Protein 2MAL (pdb70)

Nearest PDB structures (foldseek):
  2mal-assembly1_A  TM=1.007E+00  e=1.283E-16  Lens culinaris
  1uvc-assembly1_A  TM=9.231E-01  e=4.031E-10  Oryza sativa
  2alg-assembly2_B  TM=9.012E-01  e=3.353E-10  Prunus persica
  3gsh-assembly2_B  TM=9.047E-01  e=1.867E-09  Hordeum vulgare
  1mid-assembly1_A  TM=9.153E-01  e=2.386E-09  Hordeum vulgare

Sequence (93 aa):
AISCGAVTSDLSPCLTYLTGGPGPSPQCCGGVKKLLAAANTTPDRQAACNCLKSAAGSITKLNTNNAAALPGKCGVNIPYKISTTTNCNTVKFAISCGAVTSDLSPCLTYLTGGPGPSPQCCGGVKKLLAAANTTPDRQAACNCLKSAAGSITKLNTNNAAALPGKCGVNIPYKISTTTNCNTVKFAISCGAVTSDLSPCLTYLTGGPGPSPQCCGGVKKLLAAANTTPDRQAACNCLKSAAGSITKLNTNNAAALPGKCGVNIPYKISTTTNCNTVKFAISCGAVTSDLSPCLTYLTGGPGPSPQCCGGVKKLLAAANTTPDRQAACNCLKSAAGSITKLNTNNAAALPGKCGVNIPYKISTTTNCNTVKFAISCGAVTSDLSPCLTYLTGGPGPSPQCCGGVKKLLAAANTTPDRQAACNCLKSAAGSITKLNTNNAAALPGKCGVNIPYKISTTTNCNTVKFAISCGAVTSDLSPCLTYLTGGPGPSPQCCGGVKKLLAAANTTPDRQAACNCLKSAAGSITKLNTNNAAALPGKCGVNIPYKISTTTNCNTVKFAISCGAVTSDLSPCLTYLTGGPGPSPQCCGGVKKLLAAANTTPDRQAACNCLKSAAGSITKLNTNNAAALPGKCGVNIPYKISTTTNCNTVKFAISCGAVTSDLSPCLTYLTGGPGPSPQCCGGVKKLLAAANTTPDRQAACNCLKSAAGSITKLNTNNAAALPGKCGVNIPYKISTTTNCNTVKFAISCGAVTSDLSPCLTYLTGGPGPSPQCCGGVKKLLAAANTTPDRQAACNCLKSAAGSITKLNTNNAAALPGKCGVNIPYKISTTTNCNTVKFAISCGAVTSDLSPCLTYLTGGPGPSPQCCGGVKKLLAAANTTPDRQAACNCLKSAAGSITKLNTNNAAALPGKCGVNIPYKISTTTNCNTVKFAISCGAVTSDLSPCLTYLTGGPGPSPQCCGGVKKLLAAANTTPDRQAACNCLKSAAGSITKLNTNNAAALPGKCGVNIPYKISTTTNCNTVKFAISCGAVTSDLSPCLTYLTGGPGPSPQCCGGVKKLLAAANTTPDRQAACNCLKSAAGSITKLNTNNAAALPGKCGVNIPYKISTTTNCNTVKFAISCGAVTSDLSPCLTYLTGGPGPSPQCCGGVKKLLAAANTTPDRQAACNCLKSAAGSITKLNTNNAAALPGKCGVNIPYKISTTTNCNTVKFAISCGAVTSDLSPCLTYLTGGPGPSPQCCGGVKKLLAAANTTPDRQAACNCLKSAAGSITKLNTNNAAALPGKCGVNIPYKISTTTNCNTVKFAISCGAVTSDLSPCLTYLTGGPGPSPQCCGGVKKLLAAANTTPDRQAACNCLKSAAGSITKLNTNNAAALPGKCGVNIPYKISTTTNCNTVKFAISCGAVTSDLSPCLTYLTGGPGPSPQCCGGVKKLLAAANTTPDRQAACNCLKSAAGSITKLNTNNAAALPGKCGVNIPYKISTTTNCNTVKFAISCGAVTSDLSPCLTYLTGGPGPSPQCCGGVKKLLAAANTTPDRQAACNCLKSAAGSITKLNTNNAAALPGKCGVNIPYKISTTTNCNTVKFAISCGAVTSDLSPCLTYLTGGPGPSPQCCGGVKKLLAAANTTPDRQAACNCLKSAAGSITKLNTNNAAALPGKCGVNIPYKISTTTNCNTVKFAISCGAVTSDLSPCLTYLTGGPGPSPQCCGGVKKLLAAANTTPDRQAACNCLKSAAGSITKLNTNNAAALPGKCGVNIPYKISTTTNCNTVKFAISCGAVTSDLSPCLTYLTGGPGPSPQCCGGVKKLLAAANTTPDRQAACNCLKSAAGSITKLNTNNAAALPGKCGVNIPYKISTTTNCNTVKF

InterPro domains:
  IPR000528 Plant non-specific lipid-transfer protein/Par allergen [PR00382] (28-44)
  IPR000528 Plant non-specific lipid-transfer protein/Par allergen [PR00382] (48-62)
  IPR000528 Plant non-specific lipid-transfer protein/Par allergen [PR00382] (69-84)
  IPR000528 Plant non-specific lipid-transfer protein/Par allergen [PR00382] (86-103)
  IPR000528 Plant non-specific lipid-transfer protein/Par allergen [PR00382] (104-115)
  IPR000528 Plant non-specific lipid-transfer protein/Par allergen [PS00597] (95-116)
  IPR000528 Plant non-specific lipid-transfer protein/Par allergen [PTHR33076] (7-114)
  IPR016140 Bifunctional inhibitor/plant lipid transfer protein/seed storage helical domain [PF00234] (29-113)
  IPR016140 Bifunctional inhibitor/plant lipid transfer protein/seed storage helical domain [SM00499] (29-113)
  IPR036312 Bifunctional inhibitor/plant lipid transfer protein/seed storage helical domain superfamily [G3DSA:1.10.110.10] (26-118)
  IPR036312 Bifunctional inhibitor/plant lipid transfer protein/seed storage helical domain superfamily [SSF47699] (27-116)

Secondary structure (DSSP, 8-state):
---SHHHHHHHHHHHHHHTTSS---HHHHHHHHHHHHS--SHHHHHHHHHHHHHHHTTSTT--HHHHHHHHHHTT---SS--STT--GGG---

Organism: Lens culinaris (NCBI:txid3864)

Solvent-accessible surface area: 5513 Å² total; per-residue (Å²): 134,18,88,53,57,72,1,81,71,22,14,72,33,3,75,74,26,13,77,53,30,113,43,30,28,111,141,0,26,44,8,19,100,147,15,34,68,56,1,116,78,66,95,34,63,53,32,0,4,86,22,40,26,84,30,5,45,104,16,110,197,46,66,76,112,44,2,58,21,17,2,44,143,13,62,20,120,24,105,31,144,36,10,84,126,23,81,11,95,98,33,189,220

CATH classification: 1.10.110.10

Radius of gyration: 11.94 Å; Cα contacts (8 Å, |Δi|>4): 110; chains: 1; bounding box: 28×31×23 Å

Foldseek 3Di:
DDAQPLLVQLLVLCLCQQQPHDDPDPSNLVSVVVQVVVDPDLVSVQNSLVNQQVSSAPHDVGDQVSQQCRQVVSVHDDPWGRYNPTHSPPDDD

Structure (mmCIF, N/CA/C/O backbone):
data_2MAL
#
_entry.id   2MAL
#
_cell.length_a   1.000
_cell.length_b   1.000
_cell.length_c   1.000
_cell.angle_alpha   90.00
_cell.angle_beta   90.00
_cell.angle_gamma   90.00
#
_symmetry.space_group_name_H-M   'P 1'
#
loop_
_atom_site.group_PDB
_atom_site.id
_atom_site.type_symbol
_atom_site.label_atom_id
_atom_site.label_alt_id
_atom_site.label_comp_id
_atom_site.label_asym_id
_atom_site.label_entity_id
_atom_site.label_seq_id
_atom_site.pdbx_PDB_ins_code
_atom_site.Cartn_x
_atom_site.Cartn_y
_atom_site.Cartn_z
_atom_site.occupancy
_atom_site.B_iso_or_equiv
_atom_site.auth_seq_id
_atom_site.auth_comp_id
_atom_site.auth_asym_id
_atom_site.auth_atom_id
_atom_site.pdbx_PDB_model_num
ATOM 1 N N . ALA A 1 1 ? 1.329 0.000 0.000 1.00 0.00 1 ALA A N 1
ATOM 2 C CA . ALA A 1 1 ? 2.093 -0.001 -1.241 1.00 0.00 1 ALA A CA 1
ATOM 3 C C . ALA A 1 1 ? 2.823 1.323 -1.438 1.00 0.00 1 ALA A C 1
ATOM 4 O O . ALA A 1 1 ? 2.196 2.370 -1.599 1.00 0.00 1 ALA A O 1
ATOM 11 N N . ILE A 1 2 ? 4.151 1.269 -1.422 1.00 0.00 2 ILE A N 1
ATOM 12 C CA . ILE A 1 2 ? 4.965 2.465 -1.599 1.00 0.00 2 ILE A CA 1
ATOM 13 C C . ILE A 1 2 ? 4.974 2.914 -3.056 1.00 0.00 2 ILE A C 1
ATOM 14 O O . ILE A 1 2 ? 5.410 2.177 -3.940 1.00 0.00 2 ILE A O 1
ATOM 30 N N . SER A 1 3 ? 4.491 4.128 -3.299 1.00 0.00 3 SER A N 1
ATOM 31 C CA . SER A 1 3 ? 4.441 4.675 -4.649 1.00 0.00 3 SER A CA 1
ATOM 32 C C . SER A 1 3 ? 5.664 5.543 -4.930 1.00 0.00 3 SER A C 1
ATOM 33 O O . SER A 1 3 ? 6.579 5.134 -5.645 1.00 0.00 3 SER A O 1
ATOM 41 N N . CYS A 1 4 ? 5.672 6.744 -4.361 1.00 0.00 4 CYS A N 1
ATOM 42 C CA . CYS A 1 4 ? 6.781 7.671 -4.548 1.00 0.00 4 CYS A CA 1
ATOM 43 C C . CYS A 1 4 ? 6.586 8.930 -3.708 1.00 0.00 4 CYS A C 1
ATOM 44 O O . CYS A 1 4 ? 7.530 9.444 -3.112 1.00 0.00 4 CYS A O 1
ATOM 51 N N . GLY A 1 5 ? 5.351 9.421 -3.667 1.00 0.00 5 GLY A N 1
ATOM 52 C CA . GLY A 1 5 ? 5.053 10.615 -2.898 1.00 0.00 5 GLY A CA 1
ATOM 53 C C . GLY A 1 5 ? 5.466 10.488 -1.446 1.00 0.00 5 GLY A C 1
ATOM 54 O O . GLY A 1 5 ? 5.945 11.448 -0.843 1.00 0.00 5 GLY A O 1
ATOM 58 N N . ALA A 1 6 ? 5.279 9.299 -0.881 1.00 0.00 6 ALA A N 1
ATOM 59 C CA . ALA A 1 6 ? 5.637 9.049 0.510 1.00 0.00 6 ALA A CA 1
ATOM 60 C C . ALA A 1 6 ? 7.150 9.008 0.689 1.00 0.00 6 ALA A C 1
ATOM 61 O O . ALA A 1 6 ? 7.669 9.333 1.757 1.00 0.00 6 ALA A O 1
ATOM 68 N N . VAL A 1 7 ? 7.855 8.604 -0.364 1.00 0.00 7 VAL A N 1
ATOM 69 C CA . VAL A 1 7 ? 9.310 8.521 -0.323 1.00 0.00 7 VAL A CA 1
ATOM 70 C C . VAL A 1 7 ? 9.943 9.906 -0.392 1.00 0.00 7 VAL A C 1
ATOM 71 O O . VAL A 1 7 ? 10.909 10.196 0.314 1.00 0.00 7 VAL A O 1
ATOM 84 N N . THR A 1 8 ? 9.390 10.761 -1.248 1.00 0.00 8 THR A N 1
ATOM 85 C CA . THR A 1 8 ? 9.900 12.116 -1.411 1.00 0.00 8 THR A CA 1
ATOM 86 C C . THR A 1 8 ? 9.652 12.951 -0.159 1.00 0.00 8 THR A C 1
ATOM 87 O O . THR A 1 8 ? 10.313 13.965 0.063 1.00 0.00 8 THR A O 1
ATOM 98 N N . SER A 1 9 ? 8.695 12.517 0.655 1.00 0.00 9 SER A N 1
ATOM 99 C CA . SER A 1 9 ? 8.357 13.227 1.883 1.00 0.00 9 SER A CA 1
ATOM 100 C C . SER A 1 9 ? 9.532 13.218 2.857 1.00 0.00 9 SER A C 1
ATOM 101 O O . SER A 1 9 ? 9.952 14.265 3.350 1.00 0.00 9 SER A O 1
ATOM 109 N N . ASP A 1 10 ? 10.058 12.029 3.129 1.00 0.00 10 ASP A N 1
ATOM 110 C CA . ASP A 1 10 ? 11.185 11.881 4.042 1.00 0.00 10 ASP A CA 1
ATOM 111 C C . ASP A 1 10 ? 12.483 12.332 3.380 1.00 0.00 10 ASP A C 1
ATOM 112 O O . ASP A 1 10 ? 13.461 12.648 4.059 1.00 0.00 10 ASP A O 1
ATOM 121 N N . LEU A 1 11 ? 12.486 12.359 2.052 1.00 0.00 11 LEU A N 1
ATOM 122 C CA . LEU A 1 11 ? 13.665 12.770 1.297 1.00 0.00 11 LEU A CA 1
ATOM 123 C C . LEU A 1 11 ? 13.918 14.265 1.455 1.00 0.00 11 LEU A C 1
ATOM 124 O O . LEU A 1 11 ? 15.065 14.710 1.493 1.00 0.00 11 LEU A O 1
ATOM 140 N N . SER A 1 12 ? 12.839 15.036 1.549 1.00 0.00 12 SER A N 1
ATOM 141 C CA . SER A 1 12 ? 12.944 16.483 1.701 1.00 0.00 12 SER A CA 1
ATOM 142 C C . SER A 1 12 ? 13.832 16.841 2.889 1.00 0.00 12 SER A C 1
ATOM 143 O O . SER A 1 12 ? 14.839 17.537 2.757 1.00 0.00 12 SER A O 1
ATOM 151 N N . PRO A 1 13 ? 13.451 16.354 4.080 1.00 0.00 13 PRO A N 1
ATOM 152 C CA . PRO A 1 13 ? 14.197 16.609 5.315 1.00 0.00 13 PRO A CA 1
ATOM 153 C C . PRO A 1 13 ? 15.540 15.887 5.340 1.00 0.00 13 PRO A C 1
ATOM 154 O O . PRO A 1 13 ? 16.464 16.297 6.043 1.00 0.00 13 PRO A O 1
ATOM 165 N N . CYS A 1 14 ? 15.642 14.810 4.568 1.00 0.00 14 CYS A N 1
ATOM 166 C CA . CYS A 1 14 ? 16.872 14.030 4.501 1.00 0.00 14 CYS A CA 1
ATOM 167 C C . CYS A 1 14 ? 17.854 14.648 3.510 1.00 0.00 14 CYS A C 1
ATOM 168 O O . CYS A 1 14 ? 19.041 14.318 3.508 1.00 0.00 14 CYS A O 1
ATOM 175 N N . LEU A 1 15 ? 17.352 15.544 2.668 1.00 0.00 15 LEU A N 1
ATOM 176 C CA . LEU A 1 15 ? 18.184 16.209 1.671 1.00 0.00 15 LEU A CA 1
ATOM 177 C C . LEU A 1 15 ? 19.233 17.092 2.339 1.00 0.00 15 LEU A C 1
ATOM 178 O O . LEU A 1 15 ? 20.414 17.041 1.996 1.00 0.00 15 LEU A O 1
ATOM 194 N N . THR A 1 16 ? 18.793 17.903 3.297 1.00 0.00 16 THR A N 1
ATOM 195 C CA . THR A 1 16 ? 19.693 18.797 4.014 1.00 0.00 16 THR A CA 1
ATOM 196 C C . THR A 1 16 ? 20.914 18.047 4.535 1.00 0.00 16 THR A C 1
ATOM 197 O O . THR A 1 16 ? 22.027 18.572 4.528 1.00 0.00 16 THR A O 1
ATOM 208 N N . TYR A 1 17 ? 20.698 16.816 4.986 1.00 0.00 17 TYR A N 1
ATOM 209 C CA . TYR A 1 17 ? 21.781 15.994 5.512 1.00 0.00 17 TYR A CA 1
ATOM 210 C C . TYR A 1 17 ? 22.502 15.257 4.387 1.00 0.00 17 TYR A C 1
ATOM 211 O O . TYR A 1 17 ? 23.725 15.112 4.406 1.00 0.00 17 TYR A O 1
ATOM 229 N N . LEU A 1 18 ? 21.735 14.793 3.406 1.00 0.00 18 LEU A N 1
ATOM 230 C CA . LEU A 1 18 ? 22.298 14.071 2.270 1.00 0.00 18 LEU A CA 1
ATOM 231 C C . LEU A 1 18 ? 23.145 14.997 1.402 1.00 0.00 18 LEU A C 1
ATOM 232 O O . LEU A 1 18 ? 23.885 14.543 0.529 1.00 0.00 18 LEU A O 1
ATOM 248 N N . THR A 1 19 ? 23.033 16.298 1.650 1.00 0.00 19 THR A N 1
ATOM 249 C CA . THR A 1 19 ? 23.789 17.288 0.893 1.00 0.00 19 THR A CA 1
ATOM 250 C C . THR A 1 19 ? 25.088 17.651 1.605 1.00 0.00 19 THR A C 1
ATOM 251 O O . THR A 1 19 ? 25.965 18.293 1.028 1.00 0.00 19 THR A O 1
ATOM 262 N N . GLY A 1 20 ? 25.205 17.234 2.862 1.00 0.00 20 GLY A N 1
ATOM 263 C CA . GLY A 1 20 ? 26.400 17.524 3.631 1.00 0.00 20 GLY A CA 1
ATOM 264 C C . GLY A 1 20 ? 26.129 18.454 4.797 1.00 0.00 20 GLY A C 1
ATOM 265 O O . GLY A 1 20 ? 27.033 18.781 5.564 1.00 0.00 20 GLY A O 1
ATOM 269 N N . GLY A 1 21 ? 24.877 18.883 4.931 1.00 0.00 21 GLY A N 1
ATOM 270 C CA . GLY A 1 21 ? 24.512 19.779 6.013 1.00 0.00 21 GLY A CA 1
ATOM 271 C C . GLY A 1 21 ? 24.423 19.068 7.348 1.00 0.00 21 GLY A C 1
ATOM 272 O O . GLY A 1 21 ? 24.843 17.920 7.494 1.00 0.00 21 GLY A O 1
ATOM 276 N N . PRO A 1 22 ? 23.865 19.758 8.354 1.00 0.00 22 PRO A N 1
ATOM 277 C CA . PRO A 1 22 ? 23.711 19.205 9.703 1.00 0.00 22 PRO A CA 1
ATOM 278 C C . PRO A 1 22 ? 22.669 18.093 9.758 1.00 0.00 22 PRO A C 1
ATOM 279 O O . PRO A 1 22 ? 21.612 18.188 9.136 1.00 0.00 22 PRO A O 1
ATOM 290 N N . GLY A 1 23 ? 22.974 17.039 10.509 1.00 0.00 23 GLY A N 1
ATOM 291 C CA . GLY A 1 23 ? 22.053 15.924 10.631 1.00 0.00 23 GLY A CA 1
ATOM 292 C C . GLY A 1 23 ? 22.726 14.671 11.156 1.00 0.00 23 GLY A C 1
ATOM 293 O O . GLY A 1 23 ? 23.847 14.709 11.663 1.00 0.00 23 GLY A O 1
ATOM 297 N N . PRO A 1 24 ? 22.032 13.529 11.039 1.00 0.00 24 PRO A N 1
ATOM 298 C CA . PRO A 1 24 ? 20.697 13.472 10.438 1.00 0.00 24 PRO A CA 1
ATOM 299 C C . PRO A 1 24 ? 19.639 14.139 11.311 1.00 0.00 24 PRO A C 1
ATOM 300 O O . PRO A 1 24 ? 19.598 13.928 12.523 1.00 0.00 24 PRO A O 1
ATOM 311 N N . SER A 1 25 ? 18.785 14.944 10.687 1.00 0.00 25 SER A N 1
ATOM 312 C CA . SER A 1 25 ? 17.729 15.645 11.408 1.00 0.00 25 SER A CA 1
ATOM 313 C C . SER A 1 25 ? 16.742 14.656 12.021 1.00 0.00 25 SER A C 1
ATOM 314 O O . SER A 1 25 ? 16.705 13.477 11.669 1.00 0.00 25 SER A O 1
ATOM 322 N N . PRO A 1 26 ? 15.923 15.146 12.963 1.00 0.00 26 PRO A N 1
ATOM 323 C CA . PRO A 1 26 ? 14.920 14.324 13.646 1.00 0.00 26 PRO A CA 1
ATOM 324 C C . PRO A 1 26 ? 13.776 13.919 12.723 1.00 0.00 26 PRO A C 1
ATOM 325 O O . PRO A 1 26 ? 13.328 12.772 12.742 1.00 0.00 26 PRO A O 1
ATOM 336 N N . GLN A 1 27 ? 13.308 14.866 11.917 1.00 0.00 27 GLN A N 1
ATOM 337 C CA . GLN A 1 27 ? 12.216 14.606 10.987 1.00 0.00 27 GLN A CA 1
ATOM 338 C C . GLN A 1 27 ? 12.638 13.602 9.919 1.00 0.00 27 GLN A C 1
ATOM 339 O O . GLN A 1 27 ? 11.836 12.781 9.472 1.00 0.00 27 GLN A O 1
ATOM 353 N N . CYS A 1 28 ? 13.901 13.674 9.513 1.00 0.00 28 CYS A N 1
ATOM 354 C CA . CYS A 1 28 ? 14.430 12.772 8.496 1.00 0.00 28 CYS A CA 1
ATOM 355 C C . CYS A 1 28 ? 14.433 11.331 8.996 1.00 0.00 28 CYS A C 1
ATOM 356 O O . CYS A 1 28 ? 13.938 10.427 8.323 1.00 0.00 28 CYS A O 1
ATOM 363 N N . CYS A 1 29 ? 14.996 11.123 10.182 1.00 0.00 29 CYS A N 1
ATOM 364 C CA . CYS A 1 29 ? 15.065 9.793 10.774 1.00 0.00 29 CYS A CA 1
ATOM 365 C C . CYS A 1 29 ? 13.686 9.140 10.809 1.00 0.00 29 CYS A C 1
ATOM 366 O O . CYS A 1 29 ? 13.513 8.004 10.369 1.00 0.00 29 CYS A O 1
ATOM 373 N N . GLY A 1 30 ? 12.705 9.869 11.334 1.00 0.00 30 GLY A N 1
ATOM 374 C CA . GLY A 1 30 ? 11.354 9.345 11.417 1.00 0.00 30 GLY A CA 1
ATOM 375 C C . GLY A 1 30 ? 10.840 8.856 10.078 1.00 0.00 30 GLY A C 1
ATOM 376 O O . GLY A 1 30 ? 10.272 7.768 9.983 1.00 0.00 30 GLY A O 1
ATOM 380 N N . GLY A 1 31 ? 11.037 9.662 9.039 1.00 0.00 31 GLY A N 1
ATOM 381 C CA . GLY A 1 31 ? 10.581 9.288 7.713 1.00 0.00 31 GLY A CA 1
ATOM 382 C C . GLY A 1 31 ? 11.342 8.104 7.150 1.00 0.00 31 GLY A C 1
ATOM 383 O O . GLY A 1 31 ? 10.757 7.225 6.518 1.00 0.00 31 GLY A O 1
ATOM 387 N N . VAL A 1 32 ? 12.651 8.080 7.380 1.00 0.00 32 VAL A N 1
ATOM 388 C CA . VAL A 1 32 ? 13.493 6.995 6.891 1.00 0.00 32 VAL A CA 1
ATOM 389 C C . VAL A 1 32 ? 12.981 5.643 7.373 1.00 0.00 32 VAL A C 1
ATOM 390 O O . VAL A 1 32 ? 12.680 4.759 6.571 1.00 0.00 32 VAL A O 1
ATOM 403 N N . LYS A 1 33 ? 12.885 5.487 8.689 1.00 0.00 33 LYS A N 1
ATOM 404 C CA . LYS A 1 33 ? 12.408 4.243 9.280 1.00 0.00 33 LYS A CA 1
ATOM 405 C C . LYS A 1 33 ? 11.012 3.899 8.771 1.00 0.00 33 LYS A C 1
ATOM 406 O O . LYS A 1 33 ? 10.603 2.737 8.785 1.00 0.00 33 LYS A O 1
ATOM 425 N N . LYS A 1 34 ? 10.284 4.915 8.320 1.00 0.00 34 LYS A N 1
ATOM 426 C CA . LYS A 1 34 ? 8.935 4.721 7.803 1.00 0.00 34 LYS A CA 1
ATOM 427 C C . LYS A 1 34 ? 8.968 4.055 6.431 1.00 0.00 34 LYS A C 1
ATOM 428 O O . LYS A 1 34 ? 8.160 3.173 6.138 1.00 0.00 34 LYS A O 1
ATOM 447 N N . LEU A 1 35 ? 9.908 4.481 5.594 1.00 0.00 35 LEU A N 1
ATOM 448 C CA . LEU A 1 35 ? 10.048 3.925 4.253 1.00 0.00 35 LEU A CA 1
ATOM 449 C C . LEU A 1 35 ? 10.456 2.456 4.312 1.00 0.00 35 LEU A C 1
ATOM 450 O O . LEU A 1 35 ? 9.997 1.640 3.511 1.00 0.00 35 LEU A O 1
ATOM 466 N N . LEU A 1 36 ? 11.318 2.125 5.267 1.00 0.00 36 LEU A N 1
ATOM 467 C CA . LEU A 1 36 ? 11.786 0.754 5.434 1.00 0.00 36 LEU A CA 1
ATOM 468 C C . LEU A 1 36 ? 10.746 -0.093 6.161 1.00 0.00 36 LEU A C 1
ATOM 469 O O . LEU A 1 36 ? 10.597 -1.283 5.885 1.00 0.00 36 LEU A O 1
ATOM 485 N N . ALA A 1 37 ? 10.028 0.530 7.089 1.00 0.00 37 ALA A N 1
ATOM 486 C CA . ALA A 1 37 ? 8.999 -0.164 7.853 1.00 0.00 37 ALA A CA 1
ATOM 487 C C . ALA A 1 37 ? 7.752 -0.399 7.007 1.00 0.00 37 ALA A C 1
ATOM 488 O O . ALA A 1 37 ? 7.033 -1.378 7.203 1.00 0.00 37 ALA A O 1
ATOM 495 N N . ALA A 1 38 ? 7.502 0.505 6.065 1.00 0.00 38 ALA A N 1
ATOM 496 C CA . ALA A 1 38 ? 6.343 0.395 5.189 1.00 0.00 38 ALA A CA 1
ATOM 497 C C . ALA A 1 38 ? 6.580 -0.638 4.093 1.00 0.00 38 ALA A C 1
ATOM 498 O O . ALA A 1 38 ? 5.660 -1.003 3.361 1.00 0.00 38 ALA A O 1
ATOM 505 N N . ALA A 1 39 ? 7.819 -1.106 3.984 1.00 0.00 39 ALA A N 1
ATOM 506 C CA . ALA A 1 39 ? 8.176 -2.098 2.978 1.00 0.00 39 ALA A CA 1
ATOM 507 C C . ALA A 1 39 ? 8.815 -3.325 3.620 1.00 0.00 39 ALA A C 1
ATOM 508 O O . ALA A 1 39 ? 10.038 -3.452 3.656 1.00 0.00 39 ALA A O 1
ATOM 515 N N . ASN A 1 40 ? 7.979 -4.226 4.126 1.00 0.00 40 ASN A N 1
ATOM 516 C CA . ASN A 1 40 ? 8.464 -5.443 4.767 1.00 0.00 40 ASN A CA 1
ATOM 517 C C . ASN A 1 40 ? 8.837 -6.495 3.727 1.00 0.00 40 ASN A C 1
ATOM 518 O O . ASN A 1 40 ? 9.821 -7.218 3.885 1.00 0.00 40 ASN A O 1
ATOM 529 N N . THR A 1 41 ? 8.045 -6.574 2.662 1.00 0.00 41 THR A N 1
ATOM 530 C CA . THR A 1 41 ? 8.291 -7.536 1.597 1.00 0.00 41 THR A CA 1
ATOM 531 C C . THR A 1 41 ? 9.292 -6.991 0.584 1.00 0.00 41 THR A C 1
ATOM 532 O O . THR A 1 41 ? 9.871 -5.923 0.780 1.00 0.00 41 THR A O 1
ATOM 543 N N . THR A 1 42 ? 9.490 -7.732 -0.503 1.00 0.00 42 THR A N 1
ATOM 544 C CA . THR A 1 42 ? 10.421 -7.323 -1.547 1.00 0.00 42 THR A CA 1
ATOM 545 C C . THR A 1 42 ? 9.776 -6.321 -2.497 1.00 0.00 42 THR A C 1
ATOM 546 O O . THR A 1 42 ? 10.332 -5.264 -2.795 1.00 0.00 42 THR A O 1
ATOM 557 N N . PRO A 1 43 ? 8.573 -6.658 -2.986 1.00 0.00 43 PRO A N 1
ATOM 558 C CA . PRO A 1 43 ? 7.825 -5.800 -3.909 1.00 0.00 43 PRO A CA 1
ATOM 559 C C . PRO A 1 43 ? 7.764 -4.352 -3.434 1.00 0.00 43 PRO A C 1
ATOM 560 O O . PRO A 1 43 ? 8.042 -3.426 -4.197 1.00 0.00 43 PRO A O 1
ATOM 571 N N . ASP A 1 44 ? 7.399 -4.164 -2.171 1.00 0.00 44 ASP A N 1
ATOM 572 C CA . ASP A 1 44 ? 7.303 -2.828 -1.594 1.00 0.00 44 ASP A CA 1
ATOM 573 C C . ASP A 1 44 ? 8.672 -2.157 -1.546 1.00 0.00 44 ASP A C 1
ATOM 574 O O . ASP A 1 44 ? 8.815 -0.989 -1.911 1.00 0.00 44 ASP A O 1
ATOM 583 N N . ARG A 1 45 ? 9.675 -2.902 -1.094 1.00 0.00 45 ARG A N 1
ATOM 584 C CA . ARG A 1 45 ? 11.032 -2.378 -0.996 1.00 0.00 45 ARG A CA 1
ATOM 585 C C . ARG A 1 45 ? 11.576 -2.016 -2.375 1.00 0.00 45 ARG A C 1
ATOM 586 O O . ARG A 1 45 ? 12.438 -1.148 -2.504 1.00 0.00 45 ARG A O 1
ATOM 607 N N . GLN A 1 46 ? 11.065 -2.689 -3.402 1.00 0.00 46 GLN A N 1
ATOM 608 C CA . GLN A 1 46 ? 11.501 -2.439 -4.771 1.00 0.00 46 GLN A CA 1
ATOM 609 C C . GLN A 1 46 ? 11.031 -1.069 -5.250 1.00 0.00 46 GLN A C 1
ATOM 610 O O . GLN A 1 46 ? 11.820 -0.276 -5.763 1.00 0.00 46 GLN A O 1
ATOM 624 N N . ALA A 1 47 ? 9.741 -0.798 -5.080 1.00 0.00 47 ALA A N 1
ATOM 625 C CA . ALA A 1 47 ? 9.167 0.476 -5.493 1.00 0.00 47 ALA A CA 1
ATOM 626 C C . ALA A 1 47 ? 9.899 1.645 -4.843 1.00 0.00 47 ALA A C 1
ATOM 627 O O . ALA A 1 47 ? 10.370 2.553 -5.528 1.00 0.00 47 ALA A O 1
ATOM 634 N N . ALA A 1 48 ? 9.992 1.616 -3.518 1.00 0.00 48 ALA A N 1
ATOM 635 C CA . ALA A 1 48 ? 10.668 2.673 -2.776 1.00 0.00 48 ALA A CA 1
ATOM 636 C C . ALA A 1 48 ? 12.114 2.827 -3.235 1.00 0.00 48 ALA A C 1
ATOM 637 O O . ALA A 1 48 ? 12.546 3.919 -3.604 1.00 0.00 48 ALA A O 1
ATOM 644 N N . CYS A 1 49 ? 12.858 1.726 -3.209 1.00 0.00 49 CYS A N 1
ATOM 645 C CA . CYS A 1 49 ? 14.257 1.738 -3.621 1.00 0.00 49 CYS A CA 1
ATOM 646 C C . CYS A 1 49 ? 14.424 2.458 -4.956 1.00 0.00 49 CYS A C 1
ATOM 647 O O . CYS A 1 49 ? 15.395 3.185 -5.163 1.00 0.00 49 CYS A O 1
ATOM 654 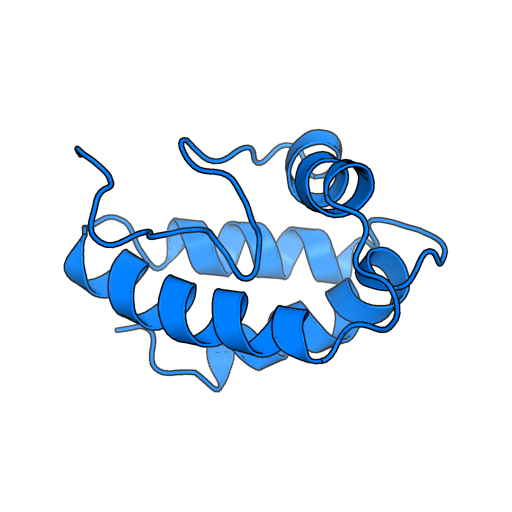N N . ASN A 1 50 ? 13.471 2.250 -5.858 1.00 0.00 50 ASN A N 1
ATOM 655 C CA . ASN A 1 50 ? 13.512 2.879 -7.173 1.00 0.00 50 ASN A CA 1
ATOM 656 C C . ASN A 1 50 ? 13.378 4.394 -7.056 1.00 0.00 50 ASN A C 1
ATOM 657 O O . ASN A 1 50 ? 14.081 5.145 -7.733 1.00 0.00 50 ASN A O 1
ATOM 668 N N . CYS A 1 51 ? 12.471 4.837 -6.192 1.00 0.00 51 CYS A N 1
ATOM 669 C CA . CYS A 1 51 ? 12.244 6.262 -5.985 1.00 0.00 51 CYS A CA 1
ATOM 670 C C . CYS A 1 51 ? 13.408 6.895 -5.228 1.00 0.00 51 CYS A C 1
ATOM 671 O O . CYS A 1 51 ? 13.746 8.059 -5.447 1.00 0.00 51 CYS A O 1
ATOM 678 N N . LEU A 1 52 ? 14.017 6.120 -4.338 1.00 0.00 52 LEU A N 1
ATOM 679 C CA . LEU A 1 52 ? 15.145 6.603 -3.547 1.00 0.00 52 LEU A CA 1
ATOM 680 C C . LEU A 1 52 ? 16.409 6.687 -4.397 1.00 0.00 52 LEU A C 1
ATOM 681 O O . LEU A 1 52 ? 17.047 7.736 -4.478 1.00 0.00 52 LEU A O 1
ATOM 697 N N . LYS A 1 53 ? 16.765 5.574 -5.029 1.00 0.00 53 LYS A N 1
ATOM 698 C CA . LYS A 1 53 ? 17.951 5.520 -5.876 1.00 0.00 53 LYS A CA 1
ATOM 699 C C . LYS A 1 53 ? 17.955 6.669 -6.880 1.00 0.00 53 LYS A C 1
ATOM 700 O O . LYS A 1 53 ? 18.987 7.297 -7.115 1.00 0.00 53 LYS A O 1
ATOM 719 N N . SER A 1 54 ? 16.794 6.939 -7.468 1.00 0.00 54 SER A N 1
ATOM 720 C CA . SER A 1 54 ? 16.665 8.011 -8.448 1.00 0.00 54 SER A CA 1
ATOM 721 C C . SER A 1 54 ? 16.667 9.375 -7.764 1.00 0.00 54 SER A C 1
ATOM 722 O O . SER A 1 54 ? 17.079 10.375 -8.352 1.00 0.00 54 SER A O 1
ATOM 730 N N . ALA A 1 55 ? 16.205 9.407 -6.519 1.00 0.00 55 ALA A N 1
ATOM 731 C CA . ALA A 1 55 ? 16.156 10.647 -5.754 1.00 0.00 55 ALA A CA 1
ATOM 732 C C . ALA A 1 55 ? 17.559 11.167 -5.460 1.00 0.00 55 ALA A C 1
ATOM 733 O O . ALA A 1 55 ? 17.861 12.335 -5.703 1.00 0.00 55 ALA A O 1
ATOM 740 N N . ALA A 1 56 ? 18.411 10.293 -4.935 1.00 0.00 56 ALA A N 1
ATOM 741 C CA . ALA A 1 56 ? 19.782 10.664 -4.609 1.00 0.00 56 ALA A CA 1
ATOM 742 C C . ALA A 1 56 ? 20.569 11.016 -5.867 1.00 0.00 56 ALA A C 1
ATOM 743 O O . ALA A 1 56 ? 21.585 11.707 -5.803 1.00 0.00 56 ALA A O 1
ATOM 750 N N . GLY A 1 57 ? 20.094 10.534 -7.012 1.00 0.00 57 GLY A N 1
ATOM 751 C CA . GLY A 1 57 ? 20.766 10.808 -8.268 1.00 0.00 57 GLY A CA 1
ATOM 752 C C . GLY A 1 57 ? 20.887 12.292 -8.549 1.00 0.00 57 GLY A C 1
ATOM 753 O O . GLY A 1 57 ? 21.727 12.713 -9.345 1.00 0.00 57 GLY A O 1
ATOM 757 N N . SER A 1 58 ? 20.046 13.087 -7.896 1.00 0.00 58 SER A N 1
ATOM 758 C CA . SER A 1 58 ? 20.059 14.533 -8.085 1.00 0.00 58 SER A CA 1
ATOM 759 C C . SER A 1 58 ? 20.845 15.219 -6.972 1.00 0.00 58 SER A C 1
ATOM 760 O O . SER A 1 58 ? 20.659 16.407 -6.707 1.00 0.00 58 SER A O 1
ATOM 768 N N . ILE A 1 59 ? 21.725 14.462 -6.324 1.00 0.00 59 ILE A N 1
ATOM 769 C CA . ILE A 1 59 ? 22.541 14.996 -5.241 1.00 0.00 59 ILE A CA 1
ATOM 770 C C . ILE A 1 59 ? 23.926 15.393 -5.741 1.00 0.00 59 ILE A C 1
ATOM 771 O O . ILE A 1 59 ? 24.705 14.548 -6.184 1.00 0.00 59 ILE A O 1
ATOM 787 N N . THR A 1 60 ? 24.228 16.686 -5.665 1.00 0.00 60 THR A N 1
ATOM 788 C CA . THR A 1 60 ? 25.519 17.196 -6.108 1.00 0.00 60 THR A CA 1
ATOM 789 C C . THR A 1 60 ? 26.661 16.555 -5.327 1.00 0.00 60 THR A C 1
ATOM 790 O O . THR A 1 60 ? 26.830 16.808 -4.134 1.00 0.00 60 THR A O 1
ATOM 801 N N . LYS A 1 61 ? 27.444 15.725 -6.008 1.00 0.00 61 LYS A N 1
ATOM 802 C CA . LYS A 1 61 ? 28.572 15.048 -5.379 1.00 0.00 61 LYS A CA 1
ATOM 803 C C . LYS A 1 61 ? 28.108 14.195 -4.202 1.00 0.00 61 LYS A C 1
ATOM 804 O O . LYS A 1 61 ? 28.561 14.381 -3.071 1.00 0.00 61 LYS A O 1
ATOM 823 N N . LEU A 1 62 ? 27.205 13.260 -4.475 1.00 0.00 62 LEU A N 1
ATOM 824 C CA . LEU A 1 62 ? 26.681 12.377 -3.439 1.00 0.00 62 LEU A CA 1
ATOM 825 C C . LEU A 1 62 ? 27.815 11.727 -2.653 1.00 0.00 62 LEU A C 1
ATOM 826 O O . LEU A 1 62 ? 28.827 11.323 -3.224 1.00 0.00 62 LEU A O 1
ATOM 842 N N . ASN A 1 63 ? 27.637 11.627 -1.339 1.00 0.00 63 ASN A N 1
ATOM 843 C CA . ASN A 1 63 ? 28.645 11.024 -0.475 1.00 0.00 63 ASN A CA 1
ATOM 844 C C . ASN A 1 63 ? 28.174 9.670 0.047 1.00 0.00 63 ASN A C 1
ATOM 845 O O . ASN A 1 63 ? 27.338 9.596 0.949 1.00 0.00 63 ASN A O 1
ATOM 856 N N . THR A 1 64 ? 28.716 8.599 -0.525 1.00 0.00 64 THR A N 1
ATOM 857 C CA . THR A 1 64 ? 28.351 7.248 -0.119 1.00 0.00 64 THR A CA 1
ATOM 858 C C . THR A 1 64 ? 28.515 7.063 1.385 1.00 0.00 64 THR A C 1
ATOM 859 O O . THR A 1 64 ? 27.735 6.356 2.022 1.00 0.00 64 THR A O 1
ATOM 870 N N . ASN A 1 65 ? 29.533 7.705 1.948 1.00 0.00 65 ASN A N 1
ATOM 871 C CA . ASN A 1 65 ? 29.799 7.611 3.379 1.00 0.00 65 ASN A CA 1
ATOM 872 C C . ASN A 1 65 ? 28.680 8.266 4.184 1.00 0.00 65 ASN A C 1
ATOM 873 O O . ASN A 1 65 ? 28.227 7.723 5.191 1.00 0.00 65 ASN A O 1
ATOM 884 N N . ASN A 1 66 ? 28.240 9.435 3.732 1.00 0.00 66 ASN A N 1
ATOM 885 C CA . ASN A 1 66 ? 27.174 10.164 4.410 1.00 0.00 66 ASN A CA 1
ATOM 886 C C . ASN A 1 66 ? 25.844 9.427 4.282 1.00 0.00 66 ASN A C 1
ATOM 887 O O . ASN A 1 66 ? 25.067 9.357 5.234 1.00 0.00 66 ASN A O 1
ATOM 898 N N . ALA A 1 67 ? 25.589 8.879 3.098 1.00 0.00 67 ALA A N 1
ATOM 899 C CA . ALA A 1 67 ? 24.355 8.145 2.846 1.00 0.00 67 ALA A CA 1
ATOM 900 C C . ALA A 1 67 ? 24.202 6.979 3.816 1.00 0.00 67 ALA A C 1
ATOM 901 O O . ALA A 1 67 ? 23.105 6.700 4.299 1.00 0.00 67 ALA A O 1
ATOM 908 N N . ALA A 1 68 ? 25.310 6.299 4.096 1.00 0.00 68 ALA A N 1
ATOM 909 C CA . ALA A 1 68 ? 25.298 5.163 5.010 1.00 0.00 68 ALA A CA 1
ATOM 910 C C . ALA A 1 68 ? 25.212 5.626 6.460 1.00 0.00 68 ALA A C 1
ATOM 911 O O . ALA A 1 68 ? 24.707 4.906 7.322 1.00 0.00 68 ALA A O 1
ATOM 918 N N . ALA A 1 69 ? 25.708 6.830 6.723 1.00 0.00 69 ALA A N 1
ATOM 919 C CA . ALA A 1 69 ? 25.685 7.389 8.069 1.00 0.00 69 ALA A CA 1
ATOM 920 C C . ALA A 1 69 ? 24.275 7.815 8.463 1.00 0.00 69 ALA A C 1
ATOM 921 O O . ALA A 1 69 ? 23.918 7.801 9.642 1.00 0.00 69 ALA A O 1
ATOM 928 N N . LEU A 1 70 ? 23.478 8.194 7.470 1.00 0.00 70 LEU A N 1
ATOM 929 C CA . LEU A 1 70 ? 22.106 8.625 7.713 1.00 0.00 70 LEU A CA 1
ATOM 930 C C . LEU A 1 70 ? 21.337 7.573 8.506 1.00 0.00 70 LEU A C 1
ATOM 931 O O . LEU A 1 70 ? 20.817 7.835 9.591 1.00 0.00 70 LEU A O 1
ATOM 947 N N . PRO A 1 71 ? 21.263 6.353 7.955 1.00 0.00 71 PRO A N 1
ATOM 948 C CA . PRO A 1 71 ? 20.562 5.236 8.595 1.00 0.00 71 PRO A CA 1
ATOM 949 C C . PRO A 1 71 ? 21.284 4.736 9.841 1.00 0.00 71 PRO A C 1
ATOM 950 O O . PRO A 1 71 ? 20.652 4.365 10.830 1.00 0.00 71 PRO A O 1
ATOM 961 N N . GLY A 1 72 ? 22.613 4.730 9.787 1.00 0.00 72 GLY A N 1
ATOM 962 C CA . GLY A 1 72 ? 23.399 4.274 10.919 1.00 0.00 72 GLY A CA 1
ATOM 963 C C . GLY A 1 72 ? 23.203 5.139 12.147 1.00 0.00 72 GLY A C 1
ATOM 964 O O . GLY A 1 72 ? 22.996 4.630 13.249 1.00 0.00 72 GLY A O 1
ATOM 968 N N . LYS A 1 73 ? 23.270 6.453 11.960 1.00 0.00 73 LYS A N 1
ATOM 969 C CA . LYS A 1 73 ? 23.099 7.393 13.062 1.00 0.00 73 LYS A CA 1
ATOM 970 C C . LYS A 1 73 ? 21.630 7.506 13.458 1.00 0.00 73 LYS A C 1
ATOM 971 O O . LYS A 1 73 ? 21.307 7.897 14.580 1.00 0.00 73 LYS A O 1
ATOM 990 N N . CYS A 1 74 ? 20.743 7.160 12.530 1.00 0.00 74 CYS A N 1
ATOM 991 C CA . CYS A 1 74 ? 19.309 7.222 12.782 1.00 0.00 74 CYS A CA 1
ATOM 992 C C . CYS A 1 74 ? 18.828 5.962 13.496 1.00 0.00 74 CYS A C 1
ATOM 993 O O . CYS A 1 74 ? 17.637 5.802 13.762 1.00 0.00 74 CYS A O 1
ATOM 1000 N N . GLY A 1 75 ? 19.763 5.068 13.803 1.00 0.00 75 GLY A N 1
ATOM 1001 C CA . GLY A 1 75 ? 19.416 3.834 14.483 1.00 0.00 75 GLY A CA 1
ATOM 1002 C C . GLY A 1 75 ? 18.582 2.910 13.618 1.00 0.00 75 GLY A C 1
ATOM 1003 O O . GLY A 1 75 ? 17.795 2.112 14.128 1.00 0.00 75 GLY A O 1
ATOM 1007 N N . VAL A 1 76 ? 18.751 3.019 12.304 1.00 0.00 76 VAL A N 1
ATOM 1008 C CA . VAL A 1 76 ? 18.008 2.187 11.366 1.00 0.00 76 VAL A CA 1
ATOM 1009 C C . VAL A 1 76 ? 18.858 1.834 10.151 1.00 0.00 76 VAL A C 1
ATOM 1010 O O . VAL A 1 76 ? 18.797 2.505 9.122 1.00 0.00 76 VAL A O 1
ATOM 1023 N N . ASN A 1 77 ? 19.651 0.775 10.278 1.00 0.00 77 ASN A N 1
ATOM 1024 C CA . ASN A 1 77 ? 20.515 0.332 9.190 1.00 0.00 77 ASN A CA 1
ATOM 1025 C C . ASN A 1 77 ? 19.789 -0.666 8.291 1.00 0.00 77 ASN A C 1
ATOM 1026 O O . ASN A 1 77 ? 18.935 -1.423 8.751 1.00 0.00 77 ASN A O 1
ATOM 1037 N N . ILE A 1 78 ? 20.137 -0.660 7.009 1.00 0.00 78 ILE A N 1
ATOM 1038 C CA . ILE A 1 78 ? 19.521 -1.565 6.046 1.00 0.00 78 ILE A CA 1
ATOM 1039 C C . ILE A 1 78 ? 20.522 -2.600 5.546 1.00 0.00 78 ILE A C 1
ATOM 1040 O O . ILE A 1 78 ? 21.736 -2.394 5.580 1.00 0.00 78 ILE A O 1
ATOM 1056 N N . PRO A 1 79 ? 20.004 -3.741 5.067 1.00 0.00 79 PRO A N 1
ATOM 1057 C CA . PRO A 1 79 ? 20.836 -4.831 4.548 1.00 0.00 79 PRO A CA 1
ATOM 1058 C C . PRO A 1 79 ? 21.509 -4.468 3.228 1.00 0.00 79 PRO A C 1
ATOM 1059 O O . PRO A 1 79 ? 22.371 -5.198 2.739 1.00 0.00 79 PRO A O 1
ATOM 1070 N N . TYR A 1 80 ? 21.110 -3.337 2.658 1.00 0.00 80 TYR A N 1
ATOM 1071 C CA . TYR A 1 80 ? 21.673 -2.879 1.393 1.00 0.00 80 TYR A CA 1
ATOM 1072 C C . TYR A 1 80 ? 22.230 -1.465 1.526 1.00 0.00 80 TYR A C 1
ATOM 1073 O O . TYR A 1 80 ? 21.972 -0.772 2.510 1.00 0.00 80 TYR A O 1
ATOM 1091 N N . LYS A 1 81 ? 22.996 -1.042 0.526 1.00 0.00 81 LYS A N 1
ATOM 1092 C CA . LYS A 1 81 ? 23.589 0.290 0.527 1.00 0.00 81 LYS A CA 1
ATOM 1093 C C . LYS A 1 81 ? 22.776 1.248 -0.338 1.00 0.00 81 LYS A C 1
ATOM 1094 O O . LYS A 1 81 ? 21.809 0.846 -0.986 1.00 0.00 81 LYS A O 1
ATOM 1113 N N . ILE A 1 82 ? 23.175 2.516 -0.343 1.00 0.00 82 ILE A N 1
ATOM 1114 C CA . ILE A 1 82 ? 22.484 3.530 -1.130 1.00 0.00 82 ILE A CA 1
ATOM 1115 C C . ILE A 1 82 ? 23.431 4.196 -2.121 1.00 0.00 82 ILE A C 1
ATOM 1116 O O . ILE A 1 82 ? 24.476 4.724 -1.739 1.00 0.00 82 ILE A O 1
ATOM 1132 N N . SER A 1 83 ? 23.059 4.170 -3.397 1.00 0.00 83 SER A N 1
ATOM 1133 C CA . SER A 1 83 ? 23.876 4.769 -4.445 1.00 0.00 83 SER A CA 1
ATOM 1134 C C . SER A 1 83 ? 23.212 4.611 -5.809 1.00 0.00 83 SER A C 1
ATOM 1135 O O . SER A 1 83 ? 22.351 3.751 -5.999 1.00 0.00 83 SER A O 1
ATOM 1143 N N . THR A 1 84 ? 23.618 5.448 -6.759 1.00 0.00 84 THR A N 1
ATOM 1144 C CA . THR A 1 84 ? 23.063 5.403 -8.106 1.00 0.00 84 THR A CA 1
ATOM 1145 C C . THR A 1 84 ? 23.483 4.130 -8.831 1.00 0.00 84 THR A C 1
ATOM 1146 O O . THR A 1 84 ? 22.946 3.800 -9.889 1.00 0.00 84 THR A O 1
ATOM 1157 N N . THR A 1 85 ? 24.446 3.416 -8.256 1.00 0.00 85 THR A N 1
ATOM 1158 C CA . THR A 1 85 ? 24.937 2.179 -8.848 1.00 0.00 85 THR A CA 1
ATOM 1159 C C . THR A 1 85 ? 24.529 0.970 -8.014 1.00 0.00 85 THR A C 1
ATOM 1160 O O . THR A 1 85 ? 25.156 -0.088 -8.085 1.00 0.00 85 THR A O 1
ATOM 1171 N N . THR A 1 86 ? 23.473 1.132 -7.222 1.00 0.00 86 THR A N 1
ATOM 1172 C CA . THR A 1 86 ? 22.982 0.054 -6.374 1.00 0.00 86 THR A CA 1
ATOM 1173 C C . THR A 1 86 ? 21.707 -0.557 -6.944 1.00 0.00 86 THR A C 1
ATOM 1174 O O . THR A 1 86 ? 20.862 0.147 -7.495 1.00 0.00 86 THR A O 1
ATOM 1185 N N . ASN A 1 87 ? 21.575 -1.873 -6.808 1.00 0.00 87 ASN A N 1
ATOM 1186 C CA . ASN A 1 87 ? 20.402 -2.579 -7.311 1.00 0.00 87 ASN A CA 1
ATOM 1187 C C . ASN A 1 87 ? 19.674 -3.299 -6.179 1.00 0.00 87 ASN A C 1
ATOM 1188 O O . ASN A 1 87 ? 20.147 -4.317 -5.671 1.00 0.00 87 ASN A O 1
ATOM 1199 N N . CYS A 1 88 ? 18.522 -2.765 -5.790 1.00 0.00 88 CYS A N 1
ATOM 1200 C CA . CYS A 1 88 ? 17.728 -3.356 -4.719 1.00 0.00 88 CYS A CA 1
ATOM 1201 C C . CYS A 1 88 ? 17.046 -4.636 -5.191 1.00 0.00 88 CYS A C 1
ATOM 1202 O O . CYS A 1 88 ? 16.680 -5.490 -4.384 1.00 0.00 88 CYS A O 1
ATOM 1209 N N . ASN A 1 89 ? 16.879 -4.762 -6.503 1.00 0.00 89 ASN A N 1
ATOM 1210 C CA . ASN A 1 89 ? 16.240 -5.938 -7.083 1.00 0.00 89 ASN A CA 1
ATOM 1211 C C . ASN A 1 89 ? 17.098 -7.182 -6.874 1.00 0.00 89 ASN A C 1
ATOM 1212 O O . ASN A 1 89 ? 16.602 -8.308 -6.919 1.00 0.00 89 ASN A O 1
ATOM 1223 N N . THR A 1 90 ? 18.391 -6.971 -6.643 1.00 0.00 90 THR A N 1
ATOM 1224 C CA . THR A 1 90 ? 19.319 -8.074 -6.426 1.00 0.00 90 THR A CA 1
ATOM 1225 C C . THR A 1 90 ? 19.500 -8.356 -4.940 1.00 0.00 90 THR A C 1
ATOM 1226 O O . THR A 1 90 ? 20.470 -8.995 -4.532 1.00 0.00 90 THR A O 1
ATOM 1237 N N . VAL A 1 91 ? 18.559 -7.877 -4.132 1.00 0.00 91 VAL A N 1
ATOM 1238 C CA . VAL A 1 91 ? 18.614 -8.080 -2.689 1.00 0.00 91 VAL A CA 1
ATOM 1239 C C . VAL A 1 91 ? 17.919 -9.376 -2.289 1.00 0.00 91 VAL A C 1
ATOM 1240 O O . VAL A 1 91 ? 16.726 -9.555 -2.536 1.00 0.00 91 VAL A O 1
ATOM 1253 N N . LYS A 1 92 ? 18.671 -10.278 -1.669 1.00 0.00 92 LYS A N 1
ATOM 1254 C CA . LYS A 1 92 ? 18.128 -11.559 -1.233 1.00 0.00 92 LYS A CA 1
ATOM 1255 C C . LYS A 1 92 ? 17.471 -11.432 0.138 1.00 0.00 92 LYS A C 1
ATOM 1256 O O . LYS A 1 92 ? 18.139 -11.156 1.135 1.00 0.00 92 LYS A O 1
ATOM 1275 N N . PHE A 1 93 ? 16.158 -11.636 0.181 1.00 0.00 93 PHE A N 1
ATOM 1276 C CA . PHE A 1 93 ? 15.411 -11.544 1.429 1.00 0.00 93 PHE A CA 1
ATOM 1277 C C . PHE A 1 93 ? 15.673 -10.211 2.124 1.00 0.00 93 PHE A C 1
ATOM 1278 O O . PHE A 1 93 ? 16.559 -10.106 2.971 1.00 0.00 93 PHE A O 1
ATOM 1295 N N . ALA A 1 1 ? 1.255 -0.342 0.068 1.00 0.00 1 ALA A N 2
ATOM 1296 C CA . ALA A 1 1 ? 2.287 -0.363 -0.961 1.00 0.00 1 ALA A CA 2
ATOM 1297 C C . ALA A 1 1 ? 2.913 1.016 -1.138 1.00 0.00 1 ALA A C 2
ATOM 1298 O O . ALA A 1 1 ? 2.207 2.015 -1.277 1.00 0.00 1 ALA A O 2
ATOM 1305 N N . ILE A 1 2 ? 4.241 1.063 -1.132 1.00 0.00 2 ILE A N 2
ATOM 1306 C CA . ILE A 1 2 ? 4.961 2.320 -1.293 1.00 0.00 2 ILE A CA 2
ATOM 1307 C C . ILE A 1 2 ? 4.926 2.792 -2.742 1.00 0.00 2 ILE A C 2
ATOM 1308 O O . ILE A 1 2 ? 5.309 2.060 -3.654 1.00 0.00 2 ILE A O 2
ATOM 1324 N N . SER A 1 3 ? 4.465 4.022 -2.947 1.00 0.00 3 SER A N 2
ATOM 1325 C CA . SER A 1 3 ? 4.378 4.592 -4.286 1.00 0.00 3 SER A CA 2
ATOM 1326 C C . SER A 1 3 ? 5.614 5.429 -4.602 1.00 0.00 3 SER A C 2
ATOM 1327 O O . SER A 1 3 ? 6.484 5.009 -5.365 1.00 0.00 3 SER A O 2
ATOM 1335 N N . CYS A 1 4 ? 5.684 6.617 -4.010 1.00 0.00 4 CYS A N 2
ATOM 1336 C CA . CYS A 1 4 ? 6.812 7.514 -4.227 1.00 0.00 4 CYS A CA 2
ATOM 1337 C C . CYS A 1 4 ? 6.693 8.758 -3.350 1.00 0.00 4 CYS A C 2
ATOM 1338 O O . CYS A 1 4 ? 7.688 9.261 -2.831 1.00 0.00 4 CYS A O 2
ATOM 1345 N N . GLY A 1 5 ? 5.468 9.248 -3.190 1.00 0.00 5 GLY A N 2
ATOM 1346 C CA . GLY A 1 5 ? 5.241 10.428 -2.376 1.00 0.00 5 GLY A CA 2
ATOM 1347 C C . GLY A 1 5 ? 5.738 10.256 -0.954 1.00 0.00 5 GLY A C 2
ATOM 1348 O O . GLY A 1 5 ? 6.211 11.209 -0.335 1.00 0.00 5 GLY A O 2
ATOM 1352 N N . ALA A 1 6 ? 5.630 9.037 -0.435 1.00 0.00 6 ALA A N 2
ATOM 1353 C CA . ALA A 1 6 ? 6.073 8.743 0.922 1.00 0.00 6 ALA A CA 2
ATOM 1354 C C . ALA A 1 6 ? 7.594 8.776 1.023 1.00 0.00 6 ALA A C 2
ATOM 1355 O O . ALA A 1 6 ? 8.150 9.187 2.041 1.00 0.00 6 ALA A O 2
ATOM 1362 N N . VAL A 1 7 ? 8.262 8.338 -0.040 1.00 0.00 7 VAL A N 2
ATOM 1363 C CA . VAL A 1 7 ? 9.720 8.317 -0.071 1.00 0.00 7 VAL A CA 2
ATOM 1364 C C . VAL A 1 7 ? 10.285 9.720 -0.260 1.00 0.00 7 VAL A C 2
ATOM 1365 O O . VAL A 1 7 ? 11.257 10.104 0.393 1.00 0.00 7 VAL A O 2
ATOM 1378 N N . THR A 1 8 ? 9.670 10.485 -1.157 1.00 0.00 8 THR A N 2
ATOM 1379 C CA . THR A 1 8 ? 10.113 11.846 -1.433 1.00 0.00 8 THR A CA 2
ATOM 1380 C C . THR A 1 8 ? 9.855 12.760 -0.241 1.00 0.00 8 THR A C 2
ATOM 1381 O O . THR A 1 8 ? 10.514 13.787 -0.080 1.00 0.00 8 THR A O 2
ATOM 1392 N N . SER A 1 9 ? 8.892 12.380 0.593 1.00 0.00 9 SER A N 2
ATOM 1393 C CA . SER A 1 9 ? 8.545 13.168 1.770 1.00 0.00 9 SER A CA 2
ATOM 1394 C C . SER A 1 9 ? 9.711 13.221 2.752 1.00 0.00 9 SER A C 2
ATOM 1395 O O . SER A 1 9 ? 10.128 14.297 3.181 1.00 0.00 9 SER A O 2
ATOM 1403 N N . ASP A 1 10 ? 10.234 12.051 3.103 1.00 0.00 10 ASP A N 2
ATOM 1404 C CA . ASP A 1 10 ? 11.353 11.963 4.033 1.00 0.00 10 ASP A CA 2
ATOM 1405 C C . ASP A 1 10 ? 12.657 12.372 3.356 1.00 0.00 10 ASP A C 2
ATOM 1406 O O . ASP A 1 10 ? 13.633 12.719 4.022 1.00 0.00 10 ASP A O 2
ATOM 1415 N N . LEU A 1 11 ? 12.667 12.328 2.028 1.00 0.00 11 LEU A N 2
ATOM 1416 C CA . LEU A 1 11 ? 13.851 12.694 1.259 1.00 0.00 11 LEU A CA 2
ATOM 1417 C C . LEU A 1 11 ? 14.111 14.195 1.339 1.00 0.00 11 LEU A C 2
ATOM 1418 O O . LEU A 1 11 ? 15.259 14.636 1.369 1.00 0.00 11 LEU A O 2
ATOM 1434 N N . SER A 1 12 ? 13.035 14.975 1.374 1.00 0.00 12 SER A N 2
ATOM 1435 C CA . SER A 1 12 ? 13.146 16.427 1.449 1.00 0.00 12 SER A CA 2
ATOM 1436 C C . SER A 1 12 ? 14.017 16.845 2.629 1.00 0.00 12 SER A C 2
ATOM 1437 O O . SER A 1 12 ? 15.029 17.530 2.475 1.00 0.00 12 SER A O 2
ATOM 1445 N N . PRO A 1 13 ? 13.616 16.424 3.838 1.00 0.00 13 PRO A N 2
ATOM 1446 C CA . PRO A 1 13 ? 14.346 16.742 5.069 1.00 0.00 13 PRO A CA 2
ATOM 1447 C C . PRO A 1 13 ? 15.686 16.018 5.152 1.00 0.00 13 PRO A C 2
ATOM 1448 O O . PRO A 1 13 ? 16.599 16.459 5.851 1.00 0.00 13 PRO A O 2
ATOM 1459 N N . CYS A 1 14 ? 15.796 14.904 4.436 1.00 0.00 14 CYS A N 2
ATOM 1460 C CA . CYS A 1 14 ? 17.024 14.118 4.429 1.00 0.00 14 CYS A CA 2
ATOM 1461 C C . CYS A 1 14 ? 18.028 14.687 3.429 1.00 0.00 14 CYS A C 2
ATOM 1462 O O . CYS A 1 14 ? 19.217 14.368 3.477 1.00 0.00 14 CYS A O 2
ATOM 1469 N N . LEU A 1 15 ? 17.541 15.530 2.525 1.00 0.00 15 LEU A N 2
ATOM 1470 C CA . LEU A 1 15 ? 18.395 16.143 1.514 1.00 0.00 15 LEU A CA 2
ATOM 1471 C C . LEU A 1 15 ? 19.435 17.053 2.159 1.00 0.00 15 LEU A C 2
ATOM 1472 O O . LEU A 1 15 ? 20.619 16.999 1.822 1.00 0.00 15 LEU A O 2
ATOM 1488 N N . THR A 1 16 ? 18.987 17.889 3.091 1.00 0.00 16 THR A N 2
ATOM 1489 C CA . THR A 1 16 ? 19.879 18.809 3.785 1.00 0.00 16 THR A CA 2
ATOM 1490 C C . THR A 1 16 ? 21.095 18.080 4.346 1.00 0.00 16 THR A C 2
ATOM 1491 O O . THR A 1 16 ? 22.214 18.590 4.297 1.00 0.00 16 THR A O 2
ATOM 1502 N N . TYR A 1 17 ? 20.868 16.884 4.877 1.00 0.00 17 TYR A N 2
ATOM 1503 C CA . TYR A 1 17 ? 21.945 16.085 5.449 1.00 0.00 17 TYR A CA 2
ATOM 1504 C C . TYR A 1 17 ? 22.665 15.287 4.366 1.00 0.00 17 TYR A C 2
ATOM 1505 O O . TYR A 1 17 ? 23.875 15.068 4.440 1.00 0.00 17 TYR A O 2
ATOM 1523 N N . LEU A 1 18 ? 21.912 14.854 3.361 1.00 0.00 18 LEU A N 2
ATOM 1524 C CA . LEU A 1 18 ? 22.477 14.080 2.260 1.00 0.00 18 LEU A CA 2
ATOM 1525 C C . LEU A 1 18 ? 23.310 14.968 1.341 1.00 0.00 18 LEU A C 2
ATOM 1526 O O . LEU A 1 18 ? 23.994 14.480 0.441 1.00 0.00 18 LEU A O 2
ATOM 1542 N N . THR A 1 19 ? 23.249 16.276 1.575 1.00 0.00 19 THR A N 2
ATOM 1543 C CA . THR A 1 19 ? 23.998 17.232 0.770 1.00 0.00 19 THR A CA 2
ATOM 1544 C C . THR A 1 19 ? 25.330 17.579 1.425 1.00 0.00 19 THR A C 2
ATOM 1545 O O . THR A 1 19 ? 26.215 18.149 0.790 1.00 0.00 19 THR A O 2
ATOM 1556 N N . GLY A 1 20 ? 25.465 17.230 2.701 1.00 0.00 20 GLY A N 2
ATOM 1557 C CA . GLY A 1 20 ? 26.693 17.512 3.421 1.00 0.00 20 GLY A CA 2
ATOM 1558 C C . GLY A 1 20 ? 26.496 18.528 4.528 1.00 0.00 20 GLY A C 2
ATOM 1559 O O . GLY A 1 20 ? 27.457 18.964 5.159 1.00 0.00 20 GLY A O 2
ATOM 1563 N N . GLY A 1 21 ? 25.243 18.909 4.764 1.00 0.00 21 GLY A N 2
ATOM 1564 C CA . GLY A 1 21 ? 24.946 19.879 5.801 1.00 0.00 21 GLY A CA 2
ATOM 1565 C C . GLY A 1 21 ? 24.804 19.240 7.169 1.00 0.00 21 GLY A C 2
ATOM 1566 O O . GLY A 1 21 ? 25.186 18.090 7.383 1.00 0.00 21 GLY A O 2
ATOM 1570 N N . PRO A 1 22 ? 24.243 19.997 8.124 1.00 0.00 22 PRO A N 2
ATOM 1571 C CA . PRO A 1 22 ? 24.040 19.519 9.495 1.00 0.00 22 PRO A CA 2
ATOM 1572 C C . PRO A 1 22 ? 22.964 18.442 9.580 1.00 0.00 22 PRO A C 2
ATOM 1573 O O . PRO A 1 22 ? 21.927 18.533 8.924 1.00 0.00 22 PRO A O 2
ATOM 1584 N N . GLY A 1 23 ? 23.217 17.421 10.393 1.00 0.00 23 GLY A N 2
ATOM 1585 C CA . GLY A 1 23 ? 22.260 16.341 10.549 1.00 0.00 23 GLY A CA 2
ATOM 1586 C C . GLY A 1 23 ? 22.879 15.103 11.166 1.00 0.00 23 GLY A C 2
ATOM 1587 O O . GLY A 1 23 ? 23.981 15.140 11.714 1.00 0.00 23 GLY A O 2
ATOM 1591 N N . PRO A 1 24 ? 22.159 13.973 11.084 1.00 0.00 24 PRO A N 2
ATOM 1592 C CA . PRO A 1 24 ? 20.846 13.917 10.435 1.00 0.00 24 PRO A CA 2
ATOM 1593 C C . PRO A 1 24 ? 19.775 14.657 11.230 1.00 0.00 24 PRO A C 2
ATOM 1594 O O . PRO A 1 24 ? 19.705 14.541 12.453 1.00 0.00 24 PRO A O 2
ATOM 1605 N N . SER A 1 25 ? 18.942 15.417 10.526 1.00 0.00 25 SER A N 2
ATOM 1606 C CA . SER A 1 25 ? 17.876 16.179 11.166 1.00 0.00 25 SER A CA 2
ATOM 1607 C C . SER A 1 25 ? 16.870 15.248 11.836 1.00 0.00 25 SER A C 2
ATOM 1608 O O . SER A 1 25 ? 16.814 14.050 11.558 1.00 0.00 25 SER A O 2
ATOM 1616 N N . PRO A 1 26 ? 16.054 15.811 12.739 1.00 0.00 26 PRO A N 2
ATOM 1617 C CA . PRO A 1 26 ? 15.034 15.051 13.467 1.00 0.00 26 PRO A CA 2
ATOM 1618 C C . PRO A 1 26 ? 13.888 14.607 12.565 1.00 0.00 26 PRO A C 2
ATOM 1619 O O . PRO A 1 26 ? 13.408 13.478 12.667 1.00 0.00 26 PRO A O 2
ATOM 1630 N N . GLN A 1 27 ? 13.456 15.501 11.682 1.00 0.00 27 GLN A N 2
ATOM 1631 C CA . GLN A 1 27 ? 12.365 15.200 10.762 1.00 0.00 27 GLN A CA 2
ATOM 1632 C C . GLN A 1 27 ? 12.771 14.111 9.774 1.00 0.00 27 GLN A C 2
ATOM 1633 O O . GLN A 1 27 ? 11.954 13.276 9.384 1.00 0.00 27 GLN A O 2
ATOM 1647 N N . CYS A 1 28 ? 14.038 14.125 9.374 1.00 0.00 28 CYS A N 2
ATOM 1648 C CA . CYS A 1 28 ? 14.553 13.140 8.431 1.00 0.00 28 CYS A CA 2
ATOM 1649 C C . CYS A 1 28 ? 14.532 11.741 9.040 1.00 0.00 28 CYS A C 2
ATOM 1650 O O . CYS A 1 28 ? 14.011 10.799 8.442 1.00 0.00 28 CYS A O 2
ATOM 1657 N N . CYS A 1 29 ? 15.102 11.613 10.234 1.00 0.00 29 CYS A N 2
ATOM 1658 C CA . CYS A 1 29 ? 15.149 10.330 10.925 1.00 0.00 29 CYS A CA 2
ATOM 1659 C C . CYS A 1 29 ? 13.760 9.704 11.005 1.00 0.00 29 CYS A C 2
ATOM 1660 O O . CYS A 1 29 ? 13.577 8.531 10.681 1.00 0.00 29 CYS A O 2
ATOM 1667 N N . GLY A 1 30 ? 12.784 10.495 11.440 1.00 0.00 30 GLY A N 2
ATOM 1668 C CA . GLY A 1 30 ? 11.425 10.001 11.555 1.00 0.00 30 GLY A CA 2
ATOM 1669 C C . GLY A 1 30 ? 10.903 9.429 10.252 1.00 0.00 30 GLY A C 2
ATOM 1670 O O . GLY A 1 30 ? 10.299 8.358 10.233 1.00 0.00 30 GLY A O 2
ATOM 1674 N N . GLY A 1 31 ? 11.136 10.147 9.157 1.00 0.00 31 GLY A N 2
ATOM 1675 C CA . GLY A 1 31 ? 10.677 9.690 7.859 1.00 0.00 31 GLY A CA 2
ATOM 1676 C C . GLY A 1 31 ? 11.418 8.456 7.384 1.00 0.00 31 GLY A C 2
ATOM 1677 O O . GLY A 1 31 ? 10.821 7.550 6.801 1.00 0.00 31 GLY A O 2
ATOM 1681 N N . VAL A 1 32 ? 12.723 8.419 7.631 1.00 0.00 32 VAL A N 2
ATOM 1682 C CA . VAL A 1 32 ? 13.547 7.287 7.224 1.00 0.00 32 VAL A CA 2
ATOM 1683 C C . VAL A 1 32 ? 13.003 5.980 7.790 1.00 0.00 32 VAL A C 2
ATOM 1684 O O . VAL A 1 32 ? 12.709 5.043 7.047 1.00 0.00 32 VAL A O 2
ATOM 1697 N N . LYS A 1 33 ? 12.870 5.923 9.111 1.00 0.00 33 LYS A N 2
ATOM 1698 C CA . LYS A 1 33 ? 12.359 4.732 9.779 1.00 0.00 33 LYS A CA 2
ATOM 1699 C C . LYS A 1 33 ? 10.971 4.371 9.260 1.00 0.00 33 LYS A C 2
ATOM 1700 O O . LYS A 1 33 ? 10.550 3.216 9.336 1.00 0.00 33 LYS A O 2
ATOM 1719 N N . LYS A 1 34 ? 10.264 5.365 8.733 1.00 0.00 34 LYS A N 2
ATOM 1720 C CA . LYS A 1 34 ? 8.924 5.152 8.199 1.00 0.00 34 LYS A CA 2
ATOM 1721 C C . LYS A 1 34 ? 8.980 4.396 6.875 1.00 0.00 34 LYS A C 2
ATOM 1722 O O . LYS A 1 34 ? 8.162 3.511 6.619 1.00 0.00 34 LYS A O 2
ATOM 1741 N N . LEU A 1 35 ? 9.949 4.748 6.038 1.00 0.00 35 LEU A N 2
ATOM 1742 C CA . LEU A 1 35 ? 10.112 4.101 4.741 1.00 0.00 35 LEU A CA 2
ATOM 1743 C C . LEU A 1 35 ? 10.487 2.632 4.908 1.00 0.00 35 LEU A C 2
ATOM 1744 O O . LEU A 1 35 ? 10.028 1.773 4.154 1.00 0.00 35 LEU A O 2
ATOM 1760 N N . LEU A 1 36 ? 11.322 2.349 5.902 1.00 0.00 36 LEU A N 2
ATOM 1761 C CA . LEU A 1 36 ? 11.757 0.983 6.171 1.00 0.00 36 LEU A CA 2
ATOM 1762 C C . LEU A 1 36 ? 10.633 0.168 6.803 1.00 0.00 36 LEU A C 2
ATOM 1763 O O . LEU A 1 36 ? 10.444 -1.004 6.478 1.00 0.00 36 LEU A O 2
ATOM 1779 N N . ALA A 1 37 ? 9.888 0.798 7.706 1.00 0.00 37 ALA A N 2
ATOM 1780 C CA . ALA A 1 37 ? 8.780 0.133 8.380 1.00 0.00 37 ALA A CA 2
ATOM 1781 C C . ALA A 1 37 ? 7.581 -0.017 7.450 1.00 0.00 37 ALA A C 2
ATOM 1782 O O . ALA A 1 37 ? 6.738 -0.891 7.644 1.00 0.00 37 ALA A O 2
ATOM 1789 N N . ALA A 1 38 ? 7.512 0.843 6.439 1.00 0.00 38 ALA A N 2
ATOM 1790 C CA . ALA A 1 38 ? 6.417 0.806 5.478 1.00 0.00 38 ALA A CA 2
ATOM 1791 C C . ALA A 1 38 ? 6.620 -0.308 4.456 1.00 0.00 38 ALA A C 2
ATOM 1792 O O . ALA A 1 38 ? 5.686 -0.702 3.759 1.00 0.00 38 ALA A O 2
ATOM 1799 N N . ALA A 1 39 ? 7.848 -0.811 4.373 1.00 0.00 39 ALA A N 2
ATOM 1800 C CA . ALA A 1 39 ? 8.173 -1.880 3.437 1.00 0.00 39 ALA A CA 2
ATOM 1801 C C . ALA A 1 39 ? 8.794 -3.071 4.159 1.00 0.00 39 ALA A C 2
ATOM 1802 O O . ALA A 1 39 ? 9.904 -2.983 4.682 1.00 0.00 39 ALA A O 2
ATOM 1809 N N . ASN A 1 40 ? 8.069 -4.185 4.186 1.00 0.00 40 ASN A N 2
ATOM 1810 C CA . ASN A 1 40 ? 8.548 -5.394 4.846 1.00 0.00 40 ASN A CA 2
ATOM 1811 C C . ASN A 1 40 ? 8.882 -6.476 3.823 1.00 0.00 40 ASN A C 2
ATOM 1812 O O . ASN A 1 40 ? 9.868 -7.199 3.967 1.00 0.00 40 ASN A O 2
ATOM 1823 N N . THR A 1 41 ? 8.054 -6.580 2.788 1.00 0.00 41 THR A N 2
ATOM 1824 C CA . THR A 1 41 ? 8.260 -7.573 1.742 1.00 0.00 41 THR A CA 2
ATOM 1825 C C . THR A 1 41 ? 9.229 -7.062 0.682 1.00 0.00 41 THR A C 2
ATOM 1826 O O . THR A 1 41 ? 9.832 -6.000 0.837 1.00 0.00 41 THR A O 2
ATOM 1837 N N . THR A 1 42 ? 9.374 -7.825 -0.398 1.00 0.00 42 THR A N 2
ATOM 1838 C CA . THR A 1 42 ? 10.271 -7.449 -1.484 1.00 0.00 42 THR A CA 2
ATOM 1839 C C . THR A 1 42 ? 9.630 -6.403 -2.389 1.00 0.00 42 THR A C 2
ATOM 1840 O O . THR A 1 42 ? 10.222 -5.370 -2.700 1.00 0.00 42 THR A O 2
ATOM 1851 N N . PRO A 1 43 ? 8.389 -6.675 -2.822 1.00 0.00 43 PRO A N 2
ATOM 1852 C CA . PRO A 1 43 ? 7.640 -5.768 -3.697 1.00 0.00 43 PRO A CA 2
ATOM 1853 C C . PRO A 1 43 ? 7.673 -4.326 -3.202 1.00 0.00 43 PRO A C 2
ATOM 1854 O O . PRO A 1 43 ? 7.978 -3.406 -3.961 1.00 0.00 43 PRO A O 2
ATOM 1865 N N . ASP A 1 44 ? 7.356 -4.137 -1.926 1.00 0.00 44 ASP A N 2
ATOM 1866 C CA . ASP A 1 44 ? 7.351 -2.806 -1.329 1.00 0.00 44 ASP A CA 2
ATOM 1867 C C . ASP A 1 44 ? 8.756 -2.212 -1.313 1.00 0.00 44 ASP A C 2
ATOM 1868 O O . ASP A 1 44 ? 8.947 -1.036 -1.626 1.00 0.00 44 ASP A O 2
ATOM 1877 N N . ARG A 1 45 ? 9.735 -3.031 -0.945 1.00 0.00 45 ARG A N 2
ATOM 1878 C CA . ARG A 1 45 ? 11.122 -2.586 -0.886 1.00 0.00 45 ARG A CA 2
ATOM 1879 C C . ARG A 1 45 ? 11.632 -2.208 -2.274 1.00 0.00 45 ARG A C 2
ATOM 1880 O O . ARG A 1 45 ? 12.535 -1.384 -2.410 1.00 0.00 45 ARG A O 2
ATOM 1901 N N . GLN A 1 46 ? 11.045 -2.817 -3.300 1.00 0.00 46 GLN A N 2
ATOM 1902 C CA . GLN A 1 46 ? 11.441 -2.545 -4.676 1.00 0.00 46 GLN A CA 2
ATOM 1903 C C . GLN A 1 46 ? 11.018 -1.141 -5.098 1.00 0.00 46 GLN A C 2
ATOM 1904 O O . GLN A 1 46 ? 11.829 -0.360 -5.594 1.00 0.00 46 GLN A O 2
ATOM 1918 N N . ALA A 1 47 ? 9.742 -0.829 -4.896 1.00 0.00 47 ALA A N 2
ATOM 1919 C CA . ALA A 1 47 ? 9.211 0.481 -5.254 1.00 0.00 47 ALA A CA 2
ATOM 1920 C C . ALA A 1 47 ? 10.010 1.597 -4.590 1.00 0.00 47 ALA A C 2
ATOM 1921 O O . ALA A 1 47 ? 10.546 2.476 -5.265 1.00 0.00 47 ALA A O 2
ATOM 1928 N N . ALA A 1 48 ? 10.086 1.557 -3.264 1.00 0.00 48 ALA A N 2
ATOM 1929 C CA . ALA A 1 48 ? 10.821 2.564 -2.510 1.00 0.00 48 ALA A CA 2
ATOM 1930 C C . ALA A 1 48 ? 12.238 2.729 -3.049 1.00 0.00 48 ALA A C 2
ATOM 1931 O O . ALA A 1 48 ? 12.654 3.832 -3.403 1.00 0.00 48 ALA A O 2
ATOM 1938 N N . CYS A 1 49 ? 12.975 1.625 -3.109 1.00 0.00 49 CYS A N 2
ATOM 1939 C CA . CYS A 1 49 ? 14.346 1.646 -3.604 1.00 0.00 49 CYS A CA 2
ATOM 1940 C C . CYS A 1 49 ? 14.437 2.414 -4.920 1.00 0.00 49 CYS A C 2
ATOM 1941 O O . CYS A 1 49 ? 15.290 3.285 -5.083 1.00 0.00 49 CYS A O 2
ATOM 1948 N N . ASN A 1 50 ? 13.552 2.083 -5.854 1.00 0.00 50 ASN A N 2
ATOM 1949 C CA . ASN A 1 50 ? 13.532 2.742 -7.156 1.00 0.00 50 ASN A CA 2
ATOM 1950 C C . ASN A 1 50 ? 13.366 4.250 -7.000 1.00 0.00 50 ASN A C 2
ATOM 1951 O O . ASN A 1 50 ? 14.098 5.033 -7.606 1.00 0.00 50 ASN A O 2
ATOM 1962 N N . CYS A 1 51 ? 12.397 4.652 -6.183 1.00 0.00 51 CYS A N 2
ATOM 1963 C CA . CYS A 1 51 ? 12.133 6.066 -5.947 1.00 0.00 51 CYS A CA 2
ATOM 1964 C C . CYS A 1 51 ? 13.315 6.730 -5.248 1.00 0.00 51 CYS A C 2
ATOM 1965 O O . CYS A 1 51 ? 13.568 7.922 -5.428 1.00 0.00 51 CYS A O 2
ATOM 1972 N N . LEU A 1 52 ? 14.038 5.952 -4.450 1.00 0.00 52 LEU A N 2
ATOM 1973 C CA . LEU A 1 52 ? 15.194 6.464 -3.723 1.00 0.00 52 LEU A CA 2
ATOM 1974 C C . LEU A 1 52 ? 16.377 6.677 -4.663 1.00 0.00 52 LEU A C 2
ATOM 1975 O O . LEU A 1 52 ? 16.912 7.781 -4.764 1.00 0.00 52 LEU A O 2
ATOM 1991 N N . LYS A 1 53 ? 16.779 5.614 -5.351 1.00 0.00 53 LYS A N 2
ATOM 1992 C CA . LYS A 1 53 ? 17.895 5.684 -6.285 1.00 0.00 53 LYS A CA 2
ATOM 1993 C C . LYS A 1 53 ? 17.720 6.846 -7.257 1.00 0.00 53 LYS A C 2
ATOM 1994 O O . LYS A 1 53 ? 18.673 7.564 -7.561 1.00 0.00 53 LYS A O 2
ATOM 2013 N N . SER A 1 54 ? 16.495 7.028 -7.740 1.00 0.00 54 SER A N 2
ATOM 2014 C CA . SER A 1 54 ? 16.195 8.102 -8.679 1.00 0.00 54 SER A CA 2
ATOM 2015 C C . SER A 1 54 ? 16.143 9.449 -7.965 1.00 0.00 54 SER A C 2
ATOM 2016 O O . SER A 1 54 ? 16.397 10.493 -8.565 1.00 0.00 54 SER A O 2
ATOM 2024 N N . ALA A 1 55 ? 15.812 9.417 -6.678 1.00 0.00 55 ALA A N 2
ATOM 2025 C CA . ALA A 1 55 ? 15.728 10.634 -5.880 1.00 0.00 55 ALA A CA 2
ATOM 2026 C C . ALA A 1 55 ? 17.116 11.189 -5.577 1.00 0.00 55 ALA A C 2
ATOM 2027 O O . ALA A 1 55 ? 17.387 12.367 -5.804 1.00 0.00 55 ALA A O 2
ATOM 2034 N N . ALA A 1 56 ? 17.992 10.331 -5.064 1.00 0.00 56 ALA A N 2
ATOM 2035 C CA . ALA A 1 56 ? 19.352 10.735 -4.731 1.00 0.00 56 ALA A CA 2
ATOM 2036 C C . ALA A 1 56 ? 20.132 11.120 -5.984 1.00 0.00 56 ALA A C 2
ATOM 2037 O O . ALA A 1 56 ? 21.195 11.734 -5.901 1.00 0.00 56 ALA A O 2
ATOM 2044 N N . GLY A 1 57 ? 19.597 10.754 -7.145 1.00 0.00 57 GLY A N 2
ATOM 2045 C CA . GLY A 1 57 ? 20.257 11.070 -8.398 1.00 0.00 57 GLY A CA 2
ATOM 2046 C C . GLY A 1 57 ? 20.440 12.561 -8.598 1.00 0.00 57 GLY A C 2
ATOM 2047 O O . GLY A 1 57 ? 21.246 12.989 -9.424 1.00 0.00 57 GLY A O 2
ATOM 2051 N N . SER A 1 58 ? 19.688 13.354 -7.842 1.00 0.00 58 SER A N 2
ATOM 2052 C CA . SER A 1 58 ? 19.766 14.807 -7.944 1.00 0.00 58 SER A CA 2
ATOM 2053 C C . SER A 1 58 ? 20.777 15.368 -6.947 1.00 0.00 58 SER A C 2
ATOM 2054 O O . SER A 1 58 ? 20.965 16.581 -6.855 1.00 0.00 58 SER A O 2
ATOM 2062 N N . ILE A 1 59 ? 21.423 14.476 -6.204 1.00 0.00 59 ILE A N 2
ATOM 2063 C CA . ILE A 1 59 ? 22.414 14.881 -5.215 1.00 0.00 59 ILE A CA 2
ATOM 2064 C C . ILE A 1 59 ? 23.780 15.091 -5.861 1.00 0.00 59 ILE A C 2
ATOM 2065 O O . ILE A 1 59 ? 24.390 14.151 -6.371 1.00 0.00 59 ILE A O 2
ATOM 2081 N N . THR A 1 60 ? 24.256 16.332 -5.833 1.00 0.00 60 THR A N 2
ATOM 2082 C CA . THR A 1 60 ? 25.550 16.667 -6.414 1.00 0.00 60 THR A CA 2
ATOM 2083 C C . THR A 1 60 ? 26.692 16.186 -5.527 1.00 0.00 60 THR A C 2
ATOM 2084 O O . THR A 1 60 ? 26.785 16.560 -4.358 1.00 0.00 60 THR A O 2
ATOM 2095 N N . LYS A 1 61 ? 27.562 15.353 -6.090 1.00 0.00 61 LYS A N 2
ATOM 2096 C CA . LYS A 1 61 ? 28.700 14.821 -5.351 1.00 0.00 61 LYS A CA 2
ATOM 2097 C C . LYS A 1 61 ? 28.238 14.057 -4.114 1.00 0.00 61 LYS A C 2
ATOM 2098 O O . LYS A 1 61 ? 28.693 14.324 -3.001 1.00 0.00 61 LYS A O 2
ATOM 2117 N N . LEU A 1 62 ? 27.332 13.106 -4.316 1.00 0.00 62 LEU A N 2
ATOM 2118 C CA . LEU A 1 62 ? 26.809 12.303 -3.217 1.00 0.00 62 LEU A CA 2
ATOM 2119 C C . LEU A 1 62 ? 27.944 11.712 -2.386 1.00 0.00 62 LEU A C 2
ATOM 2120 O O . LEU A 1 62 ? 28.955 11.266 -2.926 1.00 0.00 62 LEU A O 2
ATOM 2136 N N . ASN A 1 63 ? 27.767 11.711 -1.068 1.00 0.00 63 ASN A N 2
ATOM 2137 C CA . ASN A 1 63 ? 28.776 11.173 -0.163 1.00 0.00 63 ASN A CA 2
ATOM 2138 C C . ASN A 1 63 ? 28.338 9.824 0.400 1.00 0.00 63 ASN A C 2
ATOM 2139 O O . ASN A 1 63 ? 27.496 9.756 1.296 1.00 0.00 63 ASN A O 2
ATOM 2150 N N . THR A 1 64 ? 28.916 8.752 -0.131 1.00 0.00 64 THR A N 2
ATOM 2151 C CA . THR A 1 64 ? 28.587 7.405 0.317 1.00 0.00 64 THR A CA 2
ATOM 2152 C C . THR A 1 64 ? 28.741 7.274 1.827 1.00 0.00 64 THR A C 2
ATOM 2153 O O . THR A 1 64 ? 27.961 6.585 2.483 1.00 0.00 64 THR A O 2
ATOM 2164 N N . ASN A 1 65 ? 29.752 7.942 2.374 1.00 0.00 65 ASN A N 2
ATOM 2165 C CA . ASN A 1 65 ? 30.009 7.900 3.809 1.00 0.00 65 ASN A CA 2
ATOM 2166 C C . ASN A 1 65 ? 28.868 8.552 4.585 1.00 0.00 65 ASN A C 2
ATOM 2167 O O . ASN A 1 65 ? 28.390 8.008 5.579 1.00 0.00 65 ASN A O 2
ATOM 2178 N N . ASN A 1 66 ? 28.437 9.721 4.121 1.00 0.00 66 ASN A N 2
ATOM 2179 C CA . ASN A 1 66 ? 27.352 10.447 4.771 1.00 0.00 66 ASN A CA 2
ATOM 2180 C C . ASN A 1 66 ? 26.034 9.690 4.638 1.00 0.00 66 ASN A C 2
ATOM 2181 O O . ASN A 1 66 ? 25.233 9.650 5.571 1.00 0.00 66 ASN A O 2
ATOM 2192 N N . ALA A 1 67 ? 25.817 9.091 3.472 1.00 0.00 67 ALA A N 2
ATOM 2193 C CA . ALA A 1 67 ? 24.598 8.333 3.217 1.00 0.00 67 ALA A CA 2
ATOM 2194 C C . ALA A 1 67 ? 24.440 7.195 4.220 1.00 0.00 67 ALA A C 2
ATOM 2195 O O . ALA A 1 67 ? 23.334 6.908 4.678 1.00 0.00 67 ALA A O 2
ATOM 2202 N N . ALA A 1 68 ? 25.552 6.550 4.556 1.00 0.00 68 ALA A N 2
ATOM 2203 C CA . ALA A 1 68 ? 25.536 5.444 5.506 1.00 0.00 68 ALA A CA 2
ATOM 2204 C C . ALA A 1 68 ? 25.403 5.952 6.938 1.00 0.00 68 ALA A C 2
ATOM 2205 O O . ALA A 1 68 ? 24.886 5.253 7.808 1.00 0.00 68 ALA A O 2
ATOM 2212 N N . ALA A 1 69 ? 25.874 7.172 7.174 1.00 0.00 69 ALA A N 2
ATOM 2213 C CA . ALA A 1 69 ? 25.806 7.773 8.500 1.00 0.00 69 ALA A CA 2
ATOM 2214 C C . ALA A 1 69 ? 24.382 8.201 8.837 1.00 0.00 69 ALA A C 2
ATOM 2215 O O . ALA A 1 69 ? 24.011 8.296 10.007 1.00 0.00 69 ALA A O 2
ATOM 2222 N N . LEU A 1 70 ? 23.588 8.460 7.804 1.00 0.00 70 LEU A N 2
ATOM 2223 C CA . LEU A 1 70 ? 22.203 8.879 7.990 1.00 0.00 70 LEU A CA 2
ATOM 2224 C C . LEU A 1 70 ? 21.421 7.838 8.784 1.00 0.00 70 LEU A C 2
ATOM 2225 O O . LEU A 1 70 ? 20.849 8.124 9.836 1.00 0.00 70 LEU A O 2
ATOM 2241 N N . PRO A 1 71 ? 21.395 6.599 8.271 1.00 0.00 71 PRO A N 2
ATOM 2242 C CA . PRO A 1 71 ? 20.689 5.489 8.918 1.00 0.00 71 PRO A CA 2
ATOM 2243 C C . PRO A 1 71 ? 21.366 5.045 10.210 1.00 0.00 71 PRO A C 2
ATOM 2244 O O . PRO A 1 71 ? 20.699 4.720 11.192 1.00 0.00 71 PRO A O 2
ATOM 2255 N N . GLY A 1 72 ? 22.695 5.035 10.203 1.00 0.00 72 GLY A N 2
ATOM 2256 C CA . GLY A 1 72 ? 23.440 4.631 11.381 1.00 0.00 72 GLY A CA 2
ATOM 2257 C C . GLY A 1 72 ? 23.273 5.600 12.534 1.00 0.00 72 GLY A C 2
ATOM 2258 O O . GLY A 1 72 ? 23.215 5.193 13.695 1.00 0.00 72 GLY A O 2
ATOM 2262 N N . LYS A 1 73 ? 23.198 6.888 12.216 1.00 0.00 73 LYS A N 2
ATOM 2263 C CA . LYS A 1 73 ? 23.038 7.920 13.234 1.00 0.00 73 LYS A CA 2
ATOM 2264 C C . LYS A 1 73 ? 21.598 7.970 13.735 1.00 0.00 73 LYS A C 2
ATOM 2265 O O . LYS A 1 73 ? 21.342 8.345 14.880 1.00 0.00 73 LYS A O 2
ATOM 2284 N N . CYS A 1 74 ? 20.662 7.589 12.873 1.00 0.00 74 CYS A N 2
ATOM 2285 C CA . CYS A 1 74 ? 19.248 7.590 13.228 1.00 0.00 74 CYS A CA 2
ATOM 2286 C C . CYS A 1 74 ? 18.874 6.311 13.971 1.00 0.00 74 CYS A C 2
ATOM 2287 O O . CYS A 1 74 ? 17.714 6.103 14.325 1.00 0.00 74 CYS A O 2
ATOM 2294 N N . GLY A 1 75 ? 19.865 5.456 14.203 1.00 0.00 75 GLY A N 2
ATOM 2295 C CA . GLY A 1 75 ? 19.620 4.208 14.902 1.00 0.00 75 GLY A CA 2
ATOM 2296 C C . GLY A 1 75 ? 18.777 3.244 14.090 1.00 0.00 75 GLY A C 2
ATOM 2297 O O . GLY A 1 75 ? 18.208 2.297 14.633 1.00 0.00 75 GLY A O 2
ATOM 2301 N N . VAL A 1 76 ? 18.695 3.486 12.786 1.00 0.00 76 VAL A N 2
ATOM 2302 C CA . VAL A 1 76 ? 17.915 2.633 11.897 1.00 0.00 76 VAL A CA 2
ATOM 2303 C C . VAL A 1 76 ? 18.746 2.177 10.704 1.00 0.00 76 VAL A C 2
ATOM 2304 O O . VAL A 1 76 ? 19.234 2.995 9.925 1.00 0.00 76 VAL A O 2
ATOM 2317 N N . ASN A 1 77 ? 18.904 0.864 10.566 1.00 0.00 77 ASN A N 2
ATOM 2318 C CA . ASN A 1 77 ? 19.677 0.298 9.467 1.00 0.00 77 ASN A CA 2
ATOM 2319 C C . ASN A 1 77 ? 18.762 -0.137 8.326 1.00 0.00 77 ASN A C 2
ATOM 2320 O O . ASN A 1 77 ? 17.591 -0.452 8.542 1.00 0.00 77 ASN A O 2
ATOM 2331 N N . ILE A 1 78 ? 19.304 -0.152 7.113 1.00 0.00 78 ILE A N 2
ATOM 2332 C CA . ILE A 1 78 ? 18.537 -0.551 5.939 1.00 0.00 78 ILE A CA 2
ATOM 2333 C C . ILE A 1 78 ? 19.041 -1.876 5.377 1.00 0.00 78 ILE A C 2
ATOM 2334 O O . ILE A 1 78 ? 20.205 -2.244 5.537 1.00 0.00 78 ILE A O 2
ATOM 2350 N N . PRO A 1 79 ? 18.146 -2.610 4.700 1.00 0.00 79 PRO A N 2
ATOM 2351 C CA . PRO A 1 79 ? 18.477 -3.904 4.098 1.00 0.00 79 PRO A CA 2
ATOM 2352 C C . PRO A 1 79 ? 19.413 -3.765 2.902 1.00 0.00 79 PRO A C 2
ATOM 2353 O O . PRO A 1 79 ? 20.159 -4.688 2.575 1.00 0.00 79 PRO A O 2
ATOM 2364 N N . TYR A 1 80 ? 19.367 -2.607 2.253 1.00 0.00 80 TYR A N 2
ATOM 2365 C CA . TYR A 1 80 ? 20.210 -2.347 1.092 1.00 0.00 80 TYR A CA 2
ATOM 2366 C C . TYR A 1 80 ? 21.037 -1.081 1.291 1.00 0.00 80 TYR A C 2
ATOM 2367 O O . TYR A 1 80 ? 21.082 -0.519 2.385 1.00 0.00 80 TYR A O 2
ATOM 2385 N N . LYS A 1 81 ? 21.691 -0.635 0.223 1.00 0.00 81 LYS A N 2
ATOM 2386 C CA . LYS A 1 81 ? 22.515 0.566 0.276 1.00 0.00 81 LYS A CA 2
ATOM 2387 C C . LYS A 1 81 ? 21.803 1.744 -0.380 1.00 0.00 81 LYS A C 2
ATOM 2388 O O . LYS A 1 81 ? 20.715 1.592 -0.937 1.00 0.00 81 LYS A O 2
ATOM 2407 N N . ILE A 1 82 ? 22.424 2.917 -0.313 1.00 0.00 82 ILE A N 2
ATOM 2408 C CA . ILE A 1 82 ? 21.850 4.120 -0.903 1.00 0.00 82 ILE A CA 2
ATOM 2409 C C . ILE A 1 82 ? 22.863 4.832 -1.793 1.00 0.00 82 ILE A C 2
ATOM 2410 O O . ILE A 1 82 ? 23.672 5.628 -1.316 1.00 0.00 82 ILE A O 2
ATOM 2426 N N . SER A 1 83 ? 22.811 4.542 -3.089 1.00 0.00 83 SER A N 2
ATOM 2427 C CA . SER A 1 83 ? 23.726 5.153 -4.047 1.00 0.00 83 SER A CA 2
ATOM 2428 C C . SER A 1 83 ? 23.245 4.928 -5.477 1.00 0.00 83 SER A C 2
ATOM 2429 O O . SER A 1 83 ? 22.179 4.354 -5.704 1.00 0.00 83 SER A O 2
ATOM 2437 N N . THR A 1 84 ? 24.040 5.384 -6.440 1.00 0.00 84 THR A N 2
ATOM 2438 C CA . THR A 1 84 ? 23.697 5.234 -7.849 1.00 0.00 84 THR A CA 2
ATOM 2439 C C . THR A 1 84 ? 24.041 3.837 -8.353 1.00 0.00 84 THR A C 2
ATOM 2440 O O . THR A 1 84 ? 23.829 3.518 -9.523 1.00 0.00 84 THR A O 2
ATOM 2451 N N . THR A 1 85 ? 24.573 3.006 -7.462 1.00 0.00 85 THR A N 2
ATOM 2452 C CA . THR A 1 85 ? 24.947 1.643 -7.817 1.00 0.00 85 THR A CA 2
ATOM 2453 C C . THR A 1 85 ? 24.290 0.632 -6.884 1.00 0.00 85 THR A C 2
ATOM 2454 O O . THR A 1 85 ? 24.957 -0.244 -6.332 1.00 0.00 85 THR A O 2
ATOM 2465 N N . THR A 1 86 ? 22.978 0.758 -6.711 1.00 0.00 86 THR A N 2
ATOM 2466 C CA . THR A 1 86 ? 22.231 -0.144 -5.843 1.00 0.00 86 THR A CA 2
ATOM 2467 C C . THR A 1 86 ? 21.132 -0.864 -6.616 1.00 0.00 86 THR A C 2
ATOM 2468 O O . THR A 1 86 ? 20.420 -0.255 -7.413 1.00 0.00 86 THR A O 2
ATOM 2479 N N . ASN A 1 87 ? 20.999 -2.164 -6.373 1.00 0.00 87 ASN A N 2
ATOM 2480 C CA . ASN A 1 87 ? 19.984 -2.967 -7.046 1.00 0.00 87 ASN A CA 2
ATOM 2481 C C . ASN A 1 87 ? 19.225 -3.834 -6.046 1.00 0.00 87 ASN A C 2
ATOM 2482 O O . ASN A 1 87 ? 19.663 -4.932 -5.702 1.00 0.00 87 ASN A O 2
ATOM 2493 N N . CYS A 1 88 ? 18.084 -3.334 -5.584 1.00 0.00 88 CYS A N 2
ATOM 2494 C CA . CYS A 1 88 ? 17.263 -4.062 -4.624 1.00 0.00 88 CYS A CA 2
ATOM 2495 C C . CYS A 1 88 ? 16.422 -5.125 -5.325 1.00 0.00 88 CYS A C 2
ATOM 2496 O O . CYS A 1 88 ? 15.833 -5.990 -4.678 1.00 0.00 88 CYS A O 2
ATOM 2503 N N . ASN A 1 89 ? 16.371 -5.053 -6.651 1.00 0.00 89 ASN A N 2
ATOM 2504 C CA . ASN A 1 89 ? 15.602 -6.009 -7.439 1.00 0.00 89 ASN A CA 2
ATOM 2505 C C . ASN A 1 89 ? 16.374 -7.314 -7.617 1.00 0.00 89 ASN A C 2
ATOM 2506 O O . ASN A 1 89 ? 15.788 -8.397 -7.636 1.00 0.00 89 ASN A O 2
ATOM 2517 N N . THR A 1 90 ? 17.692 -7.202 -7.745 1.00 0.00 90 THR A N 2
ATOM 2518 C CA . THR A 1 90 ? 18.544 -8.371 -7.921 1.00 0.00 90 THR A CA 2
ATOM 2519 C C . THR A 1 90 ? 19.109 -8.846 -6.587 1.00 0.00 90 THR A C 2
ATOM 2520 O O . THR A 1 90 ? 20.292 -9.168 -6.482 1.00 0.00 90 THR A O 2
ATOM 2531 N N . VAL A 1 91 ? 18.254 -8.889 -5.570 1.00 0.00 91 VAL A N 2
ATOM 2532 C CA . VAL A 1 91 ? 18.667 -9.328 -4.242 1.00 0.00 91 VAL A CA 2
ATOM 2533 C C . VAL A 1 91 ? 18.373 -10.809 -4.036 1.00 0.00 91 VAL A C 2
ATOM 2534 O O . VAL A 1 91 ? 17.228 -11.248 -4.146 1.00 0.00 91 VAL A O 2
ATOM 2547 N N . LYS A 1 92 ? 19.415 -11.577 -3.736 1.00 0.00 92 LYS A N 2
ATOM 2548 C CA . LYS A 1 92 ? 19.270 -13.011 -3.512 1.00 0.00 92 LYS A CA 2
ATOM 2549 C C . LYS A 1 92 ? 19.245 -13.328 -2.020 1.00 0.00 92 LYS A C 2
ATOM 2550 O O . LYS A 1 92 ? 20.234 -13.124 -1.315 1.00 0.00 92 LYS A O 2
ATOM 2569 N N . PHE A 1 93 ? 18.110 -13.830 -1.546 1.00 0.00 93 PHE A N 2
ATOM 2570 C CA . PHE A 1 93 ? 17.957 -14.177 -0.137 1.00 0.00 93 PHE A CA 2
ATOM 2571 C C . PHE A 1 93 ? 18.340 -13.001 0.757 1.00 0.00 93 PHE A C 2
ATOM 2572 O O . PHE A 1 93 ? 19.488 -12.881 1.182 1.00 0.00 93 PHE A O 2
ATOM 2589 N N . ALA A 1 1 ? 1.095 -0.317 -0.785 1.00 0.00 1 ALA A N 3
ATOM 2590 C CA . ALA A 1 1 ? 2.524 -0.454 -1.035 1.00 0.00 1 ALA A CA 3
ATOM 2591 C C . ALA A 1 1 ? 3.182 0.909 -1.223 1.00 0.00 1 ALA A C 3
ATOM 2592 O O . ALA A 1 1 ? 2.500 1.929 -1.324 1.00 0.00 1 ALA A O 3
ATOM 2599 N N . ILE A 1 2 ? 4.510 0.918 -1.269 1.00 0.00 2 ILE A N 3
ATOM 2600 C CA . ILE A 1 2 ? 5.259 2.156 -1.445 1.00 0.00 2 ILE A CA 3
ATOM 2601 C C . ILE A 1 2 ? 5.201 2.632 -2.892 1.00 0.00 2 ILE A C 3
ATOM 2602 O O . ILE A 1 2 ? 5.642 1.933 -3.804 1.00 0.00 2 ILE A O 3
ATOM 2618 N N . SER A 1 3 ? 4.657 3.828 -3.095 1.00 0.00 3 SER A N 3
ATOM 2619 C CA . SER A 1 3 ? 4.540 4.397 -4.432 1.00 0.00 3 SER A CA 3
ATOM 2620 C C . SER A 1 3 ? 5.713 5.326 -4.732 1.00 0.00 3 SER A C 3
ATOM 2621 O O . SER A 1 3 ? 6.618 4.977 -5.490 1.00 0.00 3 SER A O 3
ATOM 2629 N N . CYS A 1 4 ? 5.689 6.511 -4.131 1.00 0.00 4 CYS A N 3
ATOM 2630 C CA . CYS A 1 4 ? 6.749 7.492 -4.332 1.00 0.00 4 CYS A CA 3
ATOM 2631 C C . CYS A 1 4 ? 6.534 8.714 -3.444 1.00 0.00 4 CYS A C 3
ATOM 2632 O O . CYS A 1 4 ? 7.487 9.294 -2.926 1.00 0.00 4 CYS A O 3
ATOM 2639 N N . GLY A 1 5 ? 5.273 9.101 -3.274 1.00 0.00 5 GLY A N 3
ATOM 2640 C CA . GLY A 1 5 ? 4.955 10.252 -2.448 1.00 0.00 5 GLY A CA 3
ATOM 2641 C C . GLY A 1 5 ? 5.462 10.104 -1.027 1.00 0.00 5 GLY A C 3
ATOM 2642 O O . GLY A 1 5 ? 5.874 11.082 -0.403 1.00 0.00 5 GLY A O 3
ATOM 2646 N N . ALA A 1 6 ? 5.432 8.878 -0.514 1.00 0.00 6 ALA A N 3
ATOM 2647 C CA . ALA A 1 6 ? 5.893 8.606 0.842 1.00 0.00 6 ALA A CA 3
ATOM 2648 C C . ALA A 1 6 ? 7.414 8.670 0.928 1.00 0.00 6 ALA A C 3
ATOM 2649 O O . ALA A 1 6 ? 7.972 9.031 1.964 1.00 0.00 6 ALA A O 3
ATOM 2656 N N . VAL A 1 7 ? 8.079 8.317 -0.167 1.00 0.00 7 VAL A N 3
ATOM 2657 C CA . VAL A 1 7 ? 9.537 8.335 -0.215 1.00 0.00 7 VAL A CA 3
ATOM 2658 C C . VAL A 1 7 ? 10.066 9.761 -0.320 1.00 0.00 7 VAL A C 3
ATOM 2659 O O . VAL A 1 7 ? 11.069 10.110 0.303 1.00 0.00 7 VAL A O 3
ATOM 2672 N N . THR A 1 8 ? 9.383 10.583 -1.111 1.00 0.00 8 THR A N 3
ATOM 2673 C CA . THR A 1 8 ? 9.784 11.971 -1.297 1.00 0.00 8 THR A CA 3
ATOM 2674 C C . THR A 1 8 ? 9.554 12.786 -0.029 1.00 0.00 8 THR A C 3
ATOM 2675 O O . THR A 1 8 ? 10.199 13.811 0.187 1.00 0.00 8 THR A O 3
ATOM 2686 N N . SER A 1 9 ? 8.632 12.321 0.807 1.00 0.00 9 SER A N 3
ATOM 2687 C CA . SER A 1 9 ? 8.315 13.009 2.054 1.00 0.00 9 SER A CA 3
ATOM 2688 C C . SER A 1 9 ? 9.514 13.005 2.996 1.00 0.00 9 SER A C 3
ATOM 2689 O O . SER A 1 9 ? 9.927 14.052 3.497 1.00 0.00 9 SER A O 3
ATOM 2697 N N . ASP A 1 10 ? 10.068 11.822 3.234 1.00 0.00 10 ASP A N 3
ATOM 2698 C CA . ASP A 1 10 ? 11.222 11.680 4.115 1.00 0.00 10 ASP A CA 3
ATOM 2699 C C . ASP A 1 10 ? 12.493 12.168 3.429 1.00 0.00 10 ASP A C 3
ATOM 2700 O O . ASP A 1 10 ? 13.481 12.496 4.088 1.00 0.00 10 ASP A O 3
ATOM 2709 N N . LEU A 1 11 ? 12.463 12.213 2.102 1.00 0.00 11 LEU A N 3
ATOM 2710 C CA . LEU A 1 11 ? 13.614 12.660 1.325 1.00 0.00 11 LEU A CA 3
ATOM 2711 C C . LEU A 1 11 ? 13.841 14.158 1.500 1.00 0.00 11 LEU A C 3
ATOM 2712 O O . LEU A 1 11 ? 14.979 14.627 1.509 1.00 0.00 11 LEU A O 3
ATOM 2728 N N . SER A 1 12 ? 12.749 14.904 1.640 1.00 0.00 12 SER A N 3
ATOM 2729 C CA . SER A 1 12 ? 12.829 16.350 1.814 1.00 0.00 12 SER A CA 3
ATOM 2730 C C . SER A 1 12 ? 13.741 16.707 2.984 1.00 0.00 12 SER A C 3
ATOM 2731 O O . SER A 1 12 ? 14.730 17.426 2.836 1.00 0.00 12 SER A O 3
ATOM 2739 N N . PRO A 1 13 ? 13.401 16.194 4.176 1.00 0.00 13 PRO A N 3
ATOM 2740 C CA . PRO A 1 13 ? 14.175 16.445 5.395 1.00 0.00 13 PRO A CA 3
ATOM 2741 C C . PRO A 1 13 ? 15.532 15.750 5.373 1.00 0.00 13 PRO A C 3
ATOM 2742 O O . PRO A 1 13 ? 16.466 16.165 6.060 1.00 0.00 13 PRO A O 3
ATOM 2753 N N . CYS A 1 14 ? 15.636 14.690 4.578 1.00 0.00 14 CYS A N 3
ATOM 2754 C CA . CYS A 1 14 ? 16.879 13.936 4.466 1.00 0.00 14 CYS A CA 3
ATOM 2755 C C . CYS A 1 14 ? 17.827 14.596 3.467 1.00 0.00 14 CYS A C 3
ATOM 2756 O O . CYS A 1 14 ? 19.026 14.314 3.453 1.00 0.00 14 CYS A O 3
ATOM 2763 N N . LEU A 1 15 ? 17.281 15.475 2.635 1.00 0.00 15 LEU A N 3
ATOM 2764 C CA . LEU A 1 15 ? 18.077 16.176 1.633 1.00 0.00 15 LEU A CA 3
ATOM 2765 C C . LEU A 1 15 ? 19.137 17.051 2.294 1.00 0.00 15 LEU A C 3
ATOM 2766 O O . LEU A 1 15 ? 20.315 16.993 1.941 1.00 0.00 15 LEU A O 3
ATOM 2782 N N . THR A 1 16 ? 18.711 17.862 3.258 1.00 0.00 16 THR A N 3
ATOM 2783 C CA . THR A 1 16 ? 19.623 18.748 3.970 1.00 0.00 16 THR A CA 3
ATOM 2784 C C . THR A 1 16 ? 20.841 17.988 4.481 1.00 0.00 16 THR A C 3
ATOM 2785 O O . THR A 1 16 ? 21.949 18.524 4.517 1.00 0.00 16 THR A O 3
ATOM 2796 N N . TYR A 1 17 ? 20.629 16.738 4.876 1.00 0.00 17 TYR A N 3
ATOM 2797 C CA . TYR A 1 17 ? 21.711 15.904 5.387 1.00 0.00 17 TYR A CA 3
ATOM 2798 C C . TYR A 1 17 ? 22.458 15.220 4.247 1.00 0.00 17 TYR A C 3
ATOM 2799 O O . TYR A 1 17 ? 23.678 15.062 4.294 1.00 0.00 17 TYR A O 3
ATOM 2817 N N . LEU A 1 18 ? 21.716 14.816 3.221 1.00 0.00 18 LEU A N 3
ATOM 2818 C CA . LEU A 1 18 ? 22.306 14.149 2.066 1.00 0.00 18 LEU A CA 3
ATOM 2819 C C . LEU A 1 18 ? 23.074 15.140 1.198 1.00 0.00 18 LEU A C 3
ATOM 2820 O O . LEU A 1 18 ? 23.755 14.753 0.248 1.00 0.00 18 LEU A O 3
ATOM 2836 N N . THR A 1 19 ? 22.962 16.422 1.532 1.00 0.00 19 THR A N 3
ATOM 2837 C CA . THR A 1 19 ? 23.646 17.469 0.785 1.00 0.00 19 THR A CA 3
ATOM 2838 C C . THR A 1 19 ? 24.984 17.819 1.427 1.00 0.00 19 THR A C 3
ATOM 2839 O O . THR A 1 19 ? 25.829 18.466 0.811 1.00 0.00 19 THR A O 3
ATOM 2850 N N . GLY A 1 20 ? 25.170 17.386 2.670 1.00 0.00 20 GLY A N 3
ATOM 2851 C CA . GLY A 1 20 ? 26.408 17.662 3.375 1.00 0.00 20 GLY A CA 3
ATOM 2852 C C . GLY A 1 20 ? 26.219 18.646 4.513 1.00 0.00 20 GLY A C 3
ATOM 2853 O O . GLY A 1 20 ? 27.191 19.153 5.072 1.00 0.00 20 GLY A O 3
ATOM 2857 N N . GLY A 1 21 ? 24.964 18.918 4.857 1.00 0.00 21 GLY A N 3
ATOM 2858 C CA . GLY A 1 21 ? 24.674 19.848 5.933 1.00 0.00 21 GLY A CA 3
ATOM 2859 C C . GLY A 1 21 ? 24.569 19.161 7.280 1.00 0.00 21 GLY A C 3
ATOM 2860 O O . GLY A 1 21 ? 24.998 18.020 7.455 1.00 0.00 21 GLY A O 3
ATOM 2864 N N . PRO A 1 22 ? 23.988 19.864 8.264 1.00 0.00 22 PRO A N 3
ATOM 2865 C CA . PRO A 1 22 ? 23.816 19.335 9.620 1.00 0.00 22 PRO A CA 3
ATOM 2866 C C . PRO A 1 22 ? 22.783 18.215 9.678 1.00 0.00 22 PRO A C 3
ATOM 2867 O O . PRO A 1 22 ? 21.737 18.287 9.034 1.00 0.00 22 PRO A O 3
ATOM 2878 N N . GLY A 1 23 ? 23.084 17.179 10.455 1.00 0.00 23 GLY A N 3
ATOM 2879 C CA . GLY A 1 23 ? 22.171 16.058 10.583 1.00 0.00 23 GLY A CA 3
ATOM 2880 C C . GLY A 1 23 ? 22.856 14.809 11.103 1.00 0.00 23 GLY A C 3
ATOM 2881 O O . GLY A 1 23 ? 23.968 14.858 11.628 1.00 0.00 23 GLY A O 3
ATOM 2885 N N . PRO A 1 24 ? 22.183 13.658 10.959 1.00 0.00 24 PRO A N 3
ATOM 2886 C CA . PRO A 1 24 ? 20.858 13.587 10.336 1.00 0.00 24 PRO A CA 3
ATOM 2887 C C . PRO A 1 24 ? 19.776 14.225 11.201 1.00 0.00 24 PRO A C 3
ATOM 2888 O O . PRO A 1 24 ? 19.746 14.033 12.416 1.00 0.00 24 PRO A O 3
ATOM 2899 N N . SER A 1 25 ? 18.889 14.985 10.566 1.00 0.00 25 SER A N 3
ATOM 2900 C CA . SER A 1 25 ? 17.807 15.654 11.278 1.00 0.00 25 SER A CA 3
ATOM 2901 C C . SER A 1 25 ? 16.861 14.637 11.909 1.00 0.00 25 SER A C 3
ATOM 2902 O O . SER A 1 25 ? 16.849 13.458 11.554 1.00 0.00 25 SER A O 3
ATOM 2910 N N . PRO A 1 26 ? 16.048 15.102 12.869 1.00 0.00 26 PRO A N 3
ATOM 2911 C CA . PRO A 1 26 ? 15.083 14.250 13.571 1.00 0.00 26 PRO A CA 3
ATOM 2912 C C . PRO A 1 26 ? 13.932 13.815 12.670 1.00 0.00 26 PRO A C 3
ATOM 2913 O O . PRO A 1 26 ? 13.505 12.662 12.708 1.00 0.00 26 PRO A O 3
ATOM 2924 N N . GLN A 1 27 ? 13.435 14.746 11.862 1.00 0.00 27 GLN A N 3
ATOM 2925 C CA . GLN A 1 27 ? 12.333 14.457 10.952 1.00 0.00 27 GLN A CA 3
ATOM 2926 C C . GLN A 1 27 ? 12.752 13.442 9.893 1.00 0.00 27 GLN A C 3
ATOM 2927 O O . GLN A 1 27 ? 11.948 12.620 9.454 1.00 0.00 27 GLN A O 3
ATOM 2941 N N . CYS A 1 28 ? 14.016 13.505 9.488 1.00 0.00 28 CYS A N 3
ATOM 2942 C CA . CYS A 1 28 ? 14.543 12.593 8.481 1.00 0.00 28 CYS A CA 3
ATOM 2943 C C . CYS A 1 28 ? 14.596 11.164 9.015 1.00 0.00 28 CYS A C 3
ATOM 2944 O O . CYS A 1 28 ? 14.119 10.230 8.370 1.00 0.00 28 CYS A O 3
ATOM 2951 N N . CYS A 1 29 ? 15.178 11.003 10.198 1.00 0.00 29 CYS A N 3
ATOM 2952 C CA . CYS A 1 29 ? 15.294 9.689 10.821 1.00 0.00 29 CYS A CA 3
ATOM 2953 C C . CYS A 1 29 ? 13.937 8.995 10.882 1.00 0.00 29 CYS A C 3
ATOM 2954 O O . CYS A 1 29 ? 13.804 7.834 10.498 1.00 0.00 29 CYS A O 3
ATOM 2961 N N . GLY A 1 30 ? 12.931 9.715 11.369 1.00 0.00 30 GLY A N 3
ATOM 2962 C CA . GLY A 1 30 ? 11.597 9.152 11.471 1.00 0.00 30 GLY A CA 3
ATOM 2963 C C . GLY A 1 30 ? 11.070 8.662 10.137 1.00 0.00 30 GLY A C 3
ATOM 2964 O O . GLY A 1 30 ? 10.518 7.566 10.045 1.00 0.00 30 GLY A O 3
ATOM 2968 N N . GLY A 1 31 ? 11.240 9.476 9.100 1.00 0.00 31 GLY A N 3
ATOM 2969 C CA . GLY A 1 31 ? 10.770 9.102 7.779 1.00 0.00 31 GLY A CA 3
ATOM 2970 C C . GLY A 1 31 ? 11.534 7.926 7.203 1.00 0.00 31 GLY A C 3
ATOM 2971 O O . GLY A 1 31 ? 10.947 7.037 6.585 1.00 0.00 31 GLY A O 3
ATOM 2975 N N . VAL A 1 32 ? 12.848 7.920 7.405 1.00 0.00 32 VAL A N 3
ATOM 2976 C CA . VAL A 1 32 ? 13.694 6.844 6.901 1.00 0.00 32 VAL A CA 3
ATOM 2977 C C . VAL A 1 32 ? 13.205 5.486 7.391 1.00 0.00 32 VAL A C 3
ATOM 2978 O O . VAL A 1 32 ? 12.892 4.601 6.594 1.00 0.00 32 VAL A O 3
ATOM 2991 N N . LYS A 1 33 ? 13.143 5.325 8.709 1.00 0.00 33 LYS A N 3
ATOM 2992 C CA . LYS A 1 33 ? 12.690 4.075 9.307 1.00 0.00 33 LYS A CA 3
ATOM 2993 C C . LYS A 1 33 ? 11.288 3.718 8.826 1.00 0.00 33 LYS A C 3
ATOM 2994 O O . LYS A 1 33 ? 10.892 2.552 8.843 1.00 0.00 33 LYS A O 3
ATOM 3013 N N . LYS A 1 34 ? 10.540 4.728 8.395 1.00 0.00 34 LYS A N 3
ATOM 3014 C CA . LYS A 1 34 ? 9.182 4.520 7.906 1.00 0.00 34 LYS A CA 3
ATOM 3015 C C . LYS A 1 34 ? 9.193 3.865 6.529 1.00 0.00 34 LYS A C 3
ATOM 3016 O O . LYS A 1 34 ? 8.391 2.974 6.247 1.00 0.00 34 LYS A O 3
ATOM 3035 N N . LEU A 1 35 ? 10.108 4.310 5.675 1.00 0.00 35 LEU A N 3
ATOM 3036 C CA . LEU A 1 35 ? 10.226 3.765 4.327 1.00 0.00 35 LEU A CA 3
ATOM 3037 C C . LEU A 1 35 ? 10.648 2.300 4.366 1.00 0.00 35 LEU A C 3
ATOM 3038 O O . LEU A 1 35 ? 10.188 1.488 3.563 1.00 0.00 35 LEU A O 3
ATOM 3054 N N . LEU A 1 36 ? 11.525 1.969 5.307 1.00 0.00 36 LEU A N 3
ATOM 3055 C CA . LEU A 1 36 ? 12.009 0.600 5.454 1.00 0.00 36 LEU A CA 3
ATOM 3056 C C . LEU A 1 36 ? 10.997 -0.258 6.206 1.00 0.00 36 LEU A C 3
ATOM 3057 O O . LEU A 1 36 ? 10.872 -1.455 5.952 1.00 0.00 36 LEU A O 3
ATOM 3073 N N . ALA A 1 37 ? 10.274 0.364 7.132 1.00 0.00 37 ALA A N 3
ATOM 3074 C CA . ALA A 1 37 ? 9.269 -0.341 7.918 1.00 0.00 37 ALA A CA 3
ATOM 3075 C C . ALA A 1 37 ? 8.019 -0.618 7.090 1.00 0.00 37 ALA A C 3
ATOM 3076 O O . ALA A 1 37 ? 7.290 -1.574 7.351 1.00 0.00 37 ALA A O 3
ATOM 3083 N N . ALA A 1 38 ? 7.778 0.225 6.091 1.00 0.00 38 ALA A N 3
ATOM 3084 C CA . ALA A 1 38 ? 6.617 0.069 5.224 1.00 0.00 38 ALA A CA 3
ATOM 3085 C C . ALA A 1 38 ? 6.902 -0.917 4.096 1.00 0.00 38 ALA A C 3
ATOM 3086 O O . ALA A 1 38 ? 6.024 -1.222 3.289 1.00 0.00 38 ALA A O 3
ATOM 3093 N N . ALA A 1 39 ? 8.134 -1.411 4.046 1.00 0.00 39 ALA A N 3
ATOM 3094 C CA . ALA A 1 39 ? 8.534 -2.363 3.018 1.00 0.00 39 ALA A CA 3
ATOM 3095 C C . ALA A 1 39 ? 9.106 -3.633 3.638 1.00 0.00 39 ALA A C 3
ATOM 3096 O O . ALA A 1 39 ? 10.315 -3.750 3.834 1.00 0.00 39 ALA A O 3
ATOM 3103 N N . ASN A 1 40 ? 8.229 -4.583 3.946 1.00 0.00 40 ASN A N 3
ATOM 3104 C CA . ASN A 1 40 ? 8.647 -5.845 4.546 1.00 0.00 40 ASN A CA 3
ATOM 3105 C C . ASN A 1 40 ? 9.033 -6.857 3.471 1.00 0.00 40 ASN A C 3
ATOM 3106 O O . ASN A 1 40 ? 9.999 -7.605 3.625 1.00 0.00 40 ASN A O 3
ATOM 3117 N N . THR A 1 41 ? 8.273 -6.873 2.380 1.00 0.00 41 THR A N 3
ATOM 3118 C CA . THR A 1 41 ? 8.535 -7.792 1.280 1.00 0.00 41 THR A CA 3
ATOM 3119 C C . THR A 1 41 ? 9.547 -7.205 0.302 1.00 0.00 41 THR A C 3
ATOM 3120 O O . THR A 1 41 ? 10.130 -6.150 0.554 1.00 0.00 41 THR A O 3
ATOM 3131 N N . THR A 1 42 ? 9.751 -7.895 -0.816 1.00 0.00 42 THR A N 3
ATOM 3132 C CA . THR A 1 42 ? 10.694 -7.442 -1.831 1.00 0.00 42 THR A CA 3
ATOM 3133 C C . THR A 1 42 ? 10.062 -6.392 -2.738 1.00 0.00 42 THR A C 3
ATOM 3134 O O . THR A 1 42 ? 10.627 -5.325 -2.980 1.00 0.00 42 THR A O 3
ATOM 3145 N N . PRO A 1 43 ? 8.861 -6.697 -3.251 1.00 0.00 43 PRO A N 3
ATOM 3146 C CA . PRO A 1 43 ? 8.126 -5.791 -4.139 1.00 0.00 43 PRO A CA 3
ATOM 3147 C C . PRO A 1 43 ? 8.070 -4.367 -3.595 1.00 0.00 43 PRO A C 3
ATOM 3148 O O . PRO A 1 43 ? 8.268 -3.402 -4.334 1.00 0.00 43 PRO A O 3
ATOM 3159 N N . ASP A 1 44 ? 7.799 -4.243 -2.301 1.00 0.00 44 ASP A N 3
ATOM 3160 C CA . ASP A 1 44 ? 7.718 -2.937 -1.658 1.00 0.00 44 ASP A CA 3
ATOM 3161 C C . ASP A 1 44 ? 9.072 -2.235 -1.682 1.00 0.00 44 ASP A C 3
ATOM 3162 O O . ASP A 1 44 ? 9.157 -1.036 -1.951 1.00 0.00 44 ASP A O 3
ATOM 3171 N N . ARG A 1 45 ? 10.129 -2.989 -1.397 1.00 0.00 45 ARG A N 3
ATOM 3172 C CA . ARG A 1 45 ? 11.479 -2.438 -1.383 1.00 0.00 45 ARG A CA 3
ATOM 3173 C C . ARG A 1 45 ? 11.890 -1.970 -2.776 1.00 0.00 45 ARG A C 3
ATOM 3174 O O . ARG A 1 45 ? 12.542 -0.937 -2.926 1.00 0.00 45 ARG A O 3
ATOM 3195 N N . GLN A 1 46 ? 11.503 -2.737 -3.790 1.00 0.00 46 GLN A N 3
ATOM 3196 C CA . GLN A 1 46 ? 11.832 -2.400 -5.170 1.00 0.00 46 GLN A CA 3
ATOM 3197 C C . GLN A 1 46 ? 11.299 -1.019 -5.536 1.00 0.00 46 GLN A C 3
ATOM 3198 O O . GLN A 1 46 ? 12.038 -0.167 -6.027 1.00 0.00 46 GLN A O 3
ATOM 3212 N N . ALA A 1 47 ? 10.010 -0.805 -5.294 1.00 0.00 47 ALA A N 3
ATOM 3213 C CA . ALA A 1 47 ? 9.377 0.473 -5.596 1.00 0.00 47 ALA A CA 3
ATOM 3214 C C . ALA A 1 47 ? 10.117 1.624 -4.924 1.00 0.00 47 ALA A C 3
ATOM 3215 O O . ALA A 1 47 ? 10.639 2.514 -5.595 1.00 0.00 47 ALA A O 3
ATOM 3222 N N . ALA A 1 48 ? 10.158 1.600 -3.596 1.00 0.00 48 ALA A N 3
ATOM 3223 C CA . ALA A 1 48 ? 10.836 2.642 -2.834 1.00 0.00 48 ALA A CA 3
ATOM 3224 C C . ALA A 1 48 ? 12.258 2.855 -3.340 1.00 0.00 48 ALA A C 3
ATOM 3225 O O . ALA A 1 48 ? 12.650 3.975 -3.669 1.00 0.00 48 ALA A O 3
ATOM 3232 N N . CYS A 1 49 ? 13.028 1.774 -3.399 1.00 0.00 49 CYS A N 3
ATOM 3233 C CA . CYS A 1 49 ? 14.409 1.842 -3.863 1.00 0.00 49 CYS A CA 3
ATOM 3234 C C . CYS A 1 49 ? 14.506 2.633 -5.164 1.00 0.00 49 CYS A C 3
ATOM 3235 O O . CYS A 1 49 ? 15.411 3.448 -5.340 1.00 0.00 49 CYS A O 3
ATOM 3242 N N . ASN A 1 50 ? 13.568 2.387 -6.072 1.00 0.00 50 ASN A N 3
ATOM 3243 C CA . ASN A 1 50 ? 13.548 3.077 -7.357 1.00 0.00 50 ASN A CA 3
ATOM 3244 C C . ASN A 1 50 ? 13.382 4.581 -7.165 1.00 0.00 50 ASN A C 3
ATOM 3245 O O . ASN A 1 50 ? 14.084 5.379 -7.787 1.00 0.00 50 ASN A O 3
ATOM 3256 N N . CYS A 1 51 ? 12.450 4.962 -6.298 1.00 0.00 51 CYS A N 3
ATOM 3257 C CA . CYS A 1 51 ? 12.191 6.370 -6.023 1.00 0.00 51 CYS A CA 3
ATOM 3258 C C . CYS A 1 51 ? 13.365 7.004 -5.281 1.00 0.00 51 CYS A C 3
ATOM 3259 O O . CYS A 1 51 ? 13.651 8.190 -5.448 1.00 0.00 51 CYS A O 3
ATOM 3266 N N . LEU A 1 52 ? 14.041 6.206 -4.462 1.00 0.00 52 LEU A N 3
ATOM 3267 C CA . LEU A 1 52 ? 15.184 6.687 -3.695 1.00 0.00 52 LEU A CA 3
ATOM 3268 C C . LEU A 1 52 ? 16.390 6.916 -4.601 1.00 0.00 52 LEU A C 3
ATOM 3269 O O . LEU A 1 52 ? 16.960 8.007 -4.630 1.00 0.00 52 LEU A O 3
ATOM 3285 N N . LYS A 1 53 ? 16.773 5.881 -5.340 1.00 0.00 53 LYS A N 3
ATOM 3286 C CA . LYS A 1 53 ? 17.909 5.969 -6.251 1.00 0.00 53 LYS A CA 3
ATOM 3287 C C . LYS A 1 53 ? 17.787 7.190 -7.156 1.00 0.00 53 LYS A C 3
ATOM 3288 O O . LYS A 1 53 ? 18.770 7.887 -7.410 1.00 0.00 53 LYS A O 3
ATOM 3307 N N . SER A 1 54 ? 16.575 7.445 -7.639 1.00 0.00 54 SER A N 3
ATOM 3308 C CA . SER A 1 54 ? 16.326 8.582 -8.518 1.00 0.00 54 SER A CA 3
ATOM 3309 C C . SER A 1 54 ? 16.352 9.890 -7.735 1.00 0.00 54 SER A C 3
ATOM 3310 O O . SER A 1 54 ? 16.692 10.943 -8.274 1.00 0.00 54 SER A O 3
ATOM 3318 N N . ALA A 1 55 ? 15.991 9.816 -6.458 1.00 0.00 55 ALA A N 3
ATOM 3319 C CA . ALA A 1 55 ? 15.974 10.993 -5.598 1.00 0.00 55 ALA A CA 3
ATOM 3320 C C . ALA A 1 55 ? 17.388 11.499 -5.333 1.00 0.00 55 ALA A C 3
ATOM 3321 O O . ALA A 1 55 ? 17.697 12.664 -5.580 1.00 0.00 55 ALA A O 3
ATOM 3328 N N . ALA A 1 56 ? 18.243 10.615 -4.829 1.00 0.00 56 ALA A N 3
ATOM 3329 C CA . ALA A 1 56 ? 19.625 10.973 -4.531 1.00 0.00 56 ALA A CA 3
ATOM 3330 C C . ALA A 1 56 ? 20.389 11.317 -5.805 1.00 0.00 56 ALA A C 3
ATOM 3331 O O . ALA A 1 56 ? 21.424 11.980 -5.760 1.00 0.00 56 ALA A O 3
ATOM 3338 N N . GLY A 1 57 ? 19.872 10.861 -6.942 1.00 0.00 57 GLY A N 3
ATOM 3339 C CA . GLY A 1 57 ? 20.519 11.130 -8.213 1.00 0.00 57 GLY A CA 3
ATOM 3340 C C . GLY A 1 57 ? 20.640 12.613 -8.499 1.00 0.00 57 GLY A C 3
ATOM 3341 O O . GLY A 1 57 ? 21.437 13.027 -9.340 1.00 0.00 57 GLY A O 3
ATOM 3345 N N . SER A 1 58 ? 19.845 13.416 -7.799 1.00 0.00 58 SER A N 3
ATOM 3346 C CA . SER A 1 58 ? 19.862 14.862 -7.986 1.00 0.00 58 SER A CA 3
ATOM 3347 C C . SER A 1 58 ? 20.676 15.542 -6.890 1.00 0.00 58 SER A C 3
ATOM 3348 O O . SER A 1 58 ? 20.500 16.730 -6.617 1.00 0.00 58 SER A O 3
ATOM 3356 N N . ILE A 1 59 ? 21.567 14.781 -6.265 1.00 0.00 59 ILE A N 3
ATOM 3357 C CA . ILE A 1 59 ? 22.409 15.309 -5.199 1.00 0.00 59 ILE A CA 3
ATOM 3358 C C . ILE A 1 59 ? 23.778 15.720 -5.732 1.00 0.00 59 ILE A C 3
ATOM 3359 O O . ILE A 1 59 ? 24.529 14.892 -6.250 1.00 0.00 59 ILE A O 3
ATOM 3375 N N . THR A 1 60 ? 24.098 17.003 -5.600 1.00 0.00 60 THR A N 3
ATOM 3376 C CA . THR A 1 60 ? 25.376 17.524 -6.067 1.00 0.00 60 THR A CA 3
ATOM 3377 C C . THR A 1 60 ? 26.538 16.893 -5.308 1.00 0.00 60 THR A C 3
ATOM 3378 O O . THR A 1 60 ? 26.721 17.140 -4.116 1.00 0.00 60 THR A O 3
ATOM 3389 N N . LYS A 1 61 ? 27.321 16.078 -6.006 1.00 0.00 61 LYS A N 3
ATOM 3390 C CA . LYS A 1 61 ? 28.467 15.412 -5.399 1.00 0.00 61 LYS A CA 3
ATOM 3391 C C . LYS A 1 61 ? 28.032 14.544 -4.223 1.00 0.00 61 LYS A C 3
ATOM 3392 O O . LYS A 1 61 ? 28.495 14.729 -3.097 1.00 0.00 61 LYS A O 3
ATOM 3411 N N . LEU A 1 62 ? 27.141 13.596 -4.491 1.00 0.00 62 LEU A N 3
ATOM 3412 C CA . LEU A 1 62 ? 26.645 12.697 -3.454 1.00 0.00 62 LEU A CA 3
ATOM 3413 C C . LEU A 1 62 ? 27.799 12.062 -2.686 1.00 0.00 62 LEU A C 3
ATOM 3414 O O . LEU A 1 62 ? 28.811 11.678 -3.272 1.00 0.00 62 LEU A O 3
ATOM 3430 N N . ASN A 1 63 ? 27.639 11.952 -1.371 1.00 0.00 63 ASN A N 3
ATOM 3431 C CA . ASN A 1 63 ? 28.667 11.361 -0.523 1.00 0.00 63 ASN A CA 3
ATOM 3432 C C . ASN A 1 63 ? 28.235 9.987 -0.020 1.00 0.00 63 ASN A C 3
ATOM 3433 O O . ASN A 1 63 ? 27.411 9.876 0.889 1.00 0.00 63 ASN A O 3
ATOM 3444 N N . THR A 1 64 ? 28.796 8.940 -0.618 1.00 0.00 64 THR A N 3
ATOM 3445 C CA . THR A 1 64 ? 28.469 7.573 -0.233 1.00 0.00 64 THR A CA 3
ATOM 3446 C C . THR A 1 64 ? 28.655 7.365 1.266 1.00 0.00 64 THR A C 3
ATOM 3447 O O . THR A 1 64 ? 27.901 6.627 1.898 1.00 0.00 64 THR A O 3
ATOM 3458 N N . ASN A 1 65 ? 29.663 8.022 1.829 1.00 0.00 65 ASN A N 3
ATOM 3459 C CA . ASN A 1 65 ? 29.948 7.909 3.255 1.00 0.00 65 ASN A CA 3
ATOM 3460 C C . ASN A 1 65 ? 28.822 8.518 4.085 1.00 0.00 65 ASN A C 3
ATOM 3461 O O . ASN A 1 65 ? 28.398 7.947 5.089 1.00 0.00 65 ASN A O 3
ATOM 3472 N N . ASN A 1 66 ? 28.341 9.681 3.657 1.00 0.00 66 ASN A N 3
ATOM 3473 C CA . ASN A 1 66 ? 27.263 10.368 4.360 1.00 0.00 66 ASN A CA 3
ATOM 3474 C C . ASN A 1 66 ? 25.953 9.598 4.231 1.00 0.00 66 ASN A C 3
ATOM 3475 O O . ASN A 1 66 ? 25.188 9.489 5.190 1.00 0.00 66 ASN A O 3
ATOM 3486 N N . ALA A 1 67 ? 25.700 9.065 3.040 1.00 0.00 67 ALA A N 3
ATOM 3487 C CA . ALA A 1 67 ? 24.483 8.303 2.787 1.00 0.00 67 ALA A CA 3
ATOM 3488 C C . ALA A 1 67 ? 24.373 7.114 3.735 1.00 0.00 67 ALA A C 3
ATOM 3489 O O . ALA A 1 67 ? 23.288 6.792 4.219 1.00 0.00 67 ALA A O 3
ATOM 3496 N N . ALA A 1 68 ? 25.502 6.464 3.995 1.00 0.00 68 ALA A N 3
ATOM 3497 C CA . ALA A 1 68 ? 25.532 5.311 4.886 1.00 0.00 68 ALA A CA 3
ATOM 3498 C C . ALA A 1 68 ? 25.440 5.742 6.346 1.00 0.00 68 ALA A C 3
ATOM 3499 O O . ALA A 1 68 ? 24.949 4.997 7.194 1.00 0.00 68 ALA A O 3
ATOM 3506 N N . ALA A 1 69 ? 25.914 6.950 6.632 1.00 0.00 69 ALA A N 3
ATOM 3507 C CA . ALA A 1 69 ? 25.884 7.481 7.990 1.00 0.00 69 ALA A CA 3
ATOM 3508 C C . ALA A 1 69 ? 24.468 7.880 8.391 1.00 0.00 69 ALA A C 3
ATOM 3509 O O . ALA A 1 69 ? 24.133 7.911 9.576 1.00 0.00 69 ALA A O 3
ATOM 3516 N N . LEU A 1 70 ? 23.640 8.184 7.398 1.00 0.00 70 LEU A N 3
ATOM 3517 C CA . LEU A 1 70 ? 22.258 8.582 7.648 1.00 0.00 70 LEU A CA 3
ATOM 3518 C C . LEU A 1 70 ? 21.513 7.501 8.424 1.00 0.00 70 LEU A C 3
ATOM 3519 O O . LEU A 1 70 ? 20.982 7.736 9.510 1.00 0.00 70 LEU A O 3
ATOM 3535 N N . PRO A 1 71 ? 21.472 6.286 7.857 1.00 0.00 71 PRO A N 3
ATOM 3536 C CA . PRO A 1 71 ? 20.796 5.144 8.479 1.00 0.00 71 PRO A CA 3
ATOM 3537 C C . PRO A 1 71 ? 21.525 4.646 9.722 1.00 0.00 71 PRO A C 3
ATOM 3538 O O . PRO A 1 71 ? 20.900 4.282 10.717 1.00 0.00 71 PRO A O 3
ATOM 3549 N N . GLY A 1 72 ? 22.854 4.634 9.659 1.00 0.00 72 GLY A N 3
ATOM 3550 C CA . GLY A 1 72 ? 23.646 4.180 10.786 1.00 0.00 72 GLY A CA 3
ATOM 3551 C C . GLY A 1 72 ? 23.515 5.090 11.992 1.00 0.00 72 GLY A C 3
ATOM 3552 O O . GLY A 1 72 ? 23.511 4.626 13.132 1.00 0.00 72 GLY A O 3
ATOM 3556 N N . LYS A 1 73 ? 23.409 6.390 11.741 1.00 0.00 73 LYS A N 3
ATOM 3557 C CA . LYS A 1 73 ? 23.277 7.369 12.813 1.00 0.00 73 LYS A CA 3
ATOM 3558 C C . LYS A 1 73 ? 21.860 7.371 13.377 1.00 0.00 73 LYS A C 3
ATOM 3559 O O . LYS A 1 73 ? 21.649 7.674 14.552 1.00 0.00 73 LYS A O 3
ATOM 3578 N N . CYS A 1 74 ? 20.892 7.031 12.533 1.00 0.00 74 CYS A N 3
ATOM 3579 C CA . CYS A 1 74 ? 19.494 6.992 12.946 1.00 0.00 74 CYS A CA 3
ATOM 3580 C C . CYS A 1 74 ? 19.164 5.665 13.623 1.00 0.00 74 CYS A C 3
ATOM 3581 O O . CYS A 1 74 ? 18.022 5.421 14.010 1.00 0.00 74 CYS A O 3
ATOM 3588 N N . GLY A 1 75 ? 20.173 4.811 13.763 1.00 0.00 75 GLY A N 3
ATOM 3589 C CA . GLY A 1 75 ? 19.969 3.519 14.393 1.00 0.00 75 GLY A CA 3
ATOM 3590 C C . GLY A 1 75 ? 19.166 2.571 13.526 1.00 0.00 75 GLY A C 3
ATOM 3591 O O . GLY A 1 75 ? 18.612 1.587 14.017 1.00 0.00 75 GLY A O 3
ATOM 3595 N N . VAL A 1 76 ? 19.100 2.867 12.232 1.00 0.00 76 VAL A N 3
ATOM 3596 C CA . VAL A 1 76 ? 18.358 2.034 11.293 1.00 0.00 76 VAL A CA 3
ATOM 3597 C C . VAL A 1 76 ? 19.211 1.678 10.081 1.00 0.00 76 VAL A C 3
ATOM 3598 O O . VAL A 1 76 ? 19.160 2.354 9.054 1.00 0.00 76 VAL A O 3
ATOM 3611 N N . ASN A 1 77 ? 19.994 0.612 10.207 1.00 0.00 77 ASN A N 3
ATOM 3612 C CA . ASN A 1 77 ? 20.859 0.166 9.120 1.00 0.00 77 ASN A CA 3
ATOM 3613 C C . ASN A 1 77 ? 20.129 -0.821 8.215 1.00 0.00 77 ASN A C 3
ATOM 3614 O O . ASN A 1 77 ? 19.326 -1.630 8.681 1.00 0.00 77 ASN A O 3
ATOM 3625 N N . ILE A 1 78 ? 20.414 -0.749 6.919 1.00 0.00 78 ILE A N 3
ATOM 3626 C CA . ILE A 1 78 ? 19.786 -1.637 5.948 1.00 0.00 78 ILE A CA 3
ATOM 3627 C C . ILE A 1 78 ? 20.800 -2.612 5.360 1.00 0.00 78 ILE A C 3
ATOM 3628 O O . ILE A 1 78 ? 22.005 -2.361 5.346 1.00 0.00 78 ILE A O 3
ATOM 3644 N N . PRO A 1 79 ? 20.302 -3.753 4.859 1.00 0.00 79 PRO A N 3
ATOM 3645 C CA . PRO A 1 79 ? 21.147 -4.788 4.257 1.00 0.00 79 PRO A CA 3
ATOM 3646 C C . PRO A 1 79 ? 21.743 -4.348 2.924 1.00 0.00 79 PRO A C 3
ATOM 3647 O O . PRO A 1 79 ? 22.606 -5.025 2.365 1.00 0.00 79 PRO A O 3
ATOM 3658 N N . TYR A 1 80 ? 21.277 -3.211 2.420 1.00 0.00 80 TYR A N 3
ATOM 3659 C CA . TYR A 1 80 ? 21.763 -2.681 1.151 1.00 0.00 80 TYR A CA 3
ATOM 3660 C C . TYR A 1 80 ? 22.274 -1.253 1.317 1.00 0.00 80 TYR A C 3
ATOM 3661 O O . TYR A 1 80 ? 22.077 -0.627 2.358 1.00 0.00 80 TYR A O 3
ATOM 3679 N N . LYS A 1 81 ? 22.931 -0.744 0.281 1.00 0.00 81 LYS A N 3
ATOM 3680 C CA . LYS A 1 81 ? 23.470 0.611 0.307 1.00 0.00 81 LYS A CA 3
ATOM 3681 C C . LYS A 1 81 ? 22.585 1.564 -0.491 1.00 0.00 81 LYS A C 3
ATOM 3682 O O . LYS A 1 81 ? 21.589 1.150 -1.085 1.00 0.00 81 LYS A O 3
ATOM 3701 N N . ILE A 1 82 ? 22.957 2.840 -0.502 1.00 0.00 82 ILE A N 3
ATOM 3702 C CA . ILE A 1 82 ? 22.198 3.849 -1.230 1.00 0.00 82 ILE A CA 3
ATOM 3703 C C . ILE A 1 82 ? 23.105 4.662 -2.147 1.00 0.00 82 ILE A C 3
ATOM 3704 O O . ILE A 1 82 ? 23.961 5.416 -1.683 1.00 0.00 82 ILE A O 3
ATOM 3720 N N . SER A 1 83 ? 22.910 4.506 -3.453 1.00 0.00 83 SER A N 3
ATOM 3721 C CA . SER A 1 83 ? 23.711 5.224 -4.437 1.00 0.00 83 SER A CA 3
ATOM 3722 C C . SER A 1 83 ? 23.204 4.956 -5.851 1.00 0.00 83 SER A C 3
ATOM 3723 O O . SER A 1 83 ? 22.149 4.350 -6.041 1.00 0.00 83 SER A O 3
ATOM 3731 N N . THR A 1 84 ? 23.964 5.412 -6.842 1.00 0.00 84 THR A N 3
ATOM 3732 C CA . THR A 1 84 ? 23.593 5.223 -8.238 1.00 0.00 84 THR A CA 3
ATOM 3733 C C . THR A 1 84 ? 23.964 3.826 -8.722 1.00 0.00 84 THR A C 3
ATOM 3734 O O . THR A 1 84 ? 23.732 3.475 -9.879 1.00 0.00 84 THR A O 3
ATOM 3745 N N . THR A 1 85 ? 24.543 3.029 -7.828 1.00 0.00 85 THR A N 3
ATOM 3746 C CA . THR A 1 85 ? 24.947 1.670 -8.164 1.00 0.00 85 THR A CA 3
ATOM 3747 C C . THR A 1 85 ? 24.316 0.659 -7.213 1.00 0.00 85 THR A C 3
ATOM 3748 O O . THR A 1 85 ? 24.892 -0.395 -6.939 1.00 0.00 85 THR A O 3
ATOM 3759 N N . THR A 1 86 ? 23.128 0.984 -6.714 1.00 0.00 86 THR A N 3
ATOM 3760 C CA . THR A 1 86 ? 22.418 0.104 -5.793 1.00 0.00 86 THR A CA 3
ATOM 3761 C C . THR A 1 86 ? 21.449 -0.806 -6.540 1.00 0.00 86 THR A C 3
ATOM 3762 O O . THR A 1 86 ? 20.808 -0.388 -7.503 1.00 0.00 86 THR A O 3
ATOM 3773 N N . ASN A 1 87 ? 21.348 -2.052 -6.088 1.00 0.00 87 ASN A N 3
ATOM 3774 C CA . ASN A 1 87 ? 20.456 -3.021 -6.714 1.00 0.00 87 ASN A CA 3
ATOM 3775 C C . ASN A 1 87 ? 19.657 -3.784 -5.662 1.00 0.00 87 ASN A C 3
ATOM 3776 O O . ASN A 1 87 ? 20.126 -4.783 -5.114 1.00 0.00 87 ASN A O 3
ATOM 3787 N N . CYS A 1 88 ? 18.448 -3.308 -5.384 1.00 0.00 88 CYS A N 3
ATOM 3788 C CA . CYS A 1 88 ? 17.583 -3.944 -4.398 1.00 0.00 88 CYS A CA 3
ATOM 3789 C C . CYS A 1 88 ? 16.949 -5.210 -4.966 1.00 0.00 88 CYS A C 3
ATOM 3790 O O . CYS A 1 88 ? 16.555 -6.107 -4.222 1.00 0.00 88 CYS A O 3
ATOM 3797 N N . ASN A 1 89 ? 16.856 -5.275 -6.290 1.00 0.00 89 ASN A N 3
ATOM 3798 C CA . ASN A 1 89 ? 16.271 -6.431 -6.959 1.00 0.00 89 ASN A CA 3
ATOM 3799 C C . ASN A 1 89 ? 17.064 -7.698 -6.652 1.00 0.00 89 ASN A C 3
ATOM 3800 O O . ASN A 1 89 ? 16.549 -8.810 -6.767 1.00 0.00 89 ASN A O 3
ATOM 3811 N N . THR A 1 90 ? 18.322 -7.520 -6.260 1.00 0.00 90 THR A N 3
ATOM 3812 C CA . THR A 1 90 ? 19.188 -8.647 -5.937 1.00 0.00 90 THR A CA 3
ATOM 3813 C C . THR A 1 90 ? 19.174 -8.940 -4.441 1.00 0.00 90 THR A C 3
ATOM 3814 O O . THR A 1 90 ? 20.064 -9.613 -3.921 1.00 0.00 90 THR A O 3
ATOM 3825 N N . VAL A 1 91 ? 18.158 -8.430 -3.752 1.00 0.00 91 VAL A N 3
ATOM 3826 C CA . VAL A 1 91 ? 18.027 -8.639 -2.315 1.00 0.00 91 VAL A CA 3
ATOM 3827 C C . VAL A 1 91 ? 17.120 -9.826 -2.012 1.00 0.00 91 VAL A C 3
ATOM 3828 O O . VAL A 1 91 ? 16.017 -9.932 -2.548 1.00 0.00 91 VAL A O 3
ATOM 3841 N N . LYS A 1 92 ? 17.592 -10.718 -1.148 1.00 0.00 92 LYS A N 3
ATOM 3842 C CA . LYS A 1 92 ? 16.823 -11.899 -0.770 1.00 0.00 92 LYS A CA 3
ATOM 3843 C C . LYS A 1 92 ? 16.093 -11.673 0.549 1.00 0.00 92 LYS A C 3
ATOM 3844 O O . LYS A 1 92 ? 16.692 -11.745 1.622 1.00 0.00 92 LYS A O 3
ATOM 3863 N N . PHE A 1 93 ? 14.795 -11.401 0.463 1.00 0.00 93 PHE A N 3
ATOM 3864 C CA . PHE A 1 93 ? 13.982 -11.166 1.651 1.00 0.00 93 PHE A CA 3
ATOM 3865 C C . PHE A 1 93 ? 14.603 -10.084 2.529 1.00 0.00 93 PHE A C 3
ATOM 3866 O O . PHE A 1 93 ? 15.087 -10.363 3.625 1.00 0.00 93 PHE A O 3
ATOM 3883 N N . ALA A 1 1 ? 1.499 0.745 1.300 1.00 0.00 1 ALA A N 4
ATOM 3884 C CA . ALA A 1 1 ? 2.071 0.549 -0.027 1.00 0.00 1 ALA A CA 4
ATOM 3885 C C . ALA A 1 1 ? 2.925 1.743 -0.438 1.00 0.00 1 ALA A C 4
ATOM 3886 O O . ALA A 1 1 ? 2.450 2.878 -0.465 1.00 0.00 1 ALA A O 4
ATOM 3893 N N . ILE A 1 2 ? 4.188 1.479 -0.757 1.00 0.00 2 ILE A N 4
ATOM 3894 C CA . ILE A 1 2 ? 5.108 2.533 -1.167 1.00 0.00 2 ILE A CA 4
ATOM 3895 C C . ILE A 1 2 ? 4.934 2.870 -2.644 1.00 0.00 2 ILE A C 4
ATOM 3896 O O . ILE A 1 2 ? 4.613 2.002 -3.456 1.00 0.00 2 ILE A O 4
ATOM 3912 N N . SER A 1 3 ? 5.149 4.137 -2.986 1.00 0.00 3 SER A N 4
ATOM 3913 C CA . SER A 1 3 ? 5.014 4.590 -4.365 1.00 0.00 3 SER A CA 4
ATOM 3914 C C . SER A 1 3 ? 6.071 5.638 -4.698 1.00 0.00 3 SER A C 4
ATOM 3915 O O . SER A 1 3 ? 7.011 5.372 -5.447 1.00 0.00 3 SER A O 4
ATOM 3923 N N . CYS A 1 4 ? 5.910 6.831 -4.136 1.00 0.00 4 CYS A N 4
ATOM 3924 C CA . CYS A 1 4 ? 6.848 7.922 -4.372 1.00 0.00 4 CYS A CA 4
ATOM 3925 C C . CYS A 1 4 ? 6.490 9.140 -3.526 1.00 0.00 4 CYS A C 4
ATOM 3926 O O . CYS A 1 4 ? 7.368 9.821 -2.998 1.00 0.00 4 CYS A O 4
ATOM 3933 N N . GLY A 1 5 ? 5.194 9.408 -3.402 1.00 0.00 5 GLY A N 4
ATOM 3934 C CA . GLY A 1 5 ? 4.743 10.543 -2.618 1.00 0.00 5 GLY A CA 4
ATOM 3935 C C . GLY A 1 5 ? 5.229 10.488 -1.184 1.00 0.00 5 GLY A C 4
ATOM 3936 O O . GLY A 1 5 ? 5.499 11.522 -0.573 1.00 0.00 5 GLY A O 4
ATOM 3940 N N . ALA A 1 6 ? 5.340 9.279 -0.644 1.00 0.00 6 ALA A N 4
ATOM 3941 C CA . ALA A 1 6 ? 5.798 9.093 0.727 1.00 0.00 6 ALA A CA 4
ATOM 3942 C C . ALA A 1 6 ? 7.321 9.063 0.798 1.00 0.00 6 ALA A C 4
ATOM 3943 O O . ALA A 1 6 ? 7.910 9.373 1.834 1.00 0.00 6 ALA A O 4
ATOM 3950 N N . VAL A 1 7 ? 7.953 8.687 -0.309 1.00 0.00 7 VAL A N 4
ATOM 3951 C CA . VAL A 1 7 ? 9.408 8.617 -0.371 1.00 0.00 7 VAL A CA 4
ATOM 3952 C C . VAL A 1 7 ? 10.022 10.009 -0.463 1.00 0.00 7 VAL A C 4
ATOM 3953 O O . VAL A 1 7 ? 11.024 10.303 0.191 1.00 0.00 7 VAL A O 4
ATOM 3966 N N . THR A 1 8 ? 9.415 10.865 -1.279 1.00 0.00 8 THR A N 4
ATOM 3967 C CA . THR A 1 8 ? 9.902 12.227 -1.457 1.00 0.00 8 THR A CA 4
ATOM 3968 C C . THR A 1 8 ? 9.686 13.058 -0.198 1.00 0.00 8 THR A C 4
ATOM 3969 O O . THR A 1 8 ? 10.373 14.054 0.026 1.00 0.00 8 THR A O 4
ATOM 3980 N N . SER A 1 9 ? 8.726 12.641 0.623 1.00 0.00 9 SER A N 4
ATOM 3981 C CA . SER A 1 9 ? 8.418 13.349 1.860 1.00 0.00 9 SER A CA 4
ATOM 3982 C C . SER A 1 9 ? 9.600 13.301 2.823 1.00 0.00 9 SER A C 4
ATOM 3983 O O . SER A 1 9 ? 10.041 14.331 3.333 1.00 0.00 9 SER A O 4
ATOM 3991 N N . ASP A 1 10 ? 10.108 12.098 3.067 1.00 0.00 10 ASP A N 4
ATOM 3992 C CA . ASP A 1 10 ? 11.240 11.914 3.967 1.00 0.00 10 ASP A CA 4
ATOM 3993 C C . ASP A 1 10 ? 12.541 12.352 3.302 1.00 0.00 10 ASP A C 4
ATOM 3994 O O . ASP A 1 10 ? 13.534 12.628 3.976 1.00 0.00 10 ASP A O 4
ATOM 4003 N N . LEU A 1 11 ? 12.529 12.412 1.975 1.00 0.00 11 LEU A N 4
ATOM 4004 C CA . LEU A 1 11 ? 13.708 12.815 1.216 1.00 0.00 11 LEU A CA 4
ATOM 4005 C C . LEU A 1 11 ? 13.994 14.301 1.404 1.00 0.00 11 LEU A C 4
ATOM 4006 O O . LEU A 1 11 ? 15.151 14.721 1.444 1.00 0.00 11 LEU A O 4
ATOM 4022 N N . SER A 1 12 ? 12.933 15.093 1.520 1.00 0.00 12 SER A N 4
ATOM 4023 C CA . SER A 1 12 ? 13.070 16.533 1.701 1.00 0.00 12 SER A CA 4
ATOM 4024 C C . SER A 1 12 ? 13.967 16.847 2.895 1.00 0.00 12 SER A C 4
ATOM 4025 O O . SER A 1 12 ? 14.986 17.528 2.776 1.00 0.00 12 SER A O 4
ATOM 4033 N N . PRO A 1 13 ? 13.580 16.340 4.075 1.00 0.00 13 PRO A N 4
ATOM 4034 C CA . PRO A 1 13 ? 14.334 16.552 5.313 1.00 0.00 13 PRO A CA 4
ATOM 4035 C C . PRO A 1 13 ? 15.664 15.806 5.318 1.00 0.00 13 PRO A C 4
ATOM 4036 O O . PRO A 1 13 ? 16.597 16.184 6.026 1.00 0.00 13 PRO A O 4
ATOM 4047 N N . CYS A 1 14 ? 15.743 14.744 4.523 1.00 0.00 14 CYS A N 4
ATOM 4048 C CA . CYS A 1 14 ? 16.959 13.944 4.434 1.00 0.00 14 CYS A CA 4
ATOM 4049 C C . CYS A 1 14 ? 17.951 14.567 3.456 1.00 0.00 14 CYS A C 4
ATOM 4050 O O . CYS A 1 14 ? 19.134 14.226 3.453 1.00 0.00 14 CYS A O 4
ATOM 4057 N N . LEU A 1 15 ? 17.460 15.483 2.629 1.00 0.00 15 LEU A N 4
ATOM 4058 C CA . LEU A 1 15 ? 18.302 16.156 1.646 1.00 0.00 15 LEU A CA 4
ATOM 4059 C C . LEU A 1 15 ? 19.360 17.015 2.331 1.00 0.00 15 LEU A C 4
ATOM 4060 O O . LEU A 1 15 ? 20.541 16.959 1.987 1.00 0.00 15 LEU A O 4
ATOM 4076 N N . THR A 1 16 ? 18.928 17.810 3.306 1.00 0.00 16 THR A N 4
ATOM 4077 C CA . THR A 1 16 ? 19.837 18.680 4.041 1.00 0.00 16 THR A CA 4
ATOM 4078 C C . THR A 1 16 ? 21.045 17.905 4.555 1.00 0.00 16 THR A C 4
ATOM 4079 O O . THR A 1 16 ? 22.167 18.412 4.551 1.00 0.00 16 THR A O 4
ATOM 4090 N N . TYR A 1 17 ? 20.809 16.675 4.997 1.00 0.00 17 TYR A N 4
ATOM 4091 C CA . TYR A 1 17 ? 21.878 15.831 5.515 1.00 0.00 17 TYR A CA 4
ATOM 4092 C C . TYR A 1 17 ? 22.588 15.093 4.384 1.00 0.00 17 TYR A C 4
ATOM 4093 O O . TYR A 1 17 ? 23.796 14.861 4.440 1.00 0.00 17 TYR A O 4
ATOM 4111 N N . LEU A 1 18 ? 21.828 14.728 3.357 1.00 0.00 18 LEU A N 4
ATOM 4112 C CA . LEU A 1 18 ? 22.382 14.017 2.210 1.00 0.00 18 LEU A CA 4
ATOM 4113 C C . LEU A 1 18 ? 23.218 14.952 1.342 1.00 0.00 18 LEU A C 4
ATOM 4114 O O . LEU A 1 18 ? 23.895 14.514 0.411 1.00 0.00 18 LEU A O 4
ATOM 4130 N N . THR A 1 19 ? 23.167 16.244 1.653 1.00 0.00 19 THR A N 4
ATOM 4131 C CA . THR A 1 19 ? 23.920 17.241 0.903 1.00 0.00 19 THR A CA 4
ATOM 4132 C C . THR A 1 19 ? 25.257 17.538 1.571 1.00 0.00 19 THR A C 4
ATOM 4133 O O . THR A 1 19 ? 26.143 18.142 0.968 1.00 0.00 19 THR A O 4
ATOM 4144 N N . GLY A 1 20 ? 25.397 17.109 2.822 1.00 0.00 20 GLY A N 4
ATOM 4145 C CA . GLY A 1 20 ? 26.630 17.339 3.552 1.00 0.00 20 GLY A CA 4
ATOM 4146 C C . GLY A 1 20 ? 26.450 18.305 4.706 1.00 0.00 20 GLY A C 4
ATOM 4147 O O . GLY A 1 20 ? 27.425 18.759 5.302 1.00 0.00 20 GLY A O 4
ATOM 4151 N N . GLY A 1 21 ? 25.198 18.622 5.020 1.00 0.00 21 GLY A N 4
ATOM 4152 C CA . GLY A 1 21 ? 24.916 19.541 6.108 1.00 0.00 21 GLY A CA 4
ATOM 4153 C C . GLY A 1 21 ? 24.753 18.832 7.438 1.00 0.00 21 GLY A C 4
ATOM 4154 O O . GLY A 1 21 ? 25.139 17.673 7.599 1.00 0.00 21 GLY A O 4
ATOM 4158 N N . PRO A 1 22 ? 24.172 19.535 8.421 1.00 0.00 22 PRO A N 4
ATOM 4159 C CA . PRO A 1 22 ? 23.947 18.986 9.761 1.00 0.00 22 PRO A CA 4
ATOM 4160 C C . PRO A 1 22 ? 22.876 17.901 9.771 1.00 0.00 22 PRO A C 4
ATOM 4161 O O . PRO A 1 22 ? 21.853 18.019 9.100 1.00 0.00 22 PRO A O 4
ATOM 4172 N N . GLY A 1 23 ? 23.120 16.842 10.539 1.00 0.00 23 GLY A N 4
ATOM 4173 C CA . GLY A 1 23 ? 22.167 15.751 10.622 1.00 0.00 23 GLY A CA 4
ATOM 4174 C C . GLY A 1 23 ? 22.791 14.475 11.149 1.00 0.00 23 GLY A C 4
ATOM 4175 O O . GLY A 1 23 ? 23.899 14.476 11.687 1.00 0.00 23 GLY A O 4
ATOM 4179 N N . PRO A 1 24 ? 22.071 13.353 10.999 1.00 0.00 24 PRO A N 4
ATOM 4180 C CA . PRO A 1 24 ? 20.751 13.339 10.362 1.00 0.00 24 PRO A CA 4
ATOM 4181 C C . PRO A 1 24 ? 19.688 14.024 11.215 1.00 0.00 24 PRO A C 4
ATOM 4182 O O . PRO A 1 24 ? 19.640 13.839 12.431 1.00 0.00 24 PRO A O 4
ATOM 4193 N N . SER A 1 25 ? 18.838 14.816 10.569 1.00 0.00 25 SER A N 4
ATOM 4194 C CA . SER A 1 25 ? 17.778 15.532 11.270 1.00 0.00 25 SER A CA 4
ATOM 4195 C C . SER A 1 25 ? 16.783 14.556 11.891 1.00 0.00 25 SER A C 4
ATOM 4196 O O . SER A 1 25 ? 16.740 13.373 11.553 1.00 0.00 25 SER A O 4
ATOM 4204 N N . PRO A 1 26 ? 15.962 15.063 12.823 1.00 0.00 26 PRO A N 4
ATOM 4205 C CA . PRO A 1 26 ? 14.951 14.255 13.512 1.00 0.00 26 PRO A CA 4
ATOM 4206 C C . PRO A 1 26 ? 13.809 13.844 12.588 1.00 0.00 26 PRO A C 4
ATOM 4207 O O . PRO A 1 26 ? 13.361 12.699 12.613 1.00 0.00 26 PRO A O 4
ATOM 4218 N N . GLN A 1 27 ? 13.344 14.787 11.775 1.00 0.00 27 GLN A N 4
ATOM 4219 C CA . GLN A 1 27 ? 12.254 14.522 10.844 1.00 0.00 27 GLN A CA 4
ATOM 4220 C C . GLN A 1 27 ? 12.677 13.511 9.783 1.00 0.00 27 GLN A C 4
ATOM 4221 O O . GLN A 1 27 ? 11.871 12.702 9.324 1.00 0.00 27 GLN A O 4
ATOM 4235 N N . CYS A 1 28 ? 13.948 13.563 9.397 1.00 0.00 28 CYS A N 4
ATOM 4236 C CA . CYS A 1 28 ? 14.479 12.654 8.390 1.00 0.00 28 CYS A CA 4
ATOM 4237 C C . CYS A 1 28 ? 14.473 11.215 8.898 1.00 0.00 28 CYS A C 4
ATOM 4238 O O . CYS A 1 28 ? 13.977 10.310 8.227 1.00 0.00 28 CYS A O 4
ATOM 4245 N N . CYS A 1 29 ? 15.027 11.012 10.089 1.00 0.00 29 CYS A N 4
ATOM 4246 C CA . CYS A 1 29 ? 15.086 9.684 10.689 1.00 0.00 29 CYS A CA 4
ATOM 4247 C C . CYS A 1 29 ? 13.703 9.041 10.724 1.00 0.00 29 CYS A C 4
ATOM 4248 O O . CYS A 1 29 ? 13.525 7.902 10.295 1.00 0.00 29 CYS A O 4
ATOM 4255 N N . GLY A 1 30 ? 12.725 9.781 11.239 1.00 0.00 30 GLY A N 4
ATOM 4256 C CA . GLY A 1 30 ? 11.370 9.267 11.320 1.00 0.00 30 GLY A CA 4
ATOM 4257 C C . GLY A 1 30 ? 10.848 8.792 9.979 1.00 0.00 30 GLY A C 4
ATOM 4258 O O . GLY A 1 30 ? 10.246 7.724 9.882 1.00 0.00 30 GLY A O 4
ATOM 4262 N N . GLY A 1 31 ? 11.078 9.590 8.940 1.00 0.00 31 GLY A N 4
ATOM 4263 C CA . GLY A 1 31 ? 10.619 9.229 7.612 1.00 0.00 31 GLY A CA 4
ATOM 4264 C C . GLY A 1 31 ? 11.364 8.037 7.044 1.00 0.00 31 GLY A C 4
ATOM 4265 O O . GLY A 1 31 ? 10.765 7.158 6.424 1.00 0.00 31 GLY A O 4
ATOM 4269 N N . VAL A 1 32 ? 12.676 8.007 7.255 1.00 0.00 32 VAL A N 4
ATOM 4270 C CA . VAL A 1 32 ? 13.505 6.914 6.760 1.00 0.00 32 VAL A CA 4
ATOM 4271 C C . VAL A 1 32 ? 12.981 5.565 7.240 1.00 0.00 32 VAL A C 4
ATOM 4272 O O . VAL A 1 32 ? 12.653 4.692 6.437 1.00 0.00 32 VAL A O 4
ATOM 4285 N N . LYS A 1 33 ? 12.905 5.401 8.557 1.00 0.00 33 LYS A N 4
ATOM 4286 C CA . LYS A 1 33 ? 12.420 4.160 9.147 1.00 0.00 33 LYS A CA 4
ATOM 4287 C C . LYS A 1 33 ? 11.024 3.822 8.631 1.00 0.00 33 LYS A C 4
ATOM 4288 O O . LYS A 1 33 ? 10.621 2.659 8.618 1.00 0.00 33 LYS A O 4
ATOM 4307 N N . LYS A 1 34 ? 10.292 4.845 8.206 1.00 0.00 34 LYS A N 4
ATOM 4308 C CA . LYS A 1 34 ? 8.942 4.658 7.687 1.00 0.00 34 LYS A CA 4
ATOM 4309 C C . LYS A 1 34 ? 8.974 3.976 6.323 1.00 0.00 34 LYS A C 4
ATOM 4310 O O . LYS A 1 34 ? 8.181 3.074 6.049 1.00 0.00 34 LYS A O 4
ATOM 4329 N N . LEU A 1 35 ? 9.896 4.410 5.471 1.00 0.00 35 LEU A N 4
ATOM 4330 C CA . LEU A 1 35 ? 10.033 3.840 4.135 1.00 0.00 35 LEU A CA 4
ATOM 4331 C C . LEU A 1 35 ? 10.468 2.380 4.208 1.00 0.00 35 LEU A C 4
ATOM 4332 O O . LEU A 1 35 ? 10.075 1.561 3.375 1.00 0.00 35 LEU A O 4
ATOM 4348 N N . LEU A 1 36 ? 11.280 2.059 5.209 1.00 0.00 36 LEU A N 4
ATOM 4349 C CA . LEU A 1 36 ? 11.767 0.697 5.393 1.00 0.00 36 LEU A CA 4
ATOM 4350 C C . LEU A 1 36 ? 10.749 -0.148 6.153 1.00 0.00 36 LEU A C 4
ATOM 4351 O O . LEU A 1 36 ? 10.647 -1.356 5.939 1.00 0.00 36 LEU A O 4
ATOM 4367 N N . ALA A 1 37 ? 9.997 0.496 7.039 1.00 0.00 37 ALA A N 4
ATOM 4368 C CA . ALA A 1 37 ? 8.984 -0.195 7.827 1.00 0.00 37 ALA A CA 4
ATOM 4369 C C . ALA A 1 37 ? 7.758 -0.521 6.980 1.00 0.00 37 ALA A C 4
ATOM 4370 O O . ALA A 1 37 ? 7.138 -1.571 7.147 1.00 0.00 37 ALA A O 4
ATOM 4377 N N . ALA A 1 38 ? 7.413 0.386 6.072 1.00 0.00 38 ALA A N 4
ATOM 4378 C CA . ALA A 1 38 ? 6.262 0.194 5.199 1.00 0.00 38 ALA A CA 4
ATOM 4379 C C . ALA A 1 38 ? 6.567 -0.823 4.104 1.00 0.00 38 ALA A C 4
ATOM 4380 O O . ALA A 1 38 ? 5.681 -1.222 3.350 1.00 0.00 38 ALA A O 4
ATOM 4387 N N . ALA A 1 39 ? 7.827 -1.237 4.022 1.00 0.00 39 ALA A N 4
ATOM 4388 C CA . ALA A 1 39 ? 8.249 -2.208 3.020 1.00 0.00 39 ALA A CA 4
ATOM 4389 C C . ALA A 1 39 ? 8.925 -3.410 3.671 1.00 0.00 39 ALA A C 4
ATOM 4390 O O . ALA A 1 39 ? 10.145 -3.436 3.831 1.00 0.00 39 ALA A O 4
ATOM 4397 N N . ASN A 1 40 ? 8.125 -4.403 4.044 1.00 0.00 40 ASN A N 4
ATOM 4398 C CA . ASN A 1 40 ? 8.647 -5.608 4.679 1.00 0.00 40 ASN A CA 4
ATOM 4399 C C . ASN A 1 40 ? 9.060 -6.639 3.633 1.00 0.00 40 ASN A C 4
ATOM 4400 O O . ASN A 1 40 ? 10.057 -7.342 3.796 1.00 0.00 40 ASN A O 4
ATOM 4411 N N . THR A 1 41 ? 8.285 -6.724 2.555 1.00 0.00 41 THR A N 4
ATOM 4412 C CA . THR A 1 41 ? 8.569 -7.668 1.482 1.00 0.00 41 THR A CA 4
ATOM 4413 C C . THR A 1 41 ? 9.540 -7.073 0.469 1.00 0.00 41 THR A C 4
ATOM 4414 O O . THR A 1 41 ? 10.086 -5.989 0.678 1.00 0.00 41 THR A O 4
ATOM 4425 N N . THR A 1 42 ? 9.752 -7.788 -0.632 1.00 0.00 42 THR A N 4
ATOM 4426 C CA . THR A 1 42 ? 10.657 -7.331 -1.678 1.00 0.00 42 THR A CA 4
ATOM 4427 C C . THR A 1 42 ? 9.970 -6.333 -2.603 1.00 0.00 42 THR A C 4
ATOM 4428 O O . THR A 1 42 ? 10.490 -5.254 -2.887 1.00 0.00 42 THR A O 4
ATOM 4439 N N . PRO A 1 43 ? 8.773 -6.699 -3.084 1.00 0.00 43 PRO A N 4
ATOM 4440 C CA . PRO A 1 43 ? 7.988 -5.848 -3.984 1.00 0.00 43 PRO A CA 4
ATOM 4441 C C . PRO A 1 43 ? 7.887 -4.412 -3.482 1.00 0.00 43 PRO A C 4
ATOM 4442 O O . PRO A 1 43 ? 8.106 -3.464 -4.236 1.00 0.00 43 PRO A O 4
ATOM 4453 N N . ASP A 1 44 ? 7.554 -4.258 -2.205 1.00 0.00 44 ASP A N 4
ATOM 4454 C CA . ASP A 1 44 ? 7.426 -2.936 -1.602 1.00 0.00 44 ASP A CA 4
ATOM 4455 C C . ASP A 1 44 ? 8.770 -2.216 -1.581 1.00 0.00 44 ASP A C 4
ATOM 4456 O O . ASP A 1 44 ? 8.866 -1.049 -1.962 1.00 0.00 44 ASP A O 4
ATOM 4465 N N . ARG A 1 45 ? 9.806 -2.918 -1.133 1.00 0.00 45 ARG A N 4
ATOM 4466 C CA . ARG A 1 45 ? 11.144 -2.344 -1.061 1.00 0.00 45 ARG A CA 4
ATOM 4467 C C . ARG A 1 45 ? 11.648 -1.963 -2.450 1.00 0.00 45 ARG A C 4
ATOM 4468 O O . ARG A 1 45 ? 12.483 -1.070 -2.593 1.00 0.00 45 ARG A O 4
ATOM 4489 N N . GLN A 1 46 ? 11.135 -2.646 -3.468 1.00 0.00 46 GLN A N 4
ATOM 4490 C CA . GLN A 1 46 ? 11.535 -2.379 -4.845 1.00 0.00 46 GLN A CA 4
ATOM 4491 C C . GLN A 1 46 ? 11.003 -1.029 -5.314 1.00 0.00 46 GLN A C 4
ATOM 4492 O O . GLN A 1 46 ? 11.753 -0.201 -5.830 1.00 0.00 46 GLN A O 4
ATOM 4506 N N . ALA A 1 47 ? 9.705 -0.814 -5.131 1.00 0.00 47 ALA A N 4
ATOM 4507 C CA . ALA A 1 47 ? 9.073 0.437 -5.534 1.00 0.00 47 ALA A CA 4
ATOM 4508 C C . ALA A 1 47 ? 9.777 1.635 -4.905 1.00 0.00 47 ALA A C 4
ATOM 4509 O O . ALA A 1 47 ? 10.141 2.586 -5.595 1.00 0.00 47 ALA A O 4
ATOM 4516 N N . ALA A 1 48 ? 9.963 1.581 -3.590 1.00 0.00 48 ALA A N 4
ATOM 4517 C CA . ALA A 1 48 ? 10.624 2.661 -2.868 1.00 0.00 48 ALA A CA 4
ATOM 4518 C C . ALA A 1 48 ? 12.050 2.865 -3.369 1.00 0.00 48 ALA A C 4
ATOM 4519 O O . ALA A 1 48 ? 12.421 3.962 -3.786 1.00 0.00 48 ALA A O 4
ATOM 4526 N N . CYS A 1 49 ? 12.845 1.802 -3.323 1.00 0.00 49 CYS A N 4
ATOM 4527 C CA . CYS A 1 49 ? 14.231 1.864 -3.771 1.00 0.00 49 CYS A CA 4
ATOM 4528 C C . CYS A 1 49 ? 14.332 2.537 -5.137 1.00 0.00 49 CYS A C 4
ATOM 4529 O O . CYS A 1 49 ? 15.263 3.298 -5.398 1.00 0.00 49 CYS A O 4
ATOM 4536 N N . ASN A 1 50 ? 13.366 2.251 -6.004 1.00 0.00 50 ASN A N 4
ATOM 4537 C CA . ASN A 1 50 ? 13.346 2.829 -7.343 1.00 0.00 50 ASN A CA 4
ATOM 4538 C C . ASN A 1 50 ? 13.257 4.351 -7.278 1.00 0.00 50 ASN A C 4
ATOM 4539 O O . ASN A 1 50 ? 14.054 5.057 -7.896 1.00 0.00 50 ASN A O 4
ATOM 4550 N N . CYS A 1 51 ? 12.283 4.849 -6.525 1.00 0.00 51 CYS A N 4
ATOM 4551 C CA . CYS A 1 51 ? 12.088 6.287 -6.377 1.00 0.00 51 CYS A CA 4
ATOM 4552 C C . CYS A 1 51 ? 13.224 6.909 -5.571 1.00 0.00 51 CYS A C 4
ATOM 4553 O O . CYS A 1 51 ? 13.513 8.099 -5.701 1.00 0.00 51 CYS A O 4
ATOM 4560 N N . LEU A 1 52 ? 13.865 6.097 -4.737 1.00 0.00 52 LEU A N 4
ATOM 4561 C CA . LEU A 1 52 ? 14.970 6.567 -3.909 1.00 0.00 52 LEU A CA 4
ATOM 4562 C C . LEU A 1 52 ? 16.234 6.752 -4.742 1.00 0.00 52 LEU A C 4
ATOM 4563 O O . LEU A 1 52 ? 16.783 7.851 -4.821 1.00 0.00 52 LEU A O 4
ATOM 4579 N N . LYS A 1 53 ? 16.691 5.670 -5.363 1.00 0.00 53 LYS A N 4
ATOM 4580 C CA . LYS A 1 53 ? 17.888 5.712 -6.194 1.00 0.00 53 LYS A CA 4
ATOM 4581 C C . LYS A 1 53 ? 17.809 6.851 -7.205 1.00 0.00 53 LYS A C 4
ATOM 4582 O O . LYS A 1 53 ? 18.795 7.547 -7.449 1.00 0.00 53 LYS A O 4
ATOM 4601 N N . SER A 1 54 ? 16.630 7.036 -7.790 1.00 0.00 54 SER A N 4
ATOM 4602 C CA . SER A 1 54 ? 16.423 8.090 -8.777 1.00 0.00 54 SER A CA 4
ATOM 4603 C C . SER A 1 54 ? 16.333 9.456 -8.103 1.00 0.00 54 SER A C 4
ATOM 4604 O O . SER A 1 54 ? 16.665 10.478 -8.702 1.00 0.00 54 SER A O 4
ATOM 4612 N N . ALA A 1 55 ? 15.882 9.463 -6.853 1.00 0.00 55 ALA A N 4
ATOM 4613 C CA . ALA A 1 55 ? 15.750 10.701 -6.096 1.00 0.00 55 ALA A CA 4
ATOM 4614 C C . ALA A 1 55 ? 17.116 11.288 -5.759 1.00 0.00 55 ALA A C 4
ATOM 4615 O O . ALA A 1 55 ? 17.369 12.469 -5.989 1.00 0.00 55 ALA A O 4
ATOM 4622 N N . ALA A 1 56 ? 17.994 10.453 -5.211 1.00 0.00 56 ALA A N 4
ATOM 4623 C CA . ALA A 1 56 ? 19.336 10.889 -4.843 1.00 0.00 56 ALA A CA 4
ATOM 4624 C C . ALA A 1 56 ? 20.144 11.276 -6.076 1.00 0.00 56 ALA A C 4
ATOM 4625 O O . ALA A 1 56 ? 21.192 11.913 -5.969 1.00 0.00 56 ALA A O 4
ATOM 4632 N N . GLY A 1 57 ? 19.651 10.888 -7.248 1.00 0.00 57 GLY A N 4
ATOM 4633 C CA . GLY A 1 57 ? 20.341 11.203 -8.485 1.00 0.00 57 GLY A CA 4
ATOM 4634 C C . GLY A 1 57 ? 20.489 12.696 -8.702 1.00 0.00 57 GLY A C 4
ATOM 4635 O O . GLY A 1 57 ? 21.303 13.134 -9.516 1.00 0.00 57 GLY A O 4
ATOM 4639 N N . SER A 1 58 ? 19.700 13.479 -7.974 1.00 0.00 58 SER A N 4
ATOM 4640 C CA . SER A 1 58 ? 19.744 14.932 -8.095 1.00 0.00 58 SER A CA 4
ATOM 4641 C C . SER A 1 58 ? 20.702 15.534 -7.072 1.00 0.00 58 SER A C 4
ATOM 4642 O O . SER A 1 58 ? 20.843 16.754 -6.981 1.00 0.00 58 SER A O 4
ATOM 4650 N N . ILE A 1 59 ? 21.357 14.669 -6.304 1.00 0.00 59 ILE A N 4
ATOM 4651 C CA . ILE A 1 59 ? 22.302 15.115 -5.288 1.00 0.00 59 ILE A CA 4
ATOM 4652 C C . ILE A 1 59 ? 23.678 15.373 -5.893 1.00 0.00 59 ILE A C 4
ATOM 4653 O O . ILE A 1 59 ? 24.341 14.453 -6.374 1.00 0.00 59 ILE A O 4
ATOM 4669 N N . THR A 1 60 ? 24.104 16.632 -5.864 1.00 0.00 60 THR A N 4
ATOM 4670 C CA . THR A 1 60 ? 25.402 17.013 -6.408 1.00 0.00 60 THR A CA 4
ATOM 4671 C C . THR A 1 60 ? 26.535 16.568 -5.491 1.00 0.00 60 THR A C 4
ATOM 4672 O O . THR A 1 60 ? 26.549 16.891 -4.303 1.00 0.00 60 THR A O 4
ATOM 4683 N N . LYS A 1 61 ? 27.485 15.825 -6.049 1.00 0.00 61 LYS A N 4
ATOM 4684 C CA . LYS A 1 61 ? 28.624 15.336 -5.281 1.00 0.00 61 LYS A CA 4
ATOM 4685 C C . LYS A 1 61 ? 28.162 14.485 -4.103 1.00 0.00 61 LYS A C 4
ATOM 4686 O O . LYS A 1 61 ? 28.616 14.672 -2.973 1.00 0.00 61 LYS A O 4
ATOM 4705 N N . LEU A 1 62 ? 27.258 13.550 -4.372 1.00 0.00 62 LEU A N 4
ATOM 4706 C CA . LEU A 1 62 ? 26.736 12.669 -3.334 1.00 0.00 62 LEU A CA 4
ATOM 4707 C C . LEU A 1 62 ? 27.871 12.026 -2.543 1.00 0.00 62 LEU A C 4
ATOM 4708 O O . LEU A 1 62 ? 28.885 11.623 -3.111 1.00 0.00 62 LEU A O 4
ATOM 4724 N N . ASN A 1 63 ? 27.691 11.933 -1.230 1.00 0.00 63 ASN A N 4
ATOM 4725 C CA . ASN A 1 63 ? 28.700 11.337 -0.361 1.00 0.00 63 ASN A CA 4
ATOM 4726 C C . ASN A 1 63 ? 28.260 9.957 0.117 1.00 0.00 63 ASN A C 4
ATOM 4727 O O . ASN A 1 63 ? 27.416 9.834 1.006 1.00 0.00 63 ASN A O 4
ATOM 4738 N N . THR A 1 64 ? 28.837 8.918 -0.479 1.00 0.00 64 THR A N 4
ATOM 4739 C CA . THR A 1 64 ? 28.506 7.546 -0.116 1.00 0.00 64 THR A CA 4
ATOM 4740 C C . THR A 1 64 ? 28.657 7.323 1.384 1.00 0.00 64 THR A C 4
ATOM 4741 O O . THR A 1 64 ? 27.883 6.586 1.993 1.00 0.00 64 THR A O 4
ATOM 4752 N N . ASN A 1 65 ? 29.660 7.964 1.975 1.00 0.00 65 ASN A N 4
ATOM 4753 C CA . ASN A 1 65 ? 29.913 7.835 3.405 1.00 0.00 65 ASN A CA 4
ATOM 4754 C C . ASN A 1 65 ? 28.770 8.437 4.217 1.00 0.00 65 ASN A C 4
ATOM 4755 O O . ASN A 1 65 ? 28.301 7.840 5.184 1.00 0.00 65 ASN A O 4
ATOM 4766 N N . ASN A 1 66 ? 28.327 9.623 3.814 1.00 0.00 66 ASN A N 4
ATOM 4767 C CA . ASN A 1 66 ? 27.238 10.307 4.503 1.00 0.00 66 ASN A CA 4
ATOM 4768 C C . ASN A 1 66 ? 25.924 9.551 4.328 1.00 0.00 66 ASN A C 4
ATOM 4769 O O . ASN A 1 66 ? 25.127 9.448 5.260 1.00 0.00 66 ASN A O 4
ATOM 4780 N N . ALA A 1 67 ? 25.706 9.025 3.128 1.00 0.00 67 ALA A N 4
ATOM 4781 C CA . ALA A 1 67 ? 24.491 8.277 2.831 1.00 0.00 67 ALA A CA 4
ATOM 4782 C C . ALA A 1 67 ? 24.341 7.080 3.763 1.00 0.00 67 ALA A C 4
ATOM 4783 O O . ALA A 1 67 ? 23.240 6.765 4.213 1.00 0.00 67 ALA A O 4
ATOM 4790 N N . ALA A 1 68 ? 25.456 6.415 4.050 1.00 0.00 68 ALA A N 4
ATOM 4791 C CA . ALA A 1 68 ? 25.449 5.254 4.930 1.00 0.00 68 ALA A CA 4
ATOM 4792 C C . ALA A 1 68 ? 25.323 5.673 6.391 1.00 0.00 68 ALA A C 4
ATOM 4793 O O . ALA A 1 68 ? 24.817 4.919 7.222 1.00 0.00 68 ALA A O 4
ATOM 4800 N N . ALA A 1 69 ? 25.787 6.880 6.697 1.00 0.00 69 ALA A N 4
ATOM 4801 C CA . ALA A 1 69 ? 25.725 7.399 8.058 1.00 0.00 69 ALA A CA 4
ATOM 4802 C C . ALA A 1 69 ? 24.300 7.793 8.431 1.00 0.00 69 ALA A C 4
ATOM 4803 O O . ALA A 1 69 ? 23.939 7.816 9.609 1.00 0.00 69 ALA A O 4
ATOM 4810 N N . LEU A 1 70 ? 23.493 8.102 7.422 1.00 0.00 70 LEU A N 4
ATOM 4811 C CA . LEU A 1 70 ? 22.106 8.495 7.644 1.00 0.00 70 LEU A CA 4
ATOM 4812 C C . LEU A 1 70 ? 21.340 7.398 8.377 1.00 0.00 70 LEU A C 4
ATOM 4813 O O . LEU A 1 70 ? 20.777 7.611 9.451 1.00 0.00 70 LEU A O 4
ATOM 4829 N N . PRO A 1 71 ? 21.318 6.195 7.784 1.00 0.00 71 PRO A N 4
ATOM 4830 C CA . PRO A 1 71 ? 20.626 5.040 8.364 1.00 0.00 71 PRO A CA 4
ATOM 4831 C C . PRO A 1 71 ? 21.319 4.519 9.618 1.00 0.00 71 PRO A C 4
ATOM 4832 O O . PRO A 1 71 ? 20.665 4.105 10.575 1.00 0.00 71 PRO A O 4
ATOM 4843 N N . GLY A 1 72 ? 22.649 4.542 9.607 1.00 0.00 72 GLY A N 4
ATOM 4844 C CA . GLY A 1 72 ? 23.409 4.069 10.750 1.00 0.00 72 GLY A CA 4
ATOM 4845 C C . GLY A 1 72 ? 23.246 4.962 11.964 1.00 0.00 72 GLY A C 4
ATOM 4846 O O . GLY A 1 72 ? 23.207 4.482 13.097 1.00 0.00 72 GLY A O 4
ATOM 4850 N N . LYS A 1 73 ? 23.154 6.267 11.728 1.00 0.00 73 LYS A N 4
ATOM 4851 C CA . LYS A 1 73 ? 22.995 7.230 12.811 1.00 0.00 73 LYS A CA 4
ATOM 4852 C C . LYS A 1 73 ? 21.563 7.228 13.336 1.00 0.00 73 LYS A C 4
ATOM 4853 O O . LYS A 1 73 ? 21.319 7.528 14.505 1.00 0.00 73 LYS A O 4
ATOM 4872 N N . CYS A 1 74 ? 20.619 6.887 12.465 1.00 0.00 74 CYS A N 4
ATOM 4873 C CA . CYS A 1 74 ? 19.211 6.845 12.840 1.00 0.00 74 CYS A CA 4
ATOM 4874 C C . CYS A 1 74 ? 18.867 5.519 13.513 1.00 0.00 74 CYS A C 4
ATOM 4875 O O . CYS A 1 74 ? 17.751 5.325 13.992 1.00 0.00 74 CYS A O 4
ATOM 4882 N N . GLY A 1 75 ? 19.836 4.609 13.545 1.00 0.00 75 GLY A N 4
ATOM 4883 C CA . GLY A 1 75 ? 19.617 3.313 14.161 1.00 0.00 75 GLY A CA 4
ATOM 4884 C C . GLY A 1 75 ? 18.978 2.320 13.210 1.00 0.00 75 GLY A C 4
ATOM 4885 O O . GLY A 1 75 ? 18.819 1.146 13.543 1.00 0.00 75 GLY A O 4
ATOM 4889 N N . VAL A 1 76 ? 18.610 2.792 12.023 1.00 0.00 76 VAL A N 4
ATOM 4890 C CA . VAL A 1 76 ? 17.985 1.937 11.021 1.00 0.00 76 VAL A CA 4
ATOM 4891 C C . VAL A 1 76 ? 18.953 1.623 9.885 1.00 0.00 76 VAL A C 4
ATOM 4892 O O . VAL A 1 76 ? 18.979 2.317 8.870 1.00 0.00 76 VAL A O 4
ATOM 4905 N N . ASN A 1 77 ? 19.746 0.572 10.064 1.00 0.00 77 ASN A N 4
ATOM 4906 C CA . ASN A 1 77 ? 20.717 0.166 9.054 1.00 0.00 77 ASN A CA 4
ATOM 4907 C C . ASN A 1 77 ? 20.091 -0.808 8.060 1.00 0.00 77 ASN A C 4
ATOM 4908 O O . ASN A 1 77 ? 19.264 -1.642 8.429 1.00 0.00 77 ASN A O 4
ATOM 4919 N N . ILE A 1 78 ? 20.493 -0.696 6.798 1.00 0.00 78 ILE A N 4
ATOM 4920 C CA . ILE A 1 78 ? 19.974 -1.568 5.752 1.00 0.00 78 ILE A CA 4
ATOM 4921 C C . ILE A 1 78 ? 21.082 -2.424 5.149 1.00 0.00 78 ILE A C 4
ATOM 4922 O O . ILE A 1 78 ? 22.266 -2.097 5.229 1.00 0.00 78 ILE A O 4
ATOM 4938 N N . PRO A 1 79 ? 20.691 -3.548 4.530 1.00 0.00 79 PRO A N 4
ATOM 4939 C CA . PRO A 1 79 ? 21.636 -4.474 3.899 1.00 0.00 79 PRO A CA 4
ATOM 4940 C C . PRO A 1 79 ? 22.273 -3.887 2.644 1.00 0.00 79 PRO A C 4
ATOM 4941 O O . PRO A 1 79 ? 23.282 -4.394 2.153 1.00 0.00 79 PRO A O 4
ATOM 4952 N N . TYR A 1 80 ? 21.678 -2.817 2.130 1.00 0.00 80 TYR A N 4
ATOM 4953 C CA . TYR A 1 80 ? 22.186 -2.162 0.930 1.00 0.00 80 TYR A CA 4
ATOM 4954 C C . TYR A 1 80 ? 22.444 -0.680 1.186 1.00 0.00 80 TYR A C 4
ATOM 4955 O O . TYR A 1 80 ? 21.791 -0.060 2.025 1.00 0.00 80 TYR A O 4
ATOM 4973 N N . LYS A 1 81 ? 23.401 -0.118 0.456 1.00 0.00 81 LYS A N 4
ATOM 4974 C CA . LYS A 1 81 ? 23.746 1.291 0.599 1.00 0.00 81 LYS A CA 4
ATOM 4975 C C . LYS A 1 81 ? 22.829 2.165 -0.250 1.00 0.00 81 LYS A C 4
ATOM 4976 O O . LYS A 1 81 ? 22.055 1.661 -1.064 1.00 0.00 81 LYS A O 4
ATOM 4995 N N . ILE A 1 82 ? 22.922 3.476 -0.055 1.00 0.00 82 ILE A N 4
ATOM 4996 C CA . ILE A 1 82 ? 22.103 4.420 -0.805 1.00 0.00 82 ILE A CA 4
ATOM 4997 C C . ILE A 1 82 ? 22.950 5.229 -1.781 1.00 0.00 82 ILE A C 4
ATOM 4998 O O . ILE A 1 82 ? 23.649 6.162 -1.387 1.00 0.00 82 ILE A O 4
ATOM 5014 N N . SER A 1 83 ? 22.881 4.866 -3.058 1.00 0.00 83 SER A N 4
ATOM 5015 C CA . SER A 1 83 ? 23.643 5.557 -4.091 1.00 0.00 83 SER A CA 4
ATOM 5016 C C . SER A 1 83 ? 23.227 5.084 -5.481 1.00 0.00 83 SER A C 4
ATOM 5017 O O . SER A 1 83 ? 22.269 4.325 -5.631 1.00 0.00 83 SER A O 4
ATOM 5025 N N . THR A 1 84 ? 23.955 5.538 -6.497 1.00 0.00 84 THR A N 4
ATOM 5026 C CA . THR A 1 84 ? 23.662 5.164 -7.874 1.00 0.00 84 THR A CA 4
ATOM 5027 C C . THR A 1 84 ? 24.227 3.787 -8.202 1.00 0.00 84 THR A C 4
ATOM 5028 O O . THR A 1 84 ? 24.076 3.291 -9.319 1.00 0.00 84 THR A O 4
ATOM 5039 N N . THR A 1 85 ? 24.879 3.171 -7.221 1.00 0.00 85 THR A N 4
ATOM 5040 C CA . THR A 1 85 ? 25.468 1.851 -7.405 1.00 0.00 85 THR A CA 4
ATOM 5041 C C . THR A 1 85 ? 24.835 0.831 -6.465 1.00 0.00 85 THR A C 4
ATOM 5042 O O . THR A 1 85 ? 25.526 -0.008 -5.886 1.00 0.00 85 THR A O 4
ATOM 5053 N N . THR A 1 86 ? 23.516 0.907 -6.316 1.00 0.00 86 THR A N 4
ATOM 5054 C CA . THR A 1 86 ? 22.791 -0.009 -5.446 1.00 0.00 86 THR A CA 4
ATOM 5055 C C . THR A 1 86 ? 21.721 -0.772 -6.219 1.00 0.00 86 THR A C 4
ATOM 5056 O O . THR A 1 86 ? 20.933 -0.180 -6.954 1.00 0.00 86 THR A O 4
ATOM 5067 N N . ASN A 1 87 ? 21.701 -2.090 -6.048 1.00 0.00 87 ASN A N 4
ATOM 5068 C CA . ASN A 1 87 ? 20.727 -2.934 -6.731 1.00 0.00 87 ASN A CA 4
ATOM 5069 C C . ASN A 1 87 ? 19.732 -3.529 -5.738 1.00 0.00 87 ASN A C 4
ATOM 5070 O O . ASN A 1 87 ? 19.992 -4.567 -5.129 1.00 0.00 87 ASN A O 4
ATOM 5081 N N . CYS A 1 88 ? 18.592 -2.864 -5.582 1.00 0.00 88 CYS A N 4
ATOM 5082 C CA . CYS A 1 88 ? 17.558 -3.325 -4.664 1.00 0.00 88 CYS A CA 4
ATOM 5083 C C . CYS A 1 88 ? 16.769 -4.482 -5.271 1.00 0.00 88 CYS A C 4
ATOM 5084 O O . CYS A 1 88 ? 15.909 -5.071 -4.618 1.00 0.00 88 CYS A O 4
ATOM 5091 N N . ASN A 1 89 ? 17.068 -4.801 -6.526 1.00 0.00 89 ASN A N 4
ATOM 5092 C CA . ASN A 1 89 ? 16.387 -5.886 -7.222 1.00 0.00 89 ASN A CA 4
ATOM 5093 C C . ASN A 1 89 ? 16.920 -7.242 -6.769 1.00 0.00 89 ASN A C 4
ATOM 5094 O O . ASN A 1 89 ? 16.246 -8.264 -6.902 1.00 0.00 89 ASN A O 4
ATOM 5105 N N . THR A 1 90 ? 18.136 -7.244 -6.230 1.00 0.00 90 THR A N 4
ATOM 5106 C CA . THR A 1 90 ? 18.760 -8.473 -5.757 1.00 0.00 90 THR A CA 4
ATOM 5107 C C . THR A 1 90 ? 18.569 -8.644 -4.255 1.00 0.00 90 THR A C 4
ATOM 5108 O O . THR A 1 90 ? 19.283 -9.413 -3.611 1.00 0.00 90 THR A O 4
ATOM 5119 N N . VAL A 1 91 ? 17.599 -7.923 -3.701 1.00 0.00 91 VAL A N 4
ATOM 5120 C CA . VAL A 1 91 ? 17.312 -7.996 -2.273 1.00 0.00 91 VAL A CA 4
ATOM 5121 C C . VAL A 1 91 ? 16.544 -9.268 -1.932 1.00 0.00 91 VAL A C 4
ATOM 5122 O O . VAL A 1 91 ? 15.521 -9.573 -2.546 1.00 0.00 91 VAL A O 4
ATOM 5135 N N . LYS A 1 92 ? 17.042 -10.008 -0.947 1.00 0.00 92 LYS A N 4
ATOM 5136 C CA . LYS A 1 92 ? 16.402 -11.247 -0.521 1.00 0.00 92 LYS A CA 4
ATOM 5137 C C . LYS A 1 92 ? 15.443 -10.993 0.637 1.00 0.00 92 LYS A C 4
ATOM 5138 O O . LYS A 1 92 ? 15.868 -10.739 1.765 1.00 0.00 92 LYS A O 4
ATOM 5157 N N . PHE A 1 93 ? 14.147 -11.065 0.352 1.00 0.00 93 PHE A N 4
ATOM 5158 C CA . PHE A 1 93 ? 13.127 -10.843 1.371 1.00 0.00 93 PHE A CA 4
ATOM 5159 C C . PHE A 1 93 ? 13.358 -9.519 2.093 1.00 0.00 93 PHE A C 4
ATOM 5160 O O . PHE A 1 93 ? 12.506 -9.058 2.852 1.00 0.00 93 PHE A O 4
ATOM 5177 N N . ALA A 1 1 ? 0.946 0.565 0.044 1.00 0.00 1 ALA A N 5
ATOM 5178 C CA . ALA A 1 1 ? 2.108 0.268 -0.785 1.00 0.00 1 ALA A CA 5
ATOM 5179 C C . ALA A 1 1 ? 2.916 1.529 -1.069 1.00 0.00 1 ALA A C 5
ATOM 5180 O O . ALA A 1 1 ? 2.357 2.616 -1.215 1.00 0.00 1 ALA A O 5
ATOM 5187 N N . ILE A 1 2 ? 4.234 1.377 -1.147 1.00 0.00 2 ILE A N 5
ATOM 5188 C CA . ILE A 1 2 ? 5.118 2.504 -1.414 1.00 0.00 2 ILE A CA 5
ATOM 5189 C C . ILE A 1 2 ? 5.054 2.917 -2.880 1.00 0.00 2 ILE A C 5
ATOM 5190 O O . ILE A 1 2 ? 5.446 2.159 -3.767 1.00 0.00 2 ILE A O 5
ATOM 5206 N N . SER A 1 3 ? 4.559 4.126 -3.127 1.00 0.00 3 SER A N 5
ATOM 5207 C CA . SER A 1 3 ? 4.442 4.641 -4.487 1.00 0.00 3 SER A CA 5
ATOM 5208 C C . SER A 1 3 ? 5.652 5.495 -4.850 1.00 0.00 3 SER A C 5
ATOM 5209 O O . SER A 1 3 ? 6.528 5.065 -5.601 1.00 0.00 3 SER A O 5
ATOM 5217 N N . CYS A 1 4 ? 5.694 6.710 -4.313 1.00 0.00 4 CYS A N 5
ATOM 5218 C CA . CYS A 1 4 ? 6.795 7.627 -4.580 1.00 0.00 4 CYS A CA 5
ATOM 5219 C C . CYS A 1 4 ? 6.646 8.907 -3.762 1.00 0.00 4 CYS A C 5
ATOM 5220 O O . CYS A 1 4 ? 7.611 9.397 -3.176 1.00 0.00 4 CYS A O 5
ATOM 5227 N N . GLY A 1 5 ? 5.430 9.443 -3.728 1.00 0.00 5 GLY A N 5
ATOM 5228 C CA . GLY A 1 5 ? 5.177 10.661 -2.980 1.00 0.00 5 GLY A CA 5
ATOM 5229 C C . GLY A 1 5 ? 5.600 10.548 -1.529 1.00 0.00 5 GLY A C 5
ATOM 5230 O O . GLY A 1 5 ? 6.228 11.457 -0.986 1.00 0.00 5 GLY A O 5
ATOM 5234 N N . ALA A 1 6 ? 5.254 9.431 -0.898 1.00 0.00 6 ALA A N 5
ATOM 5235 C CA . ALA A 1 6 ? 5.602 9.203 0.499 1.00 0.00 6 ALA A CA 5
ATOM 5236 C C . ALA A 1 6 ? 7.113 9.105 0.679 1.00 0.00 6 ALA A C 5
ATOM 5237 O O . ALA A 1 6 ? 7.642 9.410 1.748 1.00 0.00 6 ALA A O 5
ATOM 5244 N N . VAL A 1 7 ? 7.804 8.677 -0.373 1.00 0.00 7 VAL A N 5
ATOM 5245 C CA . VAL A 1 7 ? 9.254 8.539 -0.330 1.00 0.00 7 VAL A CA 5
ATOM 5246 C C . VAL A 1 7 ? 9.938 9.900 -0.400 1.00 0.00 7 VAL A C 5
ATOM 5247 O O . VAL A 1 7 ? 10.893 10.167 0.330 1.00 0.00 7 VAL A O 5
ATOM 5260 N N . THR A 1 8 ? 9.442 10.761 -1.284 1.00 0.00 8 THR A N 5
ATOM 5261 C CA . THR A 1 8 ? 10.005 12.095 -1.450 1.00 0.00 8 THR A CA 5
ATOM 5262 C C . THR A 1 8 ? 9.776 12.947 -0.207 1.00 0.00 8 THR A C 5
ATOM 5263 O O . THR A 1 8 ? 10.486 13.926 0.026 1.00 0.00 8 THR A O 5
ATOM 5274 N N . SER A 1 9 ? 8.781 12.569 0.589 1.00 0.00 9 SER A N 5
ATOM 5275 C CA . SER A 1 9 ? 8.457 13.301 1.808 1.00 0.00 9 SER A CA 5
ATOM 5276 C C . SER A 1 9 ? 9.628 13.273 2.786 1.00 0.00 9 SER A C 5
ATOM 5277 O O . SER A 1 9 ? 10.065 14.314 3.278 1.00 0.00 9 SER A O 5
ATOM 5285 N N . ASP A 1 10 ? 10.131 12.075 3.063 1.00 0.00 10 ASP A N 5
ATOM 5286 C CA . ASP A 1 10 ? 11.252 11.910 3.981 1.00 0.00 10 ASP A CA 5
ATOM 5287 C C . ASP A 1 10 ? 12.561 12.336 3.323 1.00 0.00 10 ASP A C 5
ATOM 5288 O O . ASP A 1 10 ? 13.546 12.625 4.004 1.00 0.00 10 ASP A O 5
ATOM 5297 N N . LEU A 1 11 ? 12.565 12.373 1.995 1.00 0.00 11 LEU A N 5
ATOM 5298 C CA . LEU A 1 11 ? 13.753 12.764 1.244 1.00 0.00 11 LEU A CA 5
ATOM 5299 C C . LEU A 1 11 ? 14.037 14.253 1.410 1.00 0.00 11 LEU A C 5
ATOM 5300 O O . LEU A 1 11 ? 15.193 14.674 1.455 1.00 0.00 11 LEU A O 5
ATOM 5316 N N . SER A 1 12 ? 12.974 15.046 1.502 1.00 0.00 12 SER A N 5
ATOM 5317 C CA . SER A 1 12 ? 13.109 16.490 1.661 1.00 0.00 12 SER A CA 5
ATOM 5318 C C . SER A 1 12 ? 13.993 16.824 2.859 1.00 0.00 12 SER A C 5
ATOM 5319 O O . SER A 1 12 ? 15.014 17.502 2.739 1.00 0.00 12 SER A O 5
ATOM 5327 N N . PRO A 1 13 ? 13.593 16.336 4.042 1.00 0.00 13 PRO A N 5
ATOM 5328 C CA . PRO A 1 13 ? 14.334 16.569 5.286 1.00 0.00 13 PRO A CA 5
ATOM 5329 C C . PRO A 1 13 ? 15.664 15.823 5.317 1.00 0.00 13 PRO A C 5
ATOM 5330 O O . PRO A 1 13 ? 16.590 16.212 6.029 1.00 0.00 13 PRO A O 5
ATOM 5341 N N . CYS A 1 14 ? 15.752 14.748 4.540 1.00 0.00 14 CYS A N 5
ATOM 5342 C CA . CYS A 1 14 ? 16.968 13.946 4.478 1.00 0.00 14 CYS A CA 5
ATOM 5343 C C . CYS A 1 14 ? 17.969 14.551 3.499 1.00 0.00 14 CYS A C 5
ATOM 5344 O O . CYS A 1 14 ? 19.151 14.206 3.509 1.00 0.00 14 CYS A O 5
ATOM 5351 N N . LEU A 1 15 ? 17.489 15.457 2.654 1.00 0.00 15 LEU A N 5
ATOM 5352 C CA . LEU A 1 15 ? 18.341 16.111 1.667 1.00 0.00 15 LEU A CA 5
ATOM 5353 C C . LEU A 1 15 ? 19.395 16.978 2.349 1.00 0.00 15 LEU A C 5
ATOM 5354 O O . LEU A 1 15 ? 20.578 16.917 2.011 1.00 0.00 15 LEU A O 5
ATOM 5370 N N . THR A 1 16 ? 18.959 17.785 3.311 1.00 0.00 16 THR A N 5
ATOM 5371 C CA . THR A 1 16 ? 19.864 18.663 4.041 1.00 0.00 16 THR A CA 5
ATOM 5372 C C . THR A 1 16 ? 21.071 17.895 4.567 1.00 0.00 16 THR A C 5
ATOM 5373 O O . THR A 1 16 ? 22.194 18.401 4.558 1.00 0.00 16 THR A O 5
ATOM 5384 N N . TYR A 1 17 ? 20.834 16.670 5.023 1.00 0.00 17 TYR A N 5
ATOM 5385 C CA . TYR A 1 17 ? 21.903 15.832 5.554 1.00 0.00 17 TYR A CA 5
ATOM 5386 C C . TYR A 1 17 ? 22.612 15.079 4.433 1.00 0.00 17 TYR A C 5
ATOM 5387 O O . TYR A 1 17 ? 23.826 14.871 4.480 1.00 0.00 17 TYR A O 5
ATOM 5405 N N . LEU A 1 18 ? 21.848 14.672 3.426 1.00 0.00 18 LEU A N 5
ATOM 5406 C CA . LEU A 1 18 ? 22.402 13.942 2.291 1.00 0.00 18 LEU A CA 5
ATOM 5407 C C . LEU A 1 18 ? 23.290 14.847 1.443 1.00 0.00 18 LEU A C 5
ATOM 5408 O O . LEU A 1 18 ? 24.016 14.377 0.566 1.00 0.00 18 LEU A O 5
ATOM 5424 N N . THR A 1 19 ? 23.228 16.147 1.710 1.00 0.00 19 THR A N 5
ATOM 5425 C CA . THR A 1 19 ? 24.027 17.118 0.973 1.00 0.00 19 THR A CA 5
ATOM 5426 C C . THR A 1 19 ? 25.330 17.425 1.701 1.00 0.00 19 THR A C 5
ATOM 5427 O O . THR A 1 19 ? 26.238 18.035 1.139 1.00 0.00 19 THR A O 5
ATOM 5438 N N . GLY A 1 20 ? 25.415 16.998 2.958 1.00 0.00 20 GLY A N 5
ATOM 5439 C CA . GLY A 1 20 ? 26.612 17.236 3.743 1.00 0.00 20 GLY A CA 5
ATOM 5440 C C . GLY A 1 20 ? 26.362 18.168 4.912 1.00 0.00 20 GLY A C 5
ATOM 5441 O O . GLY A 1 20 ? 27.271 18.459 5.688 1.00 0.00 20 GLY A O 5
ATOM 5445 N N . GLY A 1 21 ? 25.126 18.641 5.037 1.00 0.00 21 GLY A N 5
ATOM 5446 C CA . GLY A 1 21 ? 24.782 19.542 6.121 1.00 0.00 21 GLY A CA 5
ATOM 5447 C C . GLY A 1 21 ? 24.650 18.826 7.450 1.00 0.00 21 GLY A C 5
ATOM 5448 O O . GLY A 1 21 ? 25.043 17.669 7.598 1.00 0.00 21 GLY A O 5
ATOM 5452 N N . PRO A 1 22 ? 24.087 19.523 8.449 1.00 0.00 22 P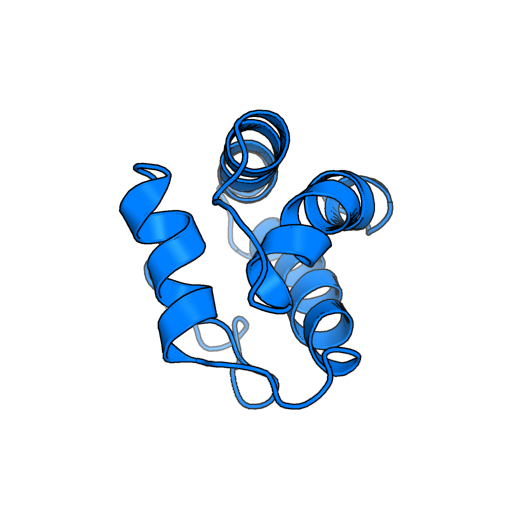RO A N 5
ATOM 5453 C CA . PRO A 1 22 ? 23.892 18.967 9.791 1.00 0.00 22 PRO A CA 5
ATOM 5454 C C . PRO A 1 22 ? 22.826 17.877 9.818 1.00 0.00 22 PRO A C 5
ATOM 5455 O O . PRO A 1 22 ? 21.787 17.995 9.169 1.00 0.00 22 PRO A O 5
ATOM 5466 N N . GLY A 1 23 ? 23.089 16.816 10.574 1.00 0.00 23 GLY A N 5
ATOM 5467 C CA . GLY A 1 23 ? 22.142 15.721 10.672 1.00 0.00 23 GLY A CA 5
ATOM 5468 C C . GLY A 1 23 ? 22.776 14.452 11.206 1.00 0.00 23 GLY A C 5
ATOM 5469 O O . GLY A 1 23 ? 23.888 14.462 11.734 1.00 0.00 23 GLY A O 5
ATOM 5473 N N . PRO A 1 24 ? 22.059 13.326 11.073 1.00 0.00 24 PRO A N 5
ATOM 5474 C CA . PRO A 1 24 ? 20.733 13.301 10.447 1.00 0.00 24 PRO A CA 5
ATOM 5475 C C . PRO A 1 24 ? 19.675 13.990 11.303 1.00 0.00 24 PRO A C 5
ATOM 5476 O O . PRO A 1 24 ? 19.622 13.795 12.517 1.00 0.00 24 PRO A O 5
ATOM 5487 N N . SER A 1 25 ? 18.835 14.796 10.662 1.00 0.00 25 SER A N 5
ATOM 5488 C CA . SER A 1 25 ? 17.780 15.517 11.365 1.00 0.00 25 SER A CA 5
ATOM 5489 C C . SER A 1 25 ? 16.778 14.546 11.981 1.00 0.00 25 SER A C 5
ATOM 5490 O O . SER A 1 25 ? 16.728 13.364 11.640 1.00 0.00 25 SER A O 5
ATOM 5498 N N . PRO A 1 26 ? 15.958 15.056 12.912 1.00 0.00 26 PRO A N 5
ATOM 5499 C CA . PRO A 1 26 ? 14.940 14.253 13.597 1.00 0.00 26 PRO A CA 5
ATOM 5500 C C . PRO A 1 26 ? 13.798 13.852 12.670 1.00 0.00 26 PRO A C 5
ATOM 5501 O O . PRO A 1 26 ? 13.347 12.707 12.686 1.00 0.00 26 PRO A O 5
ATOM 5512 N N . GLN A 1 27 ? 13.335 14.802 11.863 1.00 0.00 27 GLN A N 5
ATOM 5513 C CA . GLN A 1 27 ? 12.245 14.546 10.929 1.00 0.00 27 GLN A CA 5
ATOM 5514 C C . GLN A 1 27 ? 12.666 13.541 9.863 1.00 0.00 27 GLN A C 5
ATOM 5515 O O . GLN A 1 27 ? 11.862 12.725 9.411 1.00 0.00 27 GLN A O 5
ATOM 5529 N N . CYS A 1 28 ? 13.932 13.605 9.463 1.00 0.00 28 CYS A N 5
ATOM 5530 C CA . CYS A 1 28 ? 14.461 12.701 8.449 1.00 0.00 28 CYS A CA 5
ATOM 5531 C C . CYS A 1 28 ? 14.449 11.259 8.946 1.00 0.00 28 CYS A C 5
ATOM 5532 O O . CYS A 1 28 ? 13.941 10.362 8.272 1.00 0.00 28 CYS A O 5
ATOM 5539 N N . CYS A 1 29 ? 15.012 11.042 10.130 1.00 0.00 29 CYS A N 5
ATOM 5540 C CA . CYS A 1 29 ? 15.066 9.709 10.719 1.00 0.00 29 CYS A CA 5
ATOM 5541 C C . CYS A 1 29 ? 13.681 9.071 10.749 1.00 0.00 29 CYS A C 5
ATOM 5542 O O . CYS A 1 29 ? 13.498 7.938 10.306 1.00 0.00 29 CYS A O 5
ATOM 5549 N N . GLY A 1 30 ? 12.707 9.807 11.276 1.00 0.00 30 GLY A N 5
ATOM 5550 C CA . GLY A 1 30 ? 11.351 9.297 11.355 1.00 0.00 30 GLY A CA 5
ATOM 5551 C C . GLY A 1 30 ? 10.838 8.805 10.016 1.00 0.00 30 GLY A C 5
ATOM 5552 O O . GLY A 1 30 ? 10.271 7.717 9.922 1.00 0.00 30 GLY A O 5
ATOM 5556 N N . GLY A 1 31 ? 11.036 9.609 8.976 1.00 0.00 31 GLY A N 5
ATOM 5557 C CA . GLY A 1 31 ? 10.581 9.233 7.650 1.00 0.00 31 GLY A CA 5
ATOM 5558 C C . GLY A 1 31 ? 11.337 8.042 7.095 1.00 0.00 31 GLY A C 5
ATOM 5559 O O . GLY A 1 31 ? 10.747 7.158 6.474 1.00 0.00 31 GLY A O 5
ATOM 5563 N N . VAL A 1 32 ? 12.647 8.019 7.316 1.00 0.00 32 VAL A N 5
ATOM 5564 C CA . VAL A 1 32 ? 13.485 6.928 6.832 1.00 0.00 32 VAL A CA 5
ATOM 5565 C C . VAL A 1 32 ? 12.966 5.579 7.319 1.00 0.00 32 VAL A C 5
ATOM 5566 O O . VAL A 1 32 ? 12.649 4.698 6.520 1.00 0.00 32 VAL A O 5
ATOM 5579 N N . LYS A 1 33 ? 12.881 5.425 8.636 1.00 0.00 33 LYS A N 5
ATOM 5580 C CA . LYS A 1 33 ? 12.399 4.185 9.232 1.00 0.00 33 LYS A CA 5
ATOM 5581 C C . LYS A 1 33 ? 10.995 3.853 8.737 1.00 0.00 33 LYS A C 5
ATOM 5582 O O . LYS A 1 33 ? 10.578 2.695 8.750 1.00 0.00 33 LYS A O 5
ATOM 5601 N N . LYS A 1 34 ? 10.270 4.877 8.298 1.00 0.00 34 LYS A N 5
ATOM 5602 C CA . LYS A 1 34 ? 8.914 4.694 7.796 1.00 0.00 34 LYS A CA 5
ATOM 5603 C C . LYS A 1 34 ? 8.927 4.033 6.421 1.00 0.00 34 LYS A C 5
ATOM 5604 O O . LYS A 1 34 ? 8.107 3.160 6.133 1.00 0.00 34 LYS A O 5
ATOM 5623 N N . LEU A 1 35 ? 9.863 4.452 5.577 1.00 0.00 35 LEU A N 5
ATOM 5624 C CA . LEU A 1 35 ? 9.985 3.898 4.233 1.00 0.00 35 LEU A CA 5
ATOM 5625 C C . LEU A 1 35 ? 10.375 2.424 4.284 1.00 0.00 35 LEU A C 5
ATOM 5626 O O . LEU A 1 35 ? 9.896 1.616 3.487 1.00 0.00 35 LEU A O 5
ATOM 5642 N N . LEU A 1 36 ? 11.245 2.081 5.227 1.00 0.00 36 LEU A N 5
ATOM 5643 C CA . LEU A 1 36 ? 11.698 0.703 5.385 1.00 0.00 36 LEU A CA 5
ATOM 5644 C C . LEU A 1 36 ? 10.669 -0.125 6.148 1.00 0.00 36 LEU A C 5
ATOM 5645 O O . LEU A 1 36 ? 10.587 -1.341 5.978 1.00 0.00 36 LEU A O 5
ATOM 5661 N N . ALA A 1 37 ? 9.886 0.543 6.988 1.00 0.00 37 ALA A N 5
ATOM 5662 C CA . ALA A 1 37 ? 8.859 -0.130 7.774 1.00 0.00 37 ALA A CA 5
ATOM 5663 C C . ALA A 1 37 ? 7.625 -0.425 6.928 1.00 0.00 37 ALA A C 5
ATOM 5664 O O . ALA A 1 37 ? 6.967 -1.449 7.109 1.00 0.00 37 ALA A O 5
ATOM 5671 N N . ALA A 1 38 ? 7.317 0.479 6.004 1.00 0.00 38 ALA A N 5
ATOM 5672 C CA . ALA A 1 38 ? 6.163 0.315 5.129 1.00 0.00 38 ALA A CA 5
ATOM 5673 C C . ALA A 1 38 ? 6.435 -0.729 4.051 1.00 0.00 38 ALA A C 5
ATOM 5674 O O . ALA A 1 38 ? 5.528 -1.136 3.325 1.00 0.00 38 ALA A O 5
ATOM 5681 N N . ALA A 1 39 ? 7.689 -1.157 3.952 1.00 0.00 39 ALA A N 5
ATOM 5682 C CA . ALA A 1 39 ? 8.079 -2.155 2.963 1.00 0.00 39 ALA A CA 5
ATOM 5683 C C . ALA A 1 39 ? 8.759 -3.348 3.626 1.00 0.00 39 ALA A C 5
ATOM 5684 O O . ALA A 1 39 ? 9.985 -3.443 3.646 1.00 0.00 39 ALA A O 5
ATOM 5691 N N . ASN A 1 40 ? 7.954 -4.255 4.169 1.00 0.00 40 ASN A N 5
ATOM 5692 C CA . ASN A 1 40 ? 8.479 -5.442 4.835 1.00 0.00 40 ASN A CA 5
ATOM 5693 C C . ASN A 1 40 ? 8.865 -6.511 3.817 1.00 0.00 40 ASN A C 5
ATOM 5694 O O . ASN A 1 40 ? 9.843 -7.236 4.001 1.00 0.00 40 ASN A O 5
ATOM 5705 N N . THR A 1 41 ? 8.091 -6.602 2.740 1.00 0.00 41 THR A N 5
ATOM 5706 C CA . THR A 1 41 ? 8.350 -7.581 1.692 1.00 0.00 41 THR A CA 5
ATOM 5707 C C . THR A 1 41 ? 9.368 -7.054 0.687 1.00 0.00 41 THR A C 5
ATOM 5708 O O . THR A 1 41 ? 9.927 -5.970 0.862 1.00 0.00 41 THR A O 5
ATOM 5719 N N . THR A 1 42 ? 9.606 -7.827 -0.368 1.00 0.00 42 THR A N 5
ATOM 5720 C CA . THR A 1 42 ? 10.557 -7.438 -1.401 1.00 0.00 42 THR A CA 5
ATOM 5721 C C . THR A 1 42 ? 9.922 -6.478 -2.400 1.00 0.00 42 THR A C 5
ATOM 5722 O O . THR A 1 42 ? 10.471 -5.423 -2.718 1.00 0.00 42 THR A O 5
ATOM 5733 N N . PRO A 1 43 ? 8.737 -6.848 -2.907 1.00 0.00 43 PRO A N 5
ATOM 5734 C CA . PRO A 1 43 ? 8.001 -6.031 -3.876 1.00 0.00 43 PRO A CA 5
ATOM 5735 C C . PRO A 1 43 ? 7.907 -4.570 -3.451 1.00 0.00 43 PRO A C 5
ATOM 5736 O O . PRO A 1 43 ? 8.203 -3.666 -4.232 1.00 0.00 43 PRO A O 5
ATOM 5747 N N . ASP A 1 44 ? 7.494 -4.346 -2.208 1.00 0.00 44 ASP A N 5
ATOM 5748 C CA . ASP A 1 44 ? 7.363 -2.993 -1.678 1.00 0.00 44 ASP A CA 5
ATOM 5749 C C . ASP A 1 44 ? 8.723 -2.306 -1.602 1.00 0.00 44 ASP A C 5
ATOM 5750 O O . ASP A 1 44 ? 8.858 -1.135 -1.958 1.00 0.00 44 ASP A O 5
ATOM 5759 N N . ARG A 1 45 ? 9.727 -3.041 -1.135 1.00 0.00 45 ARG A N 5
ATOM 5760 C CA . ARG A 1 45 ? 11.075 -2.501 -1.010 1.00 0.00 45 ARG A CA 5
ATOM 5761 C C . ARG A 1 45 ? 11.642 -2.132 -2.378 1.00 0.00 45 ARG A C 5
ATOM 5762 O O . ARG A 1 45 ? 12.434 -1.197 -2.500 1.00 0.00 45 ARG A O 5
ATOM 5783 N N . GLN A 1 46 ? 11.231 -2.872 -3.402 1.00 0.00 46 GLN A N 5
ATOM 5784 C CA . GLN A 1 46 ? 11.700 -2.623 -4.760 1.00 0.00 46 GLN A CA 5
ATOM 5785 C C . GLN A 1 46 ? 11.169 -1.292 -5.284 1.00 0.00 46 GLN A C 5
ATOM 5786 O O . GLN A 1 46 ? 11.905 -0.514 -5.889 1.00 0.00 46 GLN A O 5
ATOM 5800 N N . ALA A 1 47 ? 9.886 -1.038 -5.047 1.00 0.00 47 ALA A N 5
ATOM 5801 C CA . ALA A 1 47 ? 9.257 0.199 -5.493 1.00 0.00 47 ALA A CA 5
ATOM 5802 C C . ALA A 1 47 ? 9.943 1.415 -4.881 1.00 0.00 47 ALA A C 5
ATOM 5803 O O . ALA A 1 47 ? 10.362 2.327 -5.594 1.00 0.00 47 ALA A O 5
ATOM 5810 N N . ALA A 1 48 ? 10.054 1.423 -3.557 1.00 0.00 48 ALA A N 5
ATOM 5811 C CA . ALA A 1 48 ? 10.691 2.527 -2.850 1.00 0.00 48 ALA A CA 5
ATOM 5812 C C . ALA A 1 48 ? 12.122 2.735 -3.333 1.00 0.00 48 ALA A C 5
ATOM 5813 O O . ALA A 1 48 ? 12.500 3.839 -3.728 1.00 0.00 48 ALA A O 5
ATOM 5820 N N . CYS A 1 49 ? 12.915 1.670 -3.297 1.00 0.00 49 CYS A N 5
ATOM 5821 C CA . CYS A 1 49 ? 14.305 1.736 -3.730 1.00 0.00 49 CYS A CA 5
ATOM 5822 C C . CYS A 1 49 ? 14.422 2.439 -5.080 1.00 0.00 49 CYS A C 5
ATOM 5823 O O . CYS A 1 49 ? 15.364 3.193 -5.318 1.00 0.00 49 CYS A O 5
ATOM 5830 N N . ASN A 1 50 ? 13.458 2.185 -5.958 1.00 0.00 50 ASN A N 5
ATOM 5831 C CA . ASN A 1 50 ? 13.452 2.793 -7.284 1.00 0.00 50 ASN A CA 5
ATOM 5832 C C . ASN A 1 50 ? 13.278 4.305 -7.188 1.00 0.00 50 ASN A C 5
ATOM 5833 O O . ASN A 1 50 ? 13.967 5.065 -7.870 1.00 0.00 50 ASN A O 5
ATOM 5844 N N . CYS A 1 51 ? 12.353 4.736 -6.337 1.00 0.00 51 CYS A N 5
ATOM 5845 C CA . CYS A 1 51 ? 12.088 6.158 -6.150 1.00 0.00 51 CYS A CA 5
ATOM 5846 C C . CYS A 1 51 ? 13.233 6.831 -5.399 1.00 0.00 51 CYS A C 5
ATOM 5847 O O . CYS A 1 51 ? 13.524 8.008 -5.614 1.00 0.00 51 CYS A O 5
ATOM 5854 N N . LEU A 1 52 ? 13.879 6.076 -4.517 1.00 0.00 52 LEU A N 5
ATOM 5855 C CA . LEU A 1 52 ? 14.992 6.598 -3.733 1.00 0.00 52 LEU A CA 5
ATOM 5856 C C . LEU A 1 52 ? 16.249 6.722 -4.588 1.00 0.00 52 LEU A C 5
ATOM 5857 O O . LEU A 1 52 ? 16.822 7.804 -4.717 1.00 0.00 52 LEU A O 5
ATOM 5873 N N . LYS A 1 53 ? 16.673 5.607 -5.172 1.00 0.00 53 LYS A N 5
ATOM 5874 C CA . LYS A 1 53 ? 17.861 5.589 -6.018 1.00 0.00 53 LYS A CA 5
ATOM 5875 C C . LYS A 1 53 ? 17.797 6.693 -7.068 1.00 0.00 53 LYS A C 5
ATOM 5876 O O . LYS A 1 53 ? 18.790 7.370 -7.332 1.00 0.00 53 LYS A O 5
ATOM 5895 N N . SER A 1 54 ? 16.621 6.870 -7.663 1.00 0.00 54 SER A N 5
ATOM 5896 C CA . SER A 1 54 ? 16.429 7.891 -8.687 1.00 0.00 54 SER A CA 5
ATOM 5897 C C . SER A 1 54 ? 16.343 9.279 -8.060 1.00 0.00 54 SER A C 5
ATOM 5898 O O . SER A 1 54 ? 16.675 10.280 -8.694 1.00 0.00 54 SER A O 5
ATOM 5906 N N . ALA A 1 55 ? 15.894 9.330 -6.810 1.00 0.00 55 ALA A N 5
ATOM 5907 C CA . ALA A 1 55 ? 15.766 10.594 -6.095 1.00 0.00 55 ALA A CA 5
ATOM 5908 C C . ALA A 1 55 ? 17.134 11.181 -5.768 1.00 0.00 55 ALA A C 5
ATOM 5909 O O . ALA A 1 55 ? 17.376 12.370 -5.976 1.00 0.00 55 ALA A O 5
ATOM 5916 N N . ALA A 1 56 ? 18.027 10.341 -5.255 1.00 0.00 56 ALA A N 5
ATOM 5917 C CA . ALA A 1 56 ? 19.371 10.777 -4.900 1.00 0.00 56 ALA A CA 5
ATOM 5918 C C . ALA A 1 56 ? 20.156 11.199 -6.138 1.00 0.00 56 ALA A C 5
ATOM 5919 O O . ALA A 1 56 ? 21.201 11.840 -6.034 1.00 0.00 56 ALA A O 5
ATOM 5926 N N . GLY A 1 57 ? 19.644 10.835 -7.310 1.00 0.00 57 GLY A N 5
ATOM 5927 C CA . GLY A 1 57 ? 20.311 11.185 -8.551 1.00 0.00 57 GLY A CA 5
ATOM 5928 C C . GLY A 1 57 ? 20.470 12.683 -8.721 1.00 0.00 57 GLY A C 5
ATOM 5929 O O . GLY A 1 57 ? 21.285 13.140 -9.523 1.00 0.00 57 GLY A O 5
ATOM 5933 N N . SER A 1 58 ? 19.689 13.449 -7.967 1.00 0.00 58 SER A N 5
ATOM 5934 C CA . SER A 1 58 ? 19.744 14.904 -8.042 1.00 0.00 58 SER A CA 5
ATOM 5935 C C . SER A 1 58 ? 20.736 15.464 -7.028 1.00 0.00 58 SER A C 5
ATOM 5936 O O . SER A 1 58 ? 20.908 16.678 -6.916 1.00 0.00 58 SER A O 5
ATOM 5944 N N . ILE A 1 59 ? 21.387 14.570 -6.291 1.00 0.00 59 ILE A N 5
ATOM 5945 C CA . ILE A 1 59 ? 22.363 14.974 -5.286 1.00 0.00 59 ILE A CA 5
ATOM 5946 C C . ILE A 1 59 ? 23.732 15.209 -5.914 1.00 0.00 59 ILE A C 5
ATOM 5947 O O . ILE A 1 59 ? 24.353 14.286 -6.443 1.00 0.00 59 ILE A O 5
ATOM 5963 N N . THR A 1 60 ? 24.200 16.452 -5.851 1.00 0.00 60 THR A N 5
ATOM 5964 C CA . THR A 1 60 ? 25.497 16.810 -6.413 1.00 0.00 60 THR A CA 5
ATOM 5965 C C . THR A 1 60 ? 26.635 16.291 -5.542 1.00 0.00 60 THR A C 5
ATOM 5966 O O . THR A 1 60 ? 26.711 16.598 -4.352 1.00 0.00 60 THR A O 5
ATOM 5977 N N . LYS A 1 61 ? 27.521 15.502 -6.142 1.00 0.00 61 LYS A N 5
ATOM 5978 C CA . LYS A 1 61 ? 28.658 14.941 -5.422 1.00 0.00 61 LYS A CA 5
ATOM 5979 C C . LYS A 1 61 ? 28.191 14.103 -4.236 1.00 0.00 61 LYS A C 5
ATOM 5980 O O . LYS A 1 61 ? 28.672 14.273 -3.115 1.00 0.00 61 LYS A O 5
ATOM 5999 N N . LEU A 1 62 ? 27.253 13.197 -4.491 1.00 0.00 62 LEU A N 5
ATOM 6000 C CA . LEU A 1 62 ? 26.722 12.331 -3.444 1.00 0.00 62 LEU A CA 5
ATOM 6001 C C . LEU A 1 62 ? 27.851 11.657 -2.671 1.00 0.00 62 LEU A C 5
ATOM 6002 O O . LEU A 1 62 ? 28.845 11.225 -3.254 1.00 0.00 62 LEU A O 5
ATOM 6018 N N . ASN A 1 63 ? 27.689 11.568 -1.354 1.00 0.00 63 ASN A N 5
ATOM 6019 C CA . ASN A 1 63 ? 28.695 10.945 -0.501 1.00 0.00 63 ASN A CA 5
ATOM 6020 C C . ASN A 1 63 ? 28.210 9.592 0.011 1.00 0.00 63 ASN A C 5
ATOM 6021 O O . ASN A 1 63 ? 27.380 9.519 0.919 1.00 0.00 63 ASN A O 5
ATOM 6032 N N . THR A 1 64 ? 28.734 8.520 -0.576 1.00 0.00 64 THR A N 5
ATOM 6033 C CA . THR A 1 64 ? 28.355 7.170 -0.180 1.00 0.00 64 THR A CA 5
ATOM 6034 C C . THR A 1 64 ? 28.522 6.970 1.322 1.00 0.00 64 THR A C 5
ATOM 6035 O O . THR A 1 64 ? 27.738 6.265 1.954 1.00 0.00 64 THR A O 5
ATOM 6046 N N . ASN A 1 65 ? 29.550 7.596 1.887 1.00 0.00 65 ASN A N 5
ATOM 6047 C CA . ASN A 1 65 ? 29.819 7.486 3.316 1.00 0.00 65 ASN A CA 5
ATOM 6048 C C . ASN A 1 65 ? 28.707 8.139 4.131 1.00 0.00 65 ASN A C 5
ATOM 6049 O O . ASN A 1 65 ? 28.241 7.580 5.123 1.00 0.00 65 ASN A O 5
ATOM 6060 N N . ASN A 1 66 ? 28.286 9.325 3.704 1.00 0.00 66 ASN A N 5
ATOM 6061 C CA . ASN A 1 66 ? 27.229 10.055 4.394 1.00 0.00 66 ASN A CA 5
ATOM 6062 C C . ASN A 1 66 ? 25.892 9.333 4.257 1.00 0.00 66 ASN A C 5
ATOM 6063 O O . ASN A 1 66 ? 25.108 9.272 5.204 1.00 0.00 66 ASN A O 5
ATOM 6074 N N . ALA A 1 67 ? 25.639 8.787 3.072 1.00 0.00 67 ALA A N 5
ATOM 6075 C CA . ALA A 1 67 ? 24.398 8.068 2.812 1.00 0.00 67 ALA A CA 5
ATOM 6076 C C . ALA A 1 67 ? 24.234 6.893 3.770 1.00 0.00 67 ALA A C 5
ATOM 6077 O O . ALA A 1 67 ? 23.133 6.616 4.245 1.00 0.00 67 ALA A O 5
ATOM 6084 N N . ALA A 1 68 ? 25.336 6.204 4.048 1.00 0.00 68 ALA A N 5
ATOM 6085 C CA . ALA A 1 68 ? 25.313 5.059 4.951 1.00 0.00 68 ALA A CA 5
ATOM 6086 C C . ALA A 1 68 ? 25.222 5.508 6.405 1.00 0.00 68 ALA A C 5
ATOM 6087 O O . ALA A 1 68 ? 24.710 4.784 7.257 1.00 0.00 68 ALA A O 5
ATOM 6094 N N . ALA A 1 69 ? 25.723 6.708 6.682 1.00 0.00 69 ALA A N 5
ATOM 6095 C CA . ALA A 1 69 ? 25.697 7.254 8.033 1.00 0.00 69 ALA A CA 5
ATOM 6096 C C . ALA A 1 69 ? 24.287 7.684 8.424 1.00 0.00 69 ALA A C 5
ATOM 6097 O O . ALA A 1 69 ? 23.924 7.660 9.601 1.00 0.00 69 ALA A O 5
ATOM 6104 N N . LEU A 1 70 ? 23.497 8.076 7.431 1.00 0.00 70 LEU A N 5
ATOM 6105 C CA . LEU A 1 70 ? 22.126 8.513 7.671 1.00 0.00 70 LEU A CA 5
ATOM 6106 C C . LEU A 1 70 ? 21.347 7.457 8.450 1.00 0.00 70 LEU A C 5
ATOM 6107 O O . LEU A 1 70 ? 20.823 7.712 9.535 1.00 0.00 70 LEU A O 5
ATOM 6123 N N . PRO A 1 71 ? 21.270 6.242 7.887 1.00 0.00 71 PRO A N 5
ATOM 6124 C CA . PRO A 1 71 ? 20.560 5.123 8.513 1.00 0.00 71 PRO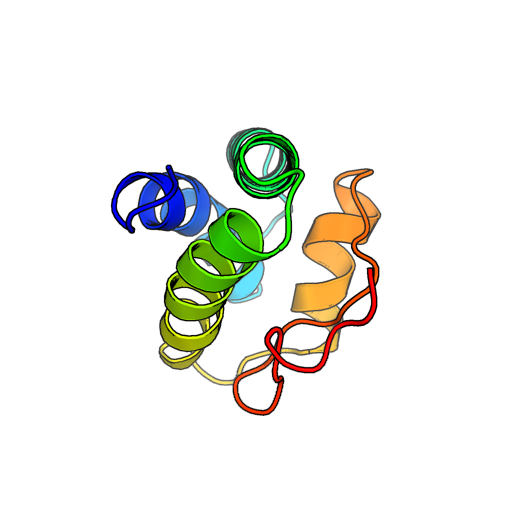 A CA 5
ATOM 6125 C C . PRO A 1 71 ? 21.273 4.608 9.758 1.00 0.00 71 PRO A C 5
ATOM 6126 O O . PRO A 1 71 ? 20.635 4.233 10.741 1.00 0.00 71 PRO A O 5
ATOM 6137 N N . GLY A 1 72 ? 22.602 4.594 9.711 1.00 0.00 72 GLY A N 5
ATOM 6138 C CA . GLY A 1 72 ? 23.380 4.123 10.842 1.00 0.00 72 GLY A CA 5
ATOM 6139 C C . GLY A 1 72 ? 23.181 4.978 12.078 1.00 0.00 72 GLY A C 5
ATOM 6140 O O . GLY A 1 72 ? 22.964 4.459 13.173 1.00 0.00 72 GLY A O 5
ATOM 6144 N N . LYS A 1 73 ? 23.256 6.293 11.905 1.00 0.00 73 LYS A N 5
ATOM 6145 C CA . LYS A 1 73 ? 23.083 7.223 13.014 1.00 0.00 73 LYS A CA 5
ATOM 6146 C C . LYS A 1 73 ? 21.612 7.339 13.403 1.00 0.00 73 LYS A C 5
ATOM 6147 O O . LYS A 1 73 ? 21.285 7.724 14.526 1.00 0.00 73 LYS A O 5
ATOM 6166 N N . CYS A 1 74 ? 20.730 7.003 12.468 1.00 0.00 74 CYS A N 5
ATOM 6167 C CA . CYS A 1 74 ? 19.294 7.069 12.712 1.00 0.00 74 CYS A CA 5
ATOM 6168 C C . CYS A 1 74 ? 18.804 5.807 13.416 1.00 0.00 74 CYS A C 5
ATOM 6169 O O . CYS A 1 74 ? 17.612 5.653 13.680 1.00 0.00 74 CYS A O 5
ATOM 6176 N N . GLY A 1 75 ? 19.734 4.905 13.717 1.00 0.00 75 GLY A N 5
ATOM 6177 C CA . GLY A 1 75 ? 19.377 3.668 14.388 1.00 0.00 75 GLY A CA 5
ATOM 6178 C C . GLY A 1 75 ? 18.556 2.747 13.508 1.00 0.00 75 GLY A C 5
ATOM 6179 O O . GLY A 1 75 ? 17.777 1.934 14.005 1.00 0.00 75 GLY A O 5
ATOM 6183 N N . VAL A 1 76 ? 18.729 2.875 12.196 1.00 0.00 76 VAL A N 5
ATOM 6184 C CA . VAL A 1 76 ? 17.998 2.047 11.245 1.00 0.00 76 VAL A CA 5
ATOM 6185 C C . VAL A 1 76 ? 18.855 1.722 10.026 1.00 0.00 76 VAL A C 5
ATOM 6186 O O . VAL A 1 76 ? 18.779 2.400 9.003 1.00 0.00 76 VAL A O 5
ATOM 6199 N N . ASN A 1 77 ? 19.671 0.680 10.145 1.00 0.00 77 ASN A N 5
ATOM 6200 C CA . ASN A 1 77 ? 20.544 0.264 9.053 1.00 0.00 77 ASN A CA 5
ATOM 6201 C C . ASN A 1 77 ? 19.839 -0.741 8.146 1.00 0.00 77 ASN A C 5
ATOM 6202 O O . ASN A 1 77 ? 19.048 -1.562 8.610 1.00 0.00 77 ASN A O 5
ATOM 6213 N N . ILE A 1 78 ? 20.133 -0.670 6.853 1.00 0.00 78 ILE A N 5
ATOM 6214 C CA . ILE A 1 78 ? 19.530 -1.574 5.882 1.00 0.00 78 ILE A CA 5
ATOM 6215 C C . ILE A 1 78 ? 20.567 -2.531 5.303 1.00 0.00 78 ILE A C 5
ATOM 6216 O O . ILE A 1 78 ? 21.767 -2.256 5.297 1.00 0.00 78 ILE A O 5
ATOM 6232 N N . PRO A 1 79 ? 20.095 -3.683 4.804 1.00 0.00 79 PRO A N 5
ATOM 6233 C CA . PRO A 1 79 ? 20.964 -4.704 4.211 1.00 0.00 79 PRO A CA 5
ATOM 6234 C C . PRO A 1 79 ? 21.560 -4.257 2.881 1.00 0.00 79 PRO A C 5
ATOM 6235 O O . PRO A 1 79 ? 22.522 -4.848 2.390 1.00 0.00 79 PRO A O 5
ATOM 6246 N N . TYR A 1 80 ? 20.982 -3.210 2.301 1.00 0.00 80 TYR A N 5
ATOM 6247 C CA . TYR A 1 80 ? 21.455 -2.685 1.026 1.00 0.00 80 TYR A CA 5
ATOM 6248 C C . TYR A 1 80 ? 22.015 -1.275 1.191 1.00 0.00 80 TYR A C 5
ATOM 6249 O O . TYR A 1 80 ? 21.813 -0.631 2.220 1.00 0.00 80 TYR A O 5
ATOM 6267 N N . LYS A 1 81 ? 22.718 -0.802 0.168 1.00 0.00 81 LYS A N 5
ATOM 6268 C CA . LYS A 1 81 ? 23.306 0.532 0.196 1.00 0.00 81 LYS A CA 5
ATOM 6269 C C . LYS A 1 81 ? 22.474 1.511 -0.627 1.00 0.00 81 LYS A C 5
ATOM 6270 O O . LYS A 1 81 ? 21.525 1.116 -1.305 1.00 0.00 81 LYS A O 5
ATOM 6289 N N . ILE A 1 82 ? 22.837 2.788 -0.564 1.00 0.00 82 ILE A N 5
ATOM 6290 C CA . ILE A 1 82 ? 22.125 3.821 -1.305 1.00 0.00 82 ILE A CA 5
ATOM 6291 C C . ILE A 1 82 ? 23.059 4.555 -2.261 1.00 0.00 82 ILE A C 5
ATOM 6292 O O . ILE A 1 82 ? 23.776 5.472 -1.862 1.00 0.00 82 ILE A O 5
ATOM 6308 N N . SER A 1 83 ? 23.044 4.145 -3.525 1.00 0.00 83 SER A N 5
ATOM 6309 C CA . SER A 1 83 ? 23.892 4.762 -4.539 1.00 0.00 83 SER A CA 5
ATOM 6310 C C . SER A 1 83 ? 23.232 4.695 -5.913 1.00 0.00 83 SER A C 5
ATOM 6311 O O . SER A 1 83 ? 22.353 3.867 -6.154 1.00 0.00 83 SER A O 5
ATOM 6319 N N . THR A 1 84 ? 23.663 5.574 -6.812 1.00 0.00 84 THR A N 5
ATOM 6320 C CA . THR A 1 84 ? 23.115 5.618 -8.162 1.00 0.00 84 THR A CA 5
ATOM 6321 C C . THR A 1 84 ? 23.493 4.368 -8.949 1.00 0.00 84 THR A C 5
ATOM 6322 O O . THR A 1 84 ? 22.940 4.103 -10.018 1.00 0.00 84 THR A O 5
ATOM 6333 N N . THR A 1 85 ? 24.439 3.601 -8.416 1.00 0.00 85 THR A N 5
ATOM 6334 C CA . THR A 1 85 ? 24.891 2.380 -9.069 1.00 0.00 85 THR A CA 5
ATOM 6335 C C . THR A 1 85 ? 24.519 1.149 -8.251 1.00 0.00 85 THR A C 5
ATOM 6336 O O . THR A 1 85 ? 25.155 0.100 -8.362 1.00 0.00 85 THR A O 5
ATOM 6347 N N . THR A 1 86 ? 23.482 1.281 -7.429 1.00 0.00 86 THR A N 5
ATOM 6348 C CA . THR A 1 86 ? 23.025 0.179 -6.591 1.00 0.00 86 THR A CA 5
ATOM 6349 C C . THR A 1 86 ? 21.755 -0.448 -7.153 1.00 0.00 86 THR A C 5
ATOM 6350 O O . THR A 1 86 ? 20.889 0.248 -7.681 1.00 0.00 86 THR A O 5
ATOM 6361 N N . ASN A 1 87 ? 21.650 -1.768 -7.036 1.00 0.00 87 ASN A N 5
ATOM 6362 C CA . ASN A 1 87 ? 20.484 -2.489 -7.533 1.00 0.00 87 ASN A CA 5
ATOM 6363 C C . ASN A 1 87 ? 19.763 -3.208 -6.396 1.00 0.00 87 ASN A C 5
ATOM 6364 O O . ASN A 1 87 ? 20.226 -4.238 -5.905 1.00 0.00 87 ASN A O 5
ATOM 6375 N N . CYS A 1 88 ? 18.627 -2.657 -5.982 1.00 0.00 88 CYS A N 5
ATOM 6376 C CA . CYS A 1 88 ? 17.841 -3.244 -4.904 1.00 0.00 88 CYS A CA 5
ATOM 6377 C C . CYS A 1 88 ? 17.135 -4.513 -5.373 1.00 0.00 88 CYS A C 5
ATOM 6378 O O . CYS A 1 88 ? 16.804 -5.384 -4.570 1.00 0.00 88 CYS A O 5
ATOM 6385 N N . ASN A 1 89 ? 16.908 -4.608 -6.679 1.00 0.00 89 ASN A N 5
ATOM 6386 C CA . ASN A 1 89 ? 16.242 -5.770 -7.256 1.00 0.00 89 ASN A CA 5
ATOM 6387 C C . ASN A 1 89 ? 17.082 -7.030 -7.066 1.00 0.00 89 ASN A C 5
ATOM 6388 O O . ASN A 1 89 ? 16.564 -8.146 -7.100 1.00 0.00 89 ASN A O 5
ATOM 6399 N N . THR A 1 90 ? 18.382 -6.842 -6.864 1.00 0.00 90 THR A N 5
ATOM 6400 C CA . THR A 1 90 ? 19.295 -7.962 -6.668 1.00 0.00 90 THR A CA 5
ATOM 6401 C C . THR A 1 90 ? 19.505 -8.247 -5.186 1.00 0.00 90 THR A C 5
ATOM 6402 O O . THR A 1 90 ? 20.468 -8.912 -4.802 1.00 0.00 90 THR A O 5
ATOM 6413 N N . VAL A 1 91 ? 18.599 -7.740 -4.356 1.00 0.00 91 VAL A N 5
ATOM 6414 C CA . VAL A 1 91 ? 18.685 -7.942 -2.914 1.00 0.00 91 VAL A CA 5
ATOM 6415 C C . VAL A 1 91 ? 17.841 -9.133 -2.475 1.00 0.00 91 VAL A C 5
ATOM 6416 O O . VAL A 1 91 ? 16.694 -9.284 -2.895 1.00 0.00 91 VAL A O 5
ATOM 6429 N N . LYS A 1 92 ? 18.417 -9.977 -1.625 1.00 0.00 92 LYS A N 5
ATOM 6430 C CA . LYS A 1 92 ? 17.718 -11.155 -1.126 1.00 0.00 92 LYS A CA 5
ATOM 6431 C C . LYS A 1 92 ? 16.994 -10.845 0.180 1.00 0.00 92 LYS A C 5
ATOM 6432 O O . LYS A 1 92 ? 17.625 -10.582 1.204 1.00 0.00 92 LYS A O 5
ATOM 6451 N N . PHE A 1 93 ? 15.666 -10.880 0.138 1.00 0.00 93 PHE A N 5
ATOM 6452 C CA . PHE A 1 93 ? 14.856 -10.604 1.318 1.00 0.00 93 PHE A CA 5
ATOM 6453 C C . PHE A 1 93 ? 15.261 -9.279 1.958 1.00 0.00 93 PHE A C 5
ATOM 6454 O O . PHE A 1 93 ? 14.714 -8.227 1.628 1.00 0.00 93 PHE A O 5
ATOM 6471 N N . ALA A 1 1 ? 0.788 0.225 -0.218 1.00 0.00 1 ALA A N 6
ATOM 6472 C CA . ALA A 1 1 ? 2.170 0.035 -0.643 1.00 0.00 1 ALA A CA 6
ATOM 6473 C C . ALA A 1 1 ? 2.867 1.374 -0.858 1.00 0.00 1 ALA A C 6
ATOM 6474 O O . ALA A 1 1 ? 2.215 2.411 -0.981 1.00 0.00 1 ALA A O 6
ATOM 6481 N N . ILE A 1 2 ? 4.195 1.344 -0.903 1.00 0.00 2 ILE A N 6
ATOM 6482 C CA . ILE A 1 2 ? 4.980 2.556 -1.104 1.00 0.00 2 ILE A CA 6
ATOM 6483 C C . ILE A 1 2 ? 4.915 3.018 -2.556 1.00 0.00 2 ILE A C 6
ATOM 6484 O O . ILE A 1 2 ? 5.319 2.295 -3.466 1.00 0.00 2 ILE A O 6
ATOM 6500 N N . SER A 1 3 ? 4.405 4.227 -2.764 1.00 0.00 3 SER A N 6
ATOM 6501 C CA . SER A 1 3 ? 4.285 4.786 -4.105 1.00 0.00 3 SER A CA 6
ATOM 6502 C C . SER A 1 3 ? 5.485 5.669 -4.435 1.00 0.00 3 SER A C 6
ATOM 6503 O O . SER A 1 3 ? 6.372 5.274 -5.193 1.00 0.00 3 SER A O 6
ATOM 6511 N N . CYS A 1 4 ? 5.506 6.867 -3.860 1.00 0.00 4 CYS A N 6
ATOM 6512 C CA . CYS A 1 4 ? 6.595 7.807 -4.092 1.00 0.00 4 CYS A CA 6
ATOM 6513 C C . CYS A 1 4 ? 6.420 9.062 -3.241 1.00 0.00 4 CYS A C 6
ATOM 6514 O O . CYS A 1 4 ? 7.383 9.584 -2.681 1.00 0.00 4 CYS A O 6
ATOM 6521 N N . GLY A 1 5 ? 5.183 9.541 -3.151 1.00 0.00 5 GLY A N 6
ATOM 6522 C CA . GLY A 1 5 ? 4.903 10.730 -2.367 1.00 0.00 5 GLY A CA 6
ATOM 6523 C C . GLY A 1 5 ? 5.386 10.608 -0.936 1.00 0.00 5 GLY A C 6
ATOM 6524 O O . GLY A 1 5 ? 5.704 11.609 -0.293 1.00 0.00 5 GLY A O 6
ATOM 6528 N N . ALA A 1 6 ? 5.439 9.379 -0.433 1.00 0.00 6 ALA A N 6
ATOM 6529 C CA . ALA A 1 6 ? 5.886 9.130 0.931 1.00 0.00 6 ALA A CA 6
ATOM 6530 C C . ALA A 1 6 ? 7.408 9.119 1.017 1.00 0.00 6 ALA A C 6
ATOM 6531 O O . ALA A 1 6 ? 7.985 9.489 2.039 1.00 0.00 6 ALA A O 6
ATOM 6538 N N . VAL A 1 7 ? 8.054 8.692 -0.064 1.00 0.00 7 VAL A N 6
ATOM 6539 C CA . VAL A 1 7 ? 9.510 8.633 -0.111 1.00 0.00 7 VAL A CA 6
ATOM 6540 C C . VAL A 1 7 ? 10.112 10.025 -0.265 1.00 0.00 7 VAL A C 6
ATOM 6541 O O . VAL A 1 7 ? 11.086 10.371 0.404 1.00 0.00 7 VAL A O 6
ATOM 6554 N N . THR A 1 8 ? 9.524 10.823 -1.151 1.00 0.00 8 THR A N 6
ATOM 6555 C CA . THR A 1 8 ? 10.001 12.178 -1.395 1.00 0.00 8 THR A CA 6
ATOM 6556 C C . THR A 1 8 ? 9.766 13.071 -0.182 1.00 0.00 8 THR A C 6
ATOM 6557 O O . THR A 1 8 ? 10.430 14.093 -0.013 1.00 0.00 8 THR A O 6
ATOM 6568 N N . SER A 1 9 ? 8.817 12.677 0.662 1.00 0.00 9 SER A N 6
ATOM 6569 C CA . SER A 1 9 ? 8.491 13.443 1.859 1.00 0.00 9 SER A CA 6
ATOM 6570 C C . SER A 1 9 ? 9.662 13.444 2.838 1.00 0.00 9 SER A C 6
ATOM 6571 O O . SER A 1 9 ? 10.116 14.500 3.278 1.00 0.00 9 SER A O 6
ATOM 6579 N N . ASP A 1 10 ? 10.145 12.253 3.173 1.00 0.00 10 ASP A N 6
ATOM 6580 C CA . ASP A 1 10 ? 11.263 12.115 4.099 1.00 0.00 10 ASP A CA 6
ATOM 6581 C C . ASP A 1 10 ? 12.578 12.487 3.423 1.00 0.00 10 ASP A C 6
ATOM 6582 O O . ASP A 1 10 ? 13.558 12.824 4.089 1.00 0.00 10 ASP A O 6
ATOM 6591 N N . LEU A 1 11 ? 12.594 12.424 2.096 1.00 0.00 11 LEU A N 6
ATOM 6592 C CA . LEU A 1 11 ? 13.789 12.754 1.328 1.00 0.00 11 LEU A CA 6
ATOM 6593 C C . LEU A 1 11 ? 14.083 14.249 1.393 1.00 0.00 11 LEU A C 6
ATOM 6594 O O . LEU A 1 11 ? 15.242 14.664 1.400 1.00 0.00 11 LEU A O 6
ATOM 6610 N N . SER A 1 12 ? 13.026 15.053 1.443 1.00 0.00 12 SER A N 6
ATOM 6611 C CA . SER A 1 12 ? 13.171 16.503 1.507 1.00 0.00 12 SER A CA 6
ATOM 6612 C C . SER A 1 12 ? 14.069 16.908 2.671 1.00 0.00 12 SER A C 6
ATOM 6613 O O . SER A 1 12 ? 15.097 17.563 2.497 1.00 0.00 12 SER A O 6
ATOM 6621 N N . PRO A 1 13 ? 13.672 16.511 3.890 1.00 0.00 13 PRO A N 6
ATOM 6622 C CA . PRO A 1 13 ? 14.427 16.821 5.108 1.00 0.00 13 PRO A CA 6
ATOM 6623 C C . PRO A 1 13 ? 15.746 16.060 5.182 1.00 0.00 13 PRO A C 6
ATOM 6624 O O . PRO A 1 13 ? 16.681 16.483 5.863 1.00 0.00 13 PRO A O 6
ATOM 6635 N N . CYS A 1 14 ? 15.817 14.936 4.477 1.00 0.00 14 CYS A N 6
ATOM 6636 C CA . CYS A 1 14 ? 17.022 14.116 4.462 1.00 0.00 14 CYS A CA 6
ATOM 6637 C C . CYS A 1 14 ? 18.030 14.649 3.447 1.00 0.00 14 CYS A C 6
ATOM 6638 O O . CYS A 1 14 ? 19.212 14.308 3.492 1.00 0.00 14 CYS A O 6
ATOM 6645 N N . LEU A 1 15 ? 17.553 15.487 2.533 1.00 0.00 15 LEU A N 6
ATOM 6646 C CA . LEU A 1 15 ? 18.412 16.068 1.506 1.00 0.00 15 LEU A CA 6
ATOM 6647 C C . LEU A 1 15 ? 19.496 16.940 2.132 1.00 0.00 15 LEU A C 6
ATOM 6648 O O . LEU A 1 15 ? 20.672 16.833 1.785 1.00 0.00 15 LEU A O 6
ATOM 6664 N N . THR A 1 16 ? 19.091 17.803 3.059 1.00 0.00 16 THR A N 6
ATOM 6665 C CA . THR A 1 16 ? 20.027 18.693 3.735 1.00 0.00 16 THR A CA 6
ATOM 6666 C C . THR A 1 16 ? 21.221 17.921 4.284 1.00 0.00 16 THR A C 6
ATOM 6667 O O . THR A 1 16 ? 22.355 18.399 4.241 1.00 0.00 16 THR A O 6
ATOM 6678 N N . TYR A 1 17 ? 20.960 16.725 4.799 1.00 0.00 17 TYR A N 6
ATOM 6679 C CA . TYR A 1 17 ? 22.014 15.887 5.358 1.00 0.00 17 TYR A CA 6
ATOM 6680 C C . TYR A 1 17 ? 22.695 15.067 4.267 1.00 0.00 17 TYR A C 6
ATOM 6681 O O . TYR A 1 17 ? 23.897 14.806 4.329 1.00 0.00 17 TYR A O 6
ATOM 6699 N N . LEU A 1 18 ? 21.918 14.663 3.268 1.00 0.00 18 LEU A N 6
ATOM 6700 C CA . LEU A 1 18 ? 22.444 13.873 2.161 1.00 0.00 18 LEU A CA 6
ATOM 6701 C C . LEU A 1 18 ? 23.312 14.729 1.244 1.00 0.00 18 LEU A C 6
ATOM 6702 O O . LEU A 1 18 ? 23.982 14.217 0.347 1.00 0.00 18 LEU A O 6
ATOM 6718 N N . THR A 1 19 ? 23.297 16.038 1.477 1.00 0.00 19 THR A N 6
ATOM 6719 C CA . THR A 1 19 ? 24.083 16.966 0.674 1.00 0.00 19 THR A CA 6
ATOM 6720 C C . THR A 1 19 ? 25.426 17.262 1.332 1.00 0.00 19 THR A C 6
ATOM 6721 O O . THR A 1 19 ? 26.330 17.807 0.701 1.00 0.00 19 THR A O 6
ATOM 6732 N N . GLY A 1 20 ? 25.549 16.897 2.604 1.00 0.00 20 GLY A N 6
ATOM 6733 C CA . GLY A 1 20 ? 26.786 17.131 3.326 1.00 0.00 20 GLY A CA 6
ATOM 6734 C C . GLY A 1 20 ? 26.628 18.156 4.431 1.00 0.00 20 GLY A C 6
ATOM 6735 O O . GLY A 1 20 ? 27.607 18.567 5.052 1.00 0.00 20 GLY A O 6
ATOM 6739 N N . GLY A 1 21 ? 25.389 18.572 4.678 1.00 0.00 21 GLY A N 6
ATOM 6740 C CA . GLY A 1 21 ? 25.128 19.553 5.714 1.00 0.00 21 GLY A CA 6
ATOM 6741 C C . GLY A 1 21 ? 24.969 18.922 7.083 1.00 0.00 21 GLY A C 6
ATOM 6742 O O . GLY A 1 21 ? 25.326 17.764 7.302 1.00 0.00 21 GLY A O 6
ATOM 6746 N N . PRO A 1 22 ? 24.422 19.693 8.035 1.00 0.00 22 PRO A N 6
ATOM 6747 C CA . PRO A 1 22 ? 24.204 19.224 9.406 1.00 0.00 22 PRO A CA 6
ATOM 6748 C C . PRO A 1 22 ? 23.105 18.170 9.491 1.00 0.00 22 PRO A C 6
ATOM 6749 O O . PRO A 1 22 ? 22.074 18.280 8.829 1.00 0.00 22 PRO A O 6
ATOM 6760 N N . GLY A 1 23 ? 23.333 17.149 10.311 1.00 0.00 23 GLY A N 6
ATOM 6761 C CA . GLY A 1 23 ? 22.352 16.090 10.468 1.00 0.00 23 GLY A CA 6
ATOM 6762 C C . GLY A 1 23 ? 22.949 14.830 11.062 1.00 0.00 23 GLY A C 6
ATOM 6763 O O . GLY A 1 23 ? 24.064 14.833 11.585 1.00 0.00 23 GLY A O 6
ATOM 6767 N N . PRO A 1 24 ? 22.198 13.722 10.987 1.00 0.00 24 PRO A N 6
ATOM 6768 C CA . PRO A 1 24 ? 20.869 13.707 10.367 1.00 0.00 24 PRO A CA 6
ATOM 6769 C C . PRO A 1 24 ? 19.837 14.470 11.190 1.00 0.00 24 PRO A C 6
ATOM 6770 O O . PRO A 1 24 ? 19.795 14.351 12.414 1.00 0.00 24 PRO A O 6
ATOM 6781 N N . SER A 1 25 ? 19.005 15.252 10.510 1.00 0.00 25 SER A N 6
ATOM 6782 C CA . SER A 1 25 ? 17.974 16.037 11.179 1.00 0.00 25 SER A CA 6
ATOM 6783 C C . SER A 1 25 ? 16.958 15.128 11.863 1.00 0.00 25 SER A C 6
ATOM 6784 O O . SER A 1 25 ? 16.878 13.929 11.593 1.00 0.00 25 SER A O 6
ATOM 6792 N N . PRO A 1 26 ? 16.161 15.710 12.771 1.00 0.00 26 PRO A N 6
ATOM 6793 C CA . PRO A 1 26 ? 15.135 14.973 13.513 1.00 0.00 26 PRO A CA 6
ATOM 6794 C C . PRO A 1 26 ? 13.972 14.544 12.624 1.00 0.00 26 PRO A C 6
ATOM 6795 O O . PRO A 1 26 ? 13.524 13.400 12.683 1.00 0.00 26 PRO A O 6
ATOM 6806 N N . GLN A 1 27 ? 13.490 15.470 11.801 1.00 0.00 27 GLN A N 6
ATOM 6807 C CA . GLN A 1 27 ? 12.379 15.186 10.900 1.00 0.00 27 GLN A CA 6
ATOM 6808 C C . GLN A 1 27 ? 12.765 14.120 9.880 1.00 0.00 27 GLN A C 6
ATOM 6809 O O . GLN A 1 27 ? 11.931 13.315 9.463 1.00 0.00 27 GLN A O 6
ATOM 6823 N N . CYS A 1 28 ? 14.032 14.120 9.481 1.00 0.00 28 CYS A N 6
ATOM 6824 C CA . CYS A 1 28 ? 14.528 13.154 8.508 1.00 0.00 28 CYS A CA 6
ATOM 6825 C C . CYS A 1 28 ? 14.484 11.739 9.077 1.00 0.00 28 CYS A C 6
ATOM 6826 O O . CYS A 1 28 ? 13.941 10.825 8.456 1.00 0.00 28 CYS A O 6
ATOM 6833 N N . CYS A 1 29 ? 15.060 11.565 10.262 1.00 0.00 29 CYS A N 6
ATOM 6834 C CA . CYS A 1 29 ? 15.087 10.262 10.916 1.00 0.00 29 CYS A CA 6
ATOM 6835 C C . CYS A 1 29 ? 13.687 9.659 10.985 1.00 0.00 29 CYS A C 6
ATOM 6836 O O . CYS A 1 29 ? 13.476 8.508 10.605 1.00 0.00 29 CYS A O 6
ATOM 6843 N N . GLY A 1 30 ? 12.733 10.446 11.474 1.00 0.00 30 GLY A N 6
ATOM 6844 C CA . GLY A 1 30 ? 11.366 9.973 11.584 1.00 0.00 30 GLY A CA 6
ATOM 6845 C C . GLY A 1 30 ? 10.825 9.448 10.269 1.00 0.00 30 GLY A C 6
ATOM 6846 O O . GLY A 1 30 ? 10.221 8.377 10.221 1.00 0.00 30 GLY A O 6
ATOM 6850 N N . GLY A 1 31 ? 11.042 10.205 9.198 1.00 0.00 31 GLY A N 6
ATOM 6851 C CA . GLY A 1 31 ? 10.564 9.794 7.890 1.00 0.00 31 GLY A CA 6
ATOM 6852 C C . GLY A 1 31 ? 11.274 8.557 7.376 1.00 0.00 31 GLY A C 6
ATOM 6853 O O . GLY A 1 31 ? 10.652 7.680 6.776 1.00 0.00 31 GLY A O 6
ATOM 6857 N N . VAL A 1 32 ? 12.581 8.487 7.609 1.00 0.00 32 VAL A N 6
ATOM 6858 C CA . VAL A 1 32 ? 13.376 7.348 7.165 1.00 0.00 32 VAL A CA 6
ATOM 6859 C C . VAL A 1 32 ? 12.805 6.038 7.695 1.00 0.00 32 VAL A C 6
ATOM 6860 O O . VAL A 1 32 ? 12.463 5.140 6.925 1.00 0.00 32 VAL A O 6
ATOM 6873 N N . LYS A 1 33 ? 12.703 5.935 9.015 1.00 0.00 33 LYS A N 6
ATOM 6874 C CA . LYS A 1 33 ? 12.171 4.735 9.651 1.00 0.00 33 LYS A CA 6
ATOM 6875 C C . LYS A 1 33 ? 10.763 4.432 9.148 1.00 0.00 33 LYS A C 6
ATOM 6876 O O . LYS A 1 33 ? 10.306 3.290 9.202 1.00 0.00 33 LYS A O 6
ATOM 6895 N N . LYS A 1 34 ? 10.080 5.461 8.658 1.00 0.00 34 LYS A N 6
ATOM 6896 C CA . LYS A 1 34 ? 8.725 5.305 8.142 1.00 0.00 34 LYS A CA 6
ATOM 6897 C C . LYS A 1 34 ? 8.735 4.587 6.796 1.00 0.00 34 LYS A C 6
ATOM 6898 O O . LYS A 1 34 ? 7.894 3.726 6.535 1.00 0.00 34 LYS A O 6
ATOM 6917 N N . LEU A 1 35 ? 9.691 4.945 5.946 1.00 0.00 35 LEU A N 6
ATOM 6918 C CA . LEU A 1 35 ? 9.811 4.334 4.627 1.00 0.00 35 LEU A CA 6
ATOM 6919 C C . LEU A 1 35 ? 10.147 2.850 4.743 1.00 0.00 35 LEU A C 6
ATOM 6920 O O . LEU A 1 35 ? 9.641 2.026 3.980 1.00 0.00 35 LEU A O 6
ATOM 6936 N N . LEU A 1 36 ? 11.002 2.516 5.704 1.00 0.00 36 LEU A N 6
ATOM 6937 C CA . LEU A 1 36 ? 11.404 1.131 5.922 1.00 0.00 36 LEU A CA 6
ATOM 6938 C C . LEU A 1 36 ? 10.338 0.371 6.705 1.00 0.00 36 LEU A C 6
ATOM 6939 O O . LEU A 1 36 ? 10.233 -0.851 6.604 1.00 0.00 36 LEU A O 6
ATOM 6955 N N . ALA A 1 37 ? 9.549 1.104 7.484 1.00 0.00 37 ALA A N 6
ATOM 6956 C CA . ALA A 1 37 ? 8.489 0.500 8.281 1.00 0.00 37 ALA A CA 6
ATOM 6957 C C . ALA A 1 37 ? 7.266 0.191 7.424 1.00 0.00 37 ALA A C 6
ATOM 6958 O O . ALA A 1 37 ? 6.509 -0.734 7.716 1.00 0.00 37 ALA A O 6
ATOM 6965 N N . ALA A 1 38 ? 7.078 0.973 6.366 1.00 0.00 38 ALA A N 6
ATOM 6966 C CA . ALA A 1 38 ? 5.948 0.782 5.466 1.00 0.00 38 ALA A CA 6
ATOM 6967 C C . ALA A 1 38 ? 6.250 -0.290 4.425 1.00 0.00 38 ALA A C 6
ATOM 6968 O O . ALA A 1 38 ? 5.391 -0.645 3.618 1.00 0.00 38 ALA A O 6
ATOM 6975 N N . ALA A 1 39 ? 7.476 -0.803 4.449 1.00 0.00 39 ALA A N 6
ATOM 6976 C CA . ALA A 1 39 ? 7.890 -1.836 3.508 1.00 0.00 39 ALA A CA 6
ATOM 6977 C C . ALA A 1 39 ? 8.427 -3.062 4.239 1.00 0.00 39 ALA A C 6
ATOM 6978 O O . ALA A 1 39 ? 9.449 -2.991 4.921 1.00 0.00 39 ALA A O 6
ATOM 6985 N N . ASN A 1 40 ? 7.731 -4.185 4.093 1.00 0.00 40 ASN A N 6
ATOM 6986 C CA . ASN A 1 40 ? 8.138 -5.426 4.742 1.00 0.00 40 ASN A CA 6
ATOM 6987 C C . ASN A 1 40 ? 8.483 -6.492 3.707 1.00 0.00 40 ASN A C 6
ATOM 6988 O O . ASN A 1 40 ? 9.432 -7.258 3.880 1.00 0.00 40 ASN A O 6
ATOM 6999 N N . THR A 1 41 ? 7.706 -6.537 2.630 1.00 0.00 41 THR A N 6
ATOM 7000 C CA . THR A 1 41 ? 7.928 -7.510 1.567 1.00 0.00 41 THR A CA 6
ATOM 7001 C C . THR A 1 41 ? 8.932 -6.989 0.546 1.00 0.00 41 THR A C 6
ATOM 7002 O O . THR A 1 41 ? 9.555 -5.945 0.748 1.00 0.00 41 THR A O 6
ATOM 7013 N N . THR A 1 42 ? 9.086 -7.721 -0.553 1.00 0.00 42 THR A N 6
ATOM 7014 C CA . THR A 1 42 ? 10.016 -7.332 -1.606 1.00 0.00 42 THR A CA 6
ATOM 7015 C C . THR A 1 42 ? 9.410 -6.263 -2.508 1.00 0.00 42 THR A C 6
ATOM 7016 O O . THR A 1 42 ? 10.020 -5.230 -2.784 1.00 0.00 42 THR A O 6
ATOM 7027 N N . PRO A 1 43 ? 8.179 -6.514 -2.979 1.00 0.00 43 PRO A N 6
ATOM 7028 C CA . PRO A 1 43 ? 7.463 -5.583 -3.856 1.00 0.00 43 PRO A CA 6
ATOM 7029 C C . PRO A 1 43 ? 7.496 -4.151 -3.333 1.00 0.00 43 PRO A C 6
ATOM 7030 O O . PRO A 1 43 ? 7.737 -3.209 -4.088 1.00 0.00 43 PRO A O 6
ATOM 7041 N N . ASP A 1 44 ? 7.252 -3.994 -2.036 1.00 0.00 44 ASP A N 6
ATOM 7042 C CA . ASP A 1 44 ? 7.256 -2.677 -1.411 1.00 0.00 44 ASP A CA 6
ATOM 7043 C C . ASP A 1 44 ? 8.648 -2.055 -1.461 1.00 0.00 44 ASP A C 6
ATOM 7044 O O . ASP A 1 44 ? 8.806 -0.890 -1.825 1.00 0.00 44 ASP A O 6
ATOM 7053 N N . ARG A 1 45 ? 9.655 -2.841 -1.092 1.00 0.00 45 ARG A N 6
ATOM 7054 C CA . ARG A 1 45 ? 11.033 -2.367 -1.092 1.00 0.00 45 ARG A CA 6
ATOM 7055 C C . ARG A 1 45 ? 11.472 -1.971 -2.499 1.00 0.00 45 ARG A C 6
ATOM 7056 O O . ARG A 1 45 ? 12.329 -1.105 -2.670 1.00 0.00 45 ARG A O 6
ATOM 7077 N N . GLN A 1 46 ? 10.878 -2.611 -3.500 1.00 0.00 46 GLN A N 6
ATOM 7078 C CA . GLN A 1 46 ? 11.208 -2.326 -4.892 1.00 0.00 46 GLN A CA 6
ATOM 7079 C C . GLN A 1 46 ? 10.755 -0.923 -5.282 1.00 0.00 46 GLN A C 6
ATOM 7080 O O . GLN A 1 46 ? 11.539 -0.130 -5.803 1.00 0.00 46 GLN A O 6
ATOM 7094 N N . ALA A 1 47 ? 9.486 -0.624 -5.027 1.00 0.00 47 ALA A N 6
ATOM 7095 C CA . ALA A 1 47 ? 8.929 0.684 -5.351 1.00 0.00 47 ALA A CA 6
ATOM 7096 C C . ALA A 1 47 ? 9.747 1.802 -4.714 1.00 0.00 47 ALA A C 6
ATOM 7097 O O . ALA A 1 47 ? 10.262 2.679 -5.407 1.00 0.00 47 ALA A O 6
ATOM 7104 N N . ALA A 1 48 ? 9.864 1.764 -3.390 1.00 0.00 48 ALA A N 6
ATOM 7105 C CA . ALA A 1 48 ? 10.621 2.773 -2.661 1.00 0.00 48 ALA A CA 6
ATOM 7106 C C . ALA A 1 48 ? 12.037 2.901 -3.211 1.00 0.00 48 ALA A C 6
ATOM 7107 O O . ALA A 1 48 ? 12.488 3.998 -3.543 1.00 0.00 48 ALA A O 6
ATOM 7114 N N . CYS A 1 49 ? 12.734 1.774 -3.306 1.00 0.00 49 CYS A N 6
ATOM 7115 C CA . CYS A 1 49 ? 14.100 1.760 -3.816 1.00 0.00 49 CYS A CA 6
ATOM 7116 C C . CYS A 1 49 ? 14.205 2.556 -5.114 1.00 0.00 49 CYS A C 6
ATOM 7117 O O . CYS A 1 49 ? 15.172 3.284 -5.331 1.00 0.00 49 CYS A O 6
ATOM 7124 N N . ASN A 1 50 ? 13.202 2.410 -5.973 1.00 0.00 50 ASN A N 6
ATOM 7125 C CA . ASN A 1 50 ? 13.180 3.114 -7.250 1.00 0.00 50 ASN A CA 6
ATOM 7126 C C . ASN A 1 50 ? 13.103 4.623 -7.038 1.00 0.00 50 ASN A C 6
ATOM 7127 O O . ASN A 1 50 ? 13.863 5.385 -7.635 1.00 0.00 50 ASN A O 6
ATOM 7138 N N . CYS A 1 51 ? 12.179 5.048 -6.182 1.00 0.00 51 CYS A N 6
ATOM 7139 C CA . CYS A 1 51 ? 12.000 6.465 -5.890 1.00 0.00 51 CYS A CA 6
ATOM 7140 C C . CYS A 1 51 ? 13.236 7.038 -5.203 1.00 0.00 51 CYS A C 6
ATOM 7141 O O . CYS A 1 51 ? 13.622 8.182 -5.448 1.00 0.00 51 CYS A O 6
ATOM 7148 N N . LEU A 1 52 ? 13.853 6.236 -4.342 1.00 0.00 52 LEU A N 6
ATOM 7149 C CA . LEU A 1 52 ? 15.046 6.663 -3.619 1.00 0.00 52 LEU A CA 6
ATOM 7150 C C . LEU A 1 52 ? 16.241 6.778 -4.560 1.00 0.00 52 LEU A C 6
ATOM 7151 O O . LEU A 1 52 ? 16.904 7.814 -4.615 1.00 0.00 52 LEU A O 6
ATOM 7167 N N . LYS A 1 53 ? 16.510 5.708 -5.300 1.00 0.00 53 LYS A N 6
ATOM 7168 C CA . LYS A 1 53 ? 17.622 5.689 -6.242 1.00 0.00 53 LYS A CA 6
ATOM 7169 C C . LYS A 1 53 ? 17.581 6.908 -7.158 1.00 0.00 53 LYS A C 6
ATOM 7170 O O . LYS A 1 53 ? 18.609 7.529 -7.428 1.00 0.00 53 LYS A O 6
ATOM 7189 N N . SER A 1 54 ? 16.386 7.245 -7.633 1.00 0.00 54 SER A N 6
ATOM 7190 C CA . SER A 1 54 ? 16.211 8.389 -8.521 1.00 0.00 54 SER A CA 6
ATOM 7191 C C . SER A 1 54 ? 16.383 9.699 -7.759 1.00 0.00 54 SER A C 6
ATOM 7192 O O . SER A 1 54 ? 16.797 10.710 -8.326 1.00 0.00 54 SER A O 6
ATOM 7200 N N . ALA A 1 55 ? 16.063 9.673 -6.469 1.00 0.00 55 ALA A N 6
ATOM 7201 C CA . ALA A 1 55 ? 16.184 10.858 -5.628 1.00 0.00 55 ALA A CA 6
ATOM 7202 C C . ALA A 1 55 ? 17.645 11.162 -5.316 1.00 0.00 55 ALA A C 6
ATOM 7203 O O . ALA A 1 55 ? 18.135 12.256 -5.597 1.00 0.00 55 ALA A O 6
ATOM 7210 N N . ALA A 1 56 ? 18.336 10.189 -4.733 1.00 0.00 56 ALA A N 6
ATOM 7211 C CA . ALA A 1 56 ? 19.742 10.353 -4.383 1.00 0.00 56 ALA A CA 6
ATOM 7212 C C . ALA A 1 56 ? 20.602 10.514 -5.632 1.00 0.00 56 ALA A C 6
ATOM 7213 O O . ALA A 1 56 ? 21.679 11.108 -5.583 1.00 0.00 56 ALA A O 6
ATOM 7220 N N . GLY A 1 57 ? 20.120 9.981 -6.751 1.00 0.00 57 GLY A N 6
ATOM 7221 C CA . GLY A 1 57 ? 20.859 10.075 -7.996 1.00 0.00 57 GLY A CA 6
ATOM 7222 C C . GLY A 1 57 ? 21.086 11.511 -8.427 1.00 0.00 57 GLY A C 6
ATOM 7223 O O . GLY A 1 57 ? 21.954 11.787 -9.255 1.00 0.00 57 GLY A O 6
ATOM 7227 N N . SER A 1 58 ? 20.303 12.427 -7.867 1.00 0.00 58 SER A N 6
ATOM 7228 C CA . SER A 1 58 ? 20.419 13.841 -8.202 1.00 0.00 58 SER A CA 6
ATOM 7229 C C . SER A 1 58 ? 21.203 14.591 -7.130 1.00 0.00 58 SER A C 6
ATOM 7230 O O . SER A 1 58 ? 21.085 15.810 -6.998 1.00 0.00 58 SER A O 6
ATOM 7238 N N . ILE A 1 59 ? 22.003 13.854 -6.367 1.00 0.00 59 ILE A N 6
ATOM 7239 C CA . ILE A 1 59 ? 22.808 14.449 -5.307 1.00 0.00 59 ILE A CA 6
ATOM 7240 C C . ILE A 1 59 ? 24.213 14.776 -5.801 1.00 0.00 59 ILE A C 6
ATOM 7241 O O . ILE A 1 59 ? 24.992 13.881 -6.131 1.00 0.00 59 ILE A O 6
ATOM 7257 N N . THR A 1 60 ? 24.533 16.065 -5.848 1.00 0.00 60 THR A N 6
ATOM 7258 C CA . THR A 1 60 ? 25.845 16.512 -6.301 1.00 0.00 60 THR A CA 6
ATOM 7259 C C . THR A 1 60 ? 26.957 15.880 -5.471 1.00 0.00 60 THR A C 6
ATOM 7260 O O . THR A 1 60 ? 27.107 16.177 -4.286 1.00 0.00 60 THR A O 6
ATOM 7271 N N . LYS A 1 61 ? 27.735 15.007 -6.101 1.00 0.00 61 LYS A N 6
ATOM 7272 C CA . LYS A 1 61 ? 28.836 14.334 -5.422 1.00 0.00 61 LYS A CA 6
ATOM 7273 C C . LYS A 1 61 ? 28.332 13.541 -4.221 1.00 0.00 61 LYS A C 6
ATOM 7274 O O . LYS A 1 61 ? 28.797 13.734 -3.097 1.00 0.00 61 LYS A O 6
ATOM 7293 N N . LEU A 1 62 ? 27.378 12.649 -4.465 1.00 0.00 62 LEU A N 6
ATOM 7294 C CA . LEU A 1 62 ? 26.811 11.825 -3.403 1.00 0.00 62 LEU A CA 6
ATOM 7295 C C . LEU A 1 62 ? 27.912 11.140 -2.599 1.00 0.00 62 LEU A C 6
ATOM 7296 O O . LEU A 1 62 ? 28.899 10.665 -3.159 1.00 0.00 62 LEU A O 6
ATOM 7312 N N . ASN A 1 63 ? 27.733 11.090 -1.283 1.00 0.00 63 ASN A N 6
ATOM 7313 C CA . ASN A 1 63 ? 28.710 10.461 -0.402 1.00 0.00 63 ASN A CA 6
ATOM 7314 C C . ASN A 1 63 ? 28.167 9.154 0.167 1.00 0.00 63 ASN A C 6
ATOM 7315 O O . ASN A 1 63 ? 27.330 9.157 1.071 1.00 0.00 63 ASN A O 6
ATOM 7326 N N . THR A 1 64 ? 28.649 8.036 -0.367 1.00 0.00 64 THR A N 6
ATOM 7327 C CA . THR A 1 64 ? 28.212 6.722 0.086 1.00 0.00 64 THR A CA 6
ATOM 7328 C C . THR A 1 64 ? 28.365 6.583 1.597 1.00 0.00 64 THR A C 6
ATOM 7329 O O . THR A 1 64 ? 27.550 5.938 2.255 1.00 0.00 64 THR A O 6
ATOM 7340 N N . ASN A 1 65 ? 29.414 7.192 2.140 1.00 0.00 65 ASN A N 6
ATOM 7341 C CA . ASN A 1 65 ? 29.673 7.135 3.574 1.00 0.00 65 ASN A CA 6
ATOM 7342 C C . ASN A 1 65 ? 28.589 7.876 4.352 1.00 0.00 65 ASN A C 6
ATOM 7343 O O . ASN A 1 65 ? 28.124 7.405 5.389 1.00 0.00 65 ASN A O 6
ATOM 7354 N N . ASN A 1 66 ? 28.191 9.037 3.842 1.00 0.00 66 ASN A N 6
ATOM 7355 C CA . ASN A 1 66 ? 27.161 9.842 4.488 1.00 0.00 66 ASN A CA 6
ATOM 7356 C C . ASN A 1 66 ? 25.799 9.163 4.394 1.00 0.00 66 ASN A C 6
ATOM 7357 O O . ASN A 1 66 ? 25.025 9.164 5.351 1.00 0.00 66 ASN A O 6
ATOM 7368 N N . ALA A 1 67 ? 25.513 8.582 3.233 1.00 0.00 67 ALA A N 6
ATOM 7369 C CA . ALA A 1 67 ? 24.246 7.896 3.014 1.00 0.00 67 ALA A CA 6
ATOM 7370 C C . ALA A 1 67 ? 24.042 6.779 4.032 1.00 0.00 67 ALA A C 6
ATOM 7371 O O . ALA A 1 67 ? 22.938 6.579 4.535 1.00 0.00 67 ALA A O 6
ATOM 7378 N N . ALA A 1 68 ? 25.116 6.054 4.330 1.00 0.00 68 ALA A N 6
ATOM 7379 C CA . ALA A 1 68 ? 25.055 4.958 5.290 1.00 0.00 68 ALA A CA 6
ATOM 7380 C C . ALA A 1 68 ? 25.000 5.484 6.720 1.00 0.00 68 ALA A C 6
ATOM 7381 O O . ALA A 1 68 ? 24.462 4.828 7.612 1.00 0.00 68 ALA A O 6
ATOM 7388 N N . ALA A 1 69 ? 25.562 6.669 6.932 1.00 0.00 69 ALA A N 6
ATOM 7389 C CA . ALA A 1 69 ? 25.576 7.282 8.255 1.00 0.00 69 ALA A CA 6
ATOM 7390 C C . ALA A 1 69 ? 24.192 7.796 8.636 1.00 0.00 69 ALA A C 6
ATOM 7391 O O . ALA A 1 69 ? 23.848 7.866 9.817 1.00 0.00 69 ALA A O 6
ATOM 7398 N N . LEU A 1 70 ? 23.401 8.155 7.630 1.00 0.00 70 LEU A N 6
ATOM 7399 C CA . LEU A 1 70 ? 22.053 8.664 7.861 1.00 0.00 70 LEU A CA 6
ATOM 7400 C C . LEU A 1 70 ? 21.240 7.688 8.704 1.00 0.00 70 LEU A C 6
ATOM 7401 O O . LEU A 1 70 ? 20.743 8.023 9.780 1.00 0.00 70 LEU A O 6
ATOM 7417 N N . PRO A 1 71 ? 21.101 6.449 8.209 1.00 0.00 71 PRO A N 6
ATOM 7418 C CA . PRO A 1 71 ? 20.351 5.398 8.902 1.00 0.00 71 PRO A CA 6
ATOM 7419 C C . PRO A 1 71 ? 21.058 4.919 10.165 1.00 0.00 71 PRO A C 6
ATOM 7420 O O . PRO A 1 71 ? 20.417 4.622 11.173 1.00 0.00 71 PRO A O 6
ATOM 7431 N N . GLY A 1 72 ? 22.384 4.846 10.105 1.00 0.00 72 GLY A N 6
ATOM 7432 C CA . GLY A 1 72 ? 23.156 4.402 11.251 1.00 0.00 72 GLY A CA 6
ATOM 7433 C C . GLY A 1 72 ? 23.023 5.338 12.436 1.00 0.00 72 GLY A C 6
ATOM 7434 O O . GLY A 1 72 ? 22.814 4.895 13.566 1.00 0.00 72 GLY A O 6
ATOM 7438 N N . LYS A 1 73 ? 23.146 6.636 12.180 1.00 0.00 73 LYS A N 6
ATOM 7439 C CA . LYS A 1 73 ? 23.040 7.637 13.235 1.00 0.00 73 LYS A CA 6
ATOM 7440 C C . LYS A 1 73 ? 21.586 7.834 13.654 1.00 0.00 73 LYS A C 6
ATOM 7441 O O . LYS A 1 73 ? 21.305 8.287 14.764 1.00 0.00 73 LYS A O 6
ATOM 7460 N N . CYS A 1 74 ? 20.666 7.488 12.760 1.00 0.00 74 CYS A N 6
ATOM 7461 C CA . CYS A 1 74 ? 19.241 7.625 13.036 1.00 0.00 74 CYS A CA 6
ATOM 7462 C C . CYS A 1 74 ? 18.720 6.420 13.814 1.00 0.00 74 CYS A C 6
ATOM 7463 O O . CYS A 1 74 ? 17.529 6.325 14.108 1.00 0.00 74 CYS A O 6
ATOM 7470 N N . GLY A 1 75 ? 19.621 5.499 14.143 1.00 0.00 75 GLY A N 6
ATOM 7471 C CA . GLY A 1 75 ? 19.234 4.313 14.882 1.00 0.00 75 GLY A CA 6
ATOM 7472 C C . GLY A 1 75 ? 18.353 3.384 14.070 1.00 0.00 75 GLY A C 6
ATOM 7473 O O . GLY A 1 75 ? 17.384 2.827 14.585 1.00 0.00 75 GLY A O 6
ATOM 7477 N N . VAL A 1 76 ? 18.689 3.218 12.794 1.00 0.00 76 VAL A N 6
ATOM 7478 C CA . VAL A 1 76 ? 17.922 2.352 11.908 1.00 0.00 76 VAL A CA 6
ATOM 7479 C C . VAL A 1 76 ? 18.828 1.654 10.901 1.00 0.00 76 VAL A C 6
ATOM 7480 O O . VAL A 1 76 ? 19.718 2.272 10.318 1.00 0.00 76 VAL A O 6
ATOM 7493 N N . ASN A 1 77 ? 18.596 0.360 10.700 1.00 0.00 77 ASN A N 6
ATOM 7494 C CA . ASN A 1 77 ? 19.392 -0.423 9.763 1.00 0.00 77 ASN A CA 6
ATOM 7495 C C . ASN A 1 77 ? 18.552 -0.859 8.567 1.00 0.00 77 ASN A C 6
ATOM 7496 O O . ASN A 1 77 ? 17.402 -1.272 8.721 1.00 0.00 77 ASN A O 6
ATOM 7507 N N . ILE A 1 78 ? 19.134 -0.764 7.376 1.00 0.00 78 ILE A N 6
ATOM 7508 C CA . ILE A 1 78 ? 18.439 -1.150 6.154 1.00 0.00 78 ILE A CA 6
ATOM 7509 C C . ILE A 1 78 ? 19.057 -2.402 5.542 1.00 0.00 78 ILE A C 6
ATOM 7510 O O . ILE A 1 78 ? 20.254 -2.661 5.672 1.00 0.00 78 ILE A O 6
ATOM 7526 N N . PRO A 1 79 ? 18.224 -3.199 4.857 1.00 0.00 79 PRO A N 6
ATOM 7527 C CA . PRO A 1 79 ? 18.667 -4.437 4.209 1.00 0.00 79 PRO A CA 6
ATOM 7528 C C . PRO A 1 79 ? 19.562 -4.172 3.003 1.00 0.00 79 PRO A C 6
ATOM 7529 O O . PRO A 1 79 ? 20.355 -5.027 2.606 1.00 0.00 79 PRO A O 6
ATOM 7540 N N . TYR A 1 80 ? 19.430 -2.984 2.424 1.00 0.00 80 TYR A N 6
ATOM 7541 C CA . TYR A 1 80 ? 20.226 -2.607 1.262 1.00 0.00 80 TYR A CA 6
ATOM 7542 C C . TYR A 1 80 ? 20.983 -1.307 1.518 1.00 0.00 80 TYR A C 6
ATOM 7543 O O . TYR A 1 80 ? 21.030 -0.814 2.645 1.00 0.00 80 TYR A O 6
ATOM 7561 N N . LYS A 1 81 ? 21.574 -0.757 0.463 1.00 0.00 81 LYS A N 6
ATOM 7562 C CA . LYS A 1 81 ? 22.327 0.486 0.570 1.00 0.00 81 LYS A CA 6
ATOM 7563 C C . LYS A 1 81 ? 21.518 1.661 0.031 1.00 0.00 81 LYS A C 6
ATOM 7564 O O . LYS A 1 81 ? 20.408 1.484 -0.471 1.00 0.00 81 LYS A O 6
ATOM 7583 N N . ILE A 1 82 ? 22.081 2.860 0.137 1.00 0.00 82 ILE A N 6
ATOM 7584 C CA . ILE A 1 82 ? 21.412 4.063 -0.343 1.00 0.00 82 ILE A CA 6
ATOM 7585 C C . ILE A 1 82 ? 22.301 4.839 -1.308 1.00 0.00 82 ILE A C 6
ATOM 7586 O O . ILE A 1 82 ? 23.220 5.545 -0.891 1.00 0.00 82 ILE A O 6
ATOM 7602 N N . SER A 1 83 ? 22.021 4.705 -2.600 1.00 0.00 83 SER A N 6
ATOM 7603 C CA . SER A 1 83 ? 22.797 5.393 -3.626 1.00 0.00 83 SER A CA 6
ATOM 7604 C C . SER A 1 83 ? 22.211 5.140 -5.011 1.00 0.00 83 SER A C 6
ATOM 7605 O O . SER A 1 83 ? 21.231 4.409 -5.160 1.00 0.00 83 SER A O 6
ATOM 7613 N N . THR A 1 84 ? 22.818 5.750 -6.024 1.00 0.00 84 THR A N 6
ATOM 7614 C CA . THR A 1 84 ? 22.357 5.594 -7.398 1.00 0.00 84 THR A CA 6
ATOM 7615 C C . THR A 1 84 ? 22.859 4.286 -8.001 1.00 0.00 84 THR A C 6
ATOM 7616 O O . THR A 1 84 ? 22.573 3.973 -9.157 1.00 0.00 84 THR A O 6
ATOM 7627 N N . THR A 1 85 ? 23.608 3.525 -7.210 1.00 0.00 85 THR A N 6
ATOM 7628 C CA . THR A 1 85 ? 24.150 2.251 -7.666 1.00 0.00 85 THR A CA 6
ATOM 7629 C C . THR A 1 85 ? 23.676 1.103 -6.781 1.00 0.00 85 THR A C 6
ATOM 7630 O O . THR A 1 85 ? 24.473 0.279 -6.334 1.00 0.00 85 THR A O 6
ATOM 7641 N N . THR A 1 86 ? 22.370 1.055 -6.532 1.00 0.00 86 THR A N 6
ATOM 7642 C CA . THR A 1 86 ? 21.790 0.008 -5.701 1.00 0.00 86 THR A CA 6
ATOM 7643 C C . THR A 1 86 ? 20.788 -0.828 -6.489 1.00 0.00 86 THR A C 6
ATOM 7644 O O . THR A 1 86 ? 20.028 -0.301 -7.301 1.00 0.00 86 THR A O 6
ATOM 7655 N N . ASN A 1 87 ? 20.792 -2.134 -6.244 1.00 0.00 87 ASN A N 6
ATOM 7656 C CA . ASN A 1 87 ? 19.883 -3.044 -6.932 1.00 0.00 87 ASN A CA 6
ATOM 7657 C C . ASN A 1 87 ? 19.085 -3.875 -5.932 1.00 0.00 87 ASN A C 6
ATOM 7658 O O . ASN A 1 87 ? 19.540 -4.926 -5.478 1.00 0.00 87 ASN A O 6
ATOM 7669 N N . CYS A 1 88 ? 17.892 -3.398 -5.592 1.00 0.00 88 CYS A N 6
ATOM 7670 C CA . CYS A 1 88 ? 17.030 -4.096 -4.646 1.00 0.00 88 CYS A CA 6
ATOM 7671 C C . CYS A 1 88 ? 16.280 -5.234 -5.332 1.00 0.00 88 CYS A C 6
ATOM 7672 O O . CYS A 1 88 ? 15.669 -6.074 -4.672 1.00 0.00 88 CYS A O 6
ATOM 7679 N N . ASN A 1 89 ? 16.331 -5.254 -6.660 1.00 0.00 89 ASN A N 6
ATOM 7680 C CA . ASN A 1 89 ? 15.657 -6.289 -7.435 1.00 0.00 89 ASN A CA 6
ATOM 7681 C C . ASN A 1 89 ? 16.480 -7.573 -7.462 1.00 0.00 89 ASN A C 6
ATOM 7682 O O . ASN A 1 89 ? 15.934 -8.676 -7.423 1.00 0.00 89 ASN A O 6
ATOM 7693 N N . THR A 1 90 ? 17.800 -7.421 -7.528 1.00 0.00 90 THR A N 6
ATOM 7694 C CA . THR A 1 90 ? 18.699 -8.567 -7.561 1.00 0.00 90 THR A CA 6
ATOM 7695 C C . THR A 1 90 ? 19.553 -8.633 -6.299 1.00 0.00 90 THR A C 6
ATOM 7696 O O . THR A 1 90 ? 20.781 -8.678 -6.370 1.00 0.00 90 THR A O 6
ATOM 7707 N N . VAL A 1 91 ? 18.894 -8.637 -5.145 1.00 0.00 91 VAL A N 6
ATOM 7708 C CA . VAL A 1 91 ? 19.593 -8.699 -3.866 1.00 0.00 91 VAL A CA 6
ATOM 7709 C C . VAL A 1 91 ? 20.130 -10.101 -3.600 1.00 0.00 91 VAL A C 6
ATOM 7710 O O . VAL A 1 91 ? 19.404 -11.088 -3.716 1.00 0.00 91 VAL A O 6
ATOM 7723 N N . LYS A 1 92 ? 21.407 -10.181 -3.242 1.00 0.00 92 LYS A N 6
ATOM 7724 C CA . LYS A 1 92 ? 22.043 -11.462 -2.958 1.00 0.00 92 LYS A CA 6
ATOM 7725 C C . LYS A 1 92 ? 21.987 -11.778 -1.466 1.00 0.00 92 LYS A C 6
ATOM 7726 O O . LYS A 1 92 ? 22.823 -11.313 -0.691 1.00 0.00 92 LYS A O 6
ATOM 7745 N N . PHE A 1 93 ? 20.997 -12.571 -1.071 1.00 0.00 93 PHE A N 6
ATOM 7746 C CA . PHE A 1 93 ? 20.832 -12.949 0.328 1.00 0.00 93 PHE A CA 6
ATOM 7747 C C . PHE A 1 93 ? 20.787 -11.715 1.223 1.00 0.00 93 PHE A C 6
ATOM 7748 O O . PHE A 1 93 ? 20.184 -11.736 2.296 1.00 0.00 93 PHE A O 6
ATOM 7765 N N . ALA A 1 1 ? 0.811 0.080 -0.236 1.00 0.00 1 ALA A N 7
ATOM 7766 C CA . ALA A 1 1 ? 2.166 -0.105 -0.741 1.00 0.00 1 ALA A CA 7
ATOM 7767 C C . ALA A 1 1 ? 2.864 1.236 -0.942 1.00 0.00 1 ALA A C 7
ATOM 7768 O O . ALA A 1 1 ? 2.214 2.277 -1.039 1.00 0.00 1 ALA A O 7
ATOM 7775 N N . ILE A 1 2 ? 4.191 1.203 -1.003 1.00 0.00 2 ILE A N 7
ATOM 7776 C CA . ILE A 1 2 ? 4.977 2.416 -1.193 1.00 0.00 2 ILE A CA 7
ATOM 7777 C C . ILE A 1 2 ? 4.930 2.880 -2.645 1.00 0.00 2 ILE A C 7
ATOM 7778 O O . ILE A 1 2 ? 5.315 2.145 -3.554 1.00 0.00 2 ILE A O 7
ATOM 7794 N N . SER A 1 3 ? 4.458 4.104 -2.854 1.00 0.00 3 SER A N 7
ATOM 7795 C CA . SER A 1 3 ? 4.359 4.666 -4.196 1.00 0.00 3 SER A CA 7
ATOM 7796 C C . SER A 1 3 ? 5.586 5.511 -4.524 1.00 0.00 3 SER A C 7
ATOM 7797 O O . SER A 1 3 ? 6.459 5.090 -5.284 1.00 0.00 3 SER A O 7
ATOM 7805 N N . CYS A 1 4 ? 5.647 6.705 -3.944 1.00 0.00 4 CYS A N 7
ATOM 7806 C CA . CYS A 1 4 ? 6.766 7.611 -4.172 1.00 0.00 4 CYS A CA 7
ATOM 7807 C C . CYS A 1 4 ? 6.638 8.862 -3.308 1.00 0.00 4 CYS A C 7
ATOM 7808 O O . CYS A 1 4 ? 7.622 9.350 -2.755 1.00 0.00 4 CYS A O 7
ATOM 7815 N N . GLY A 1 5 ? 5.417 9.376 -3.197 1.00 0.00 5 GLY A N 7
ATOM 7816 C CA . GLY A 1 5 ? 5.182 10.565 -2.399 1.00 0.00 5 GLY A CA 7
ATOM 7817 C C . GLY A 1 5 ? 5.675 10.414 -0.974 1.00 0.00 5 GLY A C 7
ATOM 7818 O O . GLY A 1 5 ? 6.103 11.386 -0.352 1.00 0.00 5 GLY A O 7
ATOM 7822 N N . ALA A 1 6 ? 5.615 9.192 -0.455 1.00 0.00 6 ALA A N 7
ATOM 7823 C CA . ALA A 1 6 ? 6.060 8.917 0.905 1.00 0.00 6 ALA A CA 7
ATOM 7824 C C . ALA A 1 6 ? 7.582 8.936 1.000 1.00 0.00 6 ALA A C 7
ATOM 7825 O O . ALA A 1 6 ? 8.146 9.341 2.016 1.00 0.00 6 ALA A O 7
ATOM 7832 N N . VAL A 1 7 ? 8.242 8.494 -0.066 1.00 0.00 7 VAL A N 7
ATOM 7833 C CA . VAL A 1 7 ? 9.699 8.461 -0.103 1.00 0.00 7 VAL A CA 7
ATOM 7834 C C . VAL A 1 7 ? 10.276 9.857 -0.306 1.00 0.00 7 VAL A C 7
ATOM 7835 O O . VAL A 1 7 ? 11.207 10.264 0.390 1.00 0.00 7 VAL A O 7
ATOM 7848 N N . THR A 1 8 ? 9.716 10.590 -1.263 1.00 0.00 8 THR A N 7
ATOM 7849 C CA . THR A 1 8 ? 10.174 11.942 -1.559 1.00 0.00 8 THR A CA 7
ATOM 7850 C C . THR A 1 8 ? 9.918 12.878 -0.383 1.00 0.00 8 THR A C 7
ATOM 7851 O O . THR A 1 8 ? 10.593 13.896 -0.230 1.00 0.00 8 THR A O 7
ATOM 7862 N N . SER A 1 9 ? 8.939 12.527 0.444 1.00 0.00 9 SER A N 7
ATOM 7863 C CA . SER A 1 9 ? 8.591 13.339 1.605 1.00 0.00 9 SER A CA 7
ATOM 7864 C C . SER A 1 9 ? 9.742 13.378 2.605 1.00 0.00 9 SER A C 7
ATOM 7865 O O . SER A 1 9 ? 10.182 14.450 3.021 1.00 0.00 9 SER A O 7
ATOM 7873 N N . ASP A 1 10 ? 10.226 12.201 2.986 1.00 0.00 10 ASP A N 7
ATOM 7874 C CA . ASP A 1 10 ? 11.327 12.099 3.937 1.00 0.00 10 ASP A CA 7
ATOM 7875 C C . ASP A 1 10 ? 12.653 12.458 3.273 1.00 0.00 10 ASP A C 7
ATOM 7876 O O . ASP A 1 10 ? 13.628 12.791 3.949 1.00 0.00 10 ASP A O 7
ATOM 7885 N N . LEU A 1 11 ? 12.683 12.388 1.947 1.00 0.00 11 LEU A N 7
ATOM 7886 C CA . LEU A 1 11 ? 13.890 12.705 1.191 1.00 0.00 11 LEU A CA 7
ATOM 7887 C C . LEU A 1 11 ? 14.189 14.199 1.245 1.00 0.00 11 LEU A C 7
ATOM 7888 O O . LEU A 1 11 ? 15.349 14.609 1.287 1.00 0.00 11 LEU A O 7
ATOM 7904 N N . SER A 1 12 ? 13.135 15.009 1.245 1.00 0.00 12 SER A N 7
ATOM 7905 C CA . SER A 1 12 ? 13.285 16.459 1.292 1.00 0.00 12 SER A CA 7
ATOM 7906 C C . SER A 1 12 ? 14.149 16.878 2.477 1.00 0.00 12 SER A C 7
ATOM 7907 O O . SER A 1 12 ? 15.181 17.531 2.326 1.00 0.00 12 SER A O 7
ATOM 7915 N N . PRO A 1 13 ? 13.718 16.493 3.688 1.00 0.00 13 PRO A N 7
ATOM 7916 C CA . PRO A 1 13 ? 14.437 16.816 4.924 1.00 0.00 13 PRO A CA 7
ATOM 7917 C C . PRO A 1 13 ? 15.754 16.058 5.044 1.00 0.00 13 PRO A C 7
ATOM 7918 O O . PRO A 1 13 ? 16.669 16.490 5.746 1.00 0.00 13 PRO A O 7
ATOM 7929 N N . CYS A 1 14 ? 15.845 14.926 4.354 1.00 0.00 14 CYS A N 7
ATOM 7930 C CA . CYS A 1 14 ? 17.051 14.107 4.383 1.00 0.00 14 CYS A CA 7
ATOM 7931 C C . CYS A 1 14 ? 18.083 14.624 3.385 1.00 0.00 14 CYS A C 7
ATOM 7932 O O . CYS A 1 14 ? 19.260 14.267 3.452 1.00 0.00 14 CYS A O 7
ATOM 7939 N N . LEU A 1 15 ? 17.635 15.467 2.462 1.00 0.00 15 LEU A N 7
ATOM 7940 C CA . LEU A 1 15 ? 18.519 16.035 1.450 1.00 0.00 15 LEU A CA 7
ATOM 7941 C C . LEU A 1 15 ? 19.570 16.937 2.089 1.00 0.00 15 LEU A C 7
ATOM 7942 O O . LEU A 1 15 ? 20.758 16.841 1.780 1.00 0.00 15 LEU A O 7
ATOM 7958 N N . THR A 1 16 ? 19.125 17.812 2.985 1.00 0.00 16 THR A N 7
ATOM 7959 C CA . THR A 1 16 ? 20.026 18.731 3.669 1.00 0.00 16 THR A CA 7
ATOM 7960 C C . THR A 1 16 ? 21.215 17.990 4.270 1.00 0.00 16 THR A C 7
ATOM 7961 O O . THR A 1 16 ? 22.350 18.464 4.210 1.00 0.00 16 THR A O 7
ATOM 7972 N N . TYR A 1 17 ? 20.948 16.824 4.848 1.00 0.00 17 TYR A N 7
ATOM 7973 C CA . TYR A 1 17 ? 21.997 16.017 5.461 1.00 0.00 17 TYR A CA 7
ATOM 7974 C C . TYR A 1 17 ? 22.715 15.170 4.415 1.00 0.00 17 TYR A C 7
ATOM 7975 O O . TYR A 1 17 ? 23.920 14.936 4.509 1.00 0.00 17 TYR A 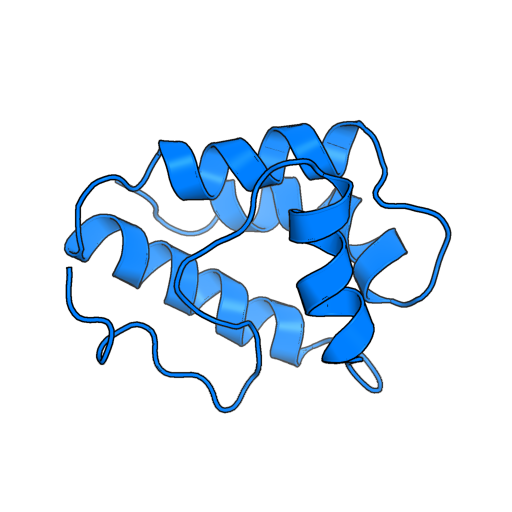O 7
ATOM 7993 N N . LEU A 1 18 ? 21.965 14.713 3.418 1.00 0.00 18 LEU A N 7
ATOM 7994 C CA . LEU A 1 18 ? 22.528 13.892 2.351 1.00 0.00 18 LEU A CA 7
ATOM 7995 C C . LEU A 1 18 ? 23.442 14.719 1.452 1.00 0.00 18 LEU A C 7
ATOM 7996 O O . LEU A 1 18 ? 24.165 14.177 0.616 1.00 0.00 18 LEU A O 7
ATOM 8012 N N . THR A 1 19 ? 23.407 16.036 1.632 1.00 0.00 19 THR A N 7
ATOM 8013 C CA . THR A 1 19 ? 24.231 16.938 0.838 1.00 0.00 19 THR A CA 7
ATOM 8014 C C . THR A 1 19 ? 25.537 17.263 1.555 1.00 0.00 19 THR A C 7
ATOM 8015 O O . THR A 1 19 ? 26.468 17.800 0.956 1.00 0.00 19 THR A O 7
ATOM 8026 N N . GLY A 1 20 ? 25.599 16.933 2.841 1.00 0.00 20 GLY A N 7
ATOM 8027 C CA . GLY A 1 20 ? 26.796 17.197 3.618 1.00 0.00 20 GLY A CA 7
ATOM 8028 C C . GLY A 1 20 ? 26.563 18.220 4.712 1.00 0.00 20 GLY A C 7
ATOM 8029 O O . GLY A 1 20 ? 27.475 18.547 5.470 1.00 0.00 20 GLY A O 7
ATOM 8033 N N . GLY A 1 21 ? 25.337 18.729 4.793 1.00 0.00 21 GLY A N 7
ATOM 8034 C CA . GLY A 1 21 ? 25.009 19.717 5.804 1.00 0.00 21 GLY A CA 7
ATOM 8035 C C . GLY A 1 21 ? 24.847 19.106 7.182 1.00 0.00 21 GLY A C 7
ATOM 8036 O O . GLY A 1 21 ? 25.197 17.949 7.416 1.00 0.00 21 GLY A O 7
ATOM 8040 N N . PRO A 1 22 ? 24.307 19.894 8.123 1.00 0.00 22 PRO A N 7
ATOM 8041 C CA . PRO A 1 22 ? 24.088 19.445 9.501 1.00 0.00 22 PRO A CA 7
ATOM 8042 C C . PRO A 1 22 ? 22.982 18.399 9.602 1.00 0.00 22 PRO A C 7
ATOM 8043 O O . PRO A 1 22 ? 21.947 18.511 8.946 1.00 0.00 22 PRO A O 7
ATOM 8054 N N . GLY A 1 23 ? 23.209 17.382 10.428 1.00 0.00 23 GLY A N 7
ATOM 8055 C CA . GLY A 1 23 ? 22.222 16.332 10.599 1.00 0.00 23 GLY A CA 7
ATOM 8056 C C . GLY A 1 23 ? 22.806 15.086 11.236 1.00 0.00 23 GLY A C 7
ATOM 8057 O O . GLY A 1 23 ? 23.901 15.106 11.799 1.00 0.00 23 GLY A O 7
ATOM 8061 N N . PRO A 1 24 ? 22.065 13.971 11.153 1.00 0.00 24 PRO A N 7
ATOM 8062 C CA . PRO A 1 24 ? 20.761 13.936 10.486 1.00 0.00 24 PRO A CA 7
ATOM 8063 C C . PRO A 1 24 ? 19.694 14.705 11.258 1.00 0.00 24 PRO A C 7
ATOM 8064 O O . PRO A 1 24 ? 19.605 14.603 12.481 1.00 0.00 24 PRO A O 7
ATOM 8075 N N . SER A 1 25 ? 18.885 15.473 10.535 1.00 0.00 25 SER A N 7
ATOM 8076 C CA . SER A 1 25 ? 17.826 16.262 11.153 1.00 0.00 25 SER A CA 7
ATOM 8077 C C . SER A 1 25 ? 16.791 15.357 11.815 1.00 0.00 25 SER A C 7
ATOM 8078 O O . SER A 1 25 ? 16.715 14.158 11.547 1.00 0.00 25 SER A O 7
ATOM 8086 N N . PRO A 1 26 ? 15.974 15.945 12.702 1.00 0.00 26 PRO A N 7
ATOM 8087 C CA . PRO A 1 26 ? 14.928 15.211 13.421 1.00 0.00 26 PRO A CA 7
ATOM 8088 C C . PRO A 1 26 ? 13.786 14.783 12.506 1.00 0.00 26 PRO A C 7
ATOM 8089 O O . PRO A 1 26 ? 13.276 13.669 12.617 1.00 0.00 26 PRO A O 7
ATOM 8100 N N . GLN A 1 27 ? 13.392 15.674 11.602 1.00 0.00 27 GLN A N 7
ATOM 8101 C CA . GLN A 1 27 ? 12.310 15.386 10.668 1.00 0.00 27 GLN A CA 7
ATOM 8102 C C . GLN A 1 27 ? 12.708 14.277 9.700 1.00 0.00 27 GLN A C 7
ATOM 8103 O O . GLN A 1 27 ? 11.882 13.447 9.318 1.00 0.00 27 GLN A O 7
ATOM 8117 N N . CYS A 1 28 ? 13.977 14.268 9.306 1.00 0.00 28 CYS A N 7
ATOM 8118 C CA . CYS A 1 28 ? 14.485 13.262 8.382 1.00 0.00 28 CYS A CA 7
ATOM 8119 C C . CYS A 1 28 ? 14.430 11.871 9.008 1.00 0.00 28 CYS A C 7
ATOM 8120 O O . CYS A 1 28 ? 13.899 10.931 8.415 1.00 0.00 28 CYS A O 7
ATOM 8127 N N . CYS A 1 29 ? 14.982 11.748 10.210 1.00 0.00 29 CYS A N 7
ATOM 8128 C CA . CYS A 1 29 ? 14.997 10.474 10.919 1.00 0.00 29 CYS A CA 7
ATOM 8129 C C . CYS A 1 29 ? 13.596 9.873 10.988 1.00 0.00 29 CYS A C 7
ATOM 8130 O O . CYS A 1 29 ? 13.395 8.701 10.672 1.00 0.00 29 CYS A O 7
ATOM 8137 N N . GLY A 1 30 ? 12.629 10.686 11.403 1.00 0.00 30 GLY A N 7
ATOM 8138 C CA . GLY A 1 30 ? 11.259 10.218 11.506 1.00 0.00 30 GLY A CA 7
ATOM 8139 C C . GLY A 1 30 ? 10.746 9.636 10.204 1.00 0.00 30 GLY A C 7
ATOM 8140 O O . GLY A 1 30 ? 10.120 8.577 10.193 1.00 0.00 30 GLY A O 7
ATOM 8144 N N . GLY A 1 31 ? 11.010 10.331 9.102 1.00 0.00 31 GLY A N 7
ATOM 8145 C CA . GLY A 1 31 ? 10.562 9.862 7.804 1.00 0.00 31 GLY A CA 7
ATOM 8146 C C . GLY A 1 31 ? 11.287 8.608 7.358 1.00 0.00 31 GLY A C 7
ATOM 8147 O O . GLY A 1 31 ? 10.682 7.704 6.781 1.00 0.00 31 GLY A O 7
ATOM 8151 N N . VAL A 1 32 ? 12.588 8.552 7.625 1.00 0.00 32 VAL A N 7
ATOM 8152 C CA . VAL A 1 32 ? 13.397 7.399 7.247 1.00 0.00 32 VAL A CA 7
ATOM 8153 C C . VAL A 1 32 ? 12.820 6.111 7.823 1.00 0.00 32 VAL A C 7
ATOM 8154 O O . VAL A 1 32 ? 12.524 5.167 7.089 1.00 0.00 32 VAL A O 7
ATOM 8167 N N . LYS A 1 33 ? 12.663 6.077 9.142 1.00 0.00 33 LYS A N 7
ATOM 8168 C CA . LYS A 1 33 ? 12.120 4.905 9.819 1.00 0.00 33 LYS A CA 7
ATOM 8169 C C . LYS A 1 33 ? 10.738 4.556 9.277 1.00 0.00 33 LYS A C 7
ATOM 8170 O O . LYS A 1 33 ? 10.301 3.408 9.354 1.00 0.00 33 LYS A O 7
ATOM 8189 N N . LYS A 1 34 ? 10.054 5.554 8.727 1.00 0.00 34 LYS A N 7
ATOM 8190 C CA . LYS A 1 34 ? 8.722 5.352 8.169 1.00 0.00 34 LYS A CA 7
ATOM 8191 C C . LYS A 1 34 ? 8.792 4.576 6.858 1.00 0.00 34 LYS A C 7
ATOM 8192 O O . LYS A 1 34 ? 7.968 3.698 6.599 1.00 0.00 34 LYS A O 7
ATOM 8211 N N . LEU A 1 35 ? 9.782 4.903 6.035 1.00 0.00 35 LEU A N 7
ATOM 8212 C CA . LEU A 1 35 ? 9.962 4.235 4.751 1.00 0.00 35 LEU A CA 7
ATOM 8213 C C . LEU A 1 35 ? 10.311 2.763 4.946 1.00 0.00 35 LEU A C 7
ATOM 8214 O O . LEU A 1 35 ? 9.865 1.902 4.187 1.00 0.00 35 LEU A O 7
ATOM 8230 N N . LEU A 1 36 ? 11.110 2.482 5.969 1.00 0.00 36 LEU A N 7
ATOM 8231 C CA . LEU A 1 36 ? 11.519 1.113 6.267 1.00 0.00 36 LEU A CA 7
ATOM 8232 C C . LEU A 1 36 ? 10.405 0.356 6.983 1.00 0.00 36 LEU A C 7
ATOM 8233 O O . LEU A 1 36 ? 10.204 -0.836 6.754 1.00 0.00 36 LEU A O 7
ATOM 8249 N N . ALA A 1 37 ? 9.681 1.058 7.850 1.00 0.00 37 ALA A N 7
ATOM 8250 C CA . ALA A 1 37 ? 8.585 0.454 8.596 1.00 0.00 37 ALA A CA 7
ATOM 8251 C C . ALA A 1 37 ? 7.366 0.241 7.704 1.00 0.00 37 ALA A C 7
ATOM 8252 O O . ALA A 1 37 ? 6.517 -0.603 7.989 1.00 0.00 37 ALA A O 7
ATOM 8259 N N . ALA A 1 38 ? 7.286 1.012 6.625 1.00 0.00 38 ALA A N 7
ATOM 8260 C CA . ALA A 1 38 ? 6.172 0.906 5.691 1.00 0.00 38 ALA A CA 7
ATOM 8261 C C . ALA A 1 38 ? 6.419 -0.192 4.663 1.00 0.00 38 ALA A C 7
ATOM 8262 O O . ALA A 1 38 ? 5.550 -0.501 3.849 1.00 0.00 38 ALA A O 7
ATOM 8269 N N . ALA A 1 39 ? 7.611 -0.779 4.706 1.00 0.00 39 ALA A N 7
ATOM 8270 C CA . ALA A 1 39 ? 7.972 -1.844 3.778 1.00 0.00 39 ALA A CA 7
ATOM 8271 C C . ALA A 1 39 ? 8.418 -3.096 4.527 1.00 0.00 39 ALA A C 7
ATOM 8272 O O . ALA A 1 39 ? 9.517 -3.142 5.078 1.00 0.00 39 ALA A O 7
ATOM 8279 N N . ASN A 1 40 ? 7.557 -4.108 4.542 1.00 0.00 40 ASN A N 7
ATOM 8280 C CA . ASN A 1 40 ? 7.863 -5.361 5.224 1.00 0.00 40 ASN A CA 7
ATOM 8281 C C . ASN A 1 40 ? 8.198 -6.459 4.220 1.00 0.00 40 ASN A C 7
ATOM 8282 O O . ASN A 1 40 ? 9.105 -7.262 4.441 1.00 0.00 40 ASN A O 7
ATOM 8293 N N . THR A 1 41 ? 7.460 -6.489 3.115 1.00 0.00 41 THR A N 7
ATOM 8294 C CA . THR A 1 41 ? 7.677 -7.488 2.077 1.00 0.00 41 THR A CA 7
ATOM 8295 C C . THR A 1 41 ? 8.751 -7.035 1.094 1.00 0.00 41 THR A C 7
ATOM 8296 O O . THR A 1 41 ? 9.399 -6.008 1.295 1.00 0.00 41 THR A O 7
ATOM 8307 N N . THR A 1 42 ? 8.934 -7.808 0.027 1.00 0.00 42 THR A N 7
ATOM 8308 C CA . THR A 1 42 ? 9.929 -7.486 -0.988 1.00 0.00 42 THR A CA 7
ATOM 8309 C C . THR A 1 42 ? 9.402 -6.439 -1.962 1.00 0.00 42 THR A C 7
ATOM 8310 O O . THR A 1 42 ? 10.056 -5.434 -2.246 1.00 0.00 42 THR A O 7
ATOM 8321 N N . PRO A 1 43 ? 8.191 -6.675 -2.488 1.00 0.00 43 PRO A N 7
ATOM 8322 C CA . PRO A 1 43 ? 7.549 -5.762 -3.439 1.00 0.00 43 PRO A CA 7
ATOM 8323 C C . PRO A 1 43 ? 7.596 -4.311 -2.971 1.00 0.00 43 PRO A C 7
ATOM 8324 O O . PRO A 1 43 ? 7.821 -3.400 -3.767 1.00 0.00 43 PRO A O 7
ATOM 8335 N N . ASP A 1 44 ? 7.382 -4.105 -1.676 1.00 0.00 44 ASP A N 7
ATOM 8336 C CA . ASP A 1 44 ? 7.402 -2.764 -1.103 1.00 0.00 44 ASP A CA 7
ATOM 8337 C C . ASP A 1 44 ? 8.794 -2.149 -1.207 1.00 0.00 44 ASP A C 7
ATOM 8338 O O . ASP A 1 44 ? 8.956 -1.036 -1.707 1.00 0.00 44 ASP A O 7
ATOM 8347 N N . ARG A 1 45 ? 9.796 -2.881 -0.730 1.00 0.00 45 ARG A N 7
ATOM 8348 C CA . ARG A 1 45 ? 11.174 -2.406 -0.767 1.00 0.00 45 ARG A CA 7
ATOM 8349 C C . ARG A 1 45 ? 11.606 -2.103 -2.199 1.00 0.00 45 ARG A C 7
ATOM 8350 O O . ARG A 1 45 ? 12.498 -1.287 -2.428 1.00 0.00 45 ARG A O 7
ATOM 8371 N N . GLN A 1 46 ? 10.967 -2.766 -3.157 1.00 0.00 46 GLN A N 7
ATOM 8372 C CA . GLN A 1 46 ? 11.286 -2.568 -4.566 1.00 0.00 46 GLN A CA 7
ATOM 8373 C C . GLN A 1 46 ? 10.829 -1.192 -5.040 1.00 0.00 46 GLN A C 7
ATOM 8374 O O . GLN A 1 46 ? 11.600 -0.444 -5.640 1.00 0.00 46 GLN A O 7
ATOM 8388 N N . ALA A 1 47 ? 9.570 -0.865 -4.765 1.00 0.00 47 ALA A N 7
ATOM 8389 C CA . ALA A 1 47 ? 9.011 0.421 -5.162 1.00 0.00 47 ALA A CA 7
ATOM 8390 C C . ALA A 1 47 ? 9.802 1.575 -4.554 1.00 0.00 47 ALA A C 7
ATOM 8391 O O . ALA A 1 47 ? 10.318 2.432 -5.271 1.00 0.00 47 ALA A O 7
ATOM 8398 N N . ALA A 1 48 ? 9.893 1.590 -3.228 1.00 0.00 48 ALA A N 7
ATOM 8399 C CA . ALA A 1 48 ? 10.622 2.637 -2.525 1.00 0.00 48 ALA A CA 7
ATOM 8400 C C . ALA A 1 48 ? 12.030 2.799 -3.087 1.00 0.00 48 ALA A C 7
ATOM 8401 O O . ALA A 1 48 ? 12.433 3.896 -3.475 1.00 0.00 48 ALA A O 7
ATOM 8408 N N . CYS A 1 49 ? 12.776 1.699 -3.127 1.00 0.00 49 CYS A N 7
ATOM 8409 C CA . CYS A 1 49 ? 14.140 1.719 -3.641 1.00 0.00 49 CYS A CA 7
ATOM 8410 C C . CYS A 1 49 ? 14.209 2.456 -4.975 1.00 0.00 49 CYS A C 7
ATOM 8411 O O . CYS A 1 49 ? 15.068 3.312 -5.179 1.00 0.00 49 CYS A O 7
ATOM 8418 N N . ASN A 1 50 ? 13.296 2.117 -5.880 1.00 0.00 50 ASN A N 7
ATOM 8419 C CA . ASN A 1 50 ? 13.253 2.746 -7.195 1.00 0.00 50 ASN A CA 7
ATOM 8420 C C . ASN A 1 50 ? 13.122 4.261 -7.069 1.00 0.00 50 ASN A C 7
ATOM 8421 O O . ASN A 1 50 ? 13.744 5.014 -7.819 1.00 0.00 50 ASN A O 7
ATOM 8432 N N . CYS A 1 51 ? 12.308 4.701 -6.115 1.00 0.00 51 CYS A N 7
ATOM 8433 C CA . CYS A 1 51 ? 12.094 6.126 -5.889 1.00 0.00 51 CYS A CA 7
ATOM 8434 C C . CYS A 1 51 ? 13.298 6.752 -5.190 1.00 0.00 51 CYS A C 7
ATOM 8435 O O . CYS A 1 51 ? 13.588 7.936 -5.372 1.00 0.00 51 CYS A O 7
ATOM 8442 N N . LEU A 1 52 ? 13.994 5.952 -4.392 1.00 0.00 52 LEU A N 7
ATOM 8443 C CA . LEU A 1 52 ? 15.166 6.427 -3.665 1.00 0.00 52 LEU A CA 7
ATOM 8444 C C . LEU A 1 52 ? 16.356 6.598 -4.604 1.00 0.00 52 LEU A C 7
ATOM 8445 O O . LEU A 1 52 ? 16.924 7.685 -4.713 1.00 0.00 52 LEU A O 7
ATOM 8461 N N . LYS A 1 53 ? 16.728 5.518 -5.283 1.00 0.00 53 LYS A N 7
ATOM 8462 C CA . LYS A 1 53 ? 17.847 5.548 -6.217 1.00 0.00 53 LYS A CA 7
ATOM 8463 C C . LYS A 1 53 ? 17.708 6.708 -7.197 1.00 0.00 53 LYS A C 7
ATOM 8464 O O . LYS A 1 53 ? 18.685 7.388 -7.512 1.00 0.00 53 LYS A O 7
ATOM 8483 N N . SER A 1 54 ? 16.487 6.931 -7.674 1.00 0.00 54 SER A N 7
ATOM 8484 C CA . SER A 1 54 ? 16.221 8.008 -8.620 1.00 0.00 54 SER A CA 7
ATOM 8485 C C . SER A 1 54 ? 16.225 9.362 -7.916 1.00 0.00 54 SER A C 7
ATOM 8486 O O . SER A 1 54 ? 16.526 10.389 -8.524 1.00 0.00 54 SER A O 7
ATOM 8494 N N . ALA A 1 55 ? 15.887 9.355 -6.631 1.00 0.00 55 ALA A N 7
ATOM 8495 C CA . ALA A 1 55 ? 15.854 10.581 -5.843 1.00 0.00 55 ALA A CA 7
ATOM 8496 C C . ALA A 1 55 ? 17.263 11.072 -5.532 1.00 0.00 55 ALA A C 7
ATOM 8497 O O . ALA A 1 55 ? 17.598 12.228 -5.789 1.00 0.00 55 ALA A O 7
ATOM 8504 N N . ALA A 1 56 ? 18.084 10.187 -4.976 1.00 0.00 56 ALA A N 7
ATOM 8505 C CA . ALA A 1 56 ? 19.458 10.531 -4.630 1.00 0.00 56 ALA A CA 7
ATOM 8506 C C . ALA A 1 56 ? 20.277 10.838 -5.879 1.00 0.00 56 ALA A C 7
ATOM 8507 O O . ALA A 1 56 ? 21.368 11.400 -5.795 1.00 0.00 56 ALA A O 7
ATOM 8514 N N . GLY A 1 57 ? 19.744 10.463 -7.038 1.00 0.00 57 GLY A N 7
ATOM 8515 C CA . GLY A 1 57 ? 20.441 10.705 -8.288 1.00 0.00 57 GLY A CA 7
ATOM 8516 C C . GLY A 1 57 ? 20.706 12.178 -8.528 1.00 0.00 57 GLY A C 7
ATOM 8517 O O . GLY A 1 57 ? 21.551 12.538 -9.347 1.00 0.00 57 GLY A O 7
ATOM 8521 N N . SER A 1 58 ? 19.981 13.032 -7.812 1.00 0.00 58 SER A N 7
ATOM 8522 C CA . SER A 1 58 ? 20.139 14.475 -7.955 1.00 0.00 58 SER A CA 7
ATOM 8523 C C . SER A 1 58 ? 21.162 15.011 -6.959 1.00 0.00 58 SER A C 7
ATOM 8524 O O . SER A 1 58 ? 21.413 16.215 -6.898 1.00 0.00 58 SER A O 7
ATOM 8532 N N . ILE A 1 59 ? 21.749 14.109 -6.180 1.00 0.00 59 ILE A N 7
ATOM 8533 C CA . ILE A 1 59 ? 22.745 14.491 -5.187 1.00 0.00 59 ILE A CA 7
ATOM 8534 C C . ILE A 1 59 ? 24.130 14.608 -5.815 1.00 0.00 59 ILE A C 7
ATOM 8535 O O . ILE A 1 59 ? 24.741 13.607 -6.190 1.00 0.00 59 ILE A O 7
ATOM 8551 N N . THR A 1 60 ? 24.622 15.838 -5.925 1.00 0.00 60 THR A N 7
ATOM 8552 C CA . THR A 1 60 ? 25.935 16.087 -6.506 1.00 0.00 60 THR A CA 7
ATOM 8553 C C . THR A 1 60 ? 27.047 15.630 -5.569 1.00 0.00 60 THR A C 7
ATOM 8554 O O . THR A 1 60 ? 27.118 16.059 -4.417 1.00 0.00 60 THR A O 7
ATOM 8565 N N . LYS A 1 61 ? 27.914 14.757 -6.070 1.00 0.00 61 LYS A N 7
ATOM 8566 C CA . LYS A 1 61 ? 29.025 14.242 -5.278 1.00 0.00 61 LYS A CA 7
ATOM 8567 C C . LYS A 1 61 ? 28.520 13.547 -4.018 1.00 0.00 61 LYS A C 7
ATOM 8568 O O . LYS A 1 61 ? 28.967 13.846 -2.910 1.00 0.00 61 LYS A O 7
ATOM 8587 N N . LEU A 1 62 ? 27.587 12.618 -4.195 1.00 0.00 62 LEU A N 7
ATOM 8588 C CA . LEU A 1 62 ? 27.021 11.879 -3.072 1.00 0.00 62 LEU A CA 7
ATOM 8589 C C . LEU A 1 62 ? 28.124 11.290 -2.197 1.00 0.00 62 LEU A C 7
ATOM 8590 O O . LEU A 1 62 ? 29.129 10.790 -2.701 1.00 0.00 62 LEU A O 7
ATOM 8606 N N . ASN A 1 63 ? 27.926 11.351 -0.884 1.00 0.00 63 ASN A N 7
ATOM 8607 C CA . ASN A 1 63 ? 28.903 10.823 0.061 1.00 0.00 63 ASN A CA 7
ATOM 8608 C C . ASN A 1 63 ? 28.424 9.503 0.657 1.00 0.00 63 ASN A C 7
ATOM 8609 O O . ASN A 1 63 ? 27.567 9.482 1.541 1.00 0.00 63 ASN A O 7
ATOM 8620 N N . THR A 1 64 ? 28.985 8.401 0.168 1.00 0.00 64 THR A N 7
ATOM 8621 C CA . THR A 1 64 ? 28.615 7.076 0.651 1.00 0.00 64 THR A CA 7
ATOM 8622 C C . THR A 1 64 ? 28.737 6.990 2.168 1.00 0.00 64 THR A C 7
ATOM 8623 O O . THR A 1 64 ? 27.960 6.298 2.824 1.00 0.00 64 THR A O 7
ATOM 8634 N N . ASN A 1 65 ? 29.716 7.700 2.719 1.00 0.00 65 ASN A N 7
ATOM 8635 C CA . ASN A 1 65 ? 29.939 7.704 4.161 1.00 0.00 65 ASN A CA 7
ATOM 8636 C C . ASN A 1 65 ? 28.793 8.402 4.886 1.00 0.00 65 ASN A C 7
ATOM 8637 O O . ASN A 1 65 ? 28.305 7.919 5.908 1.00 0.00 65 ASN A O 7
ATOM 8648 N N . ASN A 1 66 ? 28.367 9.541 4.350 1.00 0.00 66 ASN A N 7
ATOM 8649 C CA . ASN A 1 66 ? 27.278 10.307 4.947 1.00 0.00 66 ASN A CA 7
ATOM 8650 C C . ASN A 1 66 ? 25.950 9.571 4.796 1.00 0.00 66 ASN A C 7
ATOM 8651 O O . ASN A 1 66 ? 25.127 9.562 5.710 1.00 0.00 66 ASN A O 7
ATOM 8662 N N . ALA A 1 67 ? 25.750 8.955 3.635 1.00 0.00 67 ALA A N 7
ATOM 8663 C CA . ALA A 1 67 ? 24.523 8.215 3.366 1.00 0.00 67 ALA A CA 7
ATOM 8664 C C . ALA A 1 67 ? 24.327 7.091 4.377 1.00 0.00 67 ALA A C 7
ATOM 8665 O O . ALA A 1 67 ? 23.209 6.831 4.821 1.00 0.00 67 ALA A O 7
ATOM 8672 N N . ALA A 1 68 ? 25.420 6.427 4.737 1.00 0.00 68 ALA A N 7
ATOM 8673 C CA . ALA A 1 68 ? 25.368 5.331 5.697 1.00 0.00 68 ALA A CA 7
ATOM 8674 C C . ALA A 1 68 ? 25.223 5.857 7.121 1.00 0.00 68 ALA A C 7
ATOM 8675 O O . ALA A 1 68 ? 24.676 5.178 7.990 1.00 0.00 68 ALA A O 7
ATOM 8682 N N . ALA A 1 69 ? 25.717 7.068 7.354 1.00 0.00 69 ALA A N 7
ATOM 8683 C CA . ALA A 1 69 ? 25.641 7.684 8.672 1.00 0.00 69 ALA A CA 7
ATOM 8684 C C . ALA A 1 69 ? 24.222 8.148 8.981 1.00 0.00 69 ALA A C 7
ATOM 8685 O O . ALA A 1 69 ? 23.833 8.258 10.145 1.00 0.00 69 ALA A O 7
ATOM 8692 N N . LEU A 1 70 ? 23.452 8.420 7.933 1.00 0.00 70 LEU A N 7
ATOM 8693 C CA . LEU A 1 70 ? 22.075 8.873 8.092 1.00 0.00 70 LEU A CA 7
ATOM 8694 C C . LEU A 1 70 ? 21.257 7.861 8.888 1.00 0.00 70 LEU A C 7
ATOM 8695 O O . LEU A 1 70 ? 20.678 8.174 9.928 1.00 0.00 70 LEU A O 7
ATOM 8711 N N . PRO A 1 71 ? 21.210 6.616 8.391 1.00 0.00 71 PRO A N 7
ATOM 8712 C CA . PRO A 1 71 ? 20.469 5.531 9.042 1.00 0.00 71 PRO A CA 7
ATOM 8713 C C . PRO A 1 71 ? 21.116 5.089 10.349 1.00 0.00 71 PRO A C 7
ATOM 8714 O O . PRO A 1 71 ? 20.429 4.808 11.330 1.00 0.00 71 PRO A O 7
ATOM 8725 N N . GLY A 1 72 ? 22.445 5.031 10.356 1.00 0.00 72 GLY A N 7
ATOM 8726 C CA . GLY A 1 72 ? 23.163 4.623 11.550 1.00 0.00 72 GLY A CA 7
ATOM 8727 C C . GLY A 1 72 ? 23.001 5.609 12.689 1.00 0.00 72 GLY A C 7
ATOM 8728 O O . GLY A 1 72 ? 22.923 5.217 13.854 1.00 0.00 72 GLY A O 7
ATOM 8732 N N . LYS A 1 73 ? 22.953 6.894 12.356 1.00 0.00 73 LYS A N 7
ATOM 8733 C CA . LYS A 1 73 ? 22.801 7.941 13.359 1.00 0.00 73 LYS A CA 7
ATOM 8734 C C . LYS A 1 73 ? 21.356 8.024 13.843 1.00 0.00 73 LYS A C 7
ATOM 8735 O O . LYS A 1 73 ? 21.094 8.414 14.981 1.00 0.00 73 LYS A O 7
ATOM 8754 N N . CYS A 1 74 ? 20.423 7.655 12.972 1.00 0.00 74 CYS A N 7
ATOM 8755 C CA . CYS A 1 74 ? 19.005 7.687 13.310 1.00 0.00 74 CYS A CA 7
ATOM 8756 C C . CYS A 1 74 ? 18.596 6.423 14.059 1.00 0.00 74 CYS A C 7
ATOM 8757 O O . CYS A 1 74 ? 17.429 6.242 14.403 1.00 0.00 74 CYS A O 7
ATOM 8764 N N . GLY A 1 75 ? 19.567 5.549 14.309 1.00 0.00 75 GLY A N 7
ATOM 8765 C CA . GLY A 1 75 ? 19.288 4.313 15.016 1.00 0.00 75 GLY A CA 7
ATOM 8766 C C . GLY A 1 75 ? 18.471 3.342 14.187 1.00 0.00 75 GLY A C 7
ATOM 8767 O O . GLY A 1 75 ? 17.986 2.332 14.698 1.00 0.00 75 GLY A O 7
ATOM 8771 N N . VAL A 1 76 ? 18.316 3.648 12.903 1.00 0.00 76 VAL A N 7
ATOM 8772 C CA . VAL A 1 76 ? 17.551 2.796 12.000 1.00 0.00 76 VAL A CA 7
ATOM 8773 C C . VAL A 1 76 ? 18.412 2.311 10.839 1.00 0.00 76 VAL A C 7
ATOM 8774 O O . VAL A 1 76 ? 18.932 3.112 10.063 1.00 0.00 76 VAL A O 7
ATOM 8787 N N . ASN A 1 77 ? 18.558 0.995 10.727 1.00 0.00 77 ASN A N 7
ATOM 8788 C CA . ASN A 1 77 ? 19.357 0.403 9.660 1.00 0.00 77 ASN A CA 7
ATOM 8789 C C . ASN A 1 77 ? 18.471 -0.042 8.500 1.00 0.00 77 ASN A C 7
ATOM 8790 O O . ASN A 1 77 ? 17.281 -0.300 8.679 1.00 0.00 77 ASN A O 7
ATOM 8801 N N . ILE A 1 78 ? 19.060 -0.129 7.313 1.00 0.00 78 ILE A N 7
ATOM 8802 C CA . ILE A 1 78 ? 18.325 -0.544 6.124 1.00 0.00 78 ILE A CA 7
ATOM 8803 C C . ILE A 1 78 ? 18.797 -1.909 5.635 1.00 0.00 78 ILE A C 7
ATOM 8804 O O . ILE A 1 78 ? 19.936 -2.319 5.864 1.00 0.00 78 ILE A O 7
ATOM 8820 N N . PRO A 1 79 ? 17.904 -2.630 4.942 1.00 0.00 79 PRO A N 7
ATOM 8821 C CA . PRO A 1 79 ? 18.207 -3.959 4.403 1.00 0.00 79 PRO A CA 7
ATOM 8822 C C . PRO A 1 79 ? 19.203 -3.904 3.250 1.00 0.00 79 PRO A C 7
ATOM 8823 O O . PRO A 1 79 ? 19.975 -4.840 3.038 1.00 0.00 79 PRO A O 7
ATOM 8834 N N . TYR A 1 80 ? 19.182 -2.802 2.508 1.00 0.00 80 TYR A N 7
ATOM 8835 C CA . TYR A 1 80 ? 20.082 -2.626 1.375 1.00 0.00 80 TYR A CA 7
ATOM 8836 C C . TYR A 1 80 ? 20.884 -1.335 1.511 1.00 0.00 80 TYR A C 7
ATOM 8837 O O . TYR A 1 80 ? 20.805 -0.646 2.529 1.00 0.00 80 TYR A O 7
ATOM 8855 N N . LYS A 1 81 ? 21.656 -1.014 0.479 1.00 0.00 81 LYS A N 7
ATOM 8856 C CA . LYS A 1 81 ? 22.472 0.194 0.480 1.00 0.00 81 LYS A CA 7
ATOM 8857 C C . LYS A 1 81 ? 21.750 1.339 -0.222 1.00 0.00 81 LYS A C 7
ATOM 8858 O O . LYS A 1 81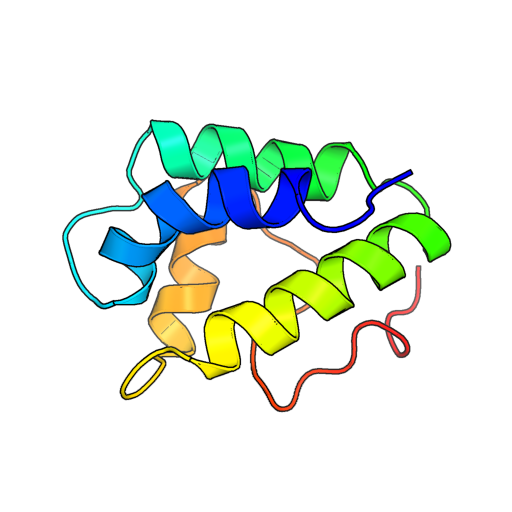 ? 20.650 1.162 -0.748 1.00 0.00 81 LYS A O 7
ATOM 8877 N N . ILE A 1 82 ? 22.375 2.512 -0.228 1.00 0.00 82 ILE A N 7
ATOM 8878 C CA . ILE A 1 82 ? 21.792 3.684 -0.869 1.00 0.00 82 ILE A CA 7
ATOM 8879 C C . ILE A 1 82 ? 22.809 4.385 -1.763 1.00 0.00 82 ILE A C 7
ATOM 8880 O O . ILE A 1 82 ? 23.597 5.208 -1.298 1.00 0.00 82 ILE A O 7
ATOM 8896 N N . SER A 1 83 ? 22.785 4.053 -3.050 1.00 0.00 83 SER A N 7
ATOM 8897 C CA . SER A 1 83 ? 23.706 4.649 -4.011 1.00 0.00 83 SER A CA 7
ATOM 8898 C C . SER A 1 83 ? 23.196 4.469 -5.437 1.00 0.00 83 SER A C 7
ATOM 8899 O O . SER A 1 83 ? 22.090 3.972 -5.656 1.00 0.00 83 SER A O 7
ATOM 8907 N N . THR A 1 84 ? 24.009 4.877 -6.406 1.00 0.00 84 THR A N 7
ATOM 8908 C CA . THR A 1 84 ? 23.641 4.763 -7.812 1.00 0.00 84 THR A CA 7
ATOM 8909 C C . THR A 1 84 ? 23.877 3.349 -8.329 1.00 0.00 84 THR A C 7
ATOM 8910 O O . THR A 1 84 ? 23.622 3.052 -9.497 1.00 0.00 84 THR A O 7
ATOM 8921 N N . THR A 1 85 ? 24.367 2.477 -7.452 1.00 0.00 85 THR A N 7
ATOM 8922 C CA . THR A 1 85 ? 24.638 1.093 -7.821 1.00 0.00 85 THR A CA 7
ATOM 8923 C C . THR A 1 85 ? 23.945 0.125 -6.869 1.00 0.00 85 THR A C 7
ATOM 8924 O O . THR A 1 85 ? 24.526 -0.878 -6.454 1.00 0.00 85 THR A O 7
ATOM 8935 N N . THR A 1 86 ? 22.697 0.430 -6.526 1.00 0.00 86 THR A N 7
ATOM 8936 C CA . THR A 1 86 ? 21.924 -0.413 -5.623 1.00 0.00 86 THR A CA 7
ATOM 8937 C C . THR A 1 86 ? 20.800 -1.127 -6.364 1.00 0.00 86 THR A C 7
ATOM 8938 O O . THR A 1 86 ? 19.923 -0.488 -6.945 1.00 0.00 86 THR A O 7
ATOM 8949 N N . ASN A 1 87 ? 20.831 -2.455 -6.340 1.00 0.00 87 ASN A N 7
ATOM 8950 C CA . ASN A 1 87 ? 19.814 -3.257 -7.010 1.00 0.00 87 ASN A CA 7
ATOM 8951 C C . ASN A 1 87 ? 18.944 -3.992 -5.995 1.00 0.00 87 ASN A C 7
ATOM 8952 O O . ASN A 1 87 ? 19.289 -5.082 -5.539 1.00 0.00 87 ASN A O 7
ATOM 8963 N N . CYS A 1 88 ? 17.813 -3.387 -5.645 1.00 0.00 88 CYS A N 7
ATOM 8964 C CA . CYS A 1 88 ? 16.893 -3.983 -4.684 1.00 0.00 88 CYS A CA 7
ATOM 8965 C C . CYS A 1 88 ? 16.014 -5.035 -5.353 1.00 0.00 88 CYS A C 7
ATOM 8966 O O . CYS A 1 88 ? 15.788 -6.112 -4.801 1.00 0.00 88 CYS A O 7
ATOM 8973 N N . ASN A 1 89 ? 15.522 -4.716 -6.545 1.00 0.00 89 ASN A N 7
ATOM 8974 C CA . ASN A 1 89 ? 14.667 -5.634 -7.290 1.00 0.00 89 ASN A CA 7
ATOM 8975 C C . ASN A 1 89 ? 15.340 -6.994 -7.451 1.00 0.00 89 ASN A C 7
ATOM 8976 O O . ASN A 1 89 ? 14.674 -8.029 -7.480 1.00 0.00 89 ASN A O 7
ATOM 8987 N N . THR A 1 90 ? 16.665 -6.984 -7.556 1.00 0.00 90 THR A N 7
ATOM 8988 C CA . THR A 1 90 ? 17.428 -8.215 -7.714 1.00 0.00 90 THR A CA 7
ATOM 8989 C C . THR A 1 90 ? 18.561 -8.295 -6.697 1.00 0.00 90 THR A C 7
ATOM 8990 O O . THR A 1 90 ? 19.737 -8.266 -7.059 1.00 0.00 90 THR A O 7
ATOM 9001 N N . VAL A 1 91 ? 18.199 -8.396 -5.422 1.00 0.00 91 VAL A N 7
ATOM 9002 C CA . VAL A 1 91 ? 19.185 -8.482 -4.352 1.00 0.00 91 VAL A CA 7
ATOM 9003 C C . VAL A 1 91 ? 19.847 -9.855 -4.323 1.00 0.00 91 VAL A C 7
ATOM 9004 O O . VAL A 1 91 ? 19.179 -10.875 -4.153 1.00 0.00 91 VAL A O 7
ATOM 9017 N N . LYS A 1 92 ? 21.165 -9.874 -4.490 1.00 0.00 92 LYS A N 7
ATOM 9018 C CA . LYS A 1 92 ? 21.920 -11.121 -4.482 1.00 0.00 92 LYS A CA 7
ATOM 9019 C C . LYS A 1 92 ? 22.318 -11.507 -3.061 1.00 0.00 92 LYS A C 7
ATOM 9020 O O . LYS A 1 92 ? 23.144 -10.842 -2.435 1.00 0.00 92 LYS A O 7
ATOM 9039 N N . PHE A 1 93 ? 21.727 -12.586 -2.558 1.00 0.00 93 PHE A N 7
ATOM 9040 C CA . PHE A 1 93 ? 22.021 -13.060 -1.211 1.00 0.00 93 PHE A CA 7
ATOM 9041 C C . PHE A 1 93 ? 21.870 -11.934 -0.192 1.00 0.00 93 PHE A C 7
ATOM 9042 O O . PHE A 1 93 ? 20.786 -11.377 -0.025 1.00 0.00 93 PHE A O 7
ATOM 9059 N N . ALA A 1 1 ? 0.483 0.756 -0.131 1.00 0.00 1 ALA A N 8
ATOM 9060 C CA . ALA A 1 1 ? 1.851 0.483 -0.552 1.00 0.00 1 ALA A CA 8
ATOM 9061 C C . ALA A 1 1 ? 2.612 1.777 -0.821 1.00 0.00 1 ALA A C 8
ATOM 9062 O O . ALA A 1 1 ? 2.010 2.840 -0.977 1.00 0.00 1 ALA A O 8
ATOM 9069 N N . ILE A 1 2 ? 3.936 1.680 -0.874 1.00 0.00 2 ILE A N 8
ATOM 9070 C CA . ILE A 1 2 ? 4.777 2.843 -1.124 1.00 0.00 2 ILE A CA 8
ATOM 9071 C C . ILE A 1 2 ? 4.732 3.248 -2.594 1.00 0.00 2 ILE A C 8
ATOM 9072 O O . ILE A 1 2 ? 5.107 2.473 -3.474 1.00 0.00 2 ILE A O 8
ATOM 9088 N N . SER A 1 3 ? 4.272 4.468 -2.852 1.00 0.00 3 SER A N 8
ATOM 9089 C CA . SER A 1 3 ? 4.176 4.976 -4.216 1.00 0.00 3 SER A CA 8
ATOM 9090 C C . SER A 1 3 ? 5.411 5.794 -4.579 1.00 0.00 3 SER A C 8
ATOM 9091 O O . SER A 1 3 ? 6.277 5.337 -5.326 1.00 0.00 3 SER A O 8
ATOM 9099 N N . CYS A 1 4 ? 5.486 7.009 -4.045 1.00 0.00 4 CYS A N 8
ATOM 9100 C CA . CYS A 1 4 ? 6.614 7.894 -4.312 1.00 0.00 4 CYS A CA 8
ATOM 9101 C C . CYS A 1 4 ? 6.503 9.177 -3.494 1.00 0.00 4 CYS A C 8
ATOM 9102 O O . CYS A 1 4 ? 7.497 9.683 -2.975 1.00 0.00 4 CYS A O 8
ATOM 9109 N N . GLY A 1 5 ? 5.285 9.700 -3.384 1.00 0.00 5 GLY A N 8
ATOM 9110 C CA . GLY A 1 5 ? 5.066 10.919 -2.629 1.00 0.00 5 GLY A CA 8
ATOM 9111 C C . GLY A 1 5 ? 5.552 10.810 -1.197 1.00 0.00 5 GLY A C 8
ATOM 9112 O O . GLY A 1 5 ? 6.035 11.785 -0.622 1.00 0.00 5 GLY A O 8
ATOM 9116 N N . ALA A 1 6 ? 5.424 9.620 -0.620 1.00 0.00 6 ALA A N 8
ATOM 9117 C CA . ALA A 1 6 ? 5.855 9.386 0.753 1.00 0.00 6 ALA A CA 8
ATOM 9118 C C . ALA A 1 6 ? 7.376 9.316 0.847 1.00 0.00 6 ALA A C 8
ATOM 9119 O O . ALA A 1 6 ? 7.963 9.685 1.864 1.00 0.00 6 ALA A O 8
ATOM 9126 N N . VAL A 1 7 ? 8.008 8.839 -0.220 1.00 0.00 7 VAL A N 8
ATOM 9127 C CA . VAL A 1 7 ? 9.461 8.720 -0.258 1.00 0.00 7 VAL A CA 8
ATOM 9128 C C . VAL A 1 7 ? 10.119 10.083 -0.440 1.00 0.00 7 VAL A C 8
ATOM 9129 O O . VAL A 1 7 ? 11.086 10.415 0.246 1.00 0.00 7 VAL A O 8
ATOM 9142 N N . THR A 1 8 ? 9.588 10.871 -1.370 1.00 0.00 8 THR A N 8
ATOM 9143 C CA . THR A 1 8 ? 10.123 12.199 -1.643 1.00 0.00 8 THR A CA 8
ATOM 9144 C C . THR A 1 8 ? 9.905 13.135 -0.460 1.00 0.00 8 THR A C 8
ATOM 9145 O O . THR A 1 8 ? 10.624 14.120 -0.294 1.00 0.00 8 THR A O 8
ATOM 9156 N N . SER A 1 9 ? 8.907 12.820 0.360 1.00 0.00 9 SER A N 8
ATOM 9157 C CA . SER A 1 9 ? 8.592 13.636 1.528 1.00 0.00 9 SER A CA 8
ATOM 9158 C C . SER A 1 9 ? 9.743 13.619 2.529 1.00 0.00 9 SER A C 8
ATOM 9159 O O . SER A 1 9 ? 10.210 14.668 2.973 1.00 0.00 9 SER A O 8
ATOM 9167 N N . ASP A 1 10 ? 10.195 12.420 2.881 1.00 0.00 10 ASP A N 8
ATOM 9168 C CA . ASP A 1 10 ? 11.291 12.265 3.829 1.00 0.00 10 ASP A CA 8
ATOM 9169 C C . ASP A 1 10 ? 12.628 12.600 3.174 1.00 0.00 10 ASP A C 8
ATOM 9170 O O . ASP A 1 10 ? 13.608 12.900 3.857 1.00 0.00 10 ASP A O 8
ATOM 9179 N N . LEU A 1 11 ? 12.660 12.546 1.847 1.00 0.00 11 LEU A N 8
ATOM 9180 C CA . LEU A 1 11 ? 13.877 12.843 1.099 1.00 0.00 11 LEU A CA 8
ATOM 9181 C C . LEU A 1 11 ? 14.214 14.329 1.174 1.00 0.00 11 LEU A C 8
ATOM 9182 O O . LEU A 1 11 ? 15.384 14.709 1.214 1.00 0.00 11 LEU A O 8
ATOM 9198 N N . SER A 1 12 ? 13.180 15.164 1.196 1.00 0.00 12 SER A N 8
ATOM 9199 C CA . SER A 1 12 ? 13.366 16.609 1.265 1.00 0.00 12 SER A CA 8
ATOM 9200 C C . SER A 1 12 ? 14.244 16.987 2.454 1.00 0.00 12 SER A C 8
ATOM 9201 O O . SER A 1 12 ? 15.292 17.616 2.309 1.00 0.00 12 SER A O 8
ATOM 9209 N N . PRO A 1 13 ? 13.807 16.595 3.659 1.00 0.00 13 PRO A N 8
ATOM 9210 C CA . PRO A 1 13 ? 14.537 16.881 4.898 1.00 0.00 13 PRO A CA 8
ATOM 9211 C C . PRO A 1 13 ? 15.835 16.087 5.002 1.00 0.00 13 PRO A C 8
ATOM 9212 O O . PRO A 1 13 ? 16.763 16.486 5.706 1.00 0.00 13 PRO A O 8
ATOM 9223 N N . CYS A 1 14 ? 15.894 14.963 4.296 1.00 0.00 14 CYS A N 8
ATOM 9224 C CA . CYS A 1 14 ? 17.079 14.113 4.308 1.00 0.00 14 CYS A CA 8
ATOM 9225 C C . CYS A 1 14 ? 18.121 14.618 3.315 1.00 0.00 14 CYS A C 8
ATOM 9226 O O . CYS A 1 14 ? 19.289 14.231 3.372 1.00 0.00 14 CYS A O 8
ATOM 9233 N N . LEU A 1 15 ? 17.691 15.485 2.404 1.00 0.00 15 LEU A N 8
ATOM 9234 C CA . LEU A 1 15 ? 18.587 16.044 1.398 1.00 0.00 15 LEU A CA 8
ATOM 9235 C C . LEU A 1 15 ? 19.660 16.913 2.046 1.00 0.00 15 LEU A C 8
ATOM 9236 O O . LEU A 1 15 ? 20.843 16.802 1.724 1.00 0.00 15 LEU A O 8
ATOM 9252 N N . THR A 1 16 ? 19.239 17.779 2.963 1.00 0.00 16 THR A N 8
ATOM 9253 C CA . THR A 1 16 ? 20.163 18.666 3.658 1.00 0.00 16 THR A CA 8
ATOM 9254 C C . THR A 1 16 ? 21.340 17.889 4.238 1.00 0.00 16 THR A C 8
ATOM 9255 O O . THR A 1 16 ? 22.487 18.328 4.155 1.00 0.00 16 THR A O 8
ATOM 9266 N N . TYR A 1 17 ? 21.048 16.734 4.825 1.00 0.00 17 TYR A N 8
ATOM 9267 C CA . TYR A 1 17 ? 22.082 15.896 5.421 1.00 0.00 17 TYR A CA 8
ATOM 9268 C C . TYR A 1 17 ? 22.779 15.052 4.358 1.00 0.00 17 TYR A C 8
ATOM 9269 O O . TYR A 1 17 ? 23.992 14.846 4.409 1.00 0.00 17 TYR A O 8
ATOM 9287 N N . LEU A 1 18 ? 22.003 14.567 3.395 1.00 0.00 18 LEU A N 8
ATOM 9288 C CA . LEU A 1 18 ? 22.544 13.745 2.318 1.00 0.00 18 LEU A CA 8
ATOM 9289 C C . LEU A 1 18 ? 23.468 14.562 1.421 1.00 0.00 18 LEU A C 8
ATOM 9290 O O . LEU A 1 18 ? 24.208 14.010 0.606 1.00 0.00 18 LEU A O 8
ATOM 9306 N N . THR A 1 19 ? 23.423 15.882 1.578 1.00 0.00 19 THR A N 8
ATOM 9307 C CA . THR A 1 19 ? 24.256 16.775 0.784 1.00 0.00 19 THR A CA 8
ATOM 9308 C C . THR A 1 19 ? 25.549 17.116 1.516 1.00 0.00 19 THR A C 8
ATOM 9309 O O . THR A 1 19 ? 26.476 17.675 0.931 1.00 0.00 19 THR A O 8
ATOM 9320 N N . GLY A 1 20 ? 25.605 16.774 2.800 1.00 0.00 20 GLY A N 8
ATOM 9321 C CA . GLY A 1 20 ? 26.791 17.051 3.590 1.00 0.00 20 GLY A CA 8
ATOM 9322 C C . GLY A 1 20 ? 26.538 18.081 4.673 1.00 0.00 20 GLY A C 8
ATOM 9323 O O . GLY A 1 20 ? 27.432 18.405 5.453 1.00 0.00 20 GLY A O 8
ATOM 9327 N N . GLY A 1 21 ? 25.314 18.599 4.721 1.00 0.00 21 GLY A N 8
ATOM 9328 C CA . GLY A 1 21 ? 24.968 19.594 5.719 1.00 0.00 21 GLY A CA 8
ATOM 9329 C C . GLY A 1 21 ? 24.778 18.992 7.097 1.00 0.00 21 GLY A C 8
ATOM 9330 O O . GLY A 1 21 ? 25.147 17.846 7.353 1.00 0.00 21 GLY A O 8
ATOM 9334 N N . PRO A 1 22 ? 24.190 19.776 8.013 1.00 0.00 22 PRO A N 8
ATOM 9335 C CA . PRO A 1 22 ? 23.939 19.334 9.388 1.00 0.00 22 PRO A CA 8
ATOM 9336 C C . PRO A 1 22 ? 22.856 18.264 9.465 1.00 0.00 22 PRO A C 8
ATOM 9337 O O . PRO A 1 22 ? 21.841 18.344 8.775 1.00 0.00 22 PRO A O 8
ATOM 9348 N N . GLY A 1 23 ? 23.078 17.262 10.311 1.00 0.00 23 GLY A N 8
ATOM 9349 C CA . GLY A 1 23 ? 22.111 16.191 10.462 1.00 0.00 23 GLY A CA 8
ATOM 9350 C C . GLY A 1 23 ? 22.713 14.953 11.099 1.00 0.00 23 GLY A C 8
ATOM 9351 O O . GLY A 1 23 ? 23.814 14.985 11.649 1.00 0.00 23 GLY A O 8
ATOM 9355 N N . PRO A 1 24 ? 21.979 13.832 11.030 1.00 0.00 24 PRO A N 8
ATOM 9356 C CA . PRO A 1 24 ? 20.667 13.783 10.379 1.00 0.00 24 PRO A CA 8
ATOM 9357 C C . PRO A 1 24 ? 19.604 14.548 11.160 1.00 0.00 24 PRO A C 8
ATOM 9358 O O . PRO A 1 24 ? 19.523 14.443 12.383 1.00 0.00 24 PRO A O 8
ATOM 9369 N N . SER A 1 25 ? 18.789 15.316 10.444 1.00 0.00 25 SER A N 8
ATOM 9370 C CA . SER A 1 25 ? 17.732 16.101 11.071 1.00 0.00 25 SER A CA 8
ATOM 9371 C C . SER A 1 25 ? 16.701 15.192 11.734 1.00 0.00 25 SER A C 8
ATOM 9372 O O . SER A 1 25 ? 16.640 13.990 11.478 1.00 0.00 25 SER A O 8
ATOM 9380 N N . PRO A 1 26 ? 15.870 15.780 12.608 1.00 0.00 26 PRO A N 8
ATOM 9381 C CA . PRO A 1 26 ? 14.826 15.044 13.326 1.00 0.00 26 PRO A CA 8
ATOM 9382 C C . PRO A 1 26 ? 13.697 14.593 12.406 1.00 0.00 26 PRO A C 8
ATOM 9383 O O . PRO A 1 26 ? 13.251 13.448 12.471 1.00 0.00 26 PRO A O 8
ATOM 9394 N N . GLN A 1 27 ? 13.240 15.501 11.549 1.00 0.00 27 GLN A N 8
ATOM 9395 C CA . GLN A 1 27 ? 12.163 15.196 10.615 1.00 0.00 27 GLN A CA 8
ATOM 9396 C C . GLN A 1 27 ? 12.590 14.119 9.624 1.00 0.00 27 GLN A C 8
ATOM 9397 O O . GLN A 1 27 ? 11.784 13.283 9.212 1.00 0.00 27 GLN A O 8
ATOM 9411 N N . CYS A 1 28 ? 13.863 14.144 9.243 1.00 0.00 28 CYS A N 8
ATOM 9412 C CA . CYS A 1 28 ? 14.398 13.171 8.298 1.00 0.00 28 CYS A CA 8
ATOM 9413 C C . CYS A 1 28 ? 14.359 11.763 8.887 1.00 0.00 28 CYS A C 8
ATOM 9414 O O . CYS A 1 28 ? 13.870 10.827 8.253 1.00 0.00 28 CYS A O 8
ATOM 9421 N N . CYS A 1 29 ? 14.876 11.621 10.102 1.00 0.00 29 CYS A N 8
ATOM 9422 C CA . CYS A 1 29 ? 14.901 10.329 10.777 1.00 0.00 29 CYS A CA 8
ATOM 9423 C C . CYS A 1 29 ? 13.510 9.702 10.803 1.00 0.00 29 CYS A C 8
ATOM 9424 O O . CYS A 1 29 ? 13.327 8.555 10.398 1.00 0.00 29 CYS A O 8
ATOM 9431 N N . GLY A 1 30 ? 12.532 10.465 11.282 1.00 0.00 30 GLY A N 8
ATOM 9432 C CA . GLY A 1 30 ? 11.170 9.968 11.352 1.00 0.00 30 GLY A CA 8
ATOM 9433 C C . GLY A 1 30 ? 10.685 9.416 10.025 1.00 0.00 30 GLY A C 8
ATOM 9434 O O . GLY A 1 30 ? 10.095 8.338 9.972 1.00 0.00 30 GLY A O 8
ATOM 9438 N N . GLY A 1 31 ? 10.933 10.159 8.951 1.00 0.00 31 GLY A N 8
ATOM 9439 C CA . GLY A 1 31 ? 10.510 9.723 7.633 1.00 0.00 31 GLY A CA 8
ATOM 9440 C C . GLY A 1 31 ? 11.259 8.493 7.161 1.00 0.00 31 GLY A C 8
ATOM 9441 O O . GLY A 1 31 ? 10.669 7.583 6.578 1.00 0.00 31 GLY A O 8
ATOM 9445 N N . VAL A 1 32 ? 12.564 8.464 7.412 1.00 0.00 32 VAL A N 8
ATOM 9446 C CA . VAL A 1 32 ? 13.395 7.337 7.008 1.00 0.00 32 VAL A CA 8
ATOM 9447 C C . VAL A 1 32 ? 12.846 6.025 7.556 1.00 0.00 32 VAL A C 8
ATOM 9448 O O . VAL A 1 32 ? 12.518 5.111 6.799 1.00 0.00 32 VAL A O 8
ATOM 9461 N N . LYS A 1 33 ? 12.749 5.937 8.879 1.00 0.00 33 LYS A N 8
ATOM 9462 C CA . LYS A 1 33 ? 12.237 4.738 9.531 1.00 0.00 33 LYS A CA 8
ATOM 9463 C C . LYS A 1 33 ? 10.825 4.419 9.053 1.00 0.00 33 LYS A C 8
ATOM 9464 O O . LYS A 1 33 ? 10.370 3.278 9.143 1.00 0.00 33 LYS A O 8
ATOM 9483 N N . LYS A 1 34 ? 10.134 5.433 8.543 1.00 0.00 34 LYS A N 8
ATOM 9484 C CA . LYS A 1 34 ? 8.774 5.260 8.047 1.00 0.00 34 LYS A CA 8
ATOM 9485 C C . LYS A 1 34 ? 8.772 4.547 6.699 1.00 0.00 34 LYS A C 8
ATOM 9486 O O . LYS A 1 34 ? 7.925 3.692 6.438 1.00 0.00 34 LYS A O 8
ATOM 9505 N N . LEU A 1 35 ? 9.726 4.902 5.846 1.00 0.00 35 LEU A N 8
ATOM 9506 C CA . LEU A 1 35 ? 9.836 4.294 4.524 1.00 0.00 35 LEU A CA 8
ATOM 9507 C C . LEU A 1 35 ? 10.186 2.814 4.633 1.00 0.00 35 LEU A C 8
ATOM 9508 O O . LEU A 1 35 ? 9.677 1.987 3.875 1.00 0.00 35 LEU A O 8
ATOM 9524 N N . LEU A 1 36 ? 11.056 2.485 5.581 1.00 0.00 36 LEU A N 8
ATOM 9525 C CA . LEU A 1 36 ? 11.473 1.103 5.792 1.00 0.00 36 LEU A CA 8
ATOM 9526 C C . LEU A 1 36 ? 10.390 0.313 6.520 1.00 0.00 36 LEU A C 8
ATOM 9527 O O . LEU A 1 36 ? 10.159 -0.859 6.225 1.00 0.00 36 LEU A O 8
ATOM 9543 N N . ALA A 1 37 ? 9.728 0.964 7.471 1.00 0.00 37 ALA A N 8
ATOM 9544 C CA . ALA A 1 37 ? 8.668 0.323 8.238 1.00 0.00 37 ALA A CA 8
ATOM 9545 C C . ALA A 1 37 ? 7.395 0.187 7.409 1.00 0.00 37 ALA A C 8
ATOM 9546 O O . ALA A 1 37 ? 6.551 -0.664 7.686 1.00 0.00 37 ALA A O 8
ATOM 9553 N N . ALA A 1 38 ? 7.266 1.031 6.390 1.00 0.00 38 ALA A N 8
ATOM 9554 C CA . ALA A 1 38 ? 6.097 1.003 5.519 1.00 0.00 38 ALA A CA 8
ATOM 9555 C C . ALA A 1 38 ? 6.213 -0.108 4.480 1.00 0.00 38 ALA A C 8
ATOM 9556 O O . ALA A 1 38 ? 5.233 -0.462 3.826 1.00 0.00 38 ALA A O 8
ATOM 9563 N N . ALA A 1 39 ? 7.416 -0.652 4.335 1.00 0.00 39 ALA A N 8
ATOM 9564 C CA . ALA A 1 39 ? 7.659 -1.723 3.376 1.00 0.00 39 ALA A CA 8
ATOM 9565 C C . ALA A 1 39 ? 8.270 -2.942 4.058 1.00 0.00 39 ALA A C 8
ATOM 9566 O O . ALA A 1 39 ? 9.488 -3.041 4.200 1.00 0.00 39 ALA A O 8
ATOM 9573 N N . ASN A 1 40 ? 7.415 -3.869 4.479 1.00 0.00 40 ASN A N 8
ATOM 9574 C CA . ASN A 1 40 ? 7.871 -5.082 5.148 1.00 0.00 40 ASN A CA 8
ATOM 9575 C C . ASN A 1 40 ? 8.170 -6.182 4.135 1.00 0.00 40 ASN A C 8
ATOM 9576 O O . ASN A 1 40 ? 9.104 -6.966 4.309 1.00 0.00 40 ASN A O 8
ATOM 9587 N N . THR A 1 41 ? 7.371 -6.235 3.074 1.00 0.00 41 THR A N 8
ATOM 9588 C CA . THR A 1 41 ? 7.549 -7.239 2.032 1.00 0.00 41 THR A CA 8
ATOM 9589 C C . THR A 1 41 ? 8.554 -6.773 0.985 1.00 0.00 41 THR A C 8
ATOM 9590 O O . THR A 1 41 ? 9.187 -5.728 1.138 1.00 0.00 41 THR A O 8
ATOM 9601 N N . THR A 1 42 ? 8.695 -7.553 -0.082 1.00 0.00 42 THR A N 8
ATOM 9602 C CA . THR A 1 42 ? 9.623 -7.220 -1.155 1.00 0.00 42 THR A CA 8
ATOM 9603 C C . THR A 1 42 ? 9.008 -6.214 -2.121 1.00 0.00 42 THR A C 8
ATOM 9604 O O . THR A 1 42 ? 9.610 -5.195 -2.460 1.00 0.00 42 THR A O 8
ATOM 9615 N N . PRO A 1 43 ? 7.780 -6.503 -2.576 1.00 0.00 43 PRO A N 8
ATOM 9616 C CA . PRO A 1 43 ? 7.057 -5.635 -3.509 1.00 0.00 43 PRO A CA 8
ATOM 9617 C C . PRO A 1 43 ? 7.077 -4.173 -3.075 1.00 0.00 43 PRO A C 8
ATOM 9618 O O . PRO A 1 43 ? 7.409 -3.286 -3.862 1.00 0.00 43 PRO A O 8
ATOM 9629 N N . ASP A 1 44 ? 6.721 -3.929 -1.819 1.00 0.00 44 ASP A N 8
ATOM 9630 C CA . ASP A 1 44 ? 6.700 -2.574 -1.279 1.00 0.00 44 ASP A CA 8
ATOM 9631 C C . ASP A 1 44 ? 8.105 -1.982 -1.245 1.00 0.00 44 ASP A C 8
ATOM 9632 O O . ASP A 1 44 ? 8.310 -0.823 -1.607 1.00 0.00 44 ASP A O 8
ATOM 9641 N N . ARG A 1 45 ? 9.070 -2.784 -0.806 1.00 0.00 45 ARG A N 8
ATOM 9642 C CA . ARG A 1 45 ? 10.455 -2.338 -0.722 1.00 0.00 45 ARG A CA 8
ATOM 9643 C C . ARG A 1 45 ? 11.007 -2.013 -2.107 1.00 0.00 45 ARG A C 8
ATOM 9644 O O . ARG A 1 45 ? 11.909 -1.188 -2.247 1.00 0.00 45 ARG A O 8
ATOM 9665 N N . GLN A 1 46 ? 10.459 -2.668 -3.125 1.00 0.00 46 GLN A N 8
ATOM 9666 C CA . GLN A 1 46 ? 10.898 -2.450 -4.498 1.00 0.00 46 GLN A CA 8
ATOM 9667 C C . GLN A 1 46 ? 10.442 -1.085 -5.005 1.00 0.00 46 GLN A C 8
ATOM 9668 O O . GLN A 1 46 ? 11.209 -0.359 -5.636 1.00 0.00 46 GLN A O 8
ATOM 9682 N N . ALA A 1 47 ? 9.189 -0.744 -4.724 1.00 0.00 47 ALA A N 8
ATOM 9683 C CA . ALA A 1 47 ? 8.631 0.534 -5.150 1.00 0.00 47 ALA A CA 8
ATOM 9684 C C . ALA A 1 47 ? 9.428 1.700 -4.574 1.00 0.00 47 ALA A C 8
ATOM 9685 O O . ALA A 1 47 ? 9.867 2.586 -5.306 1.00 0.00 47 ALA A O 8
ATOM 9692 N N . ALA A 1 48 ? 9.610 1.693 -3.257 1.00 0.00 48 ALA A N 8
ATOM 9693 C CA . ALA A 1 48 ? 10.355 2.749 -2.584 1.00 0.00 48 ALA A CA 8
ATOM 9694 C C . ALA A 1 48 ? 11.771 2.861 -3.138 1.00 0.00 48 ALA A C 8
ATOM 9695 O O . ALA A 1 48 ? 12.202 3.936 -3.558 1.00 0.00 48 ALA A O 8
ATOM 9702 N N . CYS A 1 49 ? 12.493 1.745 -3.136 1.00 0.00 49 CYS A N 8
ATOM 9703 C CA . CYS A 1 49 ? 13.861 1.717 -3.637 1.00 0.00 49 CYS A CA 8
ATOM 9704 C C . CYS A 1 49 ? 13.957 2.408 -4.995 1.00 0.00 49 CYS A C 8
ATOM 9705 O O . CYS A 1 49 ? 14.911 3.135 -5.266 1.00 0.00 49 CYS A O 8
ATOM 9712 N N . ASN A 1 50 ? 12.962 2.173 -5.843 1.00 0.00 50 ASN A N 8
ATOM 9713 C CA . ASN A 1 50 ? 12.934 2.771 -7.173 1.00 0.00 50 ASN A CA 8
ATOM 9714 C C . ASN A 1 50 ? 12.873 4.293 -7.083 1.00 0.00 50 ASN A C 8
ATOM 9715 O O . ASN A 1 50 ? 13.578 4.997 -7.807 1.00 0.00 50 ASN A O 8
ATOM 9726 N N . CYS A 1 51 ? 12.026 4.794 -6.190 1.00 0.00 51 CYS A N 8
ATOM 9727 C CA . CYS A 1 51 ? 11.872 6.232 -6.005 1.00 0.00 51 CYS A CA 8
ATOM 9728 C C . CYS A 1 51 ? 13.093 6.824 -5.306 1.00 0.00 51 CYS A C 8
ATOM 9729 O O . CYS A 1 51 ? 13.450 7.982 -5.529 1.00 0.00 51 CYS A O 8
ATOM 9736 N N . LEU A 1 52 ? 13.730 6.022 -4.459 1.00 0.00 52 LEU A N 8
ATOM 9737 C CA . LEU A 1 52 ? 14.911 6.466 -3.727 1.00 0.00 52 LEU A CA 8
ATOM 9738 C C . LEU A 1 52 ? 16.121 6.560 -4.651 1.00 0.00 52 LEU A C 8
ATOM 9739 O O . LEU A 1 52 ? 16.765 7.605 -4.744 1.00 0.00 52 LEU A O 8
ATOM 9755 N N . LYS A 1 53 ? 16.423 5.462 -5.336 1.00 0.00 53 LYS A N 8
ATOM 9756 C CA . LYS A 1 53 ? 17.553 5.421 -6.256 1.00 0.00 53 LYS A CA 8
ATOM 9757 C C . LYS A 1 53 ? 17.506 6.595 -7.229 1.00 0.00 53 LYS A C 8
ATOM 9758 O O . LYS A 1 53 ? 18.526 7.228 -7.502 1.00 0.00 53 LYS A O 8
ATOM 9777 N N . SER A 1 54 ? 16.316 6.882 -7.746 1.00 0.00 54 SER A N 8
ATOM 9778 C CA . SER A 1 54 ? 16.138 7.980 -8.690 1.00 0.00 54 SER A CA 8
ATOM 9779 C C . SER A 1 54 ? 16.181 9.325 -7.972 1.00 0.00 54 SER A C 8
ATOM 9780 O O . SER A 1 54 ? 16.521 10.348 -8.567 1.00 0.00 54 SER A O 8
ATOM 9788 N N . ALA A 1 55 ? 15.835 9.316 -6.689 1.00 0.00 55 ALA A N 8
ATOM 9789 C CA . ALA A 1 55 ? 15.836 10.535 -5.889 1.00 0.00 55 ALA A CA 8
ATOM 9790 C C . ALA A 1 55 ? 17.259 10.970 -5.554 1.00 0.00 55 ALA A C 8
ATOM 9791 O O . ALA A 1 55 ? 17.637 12.118 -5.783 1.00 0.00 55 ALA A O 8
ATOM 9798 N N . ALA A 1 56 ? 18.042 10.045 -5.009 1.00 0.00 56 ALA A N 8
ATOM 9799 C CA . ALA A 1 56 ? 19.424 10.333 -4.643 1.00 0.00 56 ALA A CA 8
ATOM 9800 C C . ALA A 1 56 ? 20.266 10.636 -5.878 1.00 0.00 56 ALA A C 8
ATOM 9801 O O . ALA A 1 56 ? 21.376 11.157 -5.771 1.00 0.00 56 ALA A O 8
ATOM 9808 N N . GLY A 1 57 ? 19.732 10.306 -7.050 1.00 0.00 57 GLY A N 8
ATOM 9809 C CA . GLY A 1 57 ? 20.449 10.549 -8.287 1.00 0.00 57 GLY A CA 8
ATOM 9810 C C . GLY A 1 57 ? 20.752 12.019 -8.503 1.00 0.00 57 GLY A C 8
ATOM 9811 O O . GLY A 1 57 ? 21.604 12.371 -9.318 1.00 0.00 57 GLY A O 8
ATOM 9815 N N . SER A 1 58 ? 20.050 12.879 -7.771 1.00 0.00 58 SER A N 8
ATOM 9816 C CA . SER A 1 58 ? 20.244 14.319 -7.890 1.00 0.00 58 SER A CA 8
ATOM 9817 C C . SER A 1 58 ? 21.269 14.815 -6.874 1.00 0.00 58 SER A C 8
ATOM 9818 O O . SER A 1 58 ? 21.554 16.011 -6.797 1.00 0.00 58 SER A O 8
ATOM 9826 N N . ILE A 1 59 ? 21.819 13.888 -6.098 1.00 0.00 59 ILE A N 8
ATOM 9827 C CA . ILE A 1 59 ? 22.813 14.230 -5.088 1.00 0.00 59 ILE A CA 8
ATOM 9828 C C . ILE A 1 59 ? 24.209 14.312 -5.695 1.00 0.00 59 ILE A C 8
ATOM 9829 O O . ILE A 1 59 ? 24.854 13.291 -5.937 1.00 0.00 59 ILE A O 8
ATOM 9845 N N . THR A 1 60 ? 24.672 15.534 -5.939 1.00 0.00 60 THR A N 8
ATOM 9846 C CA . THR A 1 60 ? 25.993 15.749 -6.517 1.00 0.00 60 THR A CA 8
ATOM 9847 C C . THR A 1 60 ? 27.091 15.283 -5.569 1.00 0.00 60 THR A C 8
ATOM 9848 O O . THR A 1 60 ? 27.111 15.653 -4.395 1.00 0.00 60 THR A O 8
ATOM 9859 N N . LYS A 1 61 ? 28.006 14.469 -6.085 1.00 0.00 61 LYS A N 8
ATOM 9860 C CA . LYS A 1 61 ? 29.110 13.953 -5.286 1.00 0.00 61 LYS A CA 8
ATOM 9861 C C . LYS A 1 61 ? 28.594 13.247 -4.036 1.00 0.00 61 LYS A C 8
ATOM 9862 O O . LYS A 1 61 ? 29.099 13.465 -2.934 1.00 0.00 61 LYS A O 8
ATOM 9881 N N . LEU A 1 62 ? 27.585 12.401 -4.213 1.00 0.00 62 LEU A N 8
ATOM 9882 C CA . LEU A 1 62 ? 27.001 11.662 -3.100 1.00 0.00 62 LEU A CA 8
ATOM 9883 C C . LEU A 1 62 ? 28.082 10.949 -2.293 1.00 0.00 62 LEU A C 8
ATOM 9884 O O . LEU A 1 62 ? 29.023 10.391 -2.855 1.00 0.00 62 LEU A O 8
ATOM 9900 N N . ASN A 1 63 ? 27.938 10.971 -0.972 1.00 0.00 63 ASN A N 8
ATOM 9901 C CA . ASN A 1 63 ? 28.901 10.325 -0.087 1.00 0.00 63 ASN A CA 8
ATOM 9902 C C . ASN A 1 63 ? 28.312 9.058 0.525 1.00 0.00 63 ASN A C 8
ATOM 9903 O O . ASN A 1 63 ? 27.497 9.120 1.446 1.00 0.00 63 ASN A O 8
ATOM 9914 N N . THR A 1 64 ? 28.732 7.907 0.008 1.00 0.00 64 THR A N 8
ATOM 9915 C CA . THR A 1 64 ? 28.247 6.625 0.502 1.00 0.00 64 THR A CA 8
ATOM 9916 C C . THR A 1 64 ? 28.427 6.514 2.012 1.00 0.00 64 THR A C 8
ATOM 9917 O O . THR A 1 64 ? 27.653 5.841 2.691 1.00 0.00 64 THR A O 8
ATOM 9928 N N . ASN A 1 65 ? 29.454 7.178 2.531 1.00 0.00 65 ASN A N 8
ATOM 9929 C CA . ASN A 1 65 ? 29.736 7.154 3.961 1.00 0.00 65 ASN A CA 8
ATOM 9930 C C . ASN A 1 65 ? 28.647 7.883 4.743 1.00 0.00 65 ASN A C 8
ATOM 9931 O O . ASN A 1 65 ? 28.132 7.369 5.735 1.00 0.00 65 ASN A O 8
ATOM 9942 N N . ASN A 1 66 ? 28.302 9.083 4.288 1.00 0.00 66 ASN A N 8
ATOM 9943 C CA . ASN A 1 66 ? 27.274 9.882 4.944 1.00 0.00 66 ASN A CA 8
ATOM 9944 C C . ASN A 1 66 ? 25.897 9.247 4.770 1.00 0.00 66 ASN A C 8
ATOM 9945 O O . ASN A 1 66 ? 25.081 9.250 5.690 1.00 0.00 66 ASN A O 8
ATOM 9956 N N . ALA A 1 67 ? 25.648 8.703 3.583 1.00 0.00 67 ALA A N 8
ATOM 9957 C CA . ALA A 1 67 ? 24.373 8.062 3.289 1.00 0.00 67 ALA A CA 8
ATOM 9958 C C . ALA A 1 67 ? 24.109 6.901 4.242 1.00 0.00 67 ALA A C 8
ATOM 9959 O O . ALA A 1 67 ? 22.974 6.672 4.658 1.00 0.00 67 ALA A O 8
ATOM 9966 N N . ALA A 1 68 ? 25.166 6.171 4.584 1.00 0.00 68 ALA A N 8
ATOM 9967 C CA . ALA A 1 68 ? 25.048 5.034 5.488 1.00 0.00 68 ALA A CA 8
ATOM 9968 C C . ALA A 1 68 ? 24.911 5.496 6.935 1.00 0.00 68 ALA A C 8
ATOM 9969 O O . ALA A 1 68 ? 24.285 4.824 7.754 1.00 0.00 68 ALA A O 8
ATOM 9976 N N . ALA A 1 69 ? 25.501 6.646 7.243 1.00 0.00 69 ALA A N 8
ATOM 9977 C CA . ALA A 1 69 ? 25.444 7.198 8.591 1.00 0.00 69 ALA A CA 8
ATOM 9978 C C . ALA A 1 69 ? 24.058 7.758 8.896 1.00 0.00 69 ALA A C 8
ATOM 9979 O O . ALA A 1 69 ? 23.650 7.834 10.055 1.00 0.00 69 ALA A O 8
ATOM 9986 N N . LEU A 1 70 ? 23.340 8.149 7.849 1.00 0.00 70 LEU A N 8
ATOM 9987 C CA . LEU A 1 70 ? 21.999 8.703 8.006 1.00 0.00 70 LEU A CA 8
ATOM 9988 C C . LEU A 1 70 ? 21.094 7.735 8.761 1.00 0.00 70 LEU A C 8
ATOM 9989 O O . LEU A 1 70 ? 20.537 8.057 9.810 1.00 0.00 70 LEU A O 8
ATOM 10005 N N . PRO A 1 71 ? 20.945 6.517 8.217 1.00 0.00 71 PRO A N 8
ATOM 10006 C CA . PRO A 1 71 ? 20.111 5.476 8.824 1.00 0.00 71 PRO A CA 8
ATOM 10007 C C . PRO A 1 71 ? 20.712 4.933 10.117 1.00 0.00 71 PRO A C 8
ATOM 10008 O O . PR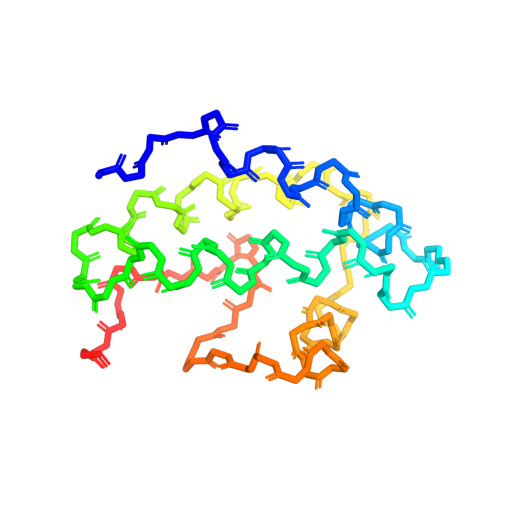O A 1 71 ? 20.005 4.729 11.103 1.00 0.00 71 PRO A O 8
ATOM 10019 N N . GLY A 1 72 ? 22.021 4.701 10.105 1.00 0.00 72 GLY A N 8
ATOM 10020 C CA . GLY A 1 72 ? 22.694 4.184 11.282 1.00 0.00 72 GLY A CA 8
ATOM 10021 C C . GLY A 1 72 ? 22.592 5.124 12.467 1.00 0.00 72 GLY A C 8
ATOM 10022 O O . GLY A 1 72 ? 22.447 4.683 13.608 1.00 0.00 72 GLY A O 8
ATOM 10026 N N . LYS A 1 73 ? 22.669 6.423 12.199 1.00 0.00 73 LYS A N 8
ATOM 10027 C CA . LYS A 1 73 ? 22.585 7.428 13.252 1.00 0.00 73 LYS A CA 8
ATOM 10028 C C . LYS A 1 73 ? 21.141 7.626 13.701 1.00 0.00 73 LYS A C 8
ATOM 10029 O O . LYS A 1 73 ? 20.882 7.999 14.846 1.00 0.00 73 LYS A O 8
ATOM 10048 N N . CYS A 1 74 ? 20.203 7.371 12.795 1.00 0.00 74 CYS A N 8
ATOM 10049 C CA . CYS A 1 74 ? 18.785 7.520 13.098 1.00 0.00 74 CYS A CA 8
ATOM 10050 C C . CYS A 1 74 ? 18.243 6.273 13.791 1.00 0.00 74 CYS A C 8
ATOM 10051 O O . CYS A 1 74 ? 17.051 6.179 14.081 1.00 0.00 74 CYS A O 8
ATOM 10058 N N . GLY A 1 75 ? 19.129 5.316 14.053 1.00 0.00 75 GLY A N 8
ATOM 10059 C CA . GLY A 1 75 ? 18.721 4.087 14.709 1.00 0.00 75 GLY A CA 8
ATOM 10060 C C . GLY A 1 75 ? 17.945 3.168 13.787 1.00 0.00 75 GLY A C 8
ATOM 10061 O O . GLY A 1 75 ? 16.961 2.552 14.198 1.00 0.00 75 GLY A O 8
ATOM 10065 N N . VAL A 1 76 ? 18.386 3.075 12.537 1.00 0.00 76 VAL A N 8
ATOM 10066 C CA . VAL A 1 76 ? 17.725 2.224 11.554 1.00 0.00 76 VAL A CA 8
ATOM 10067 C C . VAL A 1 76 ? 18.736 1.608 10.593 1.00 0.00 76 VAL A C 8
ATOM 10068 O O . VAL A 1 76 ? 19.689 2.263 10.174 1.00 0.00 76 VAL A O 8
ATOM 10081 N N . ASN A 1 77 ? 18.519 0.343 10.247 1.00 0.00 77 ASN A N 8
ATOM 10082 C CA . ASN A 1 77 ? 19.412 -0.363 9.335 1.00 0.00 77 ASN A CA 8
ATOM 10083 C C . ASN A 1 77 ? 18.673 -0.781 8.067 1.00 0.00 77 ASN A C 8
ATOM 10084 O O . ASN A 1 77 ? 17.479 -1.077 8.101 1.00 0.00 77 ASN A O 8
ATOM 10095 N N . ILE A 1 78 ? 19.393 -0.804 6.950 1.00 0.00 78 ILE A N 8
ATOM 10096 C CA . ILE A 1 78 ? 18.807 -1.187 5.672 1.00 0.00 78 ILE A CA 8
ATOM 10097 C C . ILE A 1 78 ? 19.477 -2.438 5.113 1.00 0.00 78 ILE A C 8
ATOM 10098 O O . ILE A 1 78 ? 20.601 -2.785 5.476 1.00 0.00 78 ILE A O 8
ATOM 10114 N N . PRO A 1 79 ? 18.774 -3.131 4.205 1.00 0.00 79 PRO A N 8
ATOM 10115 C CA . PRO A 1 79 ? 19.282 -4.352 3.574 1.00 0.00 79 PRO A CA 8
ATOM 10116 C C . PRO A 1 79 ? 20.432 -4.072 2.613 1.00 0.00 79 PRO A C 8
ATOM 10117 O O . PRO A 1 79 ? 21.299 -4.922 2.402 1.00 0.00 79 PRO A O 8
ATOM 10128 N N . TYR A 1 80 ? 20.435 -2.877 2.033 1.00 0.00 80 TYR A N 8
ATOM 10129 C CA . TYR A 1 80 ? 21.479 -2.487 1.092 1.00 0.00 80 TYR A CA 8
ATOM 10130 C C . TYR A 1 80 ? 21.947 -1.060 1.360 1.00 0.00 80 TYR A C 8
ATOM 10131 O O . TYR A 1 80 ? 21.407 -0.368 2.223 1.00 0.00 80 TYR A O 8
ATOM 10149 N N . LYS A 1 81 ? 22.957 -0.626 0.613 1.00 0.00 81 LYS A N 8
ATOM 10150 C CA . LYS A 1 81 ? 23.500 0.719 0.766 1.00 0.00 81 LYS A CA 8
ATOM 10151 C C . LYS A 1 81 ? 22.668 1.733 -0.013 1.00 0.00 81 LYS A C 8
ATOM 10152 O O . LYS A 1 81 ? 21.926 1.370 -0.926 1.00 0.00 81 LYS A O 8
ATOM 10171 N N . ILE A 1 82 ? 22.799 3.004 0.353 1.00 0.00 82 ILE A N 8
ATOM 10172 C CA . ILE A 1 82 ? 22.061 4.070 -0.314 1.00 0.00 82 ILE A CA 8
ATOM 10173 C C . ILE A 1 82 ? 22.922 4.759 -1.366 1.00 0.00 82 ILE A C 8
ATOM 10174 O O . ILE A 1 82 ? 23.774 5.587 -1.041 1.00 0.00 82 ILE A O 8
ATOM 10190 N N . SER A 1 83 ? 22.694 4.413 -2.629 1.00 0.00 83 SER A N 8
ATOM 10191 C CA . SER A 1 83 ? 23.450 4.998 -3.730 1.00 0.00 83 SER A CA 8
ATOM 10192 C C . SER A 1 83 ? 22.782 4.698 -5.068 1.00 0.00 83 SER A C 8
ATOM 10193 O O . SER A 1 83 ? 21.704 4.104 -5.119 1.00 0.00 83 SER A O 8
ATOM 10201 N N . THR A 1 84 ? 23.429 5.113 -6.153 1.00 0.00 84 THR A N 8
ATOM 10202 C CA . THR A 1 84 ? 22.898 4.891 -7.492 1.00 0.00 84 THR A CA 8
ATOM 10203 C C . THR A 1 84 ? 23.240 3.493 -7.994 1.00 0.00 84 THR A C 8
ATOM 10204 O O . THR A 1 84 ? 22.964 3.149 -9.144 1.00 0.00 84 THR A O 8
ATOM 10215 N N . THR A 1 85 ? 23.843 2.688 -7.125 1.00 0.00 85 THR A N 8
ATOM 10216 C CA . THR A 1 85 ? 24.224 1.327 -7.480 1.00 0.00 85 THR A CA 8
ATOM 10217 C C . THR A 1 85 ? 23.565 0.312 -6.553 1.00 0.00 85 THR A C 8
ATOM 10218 O O . THR A 1 85 ? 24.225 -0.586 -6.028 1.00 0.00 85 THR A O 8
ATOM 10229 N N . THR A 1 86 ? 22.259 0.459 -6.354 1.00 0.00 86 THR A N 8
ATOM 10230 C CA . THR A 1 86 ? 21.511 -0.445 -5.490 1.00 0.00 86 THR A CA 8
ATOM 10231 C C . THR A 1 86 ? 20.463 -1.220 -6.280 1.00 0.00 86 THR A C 8
ATOM 10232 O O . THR A 1 86 ? 19.829 -0.680 -7.185 1.00 0.00 86 THR A O 8
ATOM 10243 N N . ASN A 1 87 ? 20.285 -2.490 -5.931 1.00 0.00 87 ASN A N 8
ATOM 10244 C CA . ASN A 1 87 ? 19.313 -3.340 -6.609 1.00 0.00 87 ASN A CA 8
ATOM 10245 C C . ASN A 1 87 ? 18.441 -4.081 -5.599 1.00 0.00 87 ASN A C 8
ATOM 10246 O O . ASN A 1 87 ? 18.813 -5.146 -5.105 1.00 0.00 87 ASN A O 8
ATOM 10257 N N . CYS A 1 88 ? 17.280 -3.511 -5.297 1.00 0.00 88 CYS A N 8
ATOM 10258 C CA . CYS A 1 88 ? 16.354 -4.116 -4.348 1.00 0.00 88 CYS A CA 8
ATOM 10259 C C . CYS A 1 88 ? 15.541 -5.225 -5.011 1.00 0.00 88 CYS A C 8
ATOM 10260 O O . CYS A 1 88 ? 15.365 -6.302 -4.445 1.00 0.00 88 CYS A O 8
ATOM 10267 N N . ASN A 1 89 ? 15.049 -4.951 -6.215 1.00 0.00 89 ASN A N 8
ATOM 10268 C CA . ASN A 1 89 ? 14.255 -5.924 -6.956 1.00 0.00 89 ASN A CA 8
ATOM 10269 C C . ASN A 1 89 ? 14.993 -7.255 -7.069 1.00 0.00 89 ASN A C 8
ATOM 10270 O O . ASN A 1 89 ? 14.376 -8.320 -7.102 1.00 0.00 89 ASN A O 8
ATOM 10281 N N . THR A 1 90 ? 16.320 -7.187 -7.128 1.00 0.00 90 THR A N 8
ATOM 10282 C CA . THR A 1 90 ? 17.142 -8.385 -7.238 1.00 0.00 90 THR A CA 8
ATOM 10283 C C . THR A 1 90 ? 18.262 -8.380 -6.203 1.00 0.00 90 THR A C 8
ATOM 10284 O O . THR A 1 90 ? 19.441 -8.299 -6.550 1.00 0.00 90 THR A O 8
ATOM 10295 N N . VAL A 1 91 ? 17.887 -8.466 -4.931 1.00 0.00 91 VAL A N 8
ATOM 10296 C CA . VAL A 1 91 ? 18.860 -8.473 -3.845 1.00 0.00 91 VAL A CA 8
ATOM 10297 C C . VAL A 1 91 ? 19.593 -9.808 -3.773 1.00 0.00 91 VAL A C 8
ATOM 10298 O O . VAL A 1 91 ? 18.973 -10.872 -3.803 1.00 0.00 91 VAL A O 8
ATOM 10311 N N . LYS A 1 92 ? 20.916 -9.746 -3.676 1.00 0.00 92 LYS A N 8
ATOM 10312 C CA . LYS A 1 92 ? 21.735 -10.950 -3.597 1.00 0.00 92 LYS A CA 8
ATOM 10313 C C . LYS A 1 92 ? 22.108 -11.261 -2.151 1.00 0.00 92 LYS A C 8
ATOM 10314 O O . LYS A 1 92 ? 22.900 -10.546 -1.536 1.00 0.00 92 LYS A O 8
ATOM 10333 N N . PHE A 1 93 ? 21.533 -12.332 -1.614 1.00 0.00 93 PHE A N 8
ATOM 10334 C CA . PHE A 1 93 ? 21.805 -12.737 -0.239 1.00 0.00 93 PHE A CA 8
ATOM 10335 C C . PHE A 1 93 ? 21.585 -11.575 0.724 1.00 0.00 93 PHE A C 8
ATOM 10336 O O . PHE A 1 93 ? 21.641 -11.746 1.941 1.00 0.00 93 PHE A O 8
ATOM 10353 N N . ALA A 1 1 ? 1.961 0.194 1.615 1.00 0.00 1 ALA A N 9
ATOM 10354 C CA . ALA A 1 1 ? 2.661 -0.080 0.366 1.00 0.00 1 ALA A CA 9
ATOM 10355 C C . ALA A 1 1 ? 3.477 1.127 -0.082 1.00 0.00 1 ALA A C 9
ATOM 10356 O O . ALA A 1 1 ? 2.967 2.246 -0.141 1.00 0.00 1 ALA A O 9
ATOM 10363 N N . ILE A 1 2 ? 4.747 0.893 -0.396 1.00 0.00 2 ILE A N 9
ATOM 10364 C CA . ILE A 1 2 ? 5.633 1.962 -0.839 1.00 0.00 2 ILE A CA 9
ATOM 10365 C C . ILE A 1 2 ? 5.414 2.282 -2.314 1.00 0.00 2 ILE A C 9
ATOM 10366 O O . ILE A 1 2 ? 5.096 1.400 -3.111 1.00 0.00 2 ILE A O 9
ATOM 10382 N N . SER A 1 3 ? 5.589 3.551 -2.670 1.00 0.00 3 SER A N 9
ATOM 10383 C CA . SER A 1 3 ? 5.408 3.989 -4.049 1.00 0.00 3 SER A CA 9
ATOM 10384 C C . SER A 1 3 ? 6.428 5.062 -4.416 1.00 0.00 3 SER A C 9
ATOM 10385 O O . SER A 1 3 ? 7.345 4.821 -5.202 1.00 0.00 3 SER A O 9
ATOM 10393 N N . CYS A 1 4 ? 6.263 6.249 -3.842 1.00 0.00 4 CYS A N 9
ATOM 10394 C CA . CYS A 1 4 ? 7.168 7.361 -4.107 1.00 0.00 4 CYS A CA 9
ATOM 10395 C C . CYS A 1 4 ? 6.816 8.567 -3.241 1.00 0.00 4 CYS A C 9
ATOM 10396 O O . CYS A 1 4 ? 7.697 9.281 -2.765 1.00 0.00 4 CYS A O 9
ATOM 10403 N N . GLY A 1 5 ? 5.520 8.788 -3.042 1.00 0.00 5 GLY A N 9
ATOM 10404 C CA . GLY A 1 5 ? 5.074 9.907 -2.234 1.00 0.00 5 GLY A CA 9
ATOM 10405 C C . GLY A 1 5 ? 5.631 9.864 -0.825 1.00 0.00 5 GLY A C 9
ATOM 10406 O O . GLY A 1 5 ? 5.930 10.903 -0.236 1.00 0.00 5 GLY A O 9
ATOM 10410 N N . ALA A 1 6 ? 5.770 8.659 -0.282 1.00 0.00 6 ALA A N 9
ATOM 10411 C CA . ALA A 1 6 ? 6.296 8.485 1.067 1.00 0.00 6 ALA A CA 9
ATOM 10412 C C . ALA A 1 6 ? 7.820 8.522 1.071 1.00 0.00 6 ALA A C 9
ATOM 10413 O O . ALA A 1 6 ? 8.440 8.868 2.076 1.00 0.00 6 ALA A O 9
ATOM 10420 N N . VAL A 1 7 ? 8.420 8.163 -0.060 1.00 0.00 7 VAL A N 9
ATOM 10421 C CA . VAL A 1 7 ? 9.872 8.156 -0.187 1.00 0.00 7 VAL A CA 9
ATOM 10422 C C . VAL A 1 7 ? 10.415 9.569 -0.370 1.00 0.00 7 VAL A C 9
ATOM 10423 O O . VAL A 1 7 ? 11.379 9.966 0.285 1.00 0.00 7 VAL A O 9
ATOM 10436 N N . THR A 1 8 ? 9.789 10.326 -1.266 1.00 0.00 8 THR A N 9
ATOM 10437 C CA . THR A 1 8 ? 10.209 11.695 -1.537 1.00 0.00 8 THR A CA 9
ATOM 10438 C C . THR A 1 8 ? 9.925 12.603 -0.346 1.00 0.00 8 THR A C 9
ATOM 10439 O O . THR A 1 8 ? 10.589 13.622 -0.158 1.00 0.00 8 THR A O 9
ATOM 10450 N N . SER A 1 9 ? 8.935 12.226 0.457 1.00 0.00 9 SER A N 9
ATOM 10451 C CA . SER A 1 9 ? 8.562 13.008 1.630 1.00 0.00 9 SER A CA 9
ATOM 10452 C C . SER A 1 9 ? 9.709 13.066 2.633 1.00 0.00 9 SER A C 9
ATOM 10453 O O . SER A 1 9 ? 10.097 14.141 3.089 1.00 0.00 9 SER A O 9
ATOM 10461 N N . ASP A 1 10 ? 10.248 11.900 2.972 1.00 0.00 10 ASP A N 9
ATOM 10462 C CA . ASP A 1 10 ? 11.353 11.815 3.921 1.00 0.00 10 ASP A CA 9
ATOM 10463 C C . ASP A 1 10 ? 12.661 12.254 3.272 1.00 0.00 10 ASP A C 9
ATOM 10464 O O . ASP A 1 10 ? 13.617 12.617 3.959 1.00 0.00 10 ASP A O 9
ATOM 10473 N N . LEU A 1 11 ? 12.699 12.218 1.944 1.00 0.00 11 LEU A N 9
ATOM 10474 C CA . LEU A 1 11 ? 13.891 12.611 1.201 1.00 0.00 11 LEU A CA 9
ATOM 10475 C C . LEU A 1 11 ? 14.118 14.117 1.293 1.00 0.00 11 LEU A C 9
ATOM 10476 O O . LEU A 1 11 ? 15.257 14.581 1.345 1.00 0.00 11 LEU A O 9
ATOM 10492 N N . SER A 1 12 ? 13.026 14.874 1.316 1.00 0.00 12 SER A N 9
ATOM 10493 C CA . SER A 1 12 ? 13.106 16.328 1.400 1.00 0.00 12 SER A CA 9
ATOM 10494 C C . SER A 1 12 ? 13.951 16.757 2.596 1.00 0.00 12 SER A C 9
ATOM 10495 O O . SER A 1 12 ? 14.952 17.462 2.461 1.00 0.00 12 SER A O 9
ATOM 10503 N N . PRO A 1 13 ? 13.540 16.323 3.796 1.00 0.00 13 PRO A N 9
ATOM 10504 C CA . PRO A 1 13 ? 14.244 16.648 5.040 1.00 0.00 13 PRO A CA 9
ATOM 10505 C C . PRO A 1 13 ? 15.596 15.949 5.141 1.00 0.00 13 PRO A C 9
ATOM 10506 O O . PRO A 1 13 ? 16.491 16.406 5.852 1.00 0.00 13 PRO A O 9
ATOM 10517 N N . CYS A 1 14 ? 15.737 14.839 4.425 1.00 0.00 14 CYS A N 9
ATOM 10518 C CA . CYS A 1 14 ? 16.980 14.077 4.433 1.00 0.00 14 CYS A CA 9
ATOM 10519 C C . CYS A 1 14 ? 17.984 14.662 3.445 1.00 0.00 14 CYS A C 9
ATOM 10520 O O . CYS A 1 14 ? 19.176 14.354 3.497 1.00 0.00 14 CYS A O 9
ATOM 10527 N N . LEU A 1 15 ? 17.496 15.509 2.545 1.00 0.00 15 LEU A N 9
ATOM 10528 C CA . LEU A 1 15 ? 18.350 16.139 1.545 1.00 0.00 15 LEU A CA 9
ATOM 10529 C C . LEU A 1 15 ? 19.366 17.068 2.203 1.00 0.00 15 LEU A C 9
ATOM 10530 O O . LEU A 1 15 ? 20.557 17.023 1.894 1.00 0.00 15 LEU A O 9
ATOM 10546 N N . THR A 1 16 ? 18.887 17.910 3.114 1.00 0.00 16 THR A N 9
ATOM 10547 C CA . THR A 1 16 ? 19.752 18.848 3.817 1.00 0.00 16 THR A CA 9
ATOM 10548 C C . THR A 1 16 ? 20.969 18.141 4.404 1.00 0.00 16 THR A C 9
ATOM 10549 O O . THR A 1 16 ? 22.078 18.676 4.386 1.00 0.00 16 THR A O 9
ATOM 10560 N N . TYR A 1 17 ? 20.755 16.937 4.922 1.00 0.00 17 TYR A N 9
ATOM 10561 C CA . TYR A 1 17 ? 21.834 16.158 5.516 1.00 0.00 17 TYR A CA 9
ATOM 10562 C C . TYR A 1 17 ? 22.585 15.366 4.449 1.00 0.00 17 TYR A C 9
ATOM 10563 O O . TYR A 1 17 ? 23.796 15.166 4.545 1.00 0.00 17 TYR A O 9
ATOM 10581 N N . LEU A 1 18 ? 21.857 14.919 3.432 1.00 0.00 18 LEU A N 9
ATOM 10582 C CA . LEU A 1 18 ? 22.452 14.150 2.345 1.00 0.00 18 LEU A CA 9
ATOM 10583 C C . LEU A 1 18 ? 23.311 15.041 1.454 1.00 0.00 18 LEU A C 9
ATOM 10584 O O . LEU A 1 18 ? 24.036 14.555 0.585 1.00 0.00 18 LEU A O 9
ATOM 10600 N N . THR A 1 19 ? 23.226 16.349 1.676 1.00 0.00 19 THR A N 9
ATOM 10601 C CA . THR A 1 19 ? 23.996 17.308 0.894 1.00 0.00 19 THR A CA 9
ATOM 10602 C C . THR A 1 19 ? 25.300 17.669 1.596 1.00 0.00 19 THR A C 9
ATOM 10603 O O . THR A 1 19 ? 26.198 18.256 0.994 1.00 0.00 19 THR A O 9
ATOM 10614 N N . GLY A 1 20 ? 25.397 17.315 2.873 1.00 0.00 20 GLY A N 9
ATOM 10615 C CA . GLY A 1 20 ? 26.596 17.609 3.636 1.00 0.00 20 GLY A CA 9
ATOM 10616 C C . GLY A 1 20 ? 26.349 18.622 4.736 1.00 0.00 20 GLY A C 9
ATOM 10617 O O . GLY A 1 20 ? 27.286 19.085 5.385 1.00 0.00 20 GLY A O 9
ATOM 10621 N N . GLY A 1 21 ? 25.082 18.968 4.947 1.00 0.00 21 GLY A N 9
ATOM 10622 C CA . GLY A 1 21 ? 24.738 19.932 5.976 1.00 0.00 21 GLY A CA 9
ATOM 10623 C C . GLY A 1 21 ? 24.569 19.290 7.338 1.00 0.00 21 GLY A C 9
ATOM 10624 O O . GLY A 1 21 ? 24.972 18.149 7.565 1.00 0.00 21 GLY A O 9
ATOM 10628 N N . PRO A 1 22 ? 23.961 20.032 8.275 1.00 0.00 22 PRO A N 9
ATOM 10629 C CA . PRO A 1 22 ? 23.727 19.549 9.639 1.00 0.00 22 PRO A CA 9
ATOM 10630 C C . PRO A 1 22 ? 22.675 18.447 9.691 1.00 0.00 22 PRO A C 9
ATOM 10631 O O . PRO A 1 22 ? 21.659 18.512 9.001 1.00 0.00 22 PRO A O 9
ATOM 10642 N N . GLY A 1 23 ? 22.926 17.433 10.515 1.00 0.00 23 GLY A N 9
ATOM 10643 C CA . GLY A 1 23 ? 21.991 16.331 10.642 1.00 0.00 23 GLY A CA 9
ATOM 10644 C C . GLY A 1 23 ? 22.628 15.097 11.249 1.00 0.00 23 GLY A C 9
ATOM 10645 O O . GLY A 1 23 ? 23.723 15.150 11.810 1.00 0.00 23 GLY A O 9
ATOM 10649 N N . PRO A 1 24 ? 21.934 13.954 11.142 1.00 0.00 24 PRO A N 9
ATOM 10650 C CA . PRO A 1 24 ? 20.629 13.880 10.478 1.00 0.00 24 PRO A CA 9
ATOM 10651 C C . PRO A 1 24 ? 19.534 14.586 11.270 1.00 0.00 24 PRO A C 9
ATOM 10652 O O . PRO A 1 24 ? 19.461 14.462 12.493 1.00 0.00 24 PRO A O 9
ATOM 10663 N N . SER A 1 25 ? 18.684 15.326 10.566 1.00 0.00 25 SER A N 9
ATOM 10664 C CA . SER A 1 25 ? 17.594 16.055 11.204 1.00 0.00 25 SER A CA 9
ATOM 10665 C C . SER A 1 25 ? 16.607 15.093 11.858 1.00 0.00 25 SER A C 9
ATOM 10666 O O . SER A 1 25 ? 16.600 13.892 11.588 1.00 0.00 25 SER A O 9
ATOM 10674 N N . PRO A 1 26 ? 15.753 15.632 12.740 1.00 0.00 26 PRO A N 9
ATOM 10675 C CA . PRO A 1 26 ? 14.745 14.841 13.452 1.00 0.00 26 PRO A CA 9
ATOM 10676 C C . PRO A 1 26 ? 13.635 14.351 12.528 1.00 0.00 26 PRO A C 9
ATOM 10677 O O . PRO A 1 26 ? 13.218 13.195 12.604 1.00 0.00 26 PRO A O 9
ATOM 10688 N N . GLN A 1 27 ? 13.161 15.236 11.658 1.00 0.00 27 GLN A N 9
ATOM 10689 C CA . GLN A 1 27 ? 12.099 14.892 10.720 1.00 0.00 27 GLN A CA 9
ATOM 10690 C C . GLN A 1 27 ? 12.574 13.843 9.720 1.00 0.00 27 GLN A C 9
ATOM 10691 O O . GLN A 1 27 ? 11.804 12.982 9.294 1.00 0.00 27 GLN A O 9
ATOM 10705 N N . CYS A 1 28 ? 13.848 13.922 9.348 1.00 0.00 28 CYS A N 9
ATOM 10706 C CA . CYS A 1 28 ? 14.427 12.980 8.397 1.00 0.00 28 CYS A CA 9
ATOM 10707 C C . CYS A 1 28 ? 14.440 11.567 8.971 1.00 0.00 28 CYS A C 9
ATOM 10708 O O . CYS A 1 28 ? 13.949 10.626 8.347 1.00 0.00 28 CYS A O 9
ATOM 10715 N N . CYS A 1 29 ? 15.006 11.424 10.165 1.00 0.00 29 CYS A N 9
ATOM 10716 C CA . CYS A 1 29 ? 15.085 10.126 10.825 1.00 0.00 29 CYS A CA 9
ATOM 10717 C C . CYS A 1 29 ? 13.713 9.459 10.878 1.00 0.00 29 CYS A C 9
ATOM 10718 O O . CYS A 1 29 ? 13.564 8.294 10.513 1.00 0.00 29 CYS A O 9
ATOM 10725 N N . GLY A 1 30 ? 12.714 10.208 11.335 1.00 0.00 30 GLY A N 9
ATOM 10726 C CA . GLY A 1 30 ? 11.368 9.673 11.427 1.00 0.00 30 GLY A CA 9
ATOM 10727 C C . GLY A 1 30 ? 10.878 9.107 10.109 1.00 0.00 30 GLY A C 9
ATOM 10728 O O . GLY A 1 30 ? 10.284 8.031 10.071 1.00 0.00 30 GLY A O 9
ATOM 10732 N N . GLY A 1 31 ? 11.125 9.837 9.025 1.00 0.00 31 GLY A N 9
ATOM 10733 C CA . GLY A 1 31 ? 10.696 9.386 7.714 1.00 0.00 31 GLY A CA 9
ATOM 10734 C C . GLY A 1 31 ? 11.470 8.174 7.236 1.00 0.00 31 GLY A C 9
ATOM 10735 O O . GLY A 1 31 ? 10.897 7.251 6.656 1.00 0.00 31 GLY A O 9
ATOM 10739 N N . VAL A 1 32 ? 12.777 8.176 7.476 1.00 0.00 32 VAL A N 9
ATOM 10740 C CA . VAL A 1 32 ? 13.632 7.069 7.065 1.00 0.00 32 VAL A CA 9
ATOM 10741 C C . VAL A 1 32 ? 13.118 5.743 7.616 1.00 0.00 32 VAL A C 9
ATOM 10742 O O . VAL A 1 32 ? 12.846 4.808 6.863 1.00 0.00 32 VAL A O 9
ATOM 10755 N N . LYS A 1 33 ? 12.985 5.669 8.936 1.00 0.00 33 LYS A N 9
ATOM 10756 C CA . LYS A 1 33 ? 12.502 4.459 9.590 1.00 0.00 33 LYS A CA 9
ATOM 10757 C C . LYS A 1 33 ? 11.124 4.070 9.064 1.00 0.00 33 LYS A C 9
ATOM 10758 O O . LYS A 1 33 ? 10.739 2.902 9.107 1.00 0.00 33 LYS A O 9
ATOM 10777 N N . LYS A 1 34 ? 10.385 5.057 8.567 1.00 0.00 34 LYS A N 9
ATOM 10778 C CA . LYS A 1 34 ? 9.051 4.818 8.030 1.00 0.00 34 LYS A CA 9
ATOM 10779 C C . LYS A 1 34 ? 9.123 4.047 6.716 1.00 0.00 34 LYS A C 9
ATOM 10780 O O . LYS A 1 34 ? 8.327 3.140 6.471 1.00 0.00 34 LYS A O 9
ATOM 10799 N N . LEU A 1 35 ? 10.084 4.412 5.873 1.00 0.00 35 LEU A N 9
ATOM 10800 C CA . LEU A 1 35 ? 10.261 3.753 4.584 1.00 0.00 35 LEU A CA 9
ATOM 10801 C C . LEU A 1 35 ? 10.671 2.295 4.769 1.00 0.00 35 LEU A C 9
ATOM 10802 O O . LEU A 1 35 ? 10.206 1.412 4.047 1.00 0.00 35 LEU A O 9
ATOM 10818 N N . LEU A 1 36 ? 11.542 2.050 5.741 1.00 0.00 36 LEU A N 9
ATOM 10819 C CA . LEU A 1 36 ? 12.014 0.699 6.023 1.00 0.00 36 LEU A CA 9
ATOM 10820 C C . LEU A 1 36 ? 10.952 -0.103 6.769 1.00 0.00 36 LEU A C 9
ATOM 10821 O O . LEU A 1 36 ? 10.818 -1.310 6.570 1.00 0.00 36 LEU A O 9
ATOM 10837 N N . ALA A 1 37 ? 10.199 0.576 7.627 1.00 0.00 37 ALA A N 9
ATOM 10838 C CA . ALA A 1 37 ? 9.146 -0.072 8.400 1.00 0.00 37 ALA A CA 9
ATOM 10839 C C . ALA A 1 37 ? 7.933 -0.375 7.528 1.00 0.00 37 ALA A C 9
ATOM 10840 O O . ALA A 1 37 ? 7.139 -1.262 7.839 1.00 0.00 37 ALA A O 9
ATOM 10847 N N . ALA A 1 38 ? 7.795 0.367 6.434 1.00 0.00 38 ALA A N 9
ATOM 10848 C CA . ALA A 1 38 ? 6.679 0.176 5.516 1.00 0.00 38 ALA A CA 9
ATOM 10849 C C . ALA A 1 38 ? 6.981 -0.926 4.507 1.00 0.00 38 ALA A C 9
ATOM 10850 O O . ALA A 1 38 ? 6.125 -1.297 3.704 1.00 0.00 38 ALA A O 9
ATOM 10857 N N . ALA A 1 39 ? 8.203 -1.445 4.552 1.00 0.00 39 ALA A N 9
ATOM 10858 C CA . ALA A 1 39 ? 8.617 -2.506 3.642 1.00 0.00 39 ALA A CA 9
ATOM 10859 C C . ALA A 1 39 ? 9.138 -3.716 4.410 1.00 0.00 39 ALA A C 9
ATOM 10860 O O . ALA A 1 39 ? 10.011 -3.590 5.268 1.00 0.00 39 ALA A O 9
ATOM 10867 N N . ASN A 1 40 ? 8.595 -4.888 4.097 1.00 0.00 40 ASN A N 9
ATOM 10868 C CA . ASN A 1 40 ? 9.004 -6.122 4.760 1.00 0.00 40 ASN A CA 9
ATOM 10869 C C . ASN A 1 40 ? 9.425 -7.174 3.738 1.00 0.00 40 ASN A C 9
ATOM 10870 O O . ASN A 1 40 ? 10.384 -7.915 3.953 1.00 0.00 40 ASN A O 9
ATOM 10881 N N . THR A 1 41 ? 8.701 -7.233 2.625 1.00 0.00 41 THR A N 9
ATOM 10882 C CA . THR A 1 41 ? 8.998 -8.194 1.570 1.00 0.00 41 THR A CA 9
ATOM 10883 C C . THR A 1 41 ? 9.951 -7.601 0.539 1.00 0.00 41 THR A C 9
ATOM 10884 O O . THR A 1 41 ? 10.484 -6.507 0.727 1.00 0.00 41 THR A O 9
ATOM 10895 N N . THR A 1 42 ? 10.163 -8.330 -0.553 1.00 0.00 42 THR A N 9
ATOM 10896 C CA . THR A 1 42 ? 11.053 -7.876 -1.614 1.00 0.00 42 THR A CA 9
ATOM 10897 C C . THR A 1 42 ? 10.355 -6.872 -2.524 1.00 0.00 42 THR A C 9
ATOM 10898 O O . THR A 1 42 ? 10.876 -5.794 -2.813 1.00 0.00 42 THR A O 9
ATOM 10909 N N . PRO A 1 43 ? 9.149 -7.230 -2.988 1.00 0.00 43 PRO A N 9
ATOM 10910 C CA . PRO A 1 43 ? 8.353 -6.372 -3.871 1.00 0.00 43 PRO A CA 9
ATOM 10911 C C . PRO A 1 43 ? 8.268 -4.937 -3.363 1.00 0.00 43 PRO A C 9
ATOM 10912 O O . PRO A 1 43 ? 8.461 -3.987 -4.121 1.00 0.00 43 PRO A O 9
ATOM 10923 N N . ASP A 1 44 ? 7.977 -4.787 -2.075 1.00 0.00 44 ASP A N 9
ATOM 10924 C CA . ASP A 1 44 ? 7.867 -3.467 -1.465 1.00 0.00 44 ASP A CA 9
ATOM 10925 C C . ASP A 1 44 ? 9.211 -2.746 -1.484 1.00 0.00 44 ASP A C 9
ATOM 10926 O O . ASP A 1 44 ? 9.293 -1.575 -1.856 1.00 0.00 44 ASP A O 9
ATOM 10935 N N . ARG A 1 45 ? 10.262 -3.452 -1.080 1.00 0.00 45 ARG A N 9
ATOM 10936 C CA . ARG A 1 45 ? 11.602 -2.879 -1.049 1.00 0.00 45 ARG A CA 9
ATOM 10937 C C . ARG A 1 45 ? 12.067 -2.507 -2.454 1.00 0.00 45 ARG A C 9
ATOM 10938 O O . ARG A 1 45 ? 12.895 -1.613 -2.627 1.00 0.00 45 ARG A O 9
ATOM 10959 N N . GLN A 1 46 ? 11.528 -3.198 -3.453 1.00 0.00 46 GLN A N 9
ATOM 10960 C CA . GLN A 1 46 ? 11.889 -2.941 -4.842 1.00 0.00 46 GLN A CA 9
ATOM 10961 C C . GLN A 1 46 ? 11.345 -1.593 -5.305 1.00 0.00 46 GLN A C 9
ATOM 10962 O O . GLN A 1 46 ? 12.056 -0.807 -5.929 1.00 0.00 46 GLN A O 9
ATOM 10976 N N . ALA A 1 47 ? 10.078 -1.335 -4.996 1.00 0.00 47 ALA A N 9
ATOM 10977 C CA . ALA A 1 47 ? 9.439 -0.082 -5.379 1.00 0.00 47 ALA A CA 9
ATOM 10978 C C . ALA A 1 47 ? 10.167 1.114 -4.774 1.00 0.00 47 ALA A C 9
ATOM 10979 O O . ALA A 1 47 ? 10.519 2.060 -5.478 1.00 0.00 47 ALA A O 9
ATOM 10986 N N . ALA A 1 48 ? 10.390 1.064 -3.464 1.00 0.00 48 ALA A N 9
ATOM 10987 C CA . ALA A 1 48 ? 11.077 2.142 -2.765 1.00 0.00 48 ALA A CA 9
ATOM 10988 C C . ALA A 1 48 ? 12.479 2.354 -3.325 1.00 0.00 48 ALA A C 9
ATOM 10989 O O . ALA A 1 48 ? 12.846 3.466 -3.706 1.00 0.00 48 ALA A O 9
ATOM 10996 N N . CYS A 1 49 ? 13.261 1.280 -3.372 1.00 0.00 49 CYS A N 9
ATOM 10997 C CA . CYS A 1 49 ? 14.624 1.348 -3.884 1.00 0.00 49 CYS A CA 9
ATOM 10998 C C . CYS A 1 49 ? 14.668 2.088 -5.217 1.00 0.00 49 CYS A C 9
ATOM 10999 O O . CYS A 1 49 ? 15.583 2.869 -5.475 1.00 0.00 49 CYS A O 9
ATOM 11006 N N . ASN A 1 50 ? 13.672 1.836 -6.061 1.00 0.00 50 ASN A N 9
ATOM 11007 C CA . ASN A 1 50 ? 13.597 2.478 -7.368 1.00 0.00 50 ASN A CA 9
ATOM 11008 C C . ASN A 1 50 ? 13.510 3.994 -7.225 1.00 0.00 50 ASN A C 9
ATOM 11009 O O . ASN A 1 50 ? 14.345 4.728 -7.756 1.00 0.00 50 ASN A O 9
ATOM 11020 N N . CYS A 1 51 ? 12.495 4.458 -6.505 1.00 0.00 51 CYS A N 9
ATOM 11021 C CA . CYS A 1 51 ? 12.297 5.887 -6.291 1.00 0.00 51 CYS A CA 9
ATOM 11022 C C . CYS A 1 51 ? 13.450 6.481 -5.487 1.00 0.00 51 CYS A C 9
ATOM 11023 O O . CYS A 1 51 ? 13.717 7.681 -5.556 1.00 0.00 51 CYS A O 9
ATOM 11030 N N . LEU A 1 52 ? 14.131 5.632 -4.725 1.00 0.00 52 LEU A N 9
ATOM 11031 C CA . LEU A 1 52 ? 15.257 6.072 -3.907 1.00 0.00 52 LEU A CA 9
ATOM 11032 C C . LEU A 1 52 ? 16.489 6.327 -4.769 1.00 0.00 52 LEU A C 9
ATOM 11033 O O . LEU A 1 52 ? 17.017 7.438 -4.804 1.00 0.00 52 LEU A O 9
ATOM 11049 N N . LYS A 1 53 ? 16.943 5.289 -5.465 1.00 0.00 53 LYS A N 9
ATOM 11050 C CA . LYS A 1 53 ? 18.111 5.400 -6.330 1.00 0.00 53 LYS A CA 9
ATOM 11051 C C . LYS A 1 53 ? 17.980 6.592 -7.273 1.00 0.00 53 LYS A C 9
ATOM 11052 O O . LYS A 1 53 ? 18.946 7.316 -7.512 1.00 0.00 53 LYS A O 9
ATOM 11071 N N . SER A 1 54 ? 16.777 6.791 -7.803 1.00 0.00 54 SER A N 9
ATOM 11072 C CA . SER A 1 54 ? 16.520 7.895 -8.721 1.00 0.00 54 SER A CA 9
ATOM 11073 C C . SER A 1 54 ? 16.453 9.221 -7.971 1.00 0.00 54 SER A C 9
ATOM 11074 O O . SER A 1 54 ? 16.769 10.275 -8.522 1.00 0.00 54 SER A O 9
ATOM 11082 N N . ALA A 1 55 ? 16.038 9.160 -6.710 1.00 0.00 55 ALA A N 9
ATOM 11083 C CA . ALA A 1 55 ? 15.930 10.355 -5.882 1.00 0.00 55 ALA A CA 9
ATOM 11084 C C . ALA A 1 55 ? 17.309 10.900 -5.523 1.00 0.00 55 ALA A C 9
ATOM 11085 O O . ALA A 1 55 ? 17.598 12.076 -5.741 1.00 0.00 55 ALA A O 9
ATOM 11092 N N . ALA A 1 56 ? 18.155 10.037 -4.970 1.00 0.00 56 ALA A N 9
ATOM 11093 C CA . ALA A 1 56 ? 19.503 10.432 -4.582 1.00 0.00 56 ALA A CA 9
ATOM 11094 C C . ALA A 1 56 ? 20.340 10.803 -5.801 1.00 0.00 56 ALA A C 9
ATOM 11095 O O . ALA A 1 56 ? 21.404 11.406 -5.676 1.00 0.00 56 ALA A O 9
ATOM 11102 N N . GLY A 1 57 ? 19.850 10.437 -6.983 1.00 0.00 57 GLY A N 9
ATOM 11103 C CA . GLY A 1 57 ? 20.566 10.740 -8.208 1.00 0.00 57 GLY A CA 9
ATOM 11104 C C . GLY A 1 57 ? 20.700 12.230 -8.448 1.00 0.00 57 GLY A C 9
ATOM 11105 O O . GLY A 1 57 ? 21.497 12.663 -9.281 1.00 0.00 57 GLY A O 9
ATOM 11109 N N . SER A 1 58 ? 19.917 13.019 -7.719 1.00 0.00 58 SER A N 9
ATOM 11110 C CA . SER A 1 58 ? 19.948 14.470 -7.861 1.00 0.00 58 SER A CA 9
ATOM 11111 C C . SER A 1 58 ? 20.859 15.099 -6.811 1.00 0.00 58 SER A C 9
ATOM 11112 O O . SER A 1 58 ? 20.949 16.323 -6.705 1.00 0.00 58 SER A O 9
ATOM 11120 N N . ILE A 1 59 ? 21.531 14.254 -6.037 1.00 0.00 59 ILE A N 9
ATOM 11121 C CA . ILE A 1 59 ? 22.435 14.726 -4.996 1.00 0.00 59 ILE A CA 9
ATOM 11122 C C . ILE A 1 59 ? 23.813 15.044 -5.567 1.00 0.00 59 ILE A C 9
ATOM 11123 O O . ILE A 1 59 ? 24.635 14.149 -5.770 1.00 0.00 59 ILE A O 9
ATOM 11139 N N . THR A 1 60 ? 24.061 16.325 -5.823 1.00 0.00 60 THR A N 9
ATOM 11140 C CA . THR A 1 60 ? 25.339 16.761 -6.370 1.00 0.00 60 THR A CA 9
ATOM 11141 C C . THR A 1 60 ? 26.485 16.434 -5.419 1.00 0.00 60 THR A C 9
ATOM 11142 O O . THR A 1 60 ? 26.469 16.827 -4.253 1.00 0.00 60 THR A O 9
ATOM 11153 N N . LYS A 1 61 ? 27.479 15.711 -5.925 1.00 0.00 61 LYS A N 9
ATOM 11154 C CA . LYS A 1 61 ? 28.635 15.332 -5.121 1.00 0.00 61 LYS A CA 9
ATOM 11155 C C . LYS A 1 61 ? 28.206 14.530 -3.897 1.00 0.00 61 LYS A C 9
ATOM 11156 O O . LYS A 1 61 ? 28.627 14.818 -2.775 1.00 0.00 61 LYS A O 9
ATOM 11175 N N . LEU A 1 62 ? 27.369 13.522 -4.118 1.00 0.00 62 LEU A N 9
ATOM 11176 C CA . LEU A 1 62 ? 26.885 12.677 -3.032 1.00 0.00 62 LEU A CA 9
ATOM 11177 C C . LEU A 1 62 ? 28.044 12.160 -2.186 1.00 0.00 62 LEU A C 9
ATOM 11178 O O . LEU A 1 62 ? 29.091 11.786 -2.713 1.00 0.00 62 LEU A O 9
ATOM 11194 N N . ASN A 1 63 ? 27.848 12.139 -0.872 1.00 0.00 63 ASN A N 9
ATOM 11195 C CA . ASN A 1 63 ? 28.877 11.665 0.047 1.00 0.00 63 ASN A CA 9
ATOM 11196 C C . ASN A 1 63 ? 28.513 10.295 0.612 1.00 0.00 63 ASN A C 9
ATOM 11197 O O . ASN A 1 63 ? 27.663 10.181 1.495 1.00 0.00 63 ASN A O 9
ATOM 11208 N N . THR A 1 64 ? 29.164 9.257 0.096 1.00 0.00 64 THR A N 9
ATOM 11209 C CA . THR A 1 64 ? 28.909 7.895 0.548 1.00 0.00 64 THR A CA 9
ATOM 11210 C C . THR A 1 64 ? 29.040 7.784 2.062 1.00 0.00 64 THR A C 9
ATOM 11211 O O . THR A 1 64 ? 28.324 7.015 2.702 1.00 0.00 64 THR A O 9
ATOM 11222 N N . ASN A 1 65 ? 29.958 8.559 2.631 1.00 0.00 65 ASN A N 9
ATOM 11223 C CA . ASN A 1 65 ? 30.182 8.548 4.072 1.00 0.00 65 ASN A CA 9
ATOM 11224 C C . ASN A 1 65 ? 28.990 9.146 4.812 1.00 0.00 65 ASN A C 9
ATOM 11225 O O . ASN A 1 65 ? 28.528 8.597 5.812 1.00 0.00 65 ASN A O 9
ATOM 11236 N N . ASN A 1 66 ? 28.496 10.274 4.313 1.00 0.00 66 ASN A N 9
ATOM 11237 C CA . ASN A 1 66 ? 27.357 10.947 4.927 1.00 0.00 66 ASN A CA 9
ATOM 11238 C C . ASN A 1 66 ? 26.076 10.143 4.725 1.00 0.00 66 ASN A C 9
ATOM 11239 O O . ASN A 1 66 ? 25.230 10.070 5.615 1.00 0.00 66 ASN A O 9
ATOM 11250 N N . ALA A 1 67 ? 25.942 9.540 3.548 1.00 0.00 67 ALA A N 9
ATOM 11251 C CA . ALA A 1 67 ? 24.766 8.739 3.230 1.00 0.00 67 ALA A CA 9
ATOM 11252 C C . ALA A 1 67 ? 24.632 7.557 4.184 1.00 0.00 67 ALA A C 9
ATOM 11253 O O . ALA A 1 67 ? 23.529 7.205 4.599 1.00 0.00 67 ALA A O 9
ATOM 11260 N N . ALA A 1 68 ? 25.763 6.949 4.528 1.00 0.00 68 ALA A N 9
ATOM 11261 C CA . ALA A 1 68 ? 25.771 5.808 5.435 1.00 0.00 68 ALA A CA 9
ATOM 11262 C C . ALA A 1 68 ? 25.578 6.254 6.881 1.00 0.00 68 ALA A C 9
ATOM 11263 O O . ALA A 1 68 ? 25.068 5.501 7.709 1.00 0.00 68 ALA A O 9
ATOM 11270 N N . ALA A 1 69 ? 25.991 7.482 7.176 1.00 0.00 69 ALA A N 9
ATOM 11271 C CA . ALA A 1 69 ? 25.863 8.028 8.521 1.00 0.00 69 ALA A CA 9
ATOM 11272 C C . ALA A 1 69 ? 24.413 8.385 8.833 1.00 0.00 69 ALA A C 9
ATOM 11273 O O . ALA A 1 69 ? 24.006 8.410 9.995 1.00 0.00 69 ALA A O 9
ATOM 11280 N N . LEU A 1 70 ? 23.639 8.660 7.790 1.00 0.00 70 LEU A N 9
ATOM 11281 C CA . LEU A 1 70 ? 22.234 9.016 7.952 1.00 0.00 70 LEU A CA 9
ATOM 11282 C C . LEU A 1 70 ? 21.475 7.917 8.688 1.00 0.00 70 LEU A C 9
ATOM 11283 O O . LEU A 1 70 ? 20.867 8.141 9.735 1.00 0.00 70 LEU A O 9
ATOM 11299 N N . PRO A 1 71 ? 21.512 6.697 8.131 1.00 0.00 71 PRO A N 9
ATOM 11300 C CA . PRO A 1 71 ? 20.836 5.537 8.719 1.00 0.00 71 PRO A CA 9
ATOM 11301 C C . PRO A 1 71 ? 21.498 5.074 10.011 1.00 0.00 71 PRO A C 9
ATOM 11302 O O . PRO A 1 71 ? 20.821 4.696 10.967 1.00 0.00 71 PRO A O 9
ATOM 11313 N N . GLY A 1 72 ? 22.827 5.105 10.034 1.00 0.00 72 GLY A N 9
ATOM 11314 C CA . GLY A 1 72 ? 23.559 4.686 11.215 1.00 0.00 72 GLY A CA 9
ATOM 11315 C C . GLY A 1 72 ? 23.327 5.605 12.398 1.00 0.00 72 GLY A C 9
ATOM 11316 O O . GLY A 1 72 ? 23.280 5.156 13.544 1.00 0.00 72 GLY A O 9
ATOM 11320 N N . LYS A 1 73 ? 23.182 6.897 12.122 1.00 0.00 73 LYS A N 9
ATOM 11321 C CA . LYS A 1 73 ? 22.954 7.883 13.172 1.00 0.00 73 LYS A CA 9
ATOM 11322 C C . LYS A 1 73 ? 21.509 7.836 13.658 1.00 0.00 73 LYS A C 9
ATOM 11323 O O . LYS A 1 73 ? 21.224 8.132 14.819 1.00 0.00 73 LYS A O 9
ATOM 11342 N N . CYS A 1 74 ? 20.601 7.459 12.764 1.00 0.00 74 CYS A N 9
ATOM 11343 C CA . CYS A 1 74 ? 19.185 7.372 13.102 1.00 0.00 74 CYS A CA 9
ATOM 11344 C C . CYS A 1 74 ? 18.867 6.038 13.771 1.00 0.00 74 CYS A C 9
ATOM 11345 O O . CYS A 1 74 ? 17.717 5.757 14.104 1.00 0.00 74 CYS A O 9
ATOM 11352 N N . GLY A 1 75 ? 19.897 5.219 13.966 1.00 0.00 75 GLY A N 9
ATOM 11353 C CA . GLY A 1 75 ? 19.707 3.925 14.595 1.00 0.00 75 GLY A CA 9
ATOM 11354 C C . GLY A 1 75 ? 18.961 2.952 13.704 1.00 0.00 75 GLY A C 9
ATOM 11355 O O . GLY A 1 75 ? 18.563 1.874 14.146 1.00 0.00 75 GLY A O 9
ATOM 11359 N N . VAL A 1 76 ? 18.768 3.333 12.445 1.00 0.00 76 VAL A N 9
ATOM 11360 C CA . VAL A 1 76 ? 18.064 2.486 11.490 1.00 0.00 76 VAL A CA 9
ATOM 11361 C C . VAL A 1 76 ? 18.953 2.143 10.300 1.00 0.00 76 VAL A C 9
ATOM 11362 O O . VAL A 1 76 ? 19.409 3.028 9.577 1.00 0.00 76 VAL A O 9
ATOM 11375 N N . ASN A 1 77 ? 19.194 0.851 10.102 1.00 0.00 77 ASN A N 9
ATOM 11376 C CA . ASN A 1 77 ? 20.030 0.390 8.998 1.00 0.00 77 ASN A CA 9
ATOM 11377 C C . ASN A 1 77 ? 19.174 -0.170 7.866 1.00 0.00 77 ASN A C 9
ATOM 11378 O O . ASN A 1 77 ? 18.048 -0.615 8.087 1.00 0.00 77 ASN A O 9
ATOM 11389 N N . ILE A 1 78 ? 19.718 -0.144 6.653 1.00 0.00 78 ILE A N 9
ATOM 11390 C CA . ILE A 1 78 ? 19.006 -0.651 5.487 1.00 0.00 78 ILE A CA 9
ATOM 11391 C C . ILE A 1 78 ? 19.660 -1.920 4.952 1.00 0.00 78 ILE A C 9
ATOM 11392 O O . ILE A 1 78 ? 20.869 -2.120 5.065 1.00 0.00 78 ILE A O 9
ATOM 11408 N N . PRO A 1 79 ? 18.843 -2.799 4.352 1.00 0.00 79 PRO A N 9
ATOM 11409 C CA . PRO A 1 79 ? 19.321 -4.063 3.784 1.00 0.00 79 PRO A CA 9
ATOM 11410 C C . PRO A 1 79 ? 20.172 -3.854 2.536 1.00 0.00 79 PRO A C 9
ATOM 11411 O O . PRO A 1 79 ? 20.927 -4.739 2.132 1.00 0.00 79 PRO A O 9
ATOM 11422 N N . TYR A 1 80 ? 20.046 -2.678 1.931 1.00 0.00 80 TYR A N 9
ATOM 11423 C CA . TYR A 1 80 ? 20.803 -2.354 0.727 1.00 0.00 80 TYR A CA 9
ATOM 11424 C C . TYR A 1 80 ? 21.600 -1.066 0.916 1.00 0.00 80 TYR A C 9
ATOM 11425 O O . TYR A 1 80 ? 21.402 -0.335 1.887 1.00 0.00 80 TYR A O 9
ATOM 11443 N N . LYS A 1 81 ? 22.501 -0.793 -0.022 1.00 0.00 81 LYS A N 9
ATOM 11444 C CA . LYS A 1 81 ? 23.327 0.407 0.037 1.00 0.00 81 LYS A CA 9
ATOM 11445 C C . LYS A 1 81 ? 22.597 1.600 -0.570 1.00 0.00 81 LYS A C 9
ATOM 11446 O O . LYS A 1 81 ? 21.587 1.439 -1.256 1.00 0.00 81 LYS A O 9
ATOM 11465 N N . ILE A 1 82 ? 23.115 2.797 -0.315 1.00 0.00 82 ILE A N 9
ATOM 11466 C CA . ILE A 1 82 ? 22.514 4.017 -0.840 1.00 0.00 82 ILE A CA 9
ATOM 11467 C C . ILE A 1 82 ? 23.451 4.715 -1.819 1.00 0.00 82 ILE A C 9
ATOM 11468 O O . ILE A 1 82 ? 24.316 5.494 -1.419 1.00 0.00 82 ILE A O 9
ATOM 11484 N N . SER A 1 83 ? 23.272 4.431 -3.105 1.00 0.00 83 SER A N 9
ATOM 11485 C CA . SER A 1 83 ? 24.103 5.031 -4.143 1.00 0.00 83 SER A CA 9
ATOM 11486 C C . SER A 1 83 ? 23.606 4.638 -5.531 1.00 0.00 83 SER A C 9
ATOM 11487 O O . SER A 1 83 ? 22.604 3.936 -5.670 1.00 0.00 83 SER A O 9
ATOM 11495 N N . THR A 1 84 ? 24.314 5.098 -6.558 1.00 0.00 84 THR A N 9
ATOM 11496 C CA . THR A 1 84 ? 23.945 4.797 -7.936 1.00 0.00 84 THR A CA 9
ATOM 11497 C C . THR A 1 84 ? 24.437 3.414 -8.347 1.00 0.00 84 THR A C 9
ATOM 11498 O O . THR A 1 84 ? 24.231 2.982 -9.481 1.00 0.00 84 THR A O 9
ATOM 11509 N N . THR A 1 85 ? 25.088 2.722 -7.417 1.00 0.00 85 THR A N 9
ATOM 11510 C CA . THR A 1 85 ? 25.610 1.387 -7.683 1.00 0.00 85 THR A CA 9
ATOM 11511 C C . THR A 1 85 ? 24.889 0.338 -6.844 1.00 0.00 85 THR A C 9
ATOM 11512 O O . THR A 1 85 ? 25.517 -0.557 -6.277 1.00 0.00 85 THR A O 9
ATOM 11523 N N . THR A 1 86 ? 23.567 0.453 -6.769 1.00 0.00 86 THR A N 9
ATOM 11524 C CA . THR A 1 86 ? 22.761 -0.485 -5.999 1.00 0.00 86 THR A CA 9
ATOM 11525 C C . THR A 1 86 ? 21.641 -1.075 -6.848 1.00 0.00 86 THR A C 9
ATOM 11526 O O . THR A 1 86 ? 21.051 -0.385 -7.679 1.00 0.00 86 THR A O 9
ATOM 11537 N N . ASN A 1 87 ? 21.352 -2.354 -6.634 1.00 0.00 87 ASN A N 9
ATOM 11538 C CA . ASN A 1 87 ? 20.302 -3.036 -7.381 1.00 0.00 87 ASN A CA 9
ATOM 11539 C C . ASN A 1 87 ? 19.485 -3.944 -6.465 1.00 0.00 87 ASN A C 9
ATOM 11540 O O . ASN A 1 87 ? 19.858 -5.090 -6.216 1.00 0.00 87 ASN A O 9
ATOM 11551 N N . CYS A 1 88 ? 18.368 -3.423 -5.968 1.00 0.00 88 CYS A N 9
ATOM 11552 C CA . CYS A 1 88 ? 17.498 -4.184 -5.081 1.00 0.00 88 CYS A CA 9
ATOM 11553 C C . CYS A 1 88 ? 16.610 -5.137 -5.876 1.00 0.00 88 CYS A C 9
ATOM 11554 O O . CYS A 1 88 ? 16.092 -6.114 -5.337 1.00 0.00 88 CYS A O 9
ATOM 11561 N N . ASN A 1 89 ? 16.439 -4.844 -7.161 1.00 0.00 89 ASN A N 9
ATOM 11562 C CA . ASN A 1 89 ? 15.613 -5.674 -8.031 1.00 0.00 89 ASN A CA 9
ATOM 11563 C C . ASN A 1 89 ? 16.284 -7.018 -8.296 1.00 0.00 89 ASN A C 9
ATOM 11564 O O . ASN A 1 89 ? 15.631 -7.981 -8.700 1.00 0.00 89 ASN A O 9
ATOM 11575 N N . THR A 1 90 ? 17.592 -7.077 -8.066 1.00 0.00 90 THR A N 9
ATOM 11576 C CA . THR A 1 90 ? 18.351 -8.302 -8.280 1.00 0.00 90 THR A CA 9
ATOM 11577 C C . THR A 1 90 ? 18.482 -9.101 -6.989 1.00 0.00 90 THR A C 9
ATOM 11578 O O . THR A 1 90 ? 18.742 -10.304 -7.015 1.00 0.00 90 THR A O 9
ATOM 11589 N N . VAL A 1 91 ? 18.299 -8.425 -5.859 1.00 0.00 91 VAL A N 9
ATOM 11590 C CA . VAL A 1 91 ? 18.395 -9.073 -4.556 1.00 0.00 91 VAL A CA 9
ATOM 11591 C C . VAL A 1 91 ? 17.024 -9.520 -4.063 1.00 0.00 91 VAL A C 9
ATOM 11592 O O . VAL A 1 91 ? 16.076 -8.735 -4.031 1.00 0.00 91 VAL A O 9
ATOM 11605 N N . LYS A 1 92 ? 16.924 -10.788 -3.677 1.00 0.00 92 LYS A N 9
ATOM 11606 C CA . LYS A 1 92 ? 15.669 -11.342 -3.183 1.00 0.00 92 LYS A CA 9
ATOM 11607 C C . LYS A 1 92 ? 15.772 -11.683 -1.700 1.00 0.00 92 LYS A C 9
ATOM 11608 O O . LYS A 1 92 ? 16.500 -12.598 -1.312 1.00 0.00 92 LYS A O 9
ATOM 11627 N N . PHE A 1 93 ? 15.039 -10.944 -0.874 1.00 0.00 93 PHE A N 9
ATOM 11628 C CA . PHE A 1 93 ? 15.047 -11.170 0.566 1.00 0.00 93 PHE A CA 9
ATOM 11629 C C . PHE A 1 93 ? 16.474 -11.172 1.108 1.00 0.00 93 PHE A C 9
ATOM 11630 O O . PHE A 1 93 ? 17.002 -10.130 1.495 1.00 0.00 93 PHE A O 9
ATOM 11647 N N . ALA A 1 1 ? 0.632 0.669 -0.048 1.00 0.00 1 ALA A N 10
ATOM 11648 C CA . ALA A 1 1 ? 1.842 0.392 -0.813 1.00 0.00 1 ALA A CA 10
ATOM 11649 C C . ALA A 1 1 ? 2.646 1.666 -1.051 1.00 0.00 1 ALA A C 10
ATOM 11650 O O . ALA A 1 1 ? 2.082 2.757 -1.147 1.00 0.00 1 ALA A O 10
ATOM 11657 N N . ILE A 1 2 ? 3.963 1.520 -1.144 1.00 0.00 2 ILE A N 10
ATOM 11658 C CA . ILE A 1 2 ? 4.843 2.660 -1.371 1.00 0.00 2 ILE A CA 10
ATOM 11659 C C . ILE A 1 2 ? 4.779 3.124 -2.822 1.00 0.00 2 ILE A C 10
ATOM 11660 O O . ILE A 1 2 ? 5.159 2.392 -3.735 1.00 0.00 2 ILE A O 10
ATOM 11676 N N . SER A 1 3 ? 4.296 4.345 -3.026 1.00 0.00 3 SER A N 10
ATOM 11677 C CA . SER A 1 3 ? 4.180 4.907 -4.367 1.00 0.00 3 SER A CA 10
ATOM 11678 C C . SER A 1 3 ? 5.399 5.759 -4.706 1.00 0.00 3 SER A C 10
ATOM 11679 O O . SER A 1 3 ? 6.270 5.342 -5.470 1.00 0.00 3 SER A O 10
ATOM 11687 N N . CYS A 1 4 ? 5.453 6.957 -4.133 1.00 0.00 4 CYS A N 10
ATOM 11688 C CA . CYS A 1 4 ? 6.563 7.871 -4.374 1.00 0.00 4 CYS A CA 10
ATOM 11689 C C . CYS A 1 4 ? 6.425 9.130 -3.523 1.00 0.00 4 CYS A C 10
ATOM 11690 O O . CYS A 1 4 ? 7.401 9.616 -2.952 1.00 0.00 4 CYS A O 10
ATOM 11697 N N . GLY A 1 5 ? 5.206 9.653 -3.443 1.00 0.00 5 GLY A N 10
ATOM 11698 C CA . GLY A 1 5 ? 4.962 10.851 -2.661 1.00 0.00 5 GLY A CA 10
ATOM 11699 C C . GLY A 1 5 ? 5.426 10.710 -1.225 1.00 0.00 5 GLY A C 10
ATOM 11700 O O . GLY A 1 5 ? 5.963 11.653 -0.644 1.00 0.00 5 GLY A O 10
ATOM 11704 N N . ALA A 1 6 ? 5.219 9.529 -0.651 1.00 0.00 6 ALA A N 10
ATOM 11705 C CA . ALA A 1 6 ? 5.621 9.268 0.726 1.00 0.00 6 ALA A CA 10
ATOM 11706 C C . ALA A 1 6 ? 7.137 9.163 0.845 1.00 0.00 6 ALA A C 10
ATOM 11707 O O . ALA A 1 6 ? 7.705 9.409 1.909 1.00 0.00 6 ALA A O 10
ATOM 11714 N N . VAL A 1 7 ? 7.788 8.795 -0.255 1.00 0.00 7 VAL A N 10
ATOM 11715 C CA . VAL A 1 7 ? 9.240 8.658 -0.274 1.00 0.00 7 VAL A CA 10
ATOM 11716 C C . VAL A 1 7 ? 9.919 10.019 -0.369 1.00 0.00 7 VAL A C 10
ATOM 11717 O O . VAL A 1 7 ? 10.865 10.307 0.366 1.00 0.00 7 VAL A O 10
ATOM 11730 N N . THR A 1 8 ? 9.431 10.856 -1.280 1.00 0.00 8 THR A N 10
ATOM 11731 C CA . THR A 1 8 ? 9.991 12.187 -1.472 1.00 0.00 8 THR A CA 10
ATOM 11732 C C . THR A 1 8 ? 9.782 13.056 -0.237 1.00 0.00 8 THR A C 10
ATOM 11733 O O . THR A 1 8 ? 10.511 14.023 -0.016 1.00 0.00 8 THR A O 10
ATOM 11744 N N . SER A 1 9 ? 8.782 12.705 0.565 1.00 0.00 9 SER A N 10
ATOM 11745 C CA . SER A 1 9 ? 8.474 13.455 1.777 1.00 0.00 9 SER A CA 10
ATOM 11746 C C . SER A 1 9 ? 9.642 13.406 2.757 1.00 0.00 9 SER A C 10
ATOM 11747 O O . SER A 1 9 ? 10.101 14.438 3.245 1.00 0.00 9 SER A O 10
ATOM 11755 N N . ASP A 1 10 ? 10.117 12.198 3.041 1.00 0.00 10 ASP A N 10
ATOM 11756 C CA . ASP A 1 10 ? 11.232 12.012 3.962 1.00 0.00 10 ASP A CA 10
ATOM 11757 C C . ASP A 1 10 ? 12.552 12.400 3.303 1.00 0.00 10 ASP A C 10
ATOM 11758 O O . ASP A 1 10 ? 13.540 12.677 3.984 1.00 0.00 10 ASP A O 10
ATOM 11767 N N . LEU A 1 11 ? 12.561 12.419 1.975 1.00 0.00 11 LEU A N 10
ATOM 11768 C CA . LEU A 1 11 ? 13.760 12.773 1.223 1.00 0.00 11 LEU A CA 10
ATOM 11769 C C . LEU A 1 11 ? 14.077 14.258 1.370 1.00 0.00 11 LEU A C 10
ATOM 11770 O O . LEU A 1 11 ? 15.242 14.654 1.407 1.00 0.00 11 LEU A O 10
ATOM 11786 N N . SER A 1 12 ? 13.032 15.074 1.456 1.00 0.00 12 SER A N 10
ATOM 11787 C CA . SER A 1 12 ? 13.198 16.516 1.597 1.00 0.00 12 SER A CA 10
ATOM 11788 C C . SER A 1 12 ? 14.090 16.846 2.790 1.00 0.00 12 SER A C 10
ATOM 11789 O O . SER A 1 12 ? 15.125 17.499 2.662 1.00 0.00 12 SER A O 10
ATOM 11797 N N . PRO A 1 13 ? 13.679 16.383 3.980 1.00 0.00 13 PRO A N 10
ATOM 11798 C CA . PRO A 1 13 ? 14.426 16.615 5.220 1.00 0.00 13 PRO A CA 10
ATOM 11799 C C . PRO A 1 13 ? 15.738 15.839 5.261 1.00 0.00 13 PRO A C 10
ATOM 11800 O O . PRO A 1 13 ? 16.672 16.217 5.968 1.00 0.00 13 PRO A O 10
ATOM 11811 N N . CYS A 1 14 ? 15.801 14.753 4.499 1.00 0.00 14 CYS A N 10
ATOM 11812 C CA . CYS A 1 14 ? 16.998 13.923 4.447 1.00 0.00 14 CYS A CA 10
ATOM 11813 C C . CYS A 1 14 ? 18.014 14.494 3.461 1.00 0.00 14 CYS A C 10
ATOM 11814 O O . CYS A 1 14 ? 19.190 14.128 3.483 1.00 0.00 14 CYS A O 10
ATOM 11821 N N . LEU A 1 15 ? 17.552 15.392 2.598 1.00 0.00 15 LEU A N 10
ATOM 11822 C CA . LEU A 1 15 ? 18.419 16.014 1.604 1.00 0.00 15 LEU A CA 10
ATOM 11823 C C . LEU A 1 15 ? 19.495 16.863 2.275 1.00 0.00 15 LEU A C 10
ATOM 11824 O O . LEU A 1 15 ? 20.677 16.763 1.944 1.00 0.00 15 LEU A O 10
ATOM 11840 N N . THR A 1 16 ? 19.077 17.698 3.222 1.00 0.00 16 THR A N 10
ATOM 11841 C CA . THR A 1 16 ? 20.004 18.563 3.940 1.00 0.00 16 THR A CA 10
ATOM 11842 C C . THR A 1 16 ? 21.189 17.772 4.481 1.00 0.00 16 THR A C 10
ATOM 11843 O O . THR A 1 16 ? 22.324 18.250 4.473 1.00 0.00 16 THR A O 10
ATOM 11854 N N . TYR A 1 17 ? 20.919 16.558 4.949 1.00 0.00 17 TYR A N 10
ATOM 11855 C CA . TYR A 1 17 ? 21.964 15.700 5.496 1.00 0.00 17 TYR A CA 10
ATOM 11856 C C . TYR A 1 17 ? 22.661 14.917 4.387 1.00 0.00 17 TYR A C 10
ATOM 11857 O O . TYR A 1 17 ? 23.862 14.653 4.458 1.00 0.00 17 TYR A O 10
ATOM 11875 N N . LEU A 1 18 ? 21.899 14.549 3.364 1.00 0.00 18 LEU A N 10
ATOM 11876 C CA . LEU A 1 18 ? 22.441 13.796 2.238 1.00 0.00 18 LEU A CA 10
ATOM 11877 C C . LEU A 1 18 ? 23.336 14.678 1.373 1.00 0.00 18 LEU A C 10
ATOM 11878 O O . LEU A 1 18 ? 24.026 14.193 0.477 1.00 0.00 18 LEU A O 10
ATOM 11894 N N . THR A 1 19 ? 23.320 15.979 1.649 1.00 0.00 19 THR A N 10
ATOM 11895 C CA . THR A 1 19 ? 24.129 16.929 0.897 1.00 0.00 19 THR A CA 10
ATOM 11896 C C . THR A 1 19 ? 25.457 17.196 1.598 1.00 0.00 19 THR A C 10
ATOM 11897 O O . THR A 1 19 ? 26.377 17.762 1.010 1.00 0.00 19 THR A O 10
ATOM 11908 N N . GLY A 1 20 ? 25.548 16.783 2.859 1.00 0.00 20 GLY A N 10
ATOM 11909 C CA . GLY A 1 20 ? 26.768 16.986 3.619 1.00 0.00 20 GLY A CA 10
ATOM 11910 C C . GLY A 1 20 ? 26.589 17.983 4.747 1.00 0.00 20 GLY A C 10
ATOM 11911 O O . GLY A 1 20 ? 27.564 18.443 5.338 1.00 0.00 20 GLY A O 10
ATOM 11915 N N . GLY A 1 21 ? 25.337 18.319 5.045 1.00 0.00 21 GLY A N 10
ATOM 11916 C CA . GLY A 1 21 ? 25.057 19.266 6.108 1.00 0.00 21 GLY A CA 10
ATOM 11917 C C . GLY A 1 21 ? 24.866 18.591 7.451 1.00 0.00 21 GLY A C 10
ATOM 11918 O O . GLY A 1 21 ? 25.223 17.429 7.643 1.00 0.00 21 GLY A O 10
ATOM 11922 N N . PRO A 1 22 ? 24.290 19.329 8.412 1.00 0.00 22 PRO A N 10
ATOM 11923 C CA . PRO A 1 22 ? 24.040 18.815 9.762 1.00 0.00 22 PRO A CA 10
ATOM 11924 C C . PRO A 1 22 ? 22.945 17.754 9.785 1.00 0.00 22 PRO A C 10
ATOM 11925 O O . PRO A 1 22 ? 21.931 17.880 9.101 1.00 0.00 22 PRO A O 10
ATOM 11936 N N . GLY A 1 23 ? 23.158 16.708 10.578 1.00 0.00 23 GLY A N 10
ATOM 11937 C CA . GLY A 1 23 ? 22.180 15.640 10.675 1.00 0.00 23 GLY A CA 10
ATOM 11938 C C . GLY A 1 23 ? 22.776 14.356 11.217 1.00 0.00 23 GLY A C 10
ATOM 11939 O O . GLY A 1 23 ? 23.882 14.339 11.758 1.00 0.00 23 GLY A O 10
ATOM 11943 N N . PRO A 1 24 ? 22.033 13.248 11.075 1.00 0.00 24 PRO A N 10
ATOM 11944 C CA . PRO A 1 24 ? 20.715 13.256 10.433 1.00 0.00 24 PRO A CA 10
ATOM 11945 C C . PRO A 1 24 ? 19.664 13.971 11.276 1.00 0.00 24 PRO A C 10
ATOM 11946 O O . PRO A 1 24 ? 19.608 13.798 12.493 1.00 0.00 24 PRO A O 10
ATOM 11957 N N . SER A 1 25 ? 18.833 14.774 10.620 1.00 0.00 25 SER A N 10
ATOM 11958 C CA . SER A 1 25 ? 17.785 15.518 11.309 1.00 0.00 25 SER A CA 10
ATOM 11959 C C . SER A 1 25 ? 16.770 14.569 11.939 1.00 0.00 25 SER A C 10
ATOM 11960 O O . SER A 1 25 ? 16.707 13.382 11.616 1.00 0.00 25 SER A O 10
ATOM 11968 N N . PRO A 1 26 ? 15.955 15.103 12.861 1.00 0.00 26 PRO A N 10
ATOM 11969 C CA . PRO A 1 26 ? 14.927 14.323 13.556 1.00 0.00 26 PRO A CA 10
ATOM 11970 C C . PRO A 1 26 ? 13.781 13.921 12.634 1.00 0.00 26 PRO A C 10
ATOM 11971 O O . PRO A 1 26 ? 13.327 12.778 12.656 1.00 0.00 26 PRO A O 10
ATOM 11982 N N . GLN A 1 27 ? 13.320 14.869 11.825 1.00 0.00 27 GLN A N 10
ATOM 11983 C CA . GLN A 1 27 ? 12.226 14.613 10.895 1.00 0.00 27 GLN A CA 10
ATOM 11984 C C . GLN A 1 27 ? 12.643 13.604 9.829 1.00 0.00 27 GLN A C 10
ATOM 11985 O O . GLN A 1 27 ? 11.831 12.799 9.371 1.00 0.00 27 GLN A O 10
ATOM 11999 N N . CYS A 1 28 ? 13.912 13.653 9.439 1.00 0.00 28 CYS A N 10
ATOM 12000 C CA . CYS A 1 28 ? 14.437 12.745 8.427 1.00 0.00 28 CYS A CA 10
ATOM 12001 C C . CYS A 1 28 ? 14.399 11.301 8.920 1.00 0.00 28 CYS A C 10
ATOM 12002 O O . CYS A 1 28 ? 13.868 10.417 8.247 1.00 0.00 28 CYS A O 10
ATOM 12009 N N . CYS A 1 29 ? 14.965 11.069 10.100 1.00 0.00 29 CYS A N 10
ATOM 12010 C CA . CYS A 1 29 ? 14.997 9.734 10.684 1.00 0.00 29 CYS A CA 10
ATOM 12011 C C . CYS A 1 29 ? 13.598 9.124 10.724 1.00 0.00 29 CYS A C 10
ATOM 12012 O O . CYS A 1 29 ? 13.388 7.999 10.274 1.00 0.00 29 CYS A O 10
ATOM 12019 N N . GLY A 1 30 ? 12.646 9.877 11.266 1.00 0.00 30 GLY A N 10
ATOM 12020 C CA . GLY A 1 30 ? 11.280 9.394 11.354 1.00 0.00 30 GLY A CA 10
ATOM 12021 C C . GLY A 1 30 ? 10.748 8.910 10.020 1.00 0.00 30 GLY A C 10
ATOM 12022 O O . GLY A 1 30 ? 10.137 7.846 9.936 1.00 0.00 30 GLY A O 10
ATOM 12026 N N . GLY A 1 31 ? 10.980 9.696 8.972 1.00 0.00 31 GLY A N 10
ATOM 12027 C CA . GLY A 1 31 ? 10.511 9.325 7.650 1.00 0.00 31 GLY A CA 10
ATOM 12028 C C . GLY A 1 31 ? 11.240 8.118 7.093 1.00 0.00 31 GLY A C 10
ATOM 12029 O O . GLY A 1 31 ? 10.628 7.240 6.486 1.00 0.00 31 GLY A O 10
ATOM 12033 N N . VAL A 1 32 ? 12.553 8.075 7.300 1.00 0.00 32 VAL A N 10
ATOM 12034 C CA . VAL A 1 32 ? 13.367 6.967 6.814 1.00 0.00 32 VAL A CA 10
ATOM 12035 C C . VAL A 1 32 ? 12.829 5.630 7.312 1.00 0.00 32 VAL A C 10
ATOM 12036 O O . VAL A 1 32 ? 12.491 4.749 6.521 1.00 0.00 32 VAL A O 10
ATOM 12049 N N . LYS A 1 33 ? 12.751 5.484 8.631 1.00 0.00 33 LYS A N 10
ATOM 12050 C CA . LYS A 1 33 ? 12.253 4.256 9.237 1.00 0.00 33 LYS A CA 10
ATOM 12051 C C . LYS A 1 33 ? 10.835 3.952 8.765 1.00 0.00 33 LYS A C 10
ATOM 12052 O O . LYS A 1 33 ? 10.394 2.803 8.788 1.00 0.00 33 LYS A O 10
ATOM 12071 N N . LYS A 1 34 ? 10.124 4.990 8.336 1.00 0.00 34 LYS A N 10
ATOM 12072 C CA . LYS A 1 34 ? 8.756 4.835 7.855 1.00 0.00 34 LYS A CA 10
ATOM 12073 C C . LYS A 1 34 ? 8.736 4.193 6.471 1.00 0.00 34 LYS A C 10
ATOM 12074 O O . LYS A 1 34 ? 7.884 3.353 6.178 1.00 0.00 34 LYS A O 10
ATOM 12093 N N . LEU A 1 35 ? 9.678 4.592 5.625 1.00 0.00 35 LEU A N 10
ATOM 12094 C CA . LEU A 1 35 ? 9.769 4.055 4.272 1.00 0.00 35 LEU A CA 10
ATOM 12095 C C . LEU A 1 35 ? 10.107 2.568 4.298 1.00 0.00 35 LEU A C 10
ATOM 12096 O O . LEU A 1 35 ? 9.572 1.784 3.512 1.00 0.00 35 LEU A O 10
ATOM 12112 N N . LEU A 1 36 ? 10.995 2.184 5.208 1.00 0.00 36 LEU A N 10
ATOM 12113 C CA . LEU A 1 36 ? 11.403 0.790 5.339 1.00 0.00 36 LEU A CA 10
ATOM 12114 C C . LEU A 1 36 ? 10.367 -0.009 6.123 1.00 0.00 36 LEU A C 10
ATOM 12115 O O . LEU A 1 36 ? 10.255 -1.224 5.963 1.00 0.00 36 LEU A O 10
ATOM 12131 N N . ALA A 1 37 ? 9.610 0.682 6.969 1.00 0.00 37 ALA A N 10
ATOM 12132 C CA . ALA A 1 37 ? 8.580 0.038 7.774 1.00 0.00 37 ALA A CA 10
ATOM 12133 C C . ALA A 1 37 ? 7.349 -0.285 6.935 1.00 0.00 37 ALA A C 10
ATOM 12134 O O . ALA A 1 37 ? 6.707 -1.317 7.129 1.00 0.00 37 ALA A O 10
ATOM 12141 N N . ALA A 1 38 ? 7.025 0.604 6.002 1.00 0.00 38 ALA A N 10
ATOM 12142 C CA . ALA A 1 38 ? 5.871 0.412 5.132 1.00 0.00 38 ALA A CA 10
ATOM 12143 C C . ALA A 1 38 ? 6.171 -0.609 4.039 1.00 0.00 38 ALA A C 10
ATOM 12144 O O . ALA A 1 38 ? 5.292 -0.973 3.259 1.00 0.00 38 ALA A O 10
ATOM 12151 N N . ALA A 1 39 ? 7.417 -1.067 3.990 1.00 0.00 39 ALA A N 10
ATOM 12152 C CA . ALA A 1 39 ? 7.832 -2.047 2.994 1.00 0.00 39 ALA A CA 10
ATOM 12153 C C . ALA A 1 39 ? 8.450 -3.274 3.655 1.00 0.00 39 ALA A C 10
ATOM 12154 O O . ALA A 1 39 ? 9.667 -3.355 3.819 1.00 0.00 39 ALA A O 10
ATOM 12161 N N . ASN A 1 40 ? 7.604 -4.226 4.034 1.00 0.00 40 ASN A N 10
ATOM 12162 C CA . ASN A 1 40 ? 8.068 -5.449 4.679 1.00 0.00 40 ASN A CA 10
ATOM 12163 C C . ASN A 1 40 ? 8.445 -6.502 3.642 1.00 0.00 40 ASN A C 10
ATOM 12164 O O . ASN A 1 40 ? 9.411 -7.246 3.818 1.00 0.00 40 ASN A O 10
ATOM 12175 N N . THR A 1 41 ? 7.677 -6.559 2.558 1.00 0.00 41 THR A N 10
ATOM 12176 C CA . THR A 1 41 ? 7.929 -7.521 1.492 1.00 0.00 41 THR A CA 10
ATOM 12177 C C . THR A 1 41 ? 8.924 -6.968 0.478 1.00 0.00 41 THR A C 10
ATOM 12178 O O . THR A 1 41 ? 9.512 -5.906 0.683 1.00 0.00 41 THR A O 10
ATOM 12189 N N . THR A 1 42 ? 9.108 -7.695 -0.620 1.00 0.00 42 THR A N 10
ATOM 12190 C CA . THR A 1 42 ? 10.032 -7.278 -1.667 1.00 0.00 42 THR A CA 10
ATOM 12191 C C . THR A 1 42 ? 9.386 -6.255 -2.595 1.00 0.00 42 THR A C 10
ATOM 12192 O O . THR A 1 42 ? 9.950 -5.198 -2.882 1.00 0.00 42 THR A O 10
ATOM 12203 N N . PRO A 1 43 ? 8.175 -6.572 -3.075 1.00 0.00 43 PRO A N 10
ATOM 12204 C CA . PRO A 1 43 ? 7.426 -5.692 -3.977 1.00 0.00 43 PRO A CA 10
ATOM 12205 C C . PRO A 1 43 ? 7.384 -4.251 -3.478 1.00 0.00 43 PRO A C 10
ATOM 12206 O O . PRO A 1 43 ? 7.637 -3.314 -4.236 1.00 0.00 43 PRO A O 10
ATOM 12217 N N . ASP A 1 44 ? 7.064 -4.081 -2.200 1.00 0.00 44 ASP A N 10
ATOM 12218 C CA . ASP A 1 44 ? 6.991 -2.754 -1.600 1.00 0.00 44 ASP A CA 10
ATOM 12219 C C . ASP A 1 44 ? 8.363 -2.088 -1.585 1.00 0.00 44 ASP A C 10
ATOM 12220 O O . ASP A 1 44 ? 8.501 -0.920 -1.949 1.00 0.00 44 ASP A O 10
ATOM 12229 N N . ARG A 1 45 ? 9.375 -2.839 -1.161 1.00 0.00 45 ARG A N 10
ATOM 12230 C CA . ARG A 1 45 ? 10.736 -2.320 -1.097 1.00 0.00 45 ARG A CA 10
ATOM 12231 C C . ARG A 1 45 ? 11.245 -1.954 -2.488 1.00 0.00 45 ARG A C 10
ATOM 12232 O O . ARG A 1 45 ? 12.094 -1.075 -2.636 1.00 0.00 45 ARG A O 10
ATOM 12253 N N . GLN A 1 46 ? 10.720 -2.634 -3.502 1.00 0.00 46 GLN A N 10
ATOM 12254 C CA . GLN A 1 46 ? 11.123 -2.380 -4.881 1.00 0.00 46 GLN A CA 10
ATOM 12255 C C . GLN A 1 46 ? 10.652 -1.004 -5.341 1.00 0.00 46 GLN A C 10
ATOM 12256 O O . GLN A 1 46 ? 11.430 -0.222 -5.886 1.00 0.00 46 GLN A O 10
ATOM 12270 N N . ALA A 1 47 ? 9.374 -0.716 -5.118 1.00 0.00 47 ALA A N 10
ATOM 12271 C CA . ALA A 1 47 ? 8.800 0.566 -5.508 1.00 0.00 47 ALA A CA 10
ATOM 12272 C C . ALA A 1 47 ? 9.561 1.724 -4.872 1.00 0.00 47 ALA A C 10
ATOM 12273 O O . ALA A 1 47 ? 10.005 2.641 -5.562 1.00 0.00 47 ALA A O 10
ATOM 12280 N N . ALA A 1 48 ? 9.706 1.676 -3.551 1.00 0.00 48 ALA A N 10
ATOM 12281 C CA . ALA A 1 48 ? 10.414 2.721 -2.822 1.00 0.00 48 ALA A CA 10
ATOM 12282 C C . ALA A 1 48 ? 11.845 2.871 -3.329 1.00 0.00 48 ALA A C 10
ATOM 12283 O O . ALA A 1 48 ? 12.276 3.968 -3.687 1.00 0.00 48 ALA A O 10
ATOM 12290 N N . CYS A 1 49 ? 12.577 1.763 -3.357 1.00 0.00 49 CYS A N 10
ATOM 12291 C CA . CYS A 1 49 ? 13.960 1.771 -3.819 1.00 0.00 49 CYS A CA 10
ATOM 12292 C C . CYS A 1 49 ? 14.088 2.523 -5.140 1.00 0.00 49 CYS A C 10
ATOM 12293 O O . CYS A 1 49 ? 15.067 3.232 -5.370 1.00 0.00 49 CYS A O 10
ATOM 12300 N N . ASN A 1 50 ? 13.091 2.363 -6.004 1.00 0.00 50 ASN A N 10
ATOM 12301 C CA . ASN A 1 50 ? 13.092 3.027 -7.303 1.00 0.00 50 ASN A CA 10
ATOM 12302 C C . ASN A 1 50 ? 12.994 4.541 -7.140 1.00 0.00 50 ASN A C 10
ATOM 12303 O O . ASN A 1 50 ? 13.713 5.294 -7.797 1.00 0.00 50 ASN A O 10
ATOM 12314 N N . CYS A 1 51 ? 12.101 4.979 -6.260 1.00 0.00 51 CYS A N 10
ATOM 12315 C CA . CYS A 1 51 ? 11.908 6.402 -6.010 1.00 0.00 51 CYS A CA 10
ATOM 12316 C C . CYS A 1 51 ? 13.103 6.990 -5.265 1.00 0.00 51 CYS A C 10
ATOM 12317 O O . CYS A 1 51 ? 13.461 8.153 -5.460 1.00 0.00 51 CYS A O 10
ATOM 12324 N N . LEU A 1 52 ? 13.718 6.179 -4.411 1.00 0.00 52 LEU A N 10
ATOM 12325 C CA . LEU A 1 52 ? 14.874 6.618 -3.636 1.00 0.00 52 LEU A CA 10
ATOM 12326 C C . LEU A 1 52 ? 16.119 6.698 -4.513 1.00 0.00 52 LEU A C 10
ATOM 12327 O O . LEU A 1 52 ? 16.734 7.757 -4.643 1.00 0.00 52 LEU A O 10
ATOM 12343 N N . LYS A 1 53 ? 16.485 5.572 -5.117 1.00 0.00 53 LYS A N 10
ATOM 12344 C CA . LYS A 1 53 ? 17.654 5.514 -5.985 1.00 0.00 53 LYS A CA 10
ATOM 12345 C C . LYS A 1 53 ? 17.611 6.624 -7.030 1.00 0.00 53 LYS A C 10
ATOM 12346 O O . LYS A 1 53 ? 18.629 7.251 -7.326 1.00 0.00 53 LYS A O 10
ATOM 12365 N N . SER A 1 54 ? 16.428 6.863 -7.585 1.00 0.00 54 SER A N 10
ATOM 12366 C CA . SER A 1 54 ? 16.253 7.897 -8.599 1.00 0.00 54 SER A CA 10
ATOM 12367 C C . SER A 1 54 ? 16.265 9.285 -7.967 1.00 0.00 54 SER A C 10
ATOM 12368 O O . SER A 1 54 ? 16.626 10.269 -8.611 1.00 0.00 54 SER A O 10
ATOM 12376 N N . ALA A 1 55 ? 15.867 9.355 -6.701 1.00 0.00 55 ALA A N 10
ATOM 12377 C CA . ALA A 1 55 ? 15.833 10.621 -5.980 1.00 0.00 55 ALA A CA 10
ATOM 12378 C C . ALA A 1 55 ? 17.242 11.102 -5.648 1.00 0.00 55 ALA A C 10
ATOM 12379 O O . ALA A 1 55 ? 17.606 12.240 -5.945 1.00 0.00 55 ALA A O 10
ATOM 12386 N N . ALA A 1 56 ? 18.030 10.228 -5.030 1.00 0.00 56 ALA A N 10
ATOM 12387 C CA . ALA A 1 56 ? 19.400 10.564 -4.660 1.00 0.00 56 ALA A CA 10
ATOM 12388 C C . ALA A 1 56 ? 20.261 10.798 -5.896 1.00 0.00 56 ALA A C 10
ATOM 12389 O O . ALA A 1 56 ? 21.361 11.342 -5.804 1.00 0.00 56 ALA A O 10
ATOM 12396 N N . GLY A 1 57 ? 19.754 10.382 -7.053 1.00 0.00 57 GLY A N 10
ATOM 12397 C CA . GLY A 1 57 ? 20.492 10.555 -8.291 1.00 0.00 57 GLY A CA 10
ATOM 12398 C C . GLY A 1 57 ? 20.713 12.015 -8.635 1.00 0.00 57 GLY A C 10
ATOM 12399 O O . GLY A 1 57 ? 21.534 12.340 -9.492 1.00 0.00 57 GLY A O 10
ATOM 12403 N N . SER A 1 58 ? 19.976 12.897 -7.967 1.00 0.00 58 SER A N 10
ATOM 12404 C CA . SER A 1 58 ? 20.092 14.330 -8.211 1.00 0.00 58 SER A CA 10
ATOM 12405 C C . SER A 1 58 ? 21.028 14.980 -7.197 1.00 0.00 58 SER A C 10
ATOM 12406 O O . SER A 1 58 ? 21.179 16.202 -7.169 1.00 0.00 58 SER A O 10
ATOM 12414 N N . ILE A 1 59 ? 21.655 14.154 -6.366 1.00 0.00 59 ILE A N 10
ATOM 12415 C CA . ILE A 1 59 ? 22.577 14.647 -5.351 1.00 0.00 59 ILE A CA 10
ATOM 12416 C C . ILE A 1 59 ? 23.971 14.862 -5.932 1.00 0.00 59 ILE A C 10
ATOM 12417 O O . ILE A 1 59 ? 24.672 13.905 -6.264 1.00 0.00 59 ILE A O 10
ATOM 12433 N N . THR A 1 60 ? 24.369 16.125 -6.051 1.00 0.00 60 THR A N 10
ATOM 12434 C CA . THR A 1 60 ? 25.678 16.466 -6.591 1.00 0.00 60 THR A CA 10
ATOM 12435 C C . THR A 1 60 ? 26.793 16.029 -5.647 1.00 0.00 60 THR A C 10
ATOM 12436 O O . THR A 1 60 ? 26.785 16.366 -4.463 1.00 0.00 60 THR A O 10
ATOM 12447 N N . LYS A 1 61 ? 27.752 15.279 -6.179 1.00 0.00 61 LYS A N 10
ATOM 12448 C CA . LYS A 1 61 ? 28.876 14.797 -5.384 1.00 0.00 61 LYS A CA 10
ATOM 12449 C C . LYS A 1 61 ? 28.390 13.961 -4.204 1.00 0.00 61 LYS A C 10
ATOM 12450 O O . LYS A 1 61 ? 28.869 14.118 -3.080 1.00 0.00 61 LYS A O 10
ATOM 12469 N N . LEU A 1 62 ? 27.438 13.073 -4.467 1.00 0.00 62 LEU A N 10
ATOM 12470 C CA . LEU A 1 62 ? 26.888 12.211 -3.427 1.00 0.00 62 LEU A CA 10
ATOM 12471 C C . LEU A 1 62 ? 28.002 11.514 -2.651 1.00 0.00 62 LEU A C 10
ATOM 12472 O O . LEU A 1 62 ? 28.991 11.068 -3.232 1.00 0.00 62 LEU A O 10
ATOM 12488 N N . ASN A 1 63 ? 27.834 11.423 -1.336 1.00 0.00 63 ASN A N 10
ATOM 12489 C CA . ASN A 1 63 ? 28.824 10.779 -0.481 1.00 0.00 63 ASN A CA 10
ATOM 12490 C C . ASN A 1 63 ? 28.303 9.446 0.047 1.00 0.00 63 ASN A C 10
ATOM 12491 O O . ASN A 1 63 ? 27.470 9.407 0.953 1.00 0.00 63 ASN A O 10
ATOM 12502 N N . THR A 1 64 ? 28.799 8.354 -0.526 1.00 0.00 64 THR A N 10
ATOM 12503 C CA . THR A 1 64 ? 28.383 7.019 -0.114 1.00 0.00 64 THR A CA 10
ATOM 12504 C C . THR A 1 64 ? 28.546 6.832 1.390 1.00 0.00 64 THR A C 10
ATOM 12505 O O . THR A 1 64 ? 27.788 6.094 2.018 1.00 0.00 64 THR A O 10
ATOM 12516 N N . ASN A 1 65 ? 29.538 7.507 1.962 1.00 0.00 65 ASN A N 10
ATOM 12517 C CA . ASN A 1 65 ? 29.799 7.415 3.394 1.00 0.00 65 ASN A CA 10
ATOM 12518 C C . ASN A 1 65 ? 28.688 8.088 4.194 1.00 0.00 65 ASN A C 10
ATOM 12519 O O . ASN A 1 65 ? 28.200 7.539 5.181 1.00 0.00 65 ASN A O 10
ATOM 12530 N N . ASN A 1 66 ? 28.293 9.280 3.759 1.00 0.00 66 ASN A N 10
ATOM 12531 C CA . ASN A 1 66 ? 27.239 10.028 4.435 1.00 0.00 66 ASN A CA 10
ATOM 12532 C C . ASN A 1 66 ? 25.887 9.342 4.262 1.00 0.00 66 ASN A C 10
ATOM 12533 O O . ASN A 1 66 ? 25.069 9.319 5.181 1.00 0.00 66 ASN A O 10
ATOM 12544 N N . ALA A 1 67 ? 25.661 8.782 3.078 1.00 0.00 67 ALA A N 10
ATOM 12545 C CA . ALA A 1 67 ? 24.411 8.093 2.785 1.00 0.00 67 ALA A CA 10
ATOM 12546 C C . ALA A 1 67 ? 24.209 6.902 3.716 1.00 0.00 67 ALA A C 10
ATOM 12547 O O . ALA A 1 67 ? 23.097 6.642 4.173 1.00 0.00 67 ALA A O 10
ATOM 12554 N N . ALA A 1 68 ? 25.292 6.183 3.992 1.00 0.00 68 ALA A N 10
ATOM 12555 C CA . ALA A 1 68 ? 25.233 5.021 4.870 1.00 0.00 68 ALA A CA 10
ATOM 12556 C C . ALA A 1 68 ? 25.135 5.442 6.332 1.00 0.00 68 ALA A C 10
ATOM 12557 O O . ALA A 1 68 ? 24.609 4.705 7.166 1.00 0.00 68 ALA A O 10
ATOM 12564 N N . ALA A 1 69 ? 25.643 6.631 6.636 1.00 0.00 69 ALA A N 10
ATOM 12565 C CA . ALA A 1 69 ? 25.611 7.151 7.998 1.00 0.00 69 ALA A CA 10
ATOM 12566 C C . ALA A 1 69 ? 24.202 7.586 8.386 1.00 0.00 69 ALA A C 10
ATOM 12567 O O . ALA A 1 69 ? 23.827 7.539 9.558 1.00 0.00 69 ALA A O 10
ATOM 12574 N N . LEU A 1 70 ? 23.425 8.011 7.395 1.00 0.00 70 LEU A N 10
ATOM 12575 C CA . LEU A 1 70 ? 22.056 8.456 7.633 1.00 0.00 70 LEU A CA 10
ATOM 12576 C C . LEU A 1 70 ? 21.258 7.388 8.374 1.00 0.00 70 LEU A C 10
ATOM 12577 O O . LEU A 1 70 ? 20.723 7.619 9.459 1.00 0.00 70 LEU A O 10
ATOM 12593 N N . PRO A 1 71 ? 21.175 6.190 7.778 1.00 0.00 71 PRO A N 10
ATOM 12594 C CA . PRO A 1 71 ? 20.446 5.062 8.365 1.00 0.00 71 PRO A CA 10
ATOM 12595 C C . PRO A 1 71 ? 21.139 4.506 9.605 1.00 0.00 71 PRO A C 10
ATOM 12596 O O . PRO A 1 71 ? 20.484 4.101 10.564 1.00 0.00 71 PRO A O 10
ATOM 12607 N N . GLY A 1 72 ? 22.468 4.491 9.578 1.00 0.00 72 GLY A N 10
ATOM 12608 C CA . GLY A 1 72 ? 23.227 3.984 10.706 1.00 0.00 72 GLY A CA 10
ATOM 12609 C C . GLY A 1 72 ? 23.024 4.810 11.960 1.00 0.00 72 GLY A C 10
ATOM 12610 O O . GLY A 1 72 ? 22.792 4.266 13.040 1.00 0.00 72 GLY A O 10
ATOM 12614 N N . LYS A 1 73 ? 23.113 6.128 11.820 1.00 0.00 73 LYS A N 10
ATOM 12615 C CA . LYS A 1 73 ? 22.938 7.032 12.950 1.00 0.00 73 LYS A CA 10
ATOM 12616 C C . LYS A 1 73 ? 21.464 7.155 13.325 1.00 0.00 73 LYS A C 10
ATOM 12617 O O . LYS A 1 73 ? 21.128 7.515 14.454 1.00 0.00 73 LYS A O 10
ATOM 12636 N N . CYS A 1 74 ? 20.589 6.853 12.373 1.00 0.00 74 CYS A N 10
ATOM 12637 C CA . CYS A 1 74 ? 19.151 6.928 12.603 1.00 0.00 74 CYS A CA 10
ATOM 12638 C C . CYS A 1 74 ? 18.640 5.655 13.270 1.00 0.00 74 CYS A C 10
ATOM 12639 O O . CYS A 1 74 ? 17.444 5.510 13.521 1.00 0.00 74 CYS A O 10
ATOM 12646 N N . GLY A 1 75 ? 19.555 4.734 13.556 1.00 0.00 75 GLY A N 10
ATOM 12647 C CA . GLY A 1 75 ? 19.178 3.485 14.192 1.00 0.00 75 GLY A CA 10
ATOM 12648 C C . GLY A 1 75 ? 18.363 2.592 13.277 1.00 0.00 75 GLY A C 10
ATOM 12649 O O . GLY A 1 75 ? 17.572 1.771 13.742 1.00 0.00 75 GLY A O 10
ATOM 12653 N N . VAL A 1 76 ? 18.555 2.751 11.972 1.00 0.00 76 VAL A N 10
ATOM 12654 C CA . VAL A 1 76 ? 17.831 1.953 10.989 1.00 0.00 76 VAL A CA 10
ATOM 12655 C C . VAL A 1 76 ? 18.702 1.657 9.773 1.00 0.00 76 VAL A C 10
ATOM 12656 O O . VAL A 1 76 ? 18.631 2.355 8.762 1.00 0.00 76 VAL A O 10
ATOM 12669 N N . ASN A 1 77 ? 19.523 0.617 9.878 1.00 0.00 77 ASN A N 10
ATOM 12670 C CA . ASN A 1 77 ? 20.408 0.228 8.786 1.00 0.00 77 ASN A CA 10
ATOM 12671 C C . ASN A 1 77 ? 19.719 -0.764 7.855 1.00 0.00 77 ASN A C 10
ATOM 12672 O O . ASN A 1 77 ? 18.949 -1.616 8.299 1.00 0.00 77 ASN A O 10
ATOM 12683 N N . ILE A 1 78 ? 20.001 -0.647 6.562 1.00 0.00 78 ILE A N 10
ATOM 12684 C CA . ILE A 1 78 ? 19.410 -1.534 5.568 1.00 0.00 78 ILE A CA 10
ATOM 12685 C C . ILE A 1 78 ? 20.463 -2.448 4.951 1.00 0.00 78 ILE A C 10
ATOM 12686 O O . ILE A 1 78 ? 21.656 -2.144 4.943 1.00 0.00 78 ILE A O 10
ATOM 12702 N N . PRO A 1 79 ? 20.014 -3.594 4.419 1.00 0.00 79 PRO A N 10
ATOM 12703 C CA . PRO A 1 79 ? 20.901 -4.575 3.787 1.00 0.00 79 PRO A CA 10
ATOM 12704 C C . PRO A 1 79 ? 21.473 -4.073 2.466 1.00 0.00 79 PRO A C 10
ATOM 12705 O O . PRO A 1 79 ? 22.412 -4.656 1.923 1.00 0.00 79 PRO A O 10
ATOM 12716 N N . TYR A 1 80 ? 20.903 -2.988 1.955 1.00 0.00 80 TYR A N 10
ATOM 12717 C CA . TYR A 1 80 ? 21.356 -2.408 0.696 1.00 0.00 80 TYR A CA 10
ATOM 12718 C C . TYR A 1 80 ? 21.942 -1.017 0.916 1.00 0.00 80 TYR A C 10
ATOM 12719 O O . TYR A 1 80 ? 21.612 -0.337 1.889 1.00 0.00 80 TYR A O 10
ATOM 12737 N N . LYS A 1 81 ? 22.813 -0.598 0.004 1.00 0.00 81 LYS A N 10
ATOM 12738 C CA . LYS A 1 81 ? 23.446 0.713 0.095 1.00 0.00 81 LYS A CA 10
ATOM 12739 C C . LYS A 1 81 ? 22.557 1.790 -0.519 1.00 0.00 81 LYS A C 10
ATOM 12740 O O . LYS A 1 81 ? 21.568 1.485 -1.186 1.00 0.00 81 LYS A O 10
ATOM 12759 N N . ILE A 1 82 ? 22.916 3.048 -0.290 1.00 0.00 82 ILE A N 10
ATOM 12760 C CA . ILE A 1 82 ? 22.152 4.169 -0.823 1.00 0.00 82 ILE A CA 10
ATOM 12761 C C . ILE A 1 82 ? 22.966 4.951 -1.848 1.00 0.00 82 ILE A C 10
ATOM 12762 O O . ILE A 1 82 ? 23.914 5.655 -1.498 1.00 0.00 82 ILE A O 10
ATOM 12778 N N . SER A 1 83 ? 22.589 4.825 -3.116 1.00 0.00 83 SER A N 10
ATOM 12779 C CA . SER A 1 83 ? 23.285 5.518 -4.194 1.00 0.00 83 SER A CA 10
ATOM 12780 C C . SER A 1 83 ? 22.636 5.219 -5.541 1.00 0.00 83 SER A C 10
ATOM 12781 O O . SER A 1 83 ? 21.828 4.297 -5.665 1.00 0.00 83 SER A O 10
ATOM 12789 N N . THR A 1 84 ? 22.994 6.006 -6.552 1.00 0.00 84 THR A N 10
ATOM 12790 C CA . THR A 1 84 ? 22.446 5.827 -7.891 1.00 0.00 84 THR A CA 10
ATOM 12791 C C . THR A 1 84 ? 23.093 4.641 -8.596 1.00 0.00 84 THR A C 10
ATOM 12792 O O . THR A 1 84 ? 22.700 4.273 -9.703 1.00 0.00 84 THR A O 10
ATOM 12803 N N . THR A 1 85 ? 24.088 4.043 -7.947 1.00 0.00 85 THR A N 10
ATOM 12804 C CA . THR A 1 85 ? 24.790 2.898 -8.512 1.00 0.00 85 THR A CA 10
ATOM 12805 C C . THR A 1 85 ? 24.513 1.632 -7.708 1.00 0.00 85 THR A C 10
ATOM 12806 O O . THR A 1 85 ? 25.379 0.767 -7.575 1.00 0.00 85 THR A O 10
ATOM 12817 N N . THR A 1 86 ? 23.300 1.529 -7.175 1.00 0.00 86 THR A N 10
ATOM 12818 C CA . THR A 1 86 ? 22.909 0.368 -6.384 1.00 0.00 86 THR A CA 10
ATOM 12819 C C . THR A 1 86 ? 21.694 -0.325 -6.988 1.00 0.00 86 THR A C 10
ATOM 12820 O O . THR A 1 86 ? 20.795 0.327 -7.518 1.00 0.00 86 THR A O 10
ATOM 12831 N N . ASN A 1 87 ? 21.672 -1.651 -6.904 1.00 0.00 87 ASN A N 10
ATOM 12832 C CA . ASN A 1 87 ? 20.566 -2.433 -7.444 1.00 0.00 87 ASN A CA 10
ATOM 12833 C C . ASN A 1 87 ? 19.797 -3.131 -6.326 1.00 0.00 87 ASN A C 10
ATOM 12834 O O . ASN A 1 87 ? 20.237 -4.152 -5.798 1.00 0.00 87 ASN A O 10
ATOM 12845 N N . CYS A 1 88 ? 18.645 -2.572 -5.970 1.00 0.00 88 CYS A N 10
ATOM 12846 C CA . CYS A 1 88 ? 17.813 -3.139 -4.915 1.00 0.00 88 CYS A CA 10
ATOM 12847 C C . CYS A 1 88 ? 17.225 -4.479 -5.348 1.00 0.00 88 CYS A C 10
ATOM 12848 O O . CYS A 1 88 ? 16.693 -5.228 -4.529 1.00 0.00 88 CYS A O 10
ATOM 12855 N N . ASN A 1 89 ? 17.325 -4.774 -6.640 1.00 0.00 89 ASN A N 10
ATOM 12856 C CA . ASN A 1 89 ? 16.803 -6.023 -7.181 1.00 0.00 89 ASN A CA 10
ATOM 12857 C C . ASN A 1 89 ? 17.709 -7.195 -6.816 1.00 0.00 89 ASN A C 10
ATOM 12858 O O . ASN A 1 89 ? 17.250 -8.329 -6.674 1.00 0.00 89 ASN A O 10
ATOM 12869 N N . THR A 1 90 ? 18.999 -6.914 -6.665 1.00 0.00 90 THR A N 10
ATOM 12870 C CA . THR A 1 90 ? 19.970 -7.944 -6.317 1.00 0.00 90 THR A CA 10
ATOM 12871 C C . THR A 1 90 ? 20.206 -7.990 -4.811 1.00 0.00 90 THR A C 10
ATOM 12872 O O . THR A 1 90 ? 21.326 -8.224 -4.355 1.00 0.00 90 THR A O 10
ATOM 12883 N N . VAL A 1 91 ? 19.145 -7.767 -4.043 1.00 0.00 91 VAL A N 10
ATOM 12884 C CA . VAL A 1 91 ? 19.237 -7.785 -2.588 1.00 0.00 91 VAL A CA 10
ATOM 12885 C C . VAL A 1 91 ? 18.858 -9.153 -2.031 1.00 0.00 91 VAL A C 10
ATOM 12886 O O . VAL A 1 91 ? 17.740 -9.629 -2.230 1.00 0.00 91 VAL A O 10
ATOM 12899 N N . LYS A 1 92 ? 19.796 -9.781 -1.330 1.00 0.00 92 LYS A N 10
ATOM 12900 C CA . LYS A 1 92 ? 19.562 -11.094 -0.741 1.00 0.00 92 LYS A CA 10
ATOM 12901 C C . LYS A 1 92 ? 19.326 -10.981 0.762 1.00 0.00 92 LYS A C 10
ATOM 12902 O O . LYS A 1 92 ? 20.220 -10.591 1.513 1.00 0.00 92 LYS A O 10
ATOM 12921 N N . PHE A 1 93 ? 18.118 -11.327 1.194 1.00 0.00 93 PHE A N 10
ATOM 12922 C CA . PHE A 1 93 ? 17.766 -11.266 2.608 1.00 0.00 93 PHE A CA 10
ATOM 12923 C C . PHE A 1 93 ? 18.057 -9.882 3.181 1.00 0.00 93 PHE A C 10
ATOM 12924 O O . PHE A 1 93 ? 17.166 -9.217 3.708 1.00 0.00 93 PHE A O 10
ATOM 12941 N N . ALA A 1 1 ? 1.091 -0.004 -0.204 1.00 0.00 1 ALA A N 11
ATOM 12942 C CA . ALA A 1 1 ? 2.392 -0.215 -0.824 1.00 0.00 1 ALA A CA 11
ATOM 12943 C C . ALA A 1 1 ? 3.116 1.109 -1.047 1.00 0.00 1 ALA A C 11
ATOM 12944 O O . ALA A 1 1 ? 2.486 2.163 -1.138 1.00 0.00 1 ALA A O 11
ATOM 12951 N N . ILE A 1 2 ? 4.440 1.047 -1.133 1.00 0.00 2 ILE A N 11
ATOM 12952 C CA . ILE A 1 2 ? 5.248 2.241 -1.345 1.00 0.00 2 ILE A CA 11
ATOM 12953 C C . ILE A 1 2 ? 5.186 2.696 -2.799 1.00 0.00 2 ILE A C 11
ATOM 12954 O O . ILE A 1 2 ? 5.583 1.965 -3.706 1.00 0.00 2 ILE A O 11
ATOM 12970 N N . SER A 1 3 ? 4.686 3.909 -3.013 1.00 0.00 3 SER A N 11
ATOM 12971 C CA . SER A 1 3 ? 4.570 4.461 -4.358 1.00 0.00 3 SER A CA 11
ATOM 12972 C C . SER A 1 3 ? 5.777 5.332 -4.694 1.00 0.00 3 SER A C 11
ATOM 12973 O O . SER A 1 3 ? 6.656 4.928 -5.456 1.00 0.00 3 SER A O 11
ATOM 12981 N N . CYS A 1 4 ? 5.814 6.529 -4.119 1.00 0.00 4 CYS A N 11
ATOM 12982 C CA . CYS A 1 4 ? 6.911 7.459 -4.356 1.00 0.00 4 CYS A CA 11
ATOM 12983 C C . CYS A 1 4 ? 6.760 8.710 -3.495 1.00 0.00 4 CYS A C 11
ATOM 12984 O O . CYS A 1 4 ? 7.736 9.218 -2.944 1.00 0.00 4 CYS A O 11
ATOM 12991 N N . GLY A 1 5 ? 5.529 9.200 -3.384 1.00 0.00 5 GLY A N 11
ATOM 12992 C CA . GLY A 1 5 ? 5.273 10.387 -2.589 1.00 0.00 5 GLY A CA 11
ATOM 12993 C C . GLY A 1 5 ? 5.759 10.244 -1.160 1.00 0.00 5 GLY A C 11
ATOM 12994 O O . GLY A 1 5 ? 6.255 11.202 -0.568 1.00 0.00 5 GLY A O 11
ATOM 12998 N N . ALA A 1 6 ? 5.615 9.045 -0.605 1.00 0.00 6 ALA A N 11
ATOM 12999 C CA . ALA A 1 6 ? 6.043 8.780 0.763 1.00 0.00 6 ALA A CA 11
ATOM 13000 C C . ALA A 1 6 ? 7.564 8.771 0.870 1.00 0.00 6 ALA A C 11
ATOM 13001 O O . ALA A 1 6 ? 8.126 9.131 1.904 1.00 0.00 6 ALA A O 11
ATOM 13008 N N . VAL A 1 7 ? 8.226 8.358 -0.206 1.00 0.00 7 VAL A N 11
ATOM 13009 C CA . VAL A 1 7 ? 9.683 8.302 -0.234 1.00 0.00 7 VAL A CA 11
ATOM 13010 C C . VAL A 1 7 ? 10.283 9.697 -0.365 1.00 0.00 7 VAL A C 11
ATOM 13011 O O . VAL A 1 7 ? 11.205 10.061 0.366 1.00 0.00 7 VAL A O 11
ATOM 13024 N N . THR A 1 8 ? 9.755 10.477 -1.304 1.00 0.00 8 THR A N 11
ATOM 13025 C CA . THR A 1 8 ? 10.239 11.833 -1.532 1.00 0.00 8 THR A CA 11
ATOM 13026 C C . THR A 1 8 ? 9.978 12.721 -0.322 1.00 0.00 8 THR A C 11
ATOM 13027 O O . THR A 1 8 ? 10.646 13.737 -0.130 1.00 0.00 8 THR A O 11
ATOM 13038 N N . SER A 1 9 ? 9.001 12.333 0.492 1.00 0.00 9 SER A N 11
ATOM 13039 C CA . SER A 1 9 ? 8.650 13.097 1.683 1.00 0.00 9 SER A CA 11
ATOM 13040 C C . SER A 1 9 ? 9.809 13.121 2.675 1.00 0.00 9 SER A C 11
ATOM 13041 O O . SER A 1 9 ? 10.186 14.178 3.180 1.00 0.00 9 SER A O 11
ATOM 13049 N N . ASP A 1 10 ? 10.369 11.948 2.949 1.00 0.00 10 ASP A N 11
ATOM 13050 C CA . ASP A 1 10 ? 11.486 11.832 3.880 1.00 0.00 10 ASP A CA 11
ATOM 13051 C C . ASP A 1 10 ? 12.783 12.309 3.233 1.00 0.00 10 ASP A C 11
ATOM 13052 O O . ASP A 1 10 ? 13.734 12.677 3.924 1.00 0.00 10 ASP A O 11
ATOM 13061 N N . LEU A 1 11 ? 12.814 12.299 1.905 1.00 0.00 11 LEU A N 11
ATOM 13062 C CA . LEU A 1 11 ? 13.995 12.730 1.165 1.00 0.00 11 LEU A CA 11
ATOM 13063 C C . LEU A 1 11 ? 14.195 14.237 1.288 1.00 0.00 11 LEU A C 11
ATOM 13064 O O . LEU A 1 11 ? 15.326 14.723 1.313 1.00 0.00 11 LEU A O 11
ATOM 13080 N N . SER A 1 12 ? 13.090 14.971 1.366 1.00 0.00 12 SER A N 11
ATOM 13081 C CA . SER A 1 12 ? 13.144 16.424 1.486 1.00 0.00 12 SER A CA 11
ATOM 13082 C C . SER A 1 12 ? 14.001 16.840 2.677 1.00 0.00 12 SER A C 11
ATOM 13083 O O . SER A 1 12 ? 14.988 17.563 2.541 1.00 0.00 12 SER A O 11
ATOM 13091 N N . PRO A 1 13 ? 13.617 16.372 3.874 1.00 0.00 13 PRO A N 11
ATOM 13092 C CA . PRO A 1 13 ? 14.336 16.681 5.113 1.00 0.00 13 PRO A CA 11
ATOM 13093 C C . PRO A 1 13 ? 15.700 16.002 5.176 1.00 0.00 13 PRO A C 11
ATOM 13094 O O . PRO A 1 13 ? 16.598 16.456 5.887 1.00 0.00 13 PRO A O 11
ATOM 13105 N N . CYS A 1 14 ? 15.849 14.913 4.430 1.00 0.00 14 CYS A N 11
ATOM 13106 C CA . CYS A 1 14 ? 17.103 14.171 4.401 1.00 0.00 14 CYS A CA 11
ATOM 13107 C C . CYS A 1 14 ? 18.089 14.807 3.425 1.00 0.00 14 CYS A C 11
ATOM 13108 O O . CYS A 1 14 ? 19.294 14.560 3.493 1.00 0.00 14 CYS A O 11
ATOM 13115 N N . LEU A 1 15 ? 17.570 15.628 2.519 1.00 0.00 15 LEU A N 11
ATOM 13116 C CA . LEU A 1 15 ? 18.404 16.301 1.529 1.00 0.00 15 LEU A CA 11
ATOM 13117 C C . LEU A 1 15 ? 19.440 17.193 2.205 1.00 0.00 15 LEU A C 11
ATOM 13118 O O . LEU A 1 15 ? 20.635 17.098 1.925 1.00 0.00 15 LEU A O 11
ATOM 13134 N N . THR A 1 16 ? 18.973 18.060 3.099 1.00 0.00 16 THR A N 11
ATOM 13135 C CA . THR A 1 16 ? 19.859 18.969 3.816 1.00 0.00 16 THR A CA 11
ATOM 13136 C C . THR A 1 16 ? 21.022 18.215 4.451 1.00 0.00 16 THR A C 11
ATOM 13137 O O . THR A 1 16 ? 22.126 18.747 4.574 1.00 0.00 16 THR A O 11
ATOM 13148 N N . TYR A 1 17 ? 20.769 16.975 4.852 1.00 0.00 17 TYR A N 11
ATOM 13149 C CA . TYR A 1 17 ? 21.795 16.149 5.476 1.00 0.00 17 TYR A CA 11
ATOM 13150 C C . TYR A 1 17 ? 22.639 15.439 4.422 1.00 0.00 17 TYR A C 11
ATOM 13151 O O . TYR A 1 17 ? 23.856 15.314 4.565 1.00 0.00 17 TYR A O 11
ATOM 13169 N N . LEU A 1 18 ? 21.985 14.976 3.363 1.00 0.00 18 LEU A N 11
ATOM 13170 C CA . LEU A 1 18 ? 22.673 14.279 2.282 1.00 0.00 18 LEU A CA 11
ATOM 13171 C C . LEU A 1 18 ? 23.493 15.253 1.442 1.00 0.00 18 LEU A C 11
ATOM 13172 O O . LEU A 1 18 ? 24.274 14.844 0.582 1.00 0.00 18 LEU A O 11
ATOM 13188 N N . THR A 1 19 ? 23.313 16.545 1.697 1.00 0.00 19 THR A N 11
ATOM 13189 C CA . THR A 1 19 ? 24.036 17.577 0.966 1.00 0.00 19 THR A CA 11
ATOM 13190 C C . THR A 1 19 ? 25.293 18.005 1.716 1.00 0.00 19 THR A C 11
ATOM 13191 O O . THR A 1 19 ? 26.165 18.670 1.159 1.00 0.00 19 THR A O 11
ATOM 13202 N N . GLY A 1 20 ? 25.379 17.617 2.985 1.00 0.00 20 GLY A N 11
ATOM 13203 C CA . GLY A 1 20 ? 26.534 17.969 3.791 1.00 0.00 20 GLY A CA 11
ATOM 13204 C C . GLY A 1 20 ? 26.193 18.953 4.893 1.00 0.00 20 GLY A C 11
ATOM 13205 O O . GLY A 1 20 ? 27.075 19.617 5.437 1.00 0.00 20 GLY A O 11
ATOM 13209 N N . GLY A 1 21 ? 24.909 19.048 5.224 1.00 0.00 21 GLY A N 11
ATOM 13210 C CA . GLY A 1 21 ? 24.476 19.961 6.266 1.00 0.00 21 GLY A CA 11
ATOM 13211 C C . GLY A 1 21 ? 24.358 19.285 7.617 1.00 0.00 21 GLY A C 11
ATOM 13212 O O . GLY A 1 21 ? 24.831 18.166 7.819 1.00 0.00 21 GLY A O 11
ATOM 13216 N N . PRO A 1 22 ? 23.715 19.972 8.573 1.00 0.00 22 PRO A N 11
ATOM 13217 C CA . PRO A 1 22 ? 23.522 19.450 9.929 1.00 0.00 22 PRO A CA 11
ATOM 13218 C C . PRO A 1 22 ? 22.539 18.285 9.968 1.00 0.00 22 PRO A C 11
ATOM 13219 O O . PRO A 1 22 ? 21.518 18.298 9.280 1.00 0.00 22 PRO A O 11
ATOM 13230 N N . GLY A 1 23 ? 22.853 17.278 10.777 1.00 0.00 23 GLY A N 11
ATOM 13231 C CA . GLY A 1 23 ? 21.986 16.119 10.890 1.00 0.00 23 GLY A CA 11
ATOM 13232 C C . GLY A 1 23 ? 22.673 14.945 11.560 1.00 0.00 23 GLY A C 11
ATOM 13233 O O . GLY A 1 23 ? 23.763 15.072 12.118 1.00 0.00 23 GLY A O 11
ATOM 13237 N N . PRO A 1 24 ? 22.027 13.771 11.512 1.00 0.00 24 PRO A N 11
ATOM 13238 C CA . PRO A 1 24 ? 20.728 13.608 10.852 1.00 0.00 24 PRO A CA 11
ATOM 13239 C C . PRO A 1 24 ? 19.602 14.308 11.606 1.00 0.00 24 PRO A C 11
ATOM 13240 O O . PRO A 1 24 ? 19.457 14.141 12.817 1.00 0.00 24 PRO A O 11
ATOM 13251 N N . SER A 1 25 ? 18.808 15.091 10.883 1.00 0.00 25 SER A N 11
ATOM 13252 C CA . SER A 1 25 ? 17.697 15.818 11.485 1.00 0.00 25 SER A CA 11
ATOM 13253 C C . SER A 1 25 ? 16.649 14.854 12.032 1.00 0.00 25 SER A C 11
ATOM 13254 O O . SER A 1 25 ? 16.617 13.672 11.689 1.00 0.00 25 SER A O 11
ATOM 13262 N N . PRO A 1 26 ? 15.770 15.369 12.904 1.00 0.00 26 PRO A N 11
ATOM 13263 C CA . PRO A 1 26 ? 14.703 14.572 13.517 1.00 0.00 26 PRO A CA 11
ATOM 13264 C C . PRO A 1 26 ? 13.625 14.176 12.513 1.00 0.00 26 PRO A C 11
ATOM 13265 O O . PRO A 1 26 ? 13.071 13.079 12.585 1.00 0.00 26 PRO A O 11
ATOM 13276 N N . GLN A 1 27 ? 13.334 15.075 11.579 1.00 0.00 27 GLN A N 11
ATOM 13277 C CA . GLN A 1 27 ? 12.322 14.818 10.561 1.00 0.00 27 GLN A CA 11
ATOM 13278 C C . GLN A 1 27 ? 12.818 13.793 9.546 1.00 0.00 27 GLN A C 11
ATOM 13279 O O . GLN A 1 27 ? 12.048 12.968 9.054 1.00 0.00 27 GLN A O 11
ATOM 13293 N N . CYS A 1 28 ? 14.109 13.851 9.237 1.00 0.00 28 CYS A N 11
ATOM 13294 C CA . CYS A 1 28 ? 14.709 12.929 8.280 1.00 0.00 28 CYS A CA 11
ATOM 13295 C C . CYS A 1 28 ? 14.643 11.493 8.794 1.00 0.00 28 CYS A C 11
ATOM 13296 O O . CYS A 1 28 ? 14.121 10.604 8.120 1.00 0.00 28 CYS A O 11
ATOM 13303 N N . CYS A 1 29 ? 15.175 11.274 9.992 1.00 0.00 29 CYS A N 11
ATOM 13304 C CA . CYS A 1 29 ? 15.177 9.948 10.597 1.00 0.00 29 CYS A CA 11
ATOM 13305 C C . CYS A 1 29 ? 13.764 9.378 10.664 1.00 0.00 29 CYS A C 11
ATOM 13306 O O . CYS A 1 29 ? 13.530 8.226 10.301 1.00 0.00 29 CYS A O 11
ATOM 13313 N N . GLY A 1 30 ? 12.823 10.195 11.130 1.00 0.00 30 GLY A N 11
ATOM 13314 C CA . GLY A 1 30 ? 11.444 9.754 11.235 1.00 0.00 30 GLY A CA 11
ATOM 13315 C C . GLY A 1 30 ? 10.930 9.145 9.946 1.00 0.00 30 GLY A C 11
ATOM 13316 O O . GLY A 1 30 ? 10.350 8.060 9.953 1.00 0.00 30 GLY A O 11
ATOM 13320 N N . GLY A 1 31 ? 11.142 9.845 8.836 1.00 0.00 31 GLY A N 11
ATOM 13321 C CA . GLY A 1 31 ? 10.687 9.351 7.549 1.00 0.00 31 GLY A CA 11
ATOM 13322 C C . GLY A 1 31 ? 11.482 8.150 7.076 1.00 0.00 31 GLY A C 11
ATOM 13323 O O . GLY A 1 31 ? 10.927 7.221 6.488 1.00 0.00 31 GLY A O 11
ATOM 13327 N N . VAL A 1 32 ? 12.786 8.167 7.331 1.00 0.00 32 VAL A N 11
ATOM 13328 C CA . VAL A 1 32 ? 13.659 7.072 6.926 1.00 0.00 32 VAL A CA 11
ATOM 13329 C C . VAL A 1 32 ? 13.180 5.745 7.505 1.00 0.00 32 VAL A C 11
ATOM 13330 O O . VAL A 1 32 ? 12.951 4.782 6.774 1.00 0.00 32 VAL A O 11
ATOM 13343 N N . LYS A 1 33 ? 13.031 5.702 8.825 1.00 0.00 33 LYS A N 11
ATOM 13344 C CA . LYS A 1 33 ? 12.578 4.494 9.505 1.00 0.00 33 LYS A CA 11
ATOM 13345 C C . LYS A 1 33 ? 11.197 4.076 9.008 1.00 0.00 33 LYS A C 11
ATOM 13346 O O . LYS A 1 33 ? 10.812 2.912 9.119 1.00 0.00 33 LYS A O 11
ATOM 13365 N N . LYS A 1 34 ? 10.456 5.033 8.459 1.00 0.00 34 LYS A N 11
ATOM 13366 C CA . LYS A 1 34 ? 9.120 4.764 7.943 1.00 0.00 34 LYS A CA 11
ATOM 13367 C C . LYS A 1 34 ? 9.189 4.020 6.613 1.00 0.00 34 LYS A C 11
ATOM 13368 O O . LYS A 1 34 ? 8.377 3.135 6.342 1.00 0.00 34 LYS A O 11
ATOM 13387 N N . LEU A 1 35 ? 10.165 4.383 5.788 1.00 0.00 35 LEU A N 11
ATOM 13388 C CA . LEU A 1 35 ? 10.342 3.748 4.486 1.00 0.00 35 LEU A CA 11
ATOM 13389 C C . LEU A 1 35 ? 10.731 2.282 4.644 1.00 0.00 35 LEU A C 11
ATOM 13390 O O . LEU A 1 35 ? 10.127 1.399 4.032 1.00 0.00 35 LEU A O 11
ATOM 13406 N N . LEU A 1 36 ? 11.740 2.029 5.469 1.00 0.00 36 LEU A N 11
ATOM 13407 C CA . LEU A 1 36 ? 12.209 0.668 5.709 1.00 0.00 36 LEU A CA 11
ATOM 13408 C C . LEU A 1 36 ? 11.154 -0.149 6.448 1.00 0.00 36 LEU A C 11
ATOM 13409 O O . LEU A 1 36 ? 11.035 -1.357 6.245 1.00 0.00 36 LEU A O 11
ATOM 13425 N N . ALA A 1 37 ? 10.388 0.520 7.304 1.00 0.00 37 ALA A N 11
ATOM 13426 C CA . ALA A 1 37 ? 9.339 -0.143 8.070 1.00 0.00 37 ALA A CA 11
ATOM 13427 C C . ALA A 1 37 ? 8.132 -0.455 7.192 1.00 0.00 37 ALA A C 11
ATOM 13428 O O . ALA A 1 37 ? 7.486 -1.490 7.354 1.00 0.00 37 ALA A O 11
ATOM 13435 N N . ALA A 1 38 ? 7.834 0.447 6.262 1.00 0.00 38 ALA A N 11
ATOM 13436 C CA . ALA A 1 38 ? 6.705 0.266 5.358 1.00 0.00 38 ALA A CA 11
ATOM 13437 C C . ALA A 1 38 ? 7.020 -0.772 4.286 1.00 0.00 38 ALA A C 11
ATOM 13438 O O . ALA A 1 38 ? 6.132 -1.215 3.558 1.00 0.00 38 ALA A O 11
ATOM 13445 N N . ALA A 1 39 ? 8.289 -1.155 4.195 1.00 0.00 39 ALA A N 11
ATOM 13446 C CA . ALA A 1 39 ? 8.721 -2.142 3.213 1.00 0.00 39 ALA A CA 11
ATOM 13447 C C . ALA A 1 39 ? 9.440 -3.307 3.885 1.00 0.00 39 ALA A C 11
ATOM 13448 O O . ALA A 1 39 ? 10.668 -3.347 3.931 1.00 0.00 39 ALA A O 11
ATOM 13455 N N . ASN A 1 40 ? 8.665 -4.253 4.406 1.00 0.00 40 ASN A N 11
ATOM 13456 C CA . ASN A 1 40 ? 9.229 -5.418 5.077 1.00 0.00 40 ASN A CA 11
ATOM 13457 C C . ASN A 1 40 ? 9.540 -6.525 4.075 1.00 0.00 40 ASN A C 11
ATOM 13458 O O . ASN A 1 40 ? 10.444 -7.334 4.286 1.00 0.00 40 ASN A O 11
ATOM 13469 N N . THR A 1 41 ? 8.784 -6.556 2.981 1.00 0.00 41 THR A N 11
ATOM 13470 C CA . THR A 1 41 ? 8.978 -7.563 1.946 1.00 0.00 41 THR A CA 11
ATOM 13471 C C . THR A 1 41 ? 9.904 -7.052 0.848 1.00 0.00 41 THR A C 11
ATOM 13472 O O . THR A 1 41 ? 10.493 -5.977 0.968 1.00 0.00 41 THR A O 11
ATOM 13483 N N . THR A 1 42 ? 10.027 -7.828 -0.224 1.00 0.00 42 THR A N 11
ATOM 13484 C CA . THR A 1 42 ? 10.882 -7.454 -1.344 1.00 0.00 42 THR A CA 11
ATOM 13485 C C . THR A 1 42 ? 10.174 -6.473 -2.272 1.00 0.00 42 THR A C 11
ATOM 13486 O O . THR A 1 42 ? 10.700 -5.414 -2.614 1.00 0.00 42 THR A O 11
ATOM 13497 N N . PRO A 1 43 ? 8.951 -6.832 -2.691 1.00 0.00 43 PRO A N 11
ATOM 13498 C CA . PRO A 1 43 ? 8.144 -5.996 -3.585 1.00 0.00 43 PRO A CA 11
ATOM 13499 C C . PRO A 1 43 ? 8.090 -4.542 -3.127 1.00 0.00 43 PRO A C 11
ATOM 13500 O O . PRO A 1 43 ? 8.316 -3.624 -3.916 1.00 0.00 43 PRO A O 11
ATOM 13511 N N . ASP A 1 44 ? 7.790 -4.340 -1.849 1.00 0.00 44 ASP A N 11
ATOM 13512 C CA . ASP A 1 44 ? 7.708 -2.997 -1.287 1.00 0.00 44 ASP A CA 11
ATOM 13513 C C . ASP A 1 44 ? 9.070 -2.311 -1.316 1.00 0.00 44 ASP A C 11
ATOM 13514 O O . ASP A 1 44 ? 9.180 -1.144 -1.692 1.00 0.00 44 ASP A O 11
ATOM 13523 N N . ARG A 1 45 ? 10.104 -3.044 -0.917 1.00 0.00 45 ARG A N 11
ATOM 13524 C CA . ARG A 1 45 ? 11.459 -2.505 -0.896 1.00 0.00 45 ARG A CA 11
ATOM 13525 C C . ARG A 1 45 ? 11.926 -2.152 -2.305 1.00 0.00 45 ARG A C 11
ATOM 13526 O O . ARG A 1 45 ? 12.774 -1.279 -2.487 1.00 0.00 45 ARG A O 11
ATOM 13547 N N . GLN A 1 46 ? 11.365 -2.836 -3.297 1.00 0.00 46 GLN A N 11
ATOM 13548 C CA . GLN A 1 46 ? 11.725 -2.594 -4.690 1.00 0.00 46 GLN A CA 11
ATOM 13549 C C . GLN A 1 46 ? 11.209 -1.238 -5.158 1.00 0.00 46 GLN A C 11
ATOM 13550 O O . GLN A 1 46 ? 11.961 -0.431 -5.704 1.00 0.00 46 GLN A O 11
ATOM 13564 N N . ALA A 1 47 ? 9.921 -0.993 -4.941 1.00 0.00 47 ALA A N 11
ATOM 13565 C CA . ALA A 1 47 ? 9.305 0.266 -5.339 1.00 0.00 47 ALA A CA 11
ATOM 13566 C C . ALA A 1 47 ? 10.035 1.454 -4.722 1.00 0.00 47 ALA A C 11
ATOM 13567 O O . ALA A 1 47 ? 10.540 2.322 -5.434 1.00 0.00 47 ALA A O 11
ATOM 13574 N N . ALA A 1 48 ? 10.088 1.487 -3.395 1.00 0.00 48 ALA A N 11
ATOM 13575 C CA . ALA A 1 48 ? 10.758 2.568 -2.683 1.00 0.00 48 ALA A CA 11
ATOM 13576 C C . ALA A 1 48 ? 12.175 2.774 -3.207 1.00 0.00 48 ALA A C 11
ATOM 13577 O O . ALA A 1 48 ? 12.548 3.880 -3.599 1.00 0.00 48 ALA A O 11
ATOM 13584 N N . CYS A 1 49 ? 12.961 1.703 -3.210 1.00 0.00 49 CYS A N 11
ATOM 13585 C CA . CYS A 1 49 ? 14.339 1.766 -3.685 1.00 0.00 49 CYS A CA 11
ATOM 13586 C C . CYS A 1 49 ? 14.419 2.486 -5.028 1.00 0.00 49 CYS A C 11
ATOM 13587 O O . CYS A 1 49 ? 15.255 3.366 -5.223 1.00 0.00 49 CYS A O 11
ATOM 13594 N N . ASN A 1 50 ? 13.542 2.103 -5.951 1.00 0.00 50 ASN A N 11
ATOM 13595 C CA . ASN A 1 50 ? 13.513 2.711 -7.276 1.00 0.00 50 ASN A CA 11
ATOM 13596 C C . ASN A 1 50 ? 13.335 4.224 -7.177 1.00 0.00 50 ASN A C 11
ATOM 13597 O O . ASN A 1 50 ? 13.950 4.982 -7.927 1.00 0.00 50 ASN A O 11
ATOM 13608 N N . CYS A 1 51 ? 12.491 4.655 -6.246 1.00 0.00 51 CYS A N 11
ATOM 13609 C CA . CYS A 1 51 ? 12.231 6.076 -6.048 1.00 0.00 51 CYS A CA 11
ATOM 13610 C C . CYS A 1 51 ? 13.401 6.748 -5.334 1.00 0.00 51 CYS A C 11
ATOM 13611 O O . CYS A 1 51 ? 13.669 7.933 -5.538 1.00 0.00 51 CYS A O 11
ATOM 13618 N N . LEU A 1 52 ? 14.094 5.983 -4.498 1.00 0.00 52 LEU A N 11
ATOM 13619 C CA . LEU A 1 52 ? 15.236 6.504 -3.754 1.00 0.00 52 LEU A CA 11
ATOM 13620 C C . LEU A 1 52 ? 16.440 6.700 -4.670 1.00 0.00 52 LEU A C 11
ATOM 13621 O O . LEU A 1 52 ? 16.991 7.797 -4.762 1.00 0.00 52 LEU A O 11
ATOM 13637 N N . LYS A 1 53 ? 16.842 5.630 -5.348 1.00 0.00 53 LYS A N 11
ATOM 13638 C CA . LYS A 1 53 ? 17.977 5.685 -6.260 1.00 0.00 53 LYS A CA 11
ATOM 13639 C C . LYS A 1 53 ? 17.835 6.847 -7.238 1.00 0.00 53 LYS A C 11
ATOM 13640 O O . LYS A 1 53 ? 18.798 7.564 -7.509 1.00 0.00 53 LYS A O 11
ATOM 13659 N N . SER A 1 54 ? 16.628 7.028 -7.763 1.00 0.00 54 SER A N 11
ATOM 13660 C CA . SER A 1 54 ? 16.360 8.102 -8.712 1.00 0.00 54 SER A CA 11
ATOM 13661 C C . SER A 1 54 ? 16.284 9.449 -8.001 1.00 0.00 54 SER A C 11
ATOM 13662 O O . SER A 1 54 ? 16.532 10.495 -8.600 1.00 0.00 54 SER A O 11
ATOM 13670 N N . ALA A 1 55 ? 15.937 9.415 -6.718 1.00 0.00 55 ALA A N 11
ATOM 13671 C CA . ALA A 1 55 ? 15.829 10.632 -5.923 1.00 0.00 55 ALA A CA 11
ATOM 13672 C C . ALA A 1 55 ? 17.208 11.186 -5.577 1.00 0.00 55 ALA A C 11
ATOM 13673 O O . ALA A 1 55 ? 17.496 12.357 -5.823 1.00 0.00 55 ALA A O 11
ATOM 13680 N N . ALA A 1 56 ? 18.055 10.336 -5.005 1.00 0.00 56 ALA A N 11
ATOM 13681 C CA . ALA A 1 56 ? 19.403 10.741 -4.627 1.00 0.00 56 ALA A CA 11
ATOM 13682 C C . ALA A 1 56 ? 20.237 11.089 -5.855 1.00 0.00 56 ALA A C 11
ATOM 13683 O O . ALA A 1 56 ? 21.299 11.699 -5.744 1.00 0.00 56 ALA A O 11
ATOM 13690 N N . GLY A 1 57 ? 19.748 10.696 -7.028 1.00 0.00 57 GLY A N 11
ATOM 13691 C CA . GLY A 1 57 ? 20.462 10.975 -8.260 1.00 0.00 57 GLY A CA 11
ATOM 13692 C C . GLY A 1 57 ? 20.642 12.460 -8.502 1.00 0.00 57 GLY A C 11
ATOM 13693 O O . GLY A 1 57 ? 21.470 12.867 -9.317 1.00 0.00 57 GLY A O 11
ATOM 13697 N N . SER A 1 58 ? 19.865 13.272 -7.794 1.00 0.00 58 SER A N 11
ATOM 13698 C CA . SER A 1 58 ? 19.939 14.721 -7.940 1.00 0.00 58 SER A CA 11
ATOM 13699 C C . SER A 1 58 ? 20.903 15.321 -6.921 1.00 0.00 58 SER A C 11
ATOM 13700 O O . SER A 1 58 ? 21.095 16.537 -6.873 1.00 0.00 58 SER A O 11
ATOM 13708 N N . ILE A 1 59 ? 21.506 14.460 -6.108 1.00 0.00 59 ILE A N 11
ATOM 13709 C CA . ILE A 1 59 ? 22.451 14.904 -5.091 1.00 0.00 59 ILE A CA 11
ATOM 13710 C C . ILE A 1 59 ? 23.851 15.066 -5.673 1.00 0.00 59 ILE A C 11
ATOM 13711 O O . ILE A 1 59 ? 24.506 14.085 -6.028 1.00 0.00 59 ILE A O 11
ATOM 13727 N N . THR A 1 60 ? 24.306 16.312 -5.768 1.00 0.00 60 THR A N 11
ATOM 13728 C CA . THR A 1 60 ? 25.628 16.603 -6.307 1.00 0.00 60 THR A CA 11
ATOM 13729 C C . THR A 1 60 ? 26.720 16.256 -5.302 1.00 0.00 60 THR A C 11
ATOM 13730 O O . THR A 1 60 ? 26.683 16.696 -4.153 1.00 0.00 60 THR A O 11
ATOM 13741 N N . LYS A 1 61 ? 27.693 15.465 -5.742 1.00 0.00 61 LYS A N 11
ATOM 13742 C CA . LYS A 1 61 ? 28.798 15.059 -4.881 1.00 0.00 61 LYS A CA 11
ATOM 13743 C C . LYS A 1 61 ? 28.281 14.398 -3.607 1.00 0.00 61 LYS A C 11
ATOM 13744 O O . LYS A 1 61 ? 28.705 14.741 -2.502 1.00 0.00 61 LYS A O 11
ATOM 13763 N N . LEU A 1 62 ? 27.366 13.450 -3.768 1.00 0.00 62 LEU A N 11
ATOM 13764 C CA . LEU A 1 62 ? 26.792 12.739 -2.630 1.00 0.00 62 LEU A CA 11
ATOM 13765 C C . LEU A 1 62 ? 27.889 12.182 -1.727 1.00 0.00 62 LEU A C 11
ATOM 13766 O O . LEU A 1 62 ? 28.903 11.675 -2.206 1.00 0.00 62 LEU A O 11
ATOM 13782 N N . ASN A 1 63 ? 27.676 12.277 -0.419 1.00 0.00 63 ASN A N 11
ATOM 13783 C CA . ASN A 1 63 ? 28.646 11.781 0.551 1.00 0.00 63 ASN A CA 11
ATOM 13784 C C . ASN A 1 63 ? 28.176 10.466 1.166 1.00 0.00 63 ASN A C 11
ATOM 13785 O O . ASN A 1 63 ? 27.322 10.452 2.053 1.00 0.00 63 ASN A O 11
ATOM 13796 N N . THR A 1 64 ? 28.740 9.360 0.688 1.00 0.00 64 THR A N 11
ATOM 13797 C CA . THR A 1 64 ? 28.379 8.040 1.190 1.00 0.00 64 THR A CA 11
ATOM 13798 C C . THR A 1 64 ? 28.529 7.968 2.705 1.00 0.00 64 THR A C 11
ATOM 13799 O O . THR A 1 64 ? 27.776 7.266 3.380 1.00 0.00 64 THR A O 11
ATOM 13810 N N . ASN A 1 65 ? 29.504 8.699 3.234 1.00 0.00 65 ASN A N 11
ATOM 13811 C CA . ASN A 1 65 ? 29.753 8.717 4.671 1.00 0.00 65 ASN A CA 11
ATOM 13812 C C . ASN A 1 65 ? 28.575 9.336 5.419 1.00 0.00 65 ASN A C 11
ATOM 13813 O O . ASN A 1 65 ? 28.100 8.787 6.412 1.00 0.00 65 ASN A O 11
ATOM 13824 N N . ASN A 1 66 ? 28.109 10.482 4.933 1.00 0.00 66 ASN A N 11
ATOM 13825 C CA . ASN A 1 66 ? 26.987 11.176 5.555 1.00 0.00 66 ASN A CA 11
ATOM 13826 C C . ASN A 1 66 ? 25.681 10.426 5.310 1.00 0.00 66 ASN A C 11
ATOM 13827 O O . ASN A 1 66 ? 24.843 10.311 6.204 1.00 0.00 66 ASN A O 11
ATOM 13838 N N . ALA A 1 67 ? 25.516 9.917 4.094 1.00 0.00 67 ALA A N 11
ATOM 13839 C CA . ALA A 1 67 ? 24.314 9.176 3.732 1.00 0.00 67 ALA A CA 11
ATOM 13840 C C . ALA A 1 67 ? 24.206 7.882 4.532 1.00 0.00 67 ALA A C 11
ATOM 13841 O O . ALA A 1 67 ? 23.124 7.512 4.987 1.00 0.00 67 ALA A O 11
ATOM 13848 N N . ALA A 1 68 ? 25.333 7.198 4.698 1.00 0.00 68 ALA A N 11
ATOM 13849 C CA . ALA A 1 68 ? 25.364 5.946 5.444 1.00 0.00 68 ALA A CA 11
ATOM 13850 C C . ALA A 1 68 ? 25.301 6.200 6.946 1.00 0.00 68 ALA A C 11
ATOM 13851 O O . ALA A 1 68 ? 24.946 5.313 7.721 1.00 0.00 68 ALA A O 11
ATOM 13858 N N . ALA A 1 69 ? 25.650 7.417 7.351 1.00 0.00 69 ALA A N 11
ATOM 13859 C CA . ALA A 1 69 ? 25.632 7.788 8.760 1.00 0.00 69 ALA A CA 11
ATOM 13860 C C . ALA A 1 69 ? 24.207 8.029 9.247 1.00 0.00 69 ALA A C 11
ATOM 13861 O O . ALA A 1 69 ? 23.865 7.705 10.385 1.00 0.00 69 ALA A O 11
ATOM 13868 N N . LEU A 1 70 ? 23.379 8.600 8.378 1.00 0.00 70 LEU A N 11
ATOM 13869 C CA . LEU A 1 70 ? 21.990 8.885 8.720 1.00 0.00 70 LEU A CA 11
ATOM 13870 C C . LEU A 1 70 ? 21.317 7.660 9.332 1.00 0.00 70 LEU A C 11
ATOM 13871 O O . LEU A 1 70 ? 20.797 7.700 10.447 1.00 0.00 70 LEU A O 11
ATOM 13887 N N . PRO A 1 71 ? 21.328 6.545 8.587 1.00 0.00 71 PRO A N 11
ATOM 13888 C CA . PRO A 1 71 ? 20.726 5.287 9.037 1.00 0.00 71 PRO A CA 11
ATOM 13889 C C . PRO A 1 71 ? 21.505 4.647 10.182 1.00 0.00 71 PRO A C 11
ATOM 13890 O O . PRO A 1 71 ? 20.929 4.260 11.197 1.00 0.00 71 PRO A O 11
ATOM 13901 N N . GLY A 1 72 ? 22.819 4.540 10.010 1.00 0.00 72 GLY A N 11
ATOM 13902 C CA . GLY A 1 72 ? 23.655 3.948 11.037 1.00 0.00 72 GLY A CA 11
ATOM 13903 C C . GLY A 1 72 ? 23.531 4.661 12.369 1.00 0.00 72 GLY A C 11
ATOM 13904 O O . GLY A 1 72 ? 23.741 4.063 13.424 1.00 0.00 72 GLY A O 11
ATOM 13908 N N . LYS A 1 73 ? 23.190 5.945 12.321 1.00 0.00 73 LYS A N 11
ATOM 13909 C CA . LYS A 1 73 ? 23.039 6.742 13.533 1.00 0.00 73 LYS A CA 11
ATOM 13910 C C . LYS A 1 73 ? 21.714 6.434 14.224 1.00 0.00 73 LYS A C 11
ATOM 13911 O O . LYS A 1 73 ? 21.671 6.210 15.434 1.00 0.00 73 LYS A O 11
ATOM 13930 N N . CYS A 1 74 ? 20.635 6.424 13.448 1.00 0.00 74 CYS A N 11
ATOM 13931 C CA . CYS A 1 74 ? 19.309 6.143 13.986 1.00 0.00 74 CYS A CA 11
ATOM 13932 C C . CYS A 1 74 ? 19.065 4.639 14.072 1.00 0.00 74 CYS A C 11
ATOM 13933 O O . CYS A 1 74 ? 17.980 4.196 14.447 1.00 0.00 74 CYS A O 11
ATOM 13940 N N . GLY A 1 75 ? 20.083 3.859 13.723 1.00 0.00 75 GLY A N 11
ATOM 13941 C CA . GLY A 1 75 ? 19.960 2.414 13.768 1.00 0.00 75 GLY A CA 11
ATOM 13942 C C . GLY A 1 75 ? 18.914 1.891 12.802 1.00 0.00 75 GLY A C 11
ATOM 13943 O O . GLY A 1 75 ? 18.148 0.987 13.135 1.00 0.00 75 GLY A O 11
ATOM 13947 N N . VAL A 1 76 ? 18.881 2.462 11.602 1.00 0.00 76 VAL A N 11
ATOM 13948 C CA . VAL A 1 76 ? 17.922 2.048 10.585 1.00 0.00 76 VAL A CA 11
ATOM 13949 C C . VAL A 1 76 ? 18.526 2.144 9.189 1.00 0.00 76 VAL A C 11
ATOM 13950 O O . VAL A 1 76 ? 18.302 3.117 8.470 1.00 0.00 76 VAL A O 11
ATOM 13963 N N . ASN A 1 77 ? 19.293 1.127 8.811 1.00 0.00 77 ASN A N 11
ATOM 13964 C CA . ASN A 1 77 ? 19.930 1.095 7.499 1.00 0.00 77 ASN A CA 11
ATOM 13965 C C . ASN A 1 77 ? 19.245 0.084 6.585 1.00 0.00 77 ASN A C 11
ATOM 13966 O O . ASN A 1 77 ? 18.283 -0.574 6.982 1.00 0.00 77 ASN A O 11
ATOM 13977 N N . ILE A 1 78 ? 19.747 -0.034 5.361 1.00 0.00 78 ILE A N 11
ATOM 13978 C CA . ILE A 1 78 ? 19.185 -0.966 4.392 1.00 0.00 78 ILE A CA 11
ATOM 13979 C C . ILE A 1 78 ? 20.171 -2.083 4.066 1.00 0.00 78 ILE A C 11
ATOM 13980 O O . ILE A 1 78 ? 21.380 -1.951 4.254 1.00 0.00 78 ILE A O 11
ATOM 13996 N N . PRO A 1 79 ? 19.644 -3.210 3.565 1.00 0.00 79 PRO A N 11
ATOM 13997 C CA . PRO A 1 79 ? 20.461 -4.371 3.200 1.00 0.00 79 PRO A CA 11
ATOM 13998 C C . PRO A 1 79 ? 21.323 -4.110 1.970 1.00 0.00 79 PRO A C 11
ATOM 13999 O O . PRO A 1 79 ? 22.174 -4.925 1.611 1.00 0.00 79 PRO A O 11
ATOM 14010 N N . TYR A 1 80 ? 21.098 -2.970 1.327 1.00 0.00 80 TYR A N 11
ATOM 14011 C CA . TYR A 1 80 ? 21.854 -2.602 0.135 1.00 0.00 80 TYR A CA 11
ATOM 14012 C C . TYR A 1 80 ? 22.508 -1.235 0.305 1.00 0.00 80 TYR A C 11
ATOM 14013 O O . TYR A 1 80 ? 22.199 -0.497 1.240 1.00 0.00 80 TYR A O 11
ATOM 14031 N N . LYS A 1 81 ? 23.415 -0.903 -0.608 1.00 0.00 81 LYS A N 11
ATOM 14032 C CA . LYS A 1 81 ? 24.113 0.376 -0.564 1.00 0.00 81 LYS A CA 11
ATOM 14033 C C . LYS A 1 81 ? 23.292 1.469 -1.241 1.00 0.00 81 LYS A C 11
ATOM 14034 O O . LYS A 1 81 ? 22.359 1.181 -1.992 1.00 0.00 81 LYS A O 11
ATOM 14053 N N . ILE A 1 82 ? 23.646 2.721 -0.973 1.00 0.00 82 ILE A N 11
ATOM 14054 C CA . ILE A 1 82 ? 22.943 3.855 -1.559 1.00 0.00 82 ILE A CA 11
ATOM 14055 C C . ILE A 1 82 ? 23.771 4.506 -2.661 1.00 0.00 82 ILE A C 11
ATOM 14056 O O . ILE A 1 82 ? 24.621 5.356 -2.394 1.00 0.00 82 ILE A O 11
ATOM 14072 N N . SER A 1 83 ? 23.517 4.102 -3.902 1.00 0.00 83 SER A N 11
ATOM 14073 C CA . SER A 1 83 ? 24.241 4.644 -5.045 1.00 0.00 83 SER A CA 11
ATOM 14074 C C . SER A 1 83 ? 23.465 4.414 -6.339 1.00 0.00 83 SER A C 11
ATOM 14075 O O . SER A 1 83 ? 22.396 3.801 -6.335 1.00 0.00 83 SER A O 11
ATOM 14083 N N . THR A 1 84 ? 24.010 4.909 -7.445 1.00 0.00 84 THR A N 11
ATOM 14084 C CA . THR A 1 84 ? 23.370 4.759 -8.746 1.00 0.00 84 THR A CA 11
ATOM 14085 C C . THR A 1 84 ? 23.643 3.381 -9.338 1.00 0.00 84 THR A C 11
ATOM 14086 O O . THR A 1 84 ? 23.185 3.063 -10.435 1.00 0.00 84 THR A O 11
ATOM 14097 N N . THR A 1 85 ? 24.393 2.565 -8.603 1.00 0.00 85 THR A N 11
ATOM 14098 C CA . THR A 1 85 ? 24.727 1.220 -9.055 1.00 0.00 85 THR A CA 11
ATOM 14099 C C . THR A 1 85 ? 24.138 0.165 -8.126 1.00 0.00 85 THR A C 11
ATOM 14100 O O . THR A 1 85 ? 24.634 -0.960 -8.053 1.00 0.00 85 THR A O 11
ATOM 14111 N N . THR A 1 86 ? 23.076 0.534 -7.417 1.00 0.00 86 THR A N 11
ATOM 14112 C CA . THR A 1 86 ? 22.419 -0.381 -6.492 1.00 0.00 86 THR A CA 11
ATOM 14113 C C . THR A 1 86 ? 21.204 -1.037 -7.137 1.00 0.00 86 THR A C 11
ATOM 14114 O O . THR A 1 86 ? 20.383 -0.366 -7.761 1.00 0.00 86 THR A O 11
ATOM 14125 N N . ASN A 1 87 ? 21.095 -2.352 -6.982 1.00 0.00 87 ASN A N 11
ATOM 14126 C CA . ASN A 1 87 ? 19.979 -3.099 -7.551 1.00 0.00 87 ASN A CA 11
ATOM 14127 C C . ASN A 1 87 ? 19.142 -3.746 -6.452 1.00 0.00 87 ASN A C 11
ATOM 14128 O O . ASN A 1 87 ? 19.455 -4.840 -5.979 1.00 0.00 87 ASN A O 11
ATOM 14139 N N . CYS A 1 88 ? 18.075 -3.064 -6.049 1.00 0.00 88 CYS A N 11
ATOM 14140 C CA . CYS A 1 88 ? 17.191 -3.570 -5.006 1.00 0.00 88 CYS A CA 11
ATOM 14141 C C . CYS A 1 88 ? 16.270 -4.657 -5.554 1.00 0.00 88 CYS A C 11
ATOM 14142 O O . CYS A 1 88 ? 15.510 -5.274 -4.809 1.00 0.00 88 CYS A O 11
ATOM 14149 N N . ASN A 1 89 ? 16.345 -4.884 -6.861 1.00 0.00 89 ASN A N 11
ATOM 14150 C CA . ASN A 1 89 ? 15.518 -5.896 -7.509 1.00 0.00 89 ASN A CA 11
ATOM 14151 C C . ASN A 1 89 ? 16.038 -7.298 -7.209 1.00 0.00 89 ASN A C 11
ATOM 14152 O O . ASN A 1 89 ? 15.312 -8.284 -7.339 1.00 0.00 89 ASN A O 11
ATOM 14163 N N . THR A 1 90 ? 17.303 -7.381 -6.806 1.00 0.00 90 THR A N 11
ATOM 14164 C CA . THR A 1 90 ? 17.921 -8.661 -6.487 1.00 0.00 90 THR A CA 11
ATOM 14165 C C . THR A 1 90 ? 17.935 -8.906 -4.983 1.00 0.00 90 THR A C 11
ATOM 14166 O O . THR A 1 90 ? 18.692 -9.740 -4.486 1.00 0.00 90 THR A O 11
ATOM 14177 N N . VAL A 1 91 ? 17.091 -8.175 -4.261 1.00 0.00 91 VAL A N 11
ATOM 14178 C CA . VAL A 1 91 ? 17.005 -8.314 -2.812 1.00 0.00 91 VAL A CA 11
ATOM 14179 C C . VAL A 1 91 ? 16.198 -9.549 -2.426 1.00 0.00 91 VAL A C 11
ATOM 14180 O O . VAL A 1 91 ? 15.034 -9.688 -2.804 1.00 0.00 91 VAL A O 11
ATOM 14193 N N . LYS A 1 92 ? 16.824 -10.445 -1.671 1.00 0.00 92 LYS A N 11
ATOM 14194 C CA . LYS A 1 92 ? 16.165 -11.669 -1.231 1.00 0.00 92 LYS A CA 11
ATOM 14195 C C . LYS A 1 92 ? 15.714 -11.552 0.222 1.00 0.00 92 LYS A C 11
ATOM 14196 O O . LYS A 1 92 ? 16.537 -11.454 1.132 1.00 0.00 92 LYS A O 11
ATOM 14215 N N . PHE A 1 93 ? 14.401 -11.565 0.432 1.00 0.00 93 PHE A N 11
ATOM 14216 C CA . PHE A 1 93 ? 13.841 -11.460 1.774 1.00 0.00 93 PHE A CA 11
ATOM 14217 C C . PHE A 1 93 ? 14.414 -10.253 2.510 1.00 0.00 93 PHE A C 11
ATOM 14218 O O . PHE A 1 93 ? 13.898 -9.142 2.395 1.00 0.00 93 PHE A O 11
ATOM 14235 N N . ALA A 1 1 ? 1.369 0.225 0.763 1.00 0.00 1 ALA A N 12
ATOM 14236 C CA . ALA A 1 1 ? 2.181 0.123 -0.444 1.00 0.00 1 ALA A CA 12
ATOM 14237 C C . ALA A 1 1 ? 2.919 1.428 -0.721 1.00 0.00 1 ALA A C 12
ATOM 14238 O O . ALA A 1 1 ? 2.298 2.475 -0.909 1.00 0.00 1 ALA A O 12
ATOM 14245 N N . ILE A 1 2 ? 4.246 1.359 -0.743 1.00 0.00 2 ILE A N 12
ATOM 14246 C CA . ILE A 1 2 ? 5.067 2.536 -0.997 1.00 0.00 2 ILE A CA 12
ATOM 14247 C C . ILE A 1 2 ? 5.032 2.923 -2.472 1.00 0.00 2 ILE A C 12
ATOM 14248 O O . ILE A 1 2 ? 5.428 2.143 -3.338 1.00 0.00 2 ILE A O 12
ATOM 14264 N N . SER A 1 3 ? 4.557 4.132 -2.750 1.00 0.00 3 SER A N 12
ATOM 14265 C CA . SER A 1 3 ? 4.468 4.623 -4.120 1.00 0.00 3 SER A CA 12
ATOM 14266 C C . SER A 1 3 ? 5.689 5.465 -4.476 1.00 0.00 3 SER A C 12
ATOM 14267 O O . SER A 1 3 ? 6.580 5.015 -5.197 1.00 0.00 3 SER A O 12
ATOM 14275 N N . CYS A 1 4 ? 5.724 6.691 -3.964 1.00 0.00 4 CYS A N 12
ATOM 14276 C CA . CYS A 1 4 ? 6.834 7.599 -4.227 1.00 0.00 4 CYS A CA 12
ATOM 14277 C C . CYS A 1 4 ? 6.669 8.900 -3.447 1.00 0.00 4 CYS A C 12
ATOM 14278 O O . CYS A 1 4 ? 7.635 9.445 -2.916 1.00 0.00 4 CYS A O 12
ATOM 14285 N N . GLY A 1 5 ? 5.435 9.392 -3.383 1.00 0.00 5 GLY A N 12
ATOM 14286 C CA . GLY A 1 5 ? 5.165 10.625 -2.666 1.00 0.00 5 GLY A CA 12
ATOM 14287 C C . GLY A 1 5 ? 5.636 10.574 -1.226 1.00 0.00 5 GLY A C 12
ATOM 14288 O O . GLY A 1 5 ? 6.030 11.593 -0.659 1.00 0.00 5 GLY A O 12
ATOM 14292 N N . ALA A 1 6 ? 5.593 9.386 -0.633 1.00 0.00 6 ALA A N 12
ATOM 14293 C CA . ALA A 1 6 ? 6.019 9.206 0.749 1.00 0.00 6 ALA A CA 12
ATOM 14294 C C . ALA A 1 6 ? 7.540 9.181 0.856 1.00 0.00 6 ALA A C 12
ATOM 14295 O O . ALA A 1 6 ? 8.108 9.605 1.862 1.00 0.00 6 ALA A O 12
ATOM 14302 N N . VAL A 1 7 ? 8.194 8.680 -0.187 1.00 0.00 7 VAL A N 12
ATOM 14303 C CA . VAL A 1 7 ? 9.649 8.600 -0.210 1.00 0.00 7 VAL A CA 12
ATOM 14304 C C . VAL A 1 7 ? 10.272 9.973 -0.434 1.00 0.00 7 VAL A C 12
ATOM 14305 O O . VAL A 1 7 ? 11.296 10.308 0.163 1.00 0.00 7 VAL A O 12
ATOM 14318 N N . THR A 1 8 ? 9.647 10.767 -1.298 1.00 0.00 8 THR A N 12
ATOM 14319 C CA . THR A 1 8 ? 10.140 12.105 -1.601 1.00 0.00 8 THR A CA 12
ATOM 14320 C C . THR A 1 8 ? 9.936 13.047 -0.420 1.00 0.00 8 THR A C 12
ATOM 14321 O O . THR A 1 8 ? 10.663 14.027 -0.263 1.00 0.00 8 THR A O 12
ATOM 14332 N N . SER A 1 9 ? 8.942 12.743 0.409 1.00 0.00 9 SER A N 12
ATOM 14333 C CA . SER A 1 9 ? 8.640 13.565 1.575 1.00 0.00 9 SER A CA 12
ATOM 14334 C C . SER A 1 9 ? 9.813 13.574 2.550 1.00 0.00 9 SER A C 12
ATOM 14335 O O . SER A 1 9 ? 10.248 14.632 3.005 1.00 0.00 9 SER A O 12
ATOM 14343 N N . ASP A 1 10 ? 10.320 12.388 2.868 1.00 0.00 10 ASP A N 12
ATOM 14344 C CA . ASP A 1 10 ? 11.443 12.258 3.789 1.00 0.00 10 ASP A CA 12
ATOM 14345 C C . ASP A 1 10 ? 12.756 12.617 3.099 1.00 0.00 10 ASP A C 12
ATOM 14346 O O . ASP A 1 10 ? 13.774 12.837 3.756 1.00 0.00 10 ASP A O 12
ATOM 14355 N N . LEU A 1 11 ? 12.725 12.673 1.772 1.00 0.00 11 LEU A N 12
ATOM 14356 C CA . LEU A 1 11 ? 13.913 13.004 0.993 1.00 0.00 11 LEU A CA 12
ATOM 14357 C C . LEU A 1 11 ? 14.242 14.489 1.107 1.00 0.00 11 LEU A C 12
ATOM 14358 O O . LEU A 1 11 ? 15.410 14.873 1.169 1.00 0.00 11 LEU A O 12
ATOM 14374 N N . SER A 1 12 ? 13.205 15.320 1.135 1.00 0.00 12 SER A N 12
ATOM 14375 C CA . SER A 1 12 ? 13.384 16.763 1.240 1.00 0.00 12 SER A CA 12
ATOM 14376 C C . SER A 1 12 ? 14.228 17.118 2.460 1.00 0.00 12 SER A C 12
ATOM 14377 O O . SER A 1 12 ? 15.243 17.808 2.365 1.00 0.00 12 SER A O 12
ATOM 14385 N N . PRO A 1 13 ? 13.800 16.636 3.636 1.00 0.00 13 PRO A N 12
ATOM 14386 C CA . PRO A 1 13 ? 14.501 16.889 4.898 1.00 0.00 13 PRO A CA 12
ATOM 14387 C C . PRO A 1 13 ? 15.838 16.159 4.975 1.00 0.00 13 PRO A C 12
ATOM 14388 O O . PRO A 1 13 ? 16.758 16.599 5.664 1.00 0.00 13 PRO A O 12
ATOM 14399 N N . CYS A 1 14 ? 15.939 15.042 4.263 1.00 0.00 14 CYS A N 12
ATOM 14400 C CA . CYS A 1 14 ? 17.163 14.251 4.249 1.00 0.00 14 CYS A CA 12
ATOM 14401 C C . CYS A 1 14 ? 18.165 14.815 3.247 1.00 0.00 14 CYS A C 12
ATOM 14402 O O . CYS A 1 14 ? 19.347 14.469 3.271 1.00 0.00 14 CYS A O 12
ATOM 14409 N N . LEU A 1 15 ? 17.685 15.686 2.366 1.00 0.00 15 LEU A N 12
ATOM 14410 C CA . LEU A 1 15 ? 18.537 16.300 1.354 1.00 0.00 15 LEU A CA 12
ATOM 14411 C C . LEU A 1 15 ? 19.594 17.191 2.000 1.00 0.00 15 LEU A C 12
ATOM 14412 O O . LEU A 1 15 ? 20.786 17.062 1.719 1.00 0.00 15 LEU A O 12
ATOM 14428 N N . THR A 1 16 ? 19.150 18.093 2.869 1.00 0.00 16 THR A N 12
ATOM 14429 C CA . THR A 1 16 ? 20.057 19.004 3.556 1.00 0.00 16 THR A CA 12
ATOM 14430 C C . THR A 1 16 ? 21.209 18.247 4.205 1.00 0.00 16 THR A C 12
ATOM 14431 O O . THR A 1 16 ? 22.333 18.745 4.273 1.00 0.00 16 THR A O 12
ATOM 14442 N N . TYR A 1 17 ? 20.924 17.040 4.681 1.00 0.00 17 TYR A N 12
ATOM 14443 C CA . TYR A 1 17 ? 21.937 16.214 5.327 1.00 0.00 17 TYR A CA 12
ATOM 14444 C C . TYR A 1 17 ? 22.728 15.415 4.295 1.00 0.00 17 TYR A C 12
ATOM 14445 O O . TYR A 1 17 ? 23.940 15.240 4.424 1.00 0.00 17 TYR A O 12
ATOM 14463 N N . LEU A 1 18 ? 22.033 14.933 3.271 1.00 0.00 18 LEU A N 12
ATOM 14464 C CA . LEU A 1 18 ? 22.669 14.153 2.214 1.00 0.00 18 LEU A CA 12
ATOM 14465 C C . LEU A 1 18 ? 23.552 15.038 1.341 1.00 0.00 18 LEU A C 12
ATOM 14466 O O . LEU A 1 18 ? 24.321 14.545 0.515 1.00 0.00 18 LEU A O 12
ATOM 14482 N N . THR A 1 19 ? 23.439 16.349 1.530 1.00 0.00 19 THR A N 12
ATOM 14483 C CA . THR A 1 19 ? 24.228 17.303 0.760 1.00 0.00 19 THR A CA 12
ATOM 14484 C C . THR A 1 19 ? 25.496 17.698 1.508 1.00 0.00 19 THR A C 12
ATOM 14485 O O . THR A 1 19 ? 26.398 18.311 0.939 1.00 0.00 19 THR A O 12
ATOM 14496 N N . GLY A 1 20 ? 25.560 17.340 2.787 1.00 0.00 20 GLY A N 12
ATOM 14497 C CA . GLY A 1 20 ? 26.723 17.665 3.591 1.00 0.00 20 GLY A CA 12
ATOM 14498 C C . GLY A 1 20 ? 26.400 18.628 4.716 1.00 0.00 20 GLY A C 12
ATOM 14499 O O . GLY A 1 20 ? 27.277 19.003 5.493 1.00 0.00 20 GLY A O 12
ATOM 14503 N N . GLY A 1 21 ? 25.136 19.032 4.802 1.00 0.00 21 GLY A N 12
ATOM 14504 C CA . GLY A 1 21 ? 24.722 19.956 5.842 1.00 0.00 21 GLY A CA 12
ATOM 14505 C C . GLY A 1 21 ? 24.609 19.290 7.198 1.00 0.00 21 GLY A C 12
ATOM 14506 O O . GLY A 1 21 ? 25.014 18.143 7.386 1.00 0.00 21 GLY A O 12
ATOM 14510 N N . PRO A 1 22 ? 24.047 20.018 8.175 1.00 0.00 22 PRO A N 12
ATOM 14511 C CA . PRO A 1 22 ? 23.870 19.511 9.539 1.00 0.00 22 PRO A CA 12
ATOM 14512 C C . PRO A 1 22 ? 22.814 18.413 9.616 1.00 0.00 22 PRO A C 12
ATOM 14513 O O . PRO A 1 22 ? 21.794 18.469 8.931 1.00 0.00 22 PRO A O 12
ATOM 14524 N N . GLY A 1 23 ? 23.067 17.413 10.456 1.00 0.00 23 GLY A N 12
ATOM 14525 C CA . GLY A 1 23 ? 22.129 16.316 10.608 1.00 0.00 23 GLY A CA 12
ATOM 14526 C C . GLY A 1 23 ? 22.740 15.125 11.318 1.00 0.00 23 GLY A C 12
ATOM 14527 O O . GLY A 1 23 ? 23.830 15.205 11.884 1.00 0.00 23 GLY A O 12
ATOM 14531 N N . PRO A 1 24 ? 22.029 13.988 11.294 1.00 0.00 24 PRO A N 12
ATOM 14532 C CA . PRO A 1 24 ? 20.730 13.881 10.623 1.00 0.00 24 PRO A CA 12
ATOM 14533 C C . PRO A 1 24 ? 19.638 14.664 11.344 1.00 0.00 24 PRO A C 12
ATOM 14534 O O . PRO A 1 24 ? 19.496 14.570 12.563 1.00 0.00 24 PRO A O 12
ATOM 14545 N N . SER A 1 25 ? 18.869 15.436 10.583 1.00 0.00 25 SER A N 12
ATOM 14546 C CA . SER A 1 25 ? 17.792 16.239 11.151 1.00 0.00 25 SER A CA 12
ATOM 14547 C C . SER A 1 25 ? 16.717 15.348 11.765 1.00 0.00 25 SER A C 12
ATOM 14548 O O . SER A 1 25 ? 16.645 14.147 11.503 1.00 0.00 25 SER A O 12
ATOM 14556 N N . PRO A 1 26 ? 15.859 15.949 12.603 1.00 0.00 26 PRO A N 12
ATOM 14557 C CA . PRO A 1 26 ? 14.771 15.230 13.272 1.00 0.00 26 PRO A CA 12
ATOM 14558 C C . PRO A 1 26 ? 13.675 14.802 12.301 1.00 0.00 26 PRO A C 12
ATOM 14559 O O . PRO A 1 26 ? 13.100 13.723 12.438 1.00 0.00 26 PRO A O 12
ATOM 14570 N N . GLN A 1 27 ? 13.393 15.655 11.322 1.00 0.00 27 GLN A N 12
ATOM 14571 C CA . GLN A 1 27 ? 12.366 15.364 10.328 1.00 0.00 27 GLN A CA 12
ATOM 14572 C C . GLN A 1 27 ? 12.827 14.266 9.375 1.00 0.00 27 GLN A C 12
ATOM 14573 O O . GLN A 1 27 ? 12.032 13.432 8.941 1.00 0.00 27 GLN A O 12
ATOM 14587 N N . CYS A 1 28 ? 14.115 14.273 9.051 1.00 0.00 28 CYS A N 12
ATOM 14588 C CA . CYS A 1 28 ? 14.683 13.279 8.148 1.00 0.00 28 CYS A CA 12
ATOM 14589 C C . CYS A 1 28 ? 14.590 11.880 8.751 1.00 0.00 28 CYS A C 12
ATOM 14590 O O . CYS A 1 28 ? 14.054 10.960 8.133 1.00 0.00 28 CYS A O 12
ATOM 14597 N N . CYS A 1 29 ? 15.116 11.728 9.962 1.00 0.00 29 CYS A N 12
ATOM 14598 C CA . CYS A 1 29 ? 15.093 10.443 10.650 1.00 0.00 29 CYS A CA 12
ATOM 14599 C C . CYS A 1 29 ? 13.670 9.899 10.740 1.00 0.00 29 CYS A C 12
ATOM 14600 O O . CYS A 1 29 ? 13.419 8.734 10.433 1.00 0.00 29 CYS A O 12
ATOM 14607 N N . GLY A 1 30 ? 12.742 10.752 11.163 1.00 0.00 30 GLY A N 12
ATOM 14608 C CA . GLY A 1 30 ? 11.356 10.339 11.286 1.00 0.00 30 GLY A CA 12
ATOM 14609 C C . GLY A 1 30 ? 10.834 9.678 10.026 1.00 0.00 30 GLY A C 12
ATOM 14610 O O . GLY A 1 30 ? 10.232 8.607 10.083 1.00 0.00 30 GLY A O 12
ATOM 14614 N N . GLY A 1 31 ? 11.065 10.318 8.884 1.00 0.00 31 GLY A N 12
ATOM 14615 C CA . GLY A 1 31 ? 10.605 9.771 7.621 1.00 0.00 31 GLY A CA 12
ATOM 14616 C C . GLY A 1 31 ? 11.357 8.515 7.225 1.00 0.00 31 GLY A C 12
ATOM 14617 O O . GLY A 1 31 ? 10.777 7.589 6.657 1.00 0.00 31 GLY A O 12
ATOM 14621 N N . VAL A 1 32 ? 12.651 8.483 7.525 1.00 0.00 32 VAL A N 12
ATOM 14622 C CA . VAL A 1 32 ? 13.484 7.332 7.196 1.00 0.00 32 VAL A CA 12
ATOM 14623 C C . VAL A 1 32 ? 12.928 6.056 7.819 1.00 0.00 32 VAL A C 12
ATOM 14624 O O . VAL A 1 32 ? 12.668 5.074 7.124 1.00 0.00 32 VAL A O 12
ATOM 14637 N N . LYS A 1 33 ? 12.747 6.078 9.136 1.00 0.00 33 LYS A N 12
ATOM 14638 C CA . LYS A 1 33 ? 12.220 4.924 9.855 1.00 0.00 33 LYS A CA 12
ATOM 14639 C C . LYS A 1 33 ? 10.837 4.545 9.336 1.00 0.00 33 LYS A C 12
ATOM 14640 O O . LYS A 1 33 ? 10.391 3.409 9.500 1.00 0.00 33 LYS A O 12
ATOM 14659 N N . LYS A 1 34 ? 10.162 5.502 8.708 1.00 0.00 34 LYS A N 12
ATOM 14660 C CA . LYS A 1 34 ? 8.831 5.269 8.163 1.00 0.00 34 LYS A CA 12
ATOM 14661 C C . LYS A 1 34 ? 8.905 4.447 6.879 1.00 0.00 34 LYS A C 12
ATOM 14662 O O . LYS A 1 34 ? 8.069 3.574 6.640 1.00 0.00 34 LYS A O 12
ATOM 14681 N N . LEU A 1 35 ? 9.910 4.731 6.058 1.00 0.00 35 LEU A N 12
ATOM 14682 C CA . LEU A 1 35 ? 10.094 4.017 4.800 1.00 0.00 35 LEU A CA 12
ATOM 14683 C C . LEU A 1 35 ? 10.424 2.548 5.050 1.00 0.00 35 LEU A C 12
ATOM 14684 O O . LEU A 1 35 ? 9.844 1.656 4.429 1.00 0.00 35 LEU A O 12
ATOM 14700 N N . LEU A 1 36 ? 11.357 2.304 5.963 1.00 0.00 36 LEU A N 12
ATOM 14701 C CA . LEU A 1 36 ? 11.763 0.944 6.298 1.00 0.00 36 LEU A CA 12
ATOM 14702 C C . LEU A 1 36 ? 10.640 0.201 7.014 1.00 0.00 36 LEU A C 12
ATOM 14703 O O . LEU A 1 36 ? 10.434 -0.993 6.797 1.00 0.00 36 LEU A O 12
ATOM 14719 N N . ALA A 1 37 ? 9.915 0.916 7.868 1.00 0.00 37 ALA A N 12
ATOM 14720 C CA . ALA A 1 37 ? 8.810 0.326 8.614 1.00 0.00 37 ALA A CA 12
ATOM 14721 C C . ALA A 1 37 ? 7.595 0.113 7.717 1.00 0.00 37 ALA A C 12
ATOM 14722 O O . ALA A 1 37 ? 6.745 -0.731 7.998 1.00 0.00 37 ALA A O 12
ATOM 14729 N N . ALA A 1 38 ? 7.519 0.885 6.638 1.00 0.00 38 ALA A N 12
ATOM 14730 C CA . ALA A 1 38 ? 6.408 0.780 5.700 1.00 0.00 38 ALA A CA 12
ATOM 14731 C C . ALA A 1 38 ? 6.653 -0.329 4.682 1.00 0.00 38 ALA A C 12
ATOM 14732 O O . ALA A 1 38 ? 5.733 -0.762 3.989 1.00 0.00 38 ALA A O 12
ATOM 14739 N N . ALA A 1 39 ? 7.899 -0.783 4.596 1.00 0.00 39 ALA A N 12
ATOM 14740 C CA . ALA A 1 39 ? 8.264 -1.842 3.664 1.00 0.00 39 ALA A CA 12
ATOM 14741 C C . ALA A 1 39 ? 8.932 -3.005 4.388 1.00 0.00 39 ALA A C 12
ATOM 14742 O O . ALA A 1 39 ? 10.127 -2.964 4.679 1.00 0.00 39 ALA A O 12
ATOM 14749 N N . ASN A 1 40 ? 8.153 -4.042 4.678 1.00 0.00 40 ASN A N 12
ATOM 14750 C CA . ASN A 1 40 ? 8.670 -5.217 5.371 1.00 0.00 40 ASN A CA 12
ATOM 14751 C C . ASN A 1 40 ? 8.959 -6.346 4.386 1.00 0.00 40 ASN A C 12
ATOM 14752 O O . ASN A 1 40 ? 9.838 -7.177 4.616 1.00 0.00 40 ASN A O 12
ATOM 14763 N N . THR A 1 41 ? 8.212 -6.370 3.286 1.00 0.00 41 THR A N 12
ATOM 14764 C CA . THR A 1 41 ? 8.387 -7.396 2.266 1.00 0.00 41 THR A CA 12
ATOM 14765 C C . THR A 1 41 ? 9.319 -6.917 1.159 1.00 0.00 41 THR A C 12
ATOM 14766 O O . THR A 1 41 ? 9.906 -5.839 1.249 1.00 0.00 41 THR A O 12
ATOM 14777 N N . THR A 1 42 ? 9.451 -7.726 0.112 1.00 0.00 42 THR A N 12
ATOM 14778 C CA . THR A 1 42 ? 10.312 -7.385 -1.014 1.00 0.00 42 THR A CA 12
ATOM 14779 C C . THR A 1 42 ? 9.629 -6.394 -1.949 1.00 0.00 42 THR A C 12
ATOM 14780 O O . THR A 1 42 ? 10.195 -5.367 -2.324 1.00 0.00 42 THR A O 12
ATOM 14791 N N . PRO A 1 43 ? 8.383 -6.705 -2.334 1.00 0.00 43 PRO A N 12
ATOM 14792 C CA . PRO A 1 43 ? 7.595 -5.853 -3.230 1.00 0.00 43 PRO A CA 12
ATOM 14793 C C . PRO A 1 43 ? 7.616 -4.389 -2.803 1.00 0.00 43 PRO A C 12
ATOM 14794 O O . PRO A 1 43 ? 7.896 -3.502 -3.609 1.00 0.00 43 PRO A O 12
ATOM 14805 N N . ASP A 1 44 ? 7.317 -4.144 -1.533 1.00 0.00 44 ASP A N 12
ATOM 14806 C CA . ASP A 1 44 ? 7.303 -2.787 -0.999 1.00 0.00 44 ASP A CA 12
ATOM 14807 C C . ASP A 1 44 ? 8.697 -2.170 -1.046 1.00 0.00 44 ASP A C 12
ATOM 14808 O O . ASP A 1 44 ? 8.863 -1.017 -1.446 1.00 0.00 44 ASP A O 12
ATOM 14817 N N . ARG A 1 45 ? 9.695 -2.943 -0.633 1.00 0.00 45 ARG A N 12
ATOM 14818 C CA . ARG A 1 45 ? 11.075 -2.472 -0.626 1.00 0.00 45 ARG A CA 12
ATOM 14819 C C . ARG A 1 45 ? 11.549 -2.157 -2.041 1.00 0.00 45 ARG A C 12
ATOM 14820 O O . ARG A 1 45 ? 12.438 -1.329 -2.238 1.00 0.00 45 ARG A O 12
ATOM 14841 N N . GLN A 1 46 ? 10.950 -2.824 -3.023 1.00 0.00 46 GLN A N 12
ATOM 14842 C CA . GLN A 1 46 ? 11.313 -2.616 -4.419 1.00 0.00 46 GLN A CA 12
ATOM 14843 C C . GLN A 1 46 ? 10.860 -1.241 -4.900 1.00 0.00 46 GLN A C 12
ATOM 14844 O O . GLN A 1 46 ? 11.647 -0.477 -5.458 1.00 0.00 46 GLN A O 12
ATOM 14858 N N . ALA A 1 47 ? 9.586 -0.933 -4.680 1.00 0.00 47 ALA A N 12
ATOM 14859 C CA . ALA A 1 47 ? 9.029 0.351 -5.089 1.00 0.00 47 ALA A CA 12
ATOM 14860 C C . ALA A 1 47 ? 9.834 1.509 -4.509 1.00 0.00 47 ALA A C 12
ATOM 14861 O O . ALA A 1 47 ? 10.331 2.361 -5.244 1.00 0.00 47 ALA A O 12
ATOM 14868 N N . ALA A 1 48 ? 9.958 1.533 -3.186 1.00 0.00 48 ALA A N 12
ATOM 14869 C CA . ALA A 1 48 ? 10.704 2.586 -2.508 1.00 0.00 48 ALA A CA 12
ATOM 14870 C C . ALA A 1 48 ? 12.127 2.684 -3.046 1.00 0.00 48 ALA A C 12
ATOM 14871 O O . ALA A 1 48 ? 12.581 3.759 -3.438 1.00 0.00 48 ALA A O 12
ATOM 14878 N N . CYS A 1 49 ? 12.828 1.555 -3.060 1.00 0.00 49 CYS A N 12
ATOM 14879 C CA . CYS A 1 49 ? 14.201 1.513 -3.549 1.00 0.00 49 CYS A CA 12
ATOM 14880 C C . CYS A 1 49 ? 14.321 2.218 -4.896 1.00 0.00 49 CYS A C 12
ATOM 14881 O O . CYS A 1 49 ? 15.301 2.913 -5.160 1.00 0.00 49 CYS A O 12
ATOM 14888 N N . ASN A 1 50 ? 13.316 2.033 -5.746 1.00 0.00 50 ASN A N 12
ATOM 14889 C CA . ASN A 1 50 ? 13.308 2.651 -7.067 1.00 0.00 50 ASN A CA 12
ATOM 14890 C C . ASN A 1 50 ? 13.231 4.171 -6.956 1.00 0.00 50 ASN A C 12
ATOM 14891 O O . ASN A 1 50 ? 13.899 4.893 -7.697 1.00 0.00 50 ASN A O 12
ATOM 14902 N N . CYS A 1 51 ? 12.412 4.650 -6.026 1.00 0.00 51 CYS A N 12
ATOM 14903 C CA . CYS A 1 51 ? 12.247 6.083 -5.817 1.00 0.00 51 CYS A CA 12
ATOM 14904 C C . CYS A 1 51 ? 13.470 6.677 -5.124 1.00 0.00 51 CYS A C 12
ATOM 14905 O O . CYS A 1 51 ? 13.844 7.823 -5.375 1.00 0.00 51 CYS A O 12
ATOM 14912 N N . LEU A 1 52 ? 14.090 5.889 -4.253 1.00 0.00 52 LEU A N 12
ATOM 14913 C CA . LEU A 1 52 ? 15.272 6.335 -3.524 1.00 0.00 52 LEU A CA 12
ATOM 14914 C C . LEU A 1 52 ? 16.499 6.343 -4.429 1.00 0.00 52 LEU A C 12
ATOM 14915 O O . LEU A 1 52 ? 17.146 7.375 -4.609 1.00 0.00 52 LEU A O 12
ATOM 14931 N N . LYS A 1 53 ? 16.815 5.185 -4.999 1.00 0.00 53 LYS A N 12
ATOM 14932 C CA . LYS A 1 53 ? 17.962 5.058 -5.890 1.00 0.00 53 LYS A CA 12
ATOM 14933 C C . LYS A 1 53 ? 17.940 6.140 -6.965 1.00 0.00 53 LYS A C 12
ATOM 14934 O O . LYS A 1 53 ? 18.977 6.703 -7.314 1.00 0.00 53 LYS A O 12
ATOM 14953 N N . SER A 1 54 ? 16.750 6.426 -7.485 1.00 0.00 54 SER A N 12
ATOM 14954 C CA . SER A 1 54 ? 16.594 7.440 -8.521 1.00 0.00 54 SER A CA 12
ATOM 14955 C C . SER A 1 54 ? 16.705 8.842 -7.932 1.00 0.00 54 SER A C 12
ATOM 14956 O O . SER A 1 54 ? 17.143 9.776 -8.602 1.00 0.00 54 SER A O 12
ATOM 14964 N N . ALA A 1 55 ? 16.305 8.981 -6.672 1.00 0.00 55 ALA A N 12
ATOM 14965 C CA . ALA A 1 55 ? 16.361 10.268 -5.990 1.00 0.00 55 ALA A CA 12
ATOM 14966 C C . ALA A 1 55 ? 17.799 10.648 -5.652 1.00 0.00 55 ALA A C 12
ATOM 14967 O O . ALA A 1 55 ? 18.272 11.720 -6.026 1.00 0.00 55 ALA A O 12
ATOM 14974 N N . ALA A 1 56 ? 18.489 9.761 -4.941 1.00 0.00 56 ALA A N 12
ATOM 14975 C CA . ALA A 1 56 ? 19.873 10.004 -4.554 1.00 0.00 56 ALA A CA 12
ATOM 14976 C C . ALA A 1 56 ? 20.768 10.154 -5.779 1.00 0.00 56 ALA A C 12
ATOM 14977 O O . ALA A 1 56 ? 21.878 10.675 -5.689 1.00 0.00 56 ALA A O 12
ATOM 14984 N N . GLY A 1 57 ? 20.276 9.694 -6.926 1.00 0.00 57 GLY A N 12
ATOM 14985 C CA . GLY A 1 57 ? 21.045 9.786 -8.153 1.00 0.00 57 GLY A CA 12
ATOM 14986 C C . GLY A 1 57 ? 21.192 11.214 -8.639 1.00 0.00 57 GLY A C 12
ATOM 14987 O O . GLY A 1 57 ? 21.961 11.487 -9.561 1.00 0.00 57 GLY A O 12
ATOM 14991 N N . SER A 1 58 ? 20.453 12.128 -8.018 1.00 0.00 58 SER A N 12
ATOM 14992 C CA . SER A 1 58 ? 20.501 13.535 -8.397 1.00 0.00 58 SER A CA 12
ATOM 14993 C C . SER A 1 58 ? 21.194 14.364 -7.319 1.00 0.00 58 SER A C 12
ATOM 14994 O O . SER A 1 58 ? 20.995 15.576 -7.230 1.00 0.00 58 SER A O 12
ATOM 15002 N N . ILE A 1 59 ? 22.007 13.701 -6.503 1.00 0.00 59 ILE A N 12
ATOM 15003 C CA . ILE A 1 59 ? 22.730 14.376 -5.433 1.00 0.00 59 ILE A CA 12
ATOM 15004 C C . ILE A 1 59 ? 24.136 14.762 -5.877 1.00 0.00 59 ILE A C 12
ATOM 15005 O O . ILE A 1 59 ? 24.973 13.900 -6.150 1.00 0.00 59 ILE A O 12
ATOM 15021 N N . THR A 1 60 ? 24.393 16.065 -5.947 1.00 0.00 60 THR A N 12
ATOM 15022 C CA . THR A 1 60 ? 25.698 16.566 -6.358 1.00 0.00 60 THR A CA 12
ATOM 15023 C C . THR A 1 60 ? 26.785 16.135 -5.380 1.00 0.00 60 THR A C 12
ATOM 15024 O O . THR A 1 60 ? 26.828 16.597 -4.240 1.00 0.00 60 THR A O 12
ATOM 15035 N N . LYS A 1 61 ? 27.664 15.247 -5.833 1.00 0.00 61 LYS A N 12
ATOM 15036 C CA . LYS A 1 61 ? 28.754 14.755 -4.999 1.00 0.00 61 LYS A CA 12
ATOM 15037 C C . LYS A 1 61 ? 28.215 14.099 -3.731 1.00 0.00 61 LYS A C 12
ATOM 15038 O O . LYS A 1 61 ? 28.583 14.480 -2.619 1.00 0.00 61 LYS A O 12
ATOM 15057 N N . LEU A 1 62 ? 27.343 13.112 -3.905 1.00 0.00 62 LEU A N 12
ATOM 15058 C CA . LEU A 1 62 ? 26.755 12.402 -2.775 1.00 0.00 62 LEU A CA 12
ATOM 15059 C C . LEU A 1 62 ? 27.837 11.906 -1.821 1.00 0.00 62 LEU A C 12
ATOM 15060 O O . LEU A 1 62 ? 28.888 11.433 -2.252 1.00 0.00 62 LEU A O 12
ATOM 15076 N N . ASN A 1 63 ? 27.571 12.015 -0.524 1.00 0.00 63 ASN A N 12
ATOM 15077 C CA . ASN A 1 63 ? 28.521 11.575 0.491 1.00 0.00 63 ASN A CA 12
ATOM 15078 C C . ASN A 1 63 ? 28.065 10.269 1.134 1.00 0.00 63 ASN A C 12
ATOM 15079 O O . ASN A 1 63 ? 27.183 10.260 1.993 1.00 0.00 63 ASN A O 12
ATOM 15090 N N . THR A 1 64 ? 28.673 9.164 0.712 1.00 0.00 64 THR A N 12
ATOM 15091 C CA . THR A 1 64 ? 28.330 7.852 1.245 1.00 0.00 64 THR A CA 12
ATOM 15092 C C . THR A 1 64 ? 28.433 7.832 2.766 1.00 0.00 64 THR A C 12
ATOM 15093 O O . THR A 1 64 ? 27.653 7.163 3.441 1.00 0.00 64 THR A O 12
ATOM 15104 N N . ASN A 1 65 ? 29.401 8.571 3.298 1.00 0.00 65 ASN A N 12
ATOM 15105 C CA . ASN A 1 65 ? 29.606 8.637 4.741 1.00 0.00 65 ASN A CA 12
ATOM 15106 C C . ASN A 1 65 ? 28.415 9.297 5.429 1.00 0.00 65 ASN A C 12
ATOM 15107 O O . ASN A 1 65 ? 27.941 8.823 6.461 1.00 0.00 65 ASN A O 12
ATOM 15118 N N . ASN A 1 66 ? 27.937 10.394 4.850 1.00 0.00 66 ASN A N 12
ATOM 15119 C CA . ASN A 1 66 ? 26.801 11.119 5.408 1.00 0.00 66 ASN A CA 12
ATOM 15120 C C . ASN A 1 66 ? 25.508 10.329 5.225 1.00 0.00 66 ASN A C 12
ATOM 15121 O O . ASN A 1 66 ? 24.676 10.264 6.129 1.00 0.00 66 ASN A O 12
ATOM 15132 N N . ALA A 1 67 ? 25.348 9.730 4.050 1.00 0.00 67 ALA A N 12
ATOM 15133 C CA . ALA A 1 67 ? 24.159 8.942 3.749 1.00 0.00 67 ALA A CA 12
ATOM 15134 C C . ALA A 1 67 ? 24.056 7.731 4.669 1.00 0.00 67 ALA A C 12
ATOM 15135 O O . ALA A 1 67 ? 22.978 7.408 5.167 1.00 0.00 67 ALA A O 12
ATOM 15142 N N . ALA A 1 68 ? 25.184 7.064 4.890 1.00 0.00 68 ALA A N 12
ATOM 15143 C CA . ALA A 1 68 ? 25.221 5.889 5.752 1.00 0.00 68 ALA A CA 12
ATOM 15144 C C . ALA A 1 68 ? 25.164 6.285 7.223 1.00 0.00 68 ALA A C 12
ATOM 15145 O O . ALA A 1 68 ? 24.822 5.472 8.082 1.00 0.00 68 ALA A O 12
ATOM 15152 N N . ALA A 1 69 ? 25.502 7.538 7.507 1.00 0.00 69 ALA A N 12
ATOM 15153 C CA . ALA A 1 69 ? 25.489 8.042 8.875 1.00 0.00 69 ALA A CA 12
ATOM 15154 C C . ALA A 1 69 ? 24.064 8.317 9.344 1.00 0.00 69 ALA A C 12
ATOM 15155 O O . ALA A 1 69 ? 23.732 8.106 10.512 1.00 0.00 69 ALA A O 12
ATOM 15162 N N . LEU A 1 70 ? 23.226 8.790 8.429 1.00 0.00 70 LEU A N 12
ATOM 15163 C CA . LEU A 1 70 ? 21.835 9.095 8.749 1.00 0.00 70 LEU A CA 12
ATOM 15164 C C . LEU A 1 70 ? 21.176 7.928 9.478 1.00 0.00 70 LEU A C 12
ATOM 15165 O O . LEU A 1 70 ? 20.659 8.069 10.586 1.00 0.00 70 LEU A O 12
ATOM 15181 N N . PRO A 1 71 ? 21.195 6.747 8.843 1.00 0.00 71 PRO A N 12
ATOM 15182 C CA . PRO A 1 71 ? 20.606 5.532 9.413 1.00 0.00 71 PRO A CA 12
ATOM 15183 C C . PRO A 1 71 ? 21.394 5.012 10.610 1.00 0.00 71 PRO A C 12
ATOM 15184 O O . PRO A 1 71 ? 20.826 4.722 11.662 1.00 0.00 71 PRO A O 12
ATOM 15195 N N . GLY A 1 72 ? 22.708 4.897 10.442 1.00 0.00 72 GLY A N 12
ATOM 15196 C CA . GLY A 1 72 ? 23.553 4.412 11.518 1.00 0.00 72 GLY A CA 12
ATOM 15197 C C . GLY A 1 72 ? 23.444 5.260 12.769 1.00 0.00 72 GLY A C 12
ATOM 15198 O O . GLY A 1 72 ? 23.687 4.781 13.877 1.00 0.00 72 GLY A O 12
ATOM 15202 N N . LYS A 1 73 ? 23.079 6.526 12.593 1.00 0.00 73 LYS A N 12
ATOM 15203 C CA . LYS A 1 73 ? 22.938 7.445 13.717 1.00 0.00 73 LYS A CA 12
ATOM 15204 C C . LYS A 1 73 ? 21.633 7.194 14.465 1.00 0.00 73 LYS A C 12
ATOM 15205 O O . LYS A 1 73 ? 21.622 7.070 15.690 1.00 0.00 73 LYS A O 12
ATOM 15224 N N . CYS A 1 74 ? 20.535 7.118 13.721 1.00 0.00 74 CYS A N 12
ATOM 15225 C CA . CYS A 1 74 ? 19.224 6.880 14.313 1.00 0.00 74 CYS A CA 12
ATOM 15226 C C . CYS A 1 74 ? 18.987 5.388 14.529 1.00 0.00 74 CYS A C 12
ATOM 15227 O O . CYS A 1 74 ? 17.914 4.976 14.967 1.00 0.00 74 CYS A O 12
ATOM 15234 N N . GLY A 1 75 ? 19.999 4.583 14.219 1.00 0.00 75 GLY A N 12
ATOM 15235 C CA . GLY A 1 75 ? 19.882 3.146 14.387 1.00 0.00 75 GLY A CA 12
ATOM 15236 C C . GLY A 1 75 ? 18.810 2.545 13.499 1.00 0.00 75 GLY A C 12
ATOM 15237 O O . GLY A 1 75 ? 18.022 1.709 13.944 1.00 0.00 75 GLY A O 12
ATOM 15241 N N . VAL A 1 76 ? 18.778 2.971 12.241 1.00 0.00 76 VAL A N 12
ATOM 15242 C CA . VAL A 1 76 ? 17.795 2.469 11.288 1.00 0.00 76 VAL A CA 12
ATOM 15243 C C . VAL A 1 76 ? 18.385 2.376 9.886 1.00 0.00 76 VAL A C 12
ATOM 15244 O O . VAL A 1 76 ? 18.203 3.273 9.064 1.00 0.00 76 VAL A O 12
ATOM 15257 N N . ASN A 1 77 ? 19.094 1.284 9.619 1.00 0.00 77 ASN A N 12
ATOM 15258 C CA . ASN A 1 77 ? 19.712 1.073 8.315 1.00 0.00 77 ASN A CA 12
ATOM 15259 C C . ASN A 1 77 ? 18.824 0.208 7.426 1.00 0.00 77 ASN A C 12
ATOM 15260 O O . ASN A 1 77 ? 17.774 -0.268 7.856 1.00 0.00 77 ASN A O 12
ATOM 15271 N N . ILE A 1 78 ? 19.255 0.009 6.185 1.00 0.00 78 ILE A N 12
ATOM 15272 C CA . ILE A 1 78 ? 18.500 -0.801 5.236 1.00 0.00 78 ILE A CA 12
ATOM 15273 C C . ILE A 1 78 ? 19.225 -2.107 4.929 1.00 0.00 78 ILE A C 12
ATOM 15274 O O . ILE A 1 78 ? 20.441 -2.223 5.087 1.00 0.00 78 ILE A O 12
ATOM 15290 N N . PRO A 1 79 ? 18.464 -3.114 4.477 1.00 0.00 79 PRO A N 12
ATOM 15291 C CA . PRO A 1 79 ? 19.013 -4.430 4.135 1.00 0.00 79 PRO A CA 12
ATOM 15292 C C . PRO A 1 79 ? 19.876 -4.389 2.879 1.00 0.00 79 PRO A C 12
ATOM 15293 O O . PRO A 1 79 ? 20.533 -5.372 2.534 1.00 0.00 79 PRO A O 12
ATOM 15304 N N . TYR A 1 80 ? 19.871 -3.248 2.200 1.00 0.00 80 TYR A N 12
ATOM 15305 C CA . TYR A 1 80 ? 20.652 -3.080 0.980 1.00 0.00 80 TYR A CA 12
ATOM 15306 C C . TYR A 1 80 ? 21.580 -1.874 1.089 1.00 0.00 80 TYR A C 12
ATOM 15307 O O . TYR A 1 80 ? 21.742 -1.294 2.163 1.00 0.00 80 TYR A O 12
ATOM 15325 N N . LYS A 1 81 ? 22.188 -1.501 -0.032 1.00 0.00 81 LYS A N 12
ATOM 15326 C CA . LYS A 1 81 ? 23.099 -0.363 -0.066 1.00 0.00 81 LYS A CA 12
ATOM 15327 C C . LYS A 1 81 ? 22.413 0.866 -0.656 1.00 0.00 81 LYS A C 12
ATOM 15328 O O . LYS A 1 81 ? 21.315 0.771 -1.205 1.00 0.00 81 LYS A O 12
ATOM 15347 N N . ILE A 1 82 ? 23.068 2.016 -0.539 1.00 0.00 82 ILE A N 12
ATOM 15348 C CA . ILE A 1 82 ? 22.522 3.262 -1.063 1.00 0.00 82 ILE A CA 12
ATOM 15349 C C . ILE A 1 82 ? 23.445 3.867 -2.115 1.00 0.00 82 ILE A C 12
ATOM 15350 O O . ILE A 1 82 ? 24.386 4.590 -1.788 1.00 0.00 82 ILE A O 12
ATOM 15366 N N . SER A 1 83 ? 23.168 3.569 -3.380 1.00 0.00 83 SER A N 12
ATOM 15367 C CA . SER A 1 83 ? 23.975 4.082 -4.481 1.00 0.00 83 SER A CA 12
ATOM 15368 C C . SER A 1 83 ? 23.340 3.740 -5.826 1.00 0.00 83 SER A C 12
ATOM 15369 O O . SER A 1 83 ? 22.312 3.065 -5.887 1.00 0.00 83 SER A O 12
ATOM 15377 N N . THR A 1 84 ? 23.959 4.213 -6.903 1.00 0.00 84 THR A N 12
ATOM 15378 C CA . THR A 1 84 ? 23.456 3.959 -8.247 1.00 0.00 84 THR A CA 12
ATOM 15379 C C . THR A 1 84 ? 23.854 2.570 -8.731 1.00 0.00 84 THR A C 12
ATOM 15380 O O . THR A 1 84 ? 23.460 2.141 -9.816 1.00 0.00 84 THR A O 12
ATOM 15391 N N . THR A 1 85 ? 24.639 1.868 -7.919 1.00 0.00 85 THR A N 12
ATOM 15392 C CA . THR A 1 85 ? 25.092 0.527 -8.264 1.00 0.00 85 THR A CA 12
ATOM 15393 C C . THR A 1 85 ? 24.336 -0.531 -7.468 1.00 0.00 85 THR A C 12
ATOM 15394 O O . THR A 1 85 ? 24.803 -1.660 -7.316 1.00 0.00 85 THR A O 12
ATOM 15405 N N . THR A 1 86 ? 23.165 -0.158 -6.961 1.00 0.00 86 THR A N 12
ATOM 15406 C CA . THR A 1 86 ? 22.344 -1.075 -6.179 1.00 0.00 86 THR A CA 12
ATOM 15407 C C . THR A 1 86 ? 21.021 -1.361 -6.879 1.00 0.00 86 THR A C 12
ATOM 15408 O O . THR A 1 86 ? 20.430 -0.475 -7.495 1.00 0.00 86 THR A O 12
ATOM 15419 N N . ASN A 1 87 ? 20.561 -2.604 -6.780 1.00 0.00 87 ASN A N 12
ATOM 15420 C CA . ASN A 1 87 ? 19.306 -3.006 -7.404 1.00 0.00 87 ASN A CA 12
ATOM 15421 C C . ASN A 1 87 ? 18.486 -3.883 -6.462 1.00 0.00 87 ASN A C 12
ATOM 15422 O O . ASN A 1 87 ? 18.766 -5.071 -6.300 1.00 0.00 87 ASN A O 12
ATOM 15433 N N . CYS A 1 88 ? 17.472 -3.289 -5.842 1.00 0.00 88 CYS A N 12
ATOM 15434 C CA . CYS A 1 88 ? 16.611 -4.014 -4.915 1.00 0.00 88 CYS A CA 12
ATOM 15435 C C . CYS A 1 88 ? 15.655 -4.935 -5.669 1.00 0.00 88 CYS A C 12
ATOM 15436 O O . CYS A 1 88 ? 15.051 -5.833 -5.083 1.00 0.00 88 CYS A O 12
ATOM 15443 N N . ASN A 1 89 ? 15.524 -4.704 -6.971 1.00 0.00 89 ASN A N 12
ATOM 15444 C CA . ASN A 1 89 ? 14.642 -5.513 -7.805 1.00 0.00 89 ASN A CA 12
ATOM 15445 C C . ASN A 1 89 ? 15.308 -6.832 -8.184 1.00 0.00 89 ASN A C 12
ATOM 15446 O O . ASN A 1 89 ? 14.660 -7.878 -8.229 1.00 0.00 89 ASN A O 12
ATOM 15457 N N . THR A 1 90 ? 16.609 -6.775 -8.454 1.00 0.00 90 THR A N 12
ATOM 15458 C CA . THR A 1 90 ? 17.364 -7.963 -8.830 1.00 0.00 90 THR A CA 12
ATOM 15459 C C . THR A 1 90 ? 18.219 -8.461 -7.669 1.00 0.00 90 THR A C 12
ATOM 15460 O O . THR A 1 90 ? 19.406 -8.741 -7.835 1.00 0.00 90 THR A O 12
ATOM 15471 N N . VAL A 1 91 ? 17.608 -8.569 -6.494 1.00 0.00 91 VAL A N 12
ATOM 15472 C CA . VAL A 1 91 ? 18.313 -9.034 -5.306 1.00 0.00 91 VAL A CA 12
ATOM 15473 C C . VAL A 1 91 ? 18.541 -10.541 -5.357 1.00 0.00 91 VAL A C 12
ATOM 15474 O O . VAL A 1 91 ? 17.611 -11.313 -5.589 1.00 0.00 91 VAL A O 12
ATOM 15487 N N . LYS A 1 92 ? 19.785 -10.953 -5.138 1.00 0.00 92 LYS A N 12
ATOM 15488 C CA . LYS A 1 92 ? 20.137 -12.368 -5.157 1.00 0.00 92 LYS A CA 12
ATOM 15489 C C . LYS A 1 92 ? 20.188 -12.935 -3.742 1.00 0.00 92 LYS A C 12
ATOM 15490 O O . LYS A 1 92 ? 21.229 -12.902 -3.086 1.00 0.00 92 LYS A O 12
ATOM 15509 N N . PHE A 1 93 ? 19.057 -13.457 -3.278 1.00 0.00 93 PHE A N 12
ATOM 15510 C CA . PHE A 1 93 ? 18.972 -14.032 -1.941 1.00 0.00 93 PHE A CA 12
ATOM 15511 C C . PHE A 1 93 ? 19.486 -13.049 -0.893 1.00 0.00 93 PHE A C 12
ATOM 15512 O O . PHE A 1 93 ? 19.340 -13.276 0.308 1.00 0.00 93 PHE A O 12
ATOM 15529 N N . ALA A 1 1 ? 2.263 -0.633 0.592 1.00 0.00 1 ALA A N 13
ATOM 15530 C CA . ALA A 1 1 ? 2.515 -0.332 -0.812 1.00 0.00 1 ALA A CA 13
ATOM 15531 C C . ALA A 1 1 ? 3.124 1.056 -0.975 1.00 0.00 1 ALA A C 13
ATOM 15532 O O . ALA A 1 1 ? 2.406 2.048 -1.100 1.00 0.00 1 ALA A O 13
ATOM 15539 N N . ILE A 1 2 ? 4.451 1.118 -0.973 1.00 0.00 2 ILE A N 13
ATOM 15540 C CA . ILE A 1 2 ? 5.157 2.385 -1.121 1.00 0.00 2 ILE A CA 13
ATOM 15541 C C . ILE A 1 2 ? 5.109 2.876 -2.564 1.00 0.00 2 ILE A C 13
ATOM 15542 O O . ILE A 1 2 ? 5.512 2.166 -3.486 1.00 0.00 2 ILE A O 13
ATOM 15558 N N . SER A 1 3 ? 4.614 4.095 -2.753 1.00 0.00 3 SER A N 13
ATOM 15559 C CA . SER A 1 3 ? 4.512 4.681 -4.084 1.00 0.00 3 SER A CA 13
ATOM 15560 C C . SER A 1 3 ? 5.724 5.556 -4.388 1.00 0.00 3 SER A C 13
ATOM 15561 O O . SER A 1 3 ? 6.604 5.172 -5.159 1.00 0.00 3 SER A O 13
ATOM 15569 N N . CYS A 1 4 ? 5.763 6.735 -3.776 1.00 0.00 4 CYS A N 13
ATOM 15570 C CA . CYS A 1 4 ? 6.865 7.666 -3.979 1.00 0.00 4 CYS A CA 13
ATOM 15571 C C . CYS A 1 4 ? 6.717 8.889 -3.079 1.00 0.00 4 CYS A C 13
ATOM 15572 O O . CYS A 1 4 ? 7.695 9.385 -2.520 1.00 0.00 4 CYS A O 13
ATOM 15579 N N . GLY A 1 5 ? 5.485 9.371 -2.942 1.00 0.00 5 GLY A N 13
ATOM 15580 C CA . GLY A 1 5 ? 5.231 10.532 -2.109 1.00 0.00 5 GLY A CA 13
ATOM 15581 C C . GLY A 1 5 ? 5.735 10.349 -0.691 1.00 0.00 5 GLY A C 13
ATOM 15582 O O . GLY A 1 5 ? 6.015 11.324 0.005 1.00 0.00 5 GLY A O 13
ATOM 15586 N N . ALA A 1 6 ? 5.850 9.097 -0.262 1.00 0.00 6 ALA A N 13
ATOM 15587 C CA . ALA A 1 6 ? 6.325 8.790 1.081 1.00 0.00 6 ALA A CA 13
ATOM 15588 C C . ALA A 1 6 ? 7.848 8.813 1.144 1.00 0.00 6 ALA A C 13
ATOM 15589 O O . ALA A 1 6 ? 8.432 9.211 2.152 1.00 0.00 6 ALA A O 13
ATOM 15596 N N . VAL A 1 7 ? 8.487 8.383 0.061 1.00 0.00 7 VAL A N 13
ATOM 15597 C CA . VAL A 1 7 ? 9.944 8.355 -0.007 1.00 0.00 7 VAL A CA 13
ATOM 15598 C C . VAL A 1 7 ? 10.512 9.757 -0.196 1.00 0.00 7 VAL A C 13
ATOM 15599 O O . VAL A 1 7 ? 11.480 10.141 0.461 1.00 0.00 7 VAL A O 13
ATOM 15612 N N . THR A 1 8 ? 9.904 10.520 -1.099 1.00 0.00 8 THR A N 13
ATOM 15613 C CA . THR A 1 8 ? 10.349 11.880 -1.376 1.00 0.00 8 THR A CA 13
ATOM 15614 C C . THR A 1 8 ? 10.099 12.794 -0.182 1.00 0.00 8 THR A C 13
ATOM 15615 O O . THR A 1 8 ? 10.809 13.779 0.017 1.00 0.00 8 THR A O 13
ATOM 15626 N N . SER A 1 9 ? 9.086 12.460 0.611 1.00 0.00 9 SER A N 13
ATOM 15627 C CA . SER A 1 9 ? 8.740 13.254 1.785 1.00 0.00 9 SER A CA 13
ATOM 15628 C C . SER A 1 9 ? 9.908 13.310 2.765 1.00 0.00 9 SER A C 13
ATOM 15629 O O . SER A 1 9 ? 10.284 14.382 3.239 1.00 0.00 9 SER A O 13
ATOM 15637 N N . ASP A 1 10 ? 10.476 12.147 3.065 1.00 0.00 10 ASP A N 13
ATOM 15638 C CA . ASP A 1 10 ? 11.602 12.062 3.988 1.00 0.00 10 ASP A CA 13
ATOM 15639 C C . ASP A 1 10 ? 12.889 12.539 3.322 1.00 0.00 10 ASP A C 13
ATOM 15640 O O . ASP A 1 10 ? 13.836 12.945 3.996 1.00 0.00 10 ASP A O 13
ATOM 15649 N N . LEU A 1 11 ? 12.916 12.486 1.995 1.00 0.00 11 LEU A N 13
ATOM 15650 C CA . LEU A 1 11 ? 14.087 12.911 1.236 1.00 0.00 11 LEU A CA 13
ATOM 15651 C C . LEU A 1 11 ? 14.271 14.423 1.320 1.00 0.00 11 LEU A C 13
ATOM 15652 O O . LEU A 1 11 ? 15.394 14.925 1.287 1.00 0.00 11 LEU A O 13
ATOM 15668 N N . SER A 1 12 ? 13.159 15.144 1.431 1.00 0.00 12 SER A N 13
ATOM 15669 C CA . SER A 1 12 ? 13.197 16.599 1.518 1.00 0.00 12 SER A CA 13
ATOM 15670 C C . SER A 1 12 ? 14.062 17.051 2.690 1.00 0.00 12 SER A C 13
ATOM 15671 O O . SER A 1 12 ? 15.041 17.778 2.528 1.00 0.00 12 SER A O 13
ATOM 15679 N N . PRO A 1 13 ? 13.692 16.610 3.902 1.00 0.00 13 PRO A N 13
ATOM 15680 C CA . PRO A 1 13 ? 14.420 16.955 5.126 1.00 0.00 13 PRO A CA 13
ATOM 15681 C C . PRO A 1 13 ? 15.790 16.289 5.194 1.00 0.00 13 PRO A C 13
ATOM 15682 O O . PRO A 1 13 ? 16.686 16.758 5.897 1.00 0.00 13 PRO A O 13
ATOM 15693 N N . CYS A 1 14 ? 15.946 15.193 4.459 1.00 0.00 14 CYS A N 13
ATOM 15694 C CA . CYS A 1 14 ? 17.207 14.461 4.435 1.00 0.00 14 CYS A CA 13
ATOM 15695 C C . CYS A 1 14 ? 18.189 15.101 3.457 1.00 0.00 14 CYS A C 13
ATOM 15696 O O . CYS A 1 14 ? 19.403 14.938 3.584 1.00 0.00 14 CYS A O 13
ATOM 15703 N N . LEU A 1 15 ? 17.655 15.829 2.483 1.00 0.00 15 LEU A N 13
ATOM 15704 C CA . LEU A 1 15 ? 18.483 16.495 1.483 1.00 0.00 15 LEU A CA 13
ATOM 15705 C C . LEU A 1 15 ? 19.579 17.322 2.147 1.00 0.00 15 LEU A C 13
ATOM 15706 O O . LEU A 1 15 ? 20.760 17.179 1.828 1.00 0.00 15 LEU A O 13
ATOM 15722 N N . THR A 1 16 ? 19.181 18.187 3.075 1.00 0.00 16 THR A N 13
ATOM 15723 C CA . THR A 1 16 ? 20.129 19.036 3.785 1.00 0.00 16 THR A CA 13
ATOM 15724 C C . THR A 1 16 ? 21.273 18.215 4.368 1.00 0.00 16 THR A C 13
ATOM 15725 O O . THR A 1 16 ? 22.396 18.702 4.499 1.00 0.00 16 THR A O 13
ATOM 15736 N N . TYR A 1 17 ? 20.981 16.967 4.716 1.00 0.00 17 TYR A N 13
ATOM 15737 C CA . TYR A 1 17 ? 21.986 16.078 5.288 1.00 0.00 17 TYR A CA 13
ATOM 15738 C C . TYR A 1 17 ? 22.787 15.384 4.190 1.00 0.00 17 TYR A C 13
ATOM 15739 O O . TYR A 1 17 ? 24.004 15.230 4.296 1.00 0.00 17 TYR A O 13
ATOM 15757 N N . LEU A 1 18 ? 22.095 14.968 3.135 1.00 0.00 18 LEU A N 13
ATOM 15758 C CA . LEU A 1 18 ? 22.740 14.291 2.016 1.00 0.00 18 LEU A CA 13
ATOM 15759 C C . LEU A 1 18 ? 23.544 15.276 1.173 1.00 0.00 18 LEU A C 13
ATOM 15760 O O . LEU A 1 18 ? 24.277 14.881 0.266 1.00 0.00 18 LEU A O 13
ATOM 15776 N N . THR A 1 19 ? 23.404 16.562 1.481 1.00 0.00 19 THR A N 13
ATOM 15777 C CA . THR A 1 19 ? 24.117 17.604 0.753 1.00 0.00 19 THR A CA 13
ATOM 15778 C C . THR A 1 19 ? 25.413 17.980 1.462 1.00 0.00 19 THR A C 13
ATOM 15779 O O . THR A 1 19 ? 26.278 18.641 0.886 1.00 0.00 19 THR A O 13
ATOM 15790 N N . GLY A 1 20 ? 25.543 17.555 2.715 1.00 0.00 20 GLY A N 13
ATOM 15791 C CA . GLY A 1 20 ? 26.738 17.857 3.481 1.00 0.00 20 GLY A CA 13
ATOM 15792 C C . GLY A 1 20 ? 26.481 18.866 4.582 1.00 0.00 20 GLY A C 13
ATOM 15793 O O . GLY A 1 20 ? 27.411 19.490 5.091 1.00 0.00 20 GLY A O 13
ATOM 15797 N N . GLY A 1 21 ? 25.214 19.028 4.951 1.00 0.00 21 GLY A N 13
ATOM 15798 C CA . GLY A 1 21 ? 24.860 19.972 5.995 1.00 0.00 21 GLY A CA 13
ATOM 15799 C C . GLY A 1 21 ? 24.748 19.315 7.356 1.00 0.00 21 GLY A C 13
ATOM 15800 O O . GLY A 1 21 ? 25.158 18.171 7.553 1.00 0.00 21 GLY A O 13
ATOM 15804 N N . PRO A 1 22 ? 24.182 20.048 8.327 1.00 0.00 22 PRO A N 13
ATOM 15805 C CA . PRO A 1 22 ? 24.005 19.550 9.694 1.00 0.00 22 PRO A CA 13
ATOM 15806 C C . PRO A 1 22 ? 22.954 18.448 9.778 1.00 0.00 22 PRO A C 13
ATOM 15807 O O . PRO A 1 22 ? 21.913 18.519 9.127 1.00 0.00 22 PRO A O 13
ATOM 15818 N N . GLY A 1 23 ? 23.234 17.430 10.586 1.00 0.00 23 GLY A N 13
ATOM 15819 C CA . GLY A 1 23 ? 22.303 16.328 10.741 1.00 0.00 23 GLY A CA 13
ATOM 15820 C C . GLY A 1 23 ? 22.943 15.114 11.386 1.00 0.00 23 GLY A C 13
ATOM 15821 O O . GLY A 1 23 ? 24.046 15.182 11.928 1.00 0.00 23 GLY A O 13
ATOM 15825 N N . PRO A 1 24 ? 22.241 13.973 11.334 1.00 0.00 24 PRO A N 13
ATOM 15826 C CA . PRO A 1 24 ? 20.926 13.880 10.693 1.00 0.00 24 PRO A CA 13
ATOM 15827 C C . PRO A 1 24 ? 19.847 14.623 11.473 1.00 0.00 24 PRO A C 13
ATOM 15828 O O . PRO A 1 24 ? 19.728 14.467 12.688 1.00 0.00 24 PRO A O 13
ATOM 15839 N N . SER A 1 25 ? 19.062 15.430 10.766 1.00 0.00 25 SER A N 13
ATOM 15840 C CA . SER A 1 25 ? 17.994 16.200 11.393 1.00 0.00 25 SER A CA 13
ATOM 15841 C C . SER A 1 25 ? 16.932 15.276 11.982 1.00 0.00 25 SER A C 13
ATOM 15842 O O . SER A 1 25 ? 16.862 14.088 11.666 1.00 0.00 25 SER A O 13
ATOM 15850 N N . PRO A 1 26 ? 16.085 15.833 12.860 1.00 0.00 26 PRO A N 13
ATOM 15851 C CA . PRO A 1 26 ? 15.011 15.078 13.513 1.00 0.00 26 PRO A CA 13
ATOM 15852 C C . PRO A 1 26 ? 13.902 14.690 12.540 1.00 0.00 26 PRO A C 13
ATOM 15853 O O . PRO A 1 26 ? 13.313 13.616 12.655 1.00 0.00 26 PRO A O 13
ATOM 15864 N N . GLN A 1 27 ? 13.625 15.571 11.584 1.00 0.00 27 GLN A N 13
ATOM 15865 C CA . GLN A 1 27 ? 12.586 15.319 10.592 1.00 0.00 27 GLN A CA 13
ATOM 15866 C C . GLN A 1 27 ? 13.037 14.264 9.588 1.00 0.00 27 GLN A C 13
ATOM 15867 O O . GLN A 1 27 ? 12.235 13.457 9.116 1.00 0.00 27 GLN A O 13
ATOM 15881 N N . CYS A 1 28 ? 14.326 14.275 9.264 1.00 0.00 28 CYS A N 13
ATOM 15882 C CA . CYS A 1 28 ? 14.885 13.320 8.314 1.00 0.00 28 CYS A CA 13
ATOM 15883 C C . CYS A 1 28 ? 14.785 11.896 8.853 1.00 0.00 28 CYS A C 13
ATOM 15884 O O . CYS A 1 28 ? 14.248 11.007 8.191 1.00 0.00 28 CYS A O 13
ATOM 15891 N N . CYS A 1 29 ? 15.305 11.687 10.057 1.00 0.00 29 CYS A N 13
ATOM 15892 C CA . CYS A 1 29 ? 15.276 10.372 10.686 1.00 0.00 29 CYS A CA 13
ATOM 15893 C C . CYS A 1 29 ? 13.844 9.858 10.804 1.00 0.00 29 CYS A C 13
ATOM 15894 O O . CYS A 1 29 ? 13.563 8.698 10.504 1.00 0.00 29 CYS A O 13
ATOM 15901 N N . GLY A 1 30 ? 12.942 10.730 11.243 1.00 0.00 30 GLY A N 13
ATOM 15902 C CA . GLY A 1 30 ? 11.550 10.345 11.393 1.00 0.00 30 GLY A CA 13
ATOM 15903 C C . GLY A 1 30 ? 10.988 9.702 10.141 1.00 0.00 30 GLY A C 13
ATOM 15904 O O . GLY A 1 30 ? 10.394 8.627 10.200 1.00 0.00 30 GLY A O 13
ATOM 15908 N N . GLY A 1 31 ? 11.175 10.364 9.003 1.00 0.00 31 GLY A N 13
ATOM 15909 C CA . GLY A 1 31 ? 10.675 9.836 7.747 1.00 0.00 31 GLY A CA 13
ATOM 15910 C C . GLY A 1 31 ? 11.396 8.572 7.321 1.00 0.00 31 GLY A C 13
ATOM 15911 O O . GLY A 1 31 ? 10.783 7.652 6.780 1.00 0.00 31 GLY A O 13
ATOM 15915 N N . VAL A 1 32 ? 12.702 8.527 7.564 1.00 0.00 32 VAL A N 13
ATOM 15916 C CA . VAL A 1 32 ? 13.507 7.367 7.202 1.00 0.00 32 VAL A CA 13
ATOM 15917 C C . VAL A 1 32 ? 12.960 6.096 7.843 1.00 0.00 32 VAL A C 13
ATOM 15918 O O . VAL A 1 32 ? 12.667 5.118 7.156 1.00 0.00 32 VAL A O 13
ATOM 15931 N N . LYS A 1 33 ? 12.825 6.118 9.164 1.00 0.00 33 LYS A N 13
ATOM 15932 C CA . LYS A 1 33 ? 12.311 4.968 9.900 1.00 0.00 33 LYS A CA 13
ATOM 15933 C C . LYS A 1 33 ? 10.905 4.606 9.430 1.00 0.00 33 LYS A C 13
ATOM 15934 O O . LYS A 1 33 ? 10.459 3.470 9.593 1.00 0.00 33 LYS A O 13
ATOM 15953 N N . LYS A 1 34 ? 10.213 5.577 8.846 1.00 0.00 34 LYS A N 13
ATOM 15954 C CA . LYS A 1 34 ? 8.859 5.361 8.349 1.00 0.00 34 LYS A CA 13
ATOM 15955 C C . LYS A 1 34 ? 8.877 4.557 7.053 1.00 0.00 34 LYS A C 13
ATOM 15956 O O . LYS A 1 34 ? 8.018 3.703 6.828 1.00 0.00 34 LYS A O 13
ATOM 15975 N N . LEU A 1 35 ? 9.861 4.834 6.204 1.00 0.00 35 LEU A N 13
ATOM 15976 C CA . LEU A 1 35 ? 9.991 4.135 4.930 1.00 0.00 35 LEU A CA 13
ATOM 15977 C C . LEU A 1 35 ? 10.294 2.656 5.149 1.00 0.00 35 LEU A C 13
ATOM 15978 O O . LEU A 1 35 ? 9.620 1.785 4.597 1.00 0.00 35 LEU A O 13
ATOM 15994 N N . LEU A 1 36 ? 11.310 2.379 5.958 1.00 0.00 36 LEU A N 13
ATOM 15995 C CA . LEU A 1 36 ? 11.701 1.005 6.253 1.00 0.00 36 LEU A CA 13
ATOM 15996 C C . LEU A 1 36 ? 10.587 0.267 6.988 1.00 0.00 36 LEU A C 13
ATOM 15997 O O . LEU A 1 36 ? 10.365 -0.923 6.767 1.00 0.00 36 LEU A O 13
ATOM 16013 N N . ALA A 1 37 ? 9.887 0.983 7.862 1.00 0.00 37 ALA A N 13
ATOM 16014 C CA . ALA A 1 37 ? 8.793 0.398 8.627 1.00 0.00 37 ALA A CA 13
ATOM 16015 C C . ALA A 1 37 ? 7.557 0.202 7.755 1.00 0.00 37 ALA A C 13
ATOM 16016 O O . ALA A 1 37 ? 6.717 -0.653 8.036 1.00 0.00 37 ALA A O 13
ATOM 16023 N N . ALA A 1 38 ? 7.452 0.999 6.698 1.00 0.00 38 ALA A N 13
ATOM 16024 C CA . ALA A 1 38 ? 6.320 0.912 5.784 1.00 0.00 38 ALA A CA 13
ATOM 16025 C C . ALA A 1 38 ? 6.552 -0.156 4.721 1.00 0.00 38 ALA A C 13
ATOM 16026 O O . ALA A 1 38 ? 5.682 -0.420 3.892 1.00 0.00 38 ALA A O 13
ATOM 16033 N N . ALA A 1 39 ? 7.732 -0.767 4.751 1.00 0.00 39 ALA A N 13
ATOM 16034 C CA . ALA A 1 39 ? 8.078 -1.807 3.791 1.00 0.00 39 ALA A CA 13
ATOM 16035 C C . ALA A 1 39 ? 8.489 -3.094 4.499 1.00 0.00 39 ALA A C 13
ATOM 16036 O O . ALA A 1 39 ? 9.636 -3.244 4.917 1.00 0.00 39 ALA A O 13
ATOM 16043 N N . ASN A 1 40 ? 7.544 -4.019 4.631 1.00 0.00 40 ASN A N 13
ATOM 16044 C CA . ASN A 1 40 ? 7.808 -5.293 5.290 1.00 0.00 40 ASN A CA 13
ATOM 16045 C C . ASN A 1 40 ? 8.007 -6.405 4.265 1.00 0.00 40 ASN A C 13
ATOM 16046 O O . ASN A 1 40 ? 8.816 -7.312 4.464 1.00 0.00 40 ASN A O 13
ATOM 16057 N N . THR A 1 41 ? 7.263 -6.329 3.166 1.00 0.00 41 THR A N 13
ATOM 16058 C CA . THR A 1 41 ? 7.356 -7.329 2.109 1.00 0.00 41 THR A CA 13
ATOM 16059 C C . THR A 1 41 ? 8.492 -7.006 1.145 1.00 0.00 41 THR A C 13
ATOM 16060 O O . THR A 1 41 ? 9.252 -6.060 1.359 1.00 0.00 41 THR A O 13
ATOM 16071 N N . THR A 1 42 ? 8.603 -7.796 0.082 1.00 0.00 42 THR A N 13
ATOM 16072 C CA . THR A 1 42 ? 9.647 -7.594 -0.915 1.00 0.00 42 THR A CA 13
ATOM 16073 C C . THR A 1 42 ? 9.246 -6.522 -1.921 1.00 0.00 42 THR A C 13
ATOM 16074 O O . THR A 1 42 ? 9.983 -5.570 -2.177 1.00 0.00 42 THR A O 13
ATOM 16085 N N . PRO A 1 43 ? 8.049 -6.677 -2.507 1.00 0.00 43 PRO A N 13
ATOM 16086 C CA . PRO A 1 43 ? 7.522 -5.730 -3.494 1.00 0.00 43 PRO A CA 13
ATOM 16087 C C . PRO A 1 43 ? 7.649 -4.282 -3.034 1.00 0.00 43 PRO A C 13
ATOM 16088 O O . PRO A 1 43 ? 7.900 -3.385 -3.839 1.00 0.00 43 PRO A O 13
ATOM 16099 N N . ASP A 1 44 ? 7.476 -4.061 -1.736 1.00 0.00 44 ASP A N 13
ATOM 16100 C CA . ASP A 1 44 ? 7.573 -2.722 -1.168 1.00 0.00 44 ASP A CA 13
ATOM 16101 C C . ASP A 1 44 ? 8.987 -2.169 -1.318 1.00 0.00 44 ASP A C 13
ATOM 16102 O O . ASP A 1 44 ? 9.176 -1.018 -1.709 1.00 0.00 44 ASP A O 13
ATOM 16111 N N . ARG A 1 45 ? 9.977 -2.998 -1.002 1.00 0.00 45 ARG A N 13
ATOM 16112 C CA . ARG A 1 45 ? 11.374 -2.592 -1.099 1.00 0.00 45 ARG A CA 13
ATOM 16113 C C . ARG A 1 45 ? 11.707 -2.126 -2.513 1.00 0.00 45 ARG A C 13
ATOM 16114 O O . ARG A 1 45 ? 12.392 -1.120 -2.699 1.00 0.00 45 ARG A O 13
ATOM 16135 N N . GLN A 1 46 ? 11.220 -2.864 -3.505 1.00 0.00 46 GLN A N 13
ATOM 16136 C CA . GLN A 1 46 ? 11.468 -2.526 -4.901 1.00 0.00 46 GLN A CA 13
ATOM 16137 C C . GLN A 1 46 ? 10.960 -1.124 -5.220 1.00 0.00 46 GLN A C 13
ATOM 16138 O O . GLN A 1 46 ? 11.689 -0.299 -5.770 1.00 0.00 46 GLN A O 13
ATOM 16152 N N . ALA A 1 47 ? 9.704 -0.861 -4.872 1.00 0.00 47 ALA A N 13
ATOM 16153 C CA . ALA A 1 47 ? 9.100 0.442 -5.120 1.00 0.00 47 ALA A CA 13
ATOM 16154 C C . ALA A 1 47 ? 9.942 1.562 -4.518 1.00 0.00 47 ALA A C 13
ATOM 16155 O O . ALA A 1 47 ? 10.352 2.487 -5.217 1.00 0.00 47 ALA A O 13
ATOM 16162 N N . ALA A 1 48 ? 10.195 1.471 -3.216 1.00 0.00 48 ALA A N 13
ATOM 16163 C CA . ALA A 1 48 ? 10.989 2.476 -2.521 1.00 0.00 48 ALA A CA 13
ATOM 16164 C C . ALA A 1 48 ? 12.375 2.607 -3.143 1.00 0.00 48 ALA A C 13
ATOM 16165 O O . ALA A 1 48 ? 12.801 3.703 -3.509 1.00 0.00 48 ALA A O 13
ATOM 16172 N N . CYS A 1 49 ? 13.075 1.484 -3.260 1.00 0.00 49 CYS A N 13
ATOM 16173 C CA . CYS A 1 49 ? 14.414 1.473 -3.837 1.00 0.00 49 CYS A CA 13
ATOM 16174 C C . CYS A 1 49 ? 14.447 2.251 -5.149 1.00 0.00 49 CYS A C 13
ATOM 16175 O O . CYS A 1 49 ? 15.425 2.932 -5.454 1.00 0.00 49 CYS A O 13
ATOM 16182 N N . ASN A 1 50 ? 13.370 2.145 -5.921 1.00 0.00 50 ASN A N 13
ATOM 16183 C CA . ASN A 1 50 ? 13.276 2.839 -7.201 1.00 0.00 50 ASN A CA 13
ATOM 16184 C C . ASN A 1 50 ? 13.233 4.350 -6.998 1.00 0.00 50 ASN A C 13
ATOM 16185 O O . ASN A 1 50 ? 14.017 5.090 -7.594 1.00 0.00 50 ASN A O 13
ATOM 16196 N N . CYS A 1 51 ? 12.312 4.803 -6.153 1.00 0.00 51 CYS A N 13
ATOM 16197 C CA . CYS A 1 51 ? 12.166 6.225 -5.871 1.00 0.00 51 CYS A CA 13
ATOM 16198 C C . CYS A 1 51 ? 13.411 6.773 -5.178 1.00 0.00 51 CYS A C 13
ATOM 16199 O O . CYS A 1 51 ? 13.743 7.952 -5.314 1.00 0.00 51 CYS A O 13
ATOM 16206 N N . LEU A 1 52 ? 14.096 5.910 -4.436 1.00 0.00 52 LEU A N 13
ATOM 16207 C CA . LEU A 1 52 ? 15.305 6.307 -3.722 1.00 0.00 52 LEU A CA 13
ATOM 16208 C C . LEU A 1 52 ? 16.477 6.472 -4.685 1.00 0.00 52 LEU A C 13
ATOM 16209 O O . LEU A 1 52 ? 17.074 7.545 -4.774 1.00 0.00 52 LEU A O 13
ATOM 16225 N N . LYS A 1 53 ? 16.799 5.404 -5.406 1.00 0.00 53 LYS A N 13
ATOM 16226 C CA . LYS A 1 53 ? 17.896 5.430 -6.366 1.00 0.00 53 LYS A CA 13
ATOM 16227 C C . LYS A 1 53 ? 17.766 6.622 -7.309 1.00 0.00 53 LYS A C 13
ATOM 16228 O O . LYS A 1 53 ? 18.755 7.278 -7.636 1.00 0.00 53 LYS A O 13
ATOM 16247 N N . SER A 1 54 ? 16.539 6.898 -7.741 1.00 0.00 54 SER A N 13
ATOM 16248 C CA . SER A 1 54 ? 16.281 8.010 -8.649 1.00 0.00 54 SER A CA 13
ATOM 16249 C C . SER A 1 54 ? 16.348 9.342 -7.908 1.00 0.00 54 SER A C 13
ATOM 16250 O O . SER A 1 54 ? 16.663 10.376 -8.496 1.00 0.00 54 SER A O 13
ATOM 16258 N N . ALA A 1 55 ? 16.049 9.308 -6.614 1.00 0.00 55 ALA A N 13
ATOM 16259 C CA . ALA A 1 55 ? 16.078 10.511 -5.791 1.00 0.00 55 ALA A CA 13
ATOM 16260 C C . ALA A 1 55 ? 17.511 10.942 -5.499 1.00 0.00 55 ALA A C 13
ATOM 16261 O O . ALA A 1 55 ? 17.877 12.097 -5.715 1.00 0.00 55 ALA A O 13
ATOM 16268 N N . ALA A 1 56 ? 18.316 10.007 -5.006 1.00 0.00 56 ALA A N 13
ATOM 16269 C CA . ALA A 1 56 ? 19.710 10.291 -4.685 1.00 0.00 56 ALA A CA 13
ATOM 16270 C C . ALA A 1 56 ? 20.504 10.631 -5.942 1.00 0.00 56 ALA A C 13
ATOM 16271 O O . ALA A 1 56 ? 21.613 11.159 -5.863 1.00 0.00 56 ALA A O 13
ATOM 16278 N N . GLY A 1 57 ? 19.930 10.322 -7.101 1.00 0.00 57 GLY A N 13
ATOM 16279 C CA . GLY A 1 57 ? 20.600 10.601 -8.358 1.00 0.00 57 GLY A CA 13
ATOM 16280 C C . GLY A 1 57 ? 20.663 12.084 -8.664 1.00 0.00 57 GLY A C 13
ATOM 16281 O O . GLY A 1 57 ? 21.333 12.502 -9.609 1.00 0.00 57 GLY A O 13
ATOM 16285 N N . SER A 1 58 ? 19.962 12.883 -7.866 1.00 0.00 58 SER A N 13
ATOM 16286 C CA . SER A 1 58 ? 19.937 14.328 -8.060 1.00 0.00 58 SER A CA 13
ATOM 16287 C C . SER A 1 58 ? 20.692 15.039 -6.941 1.00 0.00 58 SER A C 13
ATOM 16288 O O . SER A 1 58 ? 20.471 16.223 -6.684 1.00 0.00 58 SER A O 13
ATOM 16296 N N . ILE A 1 59 ? 21.584 14.309 -6.280 1.00 0.00 59 ILE A N 13
ATOM 16297 C CA . ILE A 1 59 ? 22.373 14.870 -5.190 1.00 0.00 59 ILE A CA 13
ATOM 16298 C C . ILE A 1 59 ? 23.756 15.291 -5.673 1.00 0.00 59 ILE A C 13
ATOM 16299 O O . ILE A 1 59 ? 24.549 14.463 -6.124 1.00 0.00 59 ILE A O 13
ATOM 16315 N N . THR A 1 60 ? 24.043 16.586 -5.575 1.00 0.00 60 THR A N 13
ATOM 16316 C CA . THR A 1 60 ? 25.331 17.118 -6.000 1.00 0.00 60 THR A CA 13
ATOM 16317 C C . THR A 1 60 ? 26.453 16.641 -5.085 1.00 0.00 60 THR A C 13
ATOM 16318 O O . THR A 1 60 ? 26.506 17.004 -3.910 1.00 0.00 60 THR A O 13
ATOM 16329 N N . LYS A 1 61 ? 27.349 15.825 -5.631 1.00 0.00 61 LYS A N 13
ATOM 16330 C CA . LYS A 1 61 ? 28.472 15.299 -4.864 1.00 0.00 61 LYS A CA 13
ATOM 16331 C C . LYS A 1 61 ? 27.983 14.522 -3.646 1.00 0.00 61 LYS A C 13
ATOM 16332 O O . LYS A 1 61 ? 28.400 14.789 -2.518 1.00 0.00 61 LYS A O 13
ATOM 16351 N N . LEU A 1 62 ? 27.097 13.560 -3.880 1.00 0.00 62 LEU A N 13
ATOM 16352 C CA . LEU A 1 62 ? 26.552 12.743 -2.801 1.00 0.00 62 LEU A CA 13
ATOM 16353 C C . LEU A 1 62 ? 27.670 12.155 -1.946 1.00 0.00 62 LEU A C 13
ATOM 16354 O O . LEU A 1 62 ? 28.701 11.726 -2.463 1.00 0.00 62 LEU A O 13
ATOM 16370 N N . ASN A 1 63 ? 27.457 12.136 -0.634 1.00 0.00 63 ASN A N 13
ATOM 16371 C CA . ASN A 1 63 ? 28.445 11.598 0.293 1.00 0.00 63 ASN A CA 13
ATOM 16372 C C . ASN A 1 63 ? 27.962 10.286 0.903 1.00 0.00 63 ASN A C 13
ATOM 16373 O O . ASN A 1 63 ? 27.119 10.279 1.801 1.00 0.00 63 ASN A O 13
ATOM 16384 N N . THR A 1 64 ? 28.502 9.176 0.410 1.00 0.00 64 THR A N 13
ATOM 16385 C CA . THR A 1 64 ? 28.127 7.858 0.905 1.00 0.00 64 THR A CA 13
ATOM 16386 C C . THR A 1 64 ? 28.298 7.769 2.418 1.00 0.00 64 THR A C 13
ATOM 16387 O O . THR A 1 64 ? 27.585 7.026 3.090 1.00 0.00 64 THR A O 13
ATOM 16398 N N . ASN A 1 65 ? 29.248 8.533 2.947 1.00 0.00 65 ASN A N 13
ATOM 16399 C CA . ASN A 1 65 ? 29.513 8.541 4.381 1.00 0.00 65 ASN A CA 13
ATOM 16400 C C . ASN A 1 65 ? 28.365 9.197 5.142 1.00 0.00 65 ASN A C 13
ATOM 16401 O O . ASN A 1 65 ? 27.936 8.704 6.184 1.00 0.00 65 ASN A O 13
ATOM 16412 N N . ASN A 1 66 ? 27.872 10.312 4.613 1.00 0.00 66 ASN A N 13
ATOM 16413 C CA . ASN A 1 66 ? 26.774 11.036 5.243 1.00 0.00 66 ASN A CA 13
ATOM 16414 C C . ASN A 1 66 ? 25.456 10.290 5.062 1.00 0.00 66 ASN A C 13
ATOM 16415 O O . ASN A 1 66 ? 24.641 10.216 5.981 1.00 0.00 66 ASN A O 13
ATOM 16426 N N . ALA A 1 67 ? 25.254 9.737 3.870 1.00 0.00 67 ALA A N 13
ATOM 16427 C CA . ALA A 1 67 ? 24.037 8.994 3.569 1.00 0.00 67 ALA A CA 13
ATOM 16428 C C . ALA A 1 67 ? 23.939 7.732 4.420 1.00 0.00 67 ALA A C 13
ATOM 16429 O O . ALA A 1 67 ? 22.871 7.399 4.933 1.00 0.00 67 ALA A O 13
ATOM 16436 N N . ALA A 1 68 ? 25.060 7.034 4.566 1.00 0.00 68 ALA A N 13
ATOM 16437 C CA . ALA A 1 68 ? 25.100 5.810 5.356 1.00 0.00 68 ALA A CA 13
ATOM 16438 C C . ALA A 1 68 ? 25.089 6.119 6.849 1.00 0.00 68 ALA A C 13
ATOM 16439 O O . ALA A 1 68 ? 24.719 5.276 7.665 1.00 0.00 68 ALA A O 13
ATOM 16446 N N . ALA A 1 69 ? 25.498 7.334 7.200 1.00 0.00 69 ALA A N 13
ATOM 16447 C CA . ALA A 1 69 ? 25.534 7.756 8.595 1.00 0.00 69 ALA A CA 13
ATOM 16448 C C . ALA A 1 69 ? 24.132 8.057 9.113 1.00 0.00 69 ALA A C 13
ATOM 16449 O O . ALA A 1 69 ? 23.827 7.820 10.283 1.00 0.00 69 ALA A O 13
ATOM 16456 N N . LEU A 1 70 ? 23.283 8.582 8.237 1.00 0.00 70 LEU A N 13
ATOM 16457 C CA . LEU A 1 70 ? 21.912 8.917 8.607 1.00 0.00 70 LEU A CA 13
ATOM 16458 C C . LEU A 1 70 ? 21.234 7.744 9.306 1.00 0.00 70 LEU A C 13
ATOM 16459 O O . LEU A 1 70 ? 20.759 7.853 10.437 1.00 0.00 70 LEU A O 13
ATOM 16475 N N . PRO A 1 71 ? 21.188 6.592 8.620 1.00 0.00 71 PRO A N 13
ATOM 16476 C CA . PRO A 1 71 ? 20.573 5.375 9.158 1.00 0.00 71 PRO A CA 13
ATOM 16477 C C . PRO A 1 71 ? 21.381 4.774 10.303 1.00 0.00 71 PRO A C 13
ATOM 16478 O O . PRO A 1 71 ? 20.835 4.446 11.356 1.00 0.00 71 PRO A O 13
ATOM 16489 N N . GLY A 1 72 ? 22.686 4.633 10.091 1.00 0.00 72 GLY A N 13
ATOM 16490 C CA . GLY A 1 72 ? 23.548 4.072 11.115 1.00 0.00 72 GLY A CA 13
ATOM 16491 C C . GLY A 1 72 ? 23.499 4.859 12.409 1.00 0.00 72 GLY A C 13
ATOM 16492 O O . GLY A 1 72 ? 23.733 4.312 13.487 1.00 0.00 72 GLY A O 13
ATOM 16496 N N . LYS A 1 73 ? 23.194 6.148 12.304 1.00 0.00 73 LYS A N 13
ATOM 16497 C CA . LYS A 1 73 ? 23.115 7.014 13.475 1.00 0.00 73 LYS A CA 13
ATOM 16498 C C . LYS A 1 73 ? 21.814 6.782 14.236 1.00 0.00 73 LYS A C 13
ATOM 16499 O O . LYS A 1 73 ? 21.817 6.618 15.456 1.00 0.00 73 LYS A O 13
ATOM 16518 N N . CYS A 1 74 ? 20.702 6.770 13.508 1.00 0.00 74 CYS A N 13
ATOM 16519 C CA . CYS A 1 74 ? 19.393 6.558 14.113 1.00 0.00 74 CYS A CA 13
ATOM 16520 C C . CYS A 1 74 ? 19.106 5.068 14.280 1.00 0.00 74 CYS A C 13
ATOM 16521 O O . CYS A 1 74 ? 18.023 4.679 14.715 1.00 0.00 74 CYS A O 13
ATOM 16528 N N . GLY A 1 75 ? 20.085 4.239 13.930 1.00 0.00 75 GLY A N 13
ATOM 16529 C CA . GLY A 1 75 ? 19.919 2.803 14.048 1.00 0.00 75 GLY A CA 13
ATOM 16530 C C . GLY A 1 75 ? 18.818 2.271 13.152 1.00 0.00 75 GLY A C 13
ATOM 16531 O O . GLY A 1 75 ? 18.089 1.354 13.529 1.00 0.00 75 GLY A O 13
ATOM 16535 N N . VAL A 1 76 ? 18.696 2.849 11.961 1.00 0.00 76 VAL A N 13
ATOM 16536 C CA . VAL A 1 76 ? 17.676 2.428 11.008 1.00 0.00 76 VAL A CA 13
ATOM 16537 C C . VAL A 1 76 ? 18.228 2.402 9.587 1.00 0.00 76 VAL A C 13
ATOM 16538 O O . VAL A 1 76 ? 18.035 3.343 8.818 1.00 0.00 76 VAL A O 13
ATOM 16551 N N . ASN A 1 77 ? 18.916 1.318 9.245 1.00 0.00 77 ASN A N 13
ATOM 16552 C CA . ASN A 1 77 ? 19.497 1.169 7.916 1.00 0.00 77 ASN A CA 13
ATOM 16553 C C . ASN A 1 77 ? 18.704 0.166 7.084 1.00 0.00 77 ASN A C 13
ATOM 16554 O O . ASN A 1 77 ? 17.760 -0.454 7.576 1.00 0.00 77 ASN A O 13
ATOM 16565 N N . ILE A 1 78 ? 19.093 0.011 5.824 1.00 0.00 78 ILE A N 13
ATOM 16566 C CA . ILE A 1 78 ? 18.420 -0.918 4.925 1.00 0.00 78 ILE A CA 13
ATOM 16567 C C . ILE A 1 78 ? 19.320 -2.099 4.579 1.00 0.00 78 ILE A C 13
ATOM 16568 O O . ILE A 1 78 ? 20.546 -2.020 4.657 1.00 0.00 78 ILE A O 13
ATOM 16584 N N . PRO A 1 79 ? 18.699 -3.221 4.185 1.00 0.00 79 PRO A N 13
ATOM 16585 C CA . PRO A 1 79 ? 19.426 -4.440 3.816 1.00 0.00 79 PRO A CA 13
ATOM 16586 C C . PRO A 1 79 ? 20.189 -4.285 2.505 1.00 0.00 79 PRO A C 13
ATOM 16587 O O . PRO A 1 79 ? 20.973 -5.156 2.126 1.00 0.00 79 PRO A O 13
ATOM 16598 N N . TYR A 1 80 ? 19.956 -3.173 1.818 1.00 0.00 80 TYR A N 13
ATOM 16599 C CA . TYR A 1 80 ? 20.621 -2.905 0.548 1.00 0.00 80 TYR A CA 13
ATOM 16600 C C . TYR A 1 80 ? 21.570 -1.717 0.670 1.00 0.00 80 TYR A C 13
ATOM 16601 O O . TYR A 1 80 ? 21.842 -1.233 1.769 1.00 0.00 80 TYR A O 13
ATOM 16619 N N . LYS A 1 81 ? 22.071 -1.250 -0.469 1.00 0.00 81 LYS A N 13
ATOM 16620 C CA . LYS A 1 81 ? 22.988 -0.117 -0.494 1.00 0.00 81 LYS A CA 13
ATOM 16621 C C . LYS A 1 81 ? 22.283 1.144 -0.984 1.00 0.00 81 LYS A C 13
ATOM 16622 O O . LYS A 1 81 ? 21.110 1.104 -1.356 1.00 0.00 81 LYS A O 13
ATOM 16641 N N . ILE A 1 82 ? 23.005 2.259 -0.984 1.00 0.00 82 ILE A N 13
ATOM 16642 C CA . ILE A 1 82 ? 22.448 3.529 -1.432 1.00 0.00 82 ILE A CA 13
ATOM 16643 C C . ILE A 1 82 ? 23.392 4.231 -2.402 1.00 0.00 82 ILE A C 13
ATOM 16644 O O . ILE A 1 82 ? 24.350 4.884 -1.990 1.00 0.00 82 ILE A O 13
ATOM 16660 N N . SER A 1 83 ? 23.112 4.094 -3.695 1.00 0.00 83 SER A N 13
ATOM 16661 C CA . SER A 1 83 ? 23.937 4.713 -4.725 1.00 0.00 83 SER A CA 13
ATOM 16662 C C . SER A 1 83 ? 23.336 4.488 -6.110 1.00 0.00 83 SER A C 13
ATOM 16663 O O . SER A 1 83 ? 22.235 3.953 -6.243 1.00 0.00 83 SER A O 13
ATOM 16671 N N . THR A 1 84 ? 24.069 4.900 -7.140 1.00 0.00 84 THR A N 13
ATOM 16672 C CA . THR A 1 84 ? 23.610 4.745 -8.514 1.00 0.00 84 THR A CA 13
ATOM 16673 C C . THR A 1 84 ? 23.857 3.329 -9.020 1.00 0.00 84 THR A C 13
ATOM 16674 O O . THR A 1 84 ? 23.533 3.000 -10.162 1.00 0.00 84 THR A O 13
ATOM 16685 N N . THR A 1 85 ? 24.432 2.491 -8.163 1.00 0.00 85 THR A N 13
ATOM 16686 C CA . THR A 1 85 ? 24.722 1.109 -8.523 1.00 0.00 85 THR A CA 13
ATOM 16687 C C . THR A 1 85 ? 24.136 0.140 -7.503 1.00 0.00 85 THR A C 13
ATOM 16688 O O . THR A 1 85 ? 24.818 -0.773 -7.035 1.00 0.00 85 THR A O 13
ATOM 16699 N N . THR A 1 86 ? 22.867 0.342 -7.162 1.00 0.00 86 THR A N 13
ATOM 16700 C CA . THR A 1 86 ? 22.189 -0.514 -6.197 1.00 0.00 86 THR A CA 13
ATOM 16701 C C . THR A 1 86 ? 21.007 -1.234 -6.836 1.00 0.00 86 THR A C 13
ATOM 16702 O O . THR A 1 86 ? 20.074 -0.600 -7.328 1.00 0.00 86 THR A O 13
ATOM 16713 N N . ASN A 1 87 ? 21.052 -2.562 -6.824 1.00 0.00 87 ASN A N 13
ATOM 16714 C CA . ASN A 1 87 ? 19.984 -3.369 -7.403 1.00 0.00 87 ASN A CA 13
ATOM 16715 C C . ASN A 1 87 ? 19.279 -4.190 -6.327 1.00 0.00 87 ASN A C 13
ATOM 16716 O O . ASN A 1 87 ? 19.742 -5.267 -5.950 1.00 0.00 87 ASN A O 13
ATOM 16727 N N . CYS A 1 88 ? 18.156 -3.674 -5.838 1.00 0.00 88 CYS A N 13
ATOM 16728 C CA . CYS A 1 88 ? 17.386 -4.358 -4.806 1.00 0.00 88 CYS A CA 13
ATOM 16729 C C . CYS A 1 88 ? 16.560 -5.492 -5.406 1.00 0.00 88 CYS A C 13
ATOM 16730 O O . CYS A 1 88 ? 16.018 -6.328 -4.684 1.00 0.00 88 CYS A O 13
ATOM 16737 N N . ASN A 1 89 ? 16.468 -5.512 -6.732 1.00 0.00 89 ASN A N 13
ATOM 16738 C CA . ASN A 1 89 ? 15.707 -6.543 -7.430 1.00 0.00 89 ASN A CA 13
ATOM 16739 C C . ASN A 1 89 ? 16.514 -7.832 -7.541 1.00 0.00 89 ASN A C 13
ATOM 16740 O O . ASN A 1 89 ? 15.968 -8.931 -7.439 1.00 0.00 89 ASN A O 13
ATOM 16751 N N . THR A 1 90 ? 17.819 -7.691 -7.752 1.00 0.00 90 THR A N 13
ATOM 16752 C CA . THR A 1 90 ? 18.702 -8.844 -7.878 1.00 0.00 90 THR A CA 13
ATOM 16753 C C . THR A 1 90 ? 19.354 -9.187 -6.543 1.00 0.00 90 THR A C 13
ATOM 16754 O O . THR A 1 90 ? 20.552 -9.459 -6.477 1.00 0.00 90 THR A O 13
ATOM 16765 N N . VAL A 1 91 ? 18.556 -9.172 -5.480 1.00 0.00 91 VAL A N 13
ATOM 16766 C CA . VAL A 1 91 ? 19.055 -9.484 -4.146 1.00 0.00 91 VAL A CA 13
ATOM 16767 C C . VAL A 1 91 ? 18.966 -10.979 -3.861 1.00 0.00 91 VAL A C 13
ATOM 16768 O O . VAL A 1 91 ? 17.913 -11.594 -4.033 1.00 0.00 91 VAL A O 13
ATOM 16781 N N . LYS A 1 92 ? 20.078 -11.559 -3.423 1.00 0.00 92 LYS A N 13
ATOM 16782 C CA . LYS A 1 92 ? 20.127 -12.982 -3.111 1.00 0.00 92 LYS A CA 13
ATOM 16783 C C . LYS A 1 92 ? 19.731 -13.236 -1.660 1.00 0.00 92 LYS A C 13
ATOM 16784 O O . LYS A 1 92 ? 20.508 -12.980 -0.740 1.00 0.00 92 LYS A O 13
ATOM 16803 N N . PHE A 1 93 ? 18.518 -13.741 -1.463 1.00 0.00 93 PHE A N 13
ATOM 16804 C CA . PHE A 1 93 ? 18.018 -14.030 -0.124 1.00 0.00 93 PHE A CA 13
ATOM 16805 C C . PHE A 1 93 ? 18.144 -12.806 0.779 1.00 0.00 93 PHE A C 13
ATOM 16806 O O . PHE A 1 93 ? 17.756 -12.841 1.946 1.00 0.00 93 PHE A O 13
ATOM 16823 N N . ALA A 1 1 ? 1.522 0.392 0.273 1.00 0.00 1 ALA A N 14
ATOM 16824 C CA . ALA A 1 1 ? 2.249 0.297 -0.987 1.00 0.00 1 ALA A CA 14
ATOM 16825 C C . ALA A 1 1 ? 3.121 1.527 -1.211 1.00 0.00 1 ALA A C 14
ATOM 16826 O O . ALA A 1 1 ? 2.623 2.653 -1.255 1.00 0.00 1 ALA A O 14
ATOM 16833 N N . ILE A 1 2 ? 4.424 1.306 -1.352 1.00 0.00 2 ILE A N 14
ATOM 16834 C CA . ILE A 1 2 ? 5.364 2.397 -1.572 1.00 0.00 2 ILE A CA 14
ATOM 16835 C C . ILE A 1 2 ? 5.294 2.903 -3.009 1.00 0.00 2 ILE A C 14
ATOM 16836 O O . ILE A 1 2 ? 5.602 2.172 -3.951 1.00 0.00 2 ILE A O 14
ATOM 16852 N N . SER A 1 3 ? 4.886 4.158 -3.170 1.00 0.00 3 SER A N 14
ATOM 16853 C CA . SER A 1 3 ? 4.773 4.761 -4.493 1.00 0.00 3 SER A CA 14
ATOM 16854 C C . SER A 1 3 ? 6.050 5.511 -4.859 1.00 0.00 3 SER A C 14
ATOM 16855 O O . SER A 1 3 ? 6.851 5.039 -5.667 1.00 0.00 3 SER A O 14
ATOM 16863 N N . CYS A 1 4 ? 6.234 6.682 -4.259 1.00 0.00 4 CYS A N 14
ATOM 16864 C CA . CYS A 1 4 ? 7.412 7.500 -4.521 1.00 0.00 4 CYS A CA 14
ATOM 16865 C C . CYS A 1 4 ? 7.425 8.737 -3.628 1.00 0.00 4 CYS A C 14
ATOM 16866 O O . CYS A 1 4 ? 8.415 9.021 -2.956 1.00 0.00 4 CYS A O 14
ATOM 16873 N N . GLY A 1 5 ? 6.315 9.471 -3.627 1.00 0.00 5 GLY A N 14
ATOM 16874 C CA . GLY A 1 5 ? 6.219 10.669 -2.814 1.00 0.00 5 GLY A CA 14
ATOM 16875 C C . GLY A 1 5 ? 6.526 10.405 -1.353 1.00 0.00 5 GLY A C 14
ATOM 16876 O O . GLY A 1 5 ? 7.228 11.184 -0.709 1.00 0.00 5 GLY A O 14
ATOM 16880 N N . ALA A 1 6 ? 5.999 9.303 -0.829 1.00 0.00 6 ALA A N 14
ATOM 16881 C CA . ALA A 1 6 ? 6.221 8.938 0.565 1.00 0.00 6 ALA A CA 14
ATOM 16882 C C . ALA A 1 6 ? 7.692 8.629 0.824 1.00 0.00 6 ALA A C 14
ATOM 16883 O O . ALA A 1 6 ? 8.162 8.704 1.959 1.00 0.00 6 ALA A O 14
ATOM 16890 N N . VAL A 1 7 ? 8.414 8.282 -0.237 1.00 0.00 7 VAL A N 14
ATOM 16891 C CA . VAL A 1 7 ? 9.832 7.962 -0.124 1.00 0.00 7 VAL A CA 14
ATOM 16892 C C . VAL A 1 7 ? 10.671 9.226 0.024 1.00 0.00 7 VAL A C 14
ATOM 16893 O O . VAL A 1 7 ? 11.519 9.323 0.911 1.00 0.00 7 VAL A O 14
ATOM 16906 N N . THR A 1 8 ? 10.428 10.197 -0.852 1.00 0.00 8 THR A N 14
ATOM 16907 C CA . THR A 1 8 ? 11.161 11.456 -0.821 1.00 0.00 8 THR A CA 14
ATOM 16908 C C . THR A 1 8 ? 10.867 12.231 0.459 1.00 0.00 8 THR A C 14
ATOM 16909 O O . THR A 1 8 ? 11.573 13.181 0.796 1.00 0.00 8 THR A O 14
ATOM 16920 N N . SER A 1 9 ? 9.821 11.819 1.168 1.00 0.00 9 SER A N 14
ATOM 16921 C CA . SER A 1 9 ? 9.432 12.477 2.409 1.00 0.00 9 SER A CA 14
ATOM 16922 C C . SER A 1 9 ? 10.603 12.532 3.385 1.00 0.00 9 SER A C 14
ATOM 16923 O O . SER A 1 9 ? 10.823 13.544 4.052 1.00 0.00 9 SER A O 14
ATOM 16931 N N . ASP A 1 10 ? 11.352 11.438 3.463 1.00 0.00 10 ASP A N 14
ATOM 16932 C CA . ASP A 1 10 ? 12.502 11.360 4.356 1.00 0.00 10 ASP A CA 14
ATOM 16933 C C . ASP A 1 10 ? 13.695 12.112 3.773 1.00 0.00 10 ASP A C 14
ATOM 16934 O O . ASP A 1 10 ? 14.538 12.626 4.509 1.00 0.00 10 ASP A O 14
ATOM 16943 N N . LEU A 1 11 ? 13.760 12.170 2.448 1.00 0.00 11 LEU A N 14
ATOM 16944 C CA . LEU A 1 11 ? 14.850 12.858 1.765 1.00 0.00 11 LEU A CA 14
ATOM 16945 C C . LEU A 1 11 ? 14.725 14.370 1.924 1.00 0.00 11 LEU A C 14
ATOM 16946 O O . LEU A 1 11 ? 15.726 15.083 1.979 1.00 0.00 11 LEU A O 14
ATOM 16962 N N . SER A 1 12 ? 13.488 14.851 2.001 1.00 0.00 12 SER A N 14
ATOM 16963 C CA . SER A 1 12 ? 13.231 16.279 2.153 1.00 0.00 12 SER A CA 14
ATOM 16964 C C . SER A 1 12 ? 14.034 16.854 3.316 1.00 0.00 12 SER A C 14
ATOM 16965 O O . SER A 1 12 ? 14.838 17.772 3.155 1.00 0.00 12 SER A O 14
ATOM 16973 N N . PRO A 1 13 ? 13.811 16.302 4.518 1.00 0.00 13 PRO A N 14
ATOM 16974 C CA . PRO A 1 13 ? 14.503 16.743 5.733 1.00 0.00 13 PRO A CA 14
ATOM 16975 C C . PRO A 1 13 ? 15.981 16.369 5.726 1.00 0.00 13 PRO A C 14
ATOM 16976 O O . PRO A 1 13 ? 16.813 17.075 6.297 1.00 0.00 13 PRO A O 14
ATOM 16987 N N . CYS A 1 14 ? 16.302 15.256 5.076 1.00 0.00 14 CYS A N 14
ATOM 16988 C CA . CYS A 1 14 ? 17.681 14.787 4.994 1.00 0.00 14 CYS A CA 14
ATOM 16989 C C . CYS A 1 14 ? 18.429 15.492 3.866 1.00 0.00 14 CYS A C 14
ATOM 16990 O O . CYS A 1 14 ? 19.605 15.221 3.622 1.00 0.00 14 CYS A O 14
ATOM 16997 N N . LEU A 1 15 ? 17.738 16.397 3.181 1.00 0.00 15 LEU A N 14
ATOM 16998 C CA . LEU A 1 15 ? 18.336 17.142 2.078 1.00 0.00 15 LEU A CA 14
ATOM 16999 C C . LEU A 1 15 ? 19.661 17.769 2.500 1.00 0.00 15 LEU A C 14
ATOM 17000 O O . LEU A 1 15 ? 20.703 17.515 1.895 1.00 0.00 15 LEU A O 14
ATOM 17016 N N . THR A 1 16 ? 19.615 18.590 3.546 1.00 0.00 16 THR A N 14
ATOM 17017 C CA . THR A 1 16 ? 20.811 19.253 4.050 1.00 0.00 16 THR A CA 14
ATOM 17018 C C . THR A 1 16 ? 21.873 18.238 4.454 1.00 0.00 16 THR A C 14
ATOM 17019 O O . THR A 1 16 ? 23.053 18.571 4.566 1.00 0.00 16 THR A O 14
ATOM 17030 N N . TYR A 1 17 ? 21.448 16.998 4.672 1.00 0.00 17 TYR A N 14
ATOM 17031 C CA . TYR A 1 17 ? 22.363 15.934 5.066 1.00 0.00 17 TYR A CA 14
ATOM 17032 C C . TYR A 1 17 ? 22.997 15.280 3.842 1.00 0.00 17 TYR A C 14
ATOM 17033 O O . TYR A 1 17 ? 24.198 15.004 3.822 1.00 0.00 17 TYR A O 14
ATOM 17051 N N . LEU A 1 18 ? 22.183 15.036 2.821 1.00 0.00 18 LEU A N 14
ATOM 17052 C CA . LEU A 1 18 ? 22.662 14.415 1.591 1.00 0.00 18 LEU A CA 14
ATOM 17053 C C . LEU A 1 18 ? 23.457 15.411 0.753 1.00 0.00 18 LEU A C 14
ATOM 17054 O O . LEU A 1 18 ? 24.077 15.043 -0.246 1.00 0.00 18 LEU A O 14
ATOM 17070 N N . THR A 1 19 ? 23.438 16.674 1.167 1.00 0.00 19 THR A N 14
ATOM 17071 C CA . THR A 1 19 ? 24.158 17.723 0.456 1.00 0.00 19 THR A CA 14
ATOM 17072 C C . THR A 1 19 ? 25.537 17.953 1.063 1.00 0.00 19 THR A C 14
ATOM 17073 O O . THR A 1 19 ? 26.333 18.732 0.542 1.00 0.00 19 THR A O 14
ATOM 17084 N N . GLY A 1 20 ? 25.813 17.268 2.169 1.00 0.00 20 GLY A N 14
ATOM 17085 C CA . GLY A 1 20 ? 27.098 17.411 2.829 1.00 0.00 20 GLY A CA 14
ATOM 17086 C C . GLY A 1 20 ? 27.010 18.244 4.093 1.00 0.00 20 GLY A C 14
ATOM 17087 O O . GLY A 1 20 ? 28.030 18.659 4.643 1.00 0.00 20 GLY A O 14
ATOM 17091 N N . GLY A 1 21 ? 25.788 18.492 4.553 1.00 0.00 21 GLY A N 14
ATOM 17092 C CA . GLY A 1 21 ? 25.594 19.281 5.756 1.00 0.00 21 GLY A CA 14
ATOM 17093 C C . GLY A 1 21 ? 25.446 18.422 6.996 1.00 0.00 21 GLY A C 14
ATOM 17094 O O . GLY A 1 21 ? 25.738 17.226 6.987 1.00 0.00 21 GLY A O 14
ATOM 17098 N N . PRO A 1 22 ? 24.982 19.037 8.094 1.00 0.00 22 PRO A N 14
ATOM 17099 C CA . PRO A 1 22 ? 24.787 18.340 9.368 1.00 0.00 22 PRO A CA 14
ATOM 17100 C C . PRO A 1 22 ? 23.628 17.349 9.315 1.00 0.00 22 PRO A C 14
ATOM 17101 O O . PRO A 1 22 ? 22.731 17.472 8.482 1.00 0.00 22 PRO A O 14
ATOM 17112 N N . GLY A 1 23 ? 23.654 16.366 10.210 1.00 0.00 23 GLY A N 14
ATOM 17113 C CA . GLY A 1 23 ? 22.601 15.369 10.248 1.00 0.00 23 GLY A CA 14
ATOM 17114 C C . GLY A 1 23 ? 23.114 13.998 10.641 1.00 0.00 23 GLY A C 14
ATOM 17115 O O . GLY A 1 23 ? 24.250 13.842 11.088 1.00 0.00 23 GLY A O 14
ATOM 17119 N N . PRO A 1 24 ? 22.263 12.974 10.478 1.00 0.00 24 PRO A N 14
ATOM 17120 C CA . PRO A 1 24 ? 20.907 13.148 9.948 1.00 0.00 24 PRO A CA 14
ATOM 17121 C C . PRO A 1 24 ? 19.993 13.880 10.925 1.00 0.00 24 PRO A C 14
ATOM 17122 O O . PRO A 1 24 ? 20.109 13.717 12.139 1.00 0.00 24 PRO A O 14
ATOM 17133 N N . SER A 1 25 ? 19.083 14.686 10.386 1.00 0.00 25 SER A N 14
ATOM 17134 C CA . SER A 1 25 ? 18.151 15.445 11.211 1.00 0.00 25 SER A CA 14
ATOM 17135 C C . SER A 1 25 ? 17.188 14.513 11.940 1.00 0.00 25 SER A C 14
ATOM 17136 O O . SER A 1 25 ? 17.035 13.342 11.594 1.00 0.00 25 SER A O 14
ATOM 17144 N N . PRO A 1 26 ? 16.521 15.045 12.976 1.00 0.00 26 PRO A N 14
ATOM 17145 C CA . PRO A 1 26 ? 15.561 14.279 13.776 1.00 0.00 26 PRO A CA 14
ATOM 17146 C C . PRO A 1 26 ? 14.290 13.952 13.000 1.00 0.00 26 PRO A C 14
ATOM 17147 O O . PRO A 1 26 ? 13.828 12.812 13.001 1.00 0.00 26 PRO A O 14
ATOM 17158 N N . GLN A 1 27 ? 13.730 14.960 12.338 1.00 0.00 27 GLN A N 14
ATOM 17159 C CA . GLN A 1 27 ? 12.512 14.778 11.558 1.00 0.00 27 GLN A CA 14
ATOM 17160 C C . GLN A 1 27 ? 12.708 13.715 10.482 1.00 0.00 27 GLN A C 14
ATOM 17161 O O . GLN A 1 27 ? 11.814 12.910 10.220 1.00 0.00 27 GLN A O 14
ATOM 17175 N N . CYS A 1 28 ? 13.883 13.719 9.861 1.00 0.00 28 CYS A N 14
ATOM 17176 C CA . CYS A 1 28 ? 14.197 12.756 8.813 1.00 0.00 28 CYS A CA 14
ATOM 17177 C C . CYS A 1 28 ? 14.192 11.332 9.363 1.00 0.00 28 CYS A C 14
ATOM 17178 O O . CYS A 1 28 ? 13.532 10.447 8.818 1.00 0.00 28 CYS A O 14
ATOM 17185 N N . CYS A 1 29 ? 14.933 11.119 10.445 1.00 0.00 29 CYS A N 14
ATOM 17186 C CA . CYS A 1 29 ? 15.015 9.804 11.070 1.00 0.00 29 CYS A CA 14
ATOM 17187 C C . CYS A 1 29 ? 13.624 9.205 11.260 1.00 0.00 29 CYS A C 14
ATOM 17188 O O . CYS A 1 29 ? 13.398 8.031 10.970 1.00 0.00 29 CYS A O 14
ATOM 17195 N N . GLY A 1 30 ? 12.696 10.021 11.749 1.00 0.00 30 GLY A N 14
ATOM 17196 C CA . GLY A 1 30 ? 11.339 9.554 11.969 1.00 0.00 30 GLY A CA 14
ATOM 17197 C C . GLY A 1 30 ? 10.658 9.124 10.685 1.00 0.00 30 GLY A C 14
ATOM 17198 O O . GLY A 1 30 ? 9.939 8.126 10.659 1.00 0.00 30 GLY A O 14
ATOM 17202 N N . GLY A 1 31 ? 10.885 9.879 9.614 1.00 0.00 31 GLY A N 14
ATOM 17203 C CA . GLY A 1 31 ? 10.279 9.556 8.336 1.00 0.00 31 GLY A CA 14
ATOM 17204 C C . GLY A 1 31 ? 10.904 8.334 7.691 1.00 0.00 31 GLY A C 14
ATOM 17205 O O . GLY A 1 31 ? 10.204 7.500 7.117 1.00 0.00 31 GLY A O 14
ATOM 17209 N N . VAL A 1 32 ? 12.225 8.228 7.784 1.00 0.00 32 VAL A N 14
ATOM 17210 C CA . VAL A 1 32 ? 12.944 7.100 7.205 1.00 0.00 32 VAL A CA 14
ATOM 17211 C C . VAL A 1 32 ? 12.383 5.774 7.707 1.00 0.00 32 VAL A C 14
ATOM 17212 O O . VAL A 1 32 ? 12.003 4.909 6.917 1.00 0.00 32 VAL A O 14
ATOM 17225 N N . LYS A 1 33 ? 12.334 5.620 9.025 1.00 0.00 33 LYS A N 14
ATOM 17226 C CA . LYS A 1 33 ? 11.817 4.401 9.635 1.00 0.00 33 LYS A CA 14
ATOM 17227 C C . LYS A 1 33 ? 10.411 4.093 9.130 1.00 0.00 33 LYS A C 14
ATOM 17228 O O . LYS A 1 33 ? 9.984 2.939 9.115 1.00 0.00 33 LYS A O 14
ATOM 17247 N N . LYS A 1 34 ? 9.696 5.133 8.714 1.00 0.00 34 LYS A N 14
ATOM 17248 C CA . LYS A 1 34 ? 8.339 4.975 8.205 1.00 0.00 34 LYS A CA 14
ATOM 17249 C C . LYS A 1 34 ? 8.340 4.220 6.879 1.00 0.00 34 LYS A C 14
ATOM 17250 O O . LYS A 1 34 ? 7.497 3.352 6.647 1.00 0.00 34 LYS A O 14
ATOM 17269 N N . LEU A 1 35 ? 9.292 4.553 6.015 1.00 0.00 35 LEU A N 14
ATOM 17270 C CA . LEU A 1 35 ? 9.403 3.905 4.712 1.00 0.00 35 LEU A CA 14
ATOM 17271 C C . LEU A 1 35 ? 9.749 2.427 4.867 1.00 0.00 35 LEU A C 14
ATOM 17272 O O . LEU A 1 35 ? 9.139 1.566 4.233 1.00 0.00 35 LEU A O 14
ATOM 17288 N N . LEU A 1 36 ? 10.731 2.141 5.716 1.00 0.00 36 LEU A N 14
ATOM 17289 C CA . LEU A 1 36 ? 11.157 0.767 5.957 1.00 0.00 36 LEU A CA 14
ATOM 17290 C C . LEU A 1 36 ? 10.100 -0.002 6.743 1.00 0.00 36 LEU A C 14
ATOM 17291 O O . LEU A 1 36 ? 10.029 -1.228 6.671 1.00 0.00 36 LEU A O 14
ATOM 17307 N N . ALA A 1 37 ? 9.279 0.729 7.491 1.00 0.00 37 ALA A N 14
ATOM 17308 C CA . ALA A 1 37 ? 8.223 0.116 8.287 1.00 0.00 37 ALA A CA 14
ATOM 17309 C C . ALA A 1 37 ? 7.015 -0.230 7.423 1.00 0.00 37 ALA A C 14
ATOM 17310 O O . ALA A 1 37 ? 6.267 -1.158 7.728 1.00 0.00 37 ALA A O 14
ATOM 17317 N N . ALA A 1 38 ? 6.830 0.524 6.344 1.00 0.00 38 ALA A N 14
ATOM 17318 C CA . ALA A 1 38 ? 5.713 0.296 5.435 1.00 0.00 38 ALA A CA 14
ATOM 17319 C C . ALA A 1 38 ? 6.053 -0.777 4.406 1.00 0.00 38 ALA A C 14
ATOM 17320 O O . ALA A 1 38 ? 5.216 -1.151 3.586 1.00 0.00 38 ALA A O 14
ATOM 17327 N N . ALA A 1 39 ? 7.288 -1.266 4.454 1.00 0.00 39 ALA A N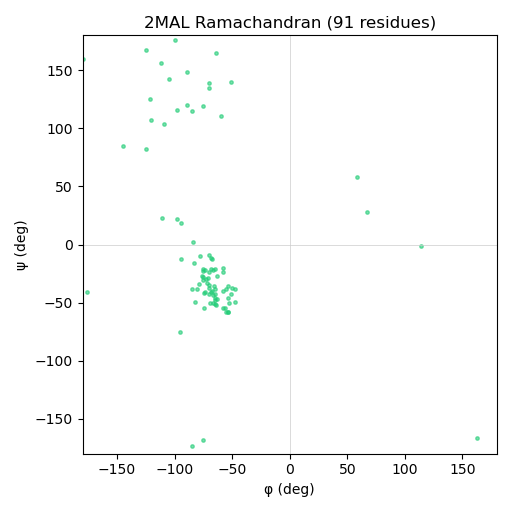 14
ATOM 17328 C CA . ALA A 1 39 ? 7.738 -2.297 3.526 1.00 0.00 39 ALA A CA 14
ATOM 17329 C C . ALA A 1 39 ? 8.284 -3.508 4.274 1.00 0.00 39 ALA A C 14
ATOM 17330 O O . ALA A 1 39 ? 9.271 -3.407 5.002 1.00 0.00 39 ALA A O 14
ATOM 17337 N N . ASN A 1 40 ? 7.636 -4.654 4.089 1.00 0.00 40 ASN A N 14
ATOM 17338 C CA . ASN A 1 40 ? 8.057 -5.885 4.748 1.00 0.00 40 ASN A CA 14
ATOM 17339 C C . ASN A 1 40 ? 8.408 -6.958 3.722 1.00 0.00 40 ASN A C 14
ATOM 17340 O O . ASN A 1 40 ? 9.299 -7.779 3.945 1.00 0.00 40 ASN A O 14
ATOM 17351 N N . THR A 1 41 ? 7.701 -6.946 2.596 1.00 0.00 41 THR A N 14
ATOM 17352 C CA . THR A 1 41 ? 7.937 -7.918 1.535 1.00 0.00 41 THR A CA 14
ATOM 17353 C C . THR A 1 41 ? 9.049 -7.454 0.602 1.00 0.00 41 THR A C 14
ATOM 17354 O O . THR A 1 41 ? 9.680 -6.422 0.834 1.00 0.00 41 THR A O 14
ATOM 17365 N N . THR A 1 42 ? 9.285 -8.222 -0.458 1.00 0.00 42 THR A N 14
ATOM 17366 C CA . THR A 1 42 ? 10.322 -7.889 -1.427 1.00 0.00 42 THR A CA 14
ATOM 17367 C C . THR A 1 42 ? 9.823 -6.858 -2.433 1.00 0.00 42 THR A C 14
ATOM 17368 O O . THR A 1 42 ? 10.473 -5.845 -2.694 1.00 0.00 42 THR A O 14
ATOM 17379 N N . PRO A 1 43 ? 8.642 -7.118 -3.012 1.00 0.00 43 PRO A N 14
ATOM 17380 C CA . PRO A 1 43 ? 8.030 -6.223 -3.998 1.00 0.00 43 PRO A CA 14
ATOM 17381 C C . PRO A 1 43 ? 8.032 -4.768 -3.541 1.00 0.00 43 PRO A C 14
ATOM 17382 O O . PRO A 1 43 ? 8.421 -3.872 -4.290 1.00 0.00 43 PRO A O 14
ATOM 17393 N N . ASP A 1 44 ? 7.596 -4.540 -2.307 1.00 0.00 44 ASP A N 14
ATOM 17394 C CA . ASP A 1 44 ? 7.549 -3.194 -1.749 1.00 0.00 44 ASP A CA 14
ATOM 17395 C C . ASP A 1 44 ? 8.954 -2.616 -1.605 1.00 0.00 44 ASP A C 14
ATOM 17396 O O . ASP A 1 44 ? 9.183 -1.439 -1.883 1.00 0.00 44 ASP A O 14
ATOM 17405 N N . ARG A 1 45 ? 9.890 -3.452 -1.168 1.00 0.00 45 ARG A N 14
ATOM 17406 C CA . ARG A 1 45 ? 11.271 -3.024 -0.985 1.00 0.00 45 ARG A CA 14
ATOM 17407 C C . ARG A 1 45 ? 11.900 -2.631 -2.319 1.00 0.00 45 ARG A C 14
ATOM 17408 O O . ARG A 1 45 ? 12.800 -1.793 -2.368 1.00 0.00 45 ARG A O 14
ATOM 17429 N N . GLN A 1 46 ? 11.419 -3.242 -3.397 1.00 0.00 46 GLN A N 14
ATOM 17430 C CA . GLN A 1 46 ? 11.935 -2.957 -4.730 1.00 0.00 46 GLN A CA 14
ATOM 17431 C C . GLN A 1 46 ? 11.461 -1.591 -5.216 1.00 0.00 46 GLN A C 14
ATOM 17432 O O . GLN A 1 46 ? 12.256 -0.781 -5.694 1.00 0.00 46 GLN A O 14
ATOM 17446 N N . ALA A 1 47 ? 10.162 -1.342 -5.091 1.00 0.00 47 ALA A N 14
ATOM 17447 C CA . ALA A 1 47 ? 9.583 -0.073 -5.516 1.00 0.00 47 ALA A CA 14
ATOM 17448 C C . ALA A 1 47 ? 10.276 1.102 -4.835 1.00 0.00 47 ALA A C 14
ATOM 17449 O O . ALA A 1 47 ? 10.644 2.079 -5.485 1.00 0.00 47 ALA A O 14
ATOM 17456 N N . ALA A 1 48 ? 10.449 1.000 -3.521 1.00 0.00 48 ALA A N 14
ATOM 17457 C CA . ALA A 1 48 ? 11.098 2.055 -2.752 1.00 0.00 48 ALA A CA 14
ATOM 17458 C C . ALA A 1 48 ? 12.515 2.308 -3.256 1.00 0.00 48 ALA A C 14
ATOM 17459 O O . ALA A 1 48 ? 12.848 3.419 -3.672 1.00 0.00 48 ALA A O 14
ATOM 17466 N N . CYS A 1 49 ? 13.346 1.273 -3.217 1.00 0.00 49 CYS A N 14
ATOM 17467 C CA . CYS A 1 49 ? 14.728 1.383 -3.668 1.00 0.00 49 CYS A CA 14
ATOM 17468 C C . CYS A 1 49 ? 14.803 2.071 -5.028 1.00 0.00 49 CYS A C 14
ATOM 17469 O O . CYS A 1 49 ? 15.688 2.889 -5.274 1.00 0.00 49 CYS A O 14
ATOM 17476 N N . ASN A 1 50 ? 13.865 1.734 -5.908 1.00 0.00 50 ASN A N 14
ATOM 17477 C CA . ASN A 1 50 ? 13.824 2.319 -7.244 1.00 0.00 50 ASN A CA 14
ATOM 17478 C C . ASN A 1 50 ? 13.647 3.832 -7.169 1.00 0.00 50 ASN A C 14
ATOM 17479 O O . ASN A 1 50 ? 14.307 4.582 -7.889 1.00 0.00 50 ASN A O 14
ATOM 17490 N N . CYS A 1 51 ? 12.751 4.275 -6.294 1.00 0.00 51 CYS A N 14
ATOM 17491 C CA . CYS A 1 51 ? 12.485 5.698 -6.124 1.00 0.00 51 CYS A CA 14
ATOM 17492 C C . CYS A 1 51 ? 13.613 6.374 -5.350 1.00 0.00 51 CYS A C 14
ATOM 17493 O O . CYS A 1 51 ? 13.871 7.566 -5.521 1.00 0.00 51 CYS A O 14
ATOM 17500 N N . LEU A 1 52 ? 14.283 5.604 -4.499 1.00 0.00 52 LEU A N 14
ATOM 17501 C CA . LEU A 1 52 ? 15.385 6.127 -3.699 1.00 0.00 52 LEU A CA 14
ATOM 17502 C C . LEU A 1 52 ? 16.634 6.319 -4.552 1.00 0.00 52 LEU A C 14
ATOM 17503 O O . LEU A 1 52 ? 17.145 7.432 -4.684 1.00 0.00 52 LEU A O 14
ATOM 17519 N N . LYS A 1 53 ? 17.122 5.228 -5.132 1.00 0.00 53 LYS A N 14
ATOM 17520 C CA . LYS A 1 53 ? 18.310 5.275 -5.977 1.00 0.00 53 LYS A CA 14
ATOM 17521 C C . LYS A 1 53 ? 18.185 6.370 -7.031 1.00 0.00 53 LYS A C 14
ATOM 17522 O O . LYS A 1 53 ? 19.151 7.072 -7.328 1.00 0.00 53 LYS A O 14
ATOM 17541 N N . SER A 1 54 ? 16.988 6.511 -7.592 1.00 0.00 54 SER A N 14
ATOM 17542 C CA . SER A 1 54 ? 16.737 7.520 -8.615 1.00 0.00 54 SER A CA 14
ATOM 17543 C C . SER A 1 54 ? 16.634 8.909 -7.994 1.00 0.00 54 SER A C 14
ATOM 17544 O O . SER A 1 54 ? 16.965 9.911 -8.629 1.00 0.00 54 SER A O 14
ATOM 17552 N N . ALA A 1 55 ? 16.173 8.961 -6.749 1.00 0.00 55 ALA A N 14
ATOM 17553 C CA . ALA A 1 55 ? 16.028 10.227 -6.040 1.00 0.00 55 ALA A CA 14
ATOM 17554 C C . ALA A 1 55 ? 17.388 10.817 -5.686 1.00 0.00 55 ALA A C 14
ATOM 17555 O O . ALA A 1 55 ? 17.673 11.974 -5.996 1.00 0.00 55 ALA A O 14
ATOM 17562 N N . ALA A 1 56 ? 18.224 10.016 -5.034 1.00 0.00 56 ALA A N 14
ATOM 17563 C CA . ALA A 1 56 ? 19.556 10.459 -4.639 1.00 0.00 56 ALA A CA 14
ATOM 17564 C C . ALA A 1 56 ? 20.381 10.868 -5.855 1.00 0.00 56 ALA A C 14
ATOM 17565 O O . ALA A 1 56 ? 21.350 11.616 -5.736 1.00 0.00 56 ALA A O 14
ATOM 17572 N N . GLY A 1 57 ? 19.991 10.370 -7.024 1.00 0.00 57 GLY A N 14
ATOM 17573 C CA . GLY A 1 57 ? 20.706 10.694 -8.244 1.00 0.00 57 GLY A CA 14
ATOM 17574 C C . GLY A 1 57 ? 20.655 12.174 -8.571 1.00 0.00 57 GLY A C 14
ATOM 17575 O O . GLY A 1 57 ? 21.528 12.694 -9.266 1.00 0.00 57 GLY A O 14
ATOM 17579 N N . SER A 1 58 ? 19.628 12.853 -8.071 1.00 0.00 58 SER A N 14
ATOM 17580 C CA . SER A 1 58 ? 19.463 14.281 -8.319 1.00 0.00 58 SER A CA 14
ATOM 17581 C C . SER A 1 58 ? 20.058 15.102 -7.179 1.00 0.00 58 SER A C 14
ATOM 17582 O O . SER A 1 58 ? 19.702 16.265 -6.986 1.00 0.00 58 SER A O 14
ATOM 17590 N N . ILE A 1 59 ? 20.966 14.489 -6.428 1.00 0.00 59 ILE A N 14
ATOM 17591 C CA . ILE A 1 59 ? 21.612 15.162 -5.308 1.00 0.00 59 ILE A CA 14
ATOM 17592 C C . ILE A 1 59 ? 22.962 15.741 -5.719 1.00 0.00 59 ILE A C 14
ATOM 17593 O O . ILE A 1 59 ? 23.890 15.005 -6.056 1.00 0.00 59 ILE A O 14
ATOM 17609 N N . THR A 1 60 ? 23.066 17.066 -5.688 1.00 0.00 60 THR A N 14
ATOM 17610 C CA . THR A 1 60 ? 24.302 17.745 -6.057 1.00 0.00 60 THR A CA 14
ATOM 17611 C C . THR A 1 60 ? 25.479 17.225 -5.240 1.00 0.00 60 THR A C 14
ATOM 17612 O O . THR A 1 60 ? 25.530 17.402 -4.023 1.00 0.00 60 THR A O 14
ATOM 17623 N N . LYS A 1 61 ? 26.425 16.584 -5.917 1.00 0.00 61 LYS A N 14
ATOM 17624 C CA . LYS A 1 61 ? 27.605 16.039 -5.255 1.00 0.00 61 LYS A CA 14
ATOM 17625 C C . LYS A 1 61 ? 27.209 15.036 -4.176 1.00 0.00 61 LYS A C 14
ATOM 17626 O O . LYS A 1 61 ? 27.667 15.122 -3.036 1.00 0.00 61 LYS A O 14
ATOM 17645 N N . LEU A 1 62 ? 26.357 14.086 -4.542 1.00 0.00 62 LEU A N 14
ATOM 17646 C CA . LEU A 1 62 ? 25.900 13.065 -3.606 1.00 0.00 62 LEU A CA 14
ATOM 17647 C C . LEU A 1 62 ? 27.080 12.413 -2.893 1.00 0.00 62 LEU A C 14
ATOM 17648 O O . LEU A 1 62 ? 28.115 12.144 -3.502 1.00 0.00 62 LEU A O 14
ATOM 17664 N N . ASN A 1 63 ? 26.917 12.160 -1.598 1.00 0.00 63 ASN A N 14
ATOM 17665 C CA . ASN A 1 63 ? 27.969 11.537 -0.802 1.00 0.00 63 ASN A CA 14
ATOM 17666 C C . ASN A 1 63 ? 27.543 10.152 -0.326 1.00 0.00 63 ASN A C 14
ATOM 17667 O O . ASN A 1 63 ? 26.727 10.020 0.587 1.00 0.00 63 ASN A O 14
ATOM 17678 N N . THR A 1 64 ? 28.101 9.120 -0.951 1.00 0.00 64 THR A N 14
ATOM 17679 C CA . THR A 1 64 ? 27.779 7.744 -0.592 1.00 0.00 64 THR A CA 14
ATOM 17680 C C . THR A 1 64 ? 27.957 7.510 0.904 1.00 0.00 64 THR A C 14
ATOM 17681 O O . THR A 1 64 ? 27.228 6.727 1.510 1.00 0.00 64 THR A O 14
ATOM 17692 N N . ASN A 1 65 ? 28.931 8.195 1.493 1.00 0.00 65 ASN A N 14
ATOM 17693 C CA . ASN A 1 65 ? 29.205 8.062 2.920 1.00 0.00 65 ASN A CA 14
ATOM 17694 C C . ASN A 1 65 ? 28.073 8.661 3.749 1.00 0.00 65 ASN A C 14
ATOM 17695 O O . ASN A 1 65 ? 27.722 8.140 4.806 1.00 0.00 65 ASN A O 14
ATOM 17706 N N . ASN A 1 66 ? 27.507 9.760 3.261 1.00 0.00 66 ASN A N 14
ATOM 17707 C CA . ASN A 1 66 ? 26.415 10.431 3.957 1.00 0.00 66 ASN A CA 14
ATOM 17708 C C . ASN A 1 66 ? 25.124 9.624 3.848 1.00 0.00 66 ASN A C 14
ATOM 17709 O O . ASN A 1 66 ? 24.400 9.456 4.829 1.00 0.00 66 ASN A O 14
ATOM 17720 N N . ALA A 1 67 ? 24.842 9.128 2.648 1.00 0.00 67 ALA A N 14
ATOM 17721 C CA . ALA A 1 67 ? 23.641 8.337 2.411 1.00 0.00 67 ALA A CA 14
ATOM 17722 C C . ALA A 1 67 ? 23.583 7.134 3.345 1.00 0.00 67 ALA A C 14
ATOM 17723 O O . ALA A 1 67 ? 22.528 6.809 3.890 1.00 0.00 67 ALA A O 14
ATOM 17730 N N . ALA A 1 68 ? 24.723 6.475 3.526 1.00 0.00 68 ALA A N 14
ATOM 17731 C CA . ALA A 1 68 ? 24.801 5.308 4.396 1.00 0.00 68 ALA A CA 14
ATOM 17732 C C . ALA A 1 68 ? 24.775 5.716 5.865 1.00 0.00 68 ALA A C 14
ATOM 17733 O O . ALA A 1 68 ? 24.328 4.955 6.723 1.00 0.00 68 ALA A O 14
ATOM 17740 N N . ALA A 1 69 ? 25.259 6.921 6.149 1.00 0.00 69 ALA A N 14
ATOM 17741 C CA . ALA A 1 69 ? 25.290 7.430 7.514 1.00 0.00 69 ALA A CA 14
ATOM 17742 C C . ALA A 1 69 ? 23.889 7.788 7.999 1.00 0.00 69 ALA A C 14
ATOM 17743 O O . ALA A 1 69 ? 23.629 7.834 9.202 1.00 0.00 69 ALA A O 14
ATOM 17750 N N . LEU A 1 70 ? 22.988 8.041 7.055 1.00 0.00 70 LEU A N 14
ATOM 17751 C CA . LEU A 1 70 ? 21.613 8.396 7.386 1.00 0.00 70 LEU A CA 14
ATOM 17752 C C . LEU A 1 70 ? 20.936 7.279 8.173 1.00 0.00 70 LEU A C 14
ATOM 17753 O O . LEU A 1 70 ? 20.475 7.470 9.298 1.00 0.00 70 LEU A O 14
ATOM 17769 N N . PRO A 1 71 ? 20.877 6.082 7.571 1.00 0.00 71 PRO A N 14
ATOM 17770 C CA . PRO A 1 71 ? 20.261 4.909 8.199 1.00 0.00 71 PRO A CA 14
ATOM 17771 C C . PRO A 1 71 ? 21.078 4.385 9.375 1.00 0.00 71 PRO A C 14
ATOM 17772 O O . PRO A 1 71 ? 20.526 3.869 10.346 1.00 0.00 71 PRO A O 14
ATOM 17783 N N . GLY A 1 72 ? 22.397 4.523 9.281 1.00 0.00 72 GLY A N 14
ATOM 17784 C CA . GLY A 1 72 ? 23.269 4.059 10.345 1.00 0.00 72 GLY A CA 14
ATOM 17785 C C . GLY A 1 72 ? 23.197 4.938 11.578 1.00 0.00 72 GLY A C 14
ATOM 17786 O O . GLY A 1 72 ? 23.218 4.443 12.705 1.00 0.00 72 GLY A O 14
ATOM 17790 N N . LYS A 1 73 ? 23.114 6.247 11.365 1.00 0.00 73 LYS A N 14
ATOM 17791 C CA . LYS A 1 73 ? 23.040 7.199 12.467 1.00 0.00 73 LYS A CA 14
ATOM 17792 C C . LYS A 1 73 ? 21.646 7.207 13.086 1.00 0.00 73 LYS A C 14
ATOM 17793 O O . LYS A 1 73 ? 21.482 7.504 14.270 1.00 0.00 73 LYS A O 14
ATOM 17812 N N . CYS A 1 74 ? 20.643 6.878 12.278 1.00 0.00 74 CYS A N 14
ATOM 17813 C CA . CYS A 1 74 ? 19.263 6.847 12.746 1.00 0.00 74 CYS A CA 14
ATOM 17814 C C . CYS A 1 74 ? 18.948 5.516 13.424 1.00 0.00 74 CYS A C 14
ATOM 17815 O O . CYS A 1 74 ? 17.813 5.265 13.826 1.00 0.00 74 CYS A O 14
ATOM 17822 N N . GLY A 1 75 ? 19.964 4.666 13.547 1.00 0.00 75 GLY A N 14
ATOM 17823 C CA . GLY A 1 75 ? 19.776 3.372 14.176 1.00 0.00 75 GLY A CA 14
ATOM 17824 C C . GLY A 1 75 ? 18.957 2.425 13.322 1.00 0.00 75 GLY A C 14
ATOM 17825 O O . GLY A 1 75 ? 18.575 1.345 13.771 1.00 0.00 75 GLY A O 14
ATOM 17829 N N . VAL A 1 76 ? 18.684 2.831 12.085 1.00 0.00 76 VAL A N 14
ATOM 17830 C CA . VAL A 1 76 ? 17.905 2.011 11.166 1.00 0.00 76 VAL A CA 14
ATOM 17831 C C . VAL A 1 76 ? 18.720 1.643 9.932 1.00 0.00 76 VAL A C 14
ATOM 17832 O O . VAL A 1 76 ? 18.652 2.318 8.906 1.00 0.00 76 VAL A O 14
ATOM 17845 N N . ASN A 1 77 ? 19.491 0.566 10.039 1.00 0.00 77 ASN A N 14
ATOM 17846 C CA . ASN A 1 77 ? 20.321 0.106 8.931 1.00 0.00 77 ASN A CA 14
ATOM 17847 C C . ASN A 1 77 ? 19.547 -0.855 8.034 1.00 0.00 77 ASN A C 14
ATOM 17848 O O . ASN A 1 77 ? 18.672 -1.586 8.499 1.00 0.00 77 ASN A O 14
ATOM 17859 N N . ILE A 1 78 ? 19.877 -0.849 6.747 1.00 0.00 78 ILE A N 14
ATOM 17860 C CA . ILE A 1 78 ? 19.214 -1.722 5.785 1.00 0.00 78 ILE A CA 14
ATOM 17861 C C . ILE A 1 78 ? 20.187 -2.747 5.211 1.00 0.00 78 ILE A C 14
ATOM 17862 O O . ILE A 1 78 ? 21.403 -2.555 5.215 1.00 0.00 78 ILE A O 14
ATOM 17878 N N . PRO A 1 79 ? 19.641 -3.862 4.704 1.00 0.00 79 PRO A N 14
ATOM 17879 C CA . PRO A 1 79 ? 20.442 -4.938 4.114 1.00 0.00 79 PRO A CA 14
ATOM 17880 C C . PRO A 1 79 ? 21.077 -4.529 2.790 1.00 0.00 79 PRO A C 14
ATOM 17881 O O . PRO A 1 79 ? 21.900 -5.257 2.234 1.00 0.00 79 PRO A O 14
ATOM 17892 N N . TYR A 1 80 ? 20.689 -3.362 2.289 1.00 0.00 80 TYR A N 14
ATOM 17893 C CA . TYR A 1 80 ? 21.220 -2.857 1.028 1.00 0.00 80 TYR A CA 14
ATOM 17894 C C . TYR A 1 80 ? 21.825 -1.468 1.208 1.00 0.00 80 TYR A C 14
ATOM 17895 O O . TYR A 1 80 ? 21.351 -0.671 2.018 1.00 0.00 80 TYR A O 14
ATOM 17913 N N . LYS A 1 81 ? 22.876 -1.185 0.447 1.00 0.00 81 LYS A N 14
ATOM 17914 C CA . LYS A 1 81 ? 23.548 0.107 0.519 1.00 0.00 81 LYS A CA 14
ATOM 17915 C C . LYS A 1 81 ? 22.866 1.126 -0.390 1.00 0.00 81 LYS A C 14
ATOM 17916 O O . LYS A 1 81 ? 21.961 0.784 -1.151 1.00 0.00 81 LYS A O 14
ATOM 17935 N N . ILE A 1 82 ? 23.308 2.376 -0.306 1.00 0.00 82 ILE A N 14
ATOM 17936 C CA . ILE A 1 82 ? 22.742 3.442 -1.122 1.00 0.00 82 ILE A CA 14
ATOM 17937 C C . ILE A 1 82 ? 23.795 4.045 -2.047 1.00 0.00 82 ILE A C 14
ATOM 17938 O O . ILE A 1 82 ? 24.826 4.539 -1.591 1.00 0.00 82 ILE A O 14
ATOM 17954 N N . SER A 1 83 ? 23.527 4.001 -3.348 1.00 0.00 83 SER A N 14
ATOM 17955 C CA . SER A 1 83 ? 24.452 4.541 -4.337 1.00 0.00 83 SER A CA 14
ATOM 17956 C C . SER A 1 83 ? 23.895 4.376 -5.748 1.00 0.00 83 SER A C 14
ATOM 17957 O O . SER A 1 83 ? 23.058 3.509 -6.001 1.00 0.00 83 SER A O 14
ATOM 17965 N N . THR A 1 84 ? 24.367 5.215 -6.666 1.00 0.00 84 THR A N 14
ATOM 17966 C CA . THR A 1 84 ? 23.917 5.164 -8.051 1.00 0.00 84 THR A CA 14
ATOM 17967 C C . THR A 1 84 ? 24.365 3.874 -8.728 1.00 0.00 84 THR A C 14
ATOM 17968 O O . THR A 1 84 ? 23.884 3.526 -9.807 1.00 0.00 84 THR A O 14
ATOM 17979 N N . THR A 1 85 ? 25.289 3.164 -8.087 1.00 0.00 85 THR A N 14
ATOM 17980 C CA . THR A 1 85 ? 25.802 1.912 -8.627 1.00 0.00 85 THR A CA 14
ATOM 17981 C C . THR A 1 85 ? 25.309 0.720 -7.815 1.00 0.00 85 THR A C 14
ATOM 17982 O O . THR A 1 85 ? 25.926 -0.346 -7.820 1.00 0.00 85 THR A O 14
ATOM 17993 N N . THR A 1 86 ? 24.193 0.906 -7.117 1.00 0.00 86 THR A N 14
ATOM 17994 C CA . THR A 1 86 ? 23.617 -0.154 -6.299 1.00 0.00 86 THR A CA 14
ATOM 17995 C C . THR A 1 86 ? 22.364 -0.730 -6.948 1.00 0.00 86 THR A C 14
ATOM 17996 O O . THR A 1 86 ? 21.573 -0.002 -7.547 1.00 0.00 86 THR A O 14
ATOM 18007 N N . ASN A 1 87 ? 22.188 -2.042 -6.825 1.00 0.00 87 ASN A N 14
ATOM 18008 C CA . ASN A 1 87 ? 21.029 -2.715 -7.400 1.00 0.00 87 ASN A CA 14
ATOM 18009 C C . ASN A 1 87 ? 20.248 -3.465 -6.326 1.00 0.00 87 ASN A C 14
ATOM 18010 O O . ASN A 1 87 ? 20.667 -4.527 -5.864 1.00 0.00 87 ASN A O 14
ATOM 18021 N N . CYS A 1 88 ? 19.108 -2.906 -5.932 1.00 0.00 88 CYS A N 14
ATOM 18022 C CA . CYS A 1 88 ? 18.266 -3.521 -4.913 1.00 0.00 88 CYS A CA 14
ATOM 18023 C C . CYS A 1 88 ? 17.517 -4.724 -5.479 1.00 0.00 88 CYS A C 14
ATOM 18024 O O . CYS A 1 88 ? 17.131 -5.630 -4.742 1.00 0.00 88 CYS A O 14
ATOM 18031 N N . ASN A 1 89 ? 17.315 -4.723 -6.792 1.00 0.00 89 ASN A N 14
ATOM 18032 C CA . ASN A 1 89 ? 16.612 -5.814 -7.458 1.00 0.00 89 ASN A CA 14
ATOM 18033 C C . ASN A 1 89 ? 17.352 -7.134 -7.268 1.00 0.00 89 ASN A C 14
ATOM 18034 O O . ASN A 1 89 ? 16.765 -8.211 -7.386 1.00 0.00 89 ASN A O 14
ATOM 18045 N N . THR A 1 90 ? 18.645 -7.045 -6.974 1.00 0.00 90 THR A N 14
ATOM 18046 C CA . THR A 1 90 ? 19.466 -8.231 -6.768 1.00 0.00 90 THR A CA 14
ATOM 18047 C C . THR A 1 90 ? 19.554 -8.589 -5.289 1.00 0.00 90 THR A C 14
ATOM 18048 O O . THR A 1 90 ? 20.445 -9.329 -4.871 1.00 0.00 90 THR A O 14
ATOM 18059 N N . VAL A 1 91 ? 18.624 -8.060 -4.500 1.00 0.00 91 VAL A N 14
ATOM 18060 C CA . VAL A 1 91 ? 18.595 -8.326 -3.067 1.00 0.00 91 VAL A CA 14
ATOM 18061 C C . VAL A 1 91 ? 17.652 -9.479 -2.741 1.00 0.00 91 VAL A C 14
ATOM 18062 O O . VAL A 1 91 ? 16.546 -9.561 -3.275 1.00 0.00 91 VAL A O 14
ATOM 18075 N N . LYS A 1 92 ? 18.097 -10.368 -1.860 1.00 0.00 92 LYS A N 14
ATOM 18076 C CA . LYS A 1 92 ? 17.293 -11.517 -1.459 1.00 0.00 92 LYS A CA 14
ATOM 18077 C C . LYS A 1 92 ? 16.619 -11.267 -0.113 1.00 0.00 92 LYS A C 14
ATOM 18078 O O . LYS A 1 92 ? 17.265 -11.316 0.934 1.00 0.00 92 LYS A O 14
ATOM 18097 N N . PHE A 1 93 ? 15.318 -11.001 -0.148 1.00 0.00 93 PHE A N 14
ATOM 18098 C CA . PHE A 1 93 ? 14.557 -10.744 1.069 1.00 0.00 93 PHE A CA 14
ATOM 18099 C C . PHE A 1 93 ? 15.219 -9.652 1.904 1.00 0.00 93 PHE A C 14
ATOM 18100 O O . PHE A 1 93 ? 15.108 -8.466 1.593 1.00 0.00 93 PHE A O 14
ATOM 18117 N N . ALA A 1 1 ? 1.335 -0.190 -0.257 1.00 0.00 1 ALA A N 15
ATOM 18118 C CA . ALA A 1 1 ? 2.021 -0.118 -1.541 1.00 0.00 1 ALA A CA 15
ATOM 18119 C C . ALA A 1 1 ? 2.746 1.214 -1.702 1.00 0.00 1 ALA A C 15
ATOM 18120 O O . ALA A 1 1 ? 2.116 2.255 -1.892 1.00 0.00 1 ALA A O 15
ATOM 18127 N N . ILE A 1 2 ? 4.072 1.173 -1.625 1.00 0.00 2 ILE A N 15
ATOM 18128 C CA . ILE A 1 2 ? 4.881 2.378 -1.763 1.00 0.00 2 ILE A CA 15
ATOM 18129 C C . ILE A 1 2 ? 4.951 2.830 -3.218 1.00 0.00 2 ILE A C 15
ATOM 18130 O O . ILE A 1 2 ? 5.432 2.099 -4.084 1.00 0.00 2 ILE A O 15
ATOM 18146 N N . SER A 1 3 ? 4.467 4.040 -3.479 1.00 0.00 3 SER A N 15
ATOM 18147 C CA . SER A 1 3 ? 4.472 4.590 -4.830 1.00 0.00 3 SER A CA 15
ATOM 18148 C C . SER A 1 3 ? 5.700 5.468 -5.054 1.00 0.00 3 SER A C 15
ATOM 18149 O O . SER A 1 3 ? 6.647 5.070 -5.734 1.00 0.00 3 SER A O 15
ATOM 18157 N N . CYS A 1 4 ? 5.676 6.665 -4.479 1.00 0.00 4 CYS A N 15
ATOM 18158 C CA . CYS A 1 4 ? 6.785 7.602 -4.615 1.00 0.00 4 CYS A CA 15
ATOM 18159 C C . CYS A 1 4 ? 6.546 8.853 -3.774 1.00 0.00 4 CYS A C 15
ATOM 18160 O O . CYS A 1 4 ? 7.465 9.376 -3.145 1.00 0.00 4 CYS A O 15
ATOM 18167 N N . GLY A 1 5 ? 5.304 9.328 -3.769 1.00 0.00 5 GLY A N 15
ATOM 18168 C CA . GLY A 1 5 ? 4.966 10.513 -3.003 1.00 0.00 5 GLY A CA 15
ATOM 18169 C C . GLY A 1 5 ? 5.332 10.380 -1.538 1.00 0.00 5 GLY A C 15
ATOM 18170 O O . GLY A 1 5 ? 5.710 11.358 -0.894 1.00 0.00 5 GLY A O 15
ATOM 18174 N N . ALA A 1 6 ? 5.217 9.166 -1.009 1.00 0.00 6 ALA A N 15
ATOM 18175 C CA . ALA A 1 6 ? 5.538 8.909 0.389 1.00 0.00 6 ALA A CA 15
ATOM 18176 C C . ALA A 1 6 ? 7.047 8.845 0.603 1.00 0.00 6 ALA A C 15
ATOM 18177 O O . ALA A 1 6 ? 7.543 9.139 1.691 1.00 0.00 6 ALA A O 15
ATOM 18184 N N . VAL A 1 7 ? 7.772 8.457 -0.442 1.00 0.00 7 VAL A N 15
ATOM 18185 C CA . VAL A 1 7 ? 9.224 8.354 -0.368 1.00 0.00 7 VAL A CA 15
ATOM 18186 C C . VAL A 1 7 ? 9.875 9.733 -0.389 1.00 0.00 7 VAL A C 15
ATOM 18187 O O . VAL A 1 7 ? 10.809 10.003 0.366 1.00 0.00 7 VAL A O 15
ATOM 18200 N N . THR A 1 8 ? 9.373 10.605 -1.258 1.00 0.00 8 THR A N 15
ATOM 18201 C CA . THR A 1 8 ? 9.905 11.957 -1.378 1.00 0.00 8 THR A CA 15
ATOM 18202 C C . THR A 1 8 ? 9.654 12.761 -0.108 1.00 0.00 8 THR A C 15
ATOM 18203 O O . THR A 1 8 ? 10.336 13.751 0.157 1.00 0.00 8 THR A O 15
ATOM 18214 N N . SER A 1 9 ? 8.671 12.330 0.676 1.00 0.00 9 SER A N 15
ATOM 18215 C CA . SER A 1 9 ? 8.327 13.013 1.918 1.00 0.00 9 SER A CA 15
ATOM 18216 C C . SER A 1 9 ? 9.507 13.007 2.885 1.00 0.00 9 SER A C 15
ATOM 18217 O O . SER A 1 9 ? 9.901 14.050 3.406 1.00 0.00 9 SER A O 15
ATOM 18225 N N . ASP A 1 10 ? 10.066 11.825 3.119 1.00 0.00 10 ASP A N 15
ATOM 18226 C CA . ASP A 1 10 ? 11.202 11.682 4.023 1.00 0.00 10 ASP A CA 15
ATOM 18227 C C . ASP A 1 10 ? 12.484 12.185 3.367 1.00 0.00 10 ASP A C 15
ATOM 18228 O O . ASP A 1 10 ? 13.459 12.505 4.049 1.00 0.00 10 ASP A O 15
ATOM 18237 N N . LEU A 1 11 ? 12.478 12.251 2.040 1.00 0.00 11 LEU A N 15
ATOM 18238 C CA . LEU A 1 11 ? 13.641 12.714 1.292 1.00 0.00 11 LEU A CA 15
ATOM 18239 C C . LEU A 1 11 ? 13.856 14.211 1.491 1.00 0.00 11 LEU A C 15
ATOM 18240 O O . LEU A 1 11 ? 14.992 14.684 1.538 1.00 0.00 11 LEU A O 15
ATOM 18256 N N . SER A 1 12 ? 12.758 14.951 1.610 1.00 0.00 12 SER A N 15
ATOM 18257 C CA . SER A 1 12 ? 12.826 16.395 1.803 1.00 0.00 12 SER A CA 15
ATOM 18258 C C . SER A 1 12 ? 13.709 16.742 2.997 1.00 0.00 12 SER A C 15
ATOM 18259 O O . SER A 1 12 ? 14.696 17.469 2.882 1.00 0.00 12 SER A O 15
ATOM 18267 N N . PRO A 1 13 ? 13.347 16.210 4.174 1.00 0.00 13 PRO A N 15
ATOM 18268 C CA . PRO A 1 13 ? 14.092 16.449 5.414 1.00 0.00 13 PRO A CA 15
ATOM 18269 C C . PRO A 1 13 ? 15.455 15.764 5.412 1.00 0.00 13 PRO A C 15
ATOM 18270 O O . PRO A 1 13 ? 16.371 16.179 6.122 1.00 0.00 13 PRO A O 15
ATOM 18281 N N . CYS A 1 14 ? 15.582 14.712 4.610 1.00 0.00 14 CYS A N 15
ATOM 18282 C CA . CYS A 1 14 ? 16.832 13.968 4.516 1.00 0.00 14 CYS A CA 15
ATOM 18283 C C . CYS A 1 14 ? 17.794 14.644 3.542 1.00 0.00 14 CYS A C 15
ATOM 18284 O O . CYS A 1 14 ? 18.991 14.354 3.533 1.00 0.00 14 CYS A O 15
ATOM 18291 N N . LEU A 1 15 ? 17.263 15.545 2.724 1.00 0.00 15 LEU A N 15
ATOM 18292 C CA . LEU A 1 15 ? 18.073 16.263 1.746 1.00 0.00 15 LEU A CA 15
ATOM 18293 C C . LEU A 1 15 ? 19.087 17.168 2.438 1.00 0.00 15 LEU A C 15
ATOM 18294 O O . LEU A 1 15 ? 20.267 17.183 2.085 1.00 0.00 15 LEU A O 15
ATOM 18310 N N . THR A 1 16 ? 18.620 17.922 3.429 1.00 0.00 16 THR A N 15
ATOM 18311 C CA . THR A 1 16 ? 19.486 18.830 4.172 1.00 0.00 16 THR A CA 15
ATOM 18312 C C . THR A 1 16 ? 20.737 18.114 4.667 1.00 0.00 16 THR A C 15
ATOM 18313 O O . THR A 1 16 ? 21.834 18.672 4.643 1.00 0.00 16 THR A O 15
ATOM 18324 N N . TYR A 1 17 ? 20.565 16.875 5.116 1.00 0.00 17 TYR A N 15
ATOM 18325 C CA . TYR A 1 17 ? 21.682 16.083 5.619 1.00 0.00 17 TYR A CA 15
ATOM 18326 C C . TYR A 1 17 ? 22.419 15.394 4.476 1.00 0.00 17 TYR A C 15
ATOM 18327 O O . TYR A 1 17 ? 23.646 15.282 4.490 1.00 0.00 17 TYR A O 15
ATOM 18345 N N . LEU A 1 18 ? 21.664 14.934 3.485 1.00 0.00 18 LEU A N 15
ATOM 18346 C CA . LEU A 1 18 ? 22.244 14.256 2.331 1.00 0.00 18 LEU A CA 15
ATOM 18347 C C . LEU A 1 18 ? 23.048 15.229 1.475 1.00 0.00 18 LEU A C 15
ATOM 18348 O O . LEU A 1 18 ? 23.787 14.820 0.578 1.00 0.00 18 LEU A O 15
ATOM 18364 N N . THR A 1 19 ? 22.902 16.519 1.759 1.00 0.00 19 THR A N 15
ATOM 18365 C CA . THR A 1 19 ? 23.615 17.551 1.016 1.00 0.00 19 THR A CA 15
ATOM 18366 C C . THR A 1 19 ? 24.912 17.936 1.718 1.00 0.00 19 THR A C 15
ATOM 18367 O O . THR A 1 19 ? 25.765 18.609 1.142 1.00 0.00 19 THR A O 15
ATOM 18378 N N . GLY A 1 20 ? 25.055 17.503 2.967 1.00 0.00 20 GLY A N 15
ATOM 18379 C CA . GLY A 1 20 ? 26.253 17.812 3.727 1.00 0.00 20 GLY A CA 15
ATOM 18380 C C . GLY A 1 20 ? 25.969 18.705 4.919 1.00 0.00 20 GLY A C 15
ATOM 18381 O O . GLY A 1 20 ? 26.874 19.041 5.681 1.00 0.00 20 GLY A O 15
ATOM 18385 N N . GLY A 1 21 ? 24.707 19.091 5.080 1.00 0.00 21 GLY A N 15
ATOM 18386 C CA . GLY A 1 21 ? 24.329 19.949 6.188 1.00 0.00 21 GLY A CA 15
ATOM 18387 C C . GLY A 1 21 ? 24.276 19.202 7.506 1.00 0.00 21 GLY A C 15
ATOM 18388 O O . GLY A 1 21 ? 24.724 18.061 7.617 1.00 0.00 21 GLY A O 15
ATOM 18392 N N . PRO A 1 22 ? 23.717 19.854 8.537 1.00 0.00 22 PRO A N 15
ATOM 18393 C CA . PRO A 1 22 ? 23.595 19.264 9.874 1.00 0.00 22 PRO A CA 15
ATOM 18394 C C . PRO A 1 22 ? 22.580 18.127 9.915 1.00 0.00 22 PRO A C 15
ATOM 18395 O O . PRO A 1 22 ? 21.512 18.213 9.309 1.00 0.00 22 PRO A O 15
ATOM 18406 N N . GLY A 1 23 ? 22.920 17.061 10.634 1.00 0.00 23 GLY A N 15
ATOM 18407 C CA . GLY A 1 23 ? 22.027 15.922 10.740 1.00 0.00 23 GLY A CA 15
ATOM 18408 C C . GLY A 1 23 ? 22.732 14.677 11.240 1.00 0.00 23 GLY A C 15
ATOM 18409 O O . GLY A 1 23 ? 23.846 14.735 11.760 1.00 0.00 23 GLY A O 15
ATOM 18413 N N . PRO A 1 24 ? 22.076 13.518 11.083 1.00 0.00 24 PRO A N 15
ATOM 18414 C CA . PRO A 1 24 ? 20.749 13.436 10.465 1.00 0.00 24 PRO A CA 15
ATOM 18415 C C . PRO A 1 24 ? 19.662 14.046 11.344 1.00 0.00 24 PRO A C 15
ATOM 18416 O O . PRO A 1 24 ? 19.621 13.810 12.551 1.00 0.00 24 PRO A O 15
ATOM 18427 N N . SER A 1 25 ? 18.782 14.831 10.729 1.00 0.00 25 SER A N 15
ATOM 18428 C CA . SER A 1 25 ? 17.696 15.478 11.457 1.00 0.00 25 SER A CA 15
ATOM 18429 C C . SER A 1 25 ? 16.746 14.441 12.048 1.00 0.00 25 SER A C 15
ATOM 18430 O O . SER A 1 25 ? 16.740 13.273 11.659 1.00 0.00 25 SER A O 15
ATOM 18438 N N . PRO A 1 26 ? 15.922 14.878 13.013 1.00 0.00 26 PRO A N 15
ATOM 18439 C CA . PRO A 1 26 ? 14.952 14.005 13.680 1.00 0.00 26 PRO A CA 15
ATOM 18440 C C . PRO A 1 26 ? 13.811 13.594 12.756 1.00 0.00 26 PRO A C 15
ATOM 18441 O O . PRO A 1 26 ? 13.388 12.438 12.753 1.00 0.00 26 PRO A O 15
ATOM 18452 N N . GLN A 1 27 ? 13.317 14.548 11.973 1.00 0.00 27 GLN A N 15
ATOM 18453 C CA . GLN A 1 27 ? 12.224 14.284 11.044 1.00 0.00 27 GLN A CA 15
ATOM 18454 C C . GLN A 1 27 ? 12.657 13.304 9.959 1.00 0.00 27 GLN A C 15
ATOM 18455 O O . GLN A 1 27 ? 11.874 12.459 9.523 1.00 0.00 27 GLN A O 15
ATOM 18469 N N . CYS A 1 28 ? 13.907 13.423 9.526 1.00 0.00 28 CYS A N 15
ATOM 18470 C CA . CYS A 1 28 ? 14.445 12.549 8.490 1.00 0.00 28 CYS A CA 15
ATOM 18471 C C . CYS A 1 28 ? 14.502 11.103 8.975 1.00 0.00 28 CYS A C 15
ATOM 18472 O O . CYS A 1 28 ? 14.040 10.188 8.292 1.00 0.00 28 CYS A O 15
ATOM 18479 N N . CYS A 1 29 ? 15.073 10.904 10.158 1.00 0.00 29 CYS A N 15
ATOM 18480 C CA . CYS A 1 29 ? 15.192 9.571 10.736 1.00 0.00 29 CYS A CA 15
ATOM 18481 C C . CYS A 1 29 ? 13.840 8.864 10.756 1.00 0.00 29 CYS A C 15
ATOM 18482 O O . CYS A 1 29 ? 13.714 7.728 10.299 1.00 0.00 29 CYS A O 15
ATOM 18489 N N . GLY A 1 30 ? 12.830 9.545 11.290 1.00 0.00 30 GLY A N 15
ATOM 18490 C CA . GLY A 1 30 ? 11.501 8.967 11.360 1.00 0.00 30 GLY A CA 15
ATOM 18491 C C . GLY A 1 30 ? 10.996 8.509 10.006 1.00 0.00 30 GLY A C 15
ATOM 18492 O O . GLY A 1 30 ? 10.422 7.428 9.883 1.00 0.00 30 GLY A O 15
ATOM 18496 N N . GLY A 1 31 ? 11.207 9.336 8.986 1.00 0.00 31 GLY A N 15
ATOM 18497 C CA . GLY A 1 31 ? 10.761 8.993 7.649 1.00 0.00 31 GLY A CA 15
ATOM 18498 C C . GLY A 1 31 ? 11.534 7.829 7.060 1.00 0.00 31 GLY A C 15
ATOM 18499 O O . GLY A 1 31 ? 10.952 6.939 6.439 1.00 0.00 31 GLY A O 15
ATOM 18503 N N . VAL A 1 32 ? 12.849 7.836 7.253 1.00 0.00 32 VAL A N 15
ATOM 18504 C CA . VAL A 1 32 ? 13.703 6.773 6.737 1.00 0.00 32 VAL A CA 15
ATOM 18505 C C . VAL A 1 32 ? 13.222 5.405 7.207 1.00 0.00 32 VAL A C 15
ATOM 18506 O O . VAL A 1 32 ? 12.892 4.538 6.397 1.00 0.00 32 VAL A O 15
ATOM 18519 N N . LYS A 1 33 ? 13.186 5.216 8.521 1.00 0.00 33 LYS A N 15
ATOM 18520 C CA . LYS A 1 33 ? 12.744 3.954 9.102 1.00 0.00 33 LYS A CA 15
ATOM 18521 C C . LYS A 1 33 ? 11.320 3.624 8.667 1.00 0.00 33 LYS A C 15
ATOM 18522 O O . LYS A 1 33 ? 10.906 2.464 8.687 1.00 0.00 33 LYS A O 15
ATOM 18541 N N . LYS A 1 34 ? 10.574 4.650 8.271 1.00 0.00 34 LYS A N 15
ATOM 18542 C CA . LYS A 1 34 ? 9.196 4.469 7.828 1.00 0.00 34 LYS A CA 15
ATOM 18543 C C . LYS A 1 34 ? 9.150 3.839 6.440 1.00 0.00 34 LYS A C 15
ATOM 18544 O O . LYS A 1 34 ? 8.312 2.979 6.165 1.00 0.00 34 LYS A O 15
ATOM 18563 N N . LEU A 1 35 ? 10.055 4.271 5.568 1.00 0.00 35 LEU A N 15
ATOM 18564 C CA . LEU A 1 35 ? 10.118 3.748 4.208 1.00 0.00 35 LEU A CA 15
ATOM 18565 C C . LEU A 1 35 ? 10.509 2.274 4.209 1.00 0.00 35 LEU A C 15
ATOM 18566 O O . LEU A 1 35 ? 9.949 1.471 3.462 1.00 0.00 35 LEU A O 15
ATOM 18582 N N . LEU A 1 36 ? 11.473 1.924 5.054 1.00 0.00 36 LEU A N 15
ATOM 18583 C CA . LEU A 1 36 ? 11.939 0.545 5.154 1.00 0.00 36 LEU A CA 15
ATOM 18584 C C . LEU A 1 36 ? 10.926 -0.319 5.898 1.00 0.00 36 LEU A C 15
ATOM 18585 O O . LEU A 1 36 ? 10.721 -1.484 5.559 1.00 0.00 36 LEU A O 15
ATOM 18601 N N . ALA A 1 37 ? 10.294 0.261 6.913 1.00 0.00 37 ALA A N 15
ATOM 18602 C CA . ALA A 1 37 ? 9.298 -0.454 7.702 1.00 0.00 37 ALA A CA 15
ATOM 18603 C C . ALA A 1 37 ? 7.988 -0.597 6.935 1.00 0.00 37 ALA A C 15
ATOM 18604 O O . ALA A 1 37 ? 7.198 -1.502 7.200 1.00 0.00 37 ALA A O 15
ATOM 18611 N N . ALA A 1 38 ? 7.764 0.304 5.983 1.00 0.00 38 ALA A N 15
ATOM 18612 C CA . ALA A 1 38 ? 6.550 0.277 5.177 1.00 0.00 38 ALA A CA 15
ATOM 18613 C C . ALA A 1 38 ? 6.645 -0.775 4.077 1.00 0.00 38 ALA A C 15
ATOM 18614 O O . ALA A 1 38 ? 5.644 -1.124 3.451 1.00 0.00 38 ALA A O 15
ATOM 18621 N N . ALA A 1 39 ? 7.854 -1.277 3.847 1.00 0.00 39 ALA A N 15
ATOM 18622 C CA . ALA A 1 39 ? 8.078 -2.291 2.824 1.00 0.00 39 ALA A CA 15
ATOM 18623 C C . ALA A 1 39 ? 8.751 -3.526 3.413 1.00 0.00 39 ALA A C 15
ATOM 18624 O O . ALA A 1 39 ? 9.977 -3.632 3.420 1.00 0.00 39 ALA A O 15
ATOM 18631 N N . ASN A 1 40 ? 7.941 -4.457 3.907 1.00 0.00 40 ASN A N 15
ATOM 18632 C CA . ASN A 1 40 ? 8.460 -5.684 4.500 1.00 0.00 40 ASN A CA 15
ATOM 18633 C C . ASN A 1 40 ? 8.785 -6.714 3.422 1.00 0.00 40 ASN A C 15
ATOM 18634 O O . ASN A 1 40 ? 9.743 -7.478 3.545 1.00 0.00 40 ASN A O 15
ATOM 18645 N N . THR A 1 41 ? 7.980 -6.728 2.363 1.00 0.00 41 THR A N 15
ATOM 18646 C CA . THR A 1 41 ? 8.181 -7.663 1.263 1.00 0.00 41 THR A CA 15
ATOM 18647 C C . THR A 1 41 ? 9.192 -7.122 0.259 1.00 0.00 41 THR A C 15
ATOM 18648 O O . THR A 1 41 ? 9.775 -6.056 0.461 1.00 0.00 41 THR A O 15
ATOM 18659 N N . THR A 1 42 ? 9.396 -7.863 -0.826 1.00 0.00 42 THR A N 15
ATOM 18660 C CA . THR A 1 42 ? 10.338 -7.457 -1.862 1.00 0.00 42 THR A CA 15
ATOM 18661 C C . THR A 1 42 ? 9.705 -6.452 -2.817 1.00 0.00 42 THR A C 15
ATOM 18662 O O . THR A 1 42 ? 10.268 -5.397 -3.109 1.00 0.00 42 THR A O 15
ATOM 18673 N N . PRO A 1 43 ? 8.505 -6.784 -3.317 1.00 0.00 43 PRO A N 15
ATOM 18674 C CA . PRO A 1 43 ? 7.768 -5.922 -4.246 1.00 0.00 43 PRO A CA 15
ATOM 18675 C C . PRO A 1 43 ? 7.708 -4.475 -3.770 1.00 0.00 43 PRO A C 15
ATOM 18676 O O . PRO A 1 43 ? 8.051 -3.553 -4.512 1.00 0.00 43 PRO A O 15
ATOM 18687 N N . ASP A 1 44 ? 7.272 -4.282 -2.531 1.00 0.00 44 ASP A N 15
ATOM 18688 C CA . ASP A 1 44 ? 7.169 -2.946 -1.955 1.00 0.00 44 ASP A CA 15
ATOM 18689 C C . ASP A 1 44 ? 8.545 -2.299 -1.832 1.00 0.00 44 ASP A C 15
ATOM 18690 O O . ASP A 1 44 ? 8.715 -1.117 -2.130 1.00 0.00 44 ASP A O 15
ATOM 18699 N N . ARG A 1 45 ? 9.524 -3.082 -1.390 1.00 0.00 45 ARG A N 15
ATOM 18700 C CA . ARG A 1 45 ? 10.884 -2.585 -1.225 1.00 0.00 45 ARG A CA 15
ATOM 18701 C C . ARG A 1 45 ? 11.470 -2.149 -2.565 1.00 0.00 45 ARG A C 15
ATOM 18702 O O . ARG A 1 45 ? 12.282 -1.226 -2.627 1.00 0.00 45 ARG A O 15
ATOM 18723 N N . GLN A 1 46 ? 11.053 -2.820 -3.634 1.00 0.00 46 GLN A N 15
ATOM 18724 C CA . GLN A 1 46 ? 11.537 -2.502 -4.972 1.00 0.00 46 GLN A CA 15
ATOM 18725 C C . GLN A 1 46 ? 11.053 -1.125 -5.413 1.00 0.00 46 GLN A C 15
ATOM 18726 O O . GLN A 1 46 ? 11.838 -0.299 -5.878 1.00 0.00 46 GLN A O 15
ATOM 18740 N N . ALA A 1 47 ? 9.754 -0.884 -5.265 1.00 0.00 47 ALA A N 15
ATOM 18741 C CA . ALA A 1 47 ? 9.165 0.393 -5.647 1.00 0.00 47 ALA A CA 15
ATOM 18742 C C . ALA A 1 47 ? 9.882 1.554 -4.965 1.00 0.00 47 ALA A C 15
ATOM 18743 O O . ALA A 1 47 ? 10.414 2.443 -5.629 1.00 0.00 47 ALA A O 15
ATOM 18750 N N . ALA A 1 48 ? 9.892 1.538 -3.636 1.00 0.00 48 ALA A N 15
ATOM 18751 C CA . ALA A 1 48 ? 10.544 2.589 -2.865 1.00 0.00 48 ALA A CA 15
ATOM 18752 C C . ALA A 1 48 ? 12.008 2.735 -3.265 1.00 0.00 48 ALA A C 15
ATOM 18753 O O . ALA A 1 48 ? 12.467 3.830 -3.592 1.00 0.00 48 ALA A O 15
ATOM 18760 N N . CYS A 1 49 ? 12.738 1.625 -3.236 1.00 0.00 49 CYS A N 15
ATOM 18761 C CA . CYS A 1 49 ? 14.151 1.629 -3.594 1.00 0.00 49 CYS A CA 15
ATOM 18762 C C . CYS A 1 49 ? 14.377 2.369 -4.909 1.00 0.00 49 CYS A C 15
ATOM 18763 O O . CYS A 1 49 ? 15.365 3.086 -5.068 1.00 0.00 49 CYS A O 15
ATOM 18770 N N . ASN A 1 50 ? 13.454 2.191 -5.848 1.00 0.00 50 ASN A N 15
ATOM 18771 C CA . ASN A 1 50 ? 13.552 2.841 -7.150 1.00 0.00 50 ASN A CA 15
ATOM 18772 C C . ASN A 1 50 ? 13.437 4.356 -7.011 1.00 0.00 50 ASN A C 15
ATOM 18773 O O . ASN A 1 50 ? 14.168 5.107 -7.656 1.00 0.00 50 ASN A O 15
ATOM 18784 N N . CYS A 1 51 ? 12.513 4.799 -6.164 1.00 0.00 51 CYS A N 15
ATOM 18785 C CA . CYS A 1 51 ? 12.301 6.223 -5.939 1.00 0.00 51 CYS A CA 15
ATOM 18786 C C . CYS A 1 51 ? 13.467 6.831 -5.165 1.00 0.00 51 CYS A C 15
ATOM 18787 O O . CYS A 1 51 ? 13.841 7.984 -5.387 1.00 0.00 51 CYS A O 15
ATOM 18794 N N . LEU A 1 52 ? 14.038 6.049 -4.256 1.00 0.00 52 LEU A N 15
ATOM 18795 C CA . LEU A 1 52 ? 15.162 6.509 -3.448 1.00 0.00 52 LEU A CA 15
ATOM 18796 C C . LEU A 1 52 ? 16.445 6.548 -4.272 1.00 0.00 52 LEU A C 15
ATOM 18797 O O . LEU A 1 52 ? 17.089 7.590 -4.389 1.00 0.00 52 LEU A O 15
ATOM 18813 N N . LYS A 1 53 ? 16.810 5.405 -4.843 1.00 0.00 53 LYS A N 15
ATOM 18814 C CA . LYS A 1 53 ? 18.014 5.308 -5.660 1.00 0.00 53 LYS A CA 15
ATOM 18815 C C . LYS A 1 53 ? 18.047 6.410 -6.714 1.00 0.00 53 LYS A C 15
ATOM 18816 O O . LYS A 1 53 ? 19.093 7.006 -6.970 1.00 0.00 53 LYS A O 15
ATOM 18835 N N . SER A 1 54 ? 16.895 6.676 -7.322 1.00 0.00 54 SER A N 15
ATOM 18836 C CA . SER A 1 54 ? 16.793 7.706 -8.349 1.00 0.00 54 SER A CA 15
ATOM 18837 C C . SER A 1 54 ? 16.820 9.099 -7.728 1.00 0.00 54 SER A C 15
ATOM 18838 O O . SER A 1 54 ? 17.261 10.062 -8.355 1.00 0.00 54 SER A O 15
ATOM 18846 N N . ALA A 1 55 ? 16.347 9.197 -6.490 1.00 0.00 55 ALA A N 15
ATOM 18847 C CA . ALA A 1 55 ? 16.318 10.471 -5.782 1.00 0.00 55 ALA A CA 15
ATOM 18848 C C . ALA A 1 55 ? 17.722 10.899 -5.366 1.00 0.00 55 ALA A C 15
ATOM 18849 O O . ALA A 1 55 ? 18.143 12.023 -5.636 1.00 0.00 55 ALA A O 15
ATOM 18856 N N . ALA A 1 56 ? 18.441 9.995 -4.708 1.00 0.00 56 ALA A N 15
ATOM 18857 C CA . ALA A 1 56 ? 19.797 10.280 -4.257 1.00 0.00 56 ALA A CA 15
ATOM 18858 C C . ALA A 1 56 ? 20.737 10.488 -5.440 1.00 0.00 56 ALA A C 15
ATOM 18859 O O . ALA A 1 56 ? 21.827 11.038 -5.289 1.00 0.00 56 ALA A O 15
ATOM 18866 N N . GLY A 1 57 ? 20.307 10.045 -6.617 1.00 0.00 57 GLY A N 15
ATOM 18867 C CA . GLY A 1 57 ? 21.122 10.191 -7.808 1.00 0.00 57 GLY A CA 15
ATOM 18868 C C . GLY A 1 57 ? 21.215 11.631 -8.274 1.00 0.00 57 GLY A C 15
ATOM 18869 O O . GLY A 1 57 ? 22.070 11.972 -9.091 1.00 0.00 57 GLY A O 15
ATOM 18873 N N . SER A 1 58 ? 20.331 12.477 -7.755 1.00 0.00 58 SER A N 15
ATOM 18874 C CA . SER A 1 58 ? 20.313 13.887 -8.127 1.00 0.00 58 SER A CA 15
ATOM 18875 C C . SER A 1 58 ? 20.891 14.751 -7.011 1.00 0.00 58 SER A C 15
ATOM 18876 O O . SER A 1 58 ? 20.610 15.947 -6.928 1.00 0.00 58 SER A O 15
ATOM 18884 N N . ILE A 1 59 ? 21.700 14.136 -6.154 1.00 0.00 59 ILE A N 15
ATOM 18885 C CA . ILE A 1 59 ? 22.319 14.848 -5.043 1.00 0.00 59 ILE A CA 15
ATOM 18886 C C . ILE A 1 59 ? 23.665 15.438 -5.450 1.00 0.00 59 ILE A C 15
ATOM 18887 O O . ILE A 1 59 ? 24.640 14.712 -5.645 1.00 0.00 59 ILE A O 15
ATOM 18903 N N . THR A 1 60 ? 23.713 16.761 -5.574 1.00 0.00 60 THR A N 15
ATOM 18904 C CA . THR A 1 60 ? 24.939 17.449 -5.957 1.00 0.00 60 THR A CA 15
ATOM 18905 C C . THR A 1 60 ? 26.078 17.117 -4.999 1.00 0.00 60 THR A C 15
ATOM 18906 O O . THR A 1 60 ? 25.973 17.340 -3.792 1.00 0.00 60 THR A O 15
ATOM 18917 N N . LYS A 1 61 ? 27.166 16.583 -5.543 1.00 0.00 61 LYS A N 15
ATOM 18918 C CA . LYS A 1 61 ? 28.326 16.221 -4.737 1.00 0.00 61 LYS A CA 15
ATOM 18919 C C . LYS A 1 61 ? 27.935 15.257 -3.621 1.00 0.00 61 LYS A C 15
ATOM 18920 O O . LYS A 1 61 ? 28.331 15.433 -2.468 1.00 0.00 61 LYS A O 15
ATOM 18939 N N . LEU A 1 62 ? 27.156 14.239 -3.971 1.00 0.00 62 LEU A N 15
ATOM 18940 C CA . LEU A 1 62 ? 26.713 13.246 -2.999 1.00 0.00 62 LEU A CA 15
ATOM 18941 C C . LEU A 1 62 ? 27.894 12.693 -2.208 1.00 0.00 62 LEU A C 15
ATOM 18942 O O . LEU A 1 62 ? 28.963 12.444 -2.763 1.00 0.00 62 LEU A O 15
ATOM 18958 N N . ASN A 1 63 ? 27.691 12.501 -0.908 1.00 0.00 63 ASN A N 15
ATOM 18959 C CA . ASN A 1 63 ? 28.739 11.975 -0.041 1.00 0.00 63 ASN A CA 15
ATOM 18960 C C . ASN A 1 63 ? 28.400 10.564 0.428 1.00 0.00 63 ASN A C 15
ATOM 18961 O O . ASN A 1 63 ? 27.560 10.374 1.308 1.00 0.00 63 ASN A O 15
ATOM 18972 N N . THR A 1 64 ? 29.059 9.574 -0.167 1.00 0.00 64 THR A N 15
ATOM 18973 C CA . THR A 1 64 ? 28.828 8.180 0.188 1.00 0.00 64 THR A CA 15
ATOM 18974 C C . THR A 1 64 ? 28.982 7.962 1.689 1.00 0.00 64 THR A C 15
ATOM 18975 O O . THR A 1 64 ? 28.310 7.114 2.275 1.00 0.00 64 THR A O 15
ATOM 18986 N N . ASN A 1 65 ? 29.870 8.734 2.307 1.00 0.00 65 ASN A N 15
ATOM 18987 C CA . ASN A 1 65 ? 30.112 8.625 3.741 1.00 0.00 65 ASN A CA 15
ATOM 18988 C C . ASN A 1 65 ? 28.918 9.147 4.535 1.00 0.00 65 ASN A C 15
ATOM 18989 O O . ASN A 1 65 ? 28.494 8.533 5.513 1.00 0.00 65 ASN A O 15
ATOM 19000 N N . ASN A 1 66 ? 28.381 10.284 4.106 1.00 0.00 66 ASN A N 15
ATOM 19001 C CA . ASN A 1 66 ? 27.236 10.889 4.776 1.00 0.00 66 ASN A CA 15
ATOM 19002 C C . ASN A 1 66 ? 25.967 10.081 4.522 1.00 0.00 66 ASN A C 15
ATOM 19003 O O . ASN A 1 66 ? 25.130 9.925 5.411 1.00 0.00 66 ASN A O 15
ATOM 19014 N N . ALA A 1 67 ? 25.832 9.570 3.303 1.00 0.00 67 ALA A N 15
ATOM 19015 C CA . ALA A 1 67 ? 24.667 8.776 2.932 1.00 0.00 67 ALA A CA 15
ATOM 19016 C C . ALA A 1 67 ? 24.570 7.514 3.782 1.00 0.00 67 ALA A C 15
ATOM 19017 O O . ALA A 1 67 ? 23.480 7.101 4.175 1.00 0.00 67 ALA A O 15
ATOM 19024 N N . ALA A 1 68 ? 25.718 6.904 4.061 1.00 0.00 68 ALA A N 15
ATOM 19025 C CA . ALA A 1 68 ? 25.762 5.690 4.865 1.00 0.00 68 ALA A CA 15
ATOM 19026 C C . ALA A 1 68 ? 25.586 6.006 6.347 1.00 0.00 68 ALA A C 15
ATOM 19027 O O . ALA A 1 68 ? 25.093 5.179 7.113 1.00 0.00 68 ALA A O 15
ATOM 19034 N N . ALA A 1 69 ? 25.993 7.207 6.743 1.00 0.00 69 ALA A N 15
ATOM 19035 C CA . ALA A 1 69 ? 25.879 7.632 8.133 1.00 0.00 69 ALA A CA 15
ATOM 19036 C C . ALA A 1 69 ? 24.433 7.955 8.491 1.00 0.00 69 ALA A C 15
ATOM 19037 O O . ALA A 1 69 ? 24.025 7.826 9.647 1.00 0.00 69 ALA A O 15
ATOM 19044 N N . LEU A 1 70 ? 23.661 8.375 7.495 1.00 0.00 70 LEU A N 15
ATOM 19045 C CA . LEU A 1 70 ? 22.259 8.717 7.706 1.00 0.00 70 LEU A CA 15
ATOM 19046 C C . LEU A 1 70 ? 21.510 7.564 8.368 1.00 0.00 70 LEU A C 15
ATOM 19047 O O . LEU A 1 70 ? 20.922 7.708 9.440 1.00 0.00 70 LEU A O 15
ATOM 19063 N N . PRO A 1 71 ? 21.534 6.392 7.716 1.00 0.00 71 PRO A N 15
ATOM 19064 C CA . PRO A 1 71 ? 20.865 5.190 8.225 1.00 0.00 71 PRO A CA 15
ATOM 19065 C C . PRO A 1 71 ? 21.550 4.627 9.465 1.00 0.00 71 PRO A C 15
ATOM 19066 O O . PRO A 1 71 ? 20.890 4.252 10.434 1.00 0.00 71 PRO A O 15
ATOM 19077 N N . GLY A 1 72 ? 22.878 4.570 9.429 1.00 0.00 72 GLY A N 15
ATOM 19078 C CA . GLY A 1 72 ? 23.629 4.051 10.556 1.00 0.00 72 GLY A CA 15
ATOM 19079 C C . GLY A 1 72 ? 23.412 4.860 11.820 1.00 0.00 72 GLY A C 15
ATOM 19080 O O . GLY A 1 72 ? 23.431 4.317 12.925 1.00 0.00 72 GLY A O 15
ATOM 19084 N N . LYS A 1 73 ? 23.206 6.163 11.658 1.00 0.00 73 LYS A N 15
ATOM 19085 C CA . LYS A 1 73 ? 22.985 7.050 12.794 1.00 0.00 73 LYS A CA 15
ATOM 19086 C C . LYS A 1 73 ? 21.559 6.916 13.319 1.00 0.00 73 LYS A C 15
ATOM 19087 O O . LYS A 1 73 ? 21.316 7.027 14.521 1.00 0.00 73 LYS A O 15
ATOM 19106 N N . CYS A 1 74 ? 20.619 6.676 12.411 1.00 0.00 74 CYS A N 15
ATOM 19107 C CA . CYS A 1 74 ? 19.217 6.526 12.781 1.00 0.00 74 CYS A CA 15
ATOM 19108 C C . CYS A 1 74 ? 18.929 5.105 13.258 1.00 0.00 74 CYS A C 15
ATOM 19109 O O . CYS A 1 74 ? 17.795 4.769 13.595 1.00 0.00 74 CYS A O 15
ATOM 19116 N N . GLY A 1 75 ? 19.967 4.273 13.283 1.00 0.00 75 GLY A N 15
ATOM 19117 C CA . GLY A 1 75 ? 19.806 2.899 13.720 1.00 0.00 75 GLY A CA 15
ATOM 19118 C C . GLY A 1 75 ? 18.999 2.070 12.740 1.00 0.00 75 GLY A C 15
ATOM 19119 O O . GLY A 1 75 ? 18.256 1.173 13.138 1.00 0.00 75 GLY A O 15
ATOM 19123 N N . VAL A 1 76 ? 19.144 2.371 11.453 1.00 0.00 76 VAL A N 15
ATOM 19124 C CA . VAL A 1 76 ? 18.423 1.648 10.413 1.00 0.00 76 VAL A CA 15
ATOM 19125 C C . VAL A 1 76 ? 19.268 1.511 9.151 1.00 0.00 76 VAL A C 15
ATOM 19126 O O . VAL A 1 76 ? 19.140 2.302 8.218 1.00 0.00 76 VAL A O 15
ATOM 19139 N N . ASN A 1 77 ? 20.132 0.502 9.131 1.00 0.00 77 ASN A N 15
ATOM 19140 C CA . ASN A 1 77 ? 20.999 0.261 7.983 1.00 0.00 77 ASN A CA 15
ATOM 19141 C C . ASN A 1 77 ? 20.321 -0.658 6.972 1.00 0.00 77 ASN A C 15
ATOM 19142 O O . ASN A 1 77 ? 19.258 -1.218 7.243 1.00 0.00 77 ASN A O 15
ATOM 19153 N N . ILE A 1 78 ? 20.943 -0.809 5.808 1.00 0.00 78 ILE A N 15
ATOM 19154 C CA . ILE A 1 78 ? 20.400 -1.662 4.758 1.00 0.00 78 ILE A CA 15
ATOM 19155 C C . ILE A 1 78 ? 21.365 -2.793 4.414 1.00 0.00 78 ILE A C 15
ATOM 19156 O O . ILE A 1 78 ? 22.561 -2.728 4.695 1.00 0.00 78 ILE A O 15
ATOM 19172 N N . PRO A 1 79 ? 20.833 -3.854 3.790 1.00 0.00 79 PRO A N 15
ATOM 19173 C CA . PRO A 1 79 ? 21.630 -5.019 3.393 1.00 0.00 79 PRO A CA 15
ATOM 19174 C C . PRO A 1 79 ? 22.588 -4.703 2.249 1.00 0.00 79 PRO A C 15
ATOM 19175 O O . PRO A 1 79 ? 23.439 -5.520 1.896 1.00 0.00 79 PRO A O 15
ATOM 19186 N N . TYR A 1 80 ? 22.444 -3.514 1.675 1.00 0.00 80 TYR A N 15
ATOM 19187 C CA . TYR A 1 80 ? 23.296 -3.091 0.570 1.00 0.00 80 TYR A CA 15
ATOM 19188 C C . TYR A 1 80 ? 23.742 -1.643 0.749 1.00 0.00 80 TYR A C 15
ATOM 19189 O O . TYR A 1 80 ? 23.166 -0.897 1.541 1.00 0.00 80 TYR A O 15
ATOM 19207 N N . LYS A 1 81 ? 24.772 -1.252 0.006 1.00 0.00 81 LYS A N 15
ATOM 19208 C CA . LYS A 1 81 ? 25.296 0.106 0.079 1.00 0.00 81 LYS A CA 15
ATOM 19209 C C . LYS A 1 81 ? 24.487 1.050 -0.805 1.00 0.00 81 LYS A C 15
ATOM 19210 O O . LYS A 1 81 ? 23.743 0.609 -1.682 1.00 0.00 81 LYS A O 15
ATOM 19229 N N . ILE A 1 82 ? 24.638 2.349 -0.570 1.00 0.00 82 ILE A N 15
ATOM 19230 C CA . ILE A 1 82 ? 23.923 3.354 -1.347 1.00 0.00 82 ILE A CA 15
ATOM 19231 C C . ILE A 1 82 ? 24.723 3.768 -2.578 1.00 0.00 82 ILE A C 15
ATOM 19232 O O . ILE A 1 82 ? 25.855 4.238 -2.466 1.00 0.00 82 ILE A O 15
ATOM 19248 N N . SER A 1 83 ? 24.124 3.592 -3.752 1.00 0.00 83 SER A N 15
ATOM 19249 C CA . SER A 1 83 ? 24.781 3.946 -5.005 1.00 0.00 83 SER A CA 15
ATOM 19250 C C . SER A 1 83 ? 23.851 3.708 -6.191 1.00 0.00 83 SER A C 15
ATOM 19251 O O . SER A 1 83 ? 22.750 3.178 -6.037 1.00 0.00 83 SER A O 15
ATOM 19259 N N . THR A 1 84 ? 24.302 4.105 -7.377 1.00 0.00 84 THR A N 15
ATOM 19260 C CA . THR A 1 84 ? 23.512 3.937 -8.590 1.00 0.00 84 THR A CA 15
ATOM 19261 C C . THR A 1 84 ? 23.621 2.514 -9.125 1.00 0.00 84 THR A C 15
ATOM 19262 O O . THR A 1 84 ? 23.016 2.173 -10.142 1.00 0.00 84 THR A O 15
ATOM 19273 N N . THR A 1 85 ? 24.396 1.684 -8.433 1.00 0.00 85 THR A N 15
ATOM 19274 C CA . THR A 1 85 ? 24.585 0.297 -8.839 1.00 0.00 85 THR A CA 15
ATOM 19275 C C . THR A 1 85 ? 23.983 -0.661 -7.817 1.00 0.00 85 THR A C 15
ATOM 19276 O O . THR A 1 85 ? 24.528 -1.735 -7.561 1.00 0.00 85 THR A O 15
ATOM 19287 N N . THR A 1 86 ? 22.855 -0.266 -7.235 1.00 0.00 86 THR A N 15
ATOM 19288 C CA . THR A 1 86 ? 22.179 -1.090 -6.241 1.00 0.00 86 THR A CA 15
ATOM 19289 C C . THR A 1 86 ? 20.740 -1.379 -6.652 1.00 0.00 86 THR A C 15
ATOM 19290 O O . THR A 1 86 ? 19.978 -0.464 -6.962 1.00 0.00 86 THR A O 15
ATOM 19301 N N . ASN A 1 87 ? 20.374 -2.656 -6.651 1.00 0.00 87 ASN A N 15
ATOM 19302 C CA . ASN A 1 87 ? 19.024 -3.065 -7.025 1.00 0.00 87 ASN A CA 15
ATOM 19303 C C . ASN A 1 87 ? 18.422 -3.983 -5.966 1.00 0.00 87 ASN A C 15
ATOM 19304 O O . ASN A 1 87 ? 18.724 -5.176 -5.917 1.00 0.00 87 ASN A O 15
ATOM 19315 N N . CYS A 1 88 ? 17.566 -3.420 -5.119 1.00 0.00 88 CYS A N 15
ATOM 19316 C CA . CYS A 1 88 ? 16.920 -4.186 -4.061 1.00 0.00 88 CYS A CA 15
ATOM 19317 C C . CYS A 1 88 ? 16.190 -5.397 -4.635 1.00 0.00 88 CYS A C 15
ATOM 19318 O O . CYS A 1 88 ? 16.002 -6.403 -3.951 1.00 0.00 88 CYS A O 15
ATOM 19325 N N . ASN A 1 89 ? 15.780 -5.292 -5.895 1.00 0.00 89 ASN A N 15
ATOM 19326 C CA . ASN A 1 89 ? 15.070 -6.378 -6.561 1.00 0.00 89 ASN A CA 15
ATOM 19327 C C . ASN A 1 89 ? 15.903 -7.655 -6.557 1.00 0.00 89 ASN A C 15
ATOM 19328 O O . ASN A 1 89 ? 15.364 -8.762 -6.520 1.00 0.00 89 ASN A O 15
ATOM 19339 N N . THR A 1 90 ? 17.223 -7.495 -6.596 1.00 0.00 90 THR A N 15
ATOM 19340 C CA . THR A 1 90 ? 18.131 -8.635 -6.597 1.00 0.00 90 THR A CA 15
ATOM 19341 C C . THR A 1 90 ? 18.627 -8.945 -5.190 1.00 0.00 90 THR A C 15
ATOM 19342 O O . THR A 1 90 ? 19.639 -9.623 -5.012 1.00 0.00 90 THR A O 15
ATOM 19353 N N . VAL A 1 91 ? 17.907 -8.445 -4.190 1.00 0.00 91 VAL A N 15
ATOM 19354 C CA . VAL A 1 91 ? 18.273 -8.670 -2.797 1.00 0.00 91 VAL A CA 15
ATOM 19355 C C . VAL A 1 91 ? 17.035 -8.808 -1.919 1.00 0.00 91 VAL A C 15
ATOM 19356 O O . VAL A 1 91 ? 16.214 -7.894 -1.834 1.00 0.00 91 VAL A O 15
ATOM 19369 N N . LYS A 1 92 ? 16.905 -9.958 -1.265 1.00 0.00 92 LYS A N 15
ATOM 19370 C CA . LYS A 1 92 ? 15.767 -10.217 -0.390 1.00 0.00 92 LYS A CA 15
ATOM 19371 C C . LYS A 1 92 ? 16.170 -10.095 1.076 1.00 0.00 92 LYS A C 15
ATOM 19372 O O . LYS A 1 92 ? 16.951 -10.899 1.585 1.00 0.00 92 LYS A O 15
ATOM 19391 N N . PHE A 1 93 ? 15.630 -9.085 1.751 1.00 0.00 93 PHE A N 15
ATOM 19392 C CA . PHE A 1 93 ? 15.932 -8.859 3.159 1.00 0.00 93 PHE A CA 15
ATOM 19393 C C . PHE A 1 93 ? 17.439 -8.794 3.388 1.00 0.00 93 PHE A C 15
ATOM 19394 O O . PHE A 1 93 ? 17.897 -8.472 4.484 1.00 0.00 93 PHE A O 15
ATOM 19411 N N . ALA A 1 1 ? 1.563 -0.331 0.886 1.00 0.00 1 ALA A N 16
ATOM 19412 C CA . ALA A 1 1 ? 2.210 -0.299 -0.420 1.00 0.00 1 ALA A CA 16
ATOM 19413 C C . ALA A 1 1 ? 2.931 1.026 -0.642 1.00 0.00 1 ALA A C 16
ATOM 19414 O O . ALA A 1 1 ? 2.302 2.082 -0.713 1.00 0.00 1 ALA A O 16
ATOM 19421 N N . ILE A 1 2 ? 4.254 0.962 -0.752 1.00 0.00 2 ILE A N 16
ATOM 19422 C CA . ILE A 1 2 ? 5.061 2.157 -0.967 1.00 0.00 2 ILE A CA 16
ATOM 19423 C C . ILE A 1 2 ? 4.937 2.652 -2.404 1.00 0.00 2 ILE A C 16
ATOM 19424 O O . ILE A 1 2 ? 5.285 1.943 -3.348 1.00 0.00 2 ILE A O 16
ATOM 19440 N N . SER A 1 3 ? 4.442 3.876 -2.562 1.00 0.00 3 SER A N 16
ATOM 19441 C CA . SER A 1 3 ? 4.271 4.466 -3.885 1.00 0.00 3 SER A CA 16
ATOM 19442 C C . SER A 1 3 ? 5.471 5.334 -4.252 1.00 0.00 3 SER A C 16
ATOM 19443 O O . SER A 1 3 ? 6.320 4.936 -5.049 1.00 0.00 3 SER A O 16
ATOM 19451 N N . CYS A 1 4 ? 5.534 6.524 -3.663 1.00 0.00 4 CYS A N 16
ATOM 19452 C CA . CYS A 1 4 ? 6.628 7.451 -3.926 1.00 0.00 4 CYS A CA 16
ATOM 19453 C C . CYS A 1 4 ? 6.498 8.704 -3.065 1.00 0.00 4 CYS A C 16
ATOM 19454 O O . CYS A 1 4 ? 7.485 9.205 -2.528 1.00 0.00 4 CYS A O 16
ATOM 19461 N N . GLY A 1 5 ? 5.273 9.204 -2.938 1.00 0.00 5 GLY A N 16
ATOM 19462 C CA . GLY A 1 5 ? 5.036 10.394 -2.142 1.00 0.00 5 GLY A CA 16
ATOM 19463 C C . GLY A 1 5 ? 5.557 10.256 -0.725 1.00 0.00 5 GLY A C 16
ATOM 19464 O O . GLY A 1 5 ? 5.995 11.234 -0.120 1.00 0.00 5 GLY A O 16
ATOM 19468 N N . ALA A 1 6 ? 5.509 9.038 -0.194 1.00 0.00 6 ALA A N 16
ATOM 19469 C CA . ALA A 1 6 ? 5.980 8.776 1.160 1.00 0.00 6 ALA A CA 16
ATOM 19470 C C . ALA A 1 6 ? 7.503 8.745 1.215 1.00 0.00 6 ALA A C 16
ATOM 19471 O O . ALA A 1 6 ? 8.105 9.080 2.235 1.00 0.00 6 ALA A O 16
ATOM 19478 N N . VAL A 1 7 ? 8.123 8.339 0.111 1.00 0.00 7 VAL A N 16
ATOM 19479 C CA . VAL A 1 7 ? 9.577 8.264 0.033 1.00 0.00 7 VAL A CA 16
ATOM 19480 C C . VAL A 1 7 ? 10.188 9.645 -0.179 1.00 0.00 7 VAL A C 16
ATOM 19481 O O . VAL A 1 7 ? 11.151 10.020 0.490 1.00 0.00 7 VAL A O 16
ATOM 19494 N N . THR A 1 8 ? 9.621 10.399 -1.116 1.00 0.00 8 THR A N 16
ATOM 19495 C CA . THR A 1 8 ? 10.109 11.738 -1.418 1.00 0.00 8 THR A CA 16
ATOM 19496 C C . THR A 1 8 ? 9.921 12.673 -0.229 1.00 0.00 8 THR A C 16
ATOM 19497 O O . THR A 1 8 ? 10.664 13.641 -0.065 1.00 0.00 8 THR A O 16
ATOM 19508 N N . SER A 1 9 ? 8.924 12.377 0.599 1.00 0.00 9 SER A N 16
ATOM 19509 C CA . SER A 1 9 ? 8.637 13.194 1.772 1.00 0.00 9 SER A CA 16
ATOM 19510 C C . SER A 1 9 ? 9.816 13.188 2.740 1.00 0.00 9 SER A C 16
ATOM 19511 O O . SER A 1 9 ? 10.242 14.237 3.224 1.00 0.00 9 SER A O 16
ATOM 19519 N N . ASP A 1 10 ? 10.339 11.998 3.018 1.00 0.00 10 ASP A N 16
ATOM 19520 C CA . ASP A 1 10 ? 11.469 11.854 3.928 1.00 0.00 10 ASP A CA 16
ATOM 19521 C C . ASP A 1 10 ? 12.769 12.274 3.249 1.00 0.00 10 ASP A C 16
ATOM 19522 O O . ASP A 1 10 ? 13.748 12.614 3.916 1.00 0.00 10 ASP A O 16
ATOM 19531 N N . LEU A 1 11 ? 12.773 12.248 1.921 1.00 0.00 11 LEU A N 16
ATOM 19532 C CA . LEU A 1 11 ? 13.953 12.626 1.152 1.00 0.00 11 LEU A CA 16
ATOM 19533 C C . LEU A 1 11 ? 14.212 14.126 1.252 1.00 0.00 11 LEU A C 16
ATOM 19534 O O . LEU A 1 11 ? 15.361 14.568 1.263 1.00 0.00 11 LEU A O 16
ATOM 19550 N N . SER A 1 12 ? 13.136 14.903 1.328 1.00 0.00 12 SER A N 16
ATOM 19551 C CA . SER A 1 12 ? 13.247 16.354 1.426 1.00 0.00 12 SER A CA 16
ATOM 19552 C C . SER A 1 12 ? 14.145 16.752 2.594 1.00 0.00 12 SER A C 16
ATOM 19553 O O . SER A 1 12 ? 15.155 17.436 2.428 1.00 0.00 12 SER A O 16
ATOM 19561 N N . PRO A 1 13 ? 13.768 16.314 3.805 1.00 0.00 13 PRO A N 16
ATOM 19562 C CA . PRO A 1 13 ? 14.525 16.612 5.024 1.00 0.00 13 PRO A CA 16
ATOM 19563 C C . PRO A 1 13 ? 15.864 15.883 5.068 1.00 0.00 13 PRO A C 16
ATOM 19564 O O . PRO A 1 13 ? 16.795 16.314 5.750 1.00 0.00 13 PRO A O 16
ATOM 19575 N N . CYS A 1 14 ? 15.955 14.778 4.337 1.00 0.00 14 CYS A N 16
ATOM 19576 C CA . CYS A 1 14 ? 17.179 13.988 4.293 1.00 0.00 14 CYS A CA 16
ATOM 19577 C C . CYS A 1 14 ? 18.162 14.566 3.278 1.00 0.00 14 CYS A C 16
ATOM 19578 O O . CYS A 1 14 ? 19.350 14.240 3.293 1.00 0.00 14 CYS A O 16
ATOM 19585 N N . LEU A 1 15 ? 17.658 15.424 2.398 1.00 0.00 15 LEU A N 16
ATOM 19586 C CA . LEU A 1 15 ? 18.491 16.048 1.375 1.00 0.00 15 LEU A CA 16
ATOM 19587 C C . LEU A 1 15 ? 19.562 16.930 2.008 1.00 0.00 15 LEU A C 16
ATOM 19588 O O . LEU A 1 15 ? 20.747 16.811 1.694 1.00 0.00 15 LEU A O 16
ATOM 19604 N N . THR A 1 16 ? 19.137 17.816 2.904 1.00 0.00 16 THR A N 16
ATOM 19605 C CA . THR A 1 16 ? 20.059 18.718 3.583 1.00 0.00 16 THR A CA 16
ATOM 19606 C C . THR A 1 16 ? 21.225 17.952 4.199 1.00 0.00 16 THR A C 16
ATOM 19607 O O . THR A 1 16 ? 22.366 18.414 4.174 1.00 0.00 16 THR A O 16
ATOM 19618 N N . TYR A 1 17 ? 20.931 16.780 4.750 1.00 0.00 17 TYR A N 16
ATOM 19619 C CA . TYR A 1 17 ? 21.954 15.950 5.374 1.00 0.00 17 TYR A CA 16
ATOM 19620 C C . TYR A 1 17 ? 22.748 15.181 4.322 1.00 0.00 17 TYR A C 16
ATOM 19621 O O . TYR A 1 17 ? 23.969 15.054 4.418 1.00 0.00 17 TYR A O 16
ATOM 19639 N N . LEU A 1 18 ? 22.045 14.669 3.317 1.00 0.00 18 LEU A N 16
ATOM 19640 C CA . LEU A 1 18 ? 22.681 13.912 2.245 1.00 0.00 18 LEU A CA 16
ATOM 19641 C C . LEU A 1 18 ? 23.552 14.819 1.381 1.00 0.00 18 LEU A C 16
ATOM 19642 O O . LEU A 1 18 ? 24.344 14.345 0.566 1.00 0.00 18 LEU A O 16
ATOM 19658 N N . THR A 1 19 ? 23.401 16.127 1.565 1.00 0.00 19 THR A N 16
ATOM 19659 C CA . THR A 1 19 ? 24.173 17.100 0.804 1.00 0.00 19 THR A CA 16
ATOM 19660 C C . THR A 1 19 ? 25.422 17.529 1.566 1.00 0.00 19 THR A C 16
ATOM 19661 O O . THR A 1 19 ? 26.312 18.170 1.009 1.00 0.00 19 THR A O 16
ATOM 19672 N N . GLY A 1 20 ? 25.481 17.171 2.845 1.00 0.00 20 GLY A N 16
ATOM 19673 C CA . GLY A 1 20 ? 26.626 17.527 3.663 1.00 0.00 20 GLY A CA 16
ATOM 19674 C C . GLY A 1 20 ? 26.266 18.493 4.774 1.00 0.00 20 GLY A C 16
ATOM 19675 O O . GLY A 1 20 ? 27.126 18.901 5.554 1.00 0.00 20 GLY A O 16
ATOM 19679 N N . GLY A 1 21 ? 24.991 18.863 4.845 1.00 0.00 21 GLY A N 16
ATOM 19680 C CA . GLY A 1 21 ? 24.543 19.786 5.871 1.00 0.00 21 GLY A CA 16
ATOM 19681 C C . GLY A 1 21 ? 24.452 19.136 7.237 1.00 0.00 21 GLY A C 16
ATOM 19682 O O . GLY A 1 21 ? 24.928 18.020 7.450 1.00 0.00 21 GLY A O 16
ATOM 19686 N N . PRO A 1 22 ? 23.831 19.842 8.193 1.00 0.00 22 PRO A N 16
ATOM 19687 C CA . PRO A 1 22 ? 23.667 19.347 9.563 1.00 0.00 22 PRO A CA 16
ATOM 19688 C C . PRO A 1 22 ? 22.683 18.185 9.645 1.00 0.00 22 PRO A C 16
ATOM 19689 O O . PRO A 1 22 ? 21.652 18.183 8.974 1.00 0.00 22 PRO A O 16
ATOM 19700 N N . GLY A 1 23 ? 23.008 17.197 10.473 1.00 0.00 23 GLY A N 16
ATOM 19701 C CA . GLY A 1 23 ? 22.142 16.043 10.628 1.00 0.00 23 GLY A CA 16
ATOM 19702 C C . GLY A 1 23 ? 22.837 14.884 11.314 1.00 0.00 23 GLY A C 16
ATOM 19703 O O . GLY A 1 23 ? 23.940 15.020 11.846 1.00 0.00 23 GLY A O 16
ATOM 19707 N N . PRO A 1 24 ? 22.186 13.711 11.310 1.00 0.00 24 PRO A N 16
ATOM 19708 C CA . PRO A 1 24 ? 20.873 13.537 10.681 1.00 0.00 24 PRO A CA 16
ATOM 19709 C C . PRO A 1 24 ? 19.766 14.261 11.440 1.00 0.00 24 PRO A C 16
ATOM 19710 O O . PRO A 1 24 ? 19.650 14.134 12.659 1.00 0.00 24 PRO A O 16
ATOM 19721 N N . SER A 1 25 ? 18.955 15.022 10.712 1.00 0.00 25 SER A N 16
ATOM 19722 C CA . SER A 1 25 ? 17.859 15.769 11.317 1.00 0.00 25 SER A CA 16
ATOM 19723 C C . SER A 1 25 ? 16.823 14.823 11.917 1.00 0.00 25 SER A C 16
ATOM 19724 O O . SER A 1 25 ? 16.780 13.632 11.609 1.00 0.00 25 SER A O 16
ATOM 19732 N N . PRO A 1 26 ? 15.967 15.366 12.795 1.00 0.00 26 PRO A N 16
ATOM 19733 C CA . PRO A 1 26 ? 14.914 14.589 13.457 1.00 0.00 26 PRO A CA 16
ATOM 19734 C C . PRO A 1 26 ? 13.811 14.168 12.493 1.00 0.00 26 PRO A C 16
ATOM 19735 O O . PRO A 1 26 ? 13.279 13.063 12.590 1.00 0.00 26 PRO A O 16
ATOM 19746 N N . GLN A 1 27 ? 13.473 15.056 11.563 1.00 0.00 27 GLN A N 16
ATOM 19747 C CA . GLN A 1 27 ? 12.432 14.775 10.582 1.00 0.00 27 GLN A CA 16
ATOM 19748 C C . GLN A 1 27 ? 12.903 13.733 9.573 1.00 0.00 27 GLN A C 16
ATOM 19749 O O . GLN A 1 27 ? 12.121 12.898 9.116 1.00 0.00 27 GLN A O 16
ATOM 19763 N N . CYS A 1 28 ? 14.185 13.787 9.228 1.00 0.00 28 CYS A N 16
ATOM 19764 C CA . CYS A 1 28 ? 14.761 12.848 8.272 1.00 0.00 28 CYS A CA 16
ATOM 19765 C C . CYS A 1 28 ? 14.715 11.423 8.815 1.00 0.00 28 CYS A C 16
ATOM 19766 O O . CYS A 1 28 ? 14.179 10.519 8.173 1.00 0.00 28 CYS A O 16
ATOM 19773 N N . CYS A 1 29 ? 15.281 11.229 10.002 1.00 0.00 29 CYS A N 16
ATOM 19774 C CA . CYS A 1 29 ? 15.306 9.915 10.632 1.00 0.00 29 CYS A CA 16
ATOM 19775 C C . CYS A 1 29 ? 13.899 9.332 10.730 1.00 0.00 29 CYS A C 16
ATOM 19776 O O . CYS A 1 29 ? 13.671 8.172 10.389 1.00 0.00 29 CYS A O 16
ATOM 19783 N N . GLY A 1 30 ? 12.958 10.146 11.199 1.00 0.00 30 GLY A N 16
ATOM 19784 C CA . GLY A 1 30 ? 11.586 9.694 11.334 1.00 0.00 30 GLY A CA 16
ATOM 19785 C C . GLY A 1 30 ? 11.056 9.061 10.063 1.00 0.00 30 GLY A C 16
ATOM 19786 O O . GLY A 1 30 ? 10.517 7.956 10.089 1.00 0.00 30 GLY A O 16
ATOM 19790 N N . GLY A 1 31 ? 11.209 9.765 8.945 1.00 0.00 31 GLY A N 16
ATOM 19791 C CA . GLY A 1 31 ? 10.735 9.251 7.673 1.00 0.00 31 GLY A CA 16
ATOM 19792 C C . GLY A 1 31 ? 11.503 8.025 7.221 1.00 0.00 31 GLY A C 16
ATOM 19793 O O . GLY A 1 31 ? 10.926 7.091 6.665 1.00 0.00 31 GLY A O 16
ATOM 19797 N N . VAL A 1 32 ? 12.811 8.028 7.458 1.00 0.00 32 VAL A N 16
ATOM 19798 C CA . VAL A 1 32 ? 13.661 6.908 7.071 1.00 0.00 32 VAL A CA 16
ATOM 19799 C C . VAL A 1 32 ? 13.142 5.598 7.652 1.00 0.00 32 VAL A C 16
ATOM 19800 O O . VAL A 1 32 ? 12.889 4.639 6.922 1.00 0.00 32 VAL A O 16
ATOM 19813 N N . LYS A 1 33 ? 12.985 5.563 8.971 1.00 0.00 33 LYS A N 16
ATOM 19814 C CA . LYS A 1 33 ? 12.494 4.371 9.652 1.00 0.00 33 LYS A CA 16
ATOM 19815 C C . LYS A 1 33 ? 11.104 3.992 9.152 1.00 0.00 33 LYS A C 16
ATOM 19816 O O . LYS A 1 33 ? 10.704 2.829 9.219 1.00 0.00 33 LYS A O 16
ATOM 19835 N N . LYS A 1 34 ? 10.372 4.979 8.647 1.00 0.00 34 LYS A N 16
ATOM 19836 C CA . LYS A 1 34 ? 9.027 4.749 8.132 1.00 0.00 34 LYS A CA 16
ATOM 19837 C C . LYS A 1 34 ? 9.077 4.072 6.766 1.00 0.00 34 LYS A C 16
ATOM 19838 O O . LYS A 1 34 ? 8.227 3.241 6.443 1.00 0.00 34 LYS A O 16
ATOM 19857 N N . LEU A 1 35 ? 10.076 4.432 5.968 1.00 0.00 35 LEU A N 16
ATOM 19858 C CA . LEU A 1 35 ? 10.238 3.858 4.637 1.00 0.00 35 LEU A CA 16
ATOM 19859 C C . LEU A 1 35 ? 10.544 2.366 4.721 1.00 0.00 35 LEU A C 16
ATOM 19860 O O . LEU A 1 35 ? 9.953 1.559 4.003 1.00 0.00 35 LEU A O 16
ATOM 19876 N N . LEU A 1 36 ? 11.471 2.007 5.603 1.00 0.00 36 LEU A N 16
ATOM 19877 C CA . LEU A 1 36 ? 11.855 0.611 5.783 1.00 0.00 36 LEU A CA 16
ATOM 19878 C C . LEU A 1 36 ? 10.769 -0.161 6.526 1.00 0.00 36 LEU A C 16
ATOM 19879 O O . LEU A 1 36 ? 10.547 -1.343 6.267 1.00 0.00 36 LEU A O 16
ATOM 19895 N N . ALA A 1 37 ? 10.095 0.517 7.449 1.00 0.00 37 ALA A N 16
ATOM 19896 C CA . ALA A 1 37 ? 9.030 -0.104 8.227 1.00 0.00 37 ALA A CA 16
ATOM 19897 C C . ALA A 1 37 ? 7.767 -0.276 7.389 1.00 0.00 37 ALA A C 16
ATOM 19898 O O . ALA A 1 37 ? 6.942 -1.146 7.665 1.00 0.00 37 ALA A O 16
ATOM 19905 N N . ALA A 1 38 ? 7.624 0.559 6.366 1.00 0.00 38 ALA A N 16
ATOM 19906 C CA . ALA A 1 38 ? 6.462 0.499 5.487 1.00 0.00 38 ALA A CA 16
ATOM 19907 C C . ALA A 1 38 ? 6.602 -0.628 4.469 1.00 0.00 38 ALA A C 16
ATOM 19908 O O . ALA A 1 38 ? 5.643 -0.979 3.782 1.00 0.00 38 ALA A O 16
ATOM 19915 N N . ALA A 1 39 ? 7.803 -1.190 4.377 1.00 0.00 39 ALA A N 16
ATOM 19916 C CA . ALA A 1 39 ? 8.067 -2.278 3.444 1.00 0.00 39 ALA A CA 16
ATOM 19917 C C . ALA A 1 39 ? 8.634 -3.496 4.166 1.00 0.00 39 ALA A C 16
ATOM 19918 O O . ALA A 1 39 ? 9.653 -3.404 4.850 1.00 0.00 39 ALA A O 16
ATOM 19925 N N . ASN A 1 40 ? 7.968 -4.635 4.009 1.00 0.00 40 ASN A N 16
ATOM 19926 C CA . ASN A 1 40 ? 8.405 -5.870 4.648 1.00 0.00 40 ASN A CA 16
ATOM 19927 C C . ASN A 1 40 ? 8.734 -6.935 3.606 1.00 0.00 40 ASN A C 16
ATOM 19928 O O . ASN A 1 40 ? 9.681 -7.706 3.766 1.00 0.00 40 ASN A O 16
ATOM 19939 N N . THR A 1 41 ? 7.946 -6.971 2.536 1.00 0.00 41 THR A N 16
ATOM 19940 C CA . THR A 1 41 ? 8.152 -7.941 1.467 1.00 0.00 41 THR A CA 16
ATOM 19941 C C . THR A 1 41 ? 9.137 -7.414 0.430 1.00 0.00 41 THR A C 16
ATOM 19942 O O . THR A 1 41 ? 9.752 -6.364 0.619 1.00 0.00 41 THR A O 16
ATOM 19953 N N . THR A 1 42 ? 9.282 -8.149 -0.668 1.00 0.00 42 THR A N 16
ATOM 19954 C CA . THR A 1 42 ? 10.192 -7.756 -1.736 1.00 0.00 42 THR A CA 16
ATOM 19955 C C . THR A 1 42 ? 9.557 -6.707 -2.642 1.00 0.00 42 THR A C 16
ATOM 19956 O O . THR A 1 42 ? 10.135 -5.653 -2.912 1.00 0.00 42 THR A O 16
ATOM 19967 N N . PRO A 1 43 ? 8.340 -6.998 -3.124 1.00 0.00 43 PRO A N 16
ATOM 19968 C CA . PRO A 1 43 ? 7.600 -6.091 -4.006 1.00 0.00 43 PRO A CA 16
ATOM 19969 C C . PRO A 1 43 ? 7.580 -4.660 -3.481 1.00 0.00 43 PRO A C 16
ATOM 19970 O O . PRO A 1 43 ? 7.849 -3.714 -4.221 1.00 0.00 43 PRO A O 16
ATOM 19981 N N . ASP A 1 44 ? 7.259 -4.509 -2.201 1.00 0.00 44 ASP A N 16
ATOM 19982 C CA . ASP A 1 44 ? 7.206 -3.192 -1.576 1.00 0.00 44 ASP A CA 16
ATOM 19983 C C . ASP A 1 44 ? 8.588 -2.548 -1.547 1.00 0.00 44 ASP A C 16
ATOM 19984 O O . ASP A 1 44 ? 8.740 -1.366 -1.857 1.00 0.00 44 ASP A O 16
ATOM 19993 N N . ARG A 1 45 ? 9.593 -3.332 -1.171 1.00 0.00 45 ARG A N 16
ATOM 19994 C CA . ARG A 1 45 ? 10.963 -2.838 -1.099 1.00 0.00 45 ARG A CA 16
ATOM 19995 C C . ARG A 1 45 ? 11.462 -2.417 -2.478 1.00 0.00 45 ARG A C 16
ATOM 19996 O O . ARG A 1 45 ? 12.269 -1.496 -2.602 1.00 0.00 45 ARG A O 16
ATOM 20017 N N . GLN A 1 46 ? 10.976 -3.099 -3.511 1.00 0.00 46 GLN A N 16
ATOM 20018 C CA . GLN A 1 46 ? 11.375 -2.796 -4.880 1.00 0.00 46 GLN A CA 16
ATOM 20019 C C . GLN A 1 46 ? 10.863 -1.424 -5.306 1.00 0.00 46 GLN A C 16
ATOM 20020 O O . GLN A 1 46 ? 11.583 -0.649 -5.934 1.00 0.00 46 GLN A O 16
ATOM 20034 N N . ALA A 1 47 ? 9.614 -1.130 -4.959 1.00 0.00 47 ALA A N 16
ATOM 20035 C CA . ALA A 1 47 ? 9.006 0.149 -5.304 1.00 0.00 47 ALA A CA 16
ATOM 20036 C C . ALA A 1 47 ? 9.779 1.308 -4.685 1.00 0.00 47 ALA A C 16
ATOM 20037 O O . ALA A 1 47 ? 10.176 2.243 -5.380 1.00 0.00 47 ALA A O 16
ATOM 20044 N N . ALA A 1 48 ? 9.988 1.241 -3.375 1.00 0.00 48 ALA A N 16
ATOM 20045 C CA . ALA A 1 48 ? 10.715 2.285 -2.663 1.00 0.00 48 ALA A CA 16
ATOM 20046 C C . ALA A 1 48 ? 12.107 2.485 -3.253 1.00 0.00 48 ALA A C 16
ATOM 20047 O O . ALA A 1 48 ? 12.489 3.602 -3.604 1.00 0.00 48 ALA A O 16
ATOM 20054 N N . CYS A 1 49 ? 12.862 1.397 -3.359 1.00 0.00 49 CYS A N 16
ATOM 20055 C CA . CYS A 1 49 ? 14.212 1.452 -3.906 1.00 0.00 49 CYS A CA 16
ATOM 20056 C C . CYS A 1 49 ? 14.238 2.243 -5.211 1.00 0.00 49 CYS A C 16
ATOM 20057 O O . CYS A 1 49 ? 15.179 2.990 -5.477 1.00 0.00 49 CYS A O 16
ATOM 20064 N N . ASN A 1 50 ? 13.199 2.071 -6.021 1.00 0.00 50 ASN A N 16
ATOM 20065 C CA . ASN A 1 50 ? 13.103 2.768 -7.299 1.00 0.00 50 ASN A CA 16
ATOM 20066 C C . ASN A 1 50 ? 12.969 4.273 -7.089 1.00 0.00 50 ASN A C 16
ATOM 20067 O O . ASN A 1 50 ? 13.598 5.067 -7.790 1.00 0.00 50 ASN A O 16
ATOM 20078 N N . CYS A 1 51 ? 12.147 4.659 -6.119 1.00 0.00 51 CYS A N 16
ATOM 20079 C CA . CYS A 1 51 ? 11.931 6.069 -5.815 1.00 0.00 51 CYS A CA 16
ATOM 20080 C C . CYS A 1 51 ? 13.152 6.671 -5.127 1.00 0.00 51 CYS A C 16
ATOM 20081 O O . CYS A 1 51 ? 13.464 7.848 -5.309 1.00 0.00 51 CYS A O 16
ATOM 20088 N N . LEU A 1 52 ? 13.840 5.855 -4.335 1.00 0.00 52 LEU A N 16
ATOM 20089 C CA . LEU A 1 52 ? 15.028 6.306 -3.619 1.00 0.00 52 LEU A CA 16
ATOM 20090 C C . LEU A 1 52 ? 16.216 6.441 -4.566 1.00 0.00 52 LEU A C 16
ATOM 20091 O O . LEU A 1 52 ? 16.800 7.517 -4.698 1.00 0.00 52 LEU A O 16
ATOM 20107 N N . LYS A 1 53 ? 16.568 5.342 -5.225 1.00 0.00 53 LYS A N 16
ATOM 20108 C CA . LYS A 1 53 ? 17.684 5.337 -6.163 1.00 0.00 53 LYS A CA 16
ATOM 20109 C C . LYS A 1 53 ? 17.559 6.481 -7.165 1.00 0.00 53 LYS A C 16
ATOM 20110 O O . LYS A 1 53 ? 18.544 7.139 -7.497 1.00 0.00 53 LYS A O 16
ATOM 20129 N N . SER A 1 54 ? 16.340 6.713 -7.641 1.00 0.00 54 SER A N 16
ATOM 20130 C CA . SER A 1 54 ? 16.086 7.776 -8.607 1.00 0.00 54 SER A CA 16
ATOM 20131 C C . SER A 1 54 ? 16.107 9.142 -7.928 1.00 0.00 54 SER A C 16
ATOM 20132 O O . SER A 1 54 ? 16.420 10.154 -8.556 1.00 0.00 54 SER A O 16
ATOM 20140 N N . ALA A 1 55 ? 15.773 9.162 -6.642 1.00 0.00 55 ALA A N 16
ATOM 20141 C CA . ALA A 1 55 ? 15.756 10.403 -5.877 1.00 0.00 55 ALA A CA 16
ATOM 20142 C C . ALA A 1 55 ? 17.172 10.876 -5.566 1.00 0.00 55 ALA A C 16
ATOM 20143 O O . ALA A 1 55 ? 17.547 12.001 -5.894 1.00 0.00 55 ALA A O 16
ATOM 20150 N N . ALA A 1 56 ? 17.953 10.009 -4.929 1.00 0.00 56 ALA A N 16
ATOM 20151 C CA . ALA A 1 56 ? 19.328 10.338 -4.574 1.00 0.00 56 ALA A CA 16
ATOM 20152 C C . ALA A 1 56 ? 20.185 10.535 -5.821 1.00 0.00 56 ALA A C 16
ATOM 20153 O O . ALA A 1 56 ? 21.289 11.073 -5.749 1.00 0.00 56 ALA A O 16
ATOM 20160 N N . GLY A 1 57 ? 19.668 10.095 -6.964 1.00 0.00 57 GLY A N 16
ATOM 20161 C CA . GLY A 1 57 ? 20.399 10.232 -8.210 1.00 0.00 57 GLY A CA 16
ATOM 20162 C C . GLY A 1 57 ? 20.666 11.680 -8.570 1.00 0.00 57 GLY A C 16
ATOM 20163 O O . GLY A 1 57 ? 21.506 11.971 -9.421 1.00 0.00 57 GLY A O 16
ATOM 20167 N N . SER A 1 58 ? 19.948 12.591 -7.921 1.00 0.00 58 SER A N 16
ATOM 20168 C CA . SER A 1 58 ? 20.107 14.017 -8.182 1.00 0.00 58 SER A CA 16
ATOM 20169 C C . SER A 1 58 ? 21.098 14.641 -7.204 1.00 0.00 58 SER A C 16
ATOM 20170 O O . SER A 1 58 ? 21.348 15.846 -7.240 1.00 0.00 58 SER A O 16
ATOM 20178 N N . ILE A 1 59 ? 21.659 13.811 -6.330 1.00 0.00 59 ILE A N 16
ATOM 20179 C CA . ILE A 1 59 ? 22.623 14.280 -5.343 1.00 0.00 59 ILE A CA 16
ATOM 20180 C C . ILE A 1 59 ? 24.029 14.334 -5.930 1.00 0.00 59 ILE A C 16
ATOM 20181 O O . ILE A 1 59 ? 24.658 13.301 -6.162 1.00 0.00 59 ILE A O 16
ATOM 20197 N N . THR A 1 60 ? 24.519 15.547 -6.168 1.00 0.00 60 THR A N 16
ATOM 20198 C CA . THR A 1 60 ? 25.852 15.737 -6.728 1.00 0.00 60 THR A CA 16
ATOM 20199 C C . THR A 1 60 ? 26.929 15.477 -5.681 1.00 0.00 60 THR A C 16
ATOM 20200 O O . THR A 1 60 ? 26.860 15.986 -4.563 1.00 0.00 60 THR A O 16
ATOM 20211 N N . LYS A 1 61 ? 27.927 14.681 -6.052 1.00 0.00 61 LYS A N 16
ATOM 20212 C CA . LYS A 1 61 ? 29.022 14.354 -5.146 1.00 0.00 61 LYS A CA 16
ATOM 20213 C C . LYS A 1 61 ? 28.492 13.775 -3.838 1.00 0.00 61 LYS A C 16
ATOM 20214 O O . LYS A 1 61 ? 28.936 14.157 -2.754 1.00 0.00 61 LYS A O 16
ATOM 20233 N N . LEU A 1 62 ? 27.543 12.853 -3.946 1.00 0.00 62 LEU A N 16
ATOM 20234 C CA . LEU A 1 62 ? 26.953 12.220 -2.771 1.00 0.00 62 LEU A CA 16
ATOM 20235 C C . LEU A 1 62 ? 28.036 11.673 -1.846 1.00 0.00 62 LEU A C 16
ATOM 20236 O O . LEU A 1 62 ? 29.030 11.111 -2.303 1.00 0.00 62 LEU A O 16
ATOM 20252 N N . ASN A 1 63 ? 27.834 11.841 -0.543 1.00 0.00 63 ASN A N 16
ATOM 20253 C CA . ASN A 1 63 ? 28.793 11.363 0.446 1.00 0.00 63 ASN A CA 16
ATOM 20254 C C . ASN A 1 63 ? 28.295 10.083 1.111 1.00 0.00 63 ASN A C 16
ATOM 20255 O O . ASN A 1 63 ? 27.447 10.122 2.003 1.00 0.00 63 ASN A O 16
ATOM 20266 N N . THR A 1 64 ? 28.829 8.947 0.672 1.00 0.00 64 THR A N 16
ATOM 20267 C CA . THR A 1 64 ? 28.440 7.656 1.223 1.00 0.00 64 THR A CA 16
ATOM 20268 C C . THR A 1 64 ? 28.598 7.635 2.739 1.00 0.00 64 THR A C 16
ATOM 20269 O O . THR A 1 64 ? 27.846 6.960 3.441 1.00 0.00 64 THR A O 16
ATOM 20280 N N . ASN A 1 65 ? 29.579 8.380 3.237 1.00 0.00 65 ASN A N 16
ATOM 20281 C CA . ASN A 1 65 ? 29.835 8.446 4.672 1.00 0.00 65 ASN A CA 16
ATOM 20282 C C . ASN A 1 65 ? 28.669 9.105 5.402 1.00 0.00 65 ASN A C 16
ATOM 20283 O O . ASN A 1 65 ? 28.212 8.614 6.433 1.00 0.00 65 ASN A O 16
ATOM 20294 N N . ASN A 1 66 ? 28.192 10.221 4.859 1.00 0.00 66 ASN A N 16
ATOM 20295 C CA . ASN A 1 66 ? 27.079 10.948 5.459 1.00 0.00 66 ASN A CA 16
ATOM 20296 C C . ASN A 1 66 ? 25.765 10.201 5.248 1.00 0.00 66 ASN A C 16
ATOM 20297 O O . ASN A 1 66 ? 24.940 10.109 6.156 1.00 0.00 66 ASN A O 16
ATOM 20308 N N . ALA A 1 67 ? 25.580 9.669 4.045 1.00 0.00 67 ALA A N 16
ATOM 20309 C CA . ALA A 1 67 ? 24.368 8.929 3.716 1.00 0.00 67 ALA A CA 16
ATOM 20310 C C . ALA A 1 67 ? 24.263 7.653 4.544 1.00 0.00 67 ALA A C 16
ATOM 20311 O O . ALA A 1 67 ? 23.187 7.302 5.028 1.00 0.00 67 ALA A O 16
ATOM 20318 N N . ALA A 1 68 ? 25.387 6.962 4.704 1.00 0.00 68 ALA A N 16
ATOM 20319 C CA . ALA A 1 68 ? 25.421 5.725 5.475 1.00 0.00 68 ALA A CA 16
ATOM 20320 C C . ALA A 1 68 ? 25.363 6.010 6.972 1.00 0.00 68 ALA A C 16
ATOM 20321 O O . ALA A 1 68 ? 24.977 5.150 7.762 1.00 0.00 68 ALA A O 16
ATOM 20328 N N . ALA A 1 69 ? 25.751 7.222 7.354 1.00 0.00 69 ALA A N 16
ATOM 20329 C CA . ALA A 1 69 ? 25.742 7.621 8.756 1.00 0.00 69 ALA A CA 16
ATOM 20330 C C . ALA A 1 69 ? 24.322 7.895 9.240 1.00 0.00 69 ALA A C 16
ATOM 20331 O O . ALA A 1 69 ? 23.990 7.639 10.398 1.00 0.00 69 ALA A O 16
ATOM 20338 N N . LEU A 1 70 ? 23.489 8.419 8.347 1.00 0.00 70 LEU A N 16
ATOM 20339 C CA . LEU A 1 70 ? 22.104 8.729 8.684 1.00 0.00 70 LEU A CA 16
ATOM 20340 C C . LEU A 1 70 ? 21.426 7.538 9.351 1.00 0.00 70 LEU A C 16
ATOM 20341 O O . LEU A 1 70 ? 20.924 7.626 10.472 1.00 0.00 70 LEU A O 16
ATOM 20357 N N . PRO A 1 71 ? 21.411 6.395 8.649 1.00 0.00 71 PRO A N 16
ATOM 20358 C CA . PRO A 1 71 ? 20.800 5.162 9.156 1.00 0.00 71 PRO A CA 16
ATOM 20359 C C . PRO A 1 71 ? 21.589 4.557 10.312 1.00 0.00 71 PRO A C 16
ATOM 20360 O O . PRO A 1 71 ? 21.024 4.219 11.352 1.00 0.00 71 PRO A O 16
ATOM 20371 N N . GLY A 1 72 ? 22.898 4.422 10.123 1.00 0.00 72 GLY A N 16
ATOM 20372 C CA . GLY A 1 72 ? 23.743 3.857 11.159 1.00 0.00 72 GLY A CA 16
ATOM 20373 C C . GLY A 1 72 ? 23.655 4.626 12.462 1.00 0.00 72 GLY A C 16
ATOM 20374 O O . GLY A 1 72 ? 23.872 4.068 13.538 1.00 0.00 72 GLY A O 16
ATOM 20378 N N . LYS A 1 73 ? 23.337 5.913 12.368 1.00 0.00 73 LYS A N 16
ATOM 20379 C CA . LYS A 1 73 ? 23.221 6.762 13.547 1.00 0.00 73 LYS A CA 16
ATOM 20380 C C . LYS A 1 73 ? 21.907 6.504 14.277 1.00 0.00 73 LYS A C 16
ATOM 20381 O O . LYS A 1 73 ? 21.885 6.329 15.495 1.00 0.00 73 LYS A O 16
ATOM 20400 N N . CYS A 1 74 ? 20.812 6.480 13.523 1.00 0.00 74 CYS A N 16
ATOM 20401 C CA . CYS A 1 74 ? 19.494 6.242 14.097 1.00 0.00 74 CYS A CA 16
ATOM 20402 C C . CYS A 1 74 ? 19.228 4.747 14.248 1.00 0.00 74 CYS A C 16
ATOM 20403 O O . CYS A 1 74 ? 18.142 4.337 14.658 1.00 0.00 74 CYS A O 16
ATOM 20410 N N . GLY A 1 75 ? 20.227 3.936 13.913 1.00 0.00 75 GLY A N 16
ATOM 20411 C CA . GLY A 1 75 ? 20.082 2.496 14.018 1.00 0.00 75 GLY A CA 16
ATOM 20412 C C . GLY A 1 75 ? 19.010 1.953 13.096 1.00 0.00 75 GLY A C 16
ATOM 20413 O O . GLY A 1 75 ? 18.237 1.075 13.479 1.00 0.00 75 GLY A O 16
ATOM 20417 N N . VAL A 1 76 ? 18.960 2.477 11.875 1.00 0.00 76 VAL A N 16
ATOM 20418 C CA . VAL A 1 76 ? 17.974 2.040 10.894 1.00 0.00 76 VAL A CA 16
ATOM 20419 C C . VAL A 1 76 ? 18.553 2.061 9.484 1.00 0.00 76 VAL A C 16
ATOM 20420 O O . VAL A 1 76 ? 18.335 3.006 8.727 1.00 0.00 76 VAL A O 16
ATOM 20433 N N . ASN A 1 77 ? 19.293 1.012 9.139 1.00 0.00 77 ASN A N 16
ATOM 20434 C CA . ASN A 1 77 ? 19.905 0.910 7.819 1.00 0.00 77 ASN A CA 16
ATOM 20435 C C . ASN A 1 77 ? 19.174 -0.116 6.958 1.00 0.00 77 ASN A C 16
ATOM 20436 O O . ASN A 1 77 ? 18.269 -0.805 7.430 1.00 0.00 77 ASN A O 16
ATOM 20447 N N . ILE A 1 78 ? 19.574 -0.213 5.695 1.00 0.00 78 ILE A N 16
ATOM 20448 C CA . ILE A 1 78 ? 18.959 -1.157 4.770 1.00 0.00 78 ILE A CA 16
ATOM 20449 C C . ILE A 1 78 ? 19.933 -2.266 4.388 1.00 0.00 78 ILE A C 16
ATOM 20450 O O . ILE A 1 78 ? 21.152 -2.109 4.461 1.00 0.00 78 ILE A O 16
ATOM 20466 N N . PRO A 1 79 ? 19.385 -3.416 3.968 1.00 0.00 79 PRO A N 16
ATOM 20467 C CA . PRO A 1 79 ? 20.187 -4.574 3.563 1.00 0.00 79 PRO A CA 16
ATOM 20468 C C . PRO A 1 79 ? 20.929 -4.336 2.253 1.00 0.00 79 PRO A C 16
ATOM 20469 O O . PRO A 1 79 ? 21.773 -5.138 1.851 1.00 0.00 79 PRO A O 16
ATOM 20480 N N . TYR A 1 80 ? 20.610 -3.230 1.590 1.00 0.00 80 TYR A N 16
ATOM 20481 C CA . TYR A 1 80 ? 21.245 -2.887 0.323 1.00 0.00 80 TYR A CA 16
ATOM 20482 C C . TYR A 1 80 ? 22.069 -1.610 0.455 1.00 0.00 80 TYR A C 16
ATOM 20483 O O . TYR A 1 80 ? 22.192 -1.045 1.542 1.00 0.00 80 TYR A O 16
ATOM 20501 N N . LYS A 1 81 ? 22.631 -1.159 -0.661 1.00 0.00 81 LYS A N 16
ATOM 20502 C CA . LYS A 1 81 ? 23.442 0.052 -0.675 1.00 0.00 81 LYS A CA 16
ATOM 20503 C C . LYS A 1 81 ? 22.640 1.239 -1.199 1.00 0.00 81 LYS A C 16
ATOM 20504 O O . LYS A 1 81 ? 21.605 1.064 -1.842 1.00 0.00 81 LYS A O 16
ATOM 20523 N N . ILE A 1 82 ? 23.125 2.444 -0.922 1.00 0.00 82 ILE A N 16
ATOM 20524 C CA . ILE A 1 82 ? 22.454 3.659 -1.369 1.00 0.00 82 ILE A CA 16
ATOM 20525 C C . ILE A 1 82 ? 23.290 4.398 -2.408 1.00 0.00 82 ILE A C 16
ATOM 20526 O O . ILE A 1 82 ? 24.309 5.006 -2.082 1.00 0.00 82 ILE A O 16
ATOM 20542 N N . SER A 1 83 ? 22.849 4.344 -3.661 1.00 0.00 83 SER A N 16
ATOM 20543 C CA . SER A 1 83 ? 23.558 5.007 -4.749 1.00 0.00 83 SER A CA 16
ATOM 20544 C C . SER A 1 83 ? 22.795 4.861 -6.063 1.00 0.00 83 SER A C 16
ATOM 20545 O O . SER A 1 83 ? 22.016 3.923 -6.242 1.00 0.00 83 SER A O 16
ATOM 20553 N N . THR A 1 84 ? 23.023 5.796 -6.980 1.00 0.00 84 THR A N 16
ATOM 20554 C CA . THR A 1 84 ? 22.358 5.773 -8.276 1.00 0.00 84 THR A CA 16
ATOM 20555 C C . THR A 1 84 ? 22.865 4.621 -9.135 1.00 0.00 84 THR A C 16
ATOM 20556 O O . THR A 1 84 ? 22.294 4.314 -10.182 1.00 0.00 84 THR A O 16
ATOM 20567 N N . THR A 1 85 ? 23.941 3.983 -8.686 1.00 0.00 85 THR A N 16
ATOM 20568 C CA . THR A 1 85 ? 24.526 2.864 -9.413 1.00 0.00 85 THR A CA 16
ATOM 20569 C C . THR A 1 85 ? 24.339 1.556 -8.653 1.00 0.00 85 THR A C 16
ATOM 20570 O O . THR A 1 85 ? 25.189 0.666 -8.708 1.00 0.00 85 THR A O 16
ATOM 20581 N N . THR A 1 86 ? 23.221 1.444 -7.943 1.00 0.00 86 THR A N 16
ATOM 20582 C CA . THR A 1 86 ? 22.922 0.244 -7.171 1.00 0.00 86 THR A CA 16
ATOM 20583 C C . THR A 1 86 ? 21.663 -0.442 -7.686 1.00 0.00 86 THR A C 16
ATOM 20584 O O . THR A 1 86 ? 20.708 0.218 -8.096 1.00 0.00 86 THR A O 16
ATOM 20595 N N . ASN A 1 87 ? 21.666 -1.771 -7.662 1.00 0.00 87 ASN A N 16
ATOM 20596 C CA . ASN A 1 87 ? 20.522 -2.547 -8.127 1.00 0.00 87 ASN A CA 16
ATOM 20597 C C . ASN A 1 87 ? 19.852 -3.277 -6.967 1.00 0.00 87 ASN A C 16
ATOM 20598 O O . ASN A 1 87 ? 20.384 -4.259 -6.447 1.00 0.00 87 ASN A O 16
ATOM 20609 N N . CYS A 1 88 ? 18.682 -2.791 -6.566 1.00 0.00 88 CYS A N 16
ATOM 20610 C CA . CYS A 1 88 ? 17.939 -3.397 -5.467 1.00 0.00 88 CYS A CA 16
ATOM 20611 C C . CYS A 1 88 ? 17.292 -4.708 -5.905 1.00 0.00 88 CYS A C 16
ATOM 20612 O O . CYS A 1 88 ? 17.010 -5.577 -5.083 1.00 0.00 88 CYS A O 16
ATOM 20619 N N . ASN A 1 89 ? 17.062 -4.841 -7.208 1.00 0.00 89 ASN A N 16
ATOM 20620 C CA . ASN A 1 89 ? 16.449 -6.046 -7.756 1.00 0.00 89 ASN A CA 16
ATOM 20621 C C . ASN A 1 89 ? 17.323 -7.268 -7.495 1.00 0.00 89 ASN A C 16
ATOM 20622 O O . ASN A 1 89 ? 16.843 -8.402 -7.500 1.00 0.00 89 ASN A O 16
ATOM 20633 N N . THR A 1 90 ? 18.611 -7.030 -7.265 1.00 0.00 90 THR A N 16
ATOM 20634 C CA . THR A 1 90 ? 19.553 -8.110 -7.003 1.00 0.00 90 THR A CA 16
ATOM 20635 C C . THR A 1 90 ? 19.730 -8.334 -5.505 1.00 0.00 90 THR A C 16
ATOM 20636 O O . THR A 1 90 ? 20.704 -8.948 -5.070 1.00 0.00 90 THR A O 16
ATOM 20647 N N . VAL A 1 91 ? 18.782 -7.832 -4.721 1.00 0.00 91 V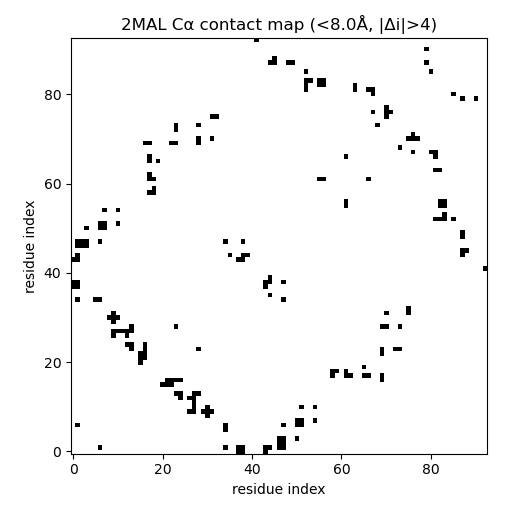AL A N 16
ATOM 20648 C CA . VAL A 1 91 ? 18.832 -7.979 -3.271 1.00 0.00 91 VAL A CA 16
ATOM 20649 C C . VAL A 1 91 ? 18.020 -9.185 -2.812 1.00 0.00 91 VAL A C 16
ATOM 20650 O O . VAL A 1 91 ? 16.856 -9.340 -3.179 1.00 0.00 91 VAL A O 16
ATOM 20663 N N . LYS A 1 92 ? 18.643 -10.038 -2.005 1.00 0.00 92 LYS A N 16
ATOM 20664 C CA . LYS A 1 92 ? 17.979 -11.231 -1.493 1.00 0.00 92 LYS A CA 16
ATOM 20665 C C . LYS A 1 92 ? 17.484 -11.008 -0.068 1.00 0.00 92 LYS A C 16
ATOM 20666 O O . LYS A 1 92 ? 18.275 -10.949 0.873 1.00 0.00 92 LYS A O 16
ATOM 20685 N N . PHE A 1 93 ? 16.169 -10.886 0.084 1.00 0.00 93 PHE A N 16
ATOM 20686 C CA . PHE A 1 93 ? 15.568 -10.671 1.395 1.00 0.00 93 PHE A CA 16
ATOM 20687 C C . PHE A 1 93 ? 16.207 -9.476 2.097 1.00 0.00 93 PHE A C 16
ATOM 20688 O O . PHE A 1 93 ? 17.128 -9.633 2.897 1.00 0.00 93 PHE A O 16
ATOM 20705 N N . ALA A 1 1 ? 1.386 0.564 1.026 1.00 0.00 1 ALA A N 17
ATOM 20706 C CA . ALA A 1 1 ? 2.464 0.195 0.117 1.00 0.00 1 ALA A CA 17
ATOM 20707 C C . ALA A 1 1 ? 3.266 1.420 -0.308 1.00 0.00 1 ALA A C 17
ATOM 20708 O O . ALA A 1 1 ? 2.729 2.525 -0.398 1.00 0.00 1 ALA A O 17
ATOM 20715 N N . ILE A 1 2 ? 4.553 1.218 -0.568 1.00 0.00 2 ILE A N 17
ATOM 20716 C CA . ILE A 1 2 ? 5.429 2.306 -0.983 1.00 0.00 2 ILE A CA 17
ATOM 20717 C C . ILE A 1 2 ? 5.248 2.622 -2.464 1.00 0.00 2 ILE A C 17
ATOM 20718 O O . ILE A 1 2 ? 4.977 1.733 -3.271 1.00 0.00 2 ILE A O 17
ATOM 20734 N N . SER A 1 3 ? 5.401 3.895 -2.815 1.00 0.00 3 SER A N 17
ATOM 20735 C CA . SER A 1 3 ? 5.253 4.330 -4.199 1.00 0.00 3 SER A CA 17
ATOM 20736 C C . SER A 1 3 ? 6.258 5.427 -4.535 1.00 0.00 3 SER A C 17
ATOM 20737 O O . SER A 1 3 ? 7.201 5.210 -5.297 1.00 0.00 3 SER A O 17
ATOM 20745 N N . CYS A 1 4 ? 6.050 6.607 -3.960 1.00 0.00 4 CYS A N 17
ATOM 20746 C CA . CYS A 1 4 ? 6.936 7.740 -4.197 1.00 0.00 4 CYS A CA 17
ATOM 20747 C C . CYS A 1 4 ? 6.534 8.934 -3.335 1.00 0.00 4 CYS A C 17
ATOM 20748 O O . CYS A 1 4 ? 7.386 9.631 -2.786 1.00 0.00 4 CYS A O 17
ATOM 20755 N N . GLY A 1 5 ? 5.229 9.163 -3.222 1.00 0.00 5 GLY A N 17
ATOM 20756 C CA . GLY A 1 5 ? 4.737 10.272 -2.426 1.00 0.00 5 GLY A CA 17
ATOM 20757 C C . GLY A 1 5 ? 5.259 10.241 -1.003 1.00 0.00 5 GLY A C 17
ATOM 20758 O O . GLY A 1 5 ? 5.500 11.286 -0.400 1.00 0.00 5 GLY A O 17
ATOM 20762 N N . ALA A 1 6 ? 5.433 9.039 -0.464 1.00 0.00 6 ALA A N 17
ATOM 20763 C CA . ALA A 1 6 ? 5.930 8.876 0.897 1.00 0.00 6 ALA A CA 17
ATOM 20764 C C . ALA A 1 6 ? 7.454 8.908 0.932 1.00 0.00 6 ALA A C 17
ATOM 20765 O O . ALA A 1 6 ? 8.055 9.231 1.957 1.00 0.00 6 ALA A O 17
ATOM 20772 N N . VAL A 1 7 ? 8.075 8.570 -0.194 1.00 0.00 7 VAL A N 17
ATOM 20773 C CA . VAL A 1 7 ? 9.530 8.561 -0.292 1.00 0.00 7 VAL A CA 17
ATOM 20774 C C . VAL A 1 7 ? 10.081 9.977 -0.414 1.00 0.00 7 VAL A C 17
ATOM 20775 O O . VAL A 1 7 ? 11.088 10.319 0.207 1.00 0.00 7 VAL A O 17
ATOM 20788 N N . THR A 1 8 ? 9.415 10.798 -1.220 1.00 0.00 8 THR A N 17
ATOM 20789 C CA . THR A 1 8 ? 9.839 12.178 -1.425 1.00 0.00 8 THR A CA 17
ATOM 20790 C C . THR A 1 8 ? 9.634 13.009 -0.163 1.00 0.00 8 THR A C 17
ATOM 20791 O O . THR A 1 8 ? 10.314 14.013 0.047 1.00 0.00 8 THR A O 17
ATOM 20802 N N . SER A 1 9 ? 8.692 12.584 0.673 1.00 0.00 9 SER A N 17
ATOM 20803 C CA . SER A 1 9 ? 8.396 13.291 1.913 1.00 0.00 9 SER A CA 17
ATOM 20804 C C . SER A 1 9 ? 9.591 13.251 2.861 1.00 0.00 9 SER A C 17
ATOM 20805 O O . SER A 1 9 ? 10.040 14.285 3.356 1.00 0.00 9 SER A O 17
ATOM 20813 N N . ASP A 1 10 ? 10.101 12.050 3.109 1.00 0.00 10 ASP A N 17
ATOM 20814 C CA . ASP A 1 10 ? 11.244 11.873 3.997 1.00 0.00 10 ASP A CA 17
ATOM 20815 C C . ASP A 1 10 ? 12.536 12.308 3.312 1.00 0.00 10 ASP A C 17
ATOM 20816 O O . ASP A 1 10 ? 13.535 12.596 3.972 1.00 0.00 10 ASP A O 17
ATOM 20825 N N . LEU A 1 11 ? 12.509 12.354 1.984 1.00 0.00 11 LEU A N 17
ATOM 20826 C CA . LEU A 1 11 ? 13.679 12.753 1.209 1.00 0.00 11 LEU A CA 17
ATOM 20827 C C . LEU A 1 11 ? 13.963 14.242 1.380 1.00 0.00 11 LEU A C 17
ATOM 20828 O O . LEU A 1 11 ? 15.118 14.666 1.401 1.00 0.00 11 LEU A O 17
ATOM 20844 N N . SER A 1 12 ? 12.900 15.032 1.503 1.00 0.00 12 SER A N 17
ATOM 20845 C CA . SER A 1 12 ? 13.035 16.474 1.671 1.00 0.00 12 SER A CA 17
ATOM 20846 C C . SER A 1 12 ? 13.951 16.801 2.847 1.00 0.00 12 SER A C 17
ATOM 20847 O O . SER A 1 12 ? 14.967 17.482 2.705 1.00 0.00 12 SER A O 17
ATOM 20855 N N . PRO A 1 13 ? 13.584 16.304 4.037 1.00 0.00 13 PRO A N 17
ATOM 20856 C CA . PRO A 1 13 ? 14.358 16.529 5.262 1.00 0.00 13 PRO A CA 17
ATOM 20857 C C . PRO A 1 13 ? 15.688 15.785 5.252 1.00 0.00 13 PRO A C 17
ATOM 20858 O O . PRO A 1 13 ? 16.632 16.170 5.942 1.00 0.00 13 PRO A O 17
ATOM 20869 N N . CYS A 1 14 ? 15.757 14.716 4.464 1.00 0.00 14 CYS A N 17
ATOM 20870 C CA . CYS A 1 14 ? 16.972 13.917 4.364 1.00 0.00 14 CYS A CA 17
ATOM 20871 C C . CYS A 1 14 ? 17.948 14.534 3.367 1.00 0.00 14 CYS A C 17
ATOM 20872 O O . CYS A 1 14 ? 19.132 14.194 3.347 1.00 0.00 14 CYS A O 17
ATOM 20879 N N . LEU A 1 15 ? 17.444 15.444 2.540 1.00 0.00 15 LEU A N 17
ATOM 20880 C CA . LEU A 1 15 ? 18.271 16.110 1.540 1.00 0.00 15 LEU A CA 17
ATOM 20881 C C . LEU A 1 15 ? 19.340 16.972 2.203 1.00 0.00 15 LEU A C 17
ATOM 20882 O O . LEU A 1 15 ? 20.517 16.908 1.844 1.00 0.00 15 LEU A O 17
ATOM 20898 N N . THR A 1 16 ? 18.924 17.778 3.175 1.00 0.00 16 THR A N 17
ATOM 20899 C CA . THR A 1 16 ? 19.845 18.653 3.890 1.00 0.00 16 THR A CA 17
ATOM 20900 C C . THR A 1 16 ? 21.055 17.878 4.400 1.00 0.00 16 THR A C 17
ATOM 20901 O O . THR A 1 16 ? 22.176 18.388 4.400 1.00 0.00 16 THR A O 17
ATOM 20912 N N . TYR A 1 17 ? 20.822 16.644 4.833 1.00 0.00 17 TYR A N 17
ATOM 20913 C CA . TYR A 1 17 ? 21.893 15.799 5.347 1.00 0.00 17 TYR A CA 17
ATOM 20914 C C . TYR A 1 17 ? 22.603 15.068 4.211 1.00 0.00 17 TYR A C 17
ATOM 20915 O O . TYR A 1 17 ? 23.821 14.883 4.241 1.00 0.00 17 TYR A O 17
ATOM 20933 N N . LEU A 1 18 ? 21.834 14.655 3.210 1.00 0.00 18 LEU A N 17
ATOM 20934 C CA . LEU A 1 18 ? 22.387 13.945 2.063 1.00 0.00 18 LEU A CA 17
ATOM 20935 C C . LEU A 1 18 ? 23.210 14.883 1.186 1.00 0.00 18 LEU A C 17
ATOM 20936 O O . LEU A 1 18 ? 23.905 14.445 0.269 1.00 0.00 18 LEU A O 17
ATOM 20952 N N . THR A 1 19 ? 23.129 16.178 1.476 1.00 0.00 19 THR A N 17
ATOM 20953 C CA . THR A 1 19 ? 23.866 17.179 0.715 1.00 0.00 19 THR A CA 17
ATOM 20954 C C . THR A 1 19 ? 25.195 17.511 1.386 1.00 0.00 19 THR A C 17
ATOM 20955 O O . THR A 1 19 ? 26.067 18.134 0.782 1.00 0.00 19 THR A O 17
ATOM 20966 N N . GLY A 1 20 ? 25.342 17.089 2.638 1.00 0.00 20 GLY A N 17
ATOM 20967 C CA . GLY A 1 20 ? 26.568 17.351 3.370 1.00 0.00 20 GLY A CA 17
ATOM 20968 C C . GLY A 1 20 ? 26.368 18.341 4.500 1.00 0.00 20 GLY A C 17
ATOM 20969 O O . GLY A 1 20 ? 27.334 18.817 5.095 1.00 0.00 20 GLY A O 17
ATOM 20973 N N . GLY A 1 21 ? 25.110 18.652 4.797 1.00 0.00 21 GLY A N 17
ATOM 20974 C CA . GLY A 1 21 ? 24.810 19.592 5.862 1.00 0.00 21 GLY A CA 17
ATOM 20975 C C . GLY A 1 21 ? 24.688 18.917 7.213 1.00 0.00 21 GLY A C 17
ATOM 20976 O O . GLY A 1 21 ? 25.097 17.770 7.398 1.00 0.00 21 GLY A O 17
ATOM 20980 N N . PRO A 1 22 ? 24.114 19.636 8.189 1.00 0.00 22 PRO A N 17
ATOM 20981 C CA . PRO A 1 22 ? 23.926 19.120 9.548 1.00 0.00 22 PRO A CA 17
ATOM 20982 C C . PRO A 1 22 ? 22.875 18.017 9.609 1.00 0.00 22 PRO A C 17
ATOM 20983 O O . PRO A 1 22 ? 21.836 18.099 8.956 1.00 0.00 22 PRO A O 17
ATOM 20994 N N . GLY A 1 23 ? 23.154 16.983 10.398 1.00 0.00 23 GLY A N 17
ATOM 20995 C CA . GLY A 1 23 ? 22.222 15.879 10.530 1.00 0.00 23 GLY A CA 17
ATOM 20996 C C . GLY A 1 23 ? 22.883 14.624 11.065 1.00 0.00 23 GLY A C 17
ATOM 20997 O O . GLY A 1 23 ? 23.996 14.658 11.589 1.00 0.00 23 GLY A O 17
ATOM 21001 N N . PRO A 1 24 ? 22.188 13.483 10.936 1.00 0.00 24 PRO A N 17
ATOM 21002 C CA . PRO A 1 24 ? 20.862 13.431 10.314 1.00 0.00 24 PRO A CA 17
ATOM 21003 C C . PRO A 1 24 ? 19.793 14.100 11.171 1.00 0.00 24 PRO A C 17
ATOM 21004 O O . PRO A 1 24 ? 19.750 13.912 12.387 1.00 0.00 24 PRO A O 17
ATOM 21015 N N . SER A 1 25 ? 18.930 14.881 10.530 1.00 0.00 25 SER A N 17
ATOM 21016 C CA . SER A 1 25 ? 17.862 15.581 11.234 1.00 0.00 25 SER A CA 17
ATOM 21017 C C . SER A 1 25 ? 16.884 14.592 11.860 1.00 0.00 25 SER A C 17
ATOM 21018 O O . SER A 1 25 ? 16.842 13.413 11.506 1.00 0.00 25 SER A O 17
ATOM 21026 N N . PRO A 1 26 ? 16.078 15.081 12.814 1.00 0.00 26 PRO A N 17
ATOM 21027 C CA . PRO A 1 26 ? 15.086 14.257 13.511 1.00 0.00 26 PRO A CA 17
ATOM 21028 C C . PRO A 1 26 ? 13.929 13.853 12.603 1.00 0.00 26 PRO A C 17
ATOM 21029 O O . PRO A 1 26 ? 13.465 12.714 12.645 1.00 0.00 26 PRO A O 17
ATOM 21040 N N . GLN A 1 27 ? 13.469 14.793 11.784 1.00 0.00 27 GLN A N 17
ATOM 21041 C CA . GLN A 1 27 ? 12.365 14.533 10.867 1.00 0.00 27 GLN A CA 17
ATOM 21042 C C . GLN A 1 27 ? 12.768 13.515 9.806 1.00 0.00 27 GLN A C 17
ATOM 21043 O O . GLN A 1 27 ? 11.956 12.695 9.377 1.00 0.00 27 GLN A O 17
ATOM 21057 N N . CYS A 1 28 ? 14.027 13.573 9.384 1.00 0.00 28 CYS A N 17
ATOM 21058 C CA . CYS A 1 28 ? 14.538 12.657 8.372 1.00 0.00 28 CYS A CA 17
ATOM 21059 C C . CYS A 1 28 ? 14.545 11.222 8.891 1.00 0.00 28 CYS A C 17
ATOM 21060 O O . CYS A 1 28 ? 14.042 10.310 8.234 1.00 0.00 28 CYS A O 17
ATOM 21067 N N . CYS A 1 29 ? 15.118 11.029 10.074 1.00 0.00 29 CYS A N 17
ATOM 21068 C CA . CYS A 1 29 ? 15.190 9.706 10.683 1.00 0.00 29 CYS A CA 17
ATOM 21069 C C . CYS A 1 29 ? 13.810 9.058 10.742 1.00 0.00 29 CYS A C 17
ATOM 21070 O O . CYS A 1 29 ? 13.632 7.914 10.325 1.00 0.00 29 CYS A O 17
ATOM 21077 N N . GLY A 1 30 ? 12.836 9.798 11.263 1.00 0.00 30 GLY A N 17
ATOM 21078 C CA . GLY A 1 30 ? 11.485 9.280 11.367 1.00 0.00 30 GLY A CA 17
ATOM 21079 C C . GLY A 1 30 ? 10.951 8.782 10.038 1.00 0.00 30 GLY A C 17
ATOM 21080 O O . GLY A 1 30 ? 10.367 7.702 9.961 1.00 0.00 30 GLY A O 17
ATOM 21084 N N . GLY A 1 31 ? 11.150 9.573 8.988 1.00 0.00 31 GLY A N 17
ATOM 21085 C CA . GLY A 1 31 ? 10.676 9.191 7.671 1.00 0.00 31 GLY A CA 17
ATOM 21086 C C . GLY A 1 31 ? 11.425 7.999 7.109 1.00 0.00 31 GLY A C 17
ATOM 21087 O O . GLY A 1 31 ? 10.825 7.105 6.511 1.00 0.00 31 GLY A O 17
ATOM 21091 N N . VAL A 1 32 ? 12.740 7.985 7.300 1.00 0.00 32 VAL A N 17
ATOM 21092 C CA . VAL A 1 32 ? 13.573 6.893 6.807 1.00 0.00 32 VAL A CA 17
ATOM 21093 C C . VAL A 1 32 ? 13.069 5.546 7.313 1.00 0.00 32 VAL A C 17
ATOM 21094 O O . VAL A 1 32 ? 12.724 4.664 6.526 1.00 0.00 32 VAL A O 17
ATOM 21107 N N . LYS A 1 33 ? 13.028 5.394 8.632 1.00 0.00 33 LYS A N 17
ATOM 21108 C CA . LYS A 1 33 ? 12.565 4.155 9.246 1.00 0.00 33 LYS A CA 17
ATOM 21109 C C . LYS A 1 33 ? 11.162 3.800 8.762 1.00 0.00 33 LYS A C 17
ATOM 21110 O O . LYS A 1 33 ? 10.766 2.634 8.776 1.00 0.00 33 LYS A O 17
ATOM 21129 N N . LYS A 1 34 ? 10.415 4.812 8.334 1.00 0.00 34 LYS A N 17
ATOM 21130 C CA . LYS A 1 34 ? 9.057 4.607 7.844 1.00 0.00 34 LYS A CA 17
ATOM 21131 C C . LYS A 1 34 ? 9.069 3.915 6.484 1.00 0.00 34 LYS A C 17
ATOM 21132 O O . LYS A 1 34 ? 8.285 2.998 6.237 1.00 0.00 34 LYS A O 17
ATOM 21151 N N . LEU A 1 35 ? 9.962 4.359 5.607 1.00 0.00 35 LEU A N 17
ATOM 21152 C CA . LEU A 1 35 ? 10.077 3.781 4.273 1.00 0.00 35 LEU A CA 17
ATOM 21153 C C . LEU A 1 35 ? 10.541 2.329 4.346 1.00 0.00 35 LEU A C 17
ATOM 21154 O O . LEU A 1 35 ? 10.172 1.505 3.508 1.00 0.00 35 LEU A O 17
ATOM 21170 N N . LEU A 1 36 ? 11.349 2.022 5.354 1.00 0.00 36 LEU A N 17
ATOM 21171 C CA . LEU A 1 36 ? 11.862 0.669 5.539 1.00 0.00 36 LEU A CA 17
ATOM 21172 C C . LEU A 1 36 ? 10.874 -0.184 6.328 1.00 0.00 36 LEU A C 17
ATOM 21173 O O . LEU A 1 36 ? 10.790 -1.396 6.131 1.00 0.00 36 LEU A O 17
ATOM 21189 N N . ALA A 1 37 ? 10.128 0.457 7.222 1.00 0.00 37 ALA A N 17
ATOM 21190 C CA . ALA A 1 37 ? 9.144 -0.242 8.038 1.00 0.00 37 ALA A CA 17
ATOM 21191 C C . ALA A 1 37 ? 7.907 -0.599 7.220 1.00 0.00 37 ALA A C 17
ATOM 21192 O O . ALA A 1 37 ? 7.246 -1.603 7.483 1.00 0.00 37 ALA A O 17
ATOM 21199 N N . ALA A 1 38 ? 7.599 0.231 6.229 1.00 0.00 38 ALA A N 17
ATOM 21200 C CA . ALA A 1 38 ? 6.442 0.002 5.372 1.00 0.00 38 ALA A CA 17
ATOM 21201 C C . ALA A 1 38 ? 6.761 -1.009 4.277 1.00 0.00 38 ALA A C 17
ATOM 21202 O O . ALA A 1 38 ? 5.894 -1.375 3.485 1.00 0.00 38 ALA A O 17
ATOM 21209 N N . ALA A 1 39 ? 8.012 -1.457 4.238 1.00 0.00 39 ALA A N 17
ATOM 21210 C CA . ALA A 1 39 ? 8.445 -2.428 3.240 1.00 0.00 39 ALA A CA 17
ATOM 21211 C C . ALA A 1 39 ? 9.067 -3.654 3.900 1.00 0.00 39 ALA A C 17
ATOM 21212 O O . ALA A 1 39 ? 10.236 -3.639 4.282 1.00 0.00 39 ALA A O 17
ATOM 21219 N N . ASN A 1 40 ? 8.276 -4.714 4.033 1.00 0.00 40 ASN A N 17
ATOM 21220 C CA . ASN A 1 40 ? 8.749 -5.948 4.648 1.00 0.00 40 ASN A CA 17
ATOM 21221 C C . ASN A 1 40 ? 9.124 -6.977 3.586 1.00 0.00 40 ASN A C 17
ATOM 21222 O O . ASN A 1 40 ? 10.017 -7.800 3.790 1.00 0.00 40 ASN A O 17
ATOM 21233 N N . THR A 1 41 ? 8.435 -6.925 2.450 1.00 0.00 41 THR A N 17
ATOM 21234 C CA . THR A 1 41 ? 8.694 -7.852 1.356 1.00 0.00 41 THR A CA 17
ATOM 21235 C C . THR A 1 41 ? 9.650 -7.244 0.336 1.00 0.00 41 THR A C 17
ATOM 21236 O O . THR A 1 41 ? 10.213 -6.171 0.558 1.00 0.00 41 THR A O 17
ATOM 21247 N N . THR A 1 42 ? 9.831 -7.937 -0.785 1.00 0.00 42 THR A N 17
ATOM 21248 C CA . THR A 1 42 ? 10.719 -7.465 -1.840 1.00 0.00 42 THR A CA 17
ATOM 21249 C C . THR A 1 42 ? 10.025 -6.436 -2.724 1.00 0.00 42 THR A C 17
ATOM 21250 O O . THR A 1 42 ? 10.553 -5.357 -2.993 1.00 0.00 42 THR A O 17
ATOM 21261 N N . PRO A 1 43 ? 8.813 -6.774 -3.187 1.00 0.00 43 PRO A N 17
ATOM 21262 C CA . PRO A 1 43 ? 8.020 -5.891 -4.048 1.00 0.00 43 PRO A CA 17
ATOM 21263 C C . PRO A 1 43 ? 7.950 -4.466 -3.509 1.00 0.00 43 PRO A C 17
ATOM 21264 O O . PRO A 1 43 ? 8.132 -3.501 -4.252 1.00 0.00 43 PRO A O 17
ATOM 21275 N N . ASP A 1 44 ? 7.685 -4.341 -2.213 1.00 0.00 44 ASP A N 17
ATOM 21276 C CA . ASP A 1 44 ? 7.593 -3.034 -1.574 1.00 0.00 44 ASP A CA 17
ATOM 21277 C C . ASP A 1 44 ? 8.938 -2.316 -1.608 1.00 0.00 44 ASP A C 17
ATOM 21278 O O . ASP A 1 44 ? 9.024 -1.155 -2.009 1.00 0.00 44 ASP A O 17
ATOM 21287 N N . ARG A 1 45 ? 9.987 -3.014 -1.184 1.00 0.00 45 ARG A N 17
ATOM 21288 C CA . ARG A 1 45 ? 11.328 -2.442 -1.164 1.00 0.00 45 ARG A CA 17
ATOM 21289 C C . ARG A 1 45 ? 11.779 -2.065 -2.571 1.00 0.00 45 ARG A C 17
ATOM 21290 O O . ARG A 1 45 ? 12.601 -1.166 -2.749 1.00 0.00 45 ARG A O 17
ATOM 21311 N N . GLN A 1 46 ? 11.235 -2.757 -3.567 1.00 0.00 46 GLN A N 17
ATOM 21312 C CA . GLN A 1 46 ? 11.584 -2.494 -4.959 1.00 0.00 46 GLN A CA 17
ATOM 21313 C C . GLN A 1 46 ? 11.051 -1.137 -5.406 1.00 0.00 46 GLN A C 17
ATOM 21314 O O . GLN A 1 46 ? 11.779 -0.336 -5.991 1.00 0.00 46 GLN A O 17
ATOM 21328 N N . ALA A 1 47 ? 9.775 -0.887 -5.128 1.00 0.00 47 ALA A N 17
ATOM 21329 C CA . ALA A 1 47 ? 9.146 0.374 -5.501 1.00 0.00 47 ALA A CA 17
ATOM 21330 C C . ALA A 1 47 ? 9.890 1.559 -4.896 1.00 0.00 47 ALA A C 17
ATOM 21331 O O . ALA A 1 47 ? 10.233 2.512 -5.596 1.00 0.00 47 ALA A O 17
ATOM 21338 N N . ALA A 1 48 ? 10.136 1.494 -3.591 1.00 0.00 48 ALA A N 17
ATOM 21339 C CA . ALA A 1 48 ? 10.841 2.562 -2.893 1.00 0.00 48 ALA A CA 17
ATOM 21340 C C . ALA A 1 48 ? 12.255 2.734 -3.438 1.00 0.00 48 ALA A C 17
ATOM 21341 O O . ALA A 1 48 ? 12.648 3.830 -3.838 1.00 0.00 48 ALA A O 17
ATOM 21348 N N . CYS A 1 49 ? 13.016 1.645 -3.449 1.00 0.00 49 CYS A N 17
ATOM 21349 C CA . CYS A 1 49 ? 14.387 1.675 -3.944 1.00 0.00 49 CYS A CA 17
ATOM 21350 C C . CYS A 1 49 ? 14.463 2.381 -5.295 1.00 0.00 49 CYS A C 17
ATOM 21351 O O . CYS A 1 49 ? 15.434 3.077 -5.589 1.00 0.00 49 CYS A O 17
ATOM 21358 N N . ASN A 1 50 ? 13.431 2.197 -6.111 1.00 0.00 50 ASN A N 17
ATOM 21359 C CA . ASN A 1 50 ? 13.380 2.816 -7.431 1.00 0.00 50 ASN A CA 17
ATOM 21360 C C . ASN A 1 50 ? 13.316 4.336 -7.317 1.00 0.00 50 ASN A C 17
ATOM 21361 O O . ASN A 1 50 ? 14.154 5.047 -7.872 1.00 0.00 50 ASN A O 17
ATOM 21372 N N . CYS A 1 51 ? 12.316 4.828 -6.593 1.00 0.00 51 CYS A N 17
ATOM 21373 C CA . CYS A 1 51 ? 12.141 6.263 -6.405 1.00 0.00 51 CYS A CA 17
ATOM 21374 C C . CYS A 1 51 ? 13.311 6.856 -5.626 1.00 0.00 51 CYS A C 17
ATOM 21375 O O . CYS A 1 51 ? 13.641 8.033 -5.780 1.00 0.00 51 CYS A O 17
ATOM 21382 N N . LEU A 1 52 ? 13.936 6.034 -4.790 1.00 0.00 52 LEU A N 17
ATOM 21383 C CA . LEU A 1 52 ? 15.070 6.476 -3.987 1.00 0.00 52 LEU A CA 17
ATOM 21384 C C . LEU A 1 52 ? 16.324 6.616 -4.845 1.00 0.00 52 LEU A C 17
ATOM 21385 O O . LEU A 1 52 ? 16.962 7.668 -4.864 1.00 0.00 52 LEU A O 17
ATOM 21401 N N . LYS A 1 53 ? 16.670 5.548 -5.556 1.00 0.00 53 LYS A N 17
ATOM 21402 C CA . LYS A 1 53 ? 17.844 5.551 -6.420 1.00 0.00 53 LYS A CA 17
ATOM 21403 C C . LYS A 1 53 ? 17.835 6.763 -7.346 1.00 0.00 53 LYS A C 17
ATOM 21404 O O . LYS A 1 53 ? 18.869 7.393 -7.570 1.00 0.00 53 LYS A O 17
ATOM 21423 N N . SER A 1 54 ? 16.662 7.084 -7.881 1.00 0.00 54 SER A N 17
ATOM 21424 C CA . SER A 1 54 ? 16.519 8.220 -8.785 1.00 0.00 54 SER A CA 17
ATOM 21425 C C . SER A 1 54 ? 16.605 9.537 -8.021 1.00 0.00 54 SER A C 17
ATOM 21426 O O . SER A 1 54 ? 17.091 10.540 -8.543 1.00 0.00 54 SER A O 17
ATOM 21434 N N . ALA A 1 55 ? 16.129 9.526 -6.780 1.00 0.00 55 ALA A N 17
ATOM 21435 C CA . ALA A 1 55 ? 16.154 10.718 -5.942 1.00 0.00 55 ALA A CA 17
ATOM 21436 C C . ALA A 1 55 ? 17.582 11.094 -5.563 1.00 0.00 55 ALA A C 17
ATOM 21437 O O . ALA A 1 55 ? 18.026 12.214 -5.812 1.00 0.00 55 ALA A O 17
ATOM 21444 N N . ALA A 1 56 ? 18.296 10.150 -4.958 1.00 0.00 56 ALA A N 17
ATOM 21445 C CA . ALA A 1 56 ? 19.675 10.382 -4.546 1.00 0.00 56 ALA A CA 17
ATOM 21446 C C . ALA A 1 56 ? 20.580 10.600 -5.754 1.00 0.00 56 ALA A C 17
ATOM 21447 O O . ALA A 1 56 ? 21.649 11.199 -5.641 1.00 0.00 56 ALA A O 17
ATOM 21454 N N . GLY A 1 57 ? 20.144 10.110 -6.910 1.00 0.00 57 GLY A N 17
ATOM 21455 C CA . GLY A 1 57 ? 20.928 10.261 -8.122 1.00 0.00 57 GLY A CA 17
ATOM 21456 C C . GLY A 1 57 ? 21.085 11.711 -8.534 1.00 0.00 57 GLY A C 17
ATOM 21457 O O . GLY A 1 57 ? 21.962 12.046 -9.330 1.00 0.00 57 GLY A O 17
ATOM 21461 N N . SER A 1 58 ? 20.233 12.575 -7.991 1.00 0.00 58 SER A N 17
ATOM 21462 C CA . SER A 1 58 ? 20.277 13.997 -8.311 1.00 0.00 58 SER A CA 17
ATOM 21463 C C . SER A 1 58 ? 20.994 14.778 -7.213 1.00 0.00 58 SER A C 17
ATOM 21464 O O . SER A 1 58 ? 20.834 15.993 -7.096 1.00 0.00 58 SER A O 17
ATOM 21472 N N . ILE A 1 59 ? 21.783 14.071 -6.412 1.00 0.00 59 ILE A N 17
ATOM 21473 C CA . ILE A 1 59 ? 22.525 14.697 -5.324 1.00 0.00 59 ILE A CA 17
ATOM 21474 C C . ILE A 1 59 ? 23.904 15.150 -5.790 1.00 0.00 59 ILE A C 17
ATOM 21475 O O . ILE A 1 59 ? 24.760 14.330 -6.124 1.00 0.00 59 ILE A O 17
ATOM 21491 N N . THR A 1 60 ? 24.116 16.463 -5.807 1.00 0.00 60 THR A N 17
ATOM 21492 C CA . THR A 1 60 ? 25.391 17.026 -6.231 1.00 0.00 60 THR A CA 17
ATOM 21493 C C . THR A 1 60 ? 26.541 16.471 -5.398 1.00 0.00 60 THR A C 17
ATOM 21494 O O . THR A 1 60 ? 26.629 16.723 -4.196 1.00 0.00 60 THR A O 17
ATOM 21505 N N . LYS A 1 61 ? 27.421 15.713 -6.043 1.00 0.00 61 LYS A N 17
ATOM 21506 C CA . LYS A 1 61 ? 28.568 15.123 -5.363 1.00 0.00 61 LYS A CA 17
ATOM 21507 C C . LYS A 1 61 ? 28.117 14.230 -4.212 1.00 0.00 61 LYS A C 17
ATOM 21508 O O . LYS A 1 61 ? 28.577 14.379 -3.080 1.00 0.00 61 LYS A O 17
ATOM 21527 N N . LEU A 1 62 ? 27.216 13.300 -4.509 1.00 0.00 62 LEU A N 17
ATOM 21528 C CA . LEU A 1 62 ? 26.704 12.380 -3.499 1.00 0.00 62 LEU A CA 17
ATOM 21529 C C . LEU A 1 62 ? 27.847 11.708 -2.745 1.00 0.00 62 LEU A C 17
ATOM 21530 O O . LEU A 1 62 ? 28.855 11.327 -3.339 1.00 0.00 62 LEU A O 17
ATOM 21546 N N . ASN A 1 63 ? 27.680 11.564 -1.435 1.00 0.00 63 ASN A N 17
ATOM 21547 C CA . ASN A 1 63 ? 28.698 10.935 -0.600 1.00 0.00 63 ASN A CA 17
ATOM 21548 C C . ASN A 1 63 ? 28.222 9.577 -0.092 1.00 0.00 63 ASN A C 17
ATOM 21549 O O . ASN A 1 63 ? 27.397 9.497 0.819 1.00 0.00 63 ASN A O 17
ATOM 21560 N N . THR A 1 64 ? 28.749 8.511 -0.687 1.00 0.00 64 THR A N 17
ATOM 21561 C CA . THR A 1 64 ? 28.378 7.157 -0.296 1.00 0.00 64 THR A CA 17
ATOM 21562 C C . THR A 1 64 ? 28.554 6.950 1.205 1.00 0.00 64 THR A C 17
ATOM 21563 O O . THR A 1 64 ? 27.765 6.253 1.841 1.00 0.00 64 THR A O 17
ATOM 21574 N N . ASN A 1 65 ? 29.593 7.562 1.764 1.00 0.00 65 ASN A N 17
ATOM 21575 C CA . ASN A 1 65 ? 29.872 7.444 3.190 1.00 0.00 65 ASN A CA 17
ATOM 21576 C C . ASN A 1 65 ? 28.768 8.098 4.016 1.00 0.00 65 ASN A C 17
ATOM 21577 O O . ASN A 1 65 ? 28.313 7.541 5.014 1.00 0.00 65 ASN A O 17
ATOM 21588 N N . ASN A 1 66 ? 28.342 9.283 3.591 1.00 0.00 66 ASN A N 17
ATOM 21589 C CA . ASN A 1 66 ? 27.291 10.013 4.291 1.00 0.00 66 ASN A CA 17
ATOM 21590 C C . ASN A 1 66 ? 25.951 9.296 4.161 1.00 0.00 66 ASN A C 17
ATOM 21591 O O . ASN A 1 66 ? 25.183 9.216 5.119 1.00 0.00 66 ASN A O 17
ATOM 21602 N N . ALA A 1 67 ? 25.678 8.775 2.969 1.00 0.00 67 ALA A N 17
ATOM 21603 C CA . ALA A 1 67 ? 24.433 8.062 2.714 1.00 0.00 67 ALA A CA 17
ATOM 21604 C C . ALA A 1 67 ? 24.267 6.887 3.672 1.00 0.00 67 ALA A C 17
ATOM 21605 O O . ALA A 1 67 ? 23.167 6.617 4.153 1.00 0.00 67 ALA A O 17
ATOM 21612 N N . ALA A 1 68 ? 25.367 6.191 3.944 1.00 0.00 68 ALA A N 17
ATOM 21613 C CA . ALA A 1 68 ? 25.343 5.046 4.845 1.00 0.00 68 ALA A CA 17
ATOM 21614 C C . ALA A 1 68 ? 25.270 5.494 6.301 1.00 0.00 68 ALA A C 17
ATOM 21615 O O . ALA A 1 68 ? 24.754 4.776 7.156 1.00 0.00 68 ALA A O 17
ATOM 21622 N N . ALA A 1 69 ? 25.792 6.686 6.575 1.00 0.00 69 ALA A N 17
ATOM 21623 C CA . ALA A 1 69 ? 25.785 7.230 7.927 1.00 0.00 69 ALA A CA 17
ATOM 21624 C C . ALA A 1 69 ? 24.383 7.669 8.335 1.00 0.00 69 ALA A C 17
ATOM 21625 O O . ALA A 1 69 ? 24.043 7.675 9.519 1.00 0.00 69 ALA A O 17
ATOM 21632 N N . LEU A 1 70 ? 23.572 8.036 7.348 1.00 0.00 70 LEU A N 17
ATOM 21633 C CA . LEU A 1 70 ? 22.206 8.478 7.605 1.00 0.00 70 LEU A CA 17
ATOM 21634 C C . LEU A 1 70 ? 21.428 7.418 8.378 1.00 0.00 70 LEU A C 17
ATOM 21635 O O . LEU A 1 70 ? 20.914 7.664 9.470 1.00 0.00 70 LEU A O 17
ATOM 21651 N N . PRO A 1 71 ? 21.339 6.211 7.802 1.00 0.00 71 PRO A N 17
ATOM 21652 C CA . PRO A 1 71 ? 20.627 5.088 8.422 1.00 0.00 71 PRO A CA 17
ATOM 21653 C C . PRO A 1 71 ? 21.348 4.555 9.655 1.00 0.00 71 PRO A C 17
ATOM 21654 O O . PRO A 1 71 ? 20.715 4.122 10.617 1.00 0.00 71 PRO A O 17
ATOM 21665 N N . GLY A 1 72 ? 22.676 4.591 9.621 1.00 0.00 72 GLY A N 17
ATOM 21666 C CA . GLY A 1 72 ? 23.461 4.109 10.742 1.00 0.00 72 GLY A CA 17
ATOM 21667 C C . GLY A 1 72 ? 23.295 4.970 11.979 1.00 0.00 72 GLY A C 17
ATOM 21668 O O . GLY A 1 72 ? 23.093 4.457 13.080 1.00 0.00 72 GLY A O 17
ATOM 21672 N N . LYS A 1 73 ? 23.383 6.283 11.799 1.00 0.00 73 LYS A N 17
ATOM 21673 C CA . LYS A 1 73 ? 23.242 7.219 12.908 1.00 0.00 73 LYS A CA 17
ATOM 21674 C C . LYS A 1 73 ? 21.780 7.358 13.320 1.00 0.00 73 LYS A C 17
ATOM 21675 O O . LYS A 1 73 ? 21.476 7.775 14.439 1.00 0.00 73 LYS A O 17
ATOM 21694 N N . CYS A 1 74 ? 20.877 7.006 12.411 1.00 0.00 74 CYS A N 17
ATOM 21695 C CA . CYS A 1 74 ? 19.447 7.090 12.680 1.00 0.00 74 CYS A CA 17
ATOM 21696 C C . CYS A 1 74 ? 18.960 5.851 13.426 1.00 0.00 74 CYS A C 17
ATOM 21697 O O . CYS A 1 74 ? 17.770 5.709 13.704 1.00 0.00 74 CYS A O 17
ATOM 21704 N N . GLY A 1 75 ? 19.890 4.957 13.748 1.00 0.00 75 GLY A N 17
ATOM 21705 C CA . GLY A 1 75 ? 19.536 3.743 14.459 1.00 0.00 75 GLY A CA 17
ATOM 21706 C C . GLY A 1 75 ? 18.714 2.793 13.611 1.00 0.00 75 GLY A C 17
ATOM 21707 O O . GLY A 1 75 ? 17.895 2.035 14.132 1.00 0.00 75 GLY A O 17
ATOM 21711 N N . VAL A 1 76 ? 18.930 2.834 12.300 1.00 0.00 76 VAL A N 17
ATOM 21712 C CA . VAL A 1 76 ? 18.202 1.971 11.378 1.00 0.00 76 VAL A CA 17
ATOM 21713 C C . VAL A 1 76 ? 19.085 1.544 10.212 1.00 0.00 76 VAL A C 17
ATOM 21714 O O . VAL A 1 76 ? 19.122 2.203 9.174 1.00 0.00 76 VAL A O 17
ATOM 21727 N N . ASN A 1 77 ? 19.797 0.435 10.390 1.00 0.00 77 ASN A N 17
ATOM 21728 C CA . ASN A 1 77 ? 20.681 -0.081 9.352 1.00 0.00 77 ASN A CA 17
ATOM 21729 C C . ASN A 1 77 ? 19.930 -1.024 8.417 1.00 0.00 77 ASN A C 17
ATOM 21730 O O . ASN A 1 77 ? 19.116 -1.834 8.859 1.00 0.00 77 ASN A O 17
ATOM 21741 N N . ILE A 1 78 ? 20.211 -0.912 7.123 1.00 0.00 78 ILE A N 17
ATOM 21742 C CA . ILE A 1 78 ? 19.564 -1.756 6.126 1.00 0.00 78 ILE A CA 17
ATOM 21743 C C . ILE A 1 78 ? 20.568 -2.694 5.464 1.00 0.00 78 ILE A C 17
ATOM 21744 O O . ILE A 1 78 ? 21.772 -2.439 5.443 1.00 0.00 78 ILE A O 17
ATOM 21760 N N . PRO A 1 79 ? 20.062 -3.805 4.908 1.00 0.00 79 PRO A N 17
ATOM 21761 C CA . PRO A 1 79 ? 20.897 -4.802 4.232 1.00 0.00 79 PRO A CA 17
ATOM 21762 C C . PRO A 1 79 ? 21.467 -4.285 2.916 1.00 0.00 79 PRO A C 17
ATOM 21763 O O . PRO A 1 79 ? 22.416 -4.853 2.374 1.00 0.00 79 PRO A O 17
ATOM 21774 N N . TYR A 1 80 ? 20.884 -3.206 2.407 1.00 0.00 80 TYR A N 17
ATOM 21775 C CA . TYR A 1 80 ? 21.333 -2.614 1.153 1.00 0.00 80 TYR A CA 17
ATOM 21776 C C . TYR A 1 80 ? 21.897 -1.215 1.382 1.00 0.00 80 TYR A C 17
ATOM 21777 O O . TYR A 1 80 ? 21.889 -0.705 2.503 1.00 0.00 80 TYR A O 17
ATOM 21795 N N . LYS A 1 81 ? 22.385 -0.598 0.311 1.00 0.00 81 LYS A N 17
ATOM 21796 C CA . LYS A 1 81 ? 22.952 0.743 0.392 1.00 0.00 81 LYS A CA 17
ATOM 21797 C C . LYS A 1 81 ? 21.993 1.775 -0.193 1.00 0.00 81 LYS A C 17
ATOM 21798 O O . LYS A 1 81 ? 20.957 1.423 -0.758 1.00 0.00 81 LYS A O 17
ATOM 21817 N N . ILE A 1 82 ? 22.346 3.048 -0.056 1.00 0.00 82 ILE A N 17
ATOM 21818 C CA . ILE A 1 82 ? 21.518 4.130 -0.574 1.00 0.00 82 ILE A CA 17
ATOM 21819 C C . ILE A 1 82 ? 22.327 5.061 -1.470 1.00 0.00 82 ILE A C 17
ATOM 21820 O O . ILE A 1 82 ? 23.056 5.927 -0.986 1.00 0.00 82 ILE A O 17
ATOM 21836 N N . SER A 1 83 ? 22.193 4.877 -2.780 1.00 0.00 83 SER A N 17
ATOM 21837 C CA . SER A 1 83 ? 22.913 5.700 -3.745 1.00 0.00 83 SER A CA 17
ATOM 21838 C C . SER A 1 83 ? 22.453 5.396 -5.168 1.00 0.00 83 SER A C 17
ATOM 21839 O O . SER A 1 83 ? 21.575 4.560 -5.385 1.00 0.00 83 SER A O 17
ATOM 21847 N N . THR A 1 84 ? 23.052 6.083 -6.136 1.00 0.00 84 THR A N 17
ATOM 21848 C CA . THR A 1 84 ? 22.704 5.889 -7.538 1.00 0.00 84 THR A CA 17
ATOM 21849 C C . THR A 1 84 ? 23.339 4.619 -8.092 1.00 0.00 84 THR A C 17
ATOM 21850 O O . THR A 1 84 ? 23.116 4.253 -9.246 1.00 0.00 84 THR A O 17
ATOM 21861 N N . THR A 1 85 ? 24.132 3.949 -7.261 1.00 0.00 85 THR A N 17
ATOM 21862 C CA . THR A 1 85 ? 24.801 2.719 -7.668 1.00 0.00 85 THR A CA 17
ATOM 21863 C C . THR A 1 85 ? 24.422 1.559 -6.755 1.00 0.00 85 THR A C 17
ATOM 21864 O O . THR A 1 85 ? 25.282 0.798 -6.311 1.00 0.00 85 THR A O 17
ATOM 21875 N N . THR A 1 86 ? 23.128 1.429 -6.477 1.00 0.00 86 THR A N 17
ATOM 21876 C CA . THR A 1 86 ? 22.635 0.361 -5.616 1.00 0.00 86 THR A CA 17
ATOM 21877 C C . THR A 1 86 ? 21.725 -0.589 -6.385 1.00 0.00 86 THR A C 17
ATOM 21878 O O . THR A 1 86 ? 20.941 -0.163 -7.232 1.00 0.00 86 THR A O 17
ATOM 21889 N N . ASN A 1 87 ? 21.833 -1.879 -6.083 1.00 0.00 87 ASN A N 17
ATOM 21890 C CA . ASN A 1 87 ? 21.019 -2.890 -6.746 1.00 0.00 87 ASN A CA 17
ATOM 21891 C C . ASN A 1 87 ? 20.097 -3.587 -5.749 1.00 0.00 87 ASN A C 17
ATOM 21892 O O . ASN A 1 87 ? 20.490 -4.552 -5.093 1.00 0.00 87 ASN A O 17
ATOM 21903 N N . CYS A 1 88 ? 18.869 -3.091 -5.641 1.00 0.00 88 CYS A N 17
ATOM 21904 C CA . CYS A 1 88 ? 17.890 -3.665 -4.725 1.00 0.00 88 CYS A CA 17
ATOM 21905 C C . CYS A 1 88 ? 17.248 -4.911 -5.326 1.00 0.00 88 CYS A C 17
ATOM 21906 O O . CYS A 1 88 ? 16.780 -5.790 -4.604 1.00 0.00 88 CYS A O 17
ATOM 21913 N N . ASN A 1 89 ? 17.230 -4.980 -6.654 1.00 0.00 89 ASN A N 17
ATOM 21914 C CA . ASN A 1 89 ? 16.645 -6.118 -7.353 1.00 0.00 89 ASN A CA 17
ATOM 21915 C C . ASN A 1 89 ? 17.415 -7.399 -7.046 1.00 0.00 89 ASN A C 17
ATOM 21916 O O . ASN A 1 89 ? 16.888 -8.503 -7.188 1.00 0.00 89 ASN A O 17
ATOM 21927 N N . THR A 1 90 ? 18.666 -7.245 -6.622 1.00 0.00 90 THR A N 17
ATOM 21928 C CA . THR A 1 90 ? 19.509 -8.387 -6.296 1.00 0.00 90 THR A CA 17
ATOM 21929 C C . THR A 1 90 ? 19.458 -8.700 -4.805 1.00 0.00 90 THR A C 17
ATOM 21930 O O . THR A 1 90 ? 19.847 -9.786 -4.374 1.00 0.00 90 THR A O 17
ATOM 21941 N N . VAL A 1 91 ? 18.974 -7.742 -4.020 1.00 0.00 91 VAL A N 17
ATOM 21942 C CA . VAL A 1 91 ? 18.870 -7.916 -2.576 1.00 0.00 91 VAL A CA 17
ATOM 21943 C C . VAL A 1 91 ? 17.708 -8.834 -2.216 1.00 0.00 91 VAL A C 17
ATOM 21944 O O . VAL A 1 91 ? 16.556 -8.558 -2.553 1.00 0.00 91 VAL A O 17
ATOM 21957 N N . LYS A 1 92 ? 18.016 -9.928 -1.527 1.00 0.00 92 LYS A N 17
ATOM 21958 C CA . LYS A 1 92 ? 16.997 -10.887 -1.118 1.00 0.00 92 LYS A CA 17
ATOM 21959 C C . LYS A 1 92 ? 16.716 -10.777 0.377 1.00 0.00 92 LYS A C 17
ATOM 21960 O O . LYS A 1 92 ? 17.562 -11.116 1.205 1.00 0.00 92 LYS A O 17
ATOM 21979 N N . PHE A 1 93 ? 15.522 -10.303 0.717 1.00 0.00 93 PHE A N 17
ATOM 21980 C CA . PHE A 1 93 ? 15.128 -10.149 2.112 1.00 0.00 93 PHE A CA 17
ATOM 21981 C C . PHE A 1 93 ? 16.172 -9.350 2.887 1.00 0.00 93 PHE A C 17
ATOM 21982 O O . PHE A 1 93 ? 16.893 -9.896 3.721 1.00 0.00 93 PHE A O 17
ATOM 21999 N N . ALA A 1 1 ? 1.731 -0.096 0.420 1.00 0.00 1 ALA A N 18
ATOM 22000 C CA . ALA A 1 1 ? 1.946 0.145 -1.001 1.00 0.00 1 ALA A CA 18
ATOM 22001 C C . ALA A 1 1 ? 2.725 1.437 -1.227 1.00 0.00 1 ALA A C 18
ATOM 22002 O O . ALA A 1 1 ? 2.137 2.506 -1.389 1.00 0.00 1 ALA A O 18
ATOM 22009 N N . ILE A 1 2 ? 4.049 1.329 -1.236 1.00 0.00 2 ILE A N 18
ATOM 22010 C CA . ILE A 1 2 ? 4.907 2.489 -1.443 1.00 0.00 2 ILE A CA 18
ATOM 22011 C C . ILE A 1 2 ? 4.905 2.921 -2.905 1.00 0.00 2 ILE A C 18
ATOM 22012 O O . ILE A 1 2 ? 5.329 2.172 -3.785 1.00 0.00 2 ILE A O 18
ATOM 22028 N N . SER A 1 3 ? 4.426 4.136 -3.157 1.00 0.00 3 SER A N 18
ATOM 22029 C CA . SER A 1 3 ? 4.367 4.668 -4.513 1.00 0.00 3 SER A CA 18
ATOM 22030 C C . SER A 1 3 ? 5.591 5.528 -4.813 1.00 0.00 3 SER A C 18
ATOM 22031 O O . SER A 1 3 ? 6.503 5.104 -5.524 1.00 0.00 3 SER A O 18
ATOM 22039 N N . CYS A 1 4 ? 5.604 6.739 -4.267 1.00 0.00 4 CYS A N 18
ATOM 22040 C CA . CYS A 1 4 ? 6.714 7.661 -4.475 1.00 0.00 4 CYS A CA 18
ATOM 22041 C C . CYS A 1 4 ? 6.519 8.939 -3.664 1.00 0.00 4 CYS A C 18
ATOM 22042 O O . CYS A 1 4 ? 7.460 9.455 -3.063 1.00 0.00 4 CYS A O 18
ATOM 22049 N N . GLY A 1 5 ? 5.289 9.444 -3.652 1.00 0.00 5 GLY A N 18
ATOM 22050 C CA . GLY A 1 5 ? 4.992 10.657 -2.913 1.00 0.00 5 GLY A CA 18
ATOM 22051 C C . GLY A 1 5 ? 5.395 10.560 -1.454 1.00 0.00 5 GLY A C 18
ATOM 22052 O O . GLY A 1 5 ? 5.829 11.544 -0.857 1.00 0.00 5 GLY A O 18
ATOM 22056 N N . ALA A 1 6 ? 5.248 9.370 -0.880 1.00 0.00 6 ALA A N 18
ATOM 22057 C CA . ALA A 1 6 ? 5.600 9.149 0.517 1.00 0.00 6 ALA A CA 18
ATOM 22058 C C . ALA A 1 6 ? 7.111 9.033 0.691 1.00 0.00 6 ALA A C 18
ATOM 22059 O O . ALA A 1 6 ? 7.648 9.327 1.759 1.00 0.00 6 ALA A O 18
ATOM 22066 N N . VAL A 1 7 ? 7.792 8.602 -0.366 1.00 0.00 7 VAL A N 18
ATOM 22067 C CA . VAL A 1 7 ? 9.242 8.448 -0.330 1.00 0.00 7 VAL A CA 18
ATOM 22068 C C . VAL A 1 7 ? 9.940 9.802 -0.394 1.00 0.00 7 VAL A C 18
ATOM 22069 O O . VAL A 1 7 ? 10.983 10.006 0.228 1.00 0.00 7 VAL A O 18
ATOM 22082 N N . THR A 1 8 ? 9.359 10.726 -1.152 1.00 0.00 8 THR A N 18
ATOM 22083 C CA . THR A 1 8 ? 9.925 12.061 -1.299 1.00 0.00 8 THR A CA 18
ATOM 22084 C C . THR A 1 8 ? 9.709 12.891 -0.039 1.00 0.00 8 THR A C 18
ATOM 22085 O O . THR A 1 8 ? 10.446 13.842 0.223 1.00 0.00 8 THR A O 18
ATOM 22096 N N . SER A 1 9 ? 8.695 12.526 0.738 1.00 0.00 9 SER A N 18
ATOM 22097 C CA . SER A 1 9 ? 8.381 13.240 1.970 1.00 0.00 9 SER A CA 18
ATOM 22098 C C . SER A 1 9 ? 9.555 13.189 2.943 1.00 0.00 9 SER A C 18
ATOM 22099 O O . SER A 1 9 ? 9.950 14.208 3.510 1.00 0.00 9 SER A O 18
ATOM 22107 N N . ASP A 1 10 ? 10.109 11.996 3.129 1.00 0.00 10 ASP A N 18
ATOM 22108 C CA . ASP A 1 10 ? 11.239 11.811 4.032 1.00 0.00 10 ASP A CA 18
ATOM 22109 C C . ASP A 1 10 ? 12.537 12.282 3.382 1.00 0.00 10 ASP A C 18
ATOM 22110 O O . ASP A 1 10 ? 13.506 12.606 4.070 1.00 0.00 10 ASP A O 18
ATOM 22119 N N . LEU A 1 11 ? 12.548 12.317 2.054 1.00 0.00 11 LEU A N 18
ATOM 22120 C CA . LEU A 1 11 ? 13.727 12.749 1.310 1.00 0.00 11 LEU A CA 18
ATOM 22121 C C . LEU A 1 11 ? 13.963 14.245 1.485 1.00 0.00 11 LEU A C 18
ATOM 22122 O O . LEU A 1 11 ? 15.105 14.703 1.529 1.00 0.00 11 LEU A O 18
ATOM 22138 N N . SER A 1 12 ? 12.876 15.003 1.584 1.00 0.00 12 SER A N 18
ATOM 22139 C CA . SER A 1 12 ? 12.965 16.449 1.752 1.00 0.00 12 SER A CA 18
ATOM 22140 C C . SER A 1 12 ? 13.855 16.804 2.939 1.00 0.00 12 SER A C 18
ATOM 22141 O O . SER A 1 12 ? 14.856 17.509 2.808 1.00 0.00 12 SER A O 18
ATOM 22149 N N . PRO A 1 13 ? 13.482 16.306 4.127 1.00 0.00 13 PRO A N 18
ATOM 22150 C CA . PRO A 1 13 ? 14.233 16.556 5.362 1.00 0.00 13 PRO A CA 18
ATOM 22151 C C . PRO A 1 13 ? 15.581 15.844 5.375 1.00 0.00 13 PRO A C 18
ATOM 22152 O O . PRO A 1 13 ? 16.505 16.256 6.076 1.00 0.00 13 PRO A O 18
ATOM 22163 N N . CYS A 1 14 ? 15.686 14.773 4.595 1.00 0.00 14 CYS A N 18
ATOM 22164 C CA . CYS A 1 14 ? 16.922 14.002 4.517 1.00 0.00 14 CYS A CA 18
ATOM 22165 C C . CYS A 1 14 ? 17.896 14.635 3.528 1.00 0.00 14 CYS A C 18
ATOM 22166 O O . CYS A 1 14 ? 19.084 14.309 3.514 1.00 0.00 14 CYS A O 18
ATOM 22173 N N . LEU A 1 15 ? 17.386 15.542 2.702 1.00 0.00 15 LEU A N 18
ATOM 22174 C CA . LEU A 1 15 ? 18.210 16.222 1.709 1.00 0.00 15 LEU A CA 18
ATOM 22175 C C . LEU A 1 15 ? 19.261 17.099 2.382 1.00 0.00 15 LEU A C 18
ATOM 22176 O O . LEU A 1 15 ? 20.440 17.057 2.029 1.00 0.00 15 LEU A O 18
ATOM 22192 N N . THR A 1 16 ? 18.827 17.893 3.356 1.00 0.00 16 THR A N 18
ATOM 22193 C CA . THR A 1 16 ? 19.730 18.779 4.080 1.00 0.00 16 THR A CA 18
ATOM 22194 C C . THR A 1 16 ? 20.952 18.023 4.588 1.00 0.00 16 THR A C 18
ATOM 22195 O O . THR A 1 16 ? 22.067 18.546 4.575 1.00 0.00 16 THR A O 18
ATOM 22206 N N . TYR A 1 17 ? 20.736 16.791 5.034 1.00 0.00 17 TYR A N 18
ATOM 22207 C CA . TYR A 1 17 ? 21.821 15.963 5.548 1.00 0.00 17 TYR A CA 18
ATOM 22208 C C . TYR A 1 17 ? 22.530 15.228 4.415 1.00 0.00 17 TYR A C 18
ATOM 22209 O O . TYR A 1 17 ? 23.743 15.016 4.459 1.00 0.00 17 TYR A O 18
ATOM 22227 N N . LEU A 1 18 ? 21.765 14.842 3.399 1.00 0.00 18 LEU A N 18
ATOM 22228 C CA . LEU A 1 18 ? 22.318 14.131 2.252 1.00 0.00 18 LEU A CA 18
ATOM 22229 C C . LEU A 1 18 ? 23.137 15.071 1.372 1.00 0.00 18 LEU A C 18
ATOM 22230 O O . LEU A 1 18 ? 23.817 14.634 0.443 1.00 0.00 18 LEU A O 18
ATOM 22246 N N . THR A 1 19 ? 23.069 16.364 1.673 1.00 0.00 19 THR A N 18
ATOM 22247 C CA . THR A 1 19 ? 23.805 17.365 0.911 1.00 0.00 19 THR A CA 18
ATOM 22248 C C . THR A 1 19 ? 25.135 17.696 1.577 1.00 0.00 19 THR A C 18
ATOM 22249 O O . THR A 1 19 ? 26.006 18.320 0.972 1.00 0.00 19 THR A O 18
ATOM 22260 N N . GLY A 1 20 ? 25.286 17.273 2.829 1.00 0.00 20 GLY A N 18
ATOM 22261 C CA . GLY A 1 20 ? 26.514 17.533 3.556 1.00 0.00 20 GLY A CA 18
ATOM 22262 C C . GLY A 1 20 ? 26.313 18.501 4.706 1.00 0.00 20 GLY A C 18
ATOM 22263 O O . GLY A 1 20 ? 27.278 18.973 5.305 1.00 0.00 20 GLY A O 18
ATOM 22267 N N . GLY A 1 21 ? 25.054 18.798 5.014 1.00 0.00 21 GLY A N 18
ATOM 22268 C CA . GLY A 1 21 ? 24.753 19.716 6.097 1.00 0.00 21 GLY A CA 18
ATOM 22269 C C . GLY A 1 21 ? 24.621 19.012 7.433 1.00 0.00 21 GLY A C 18
ATOM 22270 O O . GLY A 1 21 ? 25.033 17.864 7.597 1.00 0.00 21 GLY A O 18
ATOM 22274 N N . PRO A 1 22 ? 24.036 19.710 8.418 1.00 0.00 22 PRO A N 18
ATOM 22275 C CA . PRO A 1 22 ? 23.839 19.165 9.765 1.00 0.00 22 PRO A CA 18
ATOM 22276 C C . PRO A 1 22 ? 22.792 18.056 9.794 1.00 0.00 22 PRO A C 18
ATOM 22277 O O . PRO A 1 22 ? 21.757 18.149 9.136 1.00 0.00 22 PRO A O 18
ATOM 22288 N N . GLY A 1 23 ? 23.069 17.007 10.563 1.00 0.00 23 GLY A N 18
ATOM 22289 C CA . GLY A 1 23 ? 22.141 15.896 10.664 1.00 0.00 23 GLY A CA 18
ATOM 22290 C C . GLY A 1 23 ? 22.800 14.635 11.186 1.00 0.00 23 GLY A C 18
ATOM 22291 O O . GLY A 1 23 ? 23.914 14.663 11.709 1.00 0.00 23 GLY A O 18
ATOM 22295 N N . PRO A 1 24 ? 22.104 13.498 11.047 1.00 0.00 24 PRO A N 18
ATOM 22296 C CA . PRO A 1 24 ? 20.776 13.453 10.426 1.00 0.00 24 PRO A CA 18
ATOM 22297 C C . PRO A 1 24 ? 19.709 14.115 11.291 1.00 0.00 24 PRO A C 18
ATOM 22298 O O . PRO A 1 24 ? 19.667 13.914 12.505 1.00 0.00 24 PRO A O 18
ATOM 22309 N N . SER A 1 25 ? 18.848 14.906 10.658 1.00 0.00 25 SER A N 18
ATOM 22310 C CA . SER A 1 25 ? 17.783 15.601 11.371 1.00 0.00 25 SER A CA 18
ATOM 22311 C C . SER A 1 25 ? 16.804 14.607 11.988 1.00 0.00 25 SER A C 18
ATOM 22312 O O . SER A 1 25 ? 16.778 13.426 11.641 1.00 0.00 25 SER A O 18
ATOM 22320 N N . PRO A 1 26 ? 15.978 15.095 12.925 1.00 0.00 26 PRO A N 18
ATOM 22321 C CA . PRO A 1 26 ? 14.981 14.267 13.611 1.00 0.00 26 PRO A CA 18
ATOM 22322 C C . PRO A 1 26 ? 13.843 13.847 12.687 1.00 0.00 26 PRO A C 18
ATOM 22323 O O . PRO A 1 26 ? 13.428 12.688 12.688 1.00 0.00 26 PRO A O 18
ATOM 22334 N N . GLN A 1 27 ? 13.343 14.796 11.902 1.00 0.00 27 GLN A N 18
ATOM 22335 C CA . GLN A 1 27 ? 12.252 14.522 10.974 1.00 0.00 27 GLN A CA 18
ATOM 22336 C C . GLN A 1 27 ? 12.685 13.524 9.904 1.00 0.00 27 GLN A C 18
ATOM 22337 O O . GLN A 1 27 ? 11.887 12.706 9.445 1.00 0.00 27 GLN A O 18
ATOM 22351 N N . CYS A 1 28 ? 13.952 13.598 9.511 1.00 0.00 28 CYS A N 18
ATOM 22352 C CA . CYS A 1 28 ? 14.491 12.702 8.495 1.00 0.00 28 CYS A CA 18
ATOM 22353 C C . CYS A 1 28 ? 14.504 11.260 8.993 1.00 0.00 28 CYS A C 18
ATOM 22354 O O . CYS A 1 28 ? 14.001 10.356 8.325 1.00 0.00 28 CYS A O 18
ATOM 22361 N N . CYS A 1 29 ? 15.082 11.051 10.171 1.00 0.00 29 CYS A N 18
ATOM 22362 C CA . CYS A 1 29 ? 15.162 9.720 10.760 1.00 0.00 29 CYS A CA 18
ATOM 22363 C C . CYS A 1 29 ? 13.788 9.056 10.790 1.00 0.00 29 CYS A C 18
ATOM 22364 O O . CYS A 1 29 ? 13.633 7.909 10.372 1.00 0.00 29 CYS A O 18
ATOM 22371 N N . GLY A 1 30 ? 12.794 9.785 11.288 1.00 0.00 30 GLY A N 18
ATOM 22372 C CA . GLY A 1 30 ? 11.447 9.251 11.363 1.00 0.00 30 GLY A CA 18
ATOM 22373 C C . GLY A 1 30 ? 10.937 8.773 10.018 1.00 0.00 30 GLY A C 18
ATOM 22374 O O . GLY A 1 30 ? 10.364 7.689 9.913 1.00 0.00 30 GLY A O 18
ATOM 22378 N N . GLY A 1 31 ? 11.145 9.585 8.985 1.00 0.00 31 GLY A N 18
ATOM 22379 C CA . GLY A 1 31 ? 10.694 9.222 7.654 1.00 0.00 31 GLY A CA 18
ATOM 22380 C C . GLY A 1 31 ? 11.447 8.033 7.091 1.00 0.00 31 GLY A C 18
ATOM 22381 O O . GLY A 1 31 ? 10.854 7.151 6.470 1.00 0.00 31 GLY A O 18
ATOM 22385 N N . VAL A 1 32 ? 12.759 8.010 7.305 1.00 0.00 32 VAL A N 18
ATOM 22386 C CA . VAL A 1 32 ? 13.595 6.921 6.814 1.00 0.00 32 VAL A CA 18
ATOM 22387 C C . VAL A 1 32 ? 13.074 5.570 7.292 1.00 0.00 32 VAL A C 18
ATOM 22388 O O . VAL A 1 32 ? 12.755 4.695 6.487 1.00 0.00 32 VAL A O 18
ATOM 22401 N N . LYS A 1 33 ? 12.991 5.406 8.608 1.00 0.00 33 LYS A N 18
ATOM 22402 C CA . LYS A 1 33 ? 12.507 4.163 9.195 1.00 0.00 33 LYS A CA 18
ATOM 22403 C C . LYS A 1 33 ? 11.098 3.842 8.707 1.00 0.00 33 LYS A C 18
ATOM 22404 O O . LYS A 1 33 ? 10.677 2.685 8.708 1.00 0.00 33 LYS A O 18
ATOM 22423 N N . LYS A 1 34 ? 10.373 4.874 8.289 1.00 0.00 34 LYS A N 18
ATOM 22424 C CA . LYS A 1 34 ? 9.011 4.703 7.795 1.00 0.00 34 LYS A CA 18
ATOM 22425 C C . LYS A 1 34 ? 9.010 4.035 6.423 1.00 0.00 34 LYS A C 18
ATOM 22426 O O . LYS A 1 34 ? 8.178 3.172 6.142 1.00 0.00 34 LYS A O 18
ATOM 22445 N N . LEU A 1 35 ? 9.948 4.438 5.573 1.00 0.00 35 LEU A N 18
ATOM 22446 C CA . LEU A 1 35 ? 10.057 3.878 4.231 1.00 0.00 35 LEU A CA 18
ATOM 22447 C C . LEU A 1 35 ? 10.442 2.403 4.286 1.00 0.00 35 LEU A C 18
ATOM 22448 O O . LEU A 1 35 ? 9.925 1.586 3.522 1.00 0.00 35 LEU A O 18
ATOM 22464 N N . LEU A 1 36 ? 11.350 2.068 5.196 1.00 0.00 36 LEU A N 18
ATOM 22465 C CA . LEU A 1 36 ? 11.802 0.690 5.354 1.00 0.00 36 LEU A CA 18
ATOM 22466 C C . LEU A 1 36 ? 10.757 -0.147 6.084 1.00 0.00 36 LEU A C 18
ATOM 22467 O O . LEU A 1 36 ? 10.555 -1.319 5.769 1.00 0.00 36 LEU A O 18
ATOM 22483 N N . ALA A 1 37 ? 10.095 0.465 7.061 1.00 0.00 37 ALA A N 18
ATOM 22484 C CA . ALA A 1 37 ? 9.067 -0.222 7.833 1.00 0.00 37 ALA A CA 18
ATOM 22485 C C . ALA A 1 37 ? 7.785 -0.381 7.023 1.00 0.00 37 ALA A C 18
ATOM 22486 O O . ALA A 1 37 ? 6.981 -1.275 7.285 1.00 0.00 37 ALA A O 18
ATOM 22493 N N . ALA A 1 38 ? 7.601 0.493 6.039 1.00 0.00 38 ALA A N 18
ATOM 22494 C CA . ALA A 1 38 ? 6.417 0.449 5.190 1.00 0.00 38 ALA A CA 18
ATOM 22495 C C . ALA A 1 38 ? 6.554 -0.621 4.112 1.00 0.00 38 ALA A C 18
ATOM 22496 O O . ALA A 1 38 ? 5.579 -0.977 3.450 1.00 0.00 38 ALA A O 18
ATOM 22503 N N . ALA A 1 39 ? 7.769 -1.130 3.942 1.00 0.00 39 ALA A N 18
ATOM 22504 C CA . ALA A 1 39 ? 8.033 -2.161 2.945 1.00 0.00 39 ALA A CA 18
ATOM 22505 C C . ALA A 1 39 ? 8.674 -3.389 3.582 1.00 0.00 39 ALA A C 18
ATOM 22506 O O . ALA A 1 39 ? 9.897 -3.513 3.621 1.00 0.00 39 ALA A O 18
ATOM 22513 N N . ASN A 1 40 ? 7.838 -4.295 4.081 1.00 0.00 40 ASN A N 18
ATOM 22514 C CA . ASN A 1 40 ? 8.324 -5.514 4.718 1.00 0.00 40 ASN A CA 18
ATOM 22515 C C . ASN A 1 40 ? 8.648 -6.580 3.676 1.00 0.00 40 ASN A C 18
ATOM 22516 O O . ASN A 1 40 ? 9.578 -7.369 3.847 1.00 0.00 40 ASN A O 18
ATOM 22527 N N . THR A 1 41 ? 7.876 -6.596 2.594 1.00 0.00 41 THR A N 18
ATOM 22528 C CA . THR A 1 41 ? 8.080 -7.565 1.524 1.00 0.00 41 THR A CA 18
ATOM 22529 C C . THR A 1 41 ? 9.079 -7.046 0.496 1.00 0.00 41 THR A C 18
ATOM 22530 O O . THR A 1 41 ? 9.697 -5.999 0.689 1.00 0.00 41 THR A O 18
ATOM 22541 N N . THR A 1 42 ? 9.233 -7.785 -0.598 1.00 0.00 42 THR A N 18
ATOM 22542 C CA . THR A 1 42 ? 10.158 -7.401 -1.657 1.00 0.00 42 THR A CA 18
ATOM 22543 C C . THR A 1 42 ? 9.525 -6.379 -2.594 1.00 0.00 42 THR A C 18
ATOM 22544 O O . THR A 1 42 ? 10.093 -5.322 -2.874 1.00 0.00 42 THR A O 18
ATOM 22555 N N . PRO A 1 43 ? 8.322 -6.697 -3.093 1.00 0.00 43 PRO A N 18
ATOM 22556 C CA . PRO A 1 43 ? 7.586 -5.819 -4.007 1.00 0.00 43 PRO A CA 18
ATOM 22557 C C . PRO A 1 43 ? 7.535 -4.378 -3.510 1.00 0.00 43 PRO A C 18
ATOM 22558 O O . PRO A 1 43 ? 7.825 -3.443 -4.258 1.00 0.00 43 PRO A O 18
ATOM 22569 N N . ASP A 1 44 ? 7.166 -4.205 -2.246 1.00 0.00 44 ASP A N 18
ATOM 22570 C CA . ASP A 1 44 ? 7.079 -2.877 -1.649 1.00 0.00 44 ASP A CA 18
ATOM 22571 C C . ASP A 1 44 ? 8.454 -2.219 -1.587 1.00 0.00 44 ASP A C 18
ATOM 22572 O O . ASP A 1 44 ? 8.608 -1.048 -1.935 1.00 0.00 44 ASP A O 18
ATOM 22581 N N . ARG A 1 45 ? 9.448 -2.978 -1.141 1.00 0.00 45 ARG A N 18
ATOM 22582 C CA . ARG A 1 45 ? 10.810 -2.467 -1.031 1.00 0.00 45 ARG A CA 18
ATOM 22583 C C . ARG A 1 45 ? 11.359 -2.084 -2.402 1.00 0.00 45 ARG A C 18
ATOM 22584 O O . ARG A 1 45 ? 12.213 -1.205 -2.514 1.00 0.00 45 ARG A O 18
ATOM 22605 N N . GLN A 1 46 ? 10.862 -2.749 -3.440 1.00 0.00 46 GLN A N 18
ATOM 22606 C CA . GLN A 1 46 ? 11.304 -2.478 -4.803 1.00 0.00 46 GLN A CA 18
ATOM 22607 C C . GLN A 1 46 ? 10.849 -1.096 -5.258 1.00 0.00 46 GLN A C 18
ATOM 22608 O O . GLN A 1 46 ? 11.648 -0.297 -5.746 1.00 0.00 46 GLN A O 18
ATOM 22622 N N . ALA A 1 47 ? 9.559 -0.820 -5.095 1.00 0.00 47 ALA A N 18
ATOM 22623 C CA . ALA A 1 47 ? 8.998 0.467 -5.488 1.00 0.00 47 ALA A CA 18
ATOM 22624 C C . ALA A 1 47 ? 9.741 1.618 -4.819 1.00 0.00 47 ALA A C 18
ATOM 22625 O O . ALA A 1 47 ? 10.221 2.532 -5.489 1.00 0.00 47 ALA A O 18
ATOM 22632 N N . ALA A 1 48 ? 9.832 1.567 -3.494 1.00 0.00 48 ALA A N 18
ATOM 22633 C CA . ALA A 1 48 ? 10.519 2.604 -2.735 1.00 0.00 48 ALA A CA 18
ATOM 22634 C C . ALA A 1 48 ? 11.968 2.747 -3.186 1.00 0.00 48 ALA A C 18
ATOM 22635 O O . ALA A 1 48 ? 12.416 3.839 -3.535 1.00 0.00 48 ALA A O 18
ATOM 22642 N N . CYS A 1 49 ? 12.698 1.636 -3.175 1.00 0.00 49 CYS A N 18
ATOM 22643 C CA . CYS A 1 49 ? 14.098 1.637 -3.582 1.00 0.00 49 CYS A CA 18
ATOM 22644 C C . CYS A 1 49 ? 14.279 2.371 -4.907 1.00 0.00 49 CYS A C 18
ATOM 22645 O O . CYS A 1 49 ? 15.258 3.090 -5.101 1.00 0.00 49 CYS A O 18
ATOM 22652 N N . ASN A 1 50 ? 13.327 2.184 -5.816 1.00 0.00 50 ASN A N 18
ATOM 22653 C CA . ASN A 1 50 ? 13.381 2.829 -7.123 1.00 0.00 50 ASN A CA 18
ATOM 22654 C C . ASN A 1 50 ? 13.268 4.344 -6.988 1.00 0.00 50 ASN A C 18
ATOM 22655 O O . ASN A 1 50 ? 13.974 5.094 -7.663 1.00 0.00 50 ASN A O 18
ATOM 22666 N N . CYS A 1 51 ? 12.375 4.789 -6.110 1.00 0.00 51 CYS A N 18
ATOM 22667 C CA . CYS A 1 51 ? 12.167 6.214 -5.885 1.00 0.00 51 CYS A CA 18
ATOM 22668 C C . CYS A 1 51 ? 13.340 6.820 -5.119 1.00 0.00 51 CYS A C 18
ATOM 22669 O O . CYS A 1 51 ? 13.711 7.974 -5.341 1.00 0.00 51 CYS A O 18
ATOM 22676 N N . LEU A 1 52 ? 13.920 6.035 -4.218 1.00 0.00 52 LEU A N 18
ATOM 22677 C CA . LEU A 1 52 ? 15.052 6.493 -3.420 1.00 0.00 52 LEU A CA 18
ATOM 22678 C C . LEU A 1 52 ? 16.324 6.548 -4.259 1.00 0.00 52 LEU A C 18
ATOM 22679 O O . LEU A 1 52 ? 16.956 7.598 -4.382 1.00 0.00 52 LEU A O 18
ATOM 22695 N N . LYS A 1 53 ? 16.695 5.410 -4.837 1.00 0.00 53 LYS A N 18
ATOM 22696 C CA . LYS A 1 53 ? 17.890 5.328 -5.669 1.00 0.00 53 LYS A CA 18
ATOM 22697 C C . LYS A 1 53 ? 17.895 6.429 -6.725 1.00 0.00 53 LYS A C 18
ATOM 22698 O O . LYS A 1 53 ? 18.931 7.033 -7.000 1.00 0.00 53 LYS A O 18
ATOM 22717 N N . SER A 1 54 ? 16.730 6.685 -7.311 1.00 0.00 54 SER A N 18
ATOM 22718 C CA . SER A 1 54 ? 16.601 7.712 -8.338 1.00 0.00 54 SER A CA 18
ATOM 22719 C C . SER A 1 54 ? 16.641 9.107 -7.720 1.00 0.00 54 SER A C 18
ATOM 22720 O O . SER A 1 54 ? 17.065 10.069 -8.359 1.00 0.00 54 SER A O 18
ATOM 22728 N N . ALA A 1 55 ? 16.195 9.207 -6.472 1.00 0.00 55 ALA A N 18
ATOM 22729 C CA . ALA A 1 55 ? 16.181 10.482 -5.766 1.00 0.00 55 ALA A CA 18
ATOM 22730 C C . ALA A 1 55 ? 17.593 10.918 -5.392 1.00 0.00 55 ALA A C 18
ATOM 22731 O O . ALA A 1 55 ? 18.021 12.022 -5.727 1.00 0.00 55 ALA A O 18
ATOM 22738 N N . ALA A 1 56 ? 18.313 10.044 -4.696 1.00 0.00 56 ALA A N 18
ATOM 22739 C CA . ALA A 1 56 ? 19.677 10.339 -4.277 1.00 0.00 56 ALA A CA 18
ATOM 22740 C C . ALA A 1 56 ? 20.603 10.477 -5.481 1.00 0.00 56 ALA A C 18
ATOM 22741 O O . ALA A 1 56 ? 21.662 11.097 -5.395 1.00 0.00 56 ALA A O 18
ATOM 22748 N N . GLY A 1 57 ? 20.196 9.893 -6.605 1.00 0.00 57 GLY A N 18
ATOM 22749 C CA . GLY A 1 57 ? 21.001 9.962 -7.810 1.00 0.00 57 GLY A CA 18
ATOM 22750 C C . GLY A 1 57 ? 21.127 11.375 -8.344 1.00 0.00 57 GLY A C 18
ATOM 22751 O O . GLY A 1 57 ? 21.963 11.649 -9.205 1.00 0.00 57 GLY A O 18
ATOM 22755 N N . SER A 1 58 ? 20.293 12.275 -7.833 1.00 0.00 58 SER A N 18
ATOM 22756 C CA . SER A 1 58 ? 20.310 13.667 -8.267 1.00 0.00 58 SER A CA 18
ATOM 22757 C C . SER A 1 58 ? 20.943 14.560 -7.205 1.00 0.00 58 SER A C 18
ATOM 22758 O O . SER A 1 58 ? 20.699 15.766 -7.167 1.00 0.00 58 SER A O 18
ATOM 22766 N N . ILE A 1 59 ? 21.757 13.958 -6.344 1.00 0.00 59 ILE A N 18
ATOM 22767 C CA . ILE A 1 59 ? 22.426 14.698 -5.282 1.00 0.00 59 ILE A CA 18
ATOM 22768 C C . ILE A 1 59 ? 23.800 15.184 -5.731 1.00 0.00 59 ILE A C 18
ATOM 22769 O O . ILE A 1 59 ? 24.719 14.388 -5.930 1.00 0.00 59 ILE A O 18
ATOM 22785 N N . THR A 1 60 ? 23.936 16.497 -5.889 1.00 0.00 60 THR A N 18
ATOM 22786 C CA . THR A 1 60 ? 25.197 17.090 -6.314 1.00 0.00 60 THR A CA 18
ATOM 22787 C C . THR A 1 60 ? 26.323 16.737 -5.349 1.00 0.00 60 THR A C 18
ATOM 22788 O O . THR A 1 60 ? 26.241 17.015 -4.153 1.00 0.00 60 THR A O 18
ATOM 22799 N N . LYS A 1 61 ? 27.377 16.122 -5.877 1.00 0.00 61 LYS A N 18
ATOM 22800 C CA . LYS A 1 61 ? 28.522 15.732 -5.063 1.00 0.00 61 LYS A CA 18
ATOM 22801 C C . LYS A 1 61 ? 28.090 14.826 -3.915 1.00 0.00 61 LYS A C 18
ATOM 22802 O O . LYS A 1 61 ? 28.519 15.005 -2.774 1.00 0.00 61 LYS A O 18
ATOM 22821 N N . LEU A 1 62 ? 27.241 13.852 -4.223 1.00 0.00 62 LEU A N 18
ATOM 22822 C CA . LEU A 1 62 ? 26.753 12.916 -3.216 1.00 0.00 62 LEU A CA 18
ATOM 22823 C C . LEU A 1 62 ? 27.910 12.307 -2.430 1.00 0.00 62 LEU A C 18
ATOM 22824 O O . LEU A 1 62 ? 28.950 11.974 -2.997 1.00 0.00 62 LEU A O 18
ATOM 22840 N N . ASN A 1 63 ? 27.720 12.164 -1.123 1.00 0.00 63 ASN A N 18
ATOM 22841 C CA . ASN A 1 63 ? 28.748 11.594 -0.259 1.00 0.00 63 ASN A CA 18
ATOM 22842 C C . ASN A 1 63 ? 28.342 10.206 0.226 1.00 0.00 63 ASN A C 18
ATOM 22843 O O . ASN A 1 63 ? 27.503 10.068 1.117 1.00 0.00 63 ASN A O 18
ATOM 22854 N N . THR A 1 64 ? 28.944 9.178 -0.365 1.00 0.00 64 THR A N 18
ATOM 22855 C CA . THR A 1 64 ? 28.645 7.801 0.007 1.00 0.00 64 THR A CA 18
ATOM 22856 C C . THR A 1 64 ? 28.803 7.590 1.508 1.00 0.00 64 THR A C 18
ATOM 22857 O O . THR A 1 64 ? 28.068 6.813 2.116 1.00 0.00 64 THR A O 18
ATOM 22868 N N . ASN A 1 65 ? 29.767 8.286 2.101 1.00 0.00 65 ASN A N 18
ATOM 22869 C CA . ASN A 1 65 ? 30.022 8.175 3.532 1.00 0.00 65 ASN A CA 18
ATOM 22870 C C . ASN A 1 65 ? 28.868 8.765 4.337 1.00 0.00 65 ASN A C 18
ATOM 22871 O O . ASN A 1 65 ? 28.420 8.178 5.321 1.00 0.00 65 ASN A O 18
ATOM 22882 N N . ASN A 1 66 ? 28.391 9.930 3.911 1.00 0.00 66 ASN A N 18
ATOM 22883 C CA . ASN A 1 66 ? 27.290 10.601 4.592 1.00 0.00 66 ASN A CA 18
ATOM 22884 C C . ASN A 1 66 ? 25.984 9.836 4.398 1.00 0.00 66 ASN A C 18
ATOM 22885 O O . ASN A 1 66 ? 25.176 9.723 5.319 1.00 0.00 66 ASN A O 18
ATOM 22896 N N . ALA A 1 67 ? 25.786 9.311 3.193 1.00 0.00 67 ALA A N 18
ATOM 22897 C CA . ALA A 1 67 ? 24.580 8.555 2.878 1.00 0.00 67 ALA A CA 18
ATOM 22898 C C . ALA A 1 67 ? 24.445 7.336 3.784 1.00 0.00 67 ALA A C 18
ATOM 22899 O O . ALA A 1 67 ? 23.347 6.996 4.224 1.00 0.00 67 ALA A O 18
ATOM 22906 N N . ALA A 1 68 ? 25.568 6.681 4.059 1.00 0.00 68 ALA A N 18
ATOM 22907 C CA . ALA A 1 68 ? 25.574 5.500 4.914 1.00 0.00 68 ALA A CA 18
ATOM 22908 C C . ALA A 1 68 ? 25.442 5.886 6.384 1.00 0.00 68 ALA A C 18
ATOM 22909 O O . ALA A 1 68 ? 24.941 5.109 7.196 1.00 0.00 68 ALA A O 18
ATOM 22916 N N . ALA A 1 69 ? 25.896 7.089 6.718 1.00 0.00 69 ALA A N 18
ATOM 22917 C CA . ALA A 1 69 ? 25.828 7.578 8.089 1.00 0.00 69 ALA A CA 18
ATOM 22918 C C . ALA A 1 69 ? 24.398 7.949 8.469 1.00 0.00 69 ALA A C 18
ATOM 22919 O O . ALA A 1 69 ? 24.036 7.944 9.646 1.00 0.00 69 ALA A O 18
ATOM 22926 N N . LEU A 1 70 ? 23.589 8.271 7.465 1.00 0.00 70 LEU A N 18
ATOM 22927 C CA . LEU A 1 70 ? 22.198 8.645 7.694 1.00 0.00 70 LEU A CA 18
ATOM 22928 C C . LEU A 1 70 ? 21.442 7.526 8.402 1.00 0.00 70 LEU A C 18
ATOM 22929 O O . LEU A 1 70 ? 20.877 7.709 9.480 1.00 0.00 70 LEU A O 18
ATOM 22945 N N . PRO A 1 71 ? 21.431 6.335 7.783 1.00 0.00 71 PRO A N 18
ATOM 22946 C CA . PRO A 1 71 ? 20.750 5.161 8.337 1.00 0.00 71 PRO A CA 18
ATOM 22947 C C . PRO A 1 71 ? 21.448 4.619 9.580 1.00 0.00 71 PRO A C 18
ATOM 22948 O O . PRO A 1 71 ? 20.798 4.171 10.523 1.00 0.00 71 PRO A O 18
ATOM 22959 N N . GLY A 1 72 ? 22.777 4.663 9.573 1.00 0.00 72 GLY A N 18
ATOM 22960 C CA . GLY A 1 72 ? 23.541 4.174 10.706 1.00 0.00 72 GLY A CA 18
ATOM 22961 C C . GLY A 1 72 ? 23.371 5.040 11.938 1.00 0.00 72 GLY A C 18
ATOM 22962 O O . GLY A 1 72 ? 23.346 4.537 13.061 1.00 0.00 72 GLY A O 18
ATOM 22966 N N . LYS A 1 73 ? 23.256 6.347 11.729 1.00 0.00 73 LYS A N 18
ATOM 22967 C CA . LYS A 1 73 ? 23.089 7.287 12.831 1.00 0.00 73 LYS A CA 18
ATOM 22968 C C . LYS A 1 73 ? 21.660 7.251 13.364 1.00 0.00 73 LYS A C 18
ATOM 22969 O O . LYS A 1 73 ? 21.419 7.512 14.543 1.00 0.00 73 LYS A O 18
ATOM 22988 N N . CYS A 1 74 ? 20.715 6.925 12.488 1.00 0.00 74 CYS A N 18
ATOM 22989 C CA . CYS A 1 74 ? 19.309 6.854 12.870 1.00 0.00 74 CYS A CA 18
ATOM 22990 C C . CYS A 1 74 ? 18.986 5.505 13.506 1.00 0.00 74 CYS A C 18
ATOM 22991 O O . CYS A 1 74 ? 17.875 5.283 13.986 1.00 0.00 74 CYS A O 18
ATOM 22998 N N . GLY A 1 75 ? 19.966 4.606 13.505 1.00 0.00 75 GLY A N 18
ATOM 22999 C CA . GLY A 1 75 ? 19.767 3.290 14.084 1.00 0.00 75 GLY A CA 18
ATOM 23000 C C . GLY A 1 75 ? 19.134 2.318 13.109 1.00 0.00 75 GLY A C 18
ATOM 23001 O O . GLY A 1 75 ? 18.989 1.133 13.408 1.00 0.00 75 GLY A O 18
ATOM 23005 N N . VAL A 1 76 ? 18.753 2.819 11.938 1.00 0.00 76 VAL A N 18
ATOM 23006 C CA . VAL A 1 76 ? 18.132 1.987 10.915 1.00 0.00 76 VAL A CA 18
ATOM 23007 C C . VAL A 1 76 ? 19.098 1.711 9.768 1.00 0.00 76 VAL A C 18
ATOM 23008 O O . VAL A 1 76 ? 19.110 2.428 8.768 1.00 0.00 76 VAL A O 18
ATOM 23021 N N . ASN A 1 77 ? 19.907 0.668 9.921 1.00 0.00 77 ASN A N 18
ATOM 23022 C CA . ASN A 1 77 ? 20.877 0.297 8.897 1.00 0.00 77 ASN A CA 18
ATOM 23023 C C . ASN A 1 77 ? 20.259 -0.659 7.882 1.00 0.00 77 ASN A C 18
ATOM 23024 O O . ASN A 1 77 ? 19.388 -1.461 8.220 1.00 0.00 77 ASN A O 18
ATOM 23035 N N . ILE A 1 78 ? 20.715 -0.568 6.638 1.00 0.00 78 ILE A N 18
ATOM 23036 C CA . ILE A 1 78 ? 20.209 -1.425 5.574 1.00 0.00 78 ILE A CA 18
ATOM 23037 C C . ILE A 1 78 ? 21.275 -2.410 5.106 1.00 0.00 78 ILE A C 18
ATOM 23038 O O . ILE A 1 78 ? 22.475 -2.187 5.270 1.00 0.00 78 ILE A O 18
ATOM 23054 N N . PRO A 1 79 ? 20.830 -3.524 4.507 1.00 0.00 79 PRO A N 18
ATOM 23055 C CA . PRO A 1 79 ? 21.730 -4.565 4.001 1.00 0.00 79 PRO A CA 18
ATOM 23056 C C . PRO A 1 79 ? 22.517 -4.105 2.778 1.00 0.00 79 PRO A C 18
ATOM 23057 O O . PRO A 1 79 ? 23.557 -4.675 2.447 1.00 0.00 79 PRO A O 18
ATOM 23068 N N . TYR A 1 80 ? 22.015 -3.072 2.112 1.00 0.00 80 TYR A N 18
ATOM 23069 C CA . TYR A 1 80 ? 22.671 -2.537 0.924 1.00 0.00 80 TYR A CA 18
ATOM 23070 C C . TYR A 1 80 ? 23.159 -1.112 1.166 1.00 0.00 80 TYR A C 18
ATOM 23071 O O . TYR A 1 80 ? 22.700 -0.433 2.085 1.00 0.00 80 TYR A O 18
ATOM 23089 N N . LYS A 1 81 ? 24.093 -0.664 0.334 1.00 0.00 81 LYS A N 18
ATOM 23090 C CA . LYS A 1 81 ? 24.644 0.681 0.454 1.00 0.00 81 LYS A CA 18
ATOM 23091 C C . LYS A 1 81 ? 23.766 1.695 -0.271 1.00 0.00 81 LYS A C 18
ATOM 23092 O O . LYS A 1 81 ? 23.020 1.343 -1.185 1.00 0.00 81 LYS A O 18
ATOM 23111 N N . ILE A 1 82 ? 23.861 2.955 0.141 1.00 0.00 82 ILE A N 18
ATOM 23112 C CA . ILE A 1 82 ? 23.077 4.020 -0.471 1.00 0.00 82 ILE A CA 18
ATOM 23113 C C . ILE A 1 82 ? 23.826 4.652 -1.639 1.00 0.00 82 ILE A C 18
ATOM 23114 O O . ILE A 1 82 ? 24.780 5.405 -1.443 1.00 0.00 82 ILE A O 18
ATOM 23130 N N . SER A 1 83 ? 23.386 4.342 -2.855 1.00 0.00 83 SER A N 18
ATOM 23131 C CA . SER A 1 83 ? 24.016 4.879 -4.055 1.00 0.00 83 SER A CA 18
ATOM 23132 C C . SER A 1 83 ? 23.119 4.684 -5.273 1.00 0.00 83 SER A C 18
ATOM 23133 O O . SER A 1 83 ? 22.212 3.850 -5.265 1.00 0.00 83 SER A O 18
ATOM 23141 N N . THR A 1 84 ? 23.377 5.460 -6.322 1.00 0.00 84 THR A N 18
ATOM 23142 C CA . THR A 1 84 ? 22.593 5.375 -7.547 1.00 0.00 84 THR A CA 18
ATOM 23143 C C . THR A 1 84 ? 22.948 4.123 -8.341 1.00 0.00 84 THR A C 18
ATOM 23144 O O . THR A 1 84 ? 22.311 3.812 -9.348 1.00 0.00 84 THR A O 18
ATOM 23155 N N . THR A 1 85 ? 23.969 3.406 -7.882 1.00 0.00 85 THR A N 18
ATOM 23156 C CA . THR A 1 85 ? 24.409 2.187 -8.550 1.00 0.00 85 THR A CA 18
ATOM 23157 C C . THR A 1 85 ? 23.867 0.948 -7.846 1.00 0.00 85 THR A C 18
ATOM 23158 O O . THR A 1 85 ? 23.728 -0.114 -8.453 1.00 0.00 85 THR A O 18
ATOM 23169 N N . THR A 1 86 ? 23.561 1.090 -6.560 1.00 0.00 86 THR A N 18
ATOM 23170 C CA . THR A 1 86 ? 23.035 -0.017 -5.773 1.00 0.00 86 THR A CA 18
ATOM 23171 C C . THR A 1 86 ? 21.835 -0.659 -6.460 1.00 0.00 86 THR A C 18
ATOM 23172 O O . THR A 1 86 ? 21.020 0.026 -7.076 1.00 0.00 86 THR A O 18
ATOM 23183 N N . ASN A 1 87 ? 21.733 -1.980 -6.351 1.00 0.00 87 ASN A N 18
ATOM 23184 C CA . ASN A 1 87 ? 20.632 -2.715 -6.962 1.00 0.00 87 ASN A CA 18
ATOM 23185 C C . ASN A 1 87 ? 19.758 -3.371 -5.898 1.00 0.00 87 ASN A C 18
ATOM 23186 O O . ASN A 1 87 ? 20.127 -4.393 -5.318 1.00 0.00 87 ASN A O 18
ATOM 23197 N N . CYS A 1 88 ? 18.596 -2.776 -5.645 1.00 0.00 88 CYS A N 18
ATOM 23198 C CA . CYS A 1 88 ? 17.668 -3.301 -4.651 1.00 0.00 88 CYS A CA 18
ATOM 23199 C C . CYS A 1 88 ? 16.933 -4.527 -5.187 1.00 0.00 88 CYS A C 18
ATOM 23200 O O . CYS A 1 88 ? 16.418 -5.339 -4.419 1.00 0.00 88 CYS A O 18
ATOM 23207 N N . ASN A 1 89 ? 16.891 -4.654 -6.509 1.00 0.00 89 ASN A N 18
ATOM 23208 C CA . ASN A 1 89 ? 16.219 -5.780 -7.148 1.00 0.00 89 ASN A CA 18
ATOM 23209 C C . ASN A 1 89 ? 16.914 -7.094 -6.803 1.00 0.00 89 ASN A C 18
ATOM 23210 O O . ASN A 1 89 ? 16.322 -8.169 -6.910 1.00 0.00 89 ASN A O 18
ATOM 23221 N N . THR A 1 90 ? 18.173 -7.000 -6.388 1.00 0.00 90 THR A N 18
ATOM 23222 C CA . THR A 1 90 ? 18.949 -8.180 -6.028 1.00 0.00 90 THR A CA 18
ATOM 23223 C C . THR A 1 90 ? 18.888 -8.442 -4.528 1.00 0.00 90 THR A C 18
ATOM 23224 O O . THR A 1 90 ? 19.714 -9.172 -3.980 1.00 0.00 90 THR A O 18
ATOM 23235 N N . VAL A 1 91 ? 17.904 -7.840 -3.866 1.00 0.00 91 VAL A N 18
ATOM 23236 C CA . VAL A 1 91 ? 17.734 -8.010 -2.428 1.00 0.00 91 VAL A CA 18
ATOM 23237 C C . VAL A 1 91 ? 16.830 -9.198 -2.118 1.00 0.00 91 VAL A C 18
ATOM 23238 O O . VAL A 1 91 ? 15.672 -9.237 -2.534 1.00 0.00 91 VAL A O 18
ATOM 23251 N N . LYS A 1 92 ? 17.367 -10.166 -1.383 1.00 0.00 92 LYS A N 18
ATOM 23252 C CA . LYS A 1 92 ? 16.609 -11.356 -1.014 1.00 0.00 92 LYS A CA 18
ATOM 23253 C C . LYS A 1 92 ? 16.177 -11.294 0.447 1.00 0.00 92 LYS A C 18
ATOM 23254 O O . LYS A 1 92 ? 17.010 -11.309 1.353 1.00 0.00 92 LYS A O 18
ATOM 23273 N N . PHE A 1 93 ? 14.868 -11.226 0.670 1.00 0.00 93 PHE A N 18
ATOM 23274 C CA . PHE A 1 93 ? 14.325 -11.163 2.022 1.00 0.00 93 PHE A CA 18
ATOM 23275 C C . PHE A 1 93 ? 14.969 -10.028 2.814 1.00 0.00 93 PHE A C 18
ATOM 23276 O O . PHE A 1 93 ? 15.322 -8.991 2.255 1.00 0.00 93 PHE A O 18
ATOM 23293 N N . ALA A 1 1 ? 1.993 -1.344 1.174 1.00 0.00 1 ALA A N 19
ATOM 23294 C CA . ALA A 1 1 ? 2.946 -1.250 0.074 1.00 0.00 1 ALA A CA 19
ATOM 23295 C C . ALA A 1 1 ? 3.264 0.205 -0.253 1.00 0.00 1 ALA A C 19
ATOM 23296 O O . ALA A 1 1 ? 2.362 1.009 -0.491 1.00 0.00 1 ALA A O 19
ATOM 23303 N N . ILE A 1 2 ? 4.551 0.536 -0.263 1.00 0.00 2 ILE A N 19
ATOM 23304 C CA . ILE A 1 2 ? 4.987 1.894 -0.562 1.00 0.00 2 ILE A CA 19
ATOM 23305 C C . ILE A 1 2 ? 4.867 2.195 -2.052 1.00 0.00 2 ILE A C 19
ATOM 23306 O O . ILE A 1 2 ? 5.167 1.348 -2.893 1.00 0.00 2 ILE A O 19
ATOM 23322 N N . SER A 1 3 ? 4.427 3.408 -2.371 1.00 0.00 3 SER A N 19
ATOM 23323 C CA . SER A 1 3 ? 4.265 3.821 -3.761 1.00 0.00 3 SER A CA 19
ATOM 23324 C C . SER A 1 3 ? 5.494 4.583 -4.248 1.00 0.00 3 SER A C 19
ATOM 23325 O O . SER A 1 3 ? 6.317 4.047 -4.990 1.00 0.00 3 SER A O 19
ATOM 23333 N N . CYS A 1 4 ? 5.611 5.837 -3.824 1.00 0.00 4 CYS A N 19
ATOM 23334 C CA . CYS A 1 4 ? 6.738 6.675 -4.215 1.00 0.00 4 CYS A CA 19
ATOM 23335 C C . CYS A 1 4 ? 6.658 8.042 -3.543 1.00 0.00 4 CYS A C 19
ATOM 23336 O O . CYS A 1 4 ? 7.667 8.585 -3.094 1.00 0.00 4 CYS A O 19
ATOM 23343 N N . GLY A 1 5 ? 5.450 8.594 -3.479 1.00 0.00 5 GLY A N 19
ATOM 23344 C CA . GLY A 1 5 ? 5.261 9.894 -2.860 1.00 0.00 5 GLY A CA 19
ATOM 23345 C C . GLY A 1 5 ? 5.768 9.936 -1.433 1.00 0.00 5 GLY A C 19
ATOM 23346 O O . GLY A 1 5 ? 6.321 10.944 -0.993 1.00 0.00 5 GLY A O 19
ATOM 23350 N N . ALA A 1 6 ? 5.580 8.839 -0.707 1.00 0.00 6 ALA A N 19
ATOM 23351 C CA . ALA A 1 6 ? 6.023 8.754 0.679 1.00 0.00 6 ALA A CA 19
ATOM 23352 C C . ALA A 1 6 ? 7.543 8.832 0.775 1.00 0.00 6 ALA A C 19
ATOM 23353 O O . ALA A 1 6 ? 8.091 9.233 1.803 1.00 0.00 6 ALA A O 19
ATOM 23360 N N . VAL A 1 7 ? 8.220 8.446 -0.301 1.00 0.00 7 VAL A N 19
ATOM 23361 C CA . VAL A 1 7 ? 9.677 8.473 -0.338 1.00 0.00 7 VAL A CA 19
ATOM 23362 C C . VAL A 1 7 ? 10.197 9.898 -0.486 1.00 0.00 7 VAL A C 19
ATOM 23363 O O . VAL A 1 7 ? 11.136 10.304 0.200 1.00 0.00 7 VAL A O 19
ATOM 23376 N N . THR A 1 8 ? 9.581 10.657 -1.387 1.00 0.00 8 THR A N 19
ATOM 23377 C CA . THR A 1 8 ? 9.981 12.038 -1.626 1.00 0.00 8 THR A CA 19
ATOM 23378 C C . THR A 1 8 ? 9.732 12.903 -0.396 1.00 0.00 8 THR A C 19
ATOM 23379 O O . THR A 1 8 ? 10.387 13.928 -0.203 1.00 0.00 8 THR A O 19
ATOM 23390 N N . SER A 1 9 ? 8.782 12.485 0.434 1.00 0.00 9 SER A N 19
ATOM 23391 C CA . SER A 1 9 ? 8.445 13.224 1.645 1.00 0.00 9 SER A CA 19
ATOM 23392 C C . SER A 1 9 ? 9.612 13.221 2.627 1.00 0.00 9 SER A C 19
ATOM 23393 O O . SER A 1 9 ? 10.044 14.273 3.099 1.00 0.00 9 SER A O 19
ATOM 23401 N N . ASP A 1 10 ? 10.118 12.031 2.930 1.00 0.00 10 ASP A N 19
ATOM 23402 C CA . ASP A 1 10 ? 11.237 11.888 3.855 1.00 0.00 10 ASP A CA 19
ATOM 23403 C C . ASP A 1 10 ? 12.547 12.298 3.190 1.00 0.00 10 ASP A C 19
ATOM 23404 O O . ASP A 1 10 ? 13.527 12.615 3.867 1.00 0.00 10 ASP A O 19
ATOM 23413 N N . LEU A 1 11 ? 12.559 12.290 1.862 1.00 0.00 11 LEU A N 19
ATOM 23414 C CA . LEU A 1 11 ? 13.750 12.660 1.105 1.00 0.00 11 LEU A CA 19
ATOM 23415 C C . LEU A 1 11 ? 14.026 14.156 1.221 1.00 0.00 11 LEU A C 19
ATOM 23416 O O . LEU A 1 11 ? 15.179 14.583 1.257 1.00 0.00 11 LEU A O 19
ATOM 23432 N N . SER A 1 12 ? 12.959 14.946 1.280 1.00 0.00 12 SER A N 19
ATOM 23433 C CA . SER A 1 12 ? 13.086 16.395 1.390 1.00 0.00 12 SER A CA 19
ATOM 23434 C C . SER A 1 12 ? 13.969 16.774 2.575 1.00 0.00 12 SER A C 19
ATOM 23435 O O . SER A 1 12 ? 14.986 17.452 2.432 1.00 0.00 12 SER A O 19
ATOM 23443 N N . PRO A 1 13 ? 13.571 16.326 3.776 1.00 0.00 13 PRO A N 19
ATOM 23444 C CA . PRO A 1 13 ? 14.311 16.605 5.010 1.00 0.00 13 PRO A CA 19
ATOM 23445 C C . PRO A 1 13 ? 15.644 15.865 5.066 1.00 0.00 13 PRO A C 19
ATOM 23446 O O . PRO A 1 13 ? 16.570 16.285 5.761 1.00 0.00 13 PRO A O 19
ATOM 23457 N N . CYS A 1 14 ? 15.735 14.763 4.330 1.00 0.00 14 CYS A N 19
ATOM 23458 C CA . CYS A 1 14 ? 16.955 13.965 4.295 1.00 0.00 14 CYS A CA 19
ATOM 23459 C C . CYS A 1 14 ? 17.955 14.542 3.297 1.00 0.00 14 CYS A C 19
ATOM 23460 O O . CYS A 1 14 ? 19.139 14.203 3.321 1.00 0.00 14 CYS A O 19
ATOM 23467 N N . LEU A 1 15 ? 17.471 15.416 2.422 1.00 0.00 15 LEU A N 19
ATOM 23468 C CA . LEU A 1 15 ? 18.321 16.042 1.415 1.00 0.00 15 LEU A CA 19
ATOM 23469 C C . LEU A 1 15 ? 19.364 16.943 2.068 1.00 0.00 15 LEU A C 19
ATOM 23470 O O . LEU A 1 15 ? 20.549 16.880 1.739 1.00 0.00 15 LEU A O 19
ATOM 23486 N N . THR A 1 16 ? 18.916 17.782 2.997 1.00 0.00 16 THR A N 19
ATOM 23487 C CA . THR A 1 16 ? 19.810 18.696 3.697 1.00 0.00 16 THR A CA 19
ATOM 23488 C C . THR A 1 16 ? 21.024 17.960 4.252 1.00 0.00 16 THR A C 19
ATOM 23489 O O . THR A 1 16 ? 22.147 18.462 4.194 1.00 0.00 16 THR A O 19
ATOM 23500 N N . TYR A 1 17 ? 20.792 16.767 4.789 1.00 0.00 17 TYR A N 19
ATOM 23501 C CA . TYR A 1 17 ? 21.868 15.963 5.356 1.00 0.00 17 TYR A CA 19
ATOM 23502 C C . TYR A 1 17 ? 22.594 15.178 4.268 1.00 0.00 17 TYR A C 19
ATOM 23503 O O . TYR A 1 17 ? 23.815 15.022 4.307 1.00 0.00 17 TYR A O 19
ATOM 23521 N N . LEU A 1 18 ? 21.833 14.686 3.296 1.00 0.00 18 LEU A N 19
ATOM 23522 C CA . LEU A 1 18 ? 22.402 13.918 2.194 1.00 0.00 18 LEU A CA 19
ATOM 23523 C C . LEU A 1 18 ? 23.272 14.801 1.306 1.00 0.00 18 LEU A C 19
ATOM 23524 O O . LEU A 1 18 ? 24.020 14.307 0.461 1.00 0.00 18 LEU A O 19
ATOM 23540 N N . THR A 1 19 ? 23.172 16.112 1.504 1.00 0.00 19 THR A N 19
ATOM 23541 C CA . THR A 1 19 ? 23.950 17.065 0.723 1.00 0.00 19 THR A CA 19
ATOM 23542 C C . THR A 1 19 ? 25.243 17.438 1.440 1.00 0.00 19 THR A C 19
ATOM 23543 O O . THR A 1 19 ? 26.137 18.046 0.853 1.00 0.00 19 THR A O 19
ATOM 23554 N N . GLY A 1 20 ? 25.335 17.070 2.714 1.00 0.00 20 GLY A N 19
ATOM 23555 C CA . GLY A 1 20 ? 26.522 17.375 3.491 1.00 0.00 20 GLY A CA 19
ATOM 23556 C C . GLY A 1 20 ? 26.248 18.364 4.606 1.00 0.00 20 GLY A C 19
ATOM 23557 O O . GLY A 1 20 ? 27.145 18.710 5.373 1.00 0.00 20 GLY A O 19
ATOM 23561 N N . GLY A 1 21 ? 25.003 18.823 4.695 1.00 0.00 21 GLY A N 19
ATOM 23562 C CA . GLY A 1 21 ? 24.636 19.776 5.726 1.00 0.00 21 GLY A CA 19
ATOM 23563 C C . GLY A 1 21 ? 24.501 19.130 7.091 1.00 0.00 21 GLY A C 19
ATOM 23564 O O . GLY A 1 21 ? 24.910 17.988 7.304 1.00 0.00 21 GLY A O 19
ATOM 23568 N N . PRO A 1 22 ? 23.915 19.869 8.045 1.00 0.00 22 PRO A N 19
ATOM 23569 C CA . PRO A 1 22 ? 23.715 19.382 9.413 1.00 0.00 22 PRO A CA 19
ATOM 23570 C C . PRO A 1 22 ? 22.665 18.278 9.487 1.00 0.00 22 PRO A C 19
ATOM 23571 O O . PRO A 1 22 ? 21.627 18.351 8.831 1.00 0.00 22 PRO A O 19
ATOM 23582 N N . GLY A 1 23 ? 22.944 17.256 10.291 1.00 0.00 23 GLY A N 19
ATOM 23583 C CA . GLY A 1 23 ? 22.013 16.152 10.437 1.00 0.00 23 GLY A CA 19
ATOM 23584 C C . GLY A 1 23 ? 22.662 14.923 11.041 1.00 0.00 23 GLY A C 19
ATOM 23585 O O . GLY A 1 23 ? 23.766 14.980 11.582 1.00 0.00 23 GLY A O 19
ATOM 23589 N N . PRO A 1 24 ? 21.966 13.779 10.956 1.00 0.00 24 PRO A N 19
ATOM 23590 C CA . PRO A 1 24 ? 20.650 13.699 10.315 1.00 0.00 24 PRO A CA 19
ATOM 23591 C C . PRO A 1 24 ? 19.569 14.411 11.122 1.00 0.00 24 PRO A C 19
ATOM 23592 O O . PRO A 1 24 ? 19.506 14.280 12.344 1.00 0.00 24 PRO A O 19
ATOM 23603 N N . SER A 1 25 ? 18.719 15.163 10.430 1.00 0.00 25 SER A N 19
ATOM 23604 C CA . SER A 1 25 ? 17.642 15.898 11.082 1.00 0.00 25 SER A CA 19
ATOM 23605 C C . SER A 1 25 ? 16.653 14.941 11.740 1.00 0.00 25 SER A C 19
ATOM 23606 O O . SER A 1 25 ? 16.632 13.741 11.463 1.00 0.00 25 SER A O 19
ATOM 23614 N N . PRO A 1 26 ? 15.812 15.483 12.634 1.00 0.00 26 PRO A N 19
ATOM 23615 C CA . PRO A 1 26 ? 14.803 14.696 13.350 1.00 0.00 26 PRO A CA 19
ATOM 23616 C C . PRO A 1 26 ? 13.680 14.222 12.435 1.00 0.00 26 PRO A C 19
ATOM 23617 O O . PRO A 1 26 ? 13.254 13.069 12.506 1.00 0.00 26 PRO A O 19
ATOM 23628 N N . GLN A 1 27 ? 13.206 15.117 11.575 1.00 0.00 27 GLN A N 19
ATOM 23629 C CA . GLN A 1 27 ? 12.131 14.789 10.645 1.00 0.00 27 GLN A CA 19
ATOM 23630 C C . GLN A 1 27 ? 12.582 13.728 9.646 1.00 0.00 27 GLN A C 19
ATOM 23631 O O . GLN A 1 27 ? 11.800 12.864 9.247 1.00 0.00 27 GLN A O 19
ATOM 23645 N N . CYS A 1 28 ? 13.846 13.799 9.245 1.00 0.00 28 CYS A N 19
ATOM 23646 C CA . CYS A 1 28 ? 14.401 12.846 8.291 1.00 0.00 28 CYS A CA 19
ATOM 23647 C C . CYS A 1 28 ? 14.425 11.438 8.880 1.00 0.00 28 CYS A C 19
ATOM 23648 O O . CYS A 1 28 ? 13.950 10.486 8.261 1.00 0.00 28 CYS A O 19
ATOM 23655 N N . CYS A 1 29 ? 14.981 11.315 10.081 1.00 0.00 29 CYS A N 19
ATOM 23656 C CA . CYS A 1 29 ? 15.067 10.025 10.755 1.00 0.00 29 CYS A CA 19
ATOM 23657 C C . CYS A 1 29 ? 13.703 9.344 10.803 1.00 0.00 29 CYS A C 19
ATOM 23658 O O . CYS A 1 29 ? 13.565 8.179 10.434 1.00 0.00 29 CYS A O 19
ATOM 23665 N N . GLY A 1 30 ? 12.695 10.081 11.262 1.00 0.00 30 GLY A N 19
ATOM 23666 C CA . GLY A 1 30 ? 11.355 9.532 11.350 1.00 0.00 30 GLY A CA 19
ATOM 23667 C C . GLY A 1 30 ? 10.868 8.975 10.027 1.00 0.00 30 GLY A C 19
ATOM 23668 O O . GLY A 1 30 ? 10.289 7.891 9.978 1.00 0.00 30 GLY A O 19
ATOM 23672 N N . GLY A 1 31 ? 11.103 9.720 8.951 1.00 0.00 31 GLY A N 19
ATOM 23673 C CA . GLY A 1 31 ? 10.676 9.278 7.636 1.00 0.00 31 GLY A CA 19
ATOM 23674 C C . GLY A 1 31 ? 11.443 8.062 7.155 1.00 0.00 31 GLY A C 19
ATOM 23675 O O . GLY A 1 31 ? 10.858 7.124 6.614 1.00 0.00 31 GLY A O 19
ATOM 23679 N N . VAL A 1 32 ? 12.758 8.079 7.351 1.00 0.00 32 VAL A N 19
ATOM 23680 C CA . VAL A 1 32 ? 13.607 6.969 6.933 1.00 0.00 32 VAL A CA 19
ATOM 23681 C C . VAL A 1 32 ? 13.112 5.649 7.514 1.00 0.00 32 VAL A C 19
ATOM 23682 O O . VAL A 1 32 ? 12.761 4.727 6.778 1.00 0.00 32 VAL A O 19
ATOM 23695 N N . LYS A 1 33 ? 13.085 5.565 8.840 1.00 0.00 33 LYS A N 19
ATOM 23696 C CA . LYS A 1 33 ? 12.631 4.359 9.521 1.00 0.00 33 LYS A CA 19
ATOM 23697 C C . LYS A 1 33 ? 11.222 3.981 9.077 1.00 0.00 33 LYS A C 19
ATOM 23698 O O . LYS A 1 33 ? 10.822 2.820 9.167 1.00 0.00 33 LYS A O 19
ATOM 23717 N N . LYS A 1 34 ? 10.473 4.967 8.595 1.00 0.00 34 LYS A N 19
ATOM 23718 C CA . LYS A 1 34 ? 9.109 4.738 8.133 1.00 0.00 34 LYS A CA 19
ATOM 23719 C C . LYS A 1 34 ? 9.103 3.971 6.815 1.00 0.00 34 LYS A C 19
ATOM 23720 O O . LYS A 1 34 ? 8.315 3.042 6.628 1.00 0.00 34 LYS A O 19
ATOM 23739 N N . LEU A 1 35 ? 9.986 4.363 5.903 1.00 0.00 35 LEU A N 19
ATOM 23740 C CA . LEU A 1 35 ? 10.084 3.711 4.602 1.00 0.00 35 LEU A CA 19
ATOM 23741 C C . LEU A 1 35 ? 10.559 2.270 4.749 1.00 0.00 35 LEU A C 19
ATOM 23742 O O . LEU A 1 35 ? 10.188 1.399 3.961 1.00 0.00 35 LEU A O 19
ATOM 23758 N N . LEU A 1 36 ? 11.380 2.024 5.764 1.00 0.00 36 LEU A N 19
ATOM 23759 C CA . LEU A 1 36 ? 11.905 0.686 6.017 1.00 0.00 36 LEU A CA 19
ATOM 23760 C C . LEU A 1 36 ? 10.925 -0.135 6.848 1.00 0.00 36 LEU A C 19
ATOM 23761 O O . LEU A 1 36 ? 10.801 -1.346 6.662 1.00 0.00 36 LEU A O 19
ATOM 23777 N N . ALA A 1 37 ? 10.229 0.532 7.763 1.00 0.00 37 ALA A N 19
ATOM 23778 C CA . ALA A 1 37 ? 9.256 -0.136 8.619 1.00 0.00 37 ALA A CA 19
ATOM 23779 C C . ALA A 1 37 ? 7.982 -0.465 7.850 1.00 0.00 37 ALA A C 19
ATOM 23780 O O . ALA A 1 37 ? 7.330 -1.475 8.112 1.00 0.00 37 ALA A O 19
ATOM 23787 N N . ALA A 1 38 ? 7.631 0.395 6.899 1.00 0.00 38 ALA A N 19
ATOM 23788 C CA . ALA A 1 38 ? 6.435 0.195 6.091 1.00 0.00 38 ALA A CA 19
ATOM 23789 C C . ALA A 1 38 ? 6.710 -0.753 4.929 1.00 0.00 38 ALA A C 19
ATOM 23790 O O . ALA A 1 38 ? 5.813 -1.071 4.149 1.00 0.00 38 ALA A O 19
ATOM 23797 N N . ALA A 1 39 ? 7.957 -1.201 4.819 1.00 0.00 39 ALA A N 19
ATOM 23798 C CA . ALA A 1 39 ? 8.349 -2.114 3.752 1.00 0.00 39 ALA A CA 19
ATOM 23799 C C . ALA A 1 39 ? 8.987 -3.378 4.318 1.00 0.00 39 ALA A C 19
ATOM 23800 O O . ALA A 1 39 ? 10.115 -3.350 4.807 1.00 0.00 39 ALA A O 19
ATOM 23807 N N . ASN A 1 40 ? 8.255 -4.485 4.250 1.00 0.00 40 ASN A N 19
ATOM 23808 C CA . ASN A 1 40 ? 8.749 -5.760 4.758 1.00 0.00 40 ASN A CA 19
ATOM 23809 C C . ASN A 1 40 ? 8.904 -6.773 3.627 1.00 0.00 40 ASN A C 19
ATOM 23810 O O . ASN A 1 40 ? 9.706 -7.703 3.716 1.00 0.00 40 ASN A O 19
ATOM 23821 N N . THR A 1 41 ? 8.131 -6.585 2.561 1.00 0.00 41 THR A N 19
ATOM 23822 C CA . THR A 1 41 ? 8.182 -7.481 1.413 1.00 0.00 41 THR A CA 19
ATOM 23823 C C . THR A 1 41 ? 9.112 -6.939 0.334 1.00 0.00 41 THR A C 19
ATOM 23824 O O . THR A 1 41 ? 9.802 -5.940 0.538 1.00 0.00 41 THR A O 19
ATOM 23835 N N . THR A 1 42 ? 9.126 -7.604 -0.817 1.00 0.00 42 THR A N 19
ATOM 23836 C CA . THR A 1 42 ? 9.973 -7.189 -1.929 1.00 0.00 42 THR A CA 19
ATOM 23837 C C . THR A 1 42 ? 9.317 -6.072 -2.732 1.00 0.00 42 THR A C 19
ATOM 23838 O O . THR A 1 42 ? 9.916 -5.029 -2.994 1.00 0.00 42 THR A O 19
ATOM 23849 N N . PRO A 1 43 ? 8.056 -6.292 -3.134 1.00 0.00 43 PRO A N 19
ATOM 23850 C CA . PRO A 1 43 ? 7.291 -5.314 -3.912 1.00 0.00 43 PRO A CA 19
ATOM 23851 C C . PRO A 1 43 ? 7.369 -3.911 -3.318 1.00 0.00 43 PRO A C 19
ATOM 23852 O O . PRO A 1 43 ? 7.612 -2.938 -4.032 1.00 0.00 43 PRO A O 19
ATOM 23863 N N . ASP A 1 44 ? 7.163 -3.816 -2.010 1.00 0.00 44 ASP A N 19
ATOM 23864 C CA . ASP A 1 44 ? 7.212 -2.532 -1.319 1.00 0.00 44 ASP A CA 19
ATOM 23865 C C . ASP A 1 44 ? 8.616 -1.937 -1.378 1.00 0.00 44 ASP A C 19
ATOM 23866 O O . ASP A 1 44 ? 8.788 -0.756 -1.679 1.00 0.00 44 ASP A O 19
ATOM 23875 N N . ARG A 1 45 ? 9.616 -2.763 -1.087 1.00 0.00 45 ARG A N 19
ATOM 23876 C CA . ARG A 1 45 ? 11.004 -2.318 -1.105 1.00 0.00 45 ARG A CA 19
ATOM 23877 C C . ARG A 1 45 ? 11.418 -1.882 -2.507 1.00 0.00 45 ARG A C 19
ATOM 23878 O O . ARG A 1 45 ? 12.292 -1.031 -2.670 1.00 0.00 45 ARG A O 19
ATOM 23899 N N . GLN A 1 46 ? 10.784 -2.471 -3.516 1.00 0.00 46 GLN A N 19
ATOM 23900 C CA . GLN A 1 46 ? 11.087 -2.144 -4.904 1.00 0.00 46 GLN A CA 19
ATOM 23901 C C . GLN A 1 46 ? 10.642 -0.724 -5.238 1.00 0.00 46 GLN A C 19
ATOM 23902 O O . GLN A 1 46 ? 11.418 0.071 -5.768 1.00 0.00 46 GLN A O 19
ATOM 23916 N N . ALA A 1 47 ? 9.389 -0.413 -4.926 1.00 0.00 47 ALA A N 19
ATOM 23917 C CA . ALA A 1 47 ? 8.841 0.911 -5.193 1.00 0.00 47 ALA A CA 19
ATOM 23918 C C . ALA A 1 47 ? 9.704 1.999 -4.562 1.00 0.00 47 ALA A C 19
ATOM 23919 O O . ALA A 1 47 ? 10.078 2.969 -5.221 1.00 0.00 47 ALA A O 19
ATOM 23926 N N . ALA A 1 48 ? 10.017 1.831 -3.281 1.00 0.00 48 ALA A N 19
ATOM 23927 C CA . ALA A 1 48 ? 10.837 2.798 -2.562 1.00 0.00 48 ALA A CA 19
ATOM 23928 C C . ALA A 1 48 ? 12.231 2.897 -3.171 1.00 0.00 48 ALA A C 19
ATOM 23929 O O . ALA A 1 48 ? 12.684 3.981 -3.540 1.00 0.00 48 ALA A O 19
ATOM 23936 N N . CYS A 1 49 ? 12.908 1.758 -3.274 1.00 0.00 49 CYS A N 19
ATOM 23937 C CA . CYS A 1 49 ? 14.252 1.715 -3.837 1.00 0.00 49 CYS A CA 19
ATOM 23938 C C . CYS A 1 49 ? 14.310 2.465 -5.165 1.00 0.00 49 CYS A C 19
ATOM 23939 O O . CYS A 1 49 ? 15.314 3.097 -5.489 1.00 0.00 49 CYS A O 19
ATOM 23946 N N . ASN A 1 50 ? 13.224 2.390 -5.928 1.00 0.00 50 ASN A N 19
ATOM 23947 C CA . ASN A 1 50 ? 13.151 3.062 -7.220 1.00 0.00 50 ASN A CA 19
ATOM 23948 C C . ASN A 1 50 ? 13.239 4.576 -7.053 1.00 0.00 50 ASN A C 19
ATOM 23949 O O . ASN A 1 50 ? 14.160 5.215 -7.563 1.00 0.00 50 ASN A O 19
ATOM 23960 N N . CYS A 1 51 ? 12.277 5.143 -6.334 1.00 0.00 51 CYS A N 19
ATOM 23961 C CA . CYS A 1 51 ? 12.244 6.582 -6.098 1.00 0.00 51 CYS A CA 19
ATOM 23962 C C . CYS A 1 51 ? 13.456 7.027 -5.284 1.00 0.00 51 CYS A C 19
ATOM 23963 O O . CYS A 1 51 ? 13.860 8.189 -5.336 1.00 0.00 51 CYS A O 19
ATOM 23970 N N . LEU A 1 52 ? 14.031 6.094 -4.532 1.00 0.00 52 LEU A N 19
ATOM 23971 C CA . LEU A 1 52 ? 15.197 6.389 -3.707 1.00 0.00 52 LEU A CA 19
ATOM 23972 C C . LEU A 1 52 ? 16.457 6.490 -4.560 1.00 0.00 52 LEU A C 19
ATOM 23973 O O . LEU A 1 52 ? 17.096 7.540 -4.622 1.00 0.00 52 LEU A O 19
ATOM 23989 N N . LYS A 1 53 ? 16.809 5.390 -5.218 1.00 0.00 53 LYS A N 19
ATOM 23990 C CA . LYS A 1 53 ? 17.991 5.354 -6.072 1.00 0.00 53 LYS A CA 19
ATOM 23991 C C . LYS A 1 53 ? 17.990 6.523 -7.052 1.00 0.00 53 LYS A C 19
ATOM 23992 O O . LYS A 1 53 ? 19.034 7.114 -7.328 1.00 0.00 53 LYS A O 19
ATOM 24011 N N . SER A 1 54 ? 16.813 6.853 -7.572 1.00 0.00 54 SER A N 19
ATOM 24012 C CA . SER A 1 54 ? 16.677 7.950 -8.523 1.00 0.00 54 SER A CA 19
ATOM 24013 C C . SER A 1 54 ? 16.770 9.298 -7.814 1.00 0.00 54 SER A C 19
ATOM 24014 O O . SER A 1 54 ? 17.222 10.286 -8.391 1.00 0.00 54 SER A O 19
ATOM 24022 N N . ALA A 1 55 ? 16.338 9.329 -6.557 1.00 0.00 55 ALA A N 19
ATOM 24023 C CA . ALA A 1 55 ? 16.373 10.554 -5.767 1.00 0.00 55 ALA A CA 19
ATOM 24024 C C . ALA A 1 55 ? 17.807 10.947 -5.428 1.00 0.00 55 ALA A C 19
ATOM 24025 O O . ALA A 1 55 ? 18.235 12.067 -5.705 1.00 0.00 55 ALA A O 19
ATOM 24032 N N . ALA A 1 56 ? 18.544 10.019 -4.828 1.00 0.00 56 ALA A N 19
ATOM 24033 C CA . ALA A 1 56 ? 19.930 10.269 -4.452 1.00 0.00 56 ALA A CA 19
ATOM 24034 C C . ALA A 1 56 ? 20.803 10.479 -5.685 1.00 0.00 56 ALA A C 19
ATOM 24035 O O . ALA A 1 56 ? 21.854 11.114 -5.612 1.00 0.00 56 ALA A O 19
ATOM 24042 N N . GLY A 1 57 ? 20.361 9.940 -6.817 1.00 0.00 57 GLY A N 19
ATOM 24043 C CA . GLY A 1 57 ? 21.115 10.079 -8.049 1.00 0.00 57 GLY A CA 19
ATOM 24044 C C . GLY A 1 57 ? 21.290 11.527 -8.461 1.00 0.00 57 GLY A C 19
ATOM 24045 O O . GLY A 1 57 ? 22.166 11.850 -9.263 1.00 0.00 57 GLY A O 19
ATOM 24049 N N . SER A 1 58 ? 20.453 12.402 -7.913 1.00 0.00 58 SER A N 19
ATOM 24050 C CA . SER A 1 58 ? 20.515 13.824 -8.233 1.00 0.00 58 SER A CA 19
ATOM 24051 C C . SER A 1 58 ? 21.253 14.594 -7.142 1.00 0.00 58 SER A C 19
ATOM 24052 O O . SER A 1 58 ? 21.085 15.806 -7.001 1.00 0.00 58 SER A O 19
ATOM 24060 N N . ILE A 1 59 ? 22.069 13.882 -6.372 1.00 0.00 59 ILE A N 19
ATOM 24061 C CA . ILE A 1 59 ? 22.833 14.498 -5.295 1.00 0.00 59 ILE A CA 19
ATOM 24062 C C . ILE A 1 59 ? 24.235 14.877 -5.762 1.00 0.00 59 ILE A C 19
ATOM 24063 O O . ILE A 1 59 ? 25.076 14.012 -6.005 1.00 0.00 59 ILE A O 19
ATOM 24079 N N . THR A 1 60 ? 24.480 16.178 -5.885 1.00 0.00 60 THR A N 19
ATOM 24080 C CA . THR A 1 60 ? 25.779 16.673 -6.322 1.00 0.00 60 THR A CA 19
ATOM 24081 C C . THR A 1 60 ? 26.897 16.141 -5.433 1.00 0.00 60 THR A C 19
ATOM 24082 O O . THR A 1 60 ? 26.964 16.458 -4.245 1.00 0.00 60 THR A O 19
ATOM 24093 N N . LYS A 1 61 ? 27.775 15.332 -6.016 1.00 0.00 61 LYS A N 19
ATOM 24094 C CA . LYS A 1 61 ? 28.893 14.757 -5.278 1.00 0.00 61 LYS A CA 19
ATOM 24095 C C . LYS A 1 61 ? 28.398 13.941 -4.088 1.00 0.00 61 LYS A C 19
ATOM 24096 O O . LYS A 1 61 ? 28.821 14.160 -2.952 1.00 0.00 61 LYS A O 19
ATOM 24115 N N . LEU A 1 62 ? 27.500 12.999 -4.355 1.00 0.00 62 LEU A N 19
ATOM 24116 C CA . LEU A 1 62 ? 26.948 12.148 -3.306 1.00 0.00 62 LEU A CA 19
ATOM 24117 C C . LEU A 1 62 ? 28.060 11.517 -2.475 1.00 0.00 62 LEU A C 19
ATOM 24118 O O . LEU A 1 62 ? 29.083 11.092 -3.011 1.00 0.00 62 LEU A O 19
ATOM 24134 N N . ASN A 1 63 ? 27.851 11.458 -1.164 1.00 0.00 63 ASN A N 19
ATOM 24135 C CA . ASN A 1 63 ? 28.836 10.876 -0.259 1.00 0.00 63 ASN A CA 19
ATOM 24136 C C . ASN A 1 63 ? 28.347 9.540 0.291 1.00 0.00 63 ASN A C 19
ATOM 24137 O O . ASN A 1 63 ? 27.494 9.495 1.178 1.00 0.00 63 ASN A O 19
ATOM 24148 N N . THR A 1 64 ? 28.894 8.451 -0.241 1.00 0.00 64 THR A N 19
ATOM 24149 C CA . THR A 1 64 ? 28.514 7.113 0.195 1.00 0.00 64 THR A CA 19
ATOM 24150 C C . THR A 1 64 ? 28.652 6.968 1.706 1.00 0.00 64 THR A C 19
ATOM 24151 O O . THR A 1 64 ? 27.862 6.276 2.347 1.00 0.00 64 THR A O 19
ATOM 24162 N N . ASN A 1 65 ? 29.661 7.624 2.269 1.00 0.00 65 ASN A N 19
ATOM 24163 C CA . ASN A 1 65 ? 29.903 7.568 3.706 1.00 0.00 65 ASN A CA 19
ATOM 24164 C C . ASN A 1 65 ? 28.775 8.250 4.475 1.00 0.00 65 ASN A C 19
ATOM 24165 O O . ASN A 1 65 ? 28.311 7.744 5.496 1.00 0.00 65 ASN A O 19
ATOM 24176 N N . ASN A 1 66 ? 28.338 9.401 3.975 1.00 0.00 66 ASN A N 19
ATOM 24177 C CA . ASN A 1 66 ? 27.264 10.153 4.615 1.00 0.00 66 ASN A CA 19
ATOM 24178 C C . ASN A 1 66 ? 25.932 9.424 4.475 1.00 0.00 66 ASN A C 19
ATOM 24179 O O . ASN A 1 66 ? 25.141 9.368 5.417 1.00 0.00 66 ASN A O 19
ATOM 24190 N N . ALA A 1 67 ? 25.690 8.865 3.294 1.00 0.00 67 ALA A N 19
ATOM 24191 C CA . ALA A 1 67 ? 24.455 8.137 3.032 1.00 0.00 67 ALA A CA 19
ATOM 24192 C C . ALA A 1 67 ? 24.273 6.990 4.020 1.00 0.00 67 ALA A C 19
ATOM 24193 O O . ALA A 1 67 ? 23.164 6.726 4.483 1.00 0.00 67 ALA A O 19
ATOM 24200 N N . ALA A 1 68 ? 25.370 6.311 4.339 1.00 0.00 68 ALA A N 19
ATOM 24201 C CA . ALA A 1 68 ? 25.332 5.193 5.273 1.00 0.00 68 ALA A CA 19
ATOM 24202 C C . ALA A 1 68 ? 25.219 5.684 6.713 1.00 0.00 68 ALA A C 19
ATOM 24203 O O . ALA A 1 68 ? 24.674 4.993 7.573 1.00 0.00 68 ALA A O 19
ATOM 24210 N N . ALA A 1 69 ? 25.739 6.880 6.968 1.00 0.00 69 ALA A N 19
ATOM 24211 C CA . ALA A 1 69 ? 25.695 7.463 8.303 1.00 0.00 69 ALA A CA 19
ATOM 24212 C C . ALA A 1 69 ? 24.288 7.941 8.647 1.00 0.00 69 ALA A C 19
ATOM 24213 O O . ALA A 1 69 ? 23.920 8.027 9.819 1.00 0.00 69 ALA A O 19
ATOM 24220 N N . LEU A 1 70 ? 23.506 8.250 7.619 1.00 0.00 70 LEU A N 19
ATOM 24221 C CA . LEU A 1 70 ? 22.138 8.720 7.813 1.00 0.00 70 LEU A CA 19
ATOM 24222 C C . LEU A 1 70 ? 21.323 7.709 8.613 1.00 0.00 70 LEU A C 19
ATOM 24223 O O . LEU A 1 70 ? 20.779 8.013 9.675 1.00 0.00 70 LEU A O 19
ATOM 24239 N N . PRO A 1 71 ? 21.237 6.475 8.093 1.00 0.00 71 PRO A N 19
ATOM 24240 C CA . PRO A 1 71 ? 20.492 5.393 8.744 1.00 0.00 71 PRO A CA 19
ATOM 24241 C C . PRO A 1 71 ? 21.168 4.913 10.024 1.00 0.00 71 PRO A C 19
ATOM 24242 O O . PRO A 1 71 ? 20.504 4.646 11.025 1.00 0.00 71 PRO A O 19
ATOM 24253 N N . GLY A 1 72 ? 22.492 4.804 9.984 1.00 0.00 72 GLY A N 19
ATOM 24254 C CA . GLY A 1 72 ? 23.235 4.357 11.148 1.00 0.00 72 GLY A CA 19
ATOM 24255 C C . GLY A 1 72 ? 23.113 5.313 12.317 1.00 0.00 72 GLY A C 19
ATOM 24256 O O . GLY A 1 72 ? 23.032 4.889 13.470 1.00 0.00 72 GLY A O 19
ATOM 24260 N N . LYS A 1 73 ? 23.100 6.608 12.021 1.00 0.00 73 LYS A N 19
ATOM 24261 C CA . LYS A 1 73 ? 22.987 7.629 13.056 1.00 0.00 73 LYS A CA 19
ATOM 24262 C C . LYS A 1 73 ? 21.550 7.740 13.557 1.00 0.00 73 LYS A C 19
ATOM 24263 O O . LYS A 1 73 ? 21.309 8.122 14.702 1.00 0.00 73 LYS A O 19
ATOM 24282 N N . CYS A 1 74 ? 20.599 7.402 12.692 1.00 0.00 74 CYS A N 19
ATOM 24283 C CA . CYS A 1 74 ? 19.186 7.462 13.046 1.00 0.00 74 CYS A CA 19
ATOM 24284 C C . CYS A 1 74 ? 18.756 6.197 13.784 1.00 0.00 74 CYS A C 19
ATOM 24285 O O . CYS A 1 74 ? 17.585 6.032 14.123 1.00 0.00 74 CYS A O 19
ATOM 24292 N N . GLY A 1 75 ? 19.713 5.307 14.028 1.00 0.00 75 GLY A N 19
ATOM 24293 C CA . GLY A 1 75 ? 19.414 4.069 14.724 1.00 0.00 75 GLY A CA 19
ATOM 24294 C C . GLY A 1 75 ? 18.619 3.101 13.869 1.00 0.00 75 GLY A C 19
ATOM 24295 O O . GLY A 1 75 ? 17.697 2.446 14.354 1.00 0.00 75 GLY A O 19
ATOM 24299 N N . VAL A 1 76 ? 18.977 3.011 12.592 1.00 0.00 76 VAL A N 19
ATOM 24300 C CA . VAL A 1 76 ? 18.291 2.117 11.667 1.00 0.00 76 VAL A CA 19
ATOM 24301 C C . VAL A 1 76 ? 19.261 1.532 10.646 1.00 0.00 76 VAL A C 19
ATOM 24302 O O . VAL A 1 76 ? 20.149 2.225 10.152 1.00 0.00 76 VAL A O 19
ATOM 24315 N N . ASN A 1 77 ? 19.083 0.252 10.335 1.00 0.00 77 ASN A N 19
ATOM 24316 C CA . ASN A 1 77 ? 19.943 -0.427 9.373 1.00 0.00 77 ASN A CA 19
ATOM 24317 C C . ASN A 1 77 ? 19.117 -1.066 8.261 1.00 0.00 77 ASN A C 19
ATOM 24318 O O . ASN A 1 77 ? 18.034 -1.598 8.506 1.00 0.00 77 ASN A O 19
ATOM 24329 N N . ILE A 1 78 ? 19.635 -1.009 7.039 1.00 0.00 78 ILE A N 19
ATOM 24330 C CA . ILE A 1 78 ? 18.946 -1.584 5.890 1.00 0.00 78 ILE A CA 19
ATOM 24331 C C . ILE A 1 78 ? 19.700 -2.792 5.345 1.00 0.00 78 ILE A C 19
ATOM 24332 O O . ILE A 1 78 ? 20.916 -2.915 5.494 1.00 0.00 78 ILE A O 19
ATOM 24348 N N . PRO A 1 79 ? 18.964 -3.706 4.695 1.00 0.00 79 PRO A N 19
ATOM 24349 C CA . PRO A 1 79 ? 19.542 -4.920 4.112 1.00 0.00 79 PRO A CA 19
ATOM 24350 C C . PRO A 1 79 ? 20.417 -4.620 2.899 1.00 0.00 79 PRO A C 19
ATOM 24351 O O . PRO A 1 79 ? 21.249 -5.438 2.505 1.00 0.00 79 PRO A O 19
ATOM 24362 N N . TYR A 1 80 ? 20.225 -3.444 2.313 1.00 0.00 80 TYR A N 19
ATOM 24363 C CA . TYR A 1 80 ? 20.996 -3.038 1.144 1.00 0.00 80 TYR A CA 19
ATOM 24364 C C . TYR A 1 80 ? 21.685 -1.698 1.384 1.00 0.00 80 TYR A C 19
ATOM 24365 O O . TYR A 1 80 ? 21.611 -1.135 2.477 1.00 0.00 80 TYR A O 19
ATOM 24383 N N . LYS A 1 81 ? 22.354 -1.191 0.355 1.00 0.00 81 LYS A N 19
ATOM 24384 C CA . LYS A 1 81 ? 23.055 0.084 0.450 1.00 0.00 81 LYS A CA 19
ATOM 24385 C C . LYS A 1 81 ? 22.288 1.183 -0.278 1.00 0.00 81 LYS A C 19
ATOM 24386 O O . LYS A 1 81 ? 21.287 0.917 -0.944 1.00 0.00 81 LYS A O 19
ATOM 24405 N N . ILE A 1 82 ? 22.765 2.416 -0.148 1.00 0.00 82 ILE A N 19
ATOM 24406 C CA . ILE A 1 82 ? 22.125 3.554 -0.796 1.00 0.00 82 ILE A CA 19
ATOM 24407 C C . ILE A 1 82 ? 23.088 4.260 -1.744 1.00 0.00 82 ILE A C 19
ATOM 24408 O O . ILE A 1 82 ? 24.100 4.815 -1.318 1.00 0.00 82 ILE A O 19
ATOM 24424 N N . SER A 1 83 ? 22.765 4.236 -3.034 1.00 0.00 83 SER A N 19
ATOM 24425 C CA . SER A 1 83 ? 23.602 4.871 -4.044 1.00 0.00 83 SER A CA 19
ATOM 24426 C C . SER A 1 83 ? 22.996 4.707 -5.434 1.00 0.00 83 SER A C 19
ATOM 24427 O O . SER A 1 83 ? 22.182 3.813 -5.668 1.00 0.00 83 SER A O 19
ATOM 24435 N N . THR A 1 84 ? 23.398 5.578 -6.355 1.00 0.00 84 THR A N 19
ATOM 24436 C CA . THR A 1 84 ? 22.895 5.532 -7.722 1.00 0.00 84 THR A CA 19
ATOM 24437 C C . THR A 1 84 ? 23.470 4.341 -8.480 1.00 0.00 84 THR A C 19
ATOM 24438 O O . THR A 1 84 ? 23.045 4.037 -9.595 1.00 0.00 84 THR A O 19
ATOM 24449 N N . THR A 1 85 ? 24.438 3.667 -7.867 1.00 0.00 85 THR A N 19
ATOM 24450 C CA . THR A 1 85 ? 25.072 2.508 -8.484 1.00 0.00 85 THR A CA 19
ATOM 24451 C C . THR A 1 85 ? 24.702 1.224 -7.751 1.00 0.00 85 THR A C 19
ATOM 24452 O O . THR A 1 85 ? 25.529 0.324 -7.597 1.00 0.00 85 THR A O 19
ATOM 24463 N N . THR A 1 86 ? 23.454 1.143 -7.300 1.00 0.00 86 THR A N 19
ATOM 24464 C CA . THR A 1 86 ? 22.976 -0.032 -6.582 1.00 0.00 86 THR A CA 19
ATOM 24465 C C . THR A 1 86 ? 21.746 -0.626 -7.258 1.00 0.00 86 THR A C 19
ATOM 24466 O O . THR A 1 86 ? 20.898 0.101 -7.775 1.00 0.00 86 THR A O 19
ATOM 24477 N N . ASN A 1 87 ? 21.655 -1.952 -7.251 1.00 0.00 87 ASN A N 19
ATOM 24478 C CA . ASN A 1 87 ? 20.527 -2.644 -7.864 1.00 0.00 87 ASN A CA 19
ATOM 24479 C C . ASN A 1 87 ? 19.673 -3.337 -6.806 1.00 0.00 87 ASN A C 19
ATOM 24480 O O . ASN A 1 87 ? 19.995 -4.436 -6.355 1.00 0.00 87 ASN A O 19
ATOM 24491 N N . CYS A 1 88 ? 18.583 -2.686 -6.414 1.00 0.00 88 CYS A N 19
ATOM 24492 C CA . CYS A 1 88 ? 17.682 -3.237 -5.410 1.00 0.00 88 CYS A CA 19
ATOM 24493 C C . CYS A 1 88 ? 16.903 -4.424 -5.971 1.00 0.00 88 CYS A C 19
ATOM 24494 O O . CYS A 1 88 ? 16.297 -5.191 -5.224 1.00 0.00 88 CYS A O 19
ATOM 24501 N N . ASN A 1 89 ? 16.925 -4.568 -7.292 1.00 0.00 89 ASN A N 19
ATOM 24502 C CA . ASN A 1 89 ? 16.221 -5.660 -7.953 1.00 0.00 89 ASN A CA 19
ATOM 24503 C C . ASN A 1 89 ? 16.964 -6.980 -7.764 1.00 0.00 89 ASN A C 19
ATOM 24504 O O . ASN A 1 89 ? 16.376 -8.057 -7.866 1.00 0.00 89 ASN A O 19
ATOM 24515 N N . THR A 1 90 ? 18.261 -6.888 -7.488 1.00 0.00 90 THR A N 19
ATOM 24516 C CA . THR A 1 90 ? 19.085 -8.073 -7.285 1.00 0.00 90 THR A CA 19
ATOM 24517 C C . THR A 1 90 ? 19.195 -8.419 -5.804 1.00 0.00 90 THR A C 19
ATOM 24518 O O . THR A 1 90 ? 20.094 -9.154 -5.393 1.00 0.00 90 THR A O 19
ATOM 24529 N N . VAL A 1 91 ? 18.276 -7.885 -5.006 1.00 0.00 91 VAL A N 19
ATOM 24530 C CA . VAL A 1 91 ? 18.270 -8.139 -3.570 1.00 0.00 91 VAL A CA 19
ATOM 24531 C C . VAL A 1 91 ? 17.633 -9.487 -3.254 1.00 0.00 91 VAL A C 19
ATOM 24532 O O . VAL A 1 91 ? 16.467 -9.726 -3.571 1.00 0.00 91 VAL A O 19
ATOM 24545 N N . LYS A 1 92 ? 18.405 -10.367 -2.626 1.00 0.00 92 LYS A N 19
ATOM 24546 C CA . LYS A 1 92 ? 17.918 -11.693 -2.264 1.00 0.00 92 LYS A CA 19
ATOM 24547 C C . LYS A 1 92 ? 17.380 -11.703 -0.836 1.00 0.00 92 LYS A C 19
ATOM 24548 O O . LYS A 1 92 ? 18.129 -11.506 0.121 1.00 0.00 92 LYS A O 19
ATOM 24567 N N . PHE A 1 93 ? 16.079 -11.936 -0.700 1.00 0.00 93 PHE A N 19
ATOM 24568 C CA . PHE A 1 93 ? 15.442 -11.973 0.611 1.00 0.00 93 PHE A CA 19
ATOM 24569 C C . PHE A 1 93 ? 15.737 -10.699 1.395 1.00 0.00 93 PHE A C 19
ATOM 24570 O O . PHE A 1 93 ? 15.413 -9.597 0.953 1.00 0.00 93 PHE A O 19
ATOM 24587 N N . ALA A 1 1 ? 2.156 -0.123 0.817 1.00 0.00 1 ALA A N 20
ATOM 24588 C CA . ALA A 1 1 ? 2.272 0.120 -0.615 1.00 0.00 1 ALA A CA 20
ATOM 24589 C C . ALA A 1 1 ? 3.027 1.416 -0.893 1.00 0.00 1 ALA A C 20
ATOM 24590 O O . ALA A 1 1 ? 2.420 2.472 -1.073 1.00 0.00 1 ALA A O 20
ATOM 24597 N N . ILE A 1 2 ? 4.352 1.328 -0.925 1.00 0.00 2 ILE A N 20
ATOM 24598 C CA . ILE A 1 2 ? 5.189 2.494 -1.181 1.00 0.00 2 ILE A CA 20
ATOM 24599 C C . ILE A 1 2 ? 5.152 2.884 -2.655 1.00 0.00 2 ILE A C 20
ATOM 24600 O O . ILE A 1 2 ? 5.585 2.123 -3.520 1.00 0.00 2 ILE A O 20
ATOM 24616 N N . SER A 1 3 ? 4.634 4.076 -2.933 1.00 0.00 3 SER A N 20
ATOM 24617 C CA . SER A 1 3 ? 4.539 4.567 -4.302 1.00 0.00 3 SER A CA 20
ATOM 24618 C C . SER A 1 3 ? 5.730 5.457 -4.644 1.00 0.00 3 SER A C 20
ATOM 24619 O O . SER A 1 3 ? 6.640 5.046 -5.365 1.00 0.00 3 SER A O 20
ATOM 24627 N N . CYS A 1 4 ? 5.717 6.679 -4.122 1.00 0.00 4 CYS A N 20
ATOM 24628 C CA . CYS A 1 4 ? 6.794 7.629 -4.371 1.00 0.00 4 CYS A CA 20
ATOM 24629 C C . CYS A 1 4 ? 6.583 8.912 -3.573 1.00 0.00 4 CYS A C 20
ATOM 24630 O O . CYS A 1 4 ? 7.534 9.499 -3.057 1.00 0.00 4 CYS A O 20
ATOM 24637 N N . GLY A 1 5 ? 5.329 9.343 -3.475 1.00 0.00 5 GLY A N 20
ATOM 24638 C CA . GLY A 1 5 ? 5.015 10.553 -2.738 1.00 0.00 5 GLY A CA 20
ATOM 24639 C C . GLY A 1 5 ? 5.492 10.496 -1.300 1.00 0.00 5 GLY A C 20
ATOM 24640 O O . GLY A 1 5 ? 5.960 11.495 -0.754 1.00 0.00 5 GLY A O 20
ATOM 24644 N N . ALA A 1 6 ? 5.372 9.324 -0.684 1.00 0.00 6 ALA A N 20
ATOM 24645 C CA . ALA A 1 6 ? 5.795 9.141 0.699 1.00 0.00 6 ALA A CA 20
ATOM 24646 C C . ALA A 1 6 ? 7.315 9.164 0.816 1.00 0.00 6 ALA A C 20
ATOM 24647 O O . ALA A 1 6 ? 7.863 9.558 1.845 1.00 0.00 6 ALA A O 20
ATOM 24654 N N . VAL A 1 7 ? 7.992 8.738 -0.246 1.00 0.00 7 VAL A N 20
ATOM 24655 C CA . VAL A 1 7 ? 9.450 8.711 -0.262 1.00 0.00 7 VAL A CA 20
ATOM 24656 C C . VAL A 1 7 ? 10.025 10.114 -0.419 1.00 0.00 7 VAL A C 20
ATOM 24657 O O . VAL A 1 7 ? 10.989 10.481 0.253 1.00 0.00 7 VAL A O 20
ATOM 24670 N N . THR A 1 8 ? 9.426 10.896 -1.312 1.00 0.00 8 THR A N 20
ATOM 24671 C CA . THR A 1 8 ? 9.878 12.260 -1.559 1.00 0.00 8 THR A CA 20
ATOM 24672 C C . THR A 1 8 ? 9.671 13.138 -0.330 1.00 0.00 8 THR A C 20
ATOM 24673 O O . THR A 1 8 ? 10.383 14.123 -0.132 1.00 0.00 8 THR A O 20
ATOM 24684 N N . SER A 1 9 ? 8.692 12.776 0.492 1.00 0.00 9 SER A N 20
ATOM 24685 C CA . SER A 1 9 ? 8.389 13.534 1.701 1.00 0.00 9 SER A CA 20
ATOM 24686 C C . SER A 1 9 ? 9.571 13.513 2.665 1.00 0.00 9 SER A C 20
ATOM 24687 O O . SER A 1 9 ? 10.024 14.558 3.132 1.00 0.00 9 SER A O 20
ATOM 24695 N N . ASP A 1 10 ? 10.065 12.316 2.960 1.00 0.00 10 ASP A N 20
ATOM 24696 C CA . ASP A 1 10 ? 11.195 12.157 3.868 1.00 0.00 10 ASP A CA 20
ATOM 24697 C C . ASP A 1 10 ? 12.503 12.529 3.178 1.00 0.00 10 ASP A C 20
ATOM 24698 O O . ASP A 1 10 ? 13.530 12.719 3.831 1.00 0.00 10 ASP A O 20
ATOM 24707 N N . LEU A 1 11 ? 12.459 12.632 1.854 1.00 0.00 11 LEU A N 20
ATOM 24708 C CA . LEU A 1 11 ? 13.642 12.980 1.074 1.00 0.00 11 LEU A CA 20
ATOM 24709 C C . LEU A 1 11 ? 13.985 14.458 1.236 1.00 0.00 11 LEU A C 20
ATOM 24710 O O . LEU A 1 11 ? 15.156 14.831 1.297 1.00 0.00 11 LEU A O 20
ATOM 24726 N N . SER A 1 12 ? 12.954 15.295 1.307 1.00 0.00 12 SER A N 20
ATOM 24727 C CA . SER A 1 12 ? 13.146 16.732 1.460 1.00 0.00 12 SER A CA 20
ATOM 24728 C C . SER A 1 12 ? 14.006 17.038 2.683 1.00 0.00 12 SER A C 20
ATOM 24729 O O . SER A 1 12 ? 15.024 17.726 2.601 1.00 0.00 12 SER A O 20
ATOM 24737 N N . PRO A 1 13 ? 13.588 16.515 3.845 1.00 0.00 13 PRO A N 20
ATOM 24738 C CA . PRO A 1 13 ? 14.305 16.718 5.107 1.00 0.00 13 PRO A CA 20
ATOM 24739 C C . PRO A 1 13 ? 15.638 15.979 5.142 1.00 0.00 13 PRO A C 20
ATOM 24740 O O . PRO A 1 13 ? 16.569 16.390 5.835 1.00 0.00 13 PRO A O 20
ATOM 24751 N N . CYS A 1 14 ? 15.723 14.886 4.391 1.00 0.00 14 CYS A N 20
ATOM 24752 C CA . CYS A 1 14 ? 16.943 14.089 4.335 1.00 0.00 14 CYS A CA 20
ATOM 24753 C C . CYS A 1 14 ? 17.941 14.690 3.350 1.00 0.00 14 CYS A C 20
ATOM 24754 O O . CYS A 1 14 ? 19.126 14.354 3.366 1.00 0.00 14 CYS A O 20
ATOM 24761 N N . LEU A 1 15 ? 17.454 15.581 2.493 1.00 0.00 15 LEU A N 20
ATOM 24762 C CA . LEU A 1 15 ? 18.303 16.230 1.500 1.00 0.00 15 LEU A CA 20
ATOM 24763 C C . LEU A 1 15 ? 19.347 17.117 2.172 1.00 0.00 15 LEU A C 20
ATOM 24764 O O . LEU A 1 15 ? 20.533 17.056 1.846 1.00 0.00 15 LEU A O 20
ATOM 24780 N N . THR A 1 16 ? 18.898 17.941 3.114 1.00 0.00 16 THR A N 20
ATOM 24781 C CA . THR A 1 16 ? 19.793 18.839 3.833 1.00 0.00 16 THR A CA 20
ATOM 24782 C C . THR A 1 16 ? 20.996 18.087 4.389 1.00 0.00 16 THR A C 20
ATOM 24783 O O . THR A 1 16 ? 22.113 18.606 4.403 1.00 0.00 16 THR A O 20
ATOM 24794 N N . TYR A 1 17 ? 20.763 16.862 4.846 1.00 0.00 17 TYR A N 20
ATOM 24795 C CA . TYR A 1 17 ? 21.829 16.039 5.406 1.00 0.00 17 TYR A CA 20
ATOM 24796 C C . TYR A 1 17 ? 22.570 15.286 4.305 1.00 0.00 17 TYR A C 20
ATOM 24797 O O . TYR A 1 17 ? 23.787 15.107 4.369 1.00 0.00 17 TYR A O 20
ATOM 24815 N N . LEU A 1 18 ? 21.827 14.846 3.296 1.00 0.00 18 LEU A N 20
ATOM 24816 C CA . LEU A 1 18 ? 22.412 14.111 2.179 1.00 0.00 18 LEU A CA 20
ATOM 24817 C C . LEU A 1 18 ? 23.253 15.033 1.302 1.00 0.00 18 LEU A C 20
ATOM 24818 O O . LEU A 1 18 ? 23.973 14.577 0.413 1.00 0.00 18 LEU A O 20
ATOM 24834 N N . THR A 1 19 ? 23.159 16.334 1.559 1.00 0.00 19 THR A N 20
ATOM 24835 C CA . THR A 1 19 ? 23.912 17.321 0.795 1.00 0.00 19 THR A CA 20
ATOM 24836 C C . THR A 1 19 ? 25.221 17.674 1.491 1.00 0.00 19 THR A C 20
ATOM 24837 O O . THR A 1 19 ? 26.106 18.287 0.897 1.00 0.00 19 THR A O 20
ATOM 24848 N N . GLY A 1 20 ? 25.338 17.282 2.757 1.00 0.00 20 GLY A N 20
ATOM 24849 C CA . GLY A 1 20 ? 26.543 17.566 3.513 1.00 0.00 20 GLY A CA 20
ATOM 24850 C C . GLY A 1 20 ? 26.312 18.587 4.610 1.00 0.00 20 GLY A C 20
ATOM 24851 O O . GLY A 1 20 ? 27.256 19.033 5.261 1.00 0.00 20 GLY A O 20
ATOM 24855 N N . GLY A 1 21 ? 25.052 18.961 4.813 1.00 0.00 21 GLY A N 20
ATOM 24856 C CA . GLY A 1 21 ? 24.723 19.935 5.838 1.00 0.00 21 GLY A CA 20
ATOM 24857 C C . GLY A 1 21 ? 24.556 19.303 7.205 1.00 0.00 21 GLY A C 20
ATOM 24858 O O . GLY A 1 21 ? 24.968 18.168 7.444 1.00 0.00 21 GLY A O 20
ATOM 24862 N N . PRO A 1 22 ? 23.938 20.049 8.134 1.00 0.00 22 PRO A N 20
ATOM 24863 C CA . PRO A 1 22 ? 23.704 19.575 9.502 1.00 0.00 22 PRO A CA 20
ATOM 24864 C C . PRO A 1 22 ? 22.662 18.464 9.560 1.00 0.00 22 PRO A C 20
ATOM 24865 O O . PRO A 1 22 ? 21.646 18.515 8.868 1.00 0.00 22 PRO A O 20
ATOM 24876 N N . GLY A 1 23 ? 22.921 17.459 10.391 1.00 0.00 23 GLY A N 20
ATOM 24877 C CA . GLY A 1 23 ? 21.996 16.349 10.524 1.00 0.00 23 GLY A CA 20
ATOM 24878 C C . GLY A 1 23 ? 22.651 15.115 11.114 1.00 0.00 23 GLY A C 20
ATOM 24879 O O . GLY A 1 23 ? 23.747 15.175 11.671 1.00 0.00 23 GLY A O 20
ATOM 24883 N N . PRO A 1 24 ? 21.970 13.965 10.995 1.00 0.00 24 PRO A N 20
ATOM 24884 C CA . PRO A 1 24 ? 20.665 13.883 10.334 1.00 0.00 24 PRO A CA 20
ATOM 24885 C C . PRO A 1 24 ? 19.563 14.565 11.139 1.00 0.00 24 PRO A C 20
ATOM 24886 O O . PRO A 1 24 ? 19.497 14.425 12.360 1.00 0.00 24 PRO A O 20
ATOM 24897 N N . SER A 1 25 ? 18.701 15.302 10.447 1.00 0.00 25 SER A N 20
ATOM 24898 C CA . SER A 1 25 ? 17.604 16.008 11.098 1.00 0.00 25 SER A CA 20
ATOM 24899 C C . SER A 1 25 ? 16.632 15.025 11.744 1.00 0.00 25 SER A C 20
ATOM 24900 O O . SER A 1 25 ? 16.618 13.833 11.435 1.00 0.00 25 SER A O 20
ATOM 24908 N N . PRO A 1 26 ? 15.798 15.535 12.662 1.00 0.00 26 PRO A N 20
ATOM 24909 C CA . PRO A 1 26 ? 14.807 14.720 13.371 1.00 0.00 26 PRO A CA 20
ATOM 24910 C C . PRO A 1 26 ? 13.676 14.260 12.458 1.00 0.00 26 PRO A C 20
ATOM 24911 O O . PRO A 1 26 ? 13.245 13.109 12.522 1.00 0.00 26 PRO A O 20
ATOM 24922 N N . GLN A 1 27 ? 13.200 15.166 11.610 1.00 0.00 27 GLN A N 20
ATOM 24923 C CA . GLN A 1 27 ? 12.118 14.851 10.684 1.00 0.00 27 GLN A CA 20
ATOM 24924 C C . GLN A 1 27 ? 12.557 13.799 9.671 1.00 0.00 27 GLN A C 20
ATOM 24925 O O . GLN A 1 27 ? 11.769 12.944 9.266 1.00 0.00 27 GLN A O 20
ATOM 24939 N N . CYS A 1 28 ? 13.821 13.867 9.265 1.00 0.00 28 CYS A N 20
ATOM 24940 C CA . CYS A 1 28 ? 14.366 12.921 8.299 1.00 0.00 28 CYS A CA 20
ATOM 24941 C C . CYS A 1 28 ? 14.391 11.508 8.875 1.00 0.00 28 CYS A C 20
ATOM 24942 O O . CYS A 1 28 ? 13.912 10.562 8.249 1.00 0.00 28 CYS A O 20
ATOM 24949 N N . CYS A 1 29 ? 14.952 11.373 10.072 1.00 0.00 29 CYS A N 20
ATOM 24950 C CA . CYS A 1 29 ? 15.041 10.077 10.734 1.00 0.00 29 CYS A CA 20
ATOM 24951 C C . CYS A 1 29 ? 13.676 9.396 10.781 1.00 0.00 29 CYS A C 20
ATOM 24952 O O . CYS A 1 29 ? 13.536 8.235 10.399 1.00 0.00 29 CYS A O 20
ATOM 24959 N N . GLY A 1 30 ? 12.672 10.128 11.254 1.00 0.00 30 GLY A N 20
ATOM 24960 C CA . GLY A 1 30 ? 11.331 9.579 11.343 1.00 0.00 30 GLY A CA 20
ATOM 24961 C C . GLY A 1 30 ? 10.839 9.033 10.017 1.00 0.00 30 GLY A C 20
ATOM 24962 O O . GLY A 1 30 ? 10.279 7.939 9.958 1.00 0.00 30 GLY A O 20
ATOM 24966 N N . GLY A 1 31 ? 11.048 9.797 8.950 1.00 0.00 31 GLY A N 20
ATOM 24967 C CA . GLY A 1 31 ? 10.613 9.367 7.633 1.00 0.00 31 GLY A CA 20
ATOM 24968 C C . GLY A 1 31 ? 11.396 8.172 7.126 1.00 0.00 31 GLY A C 20
ATOM 24969 O O . GLY A 1 31 ? 10.825 7.249 6.545 1.00 0.00 31 GLY A O 20
ATOM 24973 N N . VAL A 1 32 ? 12.707 8.188 7.346 1.00 0.00 32 VAL A N 20
ATOM 24974 C CA . VAL A 1 32 ? 13.569 7.098 6.906 1.00 0.00 32 VAL A CA 20
ATOM 24975 C C . VAL A 1 32 ? 13.078 5.758 7.445 1.00 0.00 32 VAL A C 20
ATOM 24976 O O . VAL A 1 32 ? 12.762 4.847 6.679 1.00 0.00 32 VAL A O 20
ATOM 24989 N N . LYS A 1 33 ? 13.016 5.645 8.767 1.00 0.00 33 LYS A N 20
ATOM 24990 C CA . LYS A 1 33 ? 12.562 4.418 9.410 1.00 0.00 33 LYS A CA 20
ATOM 24991 C C . LYS A 1 33 ? 11.155 4.050 8.949 1.00 0.00 33 LYS A C 20
ATOM 24992 O O . LYS A 1 33 ? 10.751 2.890 9.019 1.00 0.00 33 LYS A O 20
ATOM 25011 N N . LYS A 1 34 ? 10.414 5.046 8.475 1.00 0.00 34 LYS A N 20
ATOM 25012 C CA . LYS A 1 34 ? 9.053 4.828 7.999 1.00 0.00 34 LYS A CA 20
ATOM 25013 C C . LYS A 1 34 ? 9.057 4.148 6.634 1.00 0.00 34 LYS A C 20
ATOM 25014 O O . LYS A 1 34 ? 8.246 3.259 6.370 1.00 0.00 34 LYS A O 20
ATOM 25033 N N . LEU A 1 35 ? 9.974 4.569 5.771 1.00 0.00 35 LEU A N 20
ATOM 25034 C CA . LEU A 1 35 ? 10.084 3.999 4.432 1.00 0.00 35 LEU A CA 20
ATOM 25035 C C . LEU A 1 35 ? 10.497 2.532 4.498 1.00 0.00 35 LEU A C 20
ATOM 25036 O O . LEU A 1 35 ? 10.040 1.712 3.701 1.00 0.00 35 LEU A O 20
ATOM 25052 N N . LEU A 1 36 ? 11.362 2.209 5.452 1.00 0.00 36 LEU A N 20
ATOM 25053 C CA . LEU A 1 36 ? 11.835 0.839 5.624 1.00 0.00 36 LEU A CA 20
ATOM 25054 C C . LEU A 1 36 ? 10.837 0.015 6.431 1.00 0.00 36 LEU A C 20
ATOM 25055 O O . LEU A 1 36 ? 10.783 -1.208 6.307 1.00 0.00 36 LEU A O 20
ATOM 25071 N N . ALA A 1 37 ? 10.047 0.694 7.256 1.00 0.00 37 ALA A N 20
ATOM 25072 C CA . ALA A 1 37 ? 9.048 0.026 8.080 1.00 0.00 37 ALA A CA 20
ATOM 25073 C C . ALA A 1 37 ? 7.817 -0.344 7.258 1.00 0.00 37 ALA A C 20
ATOM 25074 O O . ALA A 1 37 ? 7.213 -1.396 7.467 1.00 0.00 37 ALA A O 20
ATOM 25081 N N . ALA A 1 38 ? 7.451 0.528 6.325 1.00 0.00 38 ALA A N 20
ATOM 25082 C CA . ALA A 1 38 ? 6.293 0.292 5.471 1.00 0.00 38 ALA A CA 20
ATOM 25083 C C . ALA A 1 38 ? 6.624 -0.698 4.359 1.00 0.00 38 ALA A C 20
ATOM 25084 O O . ALA A 1 38 ? 5.756 -1.073 3.571 1.00 0.00 38 ALA A O 20
ATOM 25091 N N . ALA A 1 39 ? 7.884 -1.116 4.300 1.00 0.00 39 ALA A N 20
ATOM 25092 C CA . ALA A 1 39 ? 8.329 -2.063 3.285 1.00 0.00 39 ALA A CA 20
ATOM 25093 C C . ALA A 1 39 ? 8.985 -3.283 3.922 1.00 0.00 39 ALA A C 20
ATOM 25094 O O . ALA A 1 39 ? 10.210 -3.392 3.958 1.00 0.00 39 ALA A O 20
ATOM 25101 N N . ASN A 1 40 ? 8.162 -4.197 4.425 1.00 0.00 40 ASN A N 20
ATOM 25102 C CA . ASN A 1 40 ? 8.663 -5.409 5.062 1.00 0.00 40 ASN A CA 20
ATOM 25103 C C . ASN A 1 40 ? 9.046 -6.454 4.018 1.00 0.00 40 ASN A C 20
ATOM 25104 O O . ASN A 1 40 ? 10.037 -7.169 4.172 1.00 0.00 40 ASN A O 20
ATOM 25115 N N . THR A 1 41 ? 8.254 -6.537 2.953 1.00 0.00 41 THR A N 20
ATOM 25116 C CA . THR A 1 41 ? 8.508 -7.494 1.884 1.00 0.00 41 THR A CA 20
ATOM 25117 C C . THR A 1 41 ? 9.497 -6.933 0.868 1.00 0.00 41 THR A C 20
ATOM 25118 O O . THR A 1 41 ? 10.059 -5.854 1.062 1.00 0.00 41 THR A O 20
ATOM 25129 N N . THR A 1 42 ? 9.705 -7.671 -0.218 1.00 0.00 42 THR A N 20
ATOM 25130 C CA . THR A 1 42 ? 10.626 -7.247 -1.265 1.00 0.00 42 THR A CA 20
ATOM 25131 C C . THR A 1 42 ? 9.961 -6.255 -2.213 1.00 0.00 42 THR A C 20
ATOM 25132 O O . THR A 1 42 ? 10.501 -5.190 -2.514 1.00 0.00 42 THR A O 20
ATOM 25143 N N . PRO A 1 43 ? 8.762 -6.610 -2.697 1.00 0.00 43 PRO A N 20
ATOM 25144 C CA . PRO A 1 43 ? 7.997 -5.763 -3.617 1.00 0.00 43 PRO A CA 20
ATOM 25145 C C . PRO A 1 43 ? 7.916 -4.316 -3.143 1.00 0.00 43 PRO A C 20
ATOM 25146 O O . PRO A 1 43 ? 8.137 -3.385 -3.918 1.00 0.00 43 PRO A O 20
ATOM 25157 N N . ASP A 1 44 ? 7.600 -4.134 -1.866 1.00 0.00 44 ASP A N 20
ATOM 25158 C CA . ASP A 1 44 ? 7.491 -2.800 -1.287 1.00 0.00 44 ASP A CA 20
ATOM 25159 C C . ASP A 1 44 ? 8.843 -2.093 -1.296 1.00 0.00 44 ASP A C 20
ATOM 25160 O O . ASP A 1 44 ? 8.947 -0.936 -1.705 1.00 0.00 44 ASP A O 20
ATOM 25169 N N . ARG A 1 45 ? 9.875 -2.795 -0.840 1.00 0.00 45 ARG A N 20
ATOM 25170 C CA . ARG A 1 45 ? 11.220 -2.233 -0.793 1.00 0.00 45 ARG A CA 20
ATOM 25171 C C . ARG A 1 45 ? 11.712 -1.882 -2.194 1.00 0.00 45 ARG A C 20
ATOM 25172 O O . ARG A 1 45 ? 12.503 -0.956 -2.370 1.00 0.00 45 ARG A O 20
ATOM 25193 N N . GLN A 1 46 ? 11.238 -2.629 -3.187 1.00 0.00 46 GLN A N 20
ATOM 25194 C CA . GLN A 1 46 ? 11.631 -2.397 -4.571 1.00 0.00 46 GLN A CA 20
ATOM 25195 C C . GLN A 1 46 ? 11.125 -1.044 -5.062 1.00 0.00 46 GLN A C 20
ATOM 25196 O O . GLN A 1 46 ? 11.884 -0.252 -5.620 1.00 0.00 46 GLN A O 20
ATOM 25210 N N . ALA A 1 47 ? 9.839 -0.787 -4.849 1.00 0.00 47 ALA A N 20
ATOM 25211 C CA . ALA A 1 47 ? 9.232 0.471 -5.268 1.00 0.00 47 ALA A CA 20
ATOM 25212 C C . ALA A 1 47 ? 9.961 1.662 -4.656 1.00 0.00 47 ALA A C 20
ATOM 25213 O O . ALA A 1 47 ? 10.449 2.537 -5.371 1.00 0.00 47 ALA A O 20
ATOM 25220 N N . ALA A 1 48 ? 10.031 1.690 -3.329 1.00 0.00 48 ALA A N 20
ATOM 25221 C CA . ALA A 1 48 ? 10.701 2.774 -2.622 1.00 0.00 48 ALA A CA 20
ATOM 25222 C C . ALA A 1 48 ? 12.138 2.939 -3.105 1.00 0.00 48 ALA A C 20
ATOM 25223 O O . ALA A 1 48 ? 12.550 4.031 -3.498 1.00 0.00 48 ALA A O 20
ATOM 25230 N N . CYS A 1 49 ? 12.897 1.848 -3.074 1.00 0.00 49 CYS A N 20
ATOM 25231 C CA . CYS A 1 49 ? 14.288 1.872 -3.507 1.00 0.00 49 CYS A CA 20
ATOM 25232 C C . CYS A 1 49 ? 14.426 2.573 -4.856 1.00 0.00 49 CYS A C 20
ATOM 25233 O O . CYS A 1 49 ? 15.370 3.329 -5.080 1.00 0.00 49 CYS A O 20
ATOM 25240 N N . ASN A 1 50 ? 13.477 2.315 -5.750 1.00 0.00 50 ASN A N 20
ATOM 25241 C CA . ASN A 1 50 ? 13.493 2.921 -7.077 1.00 0.00 50 ASN A CA 20
ATOM 25242 C C . ASN A 1 50 ? 13.358 4.438 -6.983 1.00 0.00 50 ASN A C 20
ATOM 25243 O O . ASN A 1 50 ? 14.043 5.178 -7.691 1.00 0.00 50 ASN A O 20
ATOM 25254 N N . CYS A 1 51 ? 12.472 4.895 -6.105 1.00 0.00 51 CYS A N 20
ATOM 25255 C CA . CYS A 1 51 ? 12.247 6.323 -5.918 1.00 0.00 51 CYS A CA 20
ATOM 25256 C C . CYS A 1 51 ? 13.434 6.973 -5.212 1.00 0.00 51 CYS A C 20
ATOM 25257 O O . CYS A 1 51 ? 13.811 8.104 -5.520 1.00 0.00 51 CYS A O 20
ATOM 25264 N N . LEU A 1 52 ? 14.018 6.250 -4.262 1.00 0.00 52 LEU A N 20
ATOM 25265 C CA . LEU A 1 52 ? 15.162 6.755 -3.511 1.00 0.00 52 LEU A CA 20
ATOM 25266 C C . LEU A 1 52 ? 16.400 6.843 -4.398 1.00 0.00 52 LEU A C 20
ATOM 25267 O O . LEU A 1 52 ? 17.049 7.886 -4.476 1.00 0.00 52 LEU A O 20
ATOM 25283 N N . LYS A 1 53 ? 16.720 5.741 -5.069 1.00 0.00 53 LYS A N 20
ATOM 25284 C CA . LYS A 1 53 ? 17.878 5.693 -5.954 1.00 0.00 53 LYS A CA 20
ATOM 25285 C C . LYS A 1 53 ? 17.865 6.864 -6.930 1.00 0.00 53 LYS A C 20
ATOM 25286 O O . LYS A 1 53 ? 18.899 7.479 -7.191 1.00 0.00 53 LYS A O 20
ATOM 25305 N N . SER A 1 54 ? 16.687 7.169 -7.467 1.00 0.00 54 SER A N 20
ATOM 25306 C CA . SER A 1 54 ? 16.541 8.266 -8.417 1.00 0.00 54 SER A CA 20
ATOM 25307 C C . SER A 1 54 ? 16.689 9.614 -7.717 1.00 0.00 54 SER A C 20
ATOM 25308 O O . SER A 1 54 ? 17.154 10.586 -8.311 1.00 0.00 54 SER A O 20
ATOM 25316 N N . ALA A 1 55 ? 16.290 9.663 -6.450 1.00 0.00 55 ALA A N 20
ATOM 25317 C CA . ALA A 1 55 ? 16.379 10.889 -5.668 1.00 0.00 55 ALA A CA 20
ATOM 25318 C C . ALA A 1 55 ? 17.823 11.189 -5.281 1.00 0.00 55 ALA A C 20
ATOM 25319 O O . ALA A 1 55 ? 18.355 12.251 -5.605 1.00 0.00 55 ALA A O 20
ATOM 25326 N N . ALA A 1 56 ? 18.453 10.248 -4.586 1.00 0.00 56 ALA A N 20
ATOM 25327 C CA . ALA A 1 56 ? 19.836 10.411 -4.157 1.00 0.00 56 ALA A CA 20
ATOM 25328 C C . ALA A 1 56 ? 20.778 10.481 -5.354 1.00 0.00 56 ALA A C 20
ATOM 25329 O O . ALA A 1 56 ? 21.895 10.987 -5.249 1.00 0.00 56 ALA A O 20
ATOM 25336 N N . GLY A 1 57 ? 20.321 9.967 -6.492 1.00 0.00 57 GLY A N 20
ATOM 25337 C CA . GLY A 1 57 ? 21.136 9.981 -7.692 1.00 0.00 57 GLY A CA 20
ATOM 25338 C C . GLY A 1 57 ? 21.359 11.381 -8.227 1.00 0.00 57 GLY A C 20
ATOM 25339 O O . GLY A 1 57 ? 22.245 11.605 -9.051 1.00 0.00 57 GLY A O 20
ATOM 25343 N N . SER A 1 58 ? 20.551 12.327 -7.758 1.00 0.00 58 SER A N 20
ATOM 25344 C CA . SER A 1 58 ? 20.660 13.713 -8.199 1.00 0.00 58 SER A CA 20
ATOM 25345 C C . SER A 1 58 ? 21.340 14.569 -7.135 1.00 0.00 58 SER A C 20
ATOM 25346 O O . SER A 1 58 ? 21.178 15.790 -7.108 1.00 0.00 58 SER A O 20
ATOM 25354 N N . ILE A 1 59 ? 22.100 13.921 -6.259 1.00 0.00 59 ILE A N 20
ATOM 25355 C CA . ILE A 1 59 ? 22.806 14.622 -5.194 1.00 0.00 59 ILE A CA 20
ATOM 25356 C C . ILE A 1 59 ? 24.202 15.040 -5.641 1.00 0.00 59 ILE A C 20
ATOM 25357 O O . ILE A 1 59 ? 25.069 14.198 -5.878 1.00 0.00 59 ILE A O 20
ATOM 25373 N N . THR A 1 60 ? 24.415 16.347 -5.754 1.00 0.00 60 THR A N 20
ATOM 25374 C CA . THR A 1 60 ? 25.706 16.878 -6.172 1.00 0.00 60 THR A CA 20
ATOM 25375 C C . THR A 1 60 ? 26.818 16.423 -5.235 1.00 0.00 60 THR A C 20
ATOM 25376 O O . THR A 1 60 ? 26.804 16.731 -4.043 1.00 0.00 60 THR A O 20
ATOM 25387 N N . LYS A 1 61 ? 27.781 15.687 -5.780 1.00 0.00 61 LYS A N 20
ATOM 25388 C CA . LYS A 1 61 ? 28.903 15.190 -4.992 1.00 0.00 61 LYS A CA 20
ATOM 25389 C C . LYS A 1 61 ? 28.414 14.325 -3.835 1.00 0.00 61 LYS A C 20
ATOM 25390 O O . LYS A 1 61 ? 28.846 14.495 -2.694 1.00 0.00 61 LYS A O 20
ATOM 25409 N N . LEU A 1 62 ? 27.512 13.397 -4.135 1.00 0.00 62 LEU A N 20
ATOM 25410 C CA . LEU A 1 62 ? 26.966 12.504 -3.119 1.00 0.00 62 LEU A CA 20
ATOM 25411 C C . LEU A 1 62 ? 28.083 11.847 -2.314 1.00 0.00 62 LEU A C 20
ATOM 25412 O O . LEU A 1 62 ? 29.108 11.451 -2.867 1.00 0.00 62 LEU A O 20
ATOM 25428 N N . ASN A 1 63 ? 27.875 11.732 -1.007 1.00 0.00 63 ASN A N 20
ATOM 25429 C CA . ASN A 1 63 ? 28.863 11.121 -0.126 1.00 0.00 63 ASN A CA 20
ATOM 25430 C C . ASN A 1 63 ? 28.375 9.769 0.385 1.00 0.00 63 ASN A C 20
ATOM 25431 O O . ASN A 1 63 ? 27.523 9.697 1.271 1.00 0.00 63 ASN A O 20
ATOM 25442 N N . THR A 1 64 ? 28.921 8.696 -0.181 1.00 0.00 64 THR A N 20
ATOM 25443 C CA . THR A 1 64 ? 28.541 7.346 0.216 1.00 0.00 64 THR A CA 20
ATOM 25444 C C . THR A 1 64 ? 28.675 7.158 1.723 1.00 0.00 64 THR A C 20
ATOM 25445 O O . THR A 1 64 ? 27.890 6.440 2.340 1.00 0.00 64 THR A O 20
ATOM 25456 N N . ASN A 1 65 ? 29.676 7.807 2.309 1.00 0.00 65 ASN A N 20
ATOM 25457 C CA . ASN A 1 65 ? 29.913 7.711 3.745 1.00 0.00 65 ASN A CA 20
ATOM 25458 C C . ASN A 1 65 ? 28.787 8.378 4.528 1.00 0.00 65 ASN A C 20
ATOM 25459 O O . ASN A 1 65 ? 28.313 7.844 5.530 1.00 0.00 65 ASN A O 20
ATOM 25470 N N . ASN A 1 66 ? 28.363 9.549 4.063 1.00 0.00 66 ASN A N 20
ATOM 25471 C CA . ASN A 1 66 ? 27.292 10.290 4.720 1.00 0.00 66 ASN A CA 20
ATOM 25472 C C . ASN A 1 66 ? 25.951 9.586 4.535 1.00 0.00 66 ASN A C 20
ATOM 25473 O O . ASN A 1 66 ? 25.143 9.515 5.461 1.00 0.00 66 ASN A O 20
ATOM 25484 N N . ALA A 1 67 ? 25.722 9.066 3.334 1.00 0.00 67 ALA A N 20
ATOM 25485 C CA . ALA A 1 67 ? 24.481 8.366 3.028 1.00 0.00 67 ALA A CA 20
ATOM 25486 C C . ALA A 1 67 ? 24.275 7.180 3.965 1.00 0.00 67 ALA A C 20
ATOM 25487 O O . ALA A 1 67 ? 23.157 6.909 4.402 1.00 0.00 67 ALA A O 20
ATOM 25494 N N . ALA A 1 68 ? 25.361 6.477 4.269 1.00 0.00 68 ALA A N 20
ATOM 25495 C CA . ALA A 1 68 ? 25.299 5.321 5.156 1.00 0.00 68 ALA A CA 20
ATOM 25496 C C . ALA A 1 68 ? 25.176 5.753 6.613 1.00 0.00 68 ALA A C 20
ATOM 25497 O O . ALA A 1 68 ? 24.609 5.036 7.437 1.00 0.00 68 ALA A O 20
ATOM 25504 N N . ALA A 1 69 ? 25.711 6.929 6.924 1.00 0.00 69 ALA A N 20
ATOM 25505 C CA . ALA A 1 69 ? 25.660 7.456 8.282 1.00 0.00 69 ALA A CA 20
ATOM 25506 C C . ALA A 1 69 ? 24.257 7.942 8.630 1.00 0.00 69 ALA A C 20
ATOM 25507 O O . ALA A 1 69 ? 23.874 7.979 9.800 1.00 0.00 69 ALA A O 20
ATOM 25514 N N . LEU A 1 70 ? 23.494 8.314 7.608 1.00 0.00 70 LEU A N 20
ATOM 25515 C CA . LEU A 1 70 ? 22.133 8.799 7.806 1.00 0.00 70 LEU A CA 20
ATOM 25516 C C . LEU A 1 70 ? 21.292 7.769 8.554 1.00 0.00 70 LEU A C 20
ATOM 25517 O O . LEU A 1 70 ? 20.741 8.039 9.622 1.00 0.00 70 LEU A O 20
ATOM 25533 N N . PRO A 1 71 ? 21.191 6.560 7.983 1.00 0.00 71 PRO A N 20
ATOM 25534 C CA . PRO A 1 71 ? 20.421 5.464 8.581 1.00 0.00 71 PRO A CA 20
ATOM 25535 C C . PRO A 1 71 ? 21.074 4.921 9.847 1.00 0.00 71 PRO A C 20
ATOM 25536 O O . PRO A 1 71 ? 20.395 4.635 10.833 1.00 0.00 71 PRO A O 20
ATOM 25547 N N . GLY A 1 72 ? 22.396 4.781 9.813 1.00 0.00 72 GLY A N 20
ATOM 25548 C CA . GLY A 1 72 ? 23.117 4.272 10.965 1.00 0.00 72 GLY A CA 20
ATOM 25549 C C . GLY A 1 72 ? 22.998 5.181 12.172 1.00 0.00 72 GLY A C 20
ATOM 25550 O O . GLY A 1 72 ? 22.915 4.711 13.307 1.00 0.00 72 GLY A O 20
ATOM 25554 N N . LYS A 1 73 ? 22.992 6.487 11.928 1.00 0.00 73 LYS A N 20
ATOM 25555 C CA . LYS A 1 73 ? 22.883 7.466 13.003 1.00 0.00 73 LYS A CA 20
ATOM 25556 C C . LYS A 1 73 ? 21.445 7.572 13.499 1.00 0.00 73 LYS A C 20
ATOM 25557 O O . LYS A 1 73 ? 21.200 7.901 14.660 1.00 0.00 73 LYS A O 20
ATOM 25576 N N . CYS A 1 74 ? 20.496 7.288 12.613 1.00 0.00 74 CYS A N 20
ATOM 25577 C CA . CYS A 1 74 ? 19.081 7.350 12.961 1.00 0.00 74 CYS A CA 20
ATOM 25578 C C . CYS A 1 74 ? 18.631 6.061 13.642 1.00 0.00 74 CYS A C 20
ATOM 25579 O O . CYS A 1 74 ? 17.458 5.898 13.973 1.00 0.00 74 CYS A O 20
ATOM 25586 N N . GLY A 1 75 ? 19.574 5.146 13.847 1.00 0.00 75 GLY A N 20
ATOM 25587 C CA . GLY A 1 75 ? 19.256 3.883 14.487 1.00 0.00 75 GLY A CA 20
ATOM 25588 C C . GLY A 1 75 ? 18.489 2.947 13.575 1.00 0.00 75 GLY A C 20
ATOM 25589 O O . GLY A 1 75 ? 17.560 2.267 14.010 1.00 0.00 75 GLY A O 20
ATOM 25593 N N . VAL A 1 76 ? 18.877 2.913 12.304 1.00 0.00 76 VAL A N 20
ATOM 25594 C CA . VAL A 1 76 ? 18.219 2.054 11.326 1.00 0.00 76 VAL A CA 20
ATOM 25595 C C . VAL A 1 76 ? 19.215 1.523 10.302 1.00 0.00 76 VAL A C 20
ATOM 25596 O O . VAL A 1 76 ? 20.113 2.241 9.865 1.00 0.00 76 VAL A O 20
ATOM 25609 N N . ASN A 1 77 ? 19.050 0.260 9.923 1.00 0.00 77 ASN A N 20
ATOM 25610 C CA . ASN A 1 77 ? 19.935 -0.368 8.949 1.00 0.00 77 ASN A CA 20
ATOM 25611 C C . ASN A 1 77 ? 19.133 -1.072 7.859 1.00 0.00 77 ASN A C 20
ATOM 25612 O O . ASN A 1 77 ? 18.059 -1.616 8.118 1.00 0.00 77 ASN A O 20
ATOM 25623 N N . ILE A 1 78 ? 19.661 -1.057 6.640 1.00 0.00 78 ILE A N 20
ATOM 25624 C CA . ILE A 1 78 ? 18.995 -1.695 5.511 1.00 0.00 78 ILE A CA 20
ATOM 25625 C C . ILE A 1 78 ? 19.829 -2.846 4.960 1.00 0.00 78 ILE A C 20
ATOM 25626 O O . ILE A 1 78 ? 21.044 -2.912 5.150 1.00 0.00 78 ILE A O 20
ATOM 25642 N N . PRO A 1 79 ? 19.164 -3.776 4.260 1.00 0.00 79 PRO A N 20
ATOM 25643 C CA . PRO A 1 79 ? 19.825 -4.942 3.664 1.00 0.00 79 PRO A CA 20
ATOM 25644 C C . PRO A 1 79 ? 20.724 -4.562 2.493 1.00 0.00 79 PRO A C 20
ATOM 25645 O O . PRO A 1 79 ? 21.622 -5.317 2.117 1.00 0.00 79 PRO A O 20
ATOM 25656 N N . TYR A 1 80 ? 20.479 -3.389 1.920 1.00 0.00 80 TYR A N 20
ATOM 25657 C CA . TYR A 1 80 ? 21.266 -2.911 0.790 1.00 0.00 80 TYR A CA 20
ATOM 25658 C C . TYR A 1 80 ? 21.860 -1.536 1.083 1.00 0.00 80 TYR A C 20
ATOM 25659 O O . TYR A 1 80 ? 21.489 -0.880 2.056 1.00 0.00 80 TYR A O 20
ATOM 25677 N N . LYS A 1 81 ? 22.786 -1.106 0.233 1.00 0.00 81 LYS A N 20
ATOM 25678 C CA . LYS A 1 81 ? 23.432 0.191 0.396 1.00 0.00 81 LYS A CA 20
ATOM 25679 C C . LYS A 1 81 ? 22.595 1.299 -0.233 1.00 0.00 81 LYS A C 20
ATOM 25680 O O . LYS A 1 81 ? 21.638 1.030 -0.960 1.00 0.00 81 LYS A O 20
ATOM 25699 N N . ILE A 1 82 ? 22.962 2.545 0.049 1.00 0.00 82 ILE A N 20
ATOM 25700 C CA . ILE A 1 82 ? 22.246 3.693 -0.492 1.00 0.00 82 ILE A CA 20
ATOM 25701 C C . ILE A 1 82 ? 23.091 4.431 -1.525 1.00 0.00 82 ILE A C 20
ATOM 25702 O O . ILE A 1 82 ? 23.904 5.288 -1.179 1.00 0.00 82 ILE A O 20
ATOM 25718 N N . SER A 1 83 ? 22.891 4.094 -2.795 1.00 0.00 83 SER A N 20
ATOM 25719 C CA . SER A 1 83 ? 23.636 4.723 -3.879 1.00 0.00 83 SER A CA 20
ATOM 25720 C C . SER A 1 83 ? 23.004 4.403 -5.230 1.00 0.00 83 SER A C 20
ATOM 25721 O O . SER A 1 83 ? 21.966 3.743 -5.303 1.00 0.00 83 SER A O 20
ATOM 25729 N N . THR A 1 84 ? 23.637 4.875 -6.300 1.00 0.00 84 THR A N 20
ATOM 25730 C CA . THR A 1 84 ? 23.137 4.641 -7.649 1.00 0.00 84 THR A CA 20
ATOM 25731 C C . THR A 1 84 ? 23.525 3.253 -8.145 1.00 0.00 84 THR A C 20
ATOM 25732 O O . THR A 1 84 ? 23.196 2.870 -9.269 1.00 0.00 84 THR A O 20
ATOM 25743 N N . THR A 1 85 ? 24.226 2.502 -7.302 1.00 0.00 85 THR A N 20
ATOM 25744 C CA . THR A 1 85 ? 24.658 1.156 -7.655 1.00 0.00 85 THR A CA 20
ATOM 25745 C C . THR A 1 85 ? 23.933 0.107 -6.819 1.00 0.00 85 THR A C 20
ATOM 25746 O O . THR A 1 85 ? 24.446 -0.990 -6.599 1.00 0.00 85 THR A O 20
ATOM 25757 N N . THR A 1 86 ? 22.736 0.452 -6.355 1.00 0.00 86 THR A N 20
ATOM 25758 C CA . THR A 1 86 ? 21.940 -0.460 -5.543 1.00 0.00 86 THR A CA 20
ATOM 25759 C C . THR A 1 86 ? 20.821 -1.092 -6.362 1.00 0.00 86 THR A C 20
ATOM 25760 O O . THR A 1 86 ? 20.214 -0.439 -7.209 1.00 0.00 86 THR A O 20
ATOM 25771 N N . ASN A 1 87 ? 20.553 -2.368 -6.103 1.00 0.00 87 ASN A N 20
ATOM 25772 C CA . ASN A 1 87 ? 19.506 -3.089 -6.818 1.00 0.00 87 ASN A CA 20
ATOM 25773 C C . ASN A 1 87 ? 18.581 -3.813 -5.843 1.00 0.00 87 ASN A C 20
ATOM 25774 O O . ASN A 1 87 ? 18.866 -4.932 -5.416 1.00 0.00 87 ASN A O 20
ATOM 25785 N N . CYS A 1 88 ? 17.474 -3.166 -5.496 1.00 0.00 88 CYS A N 20
ATOM 25786 C CA . CYS A 1 88 ? 16.506 -3.747 -4.573 1.00 0.00 88 CYS A CA 20
ATOM 25787 C C . CYS A 1 88 ? 15.607 -4.751 -5.287 1.00 0.00 88 CYS A C 20
ATOM 25788 O O . CYS A 1 88 ? 14.791 -5.425 -4.660 1.00 0.00 88 CYS A O 20
ATOM 25795 N N . ASN A 1 89 ? 15.763 -4.845 -6.604 1.00 0.00 89 ASN A N 20
ATOM 25796 C CA . ASN A 1 89 ? 14.965 -5.767 -7.404 1.00 0.00 89 ASN A CA 20
ATOM 25797 C C . ASN A 1 89 ? 15.521 -7.185 -7.316 1.00 0.00 89 ASN A C 20
ATOM 25798 O O . ASN A 1 89 ? 14.769 -8.160 -7.313 1.00 0.00 89 ASN A O 20
ATOM 25809 N N . THR A 1 90 ? 16.844 -7.293 -7.244 1.00 0.00 90 THR A N 20
ATOM 25810 C CA . THR A 1 90 ? 17.502 -8.591 -7.157 1.00 0.00 90 THR A CA 20
ATOM 25811 C C . THR A 1 90 ? 17.950 -8.885 -5.730 1.00 0.00 90 THR A C 20
ATOM 25812 O O . THR A 1 90 ? 19.083 -9.309 -5.499 1.00 0.00 90 THR A O 20
ATOM 25823 N N . VAL A 1 91 ? 17.055 -8.657 -4.774 1.00 0.00 91 VAL A N 20
ATOM 25824 C CA . VAL A 1 91 ? 17.358 -8.900 -3.369 1.00 0.00 91 VAL A CA 20
ATOM 25825 C C . VAL A 1 91 ? 17.217 -10.378 -3.023 1.00 0.00 91 VAL A C 20
ATOM 25826 O O . VAL A 1 91 ? 16.228 -11.019 -3.379 1.00 0.00 91 VAL A O 20
ATOM 25839 N N . LYS A 1 92 ? 18.213 -10.915 -2.326 1.00 0.00 92 LYS A N 20
ATOM 25840 C CA . LYS A 1 92 ? 18.201 -12.318 -1.930 1.00 0.00 92 LYS A CA 20
ATOM 25841 C C . LYS A 1 92 ? 17.534 -12.492 -0.569 1.00 0.00 92 LYS A C 20
ATOM 25842 O O . LYS A 1 92 ? 18.037 -12.012 0.446 1.00 0.00 92 LYS A O 20
ATOM 25861 N N . PHE A 1 93 ? 16.399 -13.185 -0.556 1.00 0.00 93 PHE A N 20
ATOM 25862 C CA . PHE A 1 93 ? 15.664 -13.424 0.680 1.00 0.00 93 PHE A CA 20
ATOM 25863 C C . PHE A 1 93 ? 15.410 -12.116 1.424 1.00 0.00 93 PHE A C 20
ATOM 25864 O O . PHE A 1 93 ? 14.518 -12.033 2.267 1.00 0.00 93 PHE A O 20
#